Protein 2NBA (pdb70)

Nearest PDB structures (foldseek):
  2nba-assembly1_A  TM=9.999E-01  e=3.276E-23  Neisseria subflava NJ9703
  5hz7-assembly1_A  TM=8.209E-01  e=5.988E-12  Neisseria meningitidis
  2m3k-assembly1_A  TM=6.336E-01  e=4.568E-08  Neisseria meningitidis
  2ope-assembly4_D  TM=6.532E-01  e=7.671E-01  Neisseria meningitidis
  8tv3-assembly1_A  TM=3.280E-01  e=7.720E+00  Borreliella burgdorferi B31

Radius of gyration: 12.91 Å; Cα contacts (8 Å, |Δi|>4): 322; chains: 1; bounding box: 42×25×22 Å

Secondary structure (DSSP, 8-state):
----SHHHHHHHHHHHHHHHHHHHHHSS-S--STT--PPPS----SSEEEEEES-GGG--SS--EEEEEETTTTT---EEEEETT--EEEEEEE-SS--TTT---EE-S-EEEEEEE--

Foldseek 3Di:
DQPFVVVQVLVQQVVQLVVVVVVCVVPNWAQDDAQQFGFTDFQAGPFWGKEAADGSNDHDTSKGKIKIGGQVCVSRQKIKMAINVSKMKIFRHDDDAAGPVGGHYHHDDDTHRMDTDHD

B-factor: mean 0.61, std 0.65, range [0.08, 5.11]

Sequence (119 aa):
HRSANLRAAHAALLENARFMEQFYAKKGSFKLTSTKWPELPVKEAGGFCIRMSGQAKGILEGKFTLKAVALDREAEPRVLRLNESLTAVVCGKMKGKGSCTDGEEIFRGNDAECRPFTGHRSANLRAAHAALLENARFMEQFYAKKGSFKLTSTKWPELPVKEAGGFCIRMSGQAKGILEGKFTLKAVALDREAEPRVLRLNESLTAVVCGKMKGKGSCTDGEEIFRGNDAECRPFTGHRSANLRAAHAALLENARFMEQFYAKKGSFKLTSTKWPELPVKEAGGFCIRMSGQAKGILEGKFTLKAVALDREAEPRVLRLNESLTAVVCGKMKGKGSCTDGEEIFRGNDAECRPFTGHRSANLRAAHAALLENARFMEQFYAKKGSFKLTSTKWPELPVKEAGGFCIRMSGQAKGILEGKFTLKAVALDREAEPRVLRLNESLTAVVCGKMKGKGSCTDGEEIFRGNDAECRPFTGHRSANLRAAHAALLENARFMEQFYAKKGSFKLTSTKWPELPVKEAGGFCIRMSGQAKGILEGKFTLKAVALDREAEPRVLRLNESLTAVVCGKMKGKGSCTDGEEIFRGNDAECRPFTGHRSANLRAAHAALLENARFMEQFYAKKGSFKLTSTKWPELPVKEAGGFCIRMSGQAKGILEGKFTLKAVALDREAEPRVLRLNESLTAVVCGKMKGKGSCTDGEEIFRGNDAECRPFTGHRSANLRAAHAALLENARFMEQFYAKKGSFKLTSTKWPELPVKEAGGFCIRMSGQAKGILEGKFTLKAVALDREAEPRVLRLNESLTAVVCGKMKGKGSCTDGEEIFRGNDAECRPFTGHRSANLRAAHAALLENARFMEQFYAKKGSFKLTSTKWPELPVKEAGGFCIRMSGQAKGILEGKFTLKAVALDREAEPRVLRLNESLTAVVCGKMKGKGSCTDGEEIFRGNDAECRPFTGHRSANLRAAHAALLENARFMEQFYAKKGSFKLTSTKWPELPVKEAGGFCIRMSGQAKGILEGKFTLKAVALDREAEPRVLRLNESLTAVVCGKMKGKGSCTDGEEIFRGNDAECRPFTGHRSANLRAAHAALLENARFMEQFYAKKGSFKLTSTKWPELPVKEAGGFCIRMSGQAKGILEGKFTLKAVALDREAEPRVLRLNESLTAVVCGKMKGKGSCTDGEEIFRGNDAECRPFTGHRSANLRAAHAALLENARFMEQFYAKKGSFKLTSTKWPELPVKEAGGFCIRMSGQAKGILEGKFTLKAVALDREAEPRVLRLNESLTAVVCGKMKGKGSCTDGEEIFRGNDAECRPFTGHRSANLRAAHAALLENARFMEQFYAKKGSFKLTSTKWPELPVKEAGGFCIRMSGQAKGILEGKFTLKAVALDREAEPRVLRLNESLTAVVCGKMKGKGSCTDGEEIFRGNDAECRPFTGHRSANLRAAHAALLENARFMEQFYAKKGSFKLTSTKWPELPVKEAGGFCIRMSGQAKGILEGKFTLKAVALDREAEPRVLRLNESLTAVVCGKMKGKGSCTDGEEIFRGNDAECRPFTGHRSANLRAAHAALLENARFMEQFYAKKGSFKLTSTKWPELPVKEAGGFCIRMSGQAKGILEGKFTLKAVALDREAEPRVLRLNESLTAVVCGKMKGKGSCTDGEEIFRGNDAECRPFTGHRSANLRAAHAALLENARFMEQFYAKKGSFKLTSTKWPELPVKEAGGFCIRMSGQAKGILEGKFTLKAVALDREAEPRVLRLNESLTAVVCGKMKGKGSCTDGEEIFRGNDAECRPFTGHRSANLRAAHAALLENARFMEQFYAKKGSFKLTSTKWPELPVKEAGGFCIRMSGQAKGILEGKFTLKAVALDREAEPRVLRLNESLTAVVCGKMKGKGSCTDGEEIFRGNDAECRPFTGHRSANLRAAHAALLENARFMEQFYAKKGSFKLTSTKWPELPVKEAGGFCIRMSGQAKGILEGKFTLKAVALDREAEPRVLRLNESLTAVVCGKMKGKGSCTDGEEIFRGNDAECRPFTGHRSANLRAAHAALLENARFMEQFYAKKGSFKLTSTKWPELPVKEAGGFCIRMSGQAKGILEGKFTLKAVALDREAEPRVLRLNESLTAVVCGKMKGKGSCTDGEEIFRGNDAECRPFTGHRSANLRAAHAALLENARFMEQFYAKKGSFKLTSTKWPELPVKEAGGFCIRMSGQAKGILEGKFTLKAVALDREAEPRVLRLNESLTAVVCGKMKGKGSCTDGEEIFRGNDAECRPFTGHRSANLRAAHAALLENARFMEQFYAKKGSFKLTSTKWPELPVKEAGGFCIRMSGQAKGILEGKFTLKAVALDREAEPRVLRLNESLTAVVCGKMKGKGSCTDGEEIFRGNDAECRPFTG

Structure (mmCIF, N/CA/C/O backbone):
data_2NBA
#
_entry.id   2NBA
#
loop_
_atom_site.group_PDB
_atom_site.id
_atom_site.type_symbol
_atom_site.label_atom_id
_atom_site.label_alt_id
_atom_site.label_comp_id
_atom_site.label_asym_id
_atom_site.label_entity_id
_atom_site.label_seq_id
_atom_site.pdbx_PDB_ins_code
_atom_site.Cartn_x
_atom_site.Cartn_y
_atom_site.Cartn_z
_atom_site.occupancy
_atom_site.B_iso_or_equiv
_atom_site.auth_seq_id
_atom_site.auth_comp_id
_atom_site.auth_asym_id
_atom_site.auth_atom_id
_atom_site.pdbx_PDB_model_num
ATOM 1 N N . HIS A 1 1 ? -22.790 4.135 -3.856 1.00 2.36 6 HIS A N 1
ATOM 2 C CA . HIS A 1 1 ? -21.907 4.670 -2.787 1.00 1.81 6 HIS A CA 1
ATOM 3 C C . HIS A 1 1 ? -21.086 3.554 -2.148 1.00 1.54 6 HIS A C 1
ATOM 4 O O . HIS A 1 1 ? -21.636 2.618 -1.569 1.00 2.00 6 HIS A O 1
ATOM 21 N N . ARG A 1 2 ? -19.768 3.665 -2.257 1.00 1.10 7 ARG A N 1
ATOM 22 C CA . ARG A 1 2 ? -18.866 2.671 -1.687 1.00 0.83 7 ARG A CA 1
ATOM 23 C C . ARG A 1 2 ? -17.470 3.253 -1.511 1.00 0.78 7 ARG A C 1
ATOM 24 O O . ARG A 1 2 ? -16.571 2.582 -1.011 1.00 1.40 7 ARG A O 1
ATOM 45 N N . SER A 1 3 ? -17.296 4.512 -1.918 1.00 0.65 8 SER A N 1
ATOM 46 C CA . SER A 1 3 ? -16.002 5.182 -1.794 1.00 0.51 8 SER A CA 1
ATOM 47 C C . SER A 1 3 ? -15.433 4.976 -0.399 1.00 0.42 8 SER A C 1
ATOM 48 O O . SER A 1 3 ? -15.770 5.701 0.538 1.00 0.51 8 SER A O 1
ATOM 56 N N . ALA A 1 4 ? -14.570 3.980 -0.274 1.00 0.33 9 ALA A N 1
ATOM 57 C CA . ALA A 1 4 ? -13.953 3.656 1.000 1.00 0.33 9 ALA A CA 1
ATOM 58 C C . ALA A 1 4 ? -13.155 4.835 1.543 1.00 0.43 9 ALA A C 1
ATOM 59 O O . ALA A 1 4 ? -13.072 5.888 0.911 1.00 1.08 9 ALA A O 1
ATOM 66 N N . ASN A 1 5 ? -12.570 4.649 2.720 1.00 0.33 10 ASN A N 1
ATOM 67 C CA . ASN A 1 5 ? -11.781 5.697 3.358 1.00 0.33 10 ASN A CA 1
ATOM 68 C C . ASN A 1 5 ? -10.392 5.806 2.736 1.00 0.24 10 ASN A C 1
ATOM 69 O O . ASN A 1 5 ? -9.404 5.998 3.445 1.00 0.27 10 ASN A O 1
ATOM 80 N N . LEU A 1 6 ? -10.317 5.681 1.410 1.00 0.16 11 LEU A N 1
ATOM 81 C CA . LEU A 1 6 ? -9.040 5.777 0.711 1.00 0.12 11 LEU A CA 1
ATOM 82 C C . LEU A 1 6 ? -8.388 7.113 0.987 1.00 0.12 11 LEU A C 1
ATOM 83 O O . LEU A 1 6 ? -7.188 7.277 0.824 1.00 0.22 11 LEU A O 1
ATOM 99 N N . ARG A 1 7 ? -9.215 8.064 1.366 1.00 0.12 12 ARG A N 1
ATOM 100 C CA . ARG A 1 7 ? -8.766 9.419 1.643 1.00 0.13 12 ARG A CA 1
ATOM 101 C C . ARG A 1 7 ? -7.816 9.435 2.826 1.00 0.13 12 ARG A C 1
ATOM 102 O O . ARG A 1 7 ? -6.794 10.122 2.805 1.00 0.24 12 ARG A O 1
ATOM 123 N N . ALA A 1 8 ? -8.158 8.679 3.855 1.00 0.13 13 ALA A N 1
ATOM 124 C CA . ALA A 1 8 ? -7.312 8.582 5.031 1.00 0.17 13 ALA A CA 1
ATOM 125 C C . ALA A 1 8 ? -6.022 7.890 4.659 1.00 0.16 13 ALA A C 1
ATOM 126 O O . ALA A 1 8 ? -4.939 8.260 5.112 1.00 0.22 13 ALA A O 1
ATOM 133 N N . ALA A 1 9 ? -6.160 6.895 3.803 1.00 0.13 14 ALA A N 1
ATOM 134 C CA . ALA A 1 9 ? -5.037 6.109 3.346 1.00 0.12 14 ALA A CA 1
ATOM 135 C C . ALA A 1 9 ? -4.162 6.912 2.417 1.00 0.10 14 ALA A C 1
ATOM 136 O O . ALA A 1 9 ? -2.940 6.801 2.439 1.00 0.10 14 ALA A O 1
ATOM 143 N N . HIS A 1 10 ? -4.803 7.712 1.588 1.00 0.10 15 HIS A N 1
ATOM 144 C CA . HIS A 1 10 ? -4.105 8.554 0.657 1.00 0.09 15 HIS A CA 1
ATOM 145 C C . HIS A 1 10 ? -3.005 9.301 1.389 1.00 0.09 15 HIS A C 1
ATOM 146 O O . HIS A 1 10 ? -1.953 9.589 0.827 1.00 0.10 15 HIS A O 1
ATOM 161 N N . ALA A 1 11 ? -3.276 9.618 2.654 1.00 0.10 16 ALA A N 1
ATOM 162 C CA . ALA A 1 11 ? -2.319 10.315 3.497 1.00 0.12 16 ALA A CA 1
ATOM 163 C C . ALA A 1 11 ? -1.357 9.338 4.155 1.00 0.12 16 ALA A C 1
ATOM 164 O O . ALA A 1 11 ? -0.254 9.716 4.525 1.00 0.13 16 ALA A O 1
ATOM 171 N N . ALA A 1 12 ? -1.800 8.092 4.335 1.00 0.12 17 ALA A N 1
ATOM 172 C CA . ALA A 1 12 ? -0.958 7.060 4.937 1.00 0.12 17 ALA A CA 1
ATOM 173 C C . ALA A 1 12 ? 0.085 6.579 3.940 1.00 0.11 17 ALA A C 1
ATOM 174 O O . ALA A 1 12 ? 1.281 6.674 4.196 1.00 0.11 17 ALA A O 1
ATOM 181 N N . LEU A 1 13 ? -0.371 6.044 2.807 1.00 0.10 18 LEU A N 1
ATOM 182 C CA . LEU A 1 13 ? 0.546 5.591 1.767 1.00 0.09 18 LEU A CA 1
ATOM 183 C C . LEU A 1 13 ? 1.432 6.756 1.369 1.00 0.09 18 LEU A C 1
ATOM 184 O O . LEU A 1 13 ? 2.534 6.572 0.860 1.00 0.10 18 LEU A O 1
ATOM 200 N N . LEU A 1 14 ? 0.910 7.959 1.586 1.00 0.09 19 LEU A N 1
ATOM 201 C CA . LEU A 1 14 ? 1.653 9.182 1.333 1.00 0.09 19 LEU A CA 1
ATOM 202 C C . LEU A 1 14 ? 2.631 9.342 2.484 1.00 0.10 19 LEU A C 1
ATOM 203 O O . LEU A 1 14 ? 3.824 9.583 2.296 1.00 0.10 19 LEU A O 1
ATOM 219 N N . GLU A 1 15 ? 2.087 9.173 3.682 1.00 0.11 20 GLU A N 1
ATOM 220 C CA . GLU A 1 15 ? 2.855 9.242 4.912 1.00 0.13 20 GLU A CA 1
ATOM 221 C C . GLU A 1 15 ? 4.018 8.273 4.817 1.00 0.14 20 GLU A C 1
ATOM 222 O O . GLU A 1 15 ? 5.055 8.444 5.458 1.00 0.16 20 GLU A O 1
ATOM 234 N N . ASN A 1 16 ? 3.815 7.242 4.008 1.00 0.13 21 ASN A N 1
ATOM 235 C CA . ASN A 1 16 ? 4.834 6.246 3.759 1.00 0.14 21 ASN A CA 1
ATOM 236 C C . ASN A 1 16 ? 5.714 6.734 2.630 1.00 0.13 21 ASN A C 1
ATOM 237 O O . ASN A 1 16 ? 6.933 6.725 2.731 1.00 0.21 21 ASN A O 1
ATOM 248 N N . ALA A 1 17 ? 5.058 7.175 1.559 1.00 0.11 22 ALA A N 1
ATOM 249 C CA . ALA A 1 17 ? 5.734 7.684 0.371 1.00 0.12 22 ALA A CA 1
ATOM 250 C C . ALA A 1 17 ? 6.872 8.630 0.724 1.00 0.12 22 ALA A C 1
ATOM 251 O O . ALA A 1 17 ? 7.882 8.677 0.028 1.00 0.13 22 ALA A O 1
ATOM 258 N N . ARG A 1 18 ? 6.697 9.401 1.790 1.00 0.13 23 ARG A N 1
ATOM 259 C CA . ARG A 1 18 ? 7.738 10.322 2.230 1.00 0.15 23 ARG A CA 1
ATOM 260 C C . ARG A 1 18 ? 8.832 9.528 2.918 1.00 0.16 23 ARG A C 1
ATOM 261 O O . ARG A 1 18 ? 10.020 9.767 2.707 1.00 0.18 23 ARG A O 1
ATOM 282 N N . PHE A 1 19 ? 8.412 8.584 3.752 1.00 0.16 24 PHE A N 1
ATOM 283 C CA . PHE A 1 19 ? 9.334 7.699 4.438 1.00 0.19 24 PHE A CA 1
ATOM 284 C C . PHE A 1 19 ? 10.042 6.840 3.399 1.00 0.19 24 PHE A C 1
ATOM 285 O O . PHE A 1 19 ? 11.111 6.287 3.648 1.00 0.26 24 PHE A O 1
ATOM 302 N N . MET A 1 20 ? 9.402 6.725 2.235 1.00 0.15 25 MET A N 1
ATOM 303 C CA . MET A 1 20 ? 9.947 5.982 1.110 1.00 0.20 25 MET A CA 1
ATOM 304 C C . MET A 1 20 ? 10.974 6.868 0.433 1.00 0.13 25 MET A C 1
ATOM 305 O O . MET A 1 20 ? 12.102 6.460 0.157 1.00 0.14 25 MET A O 1
ATOM 319 N N . GLU A 1 21 ? 10.541 8.095 0.169 1.00 0.12 26 GLU A N 1
ATOM 320 C CA . GLU A 1 21 ? 11.382 9.111 -0.424 1.00 0.13 26 GLU A CA 1
ATOM 321 C C . GLU A 1 21 ? 12.595 9.345 0.468 1.00 0.15 26 GLU A C 1
ATOM 322 O O . GLU A 1 21 ? 13.660 9.752 0.004 1.00 0.19 26 GLU A O 1
ATOM 334 N N . GLN A 1 22 ? 12.409 9.078 1.759 1.00 0.15 27 GLN A N 1
ATOM 335 C CA . GLN A 1 22 ? 13.465 9.243 2.747 1.00 0.19 27 GLN A CA 1
ATOM 336 C C . GLN A 1 22 ? 14.330 7.998 2.843 1.00 0.18 27 GLN A C 1
ATOM 337 O O . GLN A 1 22 ? 15.554 8.091 2.839 1.00 0.20 27 GLN A O 1
ATOM 351 N N . PHE A 1 23 ? 13.692 6.832 2.944 1.00 0.20 28 PHE A N 1
ATOM 352 C CA . PHE A 1 23 ? 14.427 5.577 3.029 1.00 0.23 28 PHE A CA 1
ATOM 353 C C . PHE A 1 23 ? 15.435 5.516 1.896 1.00 0.19 28 PHE A C 1
ATOM 354 O O . PHE A 1 23 ? 16.543 5.017 2.060 1.00 0.25 28 PHE A O 1
ATOM 371 N N . TYR A 1 24 ? 15.027 6.038 0.744 1.00 0.14 29 TYR A N 1
ATOM 372 C CA . TYR A 1 24 ? 15.890 6.097 -0.425 1.00 0.15 29 TYR A CA 1
ATOM 373 C C . TYR A 1 24 ? 16.909 7.207 -0.223 1.00 0.19 29 TYR A C 1
ATOM 374 O O . TYR A 1 24 ? 18.078 7.074 -0.584 1.00 0.26 29 TYR A O 1
ATOM 392 N N . ALA A 1 25 ? 16.442 8.309 0.364 1.00 0.18 30 ALA A N 1
ATOM 393 C CA . ALA A 1 25 ? 17.299 9.451 0.646 1.00 0.23 30 ALA A CA 1
ATOM 394 C C . ALA A 1 25 ? 18.356 9.079 1.680 1.00 0.26 30 ALA A C 1
ATOM 395 O O . ALA A 1 25 ? 19.362 9.770 1.838 1.00 0.32 30 ALA A O 1
ATOM 402 N N . LYS A 1 26 ? 18.108 7.977 2.381 1.00 0.25 31 LYS A N 1
ATOM 403 C CA . LYS A 1 26 ? 19.018 7.491 3.408 1.00 0.30 31 LYS A CA 1
ATOM 404 C C . LYS A 1 26 ? 19.789 6.271 2.915 1.00 0.31 31 LYS A C 1
ATOM 405 O O . LYS A 1 26 ? 20.911 6.012 3.349 1.00 0.35 31 LYS A O 1
ATOM 424 N N . LYS A 1 27 ? 19.173 5.527 2.001 1.00 0.30 32 LYS A N 1
ATOM 425 C CA . LYS A 1 27 ? 19.774 4.320 1.452 1.00 0.32 32 LYS A CA 1
ATOM 426 C C . LYS A 1 27 ? 20.054 4.457 -0.042 1.00 0.32 32 LYS A C 1
ATOM 427 O O . LYS A 1 27 ? 21.175 4.761 -0.451 1.00 0.38 32 LYS A O 1
ATOM 446 N N . GLY A 1 28 ? 19.022 4.228 -0.847 1.00 0.30 33 GLY A N 1
ATOM 447 C CA . GLY A 1 28 ? 19.160 4.308 -2.289 1.00 0.32 33 GLY A CA 1
ATOM 448 C C . GLY A 1 28 ? 18.430 3.176 -2.984 1.00 0.30 33 GLY A C 1
ATOM 449 O O . GLY A 1 28 ? 18.313 3.156 -4.209 1.00 0.34 33 GLY A O 1
ATOM 453 N N . SER A 1 29 ? 17.946 2.228 -2.190 1.00 0.28 34 SER A N 1
ATOM 454 C CA . SER A 1 29 ? 17.217 1.074 -2.711 1.00 0.28 34 SER A CA 1
ATOM 455 C C . SER A 1 29 ? 16.398 0.424 -1.600 1.00 0.30 34 SER A C 1
ATOM 456 O O . SER A 1 29 ? 16.694 0.603 -0.418 1.00 0.45 34 SER A O 1
ATOM 464 N N . PHE A 1 30 ? 15.370 -0.331 -1.978 1.00 0.27 35 PHE A N 1
ATOM 465 C CA . PHE A 1 30 ? 14.524 -1.001 -0.995 1.00 0.30 35 PHE A CA 1
ATOM 466 C C . PHE A 1 30 ? 14.881 -2.481 -0.879 1.00 0.30 35 PHE A C 1
ATOM 467 O O . PHE A 1 30 ? 15.741 -2.839 -0.075 1.00 0.44 35 PHE A O 1
ATOM 484 N N . LYS A 1 31 ? 14.239 -3.347 -1.659 1.00 0.31 36 LYS A N 1
ATOM 485 C CA . LYS A 1 31 ? 14.575 -4.766 -1.593 1.00 0.31 36 LYS A CA 1
ATOM 486 C C . LYS A 1 31 ? 16.024 -4.942 -1.988 1.00 0.26 36 LYS A C 1
ATOM 487 O O . LYS A 1 31 ? 16.534 -4.257 -2.875 1.00 0.34 36 LYS A O 1
ATOM 506 N N . LEU A 1 32 ? 16.672 -5.862 -1.321 1.00 0.29 37 LEU A N 1
ATOM 507 C CA . LEU A 1 32 ? 18.074 -6.136 -1.552 1.00 0.30 37 LEU A CA 1
ATOM 508 C C . LEU A 1 32 ? 18.259 -7.444 -2.319 1.00 0.30 37 LEU A C 1
ATOM 509 O O . LEU A 1 32 ? 19.238 -7.624 -3.041 1.00 0.35 37 LEU A O 1
ATOM 525 N N . THR A 1 33 ? 17.303 -8.349 -2.145 1.00 0.28 38 THR A N 1
ATOM 526 C CA . THR A 1 33 ? 17.345 -9.655 -2.785 1.00 0.32 38 THR A CA 1
ATOM 527 C C . THR A 1 33 ? 15.942 -10.167 -3.065 1.00 0.31 38 THR A C 1
ATOM 528 O O . THR A 1 33 ? 14.985 -9.767 -2.404 1.00 0.33 38 THR A O 1
ATOM 539 N N . SER A 1 34 ? 15.827 -11.070 -4.026 1.00 0.46 39 SER A N 1
ATOM 540 C CA . SER A 1 34 ? 14.542 -11.659 -4.352 1.00 0.47 39 SER A CA 1
ATOM 541 C C . SER A 1 34 ? 14.059 -12.496 -3.181 1.00 0.43 39 SER A C 1
ATOM 542 O O . SER A 1 34 ? 14.770 -13.379 -2.710 1.00 0.50 39 SER A O 1
ATOM 550 N N . THR A 1 35 ? 12.852 -12.175 -2.725 1.00 0.38 40 THR A N 1
ATOM 551 C CA . THR A 1 35 ? 12.195 -12.834 -1.594 1.00 0.36 40 THR A CA 1
ATOM 552 C C . THR A 1 35 ? 12.586 -12.194 -0.260 1.00 0.33 40 THR A C 1
ATOM 553 O O . THR A 1 35 ? 12.870 -12.887 0.716 1.00 0.35 40 THR A O 1
ATOM 564 N N . LYS A 1 36 ? 12.595 -10.856 -0.232 1.00 0.30 41 LYS A N 1
ATOM 565 C CA . LYS A 1 36 ? 12.900 -10.105 0.988 1.00 0.27 41 LYS A CA 1
ATOM 566 C C . LYS A 1 36 ? 11.784 -9.106 1.283 1.00 0.24 41 LYS A C 1
ATOM 567 O O . LYS A 1 36 ? 11.079 -8.671 0.372 1.00 0.24 41 LYS A O 1
ATOM 586 N N . TRP A 1 37 ? 11.622 -8.745 2.555 1.00 0.21 42 TRP A N 1
ATOM 587 C CA . TRP A 1 37 ? 10.558 -7.823 2.948 1.00 0.18 42 TRP A CA 1
ATOM 588 C C . TRP A 1 37 ? 11.057 -6.611 3.740 1.00 0.17 42 TRP A C 1
ATOM 589 O O . TRP A 1 37 ? 11.245 -6.694 4.953 1.00 0.20 42 TRP A O 1
ATOM 610 N N . PRO A 1 38 ? 11.280 -5.468 3.064 1.00 0.16 43 PRO A N 1
ATOM 611 C CA . PRO A 1 38 ? 11.692 -4.226 3.733 1.00 0.16 43 PRO A CA 1
ATOM 612 C C . PRO A 1 38 ? 10.554 -3.669 4.594 1.00 0.16 43 PRO A C 1
ATOM 613 O O . PRO A 1 38 ? 9.442 -3.479 4.107 1.00 0.22 43 PRO A O 1
ATOM 624 N N . GLU A 1 39 ? 10.837 -3.407 5.869 1.00 0.22 44 GLU A N 1
ATOM 625 C CA . GLU A 1 39 ? 9.827 -2.899 6.795 1.00 0.24 44 GLU A CA 1
ATOM 626 C C . GLU A 1 39 ? 9.157 -1.616 6.303 1.00 0.23 44 GLU A C 1
ATOM 627 O O . GLU A 1 39 ? 9.823 -0.671 5.878 1.00 0.25 44 GLU A O 1
ATOM 639 N N . LEU A 1 40 ? 7.824 -1.604 6.371 1.00 0.22 45 LEU A N 1
ATOM 640 C CA . LEU A 1 40 ? 7.032 -0.445 5.954 1.00 0.23 45 LEU A CA 1
ATOM 641 C C . LEU A 1 40 ? 6.761 0.505 7.126 1.00 0.19 45 LEU A C 1
ATOM 642 O O . LEU A 1 40 ? 6.636 0.070 8.271 1.00 0.20 45 LEU A O 1
ATOM 658 N N . PRO A 1 41 ? 6.669 1.823 6.846 1.00 0.20 46 PRO A N 1
ATOM 659 C CA . PRO A 1 41 ? 6.421 2.843 7.874 1.00 0.19 46 PRO A CA 1
ATOM 660 C C . PRO A 1 41 ? 4.980 2.864 8.395 1.00 0.16 46 PRO A C 1
ATOM 661 O O . PRO A 1 41 ? 4.706 2.360 9.485 1.00 0.19 46 PRO A O 1
ATOM 672 N N . VAL A 1 42 ? 4.060 3.444 7.620 1.00 0.14 47 VAL A N 1
ATOM 673 C CA . VAL A 1 42 ? 2.662 3.542 8.045 1.00 0.14 47 VAL A CA 1
ATOM 674 C C . VAL A 1 42 ? 1.958 2.194 7.978 1.00 0.15 47 VAL A C 1
ATOM 675 O O . VAL A 1 42 ? 2.109 1.446 7.015 1.00 0.14 47 VAL A O 1
ATOM 688 N N . LYS A 1 43 ? 1.178 1.901 9.007 1.00 0.19 48 LYS A N 1
ATOM 689 C CA . LYS A 1 43 ? 0.434 0.654 9.074 1.00 0.22 48 LYS A CA 1
ATOM 690 C C . LYS A 1 43 ? -1.047 0.943 9.250 1.00 0.27 48 LYS A C 1
ATOM 691 O O . LYS A 1 43 ? -1.864 0.027 9.350 1.00 0.32 48 LYS A O 1
ATOM 710 N N . GLU A 1 44 ? -1.384 2.228 9.295 1.00 0.27 49 GLU A N 1
ATOM 711 C CA . GLU A 1 44 ? -2.768 2.645 9.471 1.00 0.34 49 GLU A CA 1
ATOM 712 C C . GLU A 1 44 ? -2.956 4.130 9.178 1.00 0.34 49 GLU A C 1
ATOM 713 O O . GLU A 1 44 ? -2.140 4.968 9.566 1.00 0.39 49 GLU A O 1
ATOM 725 N N . ALA A 1 45 ? -4.043 4.432 8.488 1.00 0.36 50 ALA A N 1
ATOM 726 C CA . ALA A 1 45 ? -4.406 5.800 8.142 1.00 0.36 50 ALA A CA 1
ATOM 727 C C . ALA A 1 45 ? -5.439 6.339 9.134 1.00 0.50 50 ALA A C 1
ATOM 728 O O . ALA A 1 45 ? -5.130 6.569 10.304 1.00 1.30 50 ALA A O 1
ATOM 735 N N . GLY A 1 46 ? -6.664 6.533 8.656 1.00 0.37 51 GLY A N 1
ATOM 736 C CA . GLY A 1 46 ? -7.742 7.013 9.502 1.00 0.35 51 GLY A CA 1
ATOM 737 C C . GLY A 1 46 ? -9.000 6.190 9.298 1.00 0.33 51 GLY A C 1
ATOM 738 O O . GLY A 1 46 ? -10.009 6.387 9.974 1.00 0.50 51 GLY A O 1
ATOM 742 N N . GLY A 1 47 ? -8.913 5.258 8.353 1.00 0.19 52 GLY A N 1
ATOM 743 C CA . GLY A 1 47 ? -10.018 4.379 8.029 1.00 0.18 52 GLY A CA 1
ATOM 744 C C . GLY A 1 47 ? -9.526 3.187 7.244 1.00 0.14 52 GLY A C 1
ATOM 745 O O . GLY A 1 47 ? -10.283 2.270 6.938 1.00 0.16 52 GLY A O 1
ATOM 749 N N . PHE A 1 48 ? -8.244 3.235 6.898 1.00 0.11 53 PHE A N 1
ATOM 750 C CA . PHE A 1 48 ? -7.581 2.162 6.172 1.00 0.09 53 PHE A CA 1
ATOM 751 C C . PHE A 1 48 ? -6.382 1.671 6.974 1.00 0.11 53 PHE A C 1
ATOM 752 O O . PHE A 1 48 ? -5.923 2.351 7.891 1.00 0.13 53 PHE A O 1
ATOM 769 N N . CYS A 1 49 ? -5.885 0.491 6.638 1.00 0.13 54 CYS A N 1
ATOM 770 C CA . CYS A 1 49 ? -4.708 -0.048 7.304 1.00 0.16 54 CYS A CA 1
ATOM 771 C C . CYS A 1 49 ? -3.657 -0.355 6.255 1.00 0.14 54 CYS A C 1
ATOM 772 O O . CYS A 1 49 ? -3.964 -0.880 5.187 1.00 0.14 54 CYS A O 1
ATOM 779 N N . ILE A 1 50 ? -2.417 -0.038 6.573 1.00 0.14 55 ILE A N 1
ATOM 780 C CA . ILE A 1 50 ? -1.335 -0.193 5.623 1.00 0.13 55 ILE A CA 1
ATOM 781 C C . ILE A 1 50 ? -0.339 -1.280 6.002 1.00 0.13 55 ILE A C 1
ATOM 782 O O . ILE A 1 50 ? -0.161 -1.617 7.172 1.00 0.15 55 ILE A O 1
ATOM 798 N N . ARG A 1 51 ? 0.291 -1.824 4.971 1.00 0.13 56 ARG A N 1
ATOM 799 C CA . ARG A 1 51 ? 1.292 -2.868 5.115 1.00 0.14 56 ARG A CA 1
ATOM 800 C C . ARG A 1 51 ? 2.290 -2.777 3.967 1.00 0.15 56 ARG A C 1
ATOM 801 O O . ARG A 1 51 ? 2.121 -1.968 3.055 1.00 0.29 56 ARG A O 1
ATOM 822 N N . MET A 1 52 ? 3.325 -3.605 4.008 1.00 0.14 57 MET A N 1
ATOM 823 C CA . MET A 1 52 ? 4.345 -3.588 2.976 1.00 0.14 57 MET A CA 1
ATOM 824 C C . MET A 1 52 ? 3.839 -4.247 1.702 1.00 0.13 57 MET A C 1
ATOM 825 O O . MET A 1 52 ? 2.911 -5.051 1.751 1.00 0.15 57 MET A O 1
ATOM 839 N N . SER A 1 53 ? 4.416 -3.865 0.560 1.00 0.13 58 SER A N 1
ATOM 840 C CA . SER A 1 53 ? 4.029 -4.437 -0.733 1.00 0.15 58 SER A CA 1
ATOM 841 C C . SER A 1 53 ? 3.858 -5.970 -0.647 1.00 0.16 58 SER A C 1
ATOM 842 O O . SER A 1 53 ? 4.098 -6.570 0.391 1.00 0.18 58 SER A O 1
ATOM 850 N N . GLY A 1 54 ? 3.458 -6.584 -1.759 1.00 0.18 59 GLY A N 1
ATOM 851 C CA . GLY A 1 54 ? 3.181 -8.026 -1.817 1.00 0.21 59 GLY A CA 1
ATOM 852 C C . GLY A 1 54 ? 4.225 -8.973 -1.254 1.00 0.22 59 GLY A C 1
ATOM 853 O O . GLY A 1 54 ? 4.857 -8.710 -0.236 1.00 0.21 59 GLY A O 1
ATOM 857 N N . GLN A 1 55 ? 4.334 -10.128 -1.913 1.00 0.27 60 GLN A N 1
ATOM 858 C CA . GLN A 1 55 ? 5.267 -11.176 -1.526 1.00 0.30 60 GLN A CA 1
ATOM 859 C C . GLN A 1 55 ? 6.710 -10.738 -1.688 1.00 0.26 60 GLN A C 1
ATOM 860 O O . GLN A 1 55 ? 7.065 -10.082 -2.659 1.00 0.25 60 GLN A O 1
ATOM 874 N N . ALA A 1 56 ? 7.533 -11.138 -0.730 1.00 0.27 61 ALA A N 1
ATOM 875 C CA . ALA A 1 56 ? 8.955 -10.806 -0.727 1.00 0.25 61 ALA A CA 1
ATOM 876 C C . ALA A 1 56 ? 9.602 -11.052 -2.088 1.00 0.25 61 ALA A C 1
ATOM 877 O O . ALA A 1 56 ? 10.573 -10.389 -2.452 1.00 0.25 61 ALA A O 1
ATOM 884 N N . LYS A 1 57 ? 9.059 -12.009 -2.833 1.00 0.29 62 LYS A N 1
ATOM 885 C CA . LYS A 1 57 ? 9.576 -12.358 -4.152 1.00 0.32 62 LYS A CA 1
ATOM 886 C C . LYS A 1 57 ? 9.236 -11.269 -5.171 1.00 0.31 62 LYS A C 1
ATOM 887 O O . LYS A 1 57 ? 9.972 -11.045 -6.133 1.00 0.40 62 LYS A O 1
ATOM 906 N N . GLY A 1 58 ? 8.114 -10.598 -4.939 1.00 0.26 63 GLY A N 1
ATOM 907 C CA . GLY A 1 58 ? 7.664 -9.527 -5.809 1.00 0.28 63 GLY A CA 1
ATOM 908 C C . GLY A 1 58 ? 7.575 -8.219 -5.071 1.00 0.24 63 GLY A C 1
ATOM 909 O O . GLY A 1 58 ? 6.504 -7.618 -4.980 1.00 0.24 63 GLY A O 1
ATOM 913 N N . ILE A 1 59 ? 8.706 -7.770 -4.551 1.00 0.21 64 ILE A N 1
ATOM 914 C CA . ILE A 1 59 ? 8.743 -6.544 -3.778 1.00 0.17 64 ILE A CA 1
ATOM 915 C C . ILE A 1 59 ? 9.455 -5.407 -4.475 1.00 0.17 64 ILE A C 1
ATOM 916 O O . ILE A 1 59 ? 10.444 -5.591 -5.182 1.00 0.19 64 ILE A O 1
ATOM 932 N N . LEU A 1 60 ? 8.889 -4.232 -4.251 1.00 0.17 65 LEU A N 1
ATOM 933 C CA . LEU A 1 60 ? 9.354 -2.980 -4.808 1.00 0.18 65 LEU A CA 1
ATOM 934 C C . LEU A 1 60 ? 10.854 -2.955 -5.080 1.00 0.18 65 LEU A C 1
ATOM 935 O O . LEU A 1 60 ? 11.662 -3.387 -4.258 1.00 0.21 65 LEU A O 1
ATOM 951 N N . GLU A 1 61 ? 11.204 -2.432 -6.248 1.00 0.23 66 GLU A N 1
ATOM 952 C CA . GLU A 1 61 ? 12.596 -2.306 -6.665 1.00 0.29 66 GLU A CA 1
ATOM 953 C C . GLU A 1 61 ? 12.719 -1.105 -7.587 1.00 0.40 66 GLU A C 1
ATOM 954 O O . GLU A 1 61 ? 12.195 -1.113 -8.702 1.00 0.46 66 GLU A O 1
ATOM 966 N N . GLY A 1 62 ? 13.411 -0.072 -7.123 1.00 0.46 67 GLY A N 1
ATOM 967 C CA . GLY A 1 62 ? 13.515 1.143 -7.903 1.00 0.57 67 GLY A CA 1
ATOM 968 C C . GLY A 1 62 ? 12.207 1.899 -7.812 1.00 0.52 67 GLY A C 1
ATOM 969 O O . GLY A 1 62 ? 12.028 2.959 -8.410 1.00 0.60 67 GLY A O 1
ATOM 973 N N . LYS A 1 63 ? 11.296 1.311 -7.038 1.00 0.38 68 LYS A N 1
ATOM 974 C CA . LYS A 1 63 ? 9.968 1.855 -6.803 1.00 0.32 68 LYS A CA 1
ATOM 975 C C . LYS A 1 63 ? 9.585 1.602 -5.352 1.00 0.20 68 LYS A C 1
ATOM 976 O O . LYS A 1 63 ? 9.872 0.539 -4.826 1.00 0.18 68 LYS A O 1
ATOM 995 N N . PHE A 1 64 ? 9.013 2.585 -4.681 1.00 0.16 69 PHE A N 1
ATOM 996 C CA . PHE A 1 64 ? 8.580 2.383 -3.303 1.00 0.18 69 PHE A CA 1
ATOM 997 C C . PHE A 1 64 ? 7.073 2.609 -3.200 1.00 0.23 69 PHE A C 1
ATOM 998 O O . PHE A 1 64 ? 6.597 3.707 -3.476 1.00 0.34 69 PHE A O 1
ATOM 1015 N N . THR A 1 65 ? 6.320 1.584 -2.794 1.00 0.20 70 THR A N 1
ATOM 1016 C CA . THR A 1 65 ? 4.862 1.715 -2.701 1.00 0.24 70 THR A CA 1
ATOM 1017 C C . THR A 1 65 ? 4.251 0.860 -1.596 1.00 0.24 70 THR A C 1
ATOM 1018 O O . THR A 1 65 ? 4.718 -0.243 -1.314 1.00 0.34 70 THR A O 1
ATOM 1029 N N . LEU A 1 66 ? 3.193 1.389 -0.984 1.00 0.16 71 LEU A N 1
ATOM 1030 C CA . LEU A 1 66 ? 2.461 0.680 0.055 1.00 0.15 71 LEU A CA 1
ATOM 1031 C C . LEU A 1 66 ? 0.983 0.628 -0.297 1.00 0.14 71 LEU A C 1
ATOM 1032 O O . LEU A 1 66 ? 0.486 1.482 -1.031 1.00 0.15 71 LEU A O 1
ATOM 1048 N N . LYS A 1 67 ? 0.284 -0.370 0.219 1.00 0.18 72 LYS A N 1
ATOM 1049 C CA . LYS A 1 67 ? -1.143 -0.485 -0.027 1.00 0.18 72 LYS A CA 1
ATOM 1050 C C . LYS A 1 67 ? -1.914 -0.458 1.270 1.00 0.20 72 LYS A C 1
ATOM 1051 O O . LYS A 1 67 ? -1.523 -1.066 2.266 1.00 0.36 72 LYS A O 1
ATOM 1070 N N . ALA A 1 68 ? -3.012 0.261 1.234 1.00 0.12 73 ALA A N 1
ATOM 1071 C CA . ALA A 1 68 ? -3.878 0.402 2.375 1.00 0.11 73 ALA A CA 1
ATOM 1072 C C . ALA A 1 68 ? -5.208 -0.266 2.099 1.00 0.10 73 ALA A C 1
ATOM 1073 O O . ALA A 1 68 ? -5.675 -0.290 0.963 1.00 0.12 73 ALA A O 1
ATOM 1080 N N . VAL A 1 69 ? -5.817 -0.793 3.142 1.00 0.09 74 VAL A N 1
ATOM 1081 C CA . VAL A 1 69 ? -7.094 -1.472 3.013 1.00 0.09 74 VAL A CA 1
ATOM 1082 C C . VAL A 1 69 ? -8.105 -0.898 3.989 1.00 0.10 74 VAL A C 1
ATOM 1083 O O . VAL A 1 69 ? -7.755 -0.494 5.086 1.00 0.19 74 VAL A O 1
ATOM 1096 N N . ALA A 1 70 ? -9.358 -0.848 3.580 1.00 0.10 75 ALA A N 1
ATOM 1097 C CA . ALA A 1 70 ? -10.398 -0.316 4.437 1.00 0.11 75 ALA A CA 1
ATOM 1098 C C . ALA A 1 70 ? -10.541 -1.145 5.702 1.00 0.11 75 ALA A C 1
ATOM 1099 O O . ALA A 1 70 ? -10.452 -2.370 5.678 1.00 0.19 75 ALA A O 1
ATOM 1106 N N . LEU A 1 71 ? -10.722 -0.461 6.818 1.00 0.11 76 LEU A N 1
ATOM 1107 C CA . LEU A 1 71 ? -10.917 -1.133 8.085 1.00 0.11 76 LEU A CA 1
ATOM 1108 C C . LEU A 1 71 ? -12.303 -1.743 8.062 1.00 0.12 76 LEU A C 1
ATOM 1109 O O . LEU A 1 71 ? -12.551 -2.810 8.621 1.00 0.15 76 LEU A O 1
ATOM 1125 N N . ASP A 1 72 ? -13.200 -1.021 7.406 1.00 0.13 77 ASP A N 1
ATOM 1126 C CA . ASP A 1 72 ? -14.572 -1.474 7.202 1.00 0.17 77 ASP A CA 1
ATOM 1127 C C . ASP A 1 72 ? -14.687 -2.078 5.806 1.00 0.17 77 ASP A C 1
ATOM 1128 O O . ASP A 1 72 ? -15.758 -2.071 5.208 1.00 0.21 77 ASP A O 1
ATOM 1137 N N . ARG A 1 73 ? -13.558 -2.559 5.286 1.00 0.15 78 ARG A N 1
ATOM 1138 C CA . ARG A 1 73 ? -13.493 -3.135 3.946 1.00 0.17 78 ARG A CA 1
ATOM 1139 C C . ARG A 1 73 ? -14.587 -4.163 3.686 1.00 0.23 78 ARG A C 1
ATOM 1140 O O . ARG A 1 73 ? -14.995 -4.350 2.539 1.00 0.25 78 ARG A O 1
ATOM 1161 N N . GLU A 1 74 ? -15.056 -4.843 4.731 1.00 0.27 79 GLU A N 1
ATOM 1162 C CA . GLU A 1 74 ? -16.131 -5.816 4.562 1.00 0.34 79 GLU A CA 1
ATOM 1163 C C . GLU A 1 74 ? -17.273 -5.133 3.830 1.00 0.35 79 GLU A C 1
ATOM 1164 O O . GLU A 1 74 ? -18.073 -5.759 3.134 1.00 0.40 79 GLU A O 1
ATOM 1176 N N . ALA A 1 75 ? -17.312 -3.824 4.020 1.00 0.31 80 ALA A N 1
ATOM 1177 C CA . ALA A 1 75 ? -18.290 -2.954 3.405 1.00 0.33 80 ALA A CA 1
ATOM 1178 C C . ALA A 1 75 ? -17.648 -2.132 2.285 1.00 0.29 80 ALA A C 1
ATOM 1179 O O . ALA A 1 75 ? -18.332 -1.655 1.380 1.00 0.31 80 ALA A O 1
ATOM 1186 N N . GLU A 1 76 ? -16.323 -1.978 2.358 1.00 0.24 81 GLU A N 1
ATOM 1187 C CA . GLU A 1 76 ? -15.574 -1.196 1.373 1.00 0.20 81 GLU A CA 1
ATOM 1188 C C . GLU A 1 76 ? -14.391 -1.983 0.796 1.00 0.17 81 GLU A C 1
ATOM 1189 O O . GLU A 1 76 ? -13.246 -1.757 1.188 1.00 0.16 81 GLU A O 1
ATOM 1201 N N . PRO A 1 77 ? -14.644 -2.916 -0.144 1.00 0.23 82 PRO A N 1
ATOM 1202 C CA . PRO A 1 77 ? -13.583 -3.706 -0.779 1.00 0.23 82 PRO A CA 1
ATOM 1203 C C . PRO A 1 77 ? -12.507 -2.818 -1.389 1.00 0.18 82 PRO A C 1
ATOM 1204 O O . PRO A 1 77 ? -11.423 -3.288 -1.738 1.00 0.19 82 PRO A O 1
ATOM 1215 N N . ARG A 1 78 ? -12.819 -1.532 -1.516 1.00 0.15 83 ARG A N 1
ATOM 1216 C CA . ARG A 1 78 ? -11.890 -0.575 -2.095 1.00 0.13 83 ARG A CA 1
ATOM 1217 C C . ARG A 1 78 ? -10.553 -0.575 -1.373 1.00 0.12 83 ARG A C 1
ATOM 1218 O O . ARG A 1 78 ? -10.482 -0.587 -0.144 1.00 0.18 83 ARG A O 1
ATOM 1239 N N . VAL A 1 79 ? -9.502 -0.560 -2.172 1.00 0.09 84 VAL A N 1
ATOM 1240 C CA . VAL A 1 79 ? -8.130 -0.555 -1.675 1.00 0.09 84 VAL A CA 1
ATOM 1241 C C . VAL A 1 79 ? -7.353 0.606 -2.302 1.00 0.08 84 VAL A C 1
ATOM 1242 O O . VAL A 1 79 ? -7.763 1.131 -3.332 1.00 0.09 84 VAL A O 1
ATOM 1255 N N . LEU A 1 80 ? -6.250 1.027 -1.684 1.00 0.10 85 LEU A N 1
ATOM 1256 C CA . LEU A 1 80 ? -5.461 2.131 -2.239 1.00 0.09 85 LEU A CA 1
ATOM 1257 C C . LEU A 1 80 ? -3.963 1.874 -2.129 1.00 0.10 85 LEU A C 1
ATOM 1258 O O . LEU A 1 80 ? -3.517 1.024 -1.365 1.00 0.11 85 LEU A O 1
ATOM 1274 N N . ARG A 1 81 ? -3.200 2.620 -2.914 1.00 0.10 86 ARG A N 1
ATOM 1275 C CA . ARG A 1 81 ? -1.742 2.527 -2.917 1.00 0.11 86 ARG A CA 1
ATOM 1276 C C . ARG A 1 81 ? -1.150 3.881 -3.271 1.00 0.11 86 ARG A C 1
ATOM 1277 O O . ARG A 1 81 ? -1.761 4.642 -4.005 1.00 0.10 86 ARG A O 1
ATOM 1298 N N . LEU A 1 82 ? 0.021 4.184 -2.734 1.00 0.12 87 LEU A N 1
ATOM 1299 C CA . LEU A 1 82 ? 0.685 5.444 -3.033 1.00 0.11 87 LEU A CA 1
ATOM 1300 C C . LEU A 1 82 ? 2.195 5.266 -2.959 1.00 0.13 87 LEU A C 1
ATOM 1301 O O . LEU A 1 82 ? 2.728 4.819 -1.944 1.00 0.16 87 LEU A O 1
ATOM 1317 N N . ASN A 1 83 ? 2.879 5.618 -4.040 1.00 0.11 88 ASN A N 1
ATOM 1318 C CA . ASN A 1 83 ? 4.330 5.460 -4.105 1.00 0.13 88 ASN A CA 1
ATOM 1319 C C . ASN A 1 83 ? 5.070 6.770 -3.838 1.00 0.12 88 ASN A C 1
ATOM 1320 O O . ASN A 1 83 ? 4.456 7.793 -3.535 1.00 0.11 88 ASN A O 1
ATOM 1331 N N . GLU A 1 84 ? 6.399 6.722 -3.954 1.00 0.16 89 GLU A N 1
ATOM 1332 C CA . GLU A 1 84 ? 7.244 7.894 -3.730 1.00 0.19 89 GLU A CA 1
ATOM 1333 C C . GLU A 1 84 ? 6.944 8.985 -4.750 1.00 0.18 89 GLU A C 1
ATOM 1334 O O . GLU A 1 84 ? 7.185 10.167 -4.503 1.00 0.24 89 GLU A O 1
ATOM 1346 N N . SER A 1 85 ? 6.421 8.574 -5.899 1.00 0.16 90 SER A N 1
ATOM 1347 C CA . SER A 1 85 ? 6.082 9.508 -6.963 1.00 0.17 90 SER A CA 1
ATOM 1348 C C . SER A 1 85 ? 4.734 10.130 -6.669 1.00 0.13 90 SER A C 1
ATOM 1349 O O . SER A 1 85 ? 4.170 10.857 -7.486 1.00 0.15 90 SER A O 1
ATOM 1357 N N . LEU A 1 86 ? 4.233 9.824 -5.481 1.00 0.10 91 LEU A N 1
ATOM 1358 C CA . LEU A 1 86 ? 2.963 10.336 -5.024 1.00 0.09 91 LEU A CA 1
ATOM 1359 C C . LEU A 1 86 ? 1.848 9.984 -5.996 1.00 0.11 91 LEU A C 1
ATOM 1360 O O . LEU A 1 86 ? 0.843 10.688 -6.104 1.00 0.16 91 LEU A O 1
ATOM 1376 N N . THR A 1 87 ? 2.049 8.877 -6.702 1.00 0.12 92 THR A N 1
ATOM 1377 C CA . THR A 1 87 ? 1.069 8.364 -7.644 1.00 0.14 92 THR A CA 1
ATOM 1378 C C . THR A 1 87 ? 0.285 7.247 -6.978 1.00 0.11 92 THR A C 1
ATOM 1379 O O . THR A 1 87 ? 0.840 6.195 -6.660 1.00 0.11 92 THR A O 1
ATOM 1390 N N . ALA A 1 88 ? -0.999 7.474 -6.766 1.00 0.11 93 ALA A N 1
ATOM 1391 C CA . ALA A 1 88 ? -1.832 6.486 -6.105 1.00 0.09 93 ALA A CA 1
ATOM 1392 C C . ALA A 1 88 ? -2.728 5.742 -7.065 1.00 0.09 93 ALA A C 1
ATOM 1393 O O . ALA A 1 88 ? -3.036 6.216 -8.158 1.00 0.10 93 ALA A O 1
ATOM 1400 N N . VAL A 1 89 ? -3.119 4.556 -6.637 1.00 0.09 94 VAL A N 1
ATOM 1401 C CA . VAL A 1 89 ? -4.033 3.727 -7.398 1.00 0.10 94 VAL A CA 1
ATOM 1402 C C . VAL A 1 89 ? -4.975 2.999 -6.467 1.00 0.09 94 VAL A C 1
ATOM 1403 O O . VAL A 1 89 ? -4.565 2.344 -5.509 1.00 0.10 94 VAL A O 1
ATOM 1416 N N . VAL A 1 90 ? -6.243 3.143 -6.767 1.00 0.09 95 VAL A N 1
ATOM 1417 C CA . VAL A 1 90 ? -7.295 2.547 -5.982 1.00 0.09 95 VAL A CA 1
ATOM 1418 C C . VAL A 1 90 ? -7.898 1.336 -6.672 1.00 0.11 95 VAL A C 1
ATOM 1419 O O . VAL A 1 90 ? -7.939 1.263 -7.895 1.00 0.12 95 VAL A O 1
ATOM 1432 N N . CYS A 1 91 ? -8.360 0.395 -5.867 1.00 0.11 96 CYS A N 1
ATOM 1433 C CA . CYS A 1 91 ? -9.000 -0.805 -6.365 1.00 0.13 96 CYS A CA 1
ATOM 1434 C C . CYS A 1 91 ? -10.416 -0.880 -5.837 1.00 0.13 96 CYS A C 1
ATOM 1435 O O . CYS A 1 91 ? -10.751 -0.251 -4.836 1.00 0.14 96 CYS A O 1
ATOM 1442 N N . GLY A 1 92 ? -11.246 -1.638 -6.525 1.00 0.15 97 GLY A N 1
ATOM 1443 C CA . GLY A 1 92 ? -12.619 -1.783 -6.121 1.00 0.16 97 GLY A CA 1
ATOM 1444 C C . GLY A 1 92 ? -12.877 -3.163 -5.591 1.00 0.16 97 GLY A C 1
ATOM 1445 O O . GLY A 1 92 ? -13.989 -3.494 -5.178 1.00 0.17 97 GLY A O 1
ATOM 1449 N N . LYS A 1 93 ? -11.829 -3.966 -5.609 1.00 0.16 98 LYS A N 1
ATOM 1450 C CA . LYS A 1 93 ? -11.906 -5.326 -5.141 1.00 0.16 98 LYS A CA 1
ATOM 1451 C C . LYS A 1 93 ? -10.580 -5.765 -4.549 1.00 0.16 98 LYS A C 1
ATOM 1452 O O . LYS A 1 93 ? -9.546 -5.720 -5.214 1.00 0.19 98 LYS A O 1
ATOM 1471 N N . MET A 1 94 ? -10.619 -6.186 -3.297 1.00 0.17 99 MET A N 1
ATOM 1472 C CA . MET A 1 94 ? -9.428 -6.664 -2.632 1.00 0.20 99 MET A CA 1
ATOM 1473 C C . MET A 1 94 ? -9.586 -8.149 -2.367 1.00 0.22 99 MET A C 1
ATOM 1474 O O . MET A 1 94 ? -10.364 -8.561 -1.505 1.00 0.23 99 MET A O 1
ATOM 1488 N N . LYS A 1 95 ? -8.853 -8.950 -3.124 1.00 0.25 100 LYS A N 1
ATOM 1489 C CA . LYS A 1 95 ? -8.930 -10.398 -2.992 1.00 0.28 100 LYS A CA 1
ATOM 1490 C C . LYS A 1 95 ? -7.768 -10.952 -2.180 1.00 0.25 100 LYS A C 1
ATOM 1491 O O . LYS A 1 95 ? -7.951 -11.471 -1.078 1.00 0.28 100 LYS A O 1
ATOM 1510 N N . GLY A 1 96 ? -6.571 -10.833 -2.741 1.00 0.25 101 GLY A N 1
ATOM 1511 C CA . GLY A 1 96 ? -5.384 -11.346 -2.088 1.00 0.28 101 GLY A CA 1
ATOM 1512 C C . GLY A 1 96 ? -4.726 -10.336 -1.181 1.00 0.24 101 GLY A C 1
ATOM 1513 O O . GLY A 1 96 ? -5.369 -9.784 -0.290 1.00 0.33 101 GLY A O 1
ATOM 1517 N N . LYS A 1 97 ? -3.439 -10.093 -1.417 1.00 0.31 102 LYS A N 1
ATOM 1518 C CA . LYS A 1 97 ? -2.680 -9.148 -0.625 1.00 0.31 102 LYS A CA 1
ATOM 1519 C C . LYS A 1 97 ? -2.912 -9.351 0.872 1.00 0.30 102 LYS A C 1
ATOM 1520 O O . LYS A 1 97 ? -2.271 -10.186 1.509 1.00 0.61 102 LYS A O 1
ATOM 1539 N N . GLY A 1 98 ? -3.843 -8.576 1.414 1.00 0.37 103 GLY A N 1
ATOM 1540 C CA . GLY A 1 98 ? -4.178 -8.652 2.820 1.00 0.38 103 GLY A CA 1
ATOM 1541 C C . GLY A 1 98 ? -5.208 -7.608 3.176 1.00 0.44 103 GLY A C 1
ATOM 1542 O O . GLY A 1 98 ? -5.214 -6.526 2.594 1.00 0.49 103 GLY A O 1
ATOM 1546 N N . SER A 1 99 ? -6.075 -7.910 4.132 1.00 0.48 104 SER A N 1
ATOM 1547 C CA . SER A 1 99 ? -7.115 -6.966 4.515 1.00 0.56 104 SER A CA 1
ATOM 1548 C C . SER A 1 99 ? -7.145 -6.720 6.010 1.00 0.49 104 SER A C 1
ATOM 1549 O O . SER A 1 99 ? -6.697 -7.544 6.807 1.00 0.39 104 SER A O 1
ATOM 1557 N N . CYS A 1 100 ? -7.687 -5.568 6.374 1.00 0.62 105 CYS A N 1
ATOM 1558 C CA . CYS A 1 100 ? -7.817 -5.185 7.771 1.00 0.62 105 CYS A CA 1
ATOM 1559 C C . CYS A 1 100 ? -8.903 -6.017 8.432 1.00 0.51 105 CYS A C 1
ATOM 1560 O O . CYS A 1 100 ? -9.495 -6.886 7.792 1.00 0.50 105 CYS A O 1
ATOM 1567 N N . THR A 1 101 ? -9.160 -5.741 9.711 1.00 0.50 106 THR A N 1
ATOM 1568 C CA . THR A 1 101 ? -10.191 -6.444 10.476 1.00 0.46 106 THR A CA 1
ATOM 1569 C C . THR A 1 101 ? -10.243 -7.936 10.137 1.00 0.60 106 THR A C 1
ATOM 1570 O O . THR A 1 101 ? -11.292 -8.572 10.245 1.00 0.95 106 THR A O 1
ATOM 1581 N N . ASP A 1 102 ? -9.101 -8.491 9.737 1.00 0.51 107 ASP A N 1
ATOM 1582 C CA . ASP A 1 102 ? -9.017 -9.903 9.383 1.00 0.75 107 ASP A CA 1
ATOM 1583 C C . ASP A 1 102 ? -7.590 -10.419 9.534 1.00 0.84 107 ASP A C 1
ATOM 1584 O O . ASP A 1 102 ? -7.311 -11.260 10.389 1.00 1.21 107 ASP A O 1
ATOM 1593 N N . GLY A 1 103 ? -6.691 -9.909 8.697 1.00 0.62 108 GLY A N 1
ATOM 1594 C CA . GLY A 1 103 ? -5.302 -10.328 8.753 1.00 0.72 108 GLY A CA 1
ATOM 1595 C C . GLY A 1 103 ? -4.449 -9.679 7.678 1.00 0.58 108 GLY A C 1
ATOM 1596 O O . GLY A 1 103 ? -3.974 -10.352 6.764 1.00 0.67 108 GLY A O 1
ATOM 1600 N N . GLU A 1 104 ? -4.254 -8.369 7.790 1.00 0.45 109 GLU A N 1
ATOM 1601 C CA . GLU A 1 104 ? -3.448 -7.627 6.826 1.00 0.35 109 GLU A CA 1
ATOM 1602 C C . GLU A 1 104 ? -1.992 -8.083 6.883 1.00 0.36 109 GLU A C 1
ATOM 1603 O O . GLU A 1 104 ? -1.485 -8.415 7.954 1.00 0.52 109 GLU A O 1
ATOM 1615 N N . GLU A 1 105 ? -1.319 -8.098 5.733 1.00 0.33 110 GLU A N 1
ATOM 1616 C CA . GLU A 1 105 ? 0.075 -8.516 5.692 1.00 0.36 110 GLU A CA 1
ATOM 1617 C C . GLU A 1 105 ? 0.855 -7.820 4.578 1.00 0.30 110 GLU A C 1
ATOM 1618 O O . GLU A 1 105 ? 1.836 -7.126 4.847 1.00 0.29 110 GLU A O 1
ATOM 1630 N N . ILE A 1 106 ? 0.419 -7.993 3.330 1.00 0.27 111 ILE A N 1
ATOM 1631 C CA . ILE A 1 106 ? 1.116 -7.393 2.196 1.00 0.23 111 ILE A CA 1
ATOM 1632 C C . ILE A 1 106 ? 0.186 -7.073 1.029 1.00 0.24 111 ILE A C 1
ATOM 1633 O O . ILE A 1 106 ? -1.010 -7.342 1.080 1.00 0.28 111 ILE A O 1
ATOM 1649 N N . PHE A 1 107 ? 0.765 -6.471 -0.011 1.00 0.24 112 PHE A N 1
ATOM 1650 C CA . PHE A 1 107 ? 0.029 -6.099 -1.219 1.00 0.29 112 PHE A CA 1
ATOM 1651 C C . PHE A 1 107 ? 0.533 -6.906 -2.423 1.00 0.36 112 PHE A C 1
ATOM 1652 O O . PHE A 1 107 ? 1.328 -6.420 -3.230 1.00 0.41 112 PHE A O 1
ATOM 1669 N N . ARG A 1 108 ? 0.083 -8.156 -2.538 1.00 0.42 113 ARG A N 1
ATOM 1670 C CA . ARG A 1 108 ? 0.507 -9.000 -3.646 1.00 0.50 113 ARG A CA 1
ATOM 1671 C C . ARG A 1 108 ? -0.567 -9.041 -4.735 1.00 0.93 113 ARG A C 1
ATOM 1672 O O . ARG A 1 108 ? -1.713 -9.409 -4.485 1.00 1.16 113 ARG A O 1
ATOM 1693 N N . GLY A 1 109 ? -0.155 -8.646 -5.942 1.00 1.20 114 GLY A N 1
ATOM 1694 C CA . GLY A 1 109 ? -1.038 -8.581 -7.103 1.00 1.68 114 GLY A CA 1
ATOM 1695 C C . GLY A 1 109 ? -2.224 -9.533 -7.081 1.00 0.77 114 GLY A C 1
ATOM 1696 O O . GLY A 1 109 ? -2.125 -10.666 -7.551 1.00 0.38 114 GLY A O 1
ATOM 1700 N N . ASN A 1 110 ? -3.347 -9.058 -6.542 1.00 0.78 115 ASN A N 1
ATOM 1701 C CA . ASN A 1 110 ? -4.582 -9.836 -6.485 1.00 0.50 115 ASN A CA 1
ATOM 1702 C C . ASN A 1 110 ? -5.782 -8.921 -6.258 1.00 0.37 115 ASN A C 1
ATOM 1703 O O . ASN A 1 110 ? -6.599 -9.164 -5.369 1.00 0.44 115 ASN A O 1
ATOM 1714 N N . ASP A 1 111 ? -5.884 -7.868 -7.064 1.00 0.38 116 ASP A N 1
ATOM 1715 C CA . ASP A 1 111 ? -6.984 -6.918 -6.934 1.00 0.28 116 ASP A CA 1
ATOM 1716 C C . ASP A 1 111 ? -7.751 -6.749 -8.238 1.00 0.29 116 ASP A C 1
ATOM 1717 O O . ASP A 1 111 ? -7.257 -7.075 -9.318 1.00 0.40 116 ASP A O 1
ATOM 1726 N N . ALA A 1 112 ? -8.966 -6.233 -8.114 1.00 0.25 117 ALA A N 1
ATOM 1727 C CA . ALA A 1 112 ? -9.826 -5.986 -9.265 1.00 0.27 117 ALA A CA 1
ATOM 1728 C C . ALA A 1 112 ? -10.483 -4.625 -9.154 1.00 0.24 117 ALA A C 1
ATOM 1729 O O . ALA A 1 112 ? -10.473 -4.006 -8.090 1.00 0.21 117 ALA A O 1
ATOM 1736 N N . GLU A 1 113 ? -11.053 -4.161 -10.261 1.00 0.28 118 GLU A N 1
ATOM 1737 C CA . GLU A 1 113 ? -11.733 -2.880 -10.276 1.00 0.28 118 GLU A CA 1
ATOM 1738 C C . GLU A 1 113 ? -10.815 -1.758 -9.792 1.00 0.23 118 GLU A C 1
ATOM 1739 O O . GLU A 1 113 ? -11.150 -1.053 -8.845 1.00 0.21 118 GLU A O 1
ATOM 1751 N N . CYS A 1 114 ? -9.687 -1.544 -10.468 1.00 0.22 119 CYS A N 1
ATOM 1752 C CA . CYS A 1 114 ? -8.758 -0.502 -10.024 1.00 0.18 119 CYS A CA 1
ATOM 1753 C C . CYS A 1 114 ? -8.508 0.569 -11.076 1.00 0.18 119 CYS A C 1
ATOM 1754 O O . CYS A 1 114 ? -8.481 0.305 -12.278 1.00 0.21 119 CYS A O 1
ATOM 1761 N N . ARG A 1 115 ? -8.328 1.788 -10.577 1.00 0.16 120 ARG A N 1
ATOM 1762 C CA . ARG A 1 115 ? -8.061 2.953 -11.393 1.00 0.17 120 ARG A CA 1
ATOM 1763 C C . ARG A 1 115 ? -7.056 3.861 -10.681 1.00 0.15 120 ARG A C 1
ATOM 1764 O O . ARG A 1 115 ? -6.853 3.732 -9.474 1.00 0.15 120 ARG A O 1
ATOM 1785 N N . PRO A 1 116 ? -6.411 4.790 -11.407 1.00 0.14 121 PRO A N 1
ATOM 1786 C CA . PRO A 1 116 ? -5.434 5.708 -10.817 1.00 0.13 121 PRO A CA 1
ATOM 1787 C C . PRO A 1 116 ? -6.090 6.757 -9.929 1.00 0.12 121 PRO A C 1
ATOM 1788 O O . PRO A 1 116 ? -6.981 7.486 -10.366 1.00 0.14 121 PRO A O 1
ATOM 1799 N N . PHE A 1 117 ? -5.638 6.831 -8.685 1.00 0.10 122 PHE A N 1
ATOM 1800 C CA . PHE A 1 117 ? -6.185 7.776 -7.724 1.00 0.10 122 PHE A CA 1
ATOM 1801 C C . PHE A 1 117 ? -5.187 8.875 -7.389 1.00 0.11 122 PHE A C 1
ATOM 1802 O O . PHE A 1 117 ? -3.983 8.634 -7.318 1.00 0.12 122 PHE A O 1
ATOM 1819 N N . THR A 1 118 ? -5.697 10.085 -7.196 1.00 0.13 123 THR A N 1
ATOM 1820 C CA . THR A 1 118 ? -4.852 11.217 -6.851 1.00 0.16 123 THR A CA 1
ATOM 1821 C C . THR A 1 118 ? -5.378 11.934 -5.615 1.00 0.17 123 THR A C 1
ATOM 1822 O O . THR A 1 118 ? -6.390 12.632 -5.667 1.00 0.19 123 THR A O 1
ATOM 1833 N N . GLY A 1 119 ? -4.678 11.749 -4.502 1.00 0.16 124 GLY A N 1
ATOM 1834 C CA . GLY A 1 119 ? -5.069 12.377 -3.255 1.00 0.17 124 GLY A CA 1
ATOM 1835 C C . GLY A 1 119 ? -4.898 13.883 -3.280 1.00 0.24 124 GLY A C 1
ATOM 1836 O O . GLY A 1 119 ? -5.857 14.583 -3.666 1.00 1.05 124 GLY A O 1
ATOM 1841 N N . HIS A 1 1 ? -19.260 3.520 -7.569 1.00 2.36 6 HIS A N 2
ATOM 1842 C CA . HIS A 1 1 ? -19.729 4.125 -6.295 1.00 1.81 6 HIS A CA 2
ATOM 1843 C C . HIS A 1 1 ? -19.355 3.246 -5.106 1.00 1.54 6 HIS A C 2
ATOM 1844 O O . HIS A 1 1 ? -20.149 2.416 -4.661 1.00 2.00 6 HIS A O 2
ATOM 1861 N N . ARG A 1 2 ? -18.143 3.434 -4.597 1.00 1.10 7 ARG A N 2
ATOM 1862 C CA . ARG A 1 2 ? -17.661 2.656 -3.459 1.00 0.83 7 ARG A CA 2
ATOM 1863 C C . ARG A 1 2 ? -16.499 3.363 -2.774 1.00 0.78 7 ARG A C 2
ATOM 1864 O O . ARG A 1 2 ? -15.840 2.785 -1.913 1.00 1.40 7 ARG A O 2
ATOM 1885 N N . SER A 1 3 ? -16.254 4.612 -3.165 1.00 0.65 8 SER A N 2
ATOM 1886 C CA . SER A 1 3 ? -15.160 5.393 -2.593 1.00 0.51 8 SER A CA 2
ATOM 1887 C C . SER A 1 3 ? -15.093 5.219 -1.082 1.00 0.42 8 SER A C 2
ATOM 1888 O O . SER A 1 3 ? -15.798 5.894 -0.331 1.00 0.51 8 SER A O 2
ATOM 1896 N N . ALA A 1 4 ? -14.237 4.304 -0.652 1.00 0.33 9 ALA A N 2
ATOM 1897 C CA . ALA A 1 4 ? -14.064 4.016 0.761 1.00 0.33 9 ALA A CA 2
ATOM 1898 C C . ALA A 1 4 ? -13.265 5.116 1.450 1.00 0.43 9 ALA A C 2
ATOM 1899 O O . ALA A 1 4 ? -13.165 6.234 0.942 1.00 1.08 9 ALA A O 2
ATOM 1906 N N . ASN A 1 5 ? -12.702 4.794 2.608 1.00 0.33 10 ASN A N 2
ATOM 1907 C CA . ASN A 1 5 ? -11.907 5.753 3.364 1.00 0.33 10 ASN A CA 2
ATOM 1908 C C . ASN A 1 5 ? -10.502 5.869 2.780 1.00 0.24 10 ASN A C 2
ATOM 1909 O O . ASN A 1 5 ? -9.532 6.063 3.514 1.00 0.27 10 ASN A O 2
ATOM 1920 N N . LEU A 1 6 ? -10.397 5.745 1.459 1.00 0.16 11 LEU A N 2
ATOM 1921 C CA . LEU A 1 6 ? -9.107 5.834 0.784 1.00 0.12 11 LEU A CA 2
ATOM 1922 C C . LEU A 1 6 ? -8.414 7.140 1.109 1.00 0.12 11 LEU A C 2
ATOM 1923 O O . LEU A 1 6 ? -7.196 7.218 1.111 1.00 0.22 11 LEU A O 2
ATOM 1939 N N . ARG A 1 7 ? -9.214 8.161 1.358 1.00 0.12 12 ARG A N 2
ATOM 1940 C CA . ARG A 1 7 ? -8.702 9.495 1.652 1.00 0.13 12 ARG A CA 2
ATOM 1941 C C . ARG A 1 7 ? -7.750 9.468 2.831 1.00 0.13 12 ARG A C 2
ATOM 1942 O O . ARG A 1 7 ? -6.698 10.107 2.806 1.00 0.24 12 ARG A O 2
ATOM 1963 N N . ALA A 1 8 ? -8.120 8.730 3.863 1.00 0.13 13 ALA A N 2
ATOM 1964 C CA . ALA A 1 8 ? -7.272 8.607 5.034 1.00 0.17 13 ALA A CA 2
ATOM 1965 C C . ALA A 1 8 ? -5.988 7.910 4.649 1.00 0.16 13 ALA A C 2
ATOM 1966 O O . ALA A 1 8 ? -4.900 8.268 5.102 1.00 0.22 13 ALA A O 2
ATOM 1973 N N . ALA A 1 9 ? -6.135 6.925 3.782 1.00 0.13 14 ALA A N 2
ATOM 1974 C CA . ALA A 1 9 ? -5.017 6.136 3.310 1.00 0.12 14 ALA A CA 2
ATOM 1975 C C . ALA A 1 9 ? -4.144 6.948 2.384 1.00 0.10 14 ALA A C 2
ATOM 1976 O O . ALA A 1 9 ? -2.924 6.821 2.392 1.00 0.10 14 ALA A O 2
ATOM 1983 N N . HIS A 1 10 ? -4.783 7.779 1.583 1.00 0.10 15 HIS A N 2
ATOM 1984 C CA . HIS A 1 10 ? -4.081 8.626 0.658 1.00 0.09 15 HIS A CA 2
ATOM 1985 C C . HIS A 1 10 ? -2.975 9.352 1.398 1.00 0.09 15 HIS A C 2
ATOM 1986 O O . HIS A 1 10 ? -1.924 9.639 0.836 1.00 0.10 15 HIS A O 2
ATOM 2001 N N . ALA A 1 11 ? -3.243 9.655 2.667 1.00 0.10 16 ALA A N 2
ATOM 2002 C CA . ALA A 1 11 ? -2.276 10.327 3.519 1.00 0.12 16 ALA A CA 2
ATOM 2003 C C . ALA A 1 11 ? -1.338 9.320 4.164 1.00 0.12 16 ALA A C 2
ATOM 2004 O O . ALA A 1 11 ? -0.225 9.665 4.544 1.00 0.13 16 ALA A O 2
ATOM 2011 N N . ALA A 1 12 ? -1.810 8.081 4.325 1.00 0.12 17 ALA A N 2
ATOM 2012 C CA . ALA A 1 12 ? -0.988 7.030 4.912 1.00 0.12 17 ALA A CA 2
ATOM 2013 C C . ALA A 1 12 ? 0.070 6.573 3.919 1.00 0.11 17 ALA A C 2
ATOM 2014 O O . ALA A 1 12 ? 1.265 6.673 4.187 1.00 0.11 17 ALA A O 2
ATOM 2021 N N . LEU A 1 13 ? -0.379 6.066 2.770 1.00 0.10 18 LEU A N 2
ATOM 2022 C CA . LEU A 1 13 ? 0.536 5.628 1.724 1.00 0.09 18 LEU A CA 2
ATOM 2023 C C . LEU A 1 13 ? 1.413 6.802 1.325 1.00 0.09 18 LEU A C 2
ATOM 2024 O O . LEU A 1 13 ? 2.504 6.627 0.787 1.00 0.10 18 LEU A O 2
ATOM 2040 N N . LEU A 1 14 ? 0.901 8.004 1.576 1.00 0.09 19 LEU A N 2
ATOM 2041 C CA . LEU A 1 14 ? 1.642 9.228 1.319 1.00 0.09 19 LEU A CA 2
ATOM 2042 C C . LEU A 1 14 ? 2.662 9.374 2.434 1.00 0.10 19 LEU A C 2
ATOM 2043 O O . LEU A 1 14 ? 3.846 9.609 2.201 1.00 0.10 19 LEU A O 2
ATOM 2059 N N . GLU A 1 15 ? 2.168 9.208 3.655 1.00 0.11 20 GLU A N 2
ATOM 2060 C CA . GLU A 1 15 ? 2.998 9.269 4.845 1.00 0.13 20 GLU A CA 2
ATOM 2061 C C . GLU A 1 15 ? 4.119 8.257 4.702 1.00 0.14 20 GLU A C 2
ATOM 2062 O O . GLU A 1 15 ? 5.191 8.393 5.290 1.00 0.16 20 GLU A O 2
ATOM 2074 N N . ASN A 1 16 ? 3.839 7.225 3.914 1.00 0.13 21 ASN A N 2
ATOM 2075 C CA . ASN A 1 16 ? 4.810 6.192 3.629 1.00 0.14 21 ASN A CA 2
ATOM 2076 C C . ASN A 1 16 ? 5.703 6.676 2.505 1.00 0.13 21 ASN A C 2
ATOM 2077 O O . ASN A 1 16 ? 6.922 6.607 2.587 1.00 0.21 21 ASN A O 2
ATOM 2088 N N . ALA A 1 17 ? 5.062 7.176 1.456 1.00 0.11 22 ALA A N 2
ATOM 2089 C CA . ALA A 1 17 ? 5.763 7.696 0.288 1.00 0.12 22 ALA A CA 2
ATOM 2090 C C . ALA A 1 17 ? 6.878 8.655 0.675 1.00 0.12 22 ALA A C 2
ATOM 2091 O O . ALA A 1 17 ? 7.918 8.697 0.022 1.00 0.13 22 ALA A O 2
ATOM 2098 N N . ARG A 1 18 ? 6.655 9.438 1.723 1.00 0.13 23 ARG A N 2
ATOM 2099 C CA . ARG A 1 18 ? 7.665 10.380 2.187 1.00 0.15 23 ARG A CA 2
ATOM 2100 C C . ARG A 1 18 ? 8.749 9.630 2.942 1.00 0.16 23 ARG A C 2
ATOM 2101 O O . ARG A 1 18 ? 9.939 9.861 2.735 1.00 0.18 23 ARG A O 2
ATOM 2122 N N . PHE A 1 19 ? 8.323 8.731 3.821 1.00 0.16 24 PHE A N 2
ATOM 2123 C CA . PHE A 1 19 ? 9.248 7.915 4.589 1.00 0.19 24 PHE A CA 2
ATOM 2124 C C . PHE A 1 19 ? 10.050 7.033 3.646 1.00 0.19 24 PHE A C 2
ATOM 2125 O O . PHE A 1 19 ? 11.138 6.570 3.983 1.00 0.26 24 PHE A O 2
ATOM 2142 N N . MET A 1 20 ? 9.483 6.790 2.466 1.00 0.15 25 MET A N 2
ATOM 2143 C CA . MET A 1 20 ? 10.132 5.987 1.448 1.00 0.20 25 MET A CA 2
ATOM 2144 C C . MET A 1 20 ? 11.038 6.886 0.636 1.00 0.13 25 MET A C 2
ATOM 2145 O O . MET A 1 20 ? 12.158 6.515 0.284 1.00 0.14 25 MET A O 2
ATOM 2159 N N . GLU A 1 21 ? 10.532 8.076 0.336 1.00 0.12 26 GLU A N 2
ATOM 2160 C CA . GLU A 1 21 ? 11.308 9.076 -0.362 1.00 0.13 26 GLU A CA 2
ATOM 2161 C C . GLU A 1 21 ? 12.532 9.379 0.490 1.00 0.15 26 GLU A C 2
ATOM 2162 O O . GLU A 1 21 ? 13.573 9.817 -0.001 1.00 0.19 26 GLU A O 2
ATOM 2174 N N . GLN A 1 22 ? 12.369 9.127 1.790 1.00 0.15 27 GLN A N 2
ATOM 2175 C CA . GLN A 1 22 ? 13.419 9.331 2.774 1.00 0.19 27 GLN A CA 2
ATOM 2176 C C . GLN A 1 22 ? 14.308 8.102 2.883 1.00 0.18 27 GLN A C 2
ATOM 2177 O O . GLN A 1 22 ? 15.529 8.213 2.831 1.00 0.20 27 GLN A O 2
ATOM 2191 N N . PHE A 1 23 ? 13.689 6.930 3.046 1.00 0.20 28 PHE A N 2
ATOM 2192 C CA . PHE A 1 23 ? 14.439 5.683 3.153 1.00 0.23 28 PHE A CA 2
ATOM 2193 C C . PHE A 1 23 ? 15.446 5.607 2.021 1.00 0.19 28 PHE A C 2
ATOM 2194 O O . PHE A 1 23 ? 16.566 5.137 2.199 1.00 0.25 28 PHE A O 2
ATOM 2211 N N . TYR A 1 24 ? 15.024 6.076 0.851 1.00 0.14 29 TYR A N 2
ATOM 2212 C CA . TYR A 1 24 ? 15.883 6.114 -0.321 1.00 0.15 29 TYR A CA 2
ATOM 2213 C C . TYR A 1 24 ? 16.905 7.225 -0.136 1.00 0.19 29 TYR A C 2
ATOM 2214 O O . TYR A 1 24 ? 18.083 7.068 -0.459 1.00 0.26 29 TYR A O 2
ATOM 2232 N N . ALA A 1 25 ? 16.432 8.354 0.391 1.00 0.18 30 ALA A N 2
ATOM 2233 C CA . ALA A 1 25 ? 17.291 9.497 0.652 1.00 0.23 30 ALA A CA 2
ATOM 2234 C C . ALA A 1 25 ? 18.331 9.140 1.707 1.00 0.26 30 ALA A C 2
ATOM 2235 O O . ALA A 1 25 ? 19.331 9.837 1.878 1.00 0.32 30 ALA A O 2
ATOM 2242 N N . LYS A 1 26 ? 18.074 8.042 2.412 1.00 0.25 31 LYS A N 2
ATOM 2243 C CA . LYS A 1 26 ? 18.965 7.561 3.457 1.00 0.30 31 LYS A CA 2
ATOM 2244 C C . LYS A 1 26 ? 19.747 6.342 2.978 1.00 0.31 31 LYS A C 2
ATOM 2245 O O . LYS A 1 26 ? 20.855 6.076 3.444 1.00 0.35 31 LYS A O 2
ATOM 2264 N N . LYS A 1 27 ? 19.155 5.607 2.040 1.00 0.30 32 LYS A N 2
ATOM 2265 C CA . LYS A 1 27 ? 19.764 4.399 1.502 1.00 0.32 32 LYS A CA 2
ATOM 2266 C C . LYS A 1 27 ? 20.028 4.513 0.003 1.00 0.32 32 LYS A C 2
ATOM 2267 O O . LYS A 1 27 ? 21.124 4.877 -0.423 1.00 0.38 32 LYS A O 2
ATOM 2286 N N . GLY A 1 28 ? 19.008 4.193 -0.791 1.00 0.30 33 GLY A N 2
ATOM 2287 C CA . GLY A 1 28 ? 19.136 4.246 -2.235 1.00 0.32 33 GLY A CA 2
ATOM 2288 C C . GLY A 1 28 ? 18.348 3.140 -2.910 1.00 0.30 33 GLY A C 2
ATOM 2289 O O . GLY A 1 28 ? 18.213 3.115 -4.133 1.00 0.34 33 GLY A O 2
ATOM 2293 N N . SER A 1 29 ? 17.843 2.212 -2.105 1.00 0.28 34 SER A N 2
ATOM 2294 C CA . SER A 1 29 ? 17.056 1.091 -2.612 1.00 0.28 34 SER A CA 2
ATOM 2295 C C . SER A 1 29 ? 16.245 0.460 -1.486 1.00 0.30 34 SER A C 2
ATOM 2296 O O . SER A 1 29 ? 16.546 0.664 -0.311 1.00 0.45 34 SER A O 2
ATOM 2304 N N . PHE A 1 30 ? 15.218 -0.307 -1.843 1.00 0.27 35 PHE A N 2
ATOM 2305 C CA . PHE A 1 30 ? 14.388 -0.962 -0.836 1.00 0.30 35 PHE A CA 2
ATOM 2306 C C . PHE A 1 30 ? 14.749 -2.432 -0.686 1.00 0.30 35 PHE A C 2
ATOM 2307 O O . PHE A 1 30 ? 15.272 -2.839 0.349 1.00 0.44 35 PHE A O 2
ATOM 2324 N N . LYS A 1 31 ? 14.472 -3.231 -1.709 1.00 0.31 36 LYS A N 2
ATOM 2325 C CA . LYS A 1 31 ? 14.795 -4.649 -1.641 1.00 0.31 36 LYS A CA 2
ATOM 2326 C C . LYS A 1 31 ? 16.246 -4.880 -2.026 1.00 0.26 36 LYS A C 2
ATOM 2327 O O . LYS A 1 31 ? 16.830 -4.109 -2.788 1.00 0.34 36 LYS A O 2
ATOM 2346 N N . LEU A 1 32 ? 16.820 -5.945 -1.491 1.00 0.29 37 LEU A N 2
ATOM 2347 C CA . LEU A 1 32 ? 18.216 -6.264 -1.740 1.00 0.30 37 LEU A CA 2
ATOM 2348 C C . LEU A 1 32 ? 18.382 -7.640 -2.377 1.00 0.30 37 LEU A C 2
ATOM 2349 O O . LEU A 1 32 ? 19.342 -7.879 -3.108 1.00 0.35 37 LEU A O 2
ATOM 2365 N N . THR A 1 33 ? 17.448 -8.541 -2.098 1.00 0.28 38 THR A N 2
ATOM 2366 C CA . THR A 1 33 ? 17.512 -9.888 -2.646 1.00 0.32 38 THR A CA 2
ATOM 2367 C C . THR A 1 33 ? 16.119 -10.447 -2.878 1.00 0.31 38 THR A C 2
ATOM 2368 O O . THR A 1 33 ? 15.129 -9.876 -2.424 1.00 0.33 38 THR A O 2
ATOM 2379 N N . SER A 1 34 ? 16.047 -11.570 -3.575 1.00 0.46 39 SER A N 2
ATOM 2380 C CA . SER A 1 34 ? 14.775 -12.211 -3.835 1.00 0.47 39 SER A CA 2
ATOM 2381 C C . SER A 1 34 ? 14.275 -12.856 -2.557 1.00 0.43 39 SER A C 2
ATOM 2382 O O . SER A 1 34 ? 15.036 -13.494 -1.835 1.00 0.50 39 SER A O 2
ATOM 2390 N N . THR A 1 35 ? 12.996 -12.649 -2.285 1.00 0.38 40 THR A N 2
ATOM 2391 C CA . THR A 1 35 ? 12.343 -13.168 -1.087 1.00 0.36 40 THR A CA 2
ATOM 2392 C C . THR A 1 35 ? 12.837 -12.418 0.147 1.00 0.33 40 THR A C 2
ATOM 2393 O O . THR A 1 35 ? 13.153 -13.012 1.179 1.00 0.35 40 THR A O 2
ATOM 2404 N N . LYS A 1 36 ? 12.892 -11.093 0.011 1.00 0.30 41 LYS A N 2
ATOM 2405 C CA . LYS A 1 36 ? 13.321 -10.199 1.082 1.00 0.27 41 LYS A CA 2
ATOM 2406 C C . LYS A 1 36 ? 12.200 -9.202 1.376 1.00 0.24 41 LYS A C 2
ATOM 2407 O O . LYS A 1 36 ? 11.460 -8.823 0.466 1.00 0.24 41 LYS A O 2
ATOM 2426 N N . TRP A 1 37 ? 12.066 -8.767 2.626 1.00 0.21 42 TRP A N 2
ATOM 2427 C CA . TRP A 1 37 ? 10.980 -7.851 2.976 1.00 0.18 42 TRP A CA 2
ATOM 2428 C C . TRP A 1 37 ? 11.429 -6.587 3.714 1.00 0.17 42 TRP A C 2
ATOM 2429 O O . TRP A 1 37 ? 11.678 -6.621 4.919 1.00 0.20 42 TRP A O 2
ATOM 2450 N N . PRO A 1 38 ? 11.535 -5.452 2.996 1.00 0.16 43 PRO A N 2
ATOM 2451 C CA . PRO A 1 38 ? 11.872 -4.162 3.607 1.00 0.16 43 PRO A CA 2
ATOM 2452 C C . PRO A 1 38 ? 10.697 -3.662 4.451 1.00 0.16 43 PRO A C 2
ATOM 2453 O O . PRO A 1 38 ? 9.577 -3.564 3.957 1.00 0.22 43 PRO A O 2
ATOM 2464 N N . GLU A 1 39 ? 10.945 -3.336 5.717 1.00 0.22 44 GLU A N 2
ATOM 2465 C CA . GLU A 1 39 ? 9.874 -2.894 6.603 1.00 0.24 44 GLU A CA 2
ATOM 2466 C C . GLU A 1 39 ? 9.183 -1.621 6.118 1.00 0.23 44 GLU A C 2
ATOM 2467 O O . GLU A 1 39 ? 9.817 -0.699 5.608 1.00 0.25 44 GLU A O 2
ATOM 2479 N N . LEU A 1 40 ? 7.864 -1.603 6.296 1.00 0.22 45 LEU A N 2
ATOM 2480 C CA . LEU A 1 40 ? 7.017 -0.480 5.898 1.00 0.23 45 LEU A CA 2
ATOM 2481 C C . LEU A 1 40 ? 6.827 0.519 7.046 1.00 0.19 45 LEU A C 2
ATOM 2482 O O . LEU A 1 40 ? 6.854 0.141 8.217 1.00 0.20 45 LEU A O 2
ATOM 2498 N N . PRO A 1 41 ? 6.622 1.811 6.717 1.00 0.20 46 PRO A N 2
ATOM 2499 C CA . PRO A 1 41 ? 6.415 2.862 7.717 1.00 0.19 46 PRO A CA 2
ATOM 2500 C C . PRO A 1 41 ? 4.986 2.912 8.272 1.00 0.16 46 PRO A C 2
ATOM 2501 O O . PRO A 1 41 ? 4.759 2.559 9.429 1.00 0.19 46 PRO A O 2
ATOM 2512 N N . VAL A 1 42 ? 4.029 3.349 7.452 1.00 0.14 47 VAL A N 2
ATOM 2513 C CA . VAL A 1 42 ? 2.637 3.452 7.892 1.00 0.14 47 VAL A CA 2
ATOM 2514 C C . VAL A 1 42 ? 1.927 2.112 7.784 1.00 0.15 47 VAL A C 2
ATOM 2515 O O . VAL A 1 42 ? 2.090 1.386 6.808 1.00 0.14 47 VAL A O 2
ATOM 2528 N N . LYS A 1 43 ? 1.126 1.805 8.789 1.00 0.19 48 LYS A N 2
ATOM 2529 C CA . LYS A 1 43 ? 0.376 0.561 8.825 1.00 0.22 48 LYS A CA 2
ATOM 2530 C C . LYS A 1 43 ? -1.095 0.856 9.055 1.00 0.27 48 LYS A C 2
ATOM 2531 O O . LYS A 1 43 ? -1.917 -0.055 9.164 1.00 0.32 48 LYS A O 2
ATOM 2550 N N . GLU A 1 44 ? -1.416 2.142 9.140 1.00 0.27 49 GLU A N 2
ATOM 2551 C CA . GLU A 1 44 ? -2.788 2.566 9.368 1.00 0.34 49 GLU A CA 2
ATOM 2552 C C . GLU A 1 44 ? -2.971 4.057 9.108 1.00 0.34 49 GLU A C 2
ATOM 2553 O O . GLU A 1 44 ? -2.150 4.884 9.507 1.00 0.39 49 GLU A O 2
ATOM 2565 N N . ALA A 1 45 ? -4.061 4.374 8.432 1.00 0.36 50 ALA A N 2
ATOM 2566 C CA . ALA A 1 45 ? -4.421 5.749 8.113 1.00 0.36 50 ALA A CA 2
ATOM 2567 C C . ALA A 1 45 ? -5.463 6.264 9.106 1.00 0.50 50 ALA A C 2
ATOM 2568 O O . ALA A 1 45 ? -5.172 6.454 10.286 1.00 1.30 50 ALA A O 2
ATOM 2575 N N . GLY A 1 46 ? -6.678 6.486 8.612 1.00 0.37 51 GLY A N 2
ATOM 2576 C CA . GLY A 1 46 ? -7.765 6.949 9.453 1.00 0.35 51 GLY A CA 2
ATOM 2577 C C . GLY A 1 46 ? -8.999 6.090 9.263 1.00 0.33 51 GLY A C 2
ATOM 2578 O O . GLY A 1 46 ? -9.991 6.228 9.978 1.00 0.50 51 GLY A O 2
ATOM 2582 N N . GLY A 1 47 ? -8.915 5.196 8.281 1.00 0.19 52 GLY A N 2
ATOM 2583 C CA . GLY A 1 47 ? -10.000 4.289 7.971 1.00 0.18 52 GLY A CA 2
ATOM 2584 C C . GLY A 1 47 ? -9.498 3.101 7.182 1.00 0.14 52 GLY A C 2
ATOM 2585 O O . GLY A 1 47 ? -10.243 2.169 6.908 1.00 0.16 52 GLY A O 2
ATOM 2589 N N . PHE A 1 48 ? -8.227 3.167 6.795 1.00 0.11 53 PHE A N 2
ATOM 2590 C CA . PHE A 1 48 ? -7.573 2.092 6.055 1.00 0.09 53 PHE A CA 2
ATOM 2591 C C . PHE A 1 48 ? -6.365 1.582 6.839 1.00 0.11 53 PHE A C 2
ATOM 2592 O O . PHE A 1 48 ? -5.893 2.245 7.761 1.00 0.13 53 PHE A O 2
ATOM 2609 N N . CYS A 1 49 ? -5.874 0.403 6.475 1.00 0.13 54 CYS A N 2
ATOM 2610 C CA . CYS A 1 49 ? -4.699 -0.165 7.123 1.00 0.16 54 CYS A CA 2
ATOM 2611 C C . CYS A 1 49 ? -3.653 -0.447 6.058 1.00 0.14 54 CYS A C 2
ATOM 2612 O O . CYS A 1 49 ? -3.966 -0.951 4.983 1.00 0.14 54 CYS A O 2
ATOM 2619 N N . ILE A 1 50 ? -2.407 -0.141 6.375 1.00 0.14 55 ILE A N 2
ATOM 2620 C CA . ILE A 1 50 ? -1.330 -0.262 5.409 1.00 0.13 55 ILE A CA 2
ATOM 2621 C C . ILE A 1 50 ? -0.321 -1.359 5.733 1.00 0.13 55 ILE A C 2
ATOM 2622 O O . ILE A 1 50 ? -0.115 -1.727 6.890 1.00 0.15 55 ILE A O 2
ATOM 2638 N N . ARG A 1 51 ? 0.297 -1.872 4.670 1.00 0.13 56 ARG A N 2
ATOM 2639 C CA . ARG A 1 51 ? 1.307 -2.919 4.767 1.00 0.14 56 ARG A CA 2
ATOM 2640 C C . ARG A 1 51 ? 2.261 -2.842 3.576 1.00 0.15 56 ARG A C 2
ATOM 2641 O O . ARG A 1 51 ? 1.895 -2.348 2.511 1.00 0.29 56 ARG A O 2
ATOM 2662 N N . MET A 1 52 ? 3.486 -3.327 3.763 1.00 0.14 57 MET A N 2
ATOM 2663 C CA . MET A 1 52 ? 4.486 -3.316 2.700 1.00 0.14 57 MET A CA 2
ATOM 2664 C C . MET A 1 52 ? 4.003 -4.108 1.491 1.00 0.13 57 MET A C 2
ATOM 2665 O O . MET A 1 52 ? 3.140 -4.973 1.623 1.00 0.15 57 MET A O 2
ATOM 2679 N N . SER A 1 53 ? 4.533 -3.776 0.310 1.00 0.13 58 SER A N 2
ATOM 2680 C CA . SER A 1 53 ? 4.163 -4.451 -0.934 1.00 0.15 58 SER A CA 2
ATOM 2681 C C . SER A 1 53 ? 4.060 -5.980 -0.755 1.00 0.16 58 SER A C 2
ATOM 2682 O O . SER A 1 53 ? 4.373 -6.509 0.300 1.00 0.18 58 SER A O 2
ATOM 2690 N N . GLY A 1 54 ? 3.629 -6.662 -1.816 1.00 0.18 59 GLY A N 2
ATOM 2691 C CA . GLY A 1 54 ? 3.406 -8.116 -1.812 1.00 0.21 59 GLY A CA 2
ATOM 2692 C C . GLY A 1 54 ? 4.441 -9.002 -1.126 1.00 0.22 59 GLY A C 2
ATOM 2693 O O . GLY A 1 54 ? 4.989 -8.666 -0.081 1.00 0.21 59 GLY A O 2
ATOM 2697 N N . GLN A 1 55 ? 4.649 -10.186 -1.715 1.00 0.27 60 GLN A N 2
ATOM 2698 C CA . GLN A 1 55 ? 5.585 -11.181 -1.185 1.00 0.30 60 GLN A CA 2
ATOM 2699 C C . GLN A 1 55 ? 7.031 -10.763 -1.360 1.00 0.26 60 GLN A C 2
ATOM 2700 O O . GLN A 1 55 ? 7.396 -10.180 -2.371 1.00 0.25 60 GLN A O 2
ATOM 2714 N N . ALA A 1 56 ? 7.851 -11.104 -0.374 1.00 0.27 61 ALA A N 2
ATOM 2715 C CA . ALA A 1 56 ? 9.273 -10.785 -0.399 1.00 0.25 61 ALA A CA 2
ATOM 2716 C C . ALA A 1 56 ? 9.898 -11.160 -1.740 1.00 0.25 61 ALA A C 2
ATOM 2717 O O . ALA A 1 56 ? 10.889 -10.566 -2.164 1.00 0.25 61 ALA A O 2
ATOM 2724 N N . LYS A 1 57 ? 9.308 -12.154 -2.395 1.00 0.29 62 LYS A N 2
ATOM 2725 C CA . LYS A 1 57 ? 9.786 -12.624 -3.689 1.00 0.32 62 LYS A CA 2
ATOM 2726 C C . LYS A 1 57 ? 9.454 -11.610 -4.786 1.00 0.31 62 LYS A C 2
ATOM 2727 O O . LYS A 1 57 ? 10.190 -11.463 -5.762 1.00 0.40 62 LYS A O 2
ATOM 2746 N N . GLY A 1 58 ? 8.333 -10.916 -4.604 1.00 0.26 63 GLY A N 2
ATOM 2747 C CA . GLY A 1 58 ? 7.888 -9.912 -5.553 1.00 0.28 63 GLY A CA 2
ATOM 2748 C C . GLY A 1 58 ? 7.778 -8.552 -4.919 1.00 0.24 63 GLY A C 2
ATOM 2749 O O . GLY A 1 58 ? 6.694 -7.968 -4.865 1.00 0.24 63 GLY A O 2
ATOM 2753 N N . ILE A 1 59 ? 8.900 -8.040 -4.443 1.00 0.21 64 ILE A N 2
ATOM 2754 C CA . ILE A 1 59 ? 8.915 -6.753 -3.777 1.00 0.17 64 ILE A CA 2
ATOM 2755 C C . ILE A 1 59 ? 9.567 -5.655 -4.586 1.00 0.17 64 ILE A C 2
ATOM 2756 O O . ILE A 1 59 ? 10.545 -5.860 -5.306 1.00 0.19 64 ILE A O 2
ATOM 2772 N N . LEU A 1 60 ? 8.960 -4.489 -4.440 1.00 0.17 65 LEU A N 2
ATOM 2773 C CA . LEU A 1 60 ? 9.354 -3.268 -5.105 1.00 0.18 65 LEU A CA 2
ATOM 2774 C C . LEU A 1 60 ? 10.853 -3.159 -5.359 1.00 0.18 65 LEU A C 2
ATOM 2775 O O . LEU A 1 60 ? 11.672 -3.676 -4.597 1.00 0.21 65 LEU A O 2
ATOM 2791 N N . GLU A 1 61 ? 11.193 -2.460 -6.437 1.00 0.23 66 GLU A N 2
ATOM 2792 C CA . GLU A 1 61 ? 12.585 -2.236 -6.816 1.00 0.29 66 GLU A CA 2
ATOM 2793 C C . GLU A 1 61 ? 12.674 -0.979 -7.665 1.00 0.40 66 GLU A C 2
ATOM 2794 O O . GLU A 1 61 ? 12.131 -0.925 -8.769 1.00 0.46 66 GLU A O 2
ATOM 2806 N N . GLY A 1 62 ? 13.360 0.033 -7.146 1.00 0.46 67 GLY A N 2
ATOM 2807 C CA . GLY A 1 62 ? 13.446 1.294 -7.853 1.00 0.57 67 GLY A CA 2
ATOM 2808 C C . GLY A 1 62 ? 12.130 2.031 -7.734 1.00 0.52 67 GLY A C 2
ATOM 2809 O O . GLY A 1 62 ? 11.955 3.129 -8.260 1.00 0.60 67 GLY A O 2
ATOM 2813 N N . LYS A 1 63 ? 11.207 1.391 -7.020 1.00 0.38 68 LYS A N 2
ATOM 2814 C CA . LYS A 1 63 ? 9.875 1.918 -6.782 1.00 0.32 68 LYS A CA 2
ATOM 2815 C C . LYS A 1 63 ? 9.453 1.577 -5.359 1.00 0.20 68 LYS A C 2
ATOM 2816 O O . LYS A 1 63 ? 9.724 0.484 -4.892 1.00 0.18 68 LYS A O 2
ATOM 2835 N N . PHE A 1 64 ? 8.863 2.516 -4.643 1.00 0.16 69 PHE A N 2
ATOM 2836 C CA . PHE A 1 64 ? 8.396 2.227 -3.291 1.00 0.18 69 PHE A CA 2
ATOM 2837 C C . PHE A 1 64 ? 6.892 2.448 -3.212 1.00 0.23 69 PHE A C 2
ATOM 2838 O O . PHE A 1 64 ? 6.427 3.562 -3.426 1.00 0.34 69 PHE A O 2
ATOM 2855 N N . THR A 1 65 ? 6.129 1.402 -2.892 1.00 0.20 70 THR A N 2
ATOM 2856 C CA . THR A 1 65 ? 4.673 1.545 -2.832 1.00 0.24 70 THR A CA 2
ATOM 2857 C C . THR A 1 65 ? 4.023 0.663 -1.775 1.00 0.24 70 THR A C 2
ATOM 2858 O O . THR A 1 65 ? 4.407 -0.491 -1.585 1.00 0.34 70 THR A O 2
ATOM 2869 N N . LEU A 1 66 ? 3.021 1.224 -1.099 1.00 0.16 71 LEU A N 2
ATOM 2870 C CA . LEU A 1 66 ? 2.268 0.499 -0.089 1.00 0.15 71 LEU A CA 2
ATOM 2871 C C . LEU A 1 66 ? 0.791 0.498 -0.446 1.00 0.14 71 LEU A C 2
ATOM 2872 O O . LEU A 1 66 ? 0.304 1.430 -1.084 1.00 0.15 71 LEU A O 2
ATOM 2888 N N . LYS A 1 67 ? 0.079 -0.542 -0.040 1.00 0.18 72 LYS A N 2
ATOM 2889 C CA . LYS A 1 67 ? -1.348 -0.616 -0.312 1.00 0.18 72 LYS A CA 2
ATOM 2890 C C . LYS A 1 67 ? -2.147 -0.671 0.973 1.00 0.20 72 LYS A C 2
ATOM 2891 O O . LYS A 1 67 ? -1.951 -1.543 1.819 1.00 0.36 72 LYS A O 2
ATOM 2910 N N . ALA A 1 68 ? -3.051 0.281 1.096 1.00 0.12 73 ALA A N 2
ATOM 2911 C CA . ALA A 1 68 ? -3.913 0.386 2.247 1.00 0.11 73 ALA A CA 2
ATOM 2912 C C . ALA A 1 68 ? -5.239 -0.304 1.985 1.00 0.10 73 ALA A C 2
ATOM 2913 O O . ALA A 1 68 ? -5.698 -0.371 0.848 1.00 0.12 73 ALA A O 2
ATOM 2920 N N . VAL A 1 69 ? -5.852 -0.801 3.043 1.00 0.09 74 VAL A N 2
ATOM 2921 C CA . VAL A 1 69 ? -7.124 -1.496 2.938 1.00 0.09 74 VAL A CA 2
ATOM 2922 C C . VAL A 1 69 ? -8.119 -0.951 3.946 1.00 0.10 74 VAL A C 2
ATOM 2923 O O . VAL A 1 69 ? -7.762 -0.648 5.074 1.00 0.19 74 VAL A O 2
ATOM 2936 N N . ALA A 1 70 ? -9.366 -0.816 3.536 1.00 0.10 75 ALA A N 2
ATOM 2937 C CA . ALA A 1 70 ? -10.387 -0.301 4.429 1.00 0.11 75 ALA A CA 2
ATOM 2938 C C . ALA A 1 70 ? -10.496 -1.147 5.688 1.00 0.11 75 ALA A C 2
ATOM 2939 O O . ALA A 1 70 ? -10.380 -2.369 5.649 1.00 0.19 75 ALA A O 2
ATOM 2946 N N . LEU A 1 71 ? -10.680 -0.477 6.812 1.00 0.11 76 LEU A N 2
ATOM 2947 C CA . LEU A 1 71 ? -10.844 -1.154 8.081 1.00 0.11 76 LEU A CA 2
ATOM 2948 C C . LEU A 1 71 ? -12.245 -1.721 8.106 1.00 0.12 76 LEU A C 2
ATOM 2949 O O . LEU A 1 71 ? -12.513 -2.771 8.685 1.00 0.15 76 LEU A O 2
ATOM 2965 N N . ASP A 1 72 ? -13.134 -0.978 7.470 1.00 0.13 77 ASP A N 2
ATOM 2966 C CA . ASP A 1 72 ? -14.523 -1.385 7.309 1.00 0.17 77 ASP A CA 2
ATOM 2967 C C . ASP A 1 72 ? -14.689 -1.998 5.927 1.00 0.17 77 ASP A C 2
ATOM 2968 O O . ASP A 1 72 ? -15.772 -1.962 5.351 1.00 0.21 77 ASP A O 2
ATOM 2977 N N . ARG A 1 73 ? -13.586 -2.520 5.387 1.00 0.15 78 ARG A N 2
ATOM 2978 C CA . ARG A 1 73 ? -13.574 -3.110 4.054 1.00 0.17 78 ARG A CA 2
ATOM 2979 C C . ARG A 1 73 ? -14.693 -4.126 3.856 1.00 0.23 78 ARG A C 2
ATOM 2980 O O . ARG A 1 73 ? -15.124 -4.356 2.725 1.00 0.25 78 ARG A O 2
ATOM 3001 N N . GLU A 1 74 ? -15.155 -4.744 4.941 1.00 0.27 79 GLU A N 2
ATOM 3002 C CA . GLU A 1 74 ? -16.256 -5.695 4.844 1.00 0.34 79 GLU A CA 2
ATOM 3003 C C . GLU A 1 74 ? -17.396 -5.017 4.107 1.00 0.35 79 GLU A C 2
ATOM 3004 O O . GLU A 1 74 ? -18.231 -5.651 3.463 1.00 0.40 79 GLU A O 2
ATOM 3016 N N . ALA A 1 75 ? -17.392 -3.700 4.233 1.00 0.31 80 ALA A N 2
ATOM 3017 C CA . ALA A 1 75 ? -18.360 -2.830 3.604 1.00 0.33 80 ALA A CA 2
ATOM 3018 C C . ALA A 1 75 ? -17.727 -2.088 2.427 1.00 0.29 80 ALA A C 2
ATOM 3019 O O . ALA A 1 75 ? -18.412 -1.707 1.480 1.00 0.31 80 ALA A O 2
ATOM 3026 N N . GLU A 1 76 ? -16.408 -1.894 2.497 1.00 0.24 81 GLU A N 2
ATOM 3027 C CA . GLU A 1 76 ? -15.664 -1.179 1.457 1.00 0.20 81 GLU A CA 2
ATOM 3028 C C . GLU A 1 76 ? -14.515 -2.030 0.900 1.00 0.17 81 GLU A C 2
ATOM 3029 O O . GLU A 1 76 ? -13.370 -1.885 1.331 1.00 0.16 81 GLU A O 2
ATOM 3041 N N . PRO A 1 77 ? -14.789 -2.919 -0.077 1.00 0.23 82 PRO A N 2
ATOM 3042 C CA . PRO A 1 77 ? -13.753 -3.770 -0.669 1.00 0.23 82 PRO A CA 2
ATOM 3043 C C . PRO A 1 77 ? -12.648 -2.947 -1.313 1.00 0.18 82 PRO A C 2
ATOM 3044 O O . PRO A 1 77 ? -11.594 -3.474 -1.672 1.00 0.19 82 PRO A O 2
ATOM 3055 N N . ARG A 1 78 ? -12.901 -1.651 -1.458 1.00 0.15 83 ARG A N 2
ATOM 3056 C CA . ARG A 1 78 ? -11.938 -0.745 -2.067 1.00 0.13 83 ARG A CA 2
ATOM 3057 C C . ARG A 1 78 ? -10.586 -0.806 -1.373 1.00 0.12 83 ARG A C 2
ATOM 3058 O O . ARG A 1 78 ? -10.480 -1.140 -0.193 1.00 0.18 83 ARG A O 2
ATOM 3079 N N . VAL A 1 79 ? -9.561 -0.473 -2.139 1.00 0.09 84 VAL A N 2
ATOM 3080 C CA . VAL A 1 79 ? -8.183 -0.475 -1.664 1.00 0.09 84 VAL A CA 2
ATOM 3081 C C . VAL A 1 79 ? -7.425 0.701 -2.278 1.00 0.08 84 VAL A C 2
ATOM 3082 O O . VAL A 1 79 ? -7.839 1.231 -3.303 1.00 0.09 84 VAL A O 2
ATOM 3095 N N . LEU A 1 80 ? -6.332 1.133 -1.652 1.00 0.10 85 LEU A N 2
ATOM 3096 C CA . LEU A 1 80 ? -5.554 2.246 -2.201 1.00 0.09 85 LEU A CA 2
ATOM 3097 C C . LEU A 1 80 ? -4.059 1.985 -2.098 1.00 0.10 85 LEU A C 2
ATOM 3098 O O . LEU A 1 80 ? -3.615 1.130 -1.340 1.00 0.11 85 LEU A O 2
ATOM 3114 N N . ARG A 1 81 ? -3.300 2.726 -2.888 1.00 0.10 86 ARG A N 2
ATOM 3115 C CA . ARG A 1 81 ? -1.845 2.620 -2.899 1.00 0.11 86 ARG A CA 2
ATOM 3116 C C . ARG A 1 81 ? -1.237 3.962 -3.259 1.00 0.11 86 ARG A C 2
ATOM 3117 O O . ARG A 1 81 ? -1.828 4.722 -4.009 1.00 0.10 86 ARG A O 2
ATOM 3138 N N . LEU A 1 82 ? -0.070 4.255 -2.711 1.00 0.12 87 LEU A N 2
ATOM 3139 C CA . LEU A 1 82 ? 0.618 5.502 -3.015 1.00 0.11 87 LEU A CA 2
ATOM 3140 C C . LEU A 1 82 ? 2.120 5.294 -2.915 1.00 0.13 87 LEU A C 2
ATOM 3141 O O . LEU A 1 82 ? 2.630 4.865 -1.880 1.00 0.16 87 LEU A O 2
ATOM 3157 N N . ASN A 1 83 ? 2.822 5.598 -3.996 1.00 0.11 88 ASN A N 2
ATOM 3158 C CA . ASN A 1 83 ? 4.268 5.405 -4.034 1.00 0.13 88 ASN A CA 2
ATOM 3159 C C . ASN A 1 83 ? 5.029 6.696 -3.737 1.00 0.12 88 ASN A C 2
ATOM 3160 O O . ASN A 1 83 ? 4.427 7.752 -3.550 1.00 0.11 88 ASN A O 2
ATOM 3171 N N . GLU A 1 84 ? 6.359 6.595 -3.697 1.00 0.16 89 GLU A N 2
ATOM 3172 C CA . GLU A 1 84 ? 7.215 7.749 -3.426 1.00 0.19 89 GLU A CA 2
ATOM 3173 C C . GLU A 1 84 ? 7.016 8.832 -4.486 1.00 0.18 89 GLU A C 2
ATOM 3174 O O . GLU A 1 84 ? 7.323 10.002 -4.261 1.00 0.24 89 GLU A O 2
ATOM 3186 N N . SER A 1 85 ? 6.498 8.424 -5.642 1.00 0.16 90 SER A N 2
ATOM 3187 C CA . SER A 1 85 ? 6.252 9.345 -6.746 1.00 0.17 90 SER A CA 2
ATOM 3188 C C . SER A 1 85 ? 4.900 10.003 -6.564 1.00 0.13 90 SER A C 2
ATOM 3189 O O . SER A 1 85 ? 4.401 10.704 -7.445 1.00 0.15 90 SER A O 2
ATOM 3197 N N . LEU A 1 86 ? 4.322 9.762 -5.399 1.00 0.10 91 LEU A N 2
ATOM 3198 C CA . LEU A 1 86 ? 3.039 10.316 -5.037 1.00 0.09 91 LEU A CA 2
ATOM 3199 C C . LEU A 1 86 ? 1.958 9.967 -6.052 1.00 0.11 91 LEU A C 2
ATOM 3200 O O . LEU A 1 86 ? 1.015 10.727 -6.269 1.00 0.16 91 LEU A O 2
ATOM 3216 N N . THR A 1 87 ? 2.115 8.799 -6.665 1.00 0.12 92 THR A N 2
ATOM 3217 C CA . THR A 1 87 ? 1.149 8.291 -7.626 1.00 0.14 92 THR A CA 2
ATOM 3218 C C . THR A 1 87 ? 0.305 7.223 -6.951 1.00 0.11 92 THR A C 2
ATOM 3219 O O . THR A 1 87 ? 0.815 6.165 -6.581 1.00 0.11 92 THR A O 2
ATOM 3230 N N . ALA A 1 88 ? -0.981 7.493 -6.787 1.00 0.11 93 ALA A N 2
ATOM 3231 C CA . ALA A 1 88 ? -1.861 6.550 -6.116 1.00 0.09 93 ALA A CA 2
ATOM 3232 C C . ALA A 1 88 ? -2.799 5.838 -7.057 1.00 0.09 93 ALA A C 2
ATOM 3233 O O . ALA A 1 88 ? -3.125 6.327 -8.139 1.00 0.10 93 ALA A O 2
ATOM 3240 N N . VAL A 1 89 ? -3.215 4.664 -6.619 1.00 0.09 94 VAL A N 2
ATOM 3241 C CA . VAL A 1 89 ? -4.168 3.861 -7.363 1.00 0.10 94 VAL A CA 2
ATOM 3242 C C . VAL A 1 89 ? -5.103 3.143 -6.417 1.00 0.09 94 VAL A C 2
ATOM 3243 O O . VAL A 1 89 ? -4.687 2.526 -5.437 1.00 0.10 94 VAL A O 2
ATOM 3256 N N . VAL A 1 90 ? -6.372 3.253 -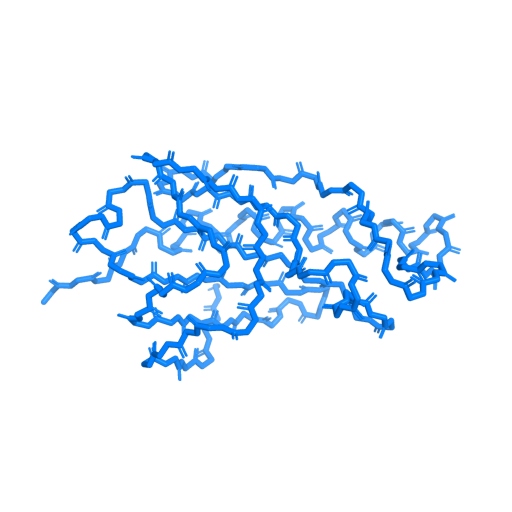6.728 1.00 0.09 95 VAL A N 2
ATOM 3257 C CA . VAL A 1 90 ? -7.417 2.654 -5.937 1.00 0.09 95 VAL A CA 2
ATOM 3258 C C . VAL A 1 90 ? -8.028 1.450 -6.629 1.00 0.11 95 VAL A C 2
ATOM 3259 O O . VAL A 1 90 ? -8.099 1.393 -7.851 1.00 0.12 95 VAL A O 2
ATOM 3272 N N . CYS A 1 91 ? -8.466 0.498 -5.825 1.00 0.11 96 CYS A N 2
ATOM 3273 C CA . CYS A 1 91 ? -9.110 -0.701 -6.319 1.00 0.13 96 CYS A CA 2
ATOM 3274 C C . CYS A 1 91 ? -10.503 -0.795 -5.740 1.00 0.13 96 CYS A C 2
ATOM 3275 O O . CYS A 1 91 ? -10.790 -0.219 -4.694 1.00 0.14 96 CYS A O 2
ATOM 3282 N N . GLY A 1 92 ? -11.372 -1.496 -6.437 1.00 0.15 97 GLY A N 2
ATOM 3283 C CA . GLY A 1 92 ? -12.728 -1.654 -5.981 1.00 0.16 97 GLY A CA 2
ATOM 3284 C C . GLY A 1 92 ? -12.963 -3.060 -5.503 1.00 0.16 97 GLY A C 2
ATOM 3285 O O . GLY A 1 92 ? -14.065 -3.424 -5.089 1.00 0.17 97 GLY A O 2
ATOM 3289 N N . LYS A 1 93 ? -11.901 -3.851 -5.571 1.00 0.16 98 LYS A N 2
ATOM 3290 C CA . LYS A 1 93 ? -11.940 -5.235 -5.157 1.00 0.16 98 LYS A CA 2
ATOM 3291 C C . LYS A 1 93 ? -10.557 -5.687 -4.712 1.00 0.16 98 LYS A C 2
ATOM 3292 O O . LYS A 1 93 ? -9.571 -5.498 -5.422 1.00 0.19 98 LYS A O 2
ATOM 3311 N N . MET A 1 94 ? -10.491 -6.274 -3.527 1.00 0.17 99 MET A N 2
ATOM 3312 C CA . MET A 1 94 ? -9.239 -6.774 -2.998 1.00 0.20 99 MET A CA 2
ATOM 3313 C C . MET A 1 94 ? -9.387 -8.256 -2.695 1.00 0.22 99 MET A C 2
ATOM 3314 O O . MET A 1 94 ? -10.067 -8.644 -1.743 1.00 0.23 99 MET A O 2
ATOM 3328 N N . LYS A 1 95 ? -8.749 -9.080 -3.514 1.00 0.25 100 LYS A N 2
ATOM 3329 C CA . LYS A 1 95 ? -8.844 -10.530 -3.368 1.00 0.28 100 LYS A CA 2
ATOM 3330 C C . LYS A 1 95 ? -7.797 -11.111 -2.419 1.00 0.25 100 LYS A C 2
ATOM 3331 O O . LYS A 1 95 ? -8.134 -11.583 -1.333 1.00 0.28 100 LYS A O 2
ATOM 3350 N N . GLY A 1 96 ? -6.532 -11.076 -2.823 1.00 0.25 101 GLY A N 2
ATOM 3351 C CA . GLY A 1 96 ? -5.479 -11.645 -1.997 1.00 0.28 101 GLY A CA 2
ATOM 3352 C C . GLY A 1 96 ? -4.842 -10.651 -1.046 1.00 0.24 101 GLY A C 2
ATOM 3353 O O . GLY A 1 96 ? -5.409 -10.336 -0.002 1.00 0.33 101 GLY A O 2
ATOM 3357 N N . LYS A 1 97 ? -3.657 -10.170 -1.424 1.00 0.31 102 LYS A N 2
ATOM 3358 C CA . LYS A 1 97 ? -2.884 -9.213 -0.623 1.00 0.31 102 LYS A CA 2
ATOM 3359 C C . LYS A 1 97 ? -3.108 -9.400 0.876 1.00 0.30 102 LYS A C 2
ATOM 3360 O O . LYS A 1 97 ? -2.443 -10.211 1.522 1.00 0.61 102 LYS A O 2
ATOM 3379 N N . GLY A 1 98 ? -4.051 -8.639 1.412 1.00 0.37 103 GLY A N 2
ATOM 3380 C CA . GLY A 1 98 ? -4.370 -8.701 2.821 1.00 0.38 103 GLY A CA 2
ATOM 3381 C C . GLY A 1 98 ? -5.406 -7.666 3.177 1.00 0.44 103 GLY A C 2
ATOM 3382 O O . GLY A 1 98 ? -5.439 -6.593 2.578 1.00 0.49 103 GLY A O 2
ATOM 3386 N N . SER A 1 99 ? -6.251 -7.970 4.148 1.00 0.48 104 SER A N 2
ATOM 3387 C CA . SER A 1 99 ? -7.294 -7.040 4.539 1.00 0.56 104 SER A CA 2
ATOM 3388 C C . SER A 1 99 ? -7.356 -6.856 6.045 1.00 0.49 104 SER A C 2
ATOM 3389 O O . SER A 1 99 ? -7.114 -7.790 6.811 1.00 0.39 104 SER A O 2
ATOM 3397 N N . CYS A 1 100 ? -7.676 -5.635 6.459 1.00 0.62 105 CYS A N 2
ATOM 3398 C CA . CYS A 1 100 ? -7.808 -5.318 7.876 1.00 0.62 105 CYS A CA 2
ATOM 3399 C C . CYS A 1 100 ? -8.876 -6.214 8.498 1.00 0.51 105 CYS A C 2
ATOM 3400 O O . CYS A 1 100 ? -9.436 -7.076 7.821 1.00 0.50 105 CYS A O 2
ATOM 3407 N N . THR A 1 101 ? -9.152 -6.012 9.784 1.00 0.50 106 THR A N 2
ATOM 3408 C CA . THR A 1 101 ? -10.158 -6.804 10.502 1.00 0.46 106 THR A CA 2
ATOM 3409 C C . THR A 1 101 ? -9.699 -8.248 10.704 1.00 0.60 106 THR A C 2
ATOM 3410 O O . THR A 1 101 ? -10.202 -8.948 11.583 1.00 0.95 106 THR A O 2
ATOM 3421 N N . ASP A 1 102 ? -8.745 -8.691 9.888 1.00 0.51 107 ASP A N 2
ATOM 3422 C CA . ASP A 1 102 ? -8.235 -10.054 9.979 1.00 0.75 107 ASP A CA 2
ATOM 3423 C C . ASP A 1 102 ? -6.755 -10.068 10.348 1.00 0.84 107 ASP A C 2
ATOM 3424 O O . ASP A 1 102 ? -6.370 -10.618 11.381 1.00 1.21 107 ASP A O 2
ATOM 3433 N N . GLY A 1 103 ? -5.931 -9.460 9.502 1.00 0.62 108 GLY A N 2
ATOM 3434 C CA . GLY A 1 103 ? -4.502 -9.419 9.762 1.00 0.72 108 GLY A CA 2
ATOM 3435 C C . GLY A 1 103 ? -3.687 -9.095 8.525 1.00 0.58 108 GLY A C 2
ATOM 3436 O O . GLY A 1 103 ? -3.016 -9.966 7.971 1.00 0.67 108 GLY A O 2
ATOM 3440 N N . GLU A 1 104 ? -3.746 -7.840 8.091 1.00 0.45 109 GLU A N 2
ATOM 3441 C CA . GLU A 1 104 ? -3.005 -7.395 6.920 1.00 0.35 109 GLU A CA 2
ATOM 3442 C C . GLU A 1 104 ? -1.508 -7.632 7.094 1.00 0.36 109 GLU A C 2
ATOM 3443 O O . GLU A 1 104 ? -0.983 -7.549 8.205 1.00 0.52 109 GLU A O 2
ATOM 3455 N N . GLU A 1 105 ? -0.826 -7.928 5.992 1.00 0.33 110 GLU A N 2
ATOM 3456 C CA . GLU A 1 105 ? 0.611 -8.173 6.031 1.00 0.36 110 GLU A CA 2
ATOM 3457 C C . GLU A 1 105 ? 1.314 -7.531 4.844 1.00 0.30 110 GLU A C 2
ATOM 3458 O O . GLU A 1 105 ? 2.300 -6.815 5.015 1.00 0.29 110 GLU A O 2
ATOM 3470 N N . ILE A 1 106 ? 0.804 -7.796 3.644 1.00 0.27 111 ILE A N 2
ATOM 3471 C CA . ILE A 1 106 ? 1.389 -7.245 2.423 1.00 0.23 111 ILE A CA 2
ATOM 3472 C C . ILE A 1 106 ? 0.373 -7.150 1.289 1.00 0.24 111 ILE A C 2
ATOM 3473 O O . ILE A 1 106 ? -0.784 -7.543 1.433 1.00 0.28 111 ILE A O 2
ATOM 3489 N N . PHE A 1 107 ? 0.833 -6.618 0.158 1.00 0.24 112 PHE A N 2
ATOM 3490 C CA . PHE A 1 107 ? -0.006 -6.448 -1.024 1.00 0.29 112 PHE A CA 2
ATOM 3491 C C . PHE A 1 107 ? 0.392 -7.411 -2.165 1.00 0.36 112 PHE A C 2
ATOM 3492 O O . PHE A 1 107 ? 1.040 -7.007 -3.131 1.00 0.41 112 PHE A O 2
ATOM 3509 N N . ARG A 1 108 ? 0.025 -8.696 -2.041 1.00 0.42 113 ARG A N 2
ATOM 3510 C CA . ARG A 1 108 ? 0.329 -9.681 -3.087 1.00 0.50 113 ARG A CA 2
ATOM 3511 C C . ARG A 1 108 ? -0.929 -10.447 -3.503 1.00 0.93 113 ARG A C 2
ATOM 3512 O O . ARG A 1 108 ? -1.616 -11.024 -2.665 1.00 1.16 113 ARG A O 2
ATOM 3533 N N . GLY A 1 109 ? -1.225 -10.458 -4.798 1.00 1.20 114 GLY A N 2
ATOM 3534 C CA . GLY A 1 109 ? -2.398 -11.171 -5.272 1.00 1.68 114 GLY A CA 2
ATOM 3535 C C . GLY A 1 109 ? -3.001 -10.566 -6.525 1.00 0.77 114 GLY A C 2
ATOM 3536 O O . GLY A 1 109 ? -2.283 -10.221 -7.464 1.00 0.38 114 GLY A O 2
ATOM 3540 N N . ASN A 1 110 ? -4.327 -10.440 -6.538 1.00 0.78 115 ASN A N 2
ATOM 3541 C CA . ASN A 1 110 ? -5.030 -9.883 -7.687 1.00 0.50 115 ASN A CA 2
ATOM 3542 C C . ASN A 1 110 ? -6.214 -9.015 -7.269 1.00 0.37 115 ASN A C 2
ATOM 3543 O O . ASN A 1 110 ? -7.217 -9.517 -6.766 1.00 0.44 115 ASN A O 2
ATOM 3554 N N . ASP A 1 111 ? -6.087 -7.708 -7.483 1.00 0.38 116 ASP A N 2
ATOM 3555 C CA . ASP A 1 111 ? -7.157 -6.770 -7.156 1.00 0.28 116 ASP A CA 2
ATOM 3556 C C . ASP A 1 111 ? -7.983 -6.472 -8.403 1.00 0.29 116 ASP A C 2
ATOM 3557 O O . ASP A 1 111 ? -7.493 -6.599 -9.526 1.00 0.40 116 ASP A O 2
ATOM 3566 N N . ALA A 1 112 ? -9.233 -6.077 -8.204 1.00 0.25 117 ALA A N 2
ATOM 3567 C CA . ALA A 1 112 ? -10.121 -5.768 -9.318 1.00 0.27 117 ALA A CA 2
ATOM 3568 C C . ALA A 1 112 ? -10.756 -4.403 -9.157 1.00 0.24 117 ALA A C 2
ATOM 3569 O O . ALA A 1 112 ? -10.703 -3.804 -8.082 1.00 0.21 117 ALA A O 2
ATOM 3576 N N . GLU A 1 113 ? -11.358 -3.917 -10.236 1.00 0.28 118 GLU A N 2
ATOM 3577 C CA . GLU A 1 113 ? -12.024 -2.630 -10.214 1.00 0.28 118 GLU A CA 2
ATOM 3578 C C . GLU A 1 113 ? -11.082 -1.528 -9.732 1.00 0.23 118 GLU A C 2
ATOM 3579 O O . GLU A 1 113 ? -11.384 -0.837 -8.764 1.00 0.21 118 GLU A O 2
ATOM 3591 N N . CYS A 1 114 ? -9.969 -1.322 -10.433 1.00 0.22 119 CYS A N 2
ATOM 3592 C CA . CYS A 1 114 ? -9.012 -0.303 -10.001 1.00 0.18 119 CYS A CA 2
ATOM 3593 C C . CYS A 1 114 ? -8.769 0.772 -11.050 1.00 0.18 119 CYS A C 2
ATOM 3594 O O . CYS A 1 114 ? -8.768 0.517 -12.254 1.00 0.21 119 CYS A O 2
ATOM 3601 N N . ARG A 1 115 ? -8.563 1.983 -10.546 1.00 0.16 120 ARG A N 2
ATOM 3602 C CA . ARG A 1 115 ? -8.291 3.147 -11.359 1.00 0.17 120 ARG A CA 2
ATOM 3603 C C . ARG A 1 115 ? -7.242 4.016 -10.664 1.00 0.15 120 ARG A C 2
ATOM 3604 O O . ARG A 1 115 ? -7.023 3.878 -9.462 1.00 0.15 120 ARG A O 2
ATOM 3625 N N . PRO A 1 116 ? -6.578 4.922 -11.398 1.00 0.14 121 PRO A N 2
ATOM 3626 C CA . PRO A 1 116 ? -5.563 5.800 -10.815 1.00 0.13 121 PRO A CA 2
ATOM 3627 C C . PRO A 1 116 ? -6.184 6.871 -9.930 1.00 0.12 121 PRO A C 2
ATOM 3628 O O . PRO A 1 116 ? -7.030 7.647 -10.373 1.00 0.14 121 PRO A O 2
ATOM 3639 N N . PHE A 1 117 ? -5.749 6.911 -8.680 1.00 0.10 122 PHE A N 2
ATOM 3640 C CA . PHE A 1 117 ? -6.275 7.865 -7.714 1.00 0.10 122 PHE A CA 2
ATOM 3641 C C . PHE A 1 117 ? -5.274 8.968 -7.402 1.00 0.11 122 PHE A C 2
ATOM 3642 O O . PHE A 1 117 ? -4.068 8.729 -7.343 1.00 0.12 122 PHE A O 2
ATOM 3659 N N . THR A 1 118 ? -5.786 10.179 -7.206 1.00 0.13 123 THR A N 2
ATOM 3660 C CA . THR A 1 118 ? -4.942 11.318 -6.884 1.00 0.16 123 THR A CA 2
ATOM 3661 C C . THR A 1 118 ? -5.448 12.039 -5.640 1.00 0.17 123 THR A C 2
ATOM 3662 O O . THR A 1 118 ? -6.467 12.728 -5.676 1.00 0.19 123 THR A O 2
ATOM 3673 N N . GLY A 1 119 ? -4.723 11.868 -4.540 1.00 0.16 124 GLY A N 2
ATOM 3674 C CA . GLY A 1 119 ? -5.093 12.501 -3.289 1.00 0.17 124 GLY A CA 2
ATOM 3675 C C . GLY A 1 119 ? -5.008 14.013 -3.353 1.00 0.24 124 GLY A C 2
ATOM 3676 O O . GLY A 1 119 ? -3.943 14.564 -3.006 1.00 1.05 124 GLY A O 2
ATOM 3681 N N . HIS A 1 1 ? -21.183 4.309 -6.307 1.00 2.36 6 HIS A N 3
ATOM 3682 C CA . HIS A 1 1 ? -19.793 4.667 -5.924 1.00 1.81 6 HIS A CA 3
ATOM 3683 C C . HIS A 1 1 ? -19.387 3.975 -4.626 1.00 1.54 6 HIS A C 3
ATOM 3684 O O . HIS A 1 1 ? -20.146 3.956 -3.658 1.00 2.00 6 HIS A O 3
ATOM 3701 N N . ARG A 1 2 ? -18.187 3.401 -4.619 1.00 1.10 7 ARG A N 3
ATOM 3702 C CA . ARG A 1 2 ? -17.676 2.706 -3.445 1.00 0.83 7 ARG A CA 3
ATOM 3703 C C . ARG A 1 2 ? -16.525 3.483 -2.816 1.00 0.78 7 ARG A C 3
ATOM 3704 O O . ARG A 1 2 ? -15.742 2.922 -2.056 1.00 1.40 7 ARG A O 3
ATOM 3725 N N . SER A 1 3 ? -16.423 4.772 -3.140 1.00 0.65 8 SER A N 3
ATOM 3726 C CA . SER A 1 3 ? -15.352 5.609 -2.600 1.00 0.51 8 SER A CA 3
ATOM 3727 C C . SER A 1 3 ? -15.224 5.422 -1.095 1.00 0.42 8 SER A C 3
ATOM 3728 O O . SER A 1 3 ? -15.861 6.127 -0.311 1.00 0.51 8 SER A O 3
ATOM 3736 N N . ALA A 1 4 ? -14.395 4.465 -0.703 1.00 0.33 9 ALA A N 3
ATOM 3737 C CA . ALA A 1 4 ? -14.171 4.170 0.701 1.00 0.33 9 ALA A CA 3
ATOM 3738 C C . ALA A 1 4 ? -13.418 5.303 1.371 1.00 0.43 9 ALA A C 3
ATOM 3739 O O . ALA A 1 4 ? -13.305 6.399 0.820 1.00 1.08 9 ALA A O 3
ATOM 3746 N N . ASN A 1 5 ? -12.900 5.039 2.562 1.00 0.33 10 ASN A N 3
ATOM 3747 C CA . ASN A 1 5 ? -12.143 6.043 3.287 1.00 0.33 10 ASN A CA 3
ATOM 3748 C C . ASN A 1 5 ? -10.712 6.091 2.767 1.00 0.24 10 ASN A C 3
ATOM 3749 O O . ASN A 1 5 ? -9.766 6.240 3.540 1.00 0.27 10 ASN A O 3
ATOM 3760 N N . LEU A 1 6 ? -10.560 5.948 1.447 1.00 0.16 11 LEU A N 3
ATOM 3761 C CA . LEU A 1 6 ? -9.246 5.983 0.821 1.00 0.12 11 LEU A CA 3
ATOM 3762 C C . LEU A 1 6 ? -8.533 7.265 1.179 1.00 0.12 11 LEU A C 3
ATOM 3763 O O . LEU A 1 6 ? -7.317 7.319 1.214 1.00 0.22 11 LEU A O 3
ATOM 3779 N N . ARG A 1 7 ? -9.319 8.294 1.428 1.00 0.12 12 ARG A N 3
ATOM 3780 C CA . ARG A 1 7 ? -8.794 9.610 1.759 1.00 0.13 12 ARG A CA 3
ATOM 3781 C C . ARG A 1 7 ? -7.884 9.531 2.975 1.00 0.13 12 ARG A C 3
ATOM 3782 O O . ARG A 1 7 ? -6.988 10.357 3.153 1.00 0.24 12 ARG A O 3
ATOM 3803 N N . ALA A 1 8 ? -8.126 8.531 3.806 1.00 0.13 13 ALA A N 3
ATOM 3804 C CA . ALA A 1 8 ? -7.312 8.302 4.989 1.00 0.17 13 ALA A CA 3
ATOM 3805 C C . ALA A 1 8 ? -6.039 7.589 4.590 1.00 0.16 13 ALA A C 3
ATOM 3806 O O . ALA A 1 8 ? -4.963 7.841 5.135 1.00 0.22 13 ALA A O 3
ATOM 3813 N N . ALA A 1 9 ? -6.179 6.713 3.610 1.00 0.13 14 ALA A N 3
ATOM 3814 C CA . ALA A 1 9 ? -5.067 5.934 3.104 1.00 0.12 14 ALA A CA 3
ATOM 3815 C C . ALA A 1 9 ? -4.178 6.780 2.221 1.00 0.10 14 ALA A C 3
ATOM 3816 O O . ALA A 1 9 ? -2.957 6.673 2.265 1.00 0.10 14 ALA A O 3
ATOM 3823 N N . HIS A 1 10 ? -4.807 7.616 1.416 1.00 0.10 15 HIS A N 3
ATOM 3824 C CA . HIS A 1 10 ? -4.097 8.489 0.525 1.00 0.09 15 HIS A CA 3
ATOM 3825 C C . HIS A 1 10 ? -3.005 9.209 1.292 1.00 0.09 15 HIS A C 3
ATOM 3826 O O . HIS A 1 10 ? -1.944 9.499 0.752 1.00 0.10 15 HIS A O 3
ATOM 3841 N N . ALA A 1 11 ? -3.294 9.501 2.559 1.00 0.10 16 ALA A N 3
ATOM 3842 C CA . ALA A 1 11 ? -2.342 10.168 3.431 1.00 0.12 16 ALA A CA 3
ATOM 3843 C C . ALA A 1 11 ? -1.405 9.160 4.077 1.00 0.12 16 ALA A C 3
ATOM 3844 O O . ALA A 1 11 ? -0.295 9.506 4.462 1.00 0.13 16 ALA A O 3
ATOM 3851 N N . ALA A 1 12 ? -1.875 7.921 4.233 1.00 0.12 17 ALA A N 3
ATOM 3852 C CA . ALA A 1 12 ? -1.054 6.870 4.820 1.00 0.12 17 ALA A CA 3
ATOM 3853 C C . ALA A 1 12 ? 0.016 6.421 3.836 1.00 0.11 17 ALA A C 3
ATOM 3854 O O . ALA A 1 12 ? 1.208 6.518 4.120 1.00 0.11 17 ALA A O 3
ATOM 3861 N N . LEU A 1 13 ? -0.417 5.921 2.679 1.00 0.10 18 LEU A N 3
ATOM 3862 C CA . LEU A 1 13 ? 0.511 5.493 1.641 1.00 0.09 18 LEU A CA 3
ATOM 3863 C C . LEU A 1 13 ? 1.394 6.671 1.267 1.00 0.09 18 LEU A C 3
ATOM 3864 O O . LEU A 1 13 ? 2.503 6.502 0.764 1.00 0.10 18 LEU A O 3
ATOM 3880 N N . LEU A 1 14 ? 0.868 7.869 1.504 1.00 0.09 19 LEU A N 3
ATOM 3881 C CA . LEU A 1 14 ? 1.610 9.098 1.271 1.00 0.09 19 LEU A CA 3
ATOM 3882 C C . LEU A 1 14 ? 2.608 9.239 2.408 1.00 0.10 19 LEU A C 3
ATOM 3883 O O . LEU A 1 14 ? 3.795 9.488 2.199 1.00 0.10 19 LEU A O 3
ATOM 3899 N N . GLU A 1 15 ? 2.095 9.053 3.617 1.00 0.11 20 GLU A N 3
ATOM 3900 C CA . GLU A 1 15 ? 2.900 9.110 4.825 1.00 0.13 20 GLU A CA 3
ATOM 3901 C C . GLU A 1 15 ? 4.045 8.122 4.691 1.00 0.14 20 GLU A C 3
ATOM 3902 O O . GLU A 1 15 ? 5.104 8.278 5.297 1.00 0.16 20 GLU A O 3
ATOM 3914 N N . ASN A 1 16 ? 3.801 7.089 3.893 1.00 0.13 21 ASN A N 3
ATOM 3915 C CA . ASN A 1 16 ? 4.804 6.084 3.613 1.00 0.14 21 ASN A CA 3
ATOM 3916 C C . ASN A 1 16 ? 5.696 6.597 2.502 1.00 0.13 21 ASN A C 3
ATOM 3917 O O . ASN A 1 16 ? 6.915 6.541 2.591 1.00 0.21 21 ASN A O 3
ATOM 3928 N N . ALA A 1 17 ? 5.053 7.098 1.455 1.00 0.11 22 ALA A N 3
ATOM 3929 C CA . ALA A 1 17 ? 5.753 7.645 0.298 1.00 0.12 22 ALA A CA 3
ATOM 3930 C C . ALA A 1 17 ? 6.850 8.617 0.704 1.00 0.12 22 ALA A C 3
ATOM 3931 O O . ALA A 1 17 ? 7.892 8.684 0.058 1.00 0.13 22 ALA A O 3
ATOM 3938 N N . ARG A 1 18 ? 6.609 9.382 1.762 1.00 0.13 23 ARG A N 3
ATOM 3939 C CA . ARG A 1 18 ? 7.602 10.333 2.244 1.00 0.15 23 ARG A CA 3
ATOM 3940 C C . ARG A 1 18 ? 8.700 9.591 2.984 1.00 0.16 23 ARG A C 3
ATOM 3941 O O . ARG A 1 18 ? 9.885 9.837 2.773 1.00 0.18 23 ARG A O 3
ATOM 3962 N N . PHE A 1 19 ? 8.289 8.681 3.857 1.00 0.16 24 PHE A N 3
ATOM 3963 C CA . PHE A 1 19 ? 9.225 7.875 4.618 1.00 0.19 24 PHE A CA 3
ATOM 3964 C C . PHE A 1 19 ? 10.030 6.990 3.676 1.00 0.19 24 PHE A C 3
ATOM 3965 O O . PHE A 1 19 ? 11.129 6.548 4.008 1.00 0.26 24 PHE A O 3
ATOM 3982 N N . MET A 1 20 ? 9.461 6.724 2.501 1.00 0.15 25 MET A N 3
ATOM 3983 C CA . MET A 1 20 ? 10.120 5.921 1.489 1.00 0.20 25 MET A CA 3
ATOM 3984 C C . MET A 1 20 ? 11.016 6.825 0.675 1.00 0.13 25 MET A C 3
ATOM 3985 O O . MET A 1 20 ? 12.142 6.468 0.329 1.00 0.14 25 MET A O 3
ATOM 3999 N N . GLU A 1 21 ? 10.494 8.006 0.366 1.00 0.12 26 GLU A N 3
ATOM 4000 C CA . GLU A 1 21 ? 11.257 9.016 -0.333 1.00 0.13 26 GLU A CA 3
ATOM 4001 C C . GLU A 1 21 ? 12.472 9.336 0.523 1.00 0.15 26 GLU A C 3
ATOM 4002 O O . GLU A 1 21 ? 13.506 9.793 0.035 1.00 0.19 26 GLU A O 3
ATOM 4014 N N . GLN A 1 22 ? 12.312 9.078 1.821 1.00 0.15 27 GLN A N 3
ATOM 4015 C CA . GLN A 1 22 ? 13.361 9.295 2.803 1.00 0.19 27 GLN A CA 3
ATOM 4016 C C . GLN A 1 22 ? 14.266 8.080 2.906 1.00 0.18 27 GLN A C 3
ATOM 4017 O O . GLN A 1 22 ? 15.484 8.214 2.913 1.00 0.20 27 GLN A O 3
ATOM 4031 N N . PHE A 1 23 ? 13.666 6.893 3.006 1.00 0.20 28 PHE A N 3
ATOM 4032 C CA . PHE A 1 23 ? 14.446 5.665 3.100 1.00 0.23 28 PHE A CA 3
ATOM 4033 C C . PHE A 1 23 ? 15.473 5.649 1.984 1.00 0.19 28 PHE A C 3
ATOM 4034 O O . PHE A 1 23 ? 16.601 5.202 2.165 1.00 0.25 28 PHE A O 3
ATOM 4051 N N . TYR A 1 24 ? 15.057 6.146 0.824 1.00 0.14 29 TYR A N 3
ATOM 4052 C CA . TYR A 1 24 ? 15.935 6.245 -0.330 1.00 0.15 29 TYR A CA 3
ATOM 4053 C C . TYR A 1 24 ? 16.913 7.381 -0.094 1.00 0.19 29 TYR A C 3
ATOM 4054 O O . TYR A 1 24 ? 18.086 7.302 -0.462 1.00 0.26 29 TYR A O 3
ATOM 4072 N N . ALA A 1 25 ? 16.409 8.446 0.528 1.00 0.18 30 ALA A N 3
ATOM 4073 C CA . ALA A 1 25 ? 17.229 9.603 0.846 1.00 0.23 30 ALA A CA 3
ATOM 4074 C C . ALA A 1 25 ? 18.268 9.235 1.901 1.00 0.26 30 ALA A C 3
ATOM 4075 O O . ALA A 1 25 ? 19.243 9.954 2.114 1.00 0.32 30 ALA A O 3
ATOM 4082 N N . LYS A 1 26 ? 18.038 8.098 2.556 1.00 0.25 31 LYS A N 3
ATOM 4083 C CA . LYS A 1 26 ? 18.927 7.600 3.596 1.00 0.30 31 LYS A CA 3
ATOM 4084 C C . LYS A 1 26 ? 19.752 6.421 3.087 1.00 0.31 31 LYS A C 3
ATOM 4085 O O . LYS A 1 26 ? 20.855 6.166 3.569 1.00 0.35 31 LYS A O 3
ATOM 4104 N N . LYS A 1 27 ? 19.202 5.708 2.111 1.00 0.30 32 LYS A N 3
ATOM 4105 C CA . LYS A 1 27 ? 19.855 4.535 1.549 1.00 0.32 32 LYS A CA 3
ATOM 4106 C C . LYS A 1 27 ? 20.176 4.703 0.065 1.00 0.32 32 LYS A C 3
ATOM 4107 O O . LYS A 1 27 ? 21.287 5.085 -0.306 1.00 0.38 32 LYS A O 3
ATOM 4126 N N . GLY A 1 28 ? 19.188 4.413 -0.774 1.00 0.30 33 GLY A N 3
ATOM 4127 C CA . GLY A 1 28 ? 19.363 4.505 -2.211 1.00 0.32 33 GLY A CA 3
ATOM 4128 C C . GLY A 1 28 ? 18.606 3.407 -2.935 1.00 0.30 33 GLY A C 3
ATOM 4129 O O . GLY A 1 28 ? 18.534 3.390 -4.163 1.00 0.34 33 GLY A O 3
ATOM 4133 N N . SER A 1 29 ? 18.050 2.484 -2.157 1.00 0.28 34 SER A N 3
ATOM 4134 C CA . SER A 1 29 ? 17.278 1.370 -2.695 1.00 0.28 34 SER A CA 3
ATOM 4135 C C . SER A 1 29 ? 16.390 0.784 -1.605 1.00 0.30 34 SER A C 3
ATOM 4136 O O . SER A 1 29 ? 16.471 1.193 -0.448 1.00 0.45 34 SER A O 3
ATOM 4144 N N . PHE A 1 30 ? 15.544 -0.171 -1.973 1.00 0.27 35 PHE A N 3
ATOM 4145 C CA . PHE A 1 30 ? 14.652 -0.798 -1.003 1.00 0.30 35 PHE A CA 3
ATOM 4146 C C . PHE A 1 30 ? 14.995 -2.267 -0.789 1.00 0.30 35 PHE A C 3
ATOM 4147 O O . PHE A 1 30 ? 15.669 -2.607 0.184 1.00 0.44 35 PHE A O 3
ATOM 4164 N N . LYS A 1 31 ? 14.545 -3.141 -1.683 1.00 0.31 36 LYS A N 3
ATOM 4165 C CA . LYS A 1 31 ? 14.845 -4.561 -1.537 1.00 0.31 36 LYS A CA 3
ATOM 4166 C C . LYS A 1 31 ? 16.294 -4.829 -1.903 1.00 0.26 36 LYS A C 3
ATOM 4167 O O . LYS A 1 31 ? 16.904 -4.075 -2.663 1.00 0.34 36 LYS A O 3
ATOM 4186 N N . LEU A 1 32 ? 16.840 -5.906 -1.359 1.00 0.29 37 LEU A N 3
ATOM 4187 C CA . LEU A 1 32 ? 18.234 -6.247 -1.590 1.00 0.30 37 LEU A CA 3
ATOM 4188 C C . LEU A 1 32 ? 18.397 -7.612 -2.248 1.00 0.30 37 LEU A C 3
ATOM 4189 O O . LEU A 1 32 ? 19.371 -7.848 -2.962 1.00 0.35 37 LEU A O 3
ATOM 4205 N N . THR A 1 33 ? 17.451 -8.513 -2.009 1.00 0.28 38 THR A N 3
ATOM 4206 C CA . THR A 1 33 ? 17.525 -9.849 -2.583 1.00 0.32 38 THR A CA 3
ATOM 4207 C C . THR A 1 33 ? 16.139 -10.407 -2.860 1.00 0.31 38 THR A C 3
ATOM 4208 O O . THR A 1 33 ? 15.131 -9.812 -2.480 1.00 0.33 38 THR A O 3
ATOM 4219 N N . SER A 1 34 ? 16.092 -11.557 -3.519 1.00 0.46 39 SER A N 3
ATOM 4220 C CA . SER A 1 34 ? 14.829 -12.202 -3.811 1.00 0.47 39 SER A CA 3
ATOM 4221 C C . SER A 1 34 ? 14.284 -12.824 -2.541 1.00 0.43 39 SER A C 3
ATOM 4222 O O . SER A 1 34 ? 15.022 -13.454 -1.786 1.00 0.50 39 SER A O 3
ATOM 4230 N N . THR A 1 35 ? 13.001 -12.607 -2.306 1.00 0.38 40 THR A N 3
ATOM 4231 C CA . THR A 1 35 ? 12.318 -13.117 -1.122 1.00 0.36 40 THR A CA 3
ATOM 4232 C C . THR A 1 35 ? 12.820 -12.403 0.128 1.00 0.33 40 THR A C 3
ATOM 4233 O O . THR A 1 35 ? 13.148 -13.023 1.140 1.00 0.35 40 THR A O 3
ATOM 4244 N N . LYS A 1 36 ? 12.867 -11.077 0.026 1.00 0.30 41 LYS A N 3
ATOM 4245 C CA . LYS A 1 36 ? 13.299 -10.213 1.117 1.00 0.27 41 LYS A CA 3
ATOM 4246 C C . LYS A 1 36 ? 12.180 -9.225 1.440 1.00 0.24 41 LYS A C 3
ATOM 4247 O O . LYS A 1 36 ? 11.438 -8.822 0.544 1.00 0.24 41 LYS A O 3
ATOM 4266 N N . TRP A 1 37 ? 12.048 -8.828 2.704 1.00 0.21 42 TRP A N 3
ATOM 4267 C CA . TRP A 1 37 ? 10.966 -7.921 3.082 1.00 0.18 42 TRP A CA 3
ATOM 4268 C C . TRP A 1 37 ? 11.422 -6.688 3.867 1.00 0.17 42 TRP A C 3
ATOM 4269 O O . TRP A 1 37 ? 11.660 -6.767 5.073 1.00 0.20 42 TRP A O 3
ATOM 4290 N N . PRO A 1 38 ? 11.549 -5.530 3.191 1.00 0.16 43 PRO A N 3
ATOM 4291 C CA . PRO A 1 38 ? 11.895 -4.265 3.850 1.00 0.16 43 PRO A CA 3
ATOM 4292 C C . PRO A 1 38 ? 10.697 -3.753 4.653 1.00 0.16 43 PRO A C 3
ATOM 4293 O O . PRO A 1 38 ? 9.601 -3.618 4.111 1.00 0.22 43 PRO A O 3
ATOM 4304 N N . GLU A 1 39 ? 10.897 -3.463 5.936 1.00 0.22 44 GLU A N 3
ATOM 4305 C CA . GLU A 1 39 ? 9.799 -3.010 6.783 1.00 0.24 44 GLU A CA 3
ATOM 4306 C C . GLU A 1 39 ? 9.137 -1.736 6.266 1.00 0.23 44 GLU A C 3
ATOM 4307 O O . GLU A 1 39 ? 9.797 -0.819 5.775 1.00 0.25 44 GLU A O 3
ATOM 4319 N N . LEU A 1 40 ? 7.814 -1.709 6.393 1.00 0.22 45 LEU A N 3
ATOM 4320 C CA . LEU A 1 40 ? 6.989 -0.586 5.960 1.00 0.23 45 LEU A CA 3
ATOM 4321 C C . LEU A 1 40 ? 6.776 0.427 7.090 1.00 0.19 45 LEU A C 3
ATOM 4322 O O . LEU A 1 40 ? 6.781 0.063 8.266 1.00 0.20 45 LEU A O 3
ATOM 4338 N N . PRO A 1 41 ? 6.589 1.715 6.741 1.00 0.20 46 PRO A N 3
ATOM 4339 C CA . PRO A 1 41 ? 6.354 2.777 7.725 1.00 0.19 46 PRO A CA 3
ATOM 4340 C C . PRO A 1 41 ? 4.921 2.791 8.274 1.00 0.16 46 PRO A C 3
ATOM 4341 O O . PRO A 1 41 ? 4.692 2.412 9.422 1.00 0.19 46 PRO A O 3
ATOM 4352 N N . VAL A 1 42 ? 3.960 3.226 7.456 1.00 0.14 47 VAL A N 3
ATOM 4353 C CA . VAL A 1 42 ? 2.564 3.287 7.887 1.00 0.14 47 VAL A CA 3
ATOM 4354 C C . VAL A 1 42 ? 1.902 1.923 7.750 1.00 0.15 47 VAL A C 3
ATOM 4355 O O . VAL A 1 42 ? 2.051 1.252 6.733 1.00 0.14 47 VAL A O 3
ATOM 4368 N N . LYS A 1 43 ? 1.160 1.530 8.772 1.00 0.19 48 LYS A N 3
ATOM 4369 C CA . LYS A 1 43 ? 0.482 0.244 8.768 1.00 0.22 48 LYS A CA 3
ATOM 4370 C C . LYS A 1 43 ? -1.017 0.434 8.922 1.00 0.27 48 LYS A C 3
ATOM 4371 O O . LYS A 1 43 ? -1.776 -0.536 8.957 1.00 0.32 48 LYS A O 3
ATOM 4390 N N . GLU A 1 44 ? -1.438 1.689 9.031 1.00 0.27 49 GLU A N 3
ATOM 4391 C CA . GLU A 1 44 ? -2.851 2.002 9.194 1.00 0.34 49 GLU A CA 3
ATOM 4392 C C . GLU A 1 44 ? -3.127 3.492 8.995 1.00 0.34 49 GLU A C 3
ATOM 4393 O O . GLU A 1 44 ? -2.457 4.346 9.575 1.00 0.39 49 GLU A O 3
ATOM 4405 N N . ALA A 1 45 ? -4.114 3.779 8.172 1.00 0.36 50 ALA A N 3
ATOM 4406 C CA . ALA A 1 45 ? -4.547 5.142 7.910 1.00 0.36 50 ALA A CA 3
ATOM 4407 C C . ALA A 1 45 ? -5.663 5.512 8.877 1.00 0.50 50 ALA A C 3
ATOM 4408 O O . ALA A 1 45 ? -5.907 4.805 9.855 1.00 1.30 50 ALA A O 3
ATOM 4415 N N . GLY A 1 46 ? -6.338 6.616 8.605 1.00 0.37 51 GLY A N 3
ATOM 4416 C CA . GLY A 1 46 ? -7.427 7.044 9.460 1.00 0.35 51 GLY A CA 3
ATOM 4417 C C . GLY A 1 46 ? -8.668 6.179 9.303 1.00 0.33 51 GLY A C 3
ATOM 4418 O O . GLY A 1 46 ? -9.641 6.338 10.041 1.00 0.50 51 GLY A O 3
ATOM 4422 N N . GLY A 1 47 ? -8.632 5.260 8.339 1.00 0.19 52 GLY A N 3
ATOM 4423 C CA . GLY A 1 47 ? -9.760 4.374 8.098 1.00 0.18 52 GLY A CA 3
ATOM 4424 C C . GLY A 1 47 ? -9.363 3.180 7.259 1.00 0.14 52 GLY A C 3
ATOM 4425 O O . GLY A 1 47 ? -10.173 2.297 6.992 1.00 0.16 52 GLY A O 3
ATOM 4429 N N . PHE A 1 48 ? -8.113 3.184 6.827 1.00 0.11 53 PHE A N 3
ATOM 4430 C CA . PHE A 1 48 ? -7.542 2.104 6.034 1.00 0.09 53 PHE A CA 3
ATOM 4431 C C . PHE A 1 48 ? -6.359 1.520 6.784 1.00 0.11 53 PHE A C 3
ATOM 4432 O O . PHE A 1 48 ? -5.918 2.087 7.775 1.00 0.13 53 PHE A O 3
ATOM 4449 N N . CYS A 1 49 ? -5.894 0.359 6.363 1.00 0.13 54 CYS A N 3
ATOM 4450 C CA . CYS A 1 49 ? -4.741 -0.257 6.995 1.00 0.16 54 CYS A CA 3
ATOM 4451 C C . CYS A 1 49 ? -3.685 -0.542 5.946 1.00 0.14 54 CYS A C 3
ATOM 4452 O O . CYS A 1 49 ? -3.988 -1.019 4.859 1.00 0.14 54 CYS A O 3
ATOM 4459 N N . ILE A 1 50 ? -2.440 -0.287 6.291 1.00 0.14 55 ILE A N 3
ATOM 4460 C CA . ILE A 1 50 ? -1.356 -0.428 5.341 1.00 0.13 55 ILE A CA 3
ATOM 4461 C C . ILE A 1 50 ? -0.347 -1.510 5.705 1.00 0.13 55 ILE A C 3
ATOM 4462 O O . ILE A 1 50 ? -0.165 -1.863 6.868 1.00 0.15 55 ILE A O 3
ATOM 4478 N N . ARG A 1 51 ? 0.279 -2.044 4.665 1.00 0.13 56 ARG A N 3
ATOM 4479 C CA . ARG A 1 51 ? 1.308 -3.070 4.801 1.00 0.14 56 ARG A CA 3
ATOM 4480 C C . ARG A 1 51 ? 2.260 -3.002 3.612 1.00 0.15 56 ARG A C 3
ATOM 4481 O O . ARG A 1 51 ? 1.883 -2.534 2.536 1.00 0.29 56 ARG A O 3
ATOM 4502 N N . MET A 1 52 ? 3.490 -3.467 3.804 1.00 0.14 57 MET A N 3
ATOM 4503 C CA . MET A 1 52 ? 4.489 -3.441 2.740 1.00 0.14 57 MET A CA 3
ATOM 4504 C C . MET A 1 52 ? 4.016 -4.235 1.529 1.00 0.13 57 MET A C 3
ATOM 4505 O O . MET A 1 52 ? 3.169 -5.115 1.656 1.00 0.15 57 MET A O 3
ATOM 4519 N N . SER A 1 53 ? 4.539 -3.883 0.351 1.00 0.13 58 SER A N 3
ATOM 4520 C CA . SER A 1 53 ? 4.173 -4.550 -0.903 1.00 0.15 58 SER A CA 3
ATOM 4521 C C . SER A 1 53 ? 4.060 -6.077 -0.732 1.00 0.16 58 SER A C 3
ATOM 4522 O O . SER A 1 53 ? 4.414 -6.620 0.304 1.00 0.18 58 SER A O 3
ATOM 4530 N N . GLY A 1 54 ? 3.578 -6.743 -1.781 1.00 0.18 59 GLY A N 3
ATOM 4531 C CA . GLY A 1 54 ? 3.334 -8.190 -1.772 1.00 0.21 59 GLY A CA 3
ATOM 4532 C C . GLY A 1 54 ? 4.404 -9.093 -1.172 1.00 0.22 59 GLY A C 3
ATOM 4533 O O . GLY A 1 54 ? 5.008 -8.792 -0.147 1.00 0.21 59 GLY A O 3
ATOM 4537 N N . GLN A 1 55 ? 4.575 -10.256 -1.805 1.00 0.27 60 GLN A N 3
ATOM 4538 C CA . GLN A 1 55 ? 5.535 -11.264 -1.360 1.00 0.30 60 GLN A CA 3
ATOM 4539 C C . GLN A 1 55 ? 6.968 -10.787 -1.500 1.00 0.26 60 GLN A C 3
ATOM 4540 O O . GLN A 1 55 ? 7.319 -10.127 -2.468 1.00 0.25 60 GLN A O 3
ATOM 4554 N N . ALA A 1 56 ? 7.797 -11.169 -0.532 1.00 0.27 61 ALA A N 3
ATOM 4555 C CA . ALA A 1 56 ? 9.204 -10.785 -0.512 1.00 0.25 61 ALA A CA 3
ATOM 4556 C C . ALA A 1 56 ? 9.882 -11.025 -1.855 1.00 0.25 61 ALA A C 3
ATOM 4557 O O . ALA A 1 56 ? 10.907 -10.413 -2.154 1.00 0.25 61 ALA A O 3
ATOM 4564 N N . LYS A 1 57 ? 9.317 -11.920 -2.659 1.00 0.29 62 LYS A N 3
ATOM 4565 C CA . LYS A 1 57 ? 9.882 -12.220 -3.969 1.00 0.32 62 LYS A CA 3
ATOM 4566 C C . LYS A 1 57 ? 9.468 -11.154 -4.985 1.00 0.31 62 LYS A C 3
ATOM 4567 O O . LYS A 1 57 ? 10.207 -10.843 -5.918 1.00 0.40 62 LYS A O 3
ATOM 4586 N N . GLY A 1 58 ? 8.276 -10.601 -4.782 1.00 0.26 63 GLY A N 3
ATOM 4587 C CA . GLY A 1 58 ? 7.757 -9.561 -5.653 1.00 0.28 63 GLY A CA 3
ATOM 4588 C C . GLY A 1 58 ? 7.666 -8.240 -4.937 1.00 0.24 63 GLY A C 3
ATOM 4589 O O . GLY A 1 58 ? 6.594 -7.643 -4.841 1.00 0.24 63 GLY A O 3
ATOM 4593 N N . ILE A 1 59 ? 8.801 -7.783 -4.436 1.00 0.21 64 ILE A N 3
ATOM 4594 C CA . ILE A 1 59 ? 8.853 -6.543 -3.685 1.00 0.17 64 ILE A CA 3
ATOM 4595 C C . ILE A 1 59 ? 9.526 -5.411 -4.425 1.00 0.17 64 ILE A C 3
ATOM 4596 O O . ILE A 1 59 ? 10.484 -5.597 -5.175 1.00 0.19 64 ILE A O 3
ATOM 4612 N N . LEU A 1 60 ? 8.962 -4.236 -4.191 1.00 0.17 65 LEU A N 3
ATOM 4613 C CA . LEU A 1 60 ? 9.397 -2.986 -4.780 1.00 0.18 65 LEU A CA 3
ATOM 4614 C C . LEU A 1 60 ? 10.889 -2.948 -5.088 1.00 0.18 65 LEU A C 3
ATOM 4615 O O . LEU A 1 60 ? 11.710 -3.470 -4.333 1.00 0.21 65 LEU A O 3
ATOM 4631 N N . GLU A 1 61 ? 11.223 -2.299 -6.200 1.00 0.23 66 GLU A N 3
ATOM 4632 C CA . GLU A 1 61 ? 12.613 -2.160 -6.634 1.00 0.29 66 GLU A CA 3
ATOM 4633 C C . GLU A 1 61 ? 12.735 -0.922 -7.503 1.00 0.40 66 GLU A C 3
ATOM 4634 O O . GLU A 1 61 ? 12.205 -0.879 -8.614 1.00 0.46 66 GLU A O 3
ATOM 4646 N N . GLY A 1 62 ? 13.435 0.087 -6.997 1.00 0.46 67 GLY A N 3
ATOM 4647 C CA . GLY A 1 62 ? 13.543 1.331 -7.727 1.00 0.57 67 GLY A CA 3
ATOM 4648 C C . GLY A 1 62 ? 12.212 2.048 -7.681 1.00 0.52 67 GLY A C 3
ATOM 4649 O O . GLY A 1 62 ? 12.034 3.123 -8.255 1.00 0.60 67 GLY A O 3
ATOM 4653 N N . LYS A 1 63 ? 11.278 1.411 -6.977 1.00 0.38 68 LYS A N 3
ATOM 4654 C CA . LYS A 1 63 ? 9.928 1.909 -6.798 1.00 0.32 68 LYS A CA 3
ATOM 4655 C C . LYS A 1 63 ? 9.477 1.611 -5.374 1.00 0.20 68 LYS A C 3
ATOM 4656 O O . LYS A 1 63 ? 9.736 0.534 -4.869 1.00 0.18 68 LYS A O 3
ATOM 4675 N N . PHE A 1 64 ? 8.888 2.575 -4.690 1.00 0.16 69 PHE A N 3
ATOM 4676 C CA . PHE A 1 64 ? 8.408 2.319 -3.336 1.00 0.18 69 PHE A CA 3
ATOM 4677 C C . PHE A 1 64 ? 6.902 2.539 -3.270 1.00 0.23 69 PHE A C 3
ATOM 4678 O O . PHE A 1 64 ? 6.432 3.643 -3.515 1.00 0.34 69 PHE A O 3
ATOM 4695 N N . THR A 1 65 ? 6.148 1.495 -2.926 1.00 0.20 70 THR A N 3
ATOM 4696 C CA . THR A 1 65 ? 4.688 1.607 -2.865 1.00 0.24 70 THR A CA 3
ATOM 4697 C C . THR A 1 65 ? 4.077 0.740 -1.775 1.00 0.24 70 THR A C 3
ATOM 4698 O O . THR A 1 65 ? 4.510 -0.388 -1.546 1.00 0.34 70 THR A O 3
ATOM 4709 N N . LEU A 1 66 ? 3.051 1.278 -1.123 1.00 0.16 71 LEU A N 3
ATOM 4710 C CA . LEU A 1 66 ? 2.333 0.557 -0.084 1.00 0.15 71 LEU A CA 3
ATOM 4711 C C . LEU A 1 66 ? 0.844 0.565 -0.381 1.00 0.14 71 LEU A C 3
ATOM 4712 O O . LEU A 1 66 ? 0.325 1.536 -0.928 1.00 0.15 71 LEU A O 3
ATOM 4728 N N . LYS A 1 67 ? 0.158 -0.512 -0.029 1.00 0.18 72 LYS A N 3
ATOM 4729 C CA . LYS A 1 67 ? -1.277 -0.571 -0.241 1.00 0.18 72 LYS A CA 3
ATOM 4730 C C . LYS A 1 67 ? -2.015 -0.502 1.076 1.00 0.20 72 LYS A C 3
ATOM 4731 O O . LYS A 1 67 ? -1.568 -1.033 2.092 1.00 0.36 72 LYS A O 3
ATOM 4750 N N . ALA A 1 68 ? -3.148 0.163 1.035 1.00 0.12 73 ALA A N 3
ATOM 4751 C CA . ALA A 1 68 ? -3.983 0.325 2.195 1.00 0.11 73 ALA A CA 3
ATOM 4752 C C . ALA A 1 68 ? -5.322 -0.362 1.983 1.00 0.10 73 ALA A C 3
ATOM 4753 O O . ALA A 1 68 ? -5.838 -0.398 0.868 1.00 0.12 73 ALA A O 3
ATOM 4760 N N . VAL A 1 69 ? -5.884 -0.889 3.054 1.00 0.09 74 VAL A N 3
ATOM 4761 C CA . VAL A 1 69 ? -7.155 -1.581 2.988 1.00 0.09 74 VAL A CA 3
ATOM 4762 C C . VAL A 1 69 ? -8.098 -1.076 4.068 1.00 0.10 74 VAL A C 3
ATOM 4763 O O . VAL A 1 69 ? -7.748 -1.036 5.244 1.00 0.19 74 VAL A O 3
ATOM 4776 N N . ALA A 1 70 ? -9.307 -0.724 3.661 1.00 0.10 75 ALA A N 3
ATOM 4777 C CA . ALA A 1 70 ? -10.296 -0.200 4.585 1.00 0.11 75 ALA A CA 3
ATOM 4778 C C . ALA A 1 70 ? -10.429 -1.075 5.819 1.00 0.11 75 ALA A C 3
ATOM 4779 O O . ALA A 1 70 ? -10.408 -2.300 5.743 1.00 0.19 75 ALA A O 3
ATOM 4786 N N . LEU A 1 71 ? -10.526 -0.425 6.963 1.00 0.11 76 LEU A N 3
ATOM 4787 C CA . LEU A 1 71 ? -10.692 -1.119 8.220 1.00 0.11 76 LEU A CA 3
ATOM 4788 C C . LEU A 1 71 ? -12.094 -1.698 8.250 1.00 0.12 76 LEU A C 3
ATOM 4789 O O . LEU A 1 71 ? -12.339 -2.771 8.798 1.00 0.15 76 LEU A O 3
ATOM 4805 N N . ASP A 1 72 ? -13.009 -0.948 7.650 1.00 0.13 77 ASP A N 3
ATOM 4806 C CA . ASP A 1 72 ? -14.395 -1.371 7.506 1.00 0.17 77 ASP A CA 3
ATOM 4807 C C . ASP A 1 72 ? -14.586 -1.954 6.113 1.00 0.17 77 ASP A C 3
ATOM 4808 O O . ASP A 1 72 ? -15.681 -1.918 5.562 1.00 0.21 77 ASP A O 3
ATOM 4817 N N . ARG A 1 73 ? -13.489 -2.448 5.538 1.00 0.15 78 ARG A N 3
ATOM 4818 C CA . ARG A 1 73 ? -13.488 -3.013 4.195 1.00 0.17 78 ARG A CA 3
ATOM 4819 C C . ARG A 1 73 ? -14.628 -3.995 3.961 1.00 0.23 78 ARG A C 3
ATOM 4820 O O . ARG A 1 73 ? -15.081 -4.151 2.826 1.00 0.25 78 ARG A O 3
ATOM 4841 N N . GLU A 1 74 ? -15.086 -4.670 5.013 1.00 0.27 79 GLU A N 3
ATOM 4842 C CA . GLU A 1 74 ? -16.205 -5.597 4.870 1.00 0.34 79 GLU A CA 3
ATOM 4843 C C . GLU A 1 74 ? -17.337 -4.867 4.169 1.00 0.35 79 GLU A C 3
ATOM 4844 O O . GLU A 1 74 ? -18.179 -5.460 3.492 1.00 0.40 79 GLU A O 3
ATOM 4856 N N . ALA A 1 75 ? -17.318 -3.559 4.358 1.00 0.31 80 ALA A N 3
ATOM 4857 C CA . ALA A 1 75 ? -18.276 -2.647 3.771 1.00 0.33 80 ALA A CA 3
ATOM 4858 C C . ALA A 1 75 ? -17.632 -1.843 2.641 1.00 0.29 80 ALA A C 3
ATOM 4859 O O . ALA A 1 75 ? -18.317 -1.353 1.744 1.00 0.31 80 ALA A O 3
ATOM 4866 N N . GLU A 1 76 ? -16.303 -1.716 2.694 1.00 0.24 81 GLU A N 3
ATOM 4867 C CA . GLU A 1 76 ? -15.558 -0.955 1.692 1.00 0.20 81 GLU A CA 3
ATOM 4868 C C . GLU A 1 76 ? -14.444 -1.787 1.049 1.00 0.17 81 GLU A C 3
ATOM 4869 O O . GLU A 1 76 ? -13.279 -1.670 1.429 1.00 0.16 81 GLU A O 3
ATOM 4881 N N . PRO A 1 77 ? -14.781 -2.637 0.061 1.00 0.23 82 PRO A N 3
ATOM 4882 C CA . PRO A 1 77 ? -13.793 -3.467 -0.639 1.00 0.23 82 PRO A CA 3
ATOM 4883 C C . PRO A 1 77 ? -12.715 -2.627 -1.320 1.00 0.18 82 PRO A C 3
ATOM 4884 O O . PRO A 1 77 ? -11.679 -3.147 -1.734 1.00 0.19 82 PRO A O 3
ATOM 4895 N N . ARG A 1 78 ? -12.969 -1.324 -1.432 1.00 0.15 83 ARG A N 3
ATOM 4896 C CA . ARG A 1 78 ? -12.026 -0.408 -2.069 1.00 0.13 83 ARG A CA 3
ATOM 4897 C C . ARG A 1 78 ? -10.666 -0.419 -1.388 1.00 0.12 83 ARG A C 3
ATOM 4898 O O . ARG A 1 78 ? -10.559 -0.378 -0.162 1.00 0.18 83 ARG A O 3
ATOM 4919 N N . VAL A 1 79 ? -9.633 -0.479 -2.215 1.00 0.09 84 VAL A N 3
ATOM 4920 C CA . VAL A 1 79 ? -8.251 -0.477 -1.750 1.00 0.09 84 VAL A CA 3
ATOM 4921 C C . VAL A 1 79 ? -7.500 0.697 -2.372 1.00 0.08 84 VAL A C 3
ATOM 4922 O O . VAL A 1 79 ? -7.996 1.321 -3.306 1.00 0.09 84 VAL A O 3
ATOM 4935 N N . LEU A 1 80 ? -6.319 1.019 -1.853 1.00 0.10 85 LEU A N 3
ATOM 4936 C CA . LEU A 1 80 ? -5.540 2.127 -2.411 1.00 0.09 85 LEU A CA 3
ATOM 4937 C C . LEU A 1 80 ? -4.044 1.861 -2.322 1.00 0.10 85 LEU A C 3
ATOM 4938 O O . LEU A 1 80 ? -3.594 0.993 -1.580 1.00 0.11 85 LEU A O 3
ATOM 4954 N N . ARG A 1 81 ? -3.285 2.617 -3.100 1.00 0.10 86 ARG A N 3
ATOM 4955 C CA . ARG A 1 81 ? -1.830 2.511 -3.117 1.00 0.11 86 ARG A CA 3
ATOM 4956 C C . ARG A 1 81 ? -1.231 3.865 -3.443 1.00 0.11 86 ARG A C 3
ATOM 4957 O O . ARG A 1 81 ? -1.830 4.643 -4.170 1.00 0.10 86 ARG A O 3
ATOM 4978 N N . LEU A 1 82 ? -0.067 4.150 -2.887 1.00 0.12 87 LEU A N 3
ATOM 4979 C CA . LEU A 1 82 ? 0.614 5.405 -3.158 1.00 0.11 87 LEU A CA 3
ATOM 4980 C C . LEU A 1 82 ? 2.115 5.202 -3.060 1.00 0.13 87 LEU A C 3
ATOM 4981 O O . LEU A 1 82 ? 2.625 4.752 -2.034 1.00 0.16 87 LEU A O 3
ATOM 4997 N N . ASN A 1 83 ? 2.818 5.533 -4.130 1.00 0.11 88 ASN A N 3
ATOM 4998 C CA . ASN A 1 83 ? 4.263 5.352 -4.163 1.00 0.13 88 ASN A CA 3
ATOM 4999 C C . ASN A 1 83 ? 5.012 6.640 -3.820 1.00 0.12 88 ASN A C 3
ATOM 5000 O O . ASN A 1 83 ? 4.401 7.689 -3.622 1.00 0.11 88 ASN A O 3
ATOM 5011 N N . GLU A 1 84 ? 6.341 6.545 -3.743 1.00 0.16 89 GLU A N 3
ATOM 5012 C CA . GLU A 1 84 ? 7.185 7.696 -3.415 1.00 0.19 89 GLU A CA 3
ATOM 5013 C C . GLU A 1 84 ? 6.992 8.824 -4.428 1.00 0.18 89 GLU A C 3
ATOM 5014 O O . GLU A 1 84 ? 7.245 9.991 -4.130 1.00 0.24 89 GLU A O 3
ATOM 5026 N N . SER A 1 85 ? 6.543 8.461 -5.627 1.00 0.16 90 SER A N 3
ATOM 5027 C CA . SER A 1 85 ? 6.317 9.435 -6.690 1.00 0.17 90 SER A CA 3
ATOM 5028 C C . SER A 1 85 ? 4.928 10.025 -6.553 1.00 0.13 90 SER A C 3
ATOM 5029 O O . SER A 1 85 ? 4.429 10.713 -7.442 1.00 0.15 90 SER A O 3
ATOM 5037 N N . LEU A 1 86 ? 4.320 9.737 -5.413 1.00 0.10 91 LEU A N 3
ATOM 5038 C CA . LEU A 1 86 ? 3.003 10.230 -5.084 1.00 0.09 91 LEU A CA 3
ATOM 5039 C C . LEU A 1 86 ? 1.959 9.846 -6.126 1.00 0.11 91 LEU A C 3
ATOM 5040 O O . LEU A 1 86 ? 0.989 10.570 -6.353 1.00 0.16 91 LEU A O 3
ATOM 5056 N N . THR A 1 87 ? 2.172 8.695 -6.754 1.00 0.12 92 THR A N 3
ATOM 5057 C CA . THR A 1 87 ? 1.234 8.166 -7.734 1.00 0.14 92 THR A CA 3
ATOM 5058 C C . THR A 1 87 ? 0.354 7.126 -7.058 1.00 0.11 92 THR A C 3
ATOM 5059 O O . THR A 1 87 ? 0.840 6.079 -6.632 1.00 0.11 92 THR A O 3
ATOM 5070 N N . ALA A 1 88 ? -0.933 7.408 -6.952 1.00 0.11 93 ALA A N 3
ATOM 5071 C CA . ALA A 1 88 ? -1.838 6.485 -6.285 1.00 0.09 93 ALA A CA 3
ATOM 5072 C C . ALA A 1 88 ? -2.783 5.786 -7.232 1.00 0.09 93 ALA A C 3
ATOM 5073 O O . ALA A 1 88 ? -3.094 6.274 -8.317 1.00 0.10 93 ALA A O 3
ATOM 5080 N N . VAL A 1 89 ? -3.219 4.621 -6.791 1.00 0.09 94 VAL A N 3
ATOM 5081 C CA . VAL A 1 89 ? -4.184 3.829 -7.535 1.00 0.10 94 VAL A CA 3
ATOM 5082 C C . VAL A 1 89 ? -5.128 3.133 -6.583 1.00 0.09 94 VAL A C 3
ATOM 5083 O O . VAL A 1 89 ? -4.717 2.490 -5.616 1.00 0.10 94 VAL A O 3
ATOM 5096 N N . VAL A 1 90 ? -6.401 3.285 -6.870 1.00 0.09 95 VAL A N 3
ATOM 5097 C CA . VAL A 1 90 ? -7.448 2.714 -6.056 1.00 0.09 95 VAL A CA 3
ATOM 5098 C C . VAL A 1 90 ? -8.098 1.517 -6.722 1.00 0.11 95 VAL A C 3
ATOM 5099 O O . VAL A 1 90 ? -8.199 1.448 -7.942 1.00 0.12 95 VAL A O 3
ATOM 5112 N N . CYS A 1 91 ? -8.530 0.582 -5.898 1.00 0.11 96 CYS A N 3
ATOM 5113 C CA . CYS A 1 91 ? -9.211 -0.604 -6.364 1.00 0.13 96 CYS A CA 3
ATOM 5114 C C . CYS A 1 91 ? -10.591 -0.669 -5.748 1.00 0.13 96 CYS A C 3
ATOM 5115 O O . CYS A 1 91 ? -10.874 0.006 -4.761 1.00 0.14 96 CYS A O 3
ATOM 5122 N N . GLY A 1 92 ? -11.449 -1.464 -6.351 1.00 0.15 97 GLY A N 3
ATOM 5123 C CA . GLY A 1 92 ? -12.792 -1.609 -5.855 1.00 0.16 97 GLY A CA 3
ATOM 5124 C C . GLY A 1 92 ? -13.033 -3.015 -5.378 1.00 0.16 97 GLY A C 3
ATOM 5125 O O . GLY A 1 92 ? -14.133 -3.369 -4.954 1.00 0.17 97 GLY A O 3
ATOM 5129 N N . LYS A 1 93 ? -11.979 -3.816 -5.452 1.00 0.16 98 LYS A N 3
ATOM 5130 C CA . LYS A 1 93 ? -12.032 -5.201 -5.046 1.00 0.16 98 LYS A CA 3
ATOM 5131 C C . LYS A 1 93 ? -10.652 -5.685 -4.628 1.00 0.16 98 LYS A C 3
ATOM 5132 O O . LYS A 1 93 ? -9.691 -5.577 -5.389 1.00 0.19 98 LYS A O 3
ATOM 5151 N N . MET A 1 94 ? -10.559 -6.211 -3.417 1.00 0.17 99 MET A N 3
ATOM 5152 C CA . MET A 1 94 ? -9.300 -6.726 -2.918 1.00 0.20 99 MET A CA 3
ATOM 5153 C C . MET A 1 94 ? -9.433 -8.216 -2.650 1.00 0.22 99 MET A C 3
ATOM 5154 O O . MET A 1 94 ? -10.089 -8.637 -1.696 1.00 0.23 99 MET A O 3
ATOM 5168 N N . LYS A 1 95 ? -8.803 -9.004 -3.511 1.00 0.25 100 LYS A N 3
ATOM 5169 C CA . LYS A 1 95 ? -8.867 -10.458 -3.417 1.00 0.28 100 LYS A CA 3
ATOM 5170 C C . LYS A 1 95 ? -7.905 -11.026 -2.374 1.00 0.25 100 LYS A C 3
ATOM 5171 O O . LYS A 1 95 ? -8.320 -11.404 -1.279 1.00 0.28 100 LYS A O 3
ATOM 5190 N N . GLY A 1 96 ? -6.623 -11.084 -2.716 1.00 0.25 101 GLY A N 3
ATOM 5191 C CA . GLY A 1 96 ? -5.634 -11.635 -1.801 1.00 0.28 101 GLY A CA 3
ATOM 5192 C C . GLY A 1 96 ? -4.995 -10.585 -0.916 1.00 0.24 101 GLY A C 3
ATOM 5193 O O . GLY A 1 96 ? -5.680 -9.893 -0.162 1.00 0.33 101 GLY A O 3
ATOM 5197 N N . LYS A 1 97 ? -3.671 -10.473 -1.018 1.00 0.31 102 LYS A N 3
ATOM 5198 C CA . LYS A 1 97 ? -2.903 -9.497 -0.244 1.00 0.31 102 LYS A CA 3
ATOM 5199 C C . LYS A 1 97 ? -3.221 -9.621 1.245 1.00 0.30 102 LYS A C 3
ATOM 5200 O O . LYS A 1 97 ? -3.392 -10.727 1.759 1.00 0.61 102 LYS A O 3
ATOM 5219 N N . GL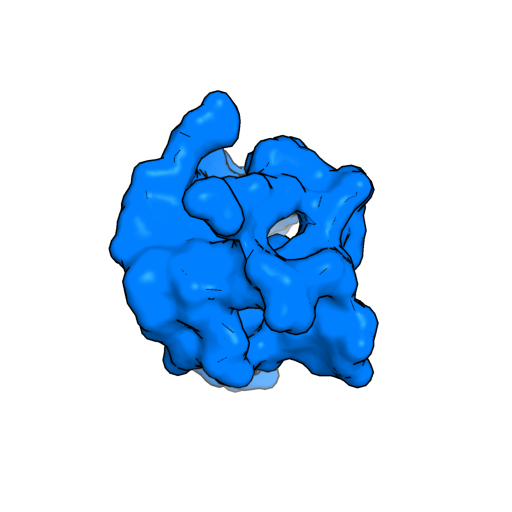Y A 1 98 ? -3.301 -8.486 1.932 1.00 0.37 103 GLY A N 3
ATOM 5220 C CA . GLY A 1 98 ? -3.609 -8.496 3.348 1.00 0.38 103 GLY A CA 3
ATOM 5221 C C . GLY A 1 98 ? -4.558 -7.377 3.720 1.00 0.44 103 GLY A C 3
ATOM 5222 O O . GLY A 1 98 ? -4.535 -6.307 3.113 1.00 0.49 103 GLY A O 3
ATOM 5226 N N . SER A 1 99 ? -5.396 -7.624 4.720 1.0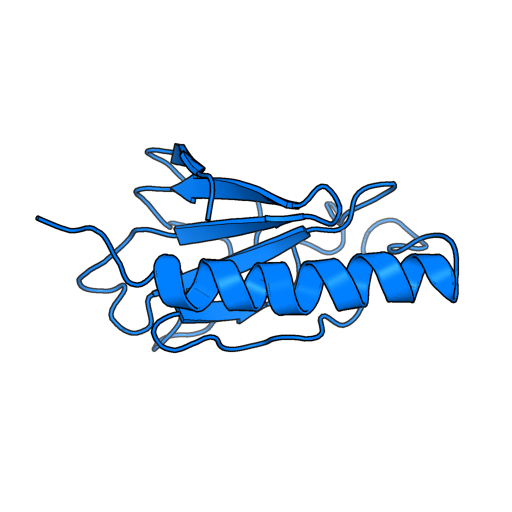0 0.48 104 SER A N 3
ATOM 5227 C CA . SER A 1 99 ? -6.367 -6.633 5.161 1.00 0.56 104 SER A CA 3
ATOM 5228 C C . SER A 1 99 ? -6.480 -6.603 6.672 1.00 0.49 104 SER A C 3
ATOM 5229 O O . SER A 1 99 ? -6.419 -7.643 7.323 1.00 0.39 104 SER A O 3
ATOM 5237 N N . CYS A 1 100 ? -6.645 -5.408 7.231 1.00 0.62 105 CYS A N 3
ATOM 5238 C CA . CYS A 1 100 ? -6.811 -5.287 8.671 1.00 0.62 105 CYS A CA 3
ATOM 5239 C C . CYS A 1 100 ? -8.102 -5.983 9.050 1.00 0.51 105 CYS A C 3
ATOM 5240 O O . CYS A 1 100 ? -8.809 -6.472 8.168 1.00 0.50 105 CYS A O 3
ATOM 5247 N N . THR A 1 101 ? -8.417 -6.036 10.343 1.00 0.50 106 THR A N 3
ATOM 5248 C CA . THR A 1 101 ? -9.630 -6.713 10.807 1.00 0.46 106 THR A CA 3
ATOM 5249 C C . THR A 1 101 ? -9.803 -8.049 10.081 1.00 0.60 106 THR A C 3
ATOM 5250 O O . THR A 1 101 ? -10.905 -8.589 9.991 1.00 0.95 106 THR A O 3
ATOM 5261 N N . ASP A 1 102 ? -8.684 -8.569 9.573 1.00 0.51 107 ASP A N 3
ATOM 5262 C CA . ASP A 1 102 ? -8.663 -9.831 8.842 1.00 0.75 107 ASP A CA 3
ATOM 5263 C C . ASP A 1 102 ? -7.277 -10.472 8.918 1.00 0.84 107 ASP A C 3
ATOM 5264 O O . ASP A 1 102 ? -7.149 -11.697 8.914 1.00 1.21 107 ASP A O 3
ATOM 5273 N N . GLY A 1 103 ? -6.242 -9.633 8.986 1.00 0.62 108 GLY A N 3
ATOM 5274 C CA . GLY A 1 103 ? -4.880 -10.133 9.068 1.00 0.72 108 GLY A CA 3
ATOM 5275 C C . GLY A 1 103 ? -3.969 -9.558 7.995 1.00 0.58 108 GLY A C 3
ATOM 5276 O O . GLY A 1 103 ? -3.468 -10.295 7.145 1.00 0.67 108 GLY A O 3
ATOM 5280 N N . GLU A 1 104 ? -3.752 -8.243 8.030 1.00 0.45 109 GLU A N 3
ATOM 5281 C CA . GLU A 1 104 ? -2.887 -7.583 7.055 1.00 0.35 109 GLU A CA 3
ATOM 5282 C C . GLU A 1 104 ? -1.461 -8.108 7.133 1.00 0.36 109 GLU A C 3
ATOM 5283 O O . GLU A 1 104 ? -1.022 -8.595 8.175 1.00 0.52 109 GLU A O 3
ATOM 5295 N N . GLU A 1 105 ? -0.742 -8.004 6.022 1.00 0.33 110 GLU A N 3
ATOM 5296 C CA . GLU A 1 105 ? 0.643 -8.436 5.968 1.00 0.36 110 GLU A CA 3
ATOM 5297 C C . GLU A 1 105 ? 1.365 -7.778 4.803 1.00 0.30 110 GLU A C 3
ATOM 5298 O O . GLU A 1 105 ? 2.384 -7.116 4.998 1.00 0.29 110 GLU A O 3
ATOM 5310 N N . ILE A 1 106 ? 0.820 -7.936 3.596 1.00 0.27 111 ILE A N 3
ATOM 5311 C CA . ILE A 1 106 ? 1.430 -7.361 2.401 1.00 0.23 111 ILE A CA 3
ATOM 5312 C C . ILE A 1 106 ? 0.430 -7.175 1.260 1.00 0.24 111 ILE A C 3
ATOM 5313 O O . ILE A 1 106 ? -0.746 -7.519 1.375 1.00 0.28 111 ILE A O 3
ATOM 5329 N N . PHE A 1 107 ? 0.931 -6.623 0.156 1.00 0.24 112 PHE A N 3
ATOM 5330 C CA . PHE A 1 107 ? 0.125 -6.340 -1.031 1.00 0.29 112 PHE A CA 3
ATOM 5331 C C . PHE A 1 107 ? 0.448 -7.307 -2.193 1.00 0.36 112 PHE A C 3
ATOM 5332 O O . PHE A 1 107 ? 1.056 -6.916 -3.190 1.00 0.41 112 PHE A O 3
ATOM 5349 N N . ARG A 1 108 ? 0.064 -8.587 -2.049 1.00 0.42 113 ARG A N 3
ATOM 5350 C CA . ARG A 1 108 ? 0.298 -9.577 -3.106 1.00 0.50 113 ARG A CA 3
ATOM 5351 C C . ARG A 1 108 ? -1.011 -10.215 -3.552 1.00 0.93 113 ARG A C 3
ATOM 5352 O O . ARG A 1 108 ? -1.967 -10.263 -2.793 1.00 1.16 113 ARG A O 3
ATOM 5373 N N . GLY A 1 109 ? -1.051 -10.714 -4.781 1.00 1.20 114 GLY A N 3
ATOM 5374 C CA . GLY A 1 109 ? -2.259 -11.357 -5.266 1.00 1.68 114 GLY A CA 3
ATOM 5375 C C . GLY A 1 109 ? -2.870 -10.664 -6.466 1.00 0.77 114 GLY A C 3
ATOM 5376 O O . GLY A 1 109 ? -2.200 -10.447 -7.476 1.00 0.38 114 GLY A O 3
ATOM 5380 N N . ASN A 1 110 ? -4.150 -10.316 -6.352 1.00 0.78 115 ASN A N 3
ATOM 5381 C CA . ASN A 1 110 ? -4.858 -9.659 -7.442 1.00 0.50 115 ASN A CA 3
ATOM 5382 C C . ASN A 1 110 ? -5.943 -8.713 -6.939 1.00 0.37 115 ASN A C 3
ATOM 5383 O O . ASN A 1 110 ? -6.632 -8.998 -5.960 1.00 0.44 115 ASN A O 3
ATOM 5394 N N . ASP A 1 111 ? -6.079 -7.582 -7.623 1.00 0.38 116 ASP A N 3
ATOM 5395 C CA . ASP A 1 111 ? -7.089 -6.587 -7.285 1.00 0.28 116 ASP A CA 3
ATOM 5396 C C . ASP A 1 111 ? -7.986 -6.323 -8.486 1.00 0.29 116 ASP A C 3
ATOM 5397 O O . ASP A 1 111 ? -7.532 -6.350 -9.629 1.00 0.40 116 ASP A O 3
ATOM 5406 N N . ALA A 1 112 ? -9.257 -6.068 -8.218 1.00 0.25 117 ALA A N 3
ATOM 5407 C CA . ALA A 1 112 ? -10.217 -5.799 -9.279 1.00 0.27 117 ALA A CA 3
ATOM 5408 C C . ALA A 1 112 ? -10.834 -4.426 -9.131 1.00 0.24 117 ALA A C 3
ATOM 5409 O O . ALA A 1 112 ? -10.757 -3.807 -8.070 1.00 0.21 117 ALA A O 3
ATOM 5416 N N . GLU A 1 113 ? -11.450 -3.961 -10.208 1.00 0.28 118 GLU A N 3
ATOM 5417 C CA . GLU A 1 113 ? -12.103 -2.669 -10.208 1.00 0.28 118 GLU A CA 3
ATOM 5418 C C . GLU A 1 113 ? -11.155 -1.572 -9.730 1.00 0.23 118 GLU A C 3
ATOM 5419 O O . GLU A 1 113 ? -11.428 -0.906 -8.735 1.00 0.21 118 GLU A O 3
ATOM 5431 N N . CYS A 1 114 ? -10.060 -1.351 -10.456 1.00 0.22 119 CYS A N 3
ATOM 5432 C CA . CYS A 1 114 ? -9.100 -0.325 -10.047 1.00 0.18 119 CYS A CA 3
ATOM 5433 C C . CYS A 1 114 ? -8.891 0.748 -11.105 1.00 0.18 119 CYS A C 3
ATOM 5434 O O . CYS A 1 114 ? -8.946 0.491 -12.308 1.00 0.21 119 CYS A O 3
ATOM 5441 N N . ARG A 1 115 ? -8.651 1.958 -10.614 1.00 0.16 120 ARG A N 3
ATOM 5442 C CA . ARG A 1 115 ? -8.400 3.116 -11.441 1.00 0.17 120 ARG A CA 3
ATOM 5443 C C . ARG A 1 115 ? -7.337 3.992 -10.780 1.00 0.15 120 ARG A C 3
ATOM 5444 O O . ARG A 1 115 ? -7.101 3.876 -9.579 1.00 0.15 120 ARG A O 3
ATOM 5465 N N . PRO A 1 116 ? -6.680 4.879 -11.543 1.00 0.14 121 PRO A N 3
ATOM 5466 C CA . PRO A 1 116 ? -5.647 5.763 -11.001 1.00 0.13 121 PRO A CA 3
ATOM 5467 C C . PRO A 1 116 ? -6.235 6.845 -10.106 1.00 0.12 121 PRO A C 3
ATOM 5468 O O . PRO A 1 116 ? -7.114 7.600 -10.521 1.00 0.14 121 PRO A O 3
ATOM 5479 N N . PHE A 1 117 ? -5.738 6.916 -8.880 1.00 0.10 122 PHE A N 3
ATOM 5480 C CA . PHE A 1 117 ? -6.221 7.886 -7.907 1.00 0.10 122 PHE A CA 3
ATOM 5481 C C . PHE A 1 117 ? -5.174 8.943 -7.587 1.00 0.11 122 PHE A C 3
ATOM 5482 O O . PHE A 1 117 ? -3.979 8.656 -7.537 1.00 0.12 122 PHE A O 3
ATOM 5499 N N . THR A 1 118 ? -5.633 10.173 -7.379 1.00 0.13 123 THR A N 3
ATOM 5500 C CA . THR A 1 118 ? -4.740 11.269 -7.038 1.00 0.16 123 THR A CA 3
ATOM 5501 C C . THR A 1 118 ? -5.231 11.995 -5.791 1.00 0.17 123 THR A C 3
ATOM 5502 O O . THR A 1 118 ? -6.213 12.737 -5.835 1.00 0.19 123 THR A O 3
ATOM 5513 N N . GLY A 1 119 ? -4.535 11.773 -4.683 1.00 0.16 124 GLY A N 3
ATOM 5514 C CA . GLY A 1 119 ? -4.897 12.409 -3.430 1.00 0.17 124 GLY A CA 3
ATOM 5515 C C . GLY A 1 119 ? -4.761 13.918 -3.480 1.00 0.24 124 GLY A C 3
ATOM 5516 O O . GLY A 1 119 ? -3.894 14.413 -4.229 1.00 1.05 124 GLY A O 3
ATOM 5521 N N . HIS A 1 1 ? -23.432 4.418 -2.473 1.00 2.36 6 HIS A N 4
ATOM 5522 C CA . HIS A 1 1 ? -21.990 4.774 -2.517 1.00 1.81 6 HIS A CA 4
ATOM 5523 C C . HIS A 1 1 ? -21.144 3.706 -1.832 1.00 1.54 6 HIS A C 4
ATOM 5524 O O . HIS A 1 1 ? -21.625 2.989 -0.954 1.00 2.00 6 HIS A O 4
ATOM 5541 N N . ARG A 1 2 ? -19.882 3.608 -2.238 1.00 1.10 7 ARG A N 4
ATOM 5542 C CA . ARG A 1 2 ? -18.967 2.627 -1.665 1.00 0.83 7 ARG A CA 4
ATOM 5543 C C . ARG A 1 2 ? -17.596 3.242 -1.418 1.00 0.78 7 ARG A C 4
ATOM 5544 O O . ARG A 1 2 ? -16.786 2.672 -0.693 1.00 1.40 7 ARG A O 4
ATOM 5565 N N . SER A 1 3 ? -17.351 4.413 -2.013 1.00 0.65 8 SER A N 4
ATOM 5566 C CA . SER A 1 3 ? -16.068 5.103 -1.858 1.00 0.51 8 SER A CA 4
ATOM 5567 C C . SER A 1 3 ? -15.535 4.942 -0.444 1.00 0.42 8 SER A C 4
ATOM 5568 O O . SER A 1 3 ? -15.891 5.698 0.460 1.00 0.51 8 SER A O 4
ATOM 5576 N N . ALA A 1 4 ? -14.682 3.942 -0.266 1.00 0.33 9 ALA A N 4
ATOM 5577 C CA . ALA A 1 4 ? -14.096 3.653 1.030 1.00 0.33 9 ALA A CA 4
ATOM 5578 C C . ALA A 1 4 ? -13.282 4.834 1.540 1.00 0.43 9 ALA A C 4
ATOM 5579 O O . ALA A 1 4 ? -13.184 5.869 0.879 1.00 1.08 9 ALA A O 4
ATOM 5586 N N . ASN A 1 5 ? -12.697 4.675 2.721 1.00 0.33 10 ASN A N 4
ATOM 5587 C CA . ASN A 1 5 ? -11.902 5.732 3.331 1.00 0.33 10 ASN A CA 4
ATOM 5588 C C . ASN A 1 5 ? -10.504 5.809 2.722 1.00 0.24 10 ASN A C 4
ATOM 5589 O O . ASN A 1 5 ? -9.516 5.964 3.443 1.00 0.27 10 ASN A O 4
ATOM 5600 N N . LEU A 1 6 ? -10.418 5.698 1.396 1.00 0.16 11 LEU A N 4
ATOM 5601 C CA . LEU A 1 6 ? -9.131 5.774 0.711 1.00 0.12 11 LEU A CA 4
ATOM 5602 C C . LEU A 1 6 ? -8.475 7.109 0.979 1.00 0.12 11 LEU A C 4
ATOM 5603 O O . LEU A 1 6 ? -7.269 7.263 0.847 1.00 0.22 11 LEU A O 4
ATOM 5619 N N . ARG A 1 7 ? -9.305 8.072 1.321 1.00 0.12 12 ARG A N 4
ATOM 5620 C CA . ARG A 1 7 ? -8.860 9.430 1.581 1.00 0.13 12 ARG A CA 4
ATOM 5621 C C . ARG A 1 7 ? -7.918 9.468 2.771 1.00 0.13 12 ARG A C 4
ATOM 5622 O O . ARG A 1 7 ? -6.918 10.186 2.757 1.00 0.24 12 ARG A O 4
ATOM 5643 N N . ALA A 1 8 ? -8.238 8.697 3.798 1.00 0.13 13 ALA A N 4
ATOM 5644 C CA . ALA A 1 8 ? -7.387 8.626 4.972 1.00 0.17 13 ALA A CA 4
ATOM 5645 C C . ALA A 1 8 ? -6.086 7.957 4.594 1.00 0.16 13 ALA A C 4
ATOM 5646 O O . ALA A 1 8 ? -5.005 8.364 5.018 1.00 0.22 13 ALA A O 4
ATOM 5653 N N . ALA A 1 9 ? -6.216 6.937 3.766 1.00 0.13 14 ALA A N 4
ATOM 5654 C CA . ALA A 1 9 ? -5.084 6.161 3.306 1.00 0.12 14 ALA A CA 4
ATOM 5655 C C . ALA A 1 9 ? -4.219 6.975 2.378 1.00 0.10 14 ALA A C 4
ATOM 5656 O O . ALA A 1 9 ? -2.997 6.870 2.392 1.00 0.10 14 ALA A O 4
ATOM 5663 N N . HIS A 1 10 ? -4.869 7.781 1.561 1.00 0.10 15 HIS A N 4
ATOM 5664 C CA . HIS A 1 10 ? -4.178 8.630 0.631 1.00 0.09 15 HIS A CA 4
ATOM 5665 C C . HIS A 1 10 ? -3.076 9.378 1.360 1.00 0.09 15 HIS A C 4
ATOM 5666 O O . HIS A 1 10 ? -2.022 9.660 0.796 1.00 0.10 15 HIS A O 4
ATOM 5681 N N . ALA A 1 11 ? -3.347 9.700 2.623 1.00 0.10 16 ALA A N 4
ATOM 5682 C CA . ALA A 1 11 ? -2.389 10.399 3.464 1.00 0.12 16 ALA A CA 4
ATOM 5683 C C . ALA A 1 11 ? -1.431 9.418 4.123 1.00 0.12 16 ALA A C 4
ATOM 5684 O O . ALA A 1 11 ? -0.324 9.789 4.494 1.00 0.13 16 ALA A O 4
ATOM 5691 N N . ALA A 1 12 ? -1.878 8.174 4.299 1.00 0.12 17 ALA A N 4
ATOM 5692 C CA . ALA A 1 12 ? -1.039 7.145 4.904 1.00 0.12 17 ALA A CA 4
ATOM 5693 C C . ALA A 1 12 ? 0.028 6.686 3.923 1.00 0.11 17 ALA A C 4
ATOM 5694 O O . ALA A 1 12 ? 1.220 6.802 4.197 1.00 0.11 17 ALA A O 4
ATOM 5701 N N . LEU A 1 13 ? -0.408 6.151 2.781 1.00 0.10 18 LEU A N 4
ATOM 5702 C CA . LEU A 1 13 ? 0.521 5.709 1.749 1.00 0.09 18 LEU A CA 4
ATOM 5703 C C . LEU A 1 13 ? 1.402 6.880 1.359 1.00 0.09 18 LEU A C 4
ATOM 5704 O O . LEU A 1 13 ? 2.510 6.706 0.858 1.00 0.10 18 LEU A O 4
ATOM 5720 N N . LEU A 1 14 ? 0.871 8.078 1.578 1.00 0.09 19 LEU A N 4
ATOM 5721 C CA . LEU A 1 14 ? 1.605 9.306 1.327 1.00 0.09 19 LEU A CA 4
ATOM 5722 C C . LEU A 1 14 ? 2.603 9.470 2.462 1.00 0.10 19 LEU A C 4
ATOM 5723 O O . LEU A 1 14 ? 3.793 9.707 2.249 1.00 0.10 19 LEU A O 4
ATOM 5739 N N . GLU A 1 15 ? 2.086 9.313 3.675 1.00 0.11 20 GLU A N 4
ATOM 5740 C CA . GLU A 1 15 ? 2.887 9.399 4.884 1.00 0.13 20 GLU A CA 4
ATOM 5741 C C . GLU A 1 15 ? 4.042 8.421 4.786 1.00 0.14 20 GLU A C 4
ATOM 5742 O O . GLU A 1 15 ? 5.095 8.603 5.395 1.00 0.16 20 GLU A O 4
ATOM 5754 N N . ASN A 1 16 ? 3.813 7.365 4.018 1.00 0.13 21 ASN A N 4
ATOM 5755 C CA . ASN A 1 16 ? 4.819 6.353 3.782 1.00 0.14 21 ASN A CA 4
ATOM 5756 C C . ASN A 1 16 ? 5.700 6.802 2.634 1.00 0.13 21 ASN A C 4
ATOM 5757 O O . ASN A 1 16 ? 6.919 6.747 2.716 1.00 0.21 21 ASN A O 4
ATOM 5768 N N . ALA A 1 17 ? 5.046 7.254 1.567 1.00 0.11 22 ALA A N 4
ATOM 5769 C CA . ALA A 1 17 ? 5.729 7.731 0.367 1.00 0.12 22 ALA A CA 4
ATOM 5770 C C . ALA A 1 17 ? 6.892 8.654 0.704 1.00 0.12 22 ALA A C 4
ATOM 5771 O O . ALA A 1 17 ? 7.909 8.650 0.016 1.00 0.13 22 ALA A O 4
ATOM 5778 N N . ARG A 1 18 ? 6.730 9.462 1.745 1.00 0.13 23 ARG A N 4
ATOM 5779 C CA . ARG A 1 18 ? 7.791 10.367 2.166 1.00 0.15 23 ARG A CA 4
ATOM 5780 C C . ARG A 1 18 ? 8.875 9.561 2.856 1.00 0.16 23 ARG A C 4
ATOM 5781 O O . ARG A 1 18 ? 10.064 9.756 2.611 1.00 0.18 23 ARG A O 4
ATOM 5802 N N . PHE A 1 19 ? 8.446 8.656 3.727 1.00 0.16 24 PHE A N 4
ATOM 5803 C CA . PHE A 1 19 ? 9.360 7.774 4.425 1.00 0.19 24 PHE A CA 4
ATOM 5804 C C . PHE A 1 19 ? 10.052 6.880 3.406 1.00 0.19 24 PHE A C 4
ATOM 5805 O O . PHE A 1 19 ? 11.116 6.319 3.665 1.00 0.26 24 PHE A O 4
ATOM 5822 N N . MET A 1 20 ? 9.409 6.742 2.245 1.00 0.15 25 MET A N 4
ATOM 5823 C CA . MET A 1 20 ? 9.952 5.966 1.142 1.00 0.20 25 MET A CA 4
ATOM 5824 C C . MET A 1 20 ? 10.997 6.822 0.457 1.00 0.13 25 MET A C 4
ATOM 5825 O O . MET A 1 20 ? 12.129 6.400 0.219 1.00 0.14 25 MET A O 4
ATOM 5839 N N . GLU A 1 21 ? 10.574 8.039 0.144 1.00 0.12 26 GLU A N 4
ATOM 5840 C CA . GLU A 1 21 ? 11.426 9.036 -0.470 1.00 0.13 26 GLU A CA 4
ATOM 5841 C C . GLU A 1 21 ? 12.642 9.281 0.415 1.00 0.15 26 GLU A C 4
ATOM 5842 O O . GLU A 1 21 ? 13.704 9.687 -0.056 1.00 0.19 26 GLU A O 4
ATOM 5854 N N . GLN A 1 22 ? 12.463 9.026 1.710 1.00 0.15 27 GLN A N 4
ATOM 5855 C CA . GLN A 1 22 ? 13.525 9.202 2.691 1.00 0.19 27 GLN A CA 4
ATOM 5856 C C . GLN A 1 22 ? 14.391 7.960 2.790 1.00 0.18 27 GLN A C 4
ATOM 5857 O O . GLN A 1 22 ? 15.615 8.050 2.740 1.00 0.20 27 GLN A O 4
ATOM 5871 N N . PHE A 1 23 ? 13.755 6.801 2.950 1.00 0.20 28 PHE A N 4
ATOM 5872 C CA . PHE A 1 23 ? 14.489 5.546 3.042 1.00 0.23 28 PHE A CA 4
ATOM 5873 C C . PHE A 1 23 ? 15.484 5.470 1.898 1.00 0.19 28 PHE A C 4
ATOM 5874 O O . PHE A 1 23 ? 16.612 5.020 2.069 1.00 0.25 28 PHE A O 4
ATOM 5891 N N . TYR A 1 24 ? 15.041 5.919 0.730 1.00 0.14 29 TYR A N 4
ATOM 5892 C CA . TYR A 1 24 ? 15.881 5.953 -0.455 1.00 0.15 29 TYR A CA 4
ATOM 5893 C C . TYR A 1 24 ? 16.916 7.055 -0.291 1.00 0.19 29 TYR A C 4
ATOM 5894 O O . TYR A 1 24 ? 18.081 6.896 -0.658 1.00 0.26 29 TYR A O 4
ATOM 5912 N N . ALA A 1 25 ? 16.470 8.180 0.268 1.00 0.18 30 ALA A N 4
ATOM 5913 C CA . ALA A 1 25 ? 17.346 9.317 0.510 1.00 0.23 30 ALA A CA 4
ATOM 5914 C C . ALA A 1 25 ? 18.417 8.955 1.535 1.00 0.26 30 ALA A C 4
ATOM 5915 O O . ALA A 1 25 ? 19.439 9.631 1.651 1.00 0.32 30 ALA A O 4
ATOM 5922 N N . LYS A 1 26 ? 18.166 7.878 2.275 1.00 0.25 31 LYS A N 4
ATOM 5923 C CA . LYS A 1 26 ? 19.088 7.402 3.298 1.00 0.30 31 LYS A CA 4
ATOM 5924 C C . LYS A 1 26 ? 19.824 6.152 2.825 1.00 0.31 31 LYS A C 4
ATOM 5925 O O . LYS A 1 26 ? 20.934 5.863 3.275 1.00 0.35 31 LYS A O 4
ATOM 5944 N N . LYS A 1 27 ? 19.194 5.418 1.915 1.00 0.30 32 LYS A N 4
ATOM 5945 C CA . LYS A 1 27 ? 19.760 4.186 1.387 1.00 0.32 32 LYS A CA 4
ATOM 5946 C C . LYS A 1 27 ? 19.988 4.267 -0.119 1.00 0.32 32 LYS A C 4
ATOM 5947 O O . LYS A 1 27 ? 21.105 4.507 -0.580 1.00 0.38 32 LYS A O 4
ATOM 5966 N N . GLY A 1 28 ? 18.916 4.062 -0.877 1.00 0.30 33 GLY A N 4
ATOM 5967 C CA . GLY A 1 28 ? 19.002 4.097 -2.324 1.00 0.32 33 GLY A CA 4
ATOM 5968 C C . GLY A 1 28 ? 18.249 2.945 -2.961 1.00 0.30 33 GLY A C 4
ATOM 5969 O O . GLY A 1 28 ? 18.050 2.913 -4.175 1.00 0.34 33 GLY A O 4
ATOM 5973 N N . SER A 1 29 ? 17.842 1.989 -2.132 1.00 0.28 34 SER A N 4
ATOM 5974 C CA . SER A 1 29 ? 17.104 0.817 -2.600 1.00 0.28 34 SER A CA 4
ATOM 5975 C C . SER A 1 29 ? 16.390 0.138 -1.437 1.00 0.30 34 SER A C 4
ATOM 5976 O O . SER A 1 29 ? 16.866 0.179 -0.302 1.00 0.45 34 SER A O 4
ATOM 5984 N N . PHE A 1 30 ? 15.251 -0.492 -1.717 1.00 0.27 35 PHE A N 4
ATOM 5985 C CA . PHE A 1 30 ? 14.502 -1.187 -0.672 1.00 0.30 35 PHE A CA 4
ATOM 5986 C C . PHE A 1 30 ? 14.869 -2.666 -0.626 1.00 0.30 35 PHE A C 4
ATOM 5987 O O . PHE A 1 30 ? 15.665 -3.075 0.219 1.00 0.44 35 PHE A O 4
ATOM 6004 N N . LYS A 1 31 ? 14.300 -3.478 -1.519 1.00 0.31 36 LYS A N 4
ATOM 6005 C CA . LYS A 1 31 ? 14.636 -4.899 -1.522 1.00 0.31 36 LYS A CA 4
ATOM 6006 C C . LYS A 1 31 ? 16.075 -5.063 -1.951 1.00 0.26 36 LYS A C 4
ATOM 6007 O O . LYS A 1 31 ? 16.628 -4.228 -2.667 1.00 0.34 36 LYS A O 4
ATOM 6026 N N . LEU A 1 32 ? 16.666 -6.143 -1.506 1.00 0.29 37 LEU A N 4
ATOM 6027 C CA . LEU A 1 32 ? 18.054 -6.430 -1.800 1.00 0.30 37 LEU A CA 4
ATOM 6028 C C . LEU A 1 32 ? 18.201 -7.765 -2.526 1.00 0.30 37 LEU A C 4
ATOM 6029 O O . LEU A 1 32 ? 19.148 -7.975 -3.284 1.00 0.35 37 LEU A O 4
ATOM 6045 N N . THR A 1 33 ? 17.254 -8.662 -2.277 1.00 0.28 38 THR A N 4
ATOM 6046 C CA . THR A 1 33 ? 17.268 -9.989 -2.873 1.00 0.32 38 THR A CA 4
ATOM 6047 C C . THR A 1 33 ? 15.855 -10.504 -3.082 1.00 0.31 38 THR A C 4
ATOM 6048 O O . THR A 1 33 ? 14.922 -10.060 -2.414 1.00 0.33 38 THR A O 4
ATOM 6059 N N . SER A 1 34 ? 15.703 -11.460 -3.985 1.00 0.46 39 SER A N 4
ATOM 6060 C CA . SER A 1 34 ? 14.401 -12.043 -4.237 1.00 0.47 39 SER A CA 4
ATOM 6061 C C . SER A 1 34 ? 13.931 -12.783 -2.995 1.00 0.43 39 SER A C 4
ATOM 6062 O O . SER A 1 34 ? 14.651 -13.623 -2.461 1.00 0.50 39 SER A O 4
ATOM 6070 N N . THR A 1 35 ? 12.730 -12.429 -2.545 1.00 0.38 40 THR A N 4
ATOM 6071 C CA . THR A 1 35 ? 12.095 -13.017 -1.360 1.00 0.36 40 THR A CA 4
ATOM 6072 C C . THR A 1 35 ? 12.558 -12.348 -0.064 1.00 0.33 40 THR A C 4
ATOM 6073 O O . THR A 1 35 ? 12.851 -13.021 0.925 1.00 0.35 40 THR A O 4
ATOM 6084 N N . LYS A 1 36 ? 12.616 -11.015 -0.079 1.00 0.30 41 LYS A N 4
ATOM 6085 C CA . LYS A 1 36 ? 12.985 -10.244 1.108 1.00 0.27 41 LYS A CA 4
ATOM 6086 C C . LYS A 1 36 ? 11.876 -9.251 1.422 1.00 0.24 41 LYS A C 4
ATOM 6087 O O . LYS A 1 36 ? 11.138 -8.844 0.525 1.00 0.24 41 LYS A O 4
ATOM 6106 N N . TRP A 1 37 ? 11.751 -8.852 2.684 1.00 0.21 42 TRP A N 4
ATOM 6107 C CA . TRP A 1 37 ? 10.671 -7.945 3.061 1.00 0.18 42 TRP A CA 4
ATOM 6108 C C . TRP A 1 37 ? 11.110 -6.730 3.877 1.00 0.17 42 TRP A C 4
ATOM 6109 O O . TRP A 1 37 ? 11.242 -6.809 5.098 1.00 0.20 42 TRP A O 4
ATOM 6130 N N . PRO A 1 38 ? 11.347 -5.590 3.208 1.00 0.16 43 PRO A N 4
ATOM 6131 C CA . PRO A 1 38 ? 11.668 -4.334 3.891 1.00 0.16 43 PRO A CA 4
ATOM 6132 C C . PRO A 1 38 ? 10.427 -3.847 4.645 1.00 0.16 43 PRO A C 4
ATOM 6133 O O . PRO A 1 38 ? 9.362 -3.712 4.052 1.00 0.22 43 PRO A O 4
ATOM 6144 N N . GLU A 1 39 ? 10.552 -3.576 5.941 1.00 0.22 44 GLU A N 4
ATOM 6145 C CA . GLU A 1 39 ? 9.404 -3.166 6.736 1.00 0.24 44 GLU A CA 4
ATOM 6146 C C . GLU A 1 39 ? 8.771 -1.862 6.255 1.00 0.23 44 GLU A C 4
ATOM 6147 O O . GLU A 1 39 ? 9.442 -0.978 5.722 1.00 0.25 44 GLU A O 4
ATOM 6159 N N . LEU A 1 40 ? 7.458 -1.772 6.461 1.00 0.22 45 LEU A N 4
ATOM 6160 C CA . LEU A 1 40 ? 6.661 -0.608 6.074 1.00 0.23 45 LEU A CA 4
ATOM 6161 C C . LEU A 1 40 ? 6.571 0.410 7.218 1.00 0.19 45 LEU A C 4
ATOM 6162 O O . LEU A 1 40 ? 6.631 0.036 8.389 1.00 0.20 45 LEU A O 4
ATOM 6178 N N . PRO A 1 41 ? 6.424 1.716 6.896 1.00 0.20 46 PRO A N 4
ATOM 6179 C CA . PRO A 1 41 ? 6.308 2.770 7.899 1.00 0.19 46 PRO A CA 4
ATOM 6180 C C . PRO A 1 41 ? 4.881 2.925 8.424 1.00 0.16 46 PRO A C 4
ATOM 6181 O O . PRO A 1 41 ? 4.599 2.582 9.572 1.00 0.19 46 PRO A O 4
ATOM 6192 N N . VAL A 1 42 ? 3.981 3.443 7.584 1.00 0.14 47 VAL A N 4
ATOM 6193 C CA . VAL A 1 42 ? 2.589 3.631 7.990 1.00 0.14 47 VAL A CA 4
ATOM 6194 C C . VAL A 1 42 ? 1.843 2.306 7.947 1.00 0.15 47 VAL A C 4
ATOM 6195 O O . VAL A 1 42 ? 1.922 1.573 6.967 1.00 0.14 47 VAL A O 4
ATOM 6208 N N . LYS A 1 43 ? 1.119 2.012 9.012 1.00 0.19 48 LYS A N 4
ATOM 6209 C CA . LYS A 1 43 ? 0.355 0.779 9.100 1.00 0.22 48 LYS A CA 4
ATOM 6210 C C . LYS A 1 43 ? -1.118 1.098 9.279 1.00 0.27 48 LYS A C 4
ATOM 6211 O O . LYS A 1 43 ? -1.950 0.201 9.417 1.00 0.32 48 LYS A O 4
ATOM 6230 N N . GLU A 1 44 ? -1.429 2.388 9.279 1.00 0.27 49 GLU A N 4
ATOM 6231 C CA . GLU A 1 44 ? -2.801 2.838 9.459 1.00 0.34 49 GLU A CA 4
ATOM 6232 C C . GLU A 1 44 ? -2.963 4.311 9.108 1.00 0.34 49 GLU A C 4
ATOM 6233 O O . GLU A 1 44 ? -2.106 5.142 9.411 1.00 0.39 49 GLU A O 4
ATOM 6245 N N . ALA A 1 45 ? -4.077 4.611 8.464 1.00 0.36 50 ALA A N 4
ATOM 6246 C CA . ALA A 1 45 ? -4.419 5.968 8.063 1.00 0.36 50 ALA A CA 4
ATOM 6247 C C . ALA A 1 45 ? -5.439 6.573 9.020 1.00 0.50 50 ALA A C 4
ATOM 6248 O O . ALA A 1 45 ? -5.166 7.546 9.723 1.00 1.30 50 ALA A O 4
ATOM 6255 N N . GLY A 1 46 ? -6.618 5.971 9.022 1.00 0.37 51 GLY A N 4
ATOM 6256 C CA . GLY A 1 46 ? -7.716 6.414 9.858 1.00 0.35 51 GLY A CA 4
ATOM 6257 C C . GLY A 1 46 ? -8.952 5.590 9.573 1.00 0.33 51 GLY A C 4
ATOM 6258 O O . GLY A 1 46 ? -9.804 5.389 10.437 1.00 0.50 51 GLY A O 4
ATOM 6262 N N . GLY A 1 47 ? -9.028 5.118 8.333 1.00 0.19 52 GLY A N 4
ATOM 6263 C CA . GLY A 1 47 ? -10.117 4.281 7.893 1.00 0.18 52 GLY A CA 4
ATOM 6264 C C . GLY A 1 47 ? -9.579 3.094 7.133 1.00 0.14 52 GLY A C 4
ATOM 6265 O O . GLY A 1 47 ? -10.308 2.161 6.816 1.00 0.16 52 GLY A O 4
ATOM 6269 N N . PHE A 1 48 ? -8.288 3.166 6.817 1.00 0.11 53 PHE A N 4
ATOM 6270 C CA . PHE A 1 48 ? -7.584 2.096 6.121 1.00 0.09 53 PHE A CA 4
ATOM 6271 C C . PHE A 1 48 ? -6.363 1.668 6.935 1.00 0.11 53 PHE A C 4
ATOM 6272 O O . PHE A 1 48 ? -5.914 2.399 7.818 1.00 0.13 53 PHE A O 4
ATOM 6289 N N . CYS A 1 49 ? -5.832 0.487 6.641 1.00 0.13 54 CYS A N 4
ATOM 6290 C CA . CYS A 1 49 ? -4.631 0.004 7.314 1.00 0.16 54 CYS A CA 4
ATOM 6291 C C . CYS A 1 49 ? -3.590 -0.328 6.258 1.00 0.14 54 CYS A C 4
ATOM 6292 O O . CYS A 1 49 ? -3.911 -0.886 5.210 1.00 0.14 54 CYS A O 4
ATOM 6299 N N . ILE A 1 50 ? -2.343 0.009 6.541 1.00 0.14 55 ILE A N 4
ATOM 6300 C CA . ILE A 1 50 ? -1.279 -0.152 5.566 1.00 0.13 55 ILE A CA 4
ATOM 6301 C C . ILE A 1 50 ? -0.247 -1.221 5.922 1.00 0.13 55 ILE A C 4
ATOM 6302 O O . ILE A 1 50 ? -0.012 -1.534 7.088 1.00 0.15 55 ILE A O 4
ATOM 6318 N N . ARG A 1 51 ? 0.353 -1.774 4.868 1.00 0.13 56 ARG A N 4
ATOM 6319 C CA . ARG A 1 51 ? 1.387 -2.802 4.973 1.00 0.14 56 ARG A CA 4
ATOM 6320 C C . ARG A 1 51 ? 2.307 -2.726 3.754 1.00 0.15 56 ARG A C 4
ATOM 6321 O O . ARG A 1 51 ? 1.938 -2.154 2.727 1.00 0.29 56 ARG A O 4
ATOM 6342 N N . MET A 1 52 ? 3.502 -3.297 3.869 1.00 0.14 57 MET A N 4
ATOM 6343 C CA . MET A 1 52 ? 4.469 -3.286 2.782 1.00 0.14 57 MET A CA 4
ATOM 6344 C C . MET A 1 52 ? 3.947 -4.050 1.568 1.00 0.13 57 MET A C 4
ATOM 6345 O O . MET A 1 52 ? 3.071 -4.904 1.702 1.00 0.15 57 MET A O 4
ATOM 6359 N N . SER A 1 53 ? 4.458 -3.696 0.384 1.00 0.13 58 SER A N 4
ATOM 6360 C CA . SER A 1 53 ? 4.059 -4.335 -0.877 1.00 0.15 58 SER A CA 4
ATOM 6361 C C . SER A 1 53 ? 3.898 -5.863 -0.737 1.00 0.16 58 SER A C 4
ATOM 6362 O O . SER A 1 53 ? 4.177 -6.431 0.307 1.00 0.18 58 SER A O 4
ATOM 6370 N N . GLY A 1 54 ? 3.465 -6.504 -1.822 1.00 0.18 59 GLY A N 4
ATOM 6371 C CA . GLY A 1 54 ? 3.189 -7.946 -1.852 1.00 0.21 59 GLY A CA 4
ATOM 6372 C C . GLY A 1 54 ? 4.210 -8.883 -1.229 1.00 0.22 59 GLY A C 4
ATOM 6373 O O . GLY A 1 54 ? 4.798 -8.603 -0.191 1.00 0.21 59 GLY A O 4
ATOM 6377 N N . GLN A 1 55 ? 4.343 -10.052 -1.858 1.00 0.27 60 GLN A N 4
ATOM 6378 C CA . GLN A 1 55 ? 5.257 -11.095 -1.410 1.00 0.30 60 GLN A CA 4
ATOM 6379 C C . GLN A 1 55 ? 6.710 -10.684 -1.552 1.00 0.26 60 GLN A C 4
ATOM 6380 O O . GLN A 1 55 ? 7.096 -10.057 -2.530 1.00 0.25 60 GLN A O 4
ATOM 6394 N N . ALA A 1 56 ? 7.509 -11.078 -0.567 1.00 0.27 61 ALA A N 4
ATOM 6395 C CA . ALA A 1 56 ? 8.937 -10.768 -0.541 1.00 0.25 61 ALA A CA 4
ATOM 6396 C C . ALA A 1 56 ? 9.599 -11.013 -1.893 1.00 0.25 61 ALA A C 4
ATOM 6397 O O . ALA A 1 56 ? 10.600 -10.377 -2.223 1.00 0.25 61 ALA A O 4
ATOM 6404 N N . LYS A 1 57 ? 9.044 -11.938 -2.668 1.00 0.29 62 LYS A N 4
ATOM 6405 C CA . LYS A 1 57 ? 9.590 -12.257 -3.981 1.00 0.32 62 LYS A CA 4
ATOM 6406 C C . LYS A 1 57 ? 9.242 -11.160 -4.988 1.00 0.31 62 LYS A C 4
ATOM 6407 O O . LYS A 1 57 ? 10.026 -10.848 -5.885 1.00 0.40 62 LYS A O 4
ATOM 6426 N N . GLY A 1 58 ? 8.057 -10.584 -4.824 1.00 0.26 63 GLY A N 4
ATOM 6427 C CA . GLY A 1 58 ? 7.599 -9.521 -5.695 1.00 0.28 63 GLY A CA 4
ATOM 6428 C C . GLY A 1 58 ? 7.543 -8.203 -4.974 1.00 0.24 63 GLY A C 4
ATOM 6429 O O . GLY A 1 58 ? 6.489 -7.569 -4.900 1.00 0.24 63 GLY A O 4
ATOM 6433 N N . ILE A 1 59 ? 8.680 -7.785 -4.443 1.00 0.21 64 ILE A N 4
ATOM 6434 C CA . ILE A 1 59 ? 8.748 -6.550 -3.691 1.00 0.17 64 ILE A CA 4
ATOM 6435 C C . ILE A 1 59 ? 9.453 -5.437 -4.426 1.00 0.17 64 ILE A C 4
ATOM 6436 O O . ILE A 1 59 ? 10.424 -5.642 -5.153 1.00 0.19 64 ILE A O 4
ATOM 6452 N N . LEU A 1 60 ? 8.901 -4.255 -4.209 1.00 0.17 65 LEU A N 4
ATOM 6453 C CA . LEU A 1 60 ? 9.362 -3.021 -4.798 1.00 0.18 65 LEU A CA 4
ATOM 6454 C C . LEU A 1 60 ? 10.865 -2.996 -5.051 1.00 0.18 65 LEU A C 4
ATOM 6455 O O . LEU A 1 60 ? 11.656 -3.504 -4.256 1.00 0.21 65 LEU A O 4
ATOM 6471 N N . GLU A 1 61 ? 11.242 -2.383 -6.167 1.00 0.23 66 GLU A N 4
ATOM 6472 C CA . GLU A 1 61 ? 12.645 -2.258 -6.555 1.00 0.29 66 GLU A CA 4
ATOM 6473 C C . GLU A 1 61 ? 12.798 -1.033 -7.435 1.00 0.40 66 GLU A C 4
ATOM 6474 O O . GLU A 1 61 ? 12.280 -0.994 -8.550 1.00 0.46 66 GLU A O 4
ATOM 6486 N N . GLY A 1 62 ? 13.508 -0.032 -6.933 1.00 0.46 67 GLY A N 4
ATOM 6487 C CA . GLY A 1 62 ? 13.639 1.202 -7.677 1.00 0.57 67 GLY A CA 4
ATOM 6488 C C . GLY A 1 62 ? 12.313 1.929 -7.659 1.00 0.52 67 GLY A C 4
ATOM 6489 O O . GLY A 1 62 ? 12.145 2.983 -8.273 1.00 0.60 67 GLY A O 4
ATOM 6493 N N . LYS A 1 63 ? 11.371 1.329 -6.931 1.00 0.38 68 LYS A N 4
ATOM 6494 C CA . LYS A 1 63 ? 10.023 1.849 -6.779 1.00 0.32 68 LYS A CA 4
ATOM 6495 C C . LYS A 1 63 ? 9.560 1.605 -5.349 1.00 0.20 68 LYS A C 4
ATOM 6496 O O . LYS A 1 63 ? 9.805 0.543 -4.808 1.00 0.18 68 LYS A O 4
ATOM 6515 N N . PHE A 1 64 ? 8.982 2.598 -4.698 1.00 0.16 69 PHE A N 4
ATOM 6516 C CA . PHE A 1 64 ? 8.496 2.394 -3.337 1.00 0.18 69 PHE A CA 4
ATOM 6517 C C . PHE A 1 64 ? 6.995 2.653 -3.265 1.00 0.23 69 PHE A C 4
ATOM 6518 O O . PHE A 1 64 ? 6.546 3.763 -3.539 1.00 0.34 69 PHE A O 4
ATOM 6535 N N . THR A 1 65 ? 6.218 1.637 -2.886 1.00 0.20 70 THR A N 4
ATOM 6536 C CA . THR A 1 65 ? 4.765 1.794 -2.810 1.00 0.24 70 THR A CA 4
ATOM 6537 C C . THR A 1 65 ? 4.139 0.944 -1.714 1.00 0.24 70 THR A C 4
ATOM 6538 O O . THR A 1 65 ? 4.536 -0.200 -1.497 1.00 0.34 70 THR A O 4
ATOM 6549 N N . LEU A 1 66 ? 3.147 1.514 -1.038 1.00 0.16 71 LEU A N 4
ATOM 6550 C CA . LEU A 1 66 ? 2.420 0.805 0.003 1.00 0.15 71 LEU A CA 4
ATOM 6551 C C . LEU A 1 66 ? 0.940 0.788 -0.314 1.00 0.14 71 LEU A C 4
ATOM 6552 O O . LEU A 1 66 ? 0.422 1.718 -0.933 1.00 0.15 71 LEU A O 4
ATOM 6568 N N . LYS A 1 67 ? 0.258 -0.262 0.106 1.00 0.18 72 LYS A N 4
ATOM 6569 C CA . LYS A 1 67 ? -1.170 -0.354 -0.118 1.00 0.18 72 LYS A CA 4
ATOM 6570 C C . LYS A 1 67 ? -1.916 -0.348 1.193 1.00 0.20 72 LYS A C 4
ATOM 6571 O O . LYS A 1 67 ? -1.482 -0.930 2.187 1.00 0.36 72 LYS A O 4
ATOM 6590 N N . ALA A 1 68 ? -3.044 0.321 1.170 1.00 0.12 73 ALA A N 4
ATOM 6591 C CA . ALA A 1 68 ? -3.893 0.440 2.323 1.00 0.11 73 ALA A CA 4
ATOM 6592 C C . ALA A 1 68 ? -5.207 -0.265 2.073 1.00 0.10 73 ALA A C 4
ATOM 6593 O O . ALA A 1 68 ? -5.689 -0.313 0.946 1.00 0.12 73 ALA A O 4
ATOM 6600 N N . VAL A 1 69 ? -5.788 -0.796 3.130 1.00 0.09 74 VAL A N 4
ATOM 6601 C CA . VAL A 1 69 ? -7.050 -1.504 3.025 1.00 0.09 74 VAL A CA 4
ATOM 6602 C C . VAL A 1 69 ? -8.044 -0.965 4.035 1.00 0.10 74 VAL A C 4
ATOM 6603 O O . VAL A 1 69 ? -7.686 -0.639 5.156 1.00 0.19 74 VAL A O 4
ATOM 6616 N N . ALA A 1 70 ? -9.293 -0.848 3.628 1.00 0.10 75 ALA A N 4
ATOM 6617 C CA . ALA A 1 70 ? -10.316 -0.342 4.518 1.00 0.11 75 ALA A CA 4
ATOM 6618 C C . ALA A 1 70 ? -10.395 -1.168 5.791 1.00 0.11 75 ALA A C 4
ATOM 6619 O O . ALA A 1 70 ? -10.208 -2.382 5.780 1.00 0.19 75 ALA A O 4
ATOM 6626 N N . LEU A 1 71 ? -10.627 -0.489 6.898 1.00 0.11 76 LEU A N 4
ATOM 6627 C CA . LEU A 1 71 ? -10.768 -1.153 8.175 1.00 0.11 76 LEU A CA 4
ATOM 6628 C C . LEU A 1 71 ? -12.129 -1.814 8.182 1.00 0.12 76 LEU A C 4
ATOM 6629 O O . LEU A 1 71 ? -12.331 -2.884 8.755 1.00 0.15 76 LEU A O 4
ATOM 6645 N N . ASP A 1 72 ? -13.063 -1.132 7.532 1.00 0.13 77 ASP A N 4
ATOM 6646 C CA . ASP A 1 72 ? -14.418 -1.637 7.345 1.00 0.17 77 ASP A CA 4
ATOM 6647 C C . ASP A 1 72 ? -14.513 -2.251 5.955 1.00 0.17 77 ASP A C 4
ATOM 6648 O O . ASP A 1 72 ? -15.585 -2.293 5.360 1.00 0.21 77 ASP A O 4
ATOM 6657 N N . ARG A 1 73 ? -13.365 -2.686 5.433 1.00 0.15 78 ARG A N 4
ATOM 6658 C CA . ARG A 1 73 ? -13.279 -3.263 4.097 1.00 0.17 78 ARG A CA 4
ATOM 6659 C C . ARG A 1 73 ? -14.320 -4.349 3.859 1.00 0.23 78 ARG A C 4
ATOM 6660 O O . ARG A 1 73 ? -14.730 -4.571 2.719 1.00 0.25 78 ARG A O 4
ATOM 6681 N N . GLU A 1 74 ? -14.739 -5.037 4.918 1.00 0.27 79 GLU A N 4
ATOM 6682 C CA . GLU A 1 74 ? -15.765 -6.064 4.779 1.00 0.34 79 GLU A CA 4
ATOM 6683 C C . GLU A 1 74 ? -16.948 -5.454 4.050 1.00 0.35 79 GLU A C 4
ATOM 6684 O O . GLU A 1 74 ? -17.725 -6.133 3.378 1.00 0.40 79 GLU A O 4
ATOM 6696 N N . ALA A 1 75 ? -17.049 -4.145 4.210 1.00 0.31 80 ALA A N 4
ATOM 6697 C CA . ALA A 1 75 ? -18.078 -3.337 3.592 1.00 0.33 80 ALA A CA 4
ATOM 6698 C C . ALA A 1 75 ? -17.493 -2.495 2.456 1.00 0.29 80 ALA A C 4
ATOM 6699 O O . ALA A 1 75 ? -18.209 -2.082 1.543 1.00 0.31 80 ALA A O 4
ATOM 6706 N N . GLU A 1 76 ? -16.181 -2.249 2.521 1.00 0.24 81 GLU A N 4
ATOM 6707 C CA . GLU A 1 76 ? -15.491 -1.436 1.518 1.00 0.20 81 GLU A CA 4
ATOM 6708 C C . GLU A 1 76 ? -14.287 -2.170 0.916 1.00 0.17 81 GLU A C 4
ATOM 6709 O O . GLU A 1 76 ? -13.150 -1.940 1.326 1.00 0.16 81 GLU A O 4
ATOM 6721 N N . PRO A 1 77 ? -14.513 -3.059 -0.074 1.00 0.23 82 PRO A N 4
ATOM 6722 C CA . PRO A 1 77 ? -13.428 -3.801 -0.727 1.00 0.23 82 PRO A CA 4
ATOM 6723 C C . PRO A 1 77 ? -12.395 -2.868 -1.347 1.00 0.18 82 PRO A C 4
ATOM 6724 O O . PRO A 1 77 ? -11.306 -3.299 -1.727 1.00 0.19 82 PRO A O 4
ATOM 6735 N N . ARG A 1 78 ? -12.746 -1.589 -1.450 1.00 0.15 83 ARG A N 4
ATOM 6736 C CA . ARG A 1 78 ? -11.851 -0.597 -2.032 1.00 0.13 83 ARG A CA 4
ATOM 6737 C C . ARG A 1 78 ? -10.504 -0.575 -1.331 1.00 0.12 83 ARG A C 4
ATOM 6738 O O . ARG A 1 78 ? -10.415 -0.600 -0.103 1.00 0.18 83 ARG A O 4
ATOM 6759 N N . VAL A 1 79 ? -9.463 -0.529 -2.142 1.00 0.09 84 VAL A N 4
ATOM 6760 C CA . VAL A 1 79 ? -8.089 -0.500 -1.659 1.00 0.09 84 VAL A CA 4
ATOM 6761 C C . VAL A 1 79 ? -7.344 0.676 -2.287 1.00 0.08 84 VAL A C 4
ATOM 6762 O O . VAL A 1 79 ? -7.784 1.213 -3.299 1.00 0.09 84 VAL A O 4
ATOM 6775 N N . LEU A 1 80 ? -6.233 1.098 -1.688 1.00 0.10 85 LEU A N 4
ATOM 6776 C CA . LEU A 1 80 ? -5.472 2.217 -2.245 1.00 0.09 85 LEU A CA 4
ATOM 6777 C C . LEU A 1 80 ? -3.971 1.979 -2.157 1.00 0.10 85 LEU A C 4
ATOM 6778 O O . LEU A 1 80 ? -3.506 1.132 -1.405 1.00 0.11 85 LEU A O 4
ATOM 6794 N N . ARG A 1 81 ? -3.228 2.737 -2.946 1.00 0.10 86 ARG A N 4
ATOM 6795 C CA . ARG A 1 81 ? -1.770 2.649 -2.964 1.00 0.11 86 ARG A CA 4
ATOM 6796 C C . ARG A 1 81 ? -1.177 4.002 -3.315 1.00 0.11 86 ARG A C 4
ATOM 6797 O O . ARG A 1 81 ? -1.786 4.766 -4.048 1.00 0.10 86 ARG A O 4
ATOM 6818 N N . LEU A 1 82 ? -0.004 4.301 -2.778 1.00 0.12 87 LEU A N 4
ATOM 6819 C CA . LEU A 1 82 ? 0.665 5.562 -3.070 1.00 0.11 87 LEU A CA 4
ATOM 6820 C C . LEU A 1 82 ? 2.175 5.378 -2.996 1.00 0.13 87 LEU A C 4
ATOM 6821 O O . LEU A 1 82 ? 2.706 4.930 -1.981 1.00 0.16 87 LEU A O 4
ATOM 6837 N N . ASN A 1 83 ? 2.860 5.727 -4.077 1.00 0.11 88 ASN A N 4
ATOM 6838 C CA . ASN A 1 83 ? 4.312 5.567 -4.138 1.00 0.13 88 ASN A CA 4
ATOM 6839 C C . ASN A 1 83 ? 5.057 6.872 -3.860 1.00 0.12 88 ASN A C 4
ATOM 6840 O O . ASN A 1 83 ? 4.447 7.898 -3.559 1.00 0.11 88 ASN A O 4
ATOM 6851 N N . GLU A 1 84 ? 6.387 6.816 -3.965 1.00 0.16 89 GLU A N 4
ATOM 6852 C CA . GLU A 1 84 ? 7.239 7.980 -3.726 1.00 0.19 89 GLU A CA 4
ATOM 6853 C C . GLU A 1 84 ? 6.953 9.082 -4.738 1.00 0.18 89 GLU A C 4
ATOM 6854 O O . GLU A 1 84 ? 7.187 10.262 -4.473 1.00 0.24 89 GLU A O 4
ATOM 6866 N N . SER A 1 85 ? 6.450 8.685 -5.902 1.00 0.16 90 SER A N 4
ATOM 6867 C CA . SER A 1 85 ? 6.125 9.635 -6.956 1.00 0.17 90 SER A CA 4
ATOM 6868 C C . SER A 1 85 ? 4.783 10.266 -6.658 1.00 0.13 90 SER A C 4
ATOM 6869 O O . SER A 1 85 ? 4.242 11.036 -7.452 1.00 0.15 90 SER A O 4
ATOM 6877 N N . LEU A 1 86 ? 4.258 9.919 -5.492 1.00 0.10 91 LEU A N 4
ATOM 6878 C CA . LEU A 1 86 ? 2.992 10.435 -5.029 1.00 0.09 91 LEU A CA 4
ATOM 6879 C C . LEU A 1 86 ? 1.872 10.115 -6.006 1.00 0.11 91 LEU A C 4
ATOM 6880 O O . LEU A 1 86 ? 0.895 10.855 -6.127 1.00 0.16 91 LEU A O 4
ATOM 6896 N N . THR A 1 87 ? 2.032 8.992 -6.700 1.00 0.12 92 THR A N 4
ATOM 6897 C CA . THR A 1 87 ? 1.036 8.513 -7.644 1.00 0.14 92 THR A CA 4
ATOM 6898 C C . THR A 1 87 ? 0.233 7.401 -6.988 1.00 0.11 92 THR A C 4
ATOM 6899 O O . THR A 1 87 ? 0.770 6.337 -6.687 1.00 0.11 92 THR A O 4
ATOM 6910 N N . ALA A 1 88 ? -1.047 7.645 -6.764 1.00 0.11 93 ALA A N 4
ATOM 6911 C CA . ALA A 1 88 ? -1.886 6.657 -6.109 1.00 0.09 93 ALA A CA 4
ATOM 6912 C C . ALA A 1 88 ? -2.793 5.924 -7.064 1.00 0.09 93 ALA A C 4
ATOM 6913 O O . ALA A 1 88 ? -3.125 6.411 -8.143 1.00 0.10 93 ALA A O 4
ATOM 6920 N N . VAL A 1 89 ? -3.173 4.731 -6.644 1.00 0.09 94 VAL A N 4
ATOM 6921 C CA . VAL A 1 89 ? -4.093 3.910 -7.404 1.00 0.10 94 VAL A CA 4
ATOM 6922 C C . VAL A 1 89 ? -5.024 3.171 -6.471 1.00 0.09 94 VAL A C 4
ATOM 6923 O O . VAL A 1 89 ? -4.605 2.536 -5.503 1.00 0.10 94 VAL A O 4
ATOM 6936 N N . VAL A 1 90 ? -6.295 3.280 -6.779 1.00 0.09 95 VAL A N 4
ATOM 6937 C CA . VAL A 1 90 ? -7.335 2.667 -5.993 1.00 0.09 95 VAL A CA 4
ATOM 6938 C C . VAL A 1 90 ? -7.900 1.432 -6.669 1.00 0.11 95 VAL A C 4
ATOM 6939 O O . VAL A 1 90 ? -7.940 1.341 -7.892 1.00 0.12 95 VAL A O 4
ATOM 6952 N N . CYS A 1 91 ? -8.336 0.491 -5.852 1.00 0.11 96 CYS A N 4
ATOM 6953 C CA . CYS A 1 91 ? -8.934 -0.734 -6.335 1.00 0.13 96 CYS A CA 4
ATOM 6954 C C . CYS A 1 91 ? -10.345 -0.848 -5.802 1.00 0.13 96 CYS A C 4
ATOM 6955 O O . CYS A 1 91 ? -10.669 -0.297 -4.754 1.00 0.14 96 CYS A O 4
ATOM 6962 N N . GLY A 1 92 ? -11.182 -1.546 -6.540 1.00 0.15 97 GLY A N 4
ATOM 6963 C CA . GLY A 1 92 ? -12.551 -1.720 -6.131 1.00 0.16 97 GLY A CA 4
ATOM 6964 C C . GLY A 1 92 ? -12.790 -3.115 -5.636 1.00 0.16 97 GLY A C 4
ATOM 6965 O O . GLY A 1 92 ? -13.899 -3.475 -5.240 1.00 0.17 97 GLY A O 4
ATOM 6969 N N . LYS A 1 93 ? -11.729 -3.904 -5.667 1.00 0.16 98 LYS A N 4
ATOM 6970 C CA . LYS A 1 93 ? -11.785 -5.276 -5.229 1.00 0.16 98 LYS A CA 4
ATOM 6971 C C . LYS A 1 93 ? -10.439 -5.721 -4.681 1.00 0.16 98 LYS A C 4
ATOM 6972 O O . LYS A 1 93 ? -9.414 -5.610 -5.352 1.00 0.19 98 LYS A O 4
ATOM 6991 N N . MET A 1 94 ? -10.450 -6.217 -3.456 1.00 0.17 99 MET A N 4
ATOM 6992 C CA . MET A 1 94 ? -9.239 -6.710 -2.831 1.00 0.20 99 MET A CA 4
ATOM 6993 C C . MET A 1 94 ? -9.413 -8.186 -2.522 1.00 0.22 99 MET A C 4
ATOM 6994 O O . MET A 1 94 ? -10.161 -8.561 -1.620 1.00 0.23 99 MET A O 4
ATOM 7008 N N . LYS A 1 95 ? -8.719 -9.016 -3.283 1.00 0.25 100 LYS A N 4
ATOM 7009 C CA . LYS A 1 95 ? -8.823 -10.460 -3.119 1.00 0.28 100 LYS A CA 4
ATOM 7010 C C . LYS A 1 95 ? -7.680 -11.032 -2.284 1.00 0.25 100 LYS A C 4
ATOM 7011 O O . LYS A 1 95 ? -7.890 -11.519 -1.173 1.00 0.28 100 LYS A O 4
ATOM 7030 N N . GLY A 1 96 ? -6.472 -10.967 -2.832 1.00 0.25 101 GLY A N 4
ATOM 7031 C CA . GLY A 1 96 ? -5.309 -11.506 -2.149 1.00 0.28 101 GLY A CA 4
ATOM 7032 C C . GLY A 1 96 ? -4.699 -10.540 -1.160 1.00 0.24 101 GLY A C 4
ATOM 7033 O O . GLY A 1 96 ? -5.316 -10.208 -0.148 1.00 0.33 101 GLY A O 4
ATOM 7037 N N . LYS A 1 97 ? -3.483 -10.083 -1.473 1.00 0.31 102 LYS A N 4
ATOM 7038 C CA . LYS A 1 97 ? -2.746 -9.145 -0.624 1.00 0.31 102 LYS A CA 4
ATOM 7039 C C . LYS A 1 97 ? -3.002 -9.404 0.861 1.00 0.30 102 LYS A C 4
ATOM 7040 O O . LYS A 1 97 ? -2.388 -10.285 1.466 1.00 0.61 102 LYS A O 4
ATOM 7059 N N . GLY A 1 98 ? -3.914 -8.628 1.433 1.00 0.37 103 GLY A N 4
ATOM 7060 C CA . GLY A 1 98 ? -4.260 -8.767 2.832 1.00 0.38 103 GLY A CA 4
ATOM 7061 C C . GLY A 1 98 ? -5.367 -7.811 3.212 1.00 0.44 103 GLY A C 4
ATOM 7062 O O . GLY A 1 98 ? -5.446 -6.710 2.672 1.00 0.49 103 GLY A O 4
ATOM 7066 N N . SER A 1 99 ? -6.214 -8.211 4.147 1.00 0.48 104 SER A N 4
ATOM 7067 C CA . SER A 1 99 ? -7.328 -7.367 4.559 1.00 0.56 104 SER A CA 4
ATOM 7068 C C . SER A 1 99 ? -7.243 -6.978 6.022 1.00 0.49 104 SER A C 4
ATOM 7069 O O . SER A 1 99 ? -6.859 -7.783 6.871 1.00 0.39 104 SER A O 4
ATOM 7077 N N . CYS A 1 100 ? -7.603 -5.733 6.307 1.00 0.62 105 CYS A N 4
ATOM 7078 C CA . CYS A 1 100 ? -7.620 -5.247 7.668 1.00 0.62 105 CYS A CA 4
ATOM 7079 C C . CYS A 1 100 ? -8.680 -6.018 8.427 1.00 0.51 105 CYS A C 4
ATOM 7080 O O . CYS A 1 100 ? -9.394 -6.821 7.826 1.00 0.50 105 CYS A O 4
ATOM 7087 N N . THR A 1 101 ? -8.796 -5.778 9.731 1.00 0.50 106 THR A N 4
ATOM 7088 C CA . THR A 1 101 ? -9.788 -6.473 10.551 1.00 0.46 106 THR A CA 4
ATOM 7089 C C . THR A 1 101 ? -9.885 -7.951 10.163 1.00 0.60 106 THR A C 4
ATOM 7090 O O . THR A 1 101 ? -10.919 -8.592 10.354 1.00 0.95 106 THR A O 4
ATOM 7101 N N . ASP A 1 102 ? -8.789 -8.479 9.618 1.00 0.51 107 ASP A N 4
ATOM 7102 C CA . ASP A 1 102 ? -8.727 -9.871 9.188 1.00 0.75 107 ASP A CA 4
ATOM 7103 C C . ASP A 1 102 ? -7.296 -10.396 9.271 1.00 0.84 107 ASP A C 4
ATOM 7104 O O . ASP A 1 102 ? -7.072 -11.568 9.574 1.00 1.21 107 ASP A O 4
ATOM 7113 N N . GLY A 1 103 ? -6.331 -9.519 8.998 1.00 0.62 108 GLY A N 4
ATOM 7114 C CA . GLY A 1 103 ? -4.934 -9.914 9.060 1.00 0.72 108 GLY A CA 4
ATOM 7115 C C . GLY A 1 103 ? -4.109 -9.383 7.899 1.00 0.58 108 GLY A C 4
ATOM 7116 O O . GLY A 1 103 ? -3.453 -10.155 7.197 1.00 0.67 108 GLY A O 4
ATOM 7120 N N . GLU A 1 104 ? -4.139 -8.067 7.694 1.00 0.45 109 GLU A N 4
ATOM 7121 C CA . GLU A 1 104 ? -3.375 -7.446 6.618 1.00 0.35 109 GLU A CA 4
ATOM 7122 C C . GLU A 1 104 ? -1.889 -7.738 6.770 1.00 0.36 109 GLU A C 4
ATOM 7123 O O . GLU A 1 104 ? -1.326 -7.580 7.854 1.00 0.52 109 GLU A O 4
ATOM 7135 N N . GLU A 1 105 ? -1.257 -8.163 5.683 1.00 0.33 110 GLU A N 4
ATOM 7136 C CA . GLU A 1 105 ? 0.164 -8.471 5.710 1.00 0.36 110 GLU A CA 4
ATOM 7137 C C . GLU A 1 105 ? 0.915 -7.731 4.612 1.00 0.30 110 GLU A C 4
ATOM 7138 O O . GLU A 1 105 ? 1.886 -7.026 4.890 1.00 0.29 110 GLU A O 4
ATOM 7150 N N . ILE A 1 106 ? 0.463 -7.884 3.368 1.00 0.27 111 ILE A N 4
ATOM 7151 C CA . ILE A 1 106 ? 1.117 -7.230 2.237 1.00 0.23 111 ILE A CA 4
ATOM 7152 C C . ILE A 1 106 ? 0.169 -6.989 1.066 1.00 0.24 111 ILE A C 4
ATOM 7153 O O . ILE A 1 106 ? -0.996 -7.377 1.099 1.00 0.28 111 ILE A O 4
ATOM 7169 N N . PHE A 1 107 ? 0.699 -6.331 0.037 1.00 0.24 112 PHE A N 4
ATOM 7170 C CA . PHE A 1 107 ? -0.052 -6.014 -1.176 1.00 0.29 112 PHE A CA 4
ATOM 7171 C C . PHE A 1 107 ? 0.470 -6.833 -2.362 1.00 0.36 112 PHE A C 4
ATOM 7172 O O . PHE A 1 107 ? 1.267 -6.348 -3.166 1.00 0.41 112 PHE A O 4
ATOM 7189 N N . ARG A 1 108 ? 0.032 -8.089 -2.470 1.00 0.42 113 ARG A N 4
ATOM 7190 C CA . ARG A 1 108 ? 0.488 -8.940 -3.560 1.00 0.50 113 ARG A CA 4
ATOM 7191 C C . ARG A 1 108 ? -0.558 -9.008 -4.676 1.00 0.93 113 ARG A C 4
ATOM 7192 O O . ARG A 1 108 ? -1.693 -9.428 -4.460 1.00 1.16 113 ARG A O 4
ATOM 7213 N N . GLY A 1 109 ? -0.124 -8.603 -5.873 1.00 1.20 114 GLY A N 4
ATOM 7214 C CA . GLY A 1 109 ? -0.976 -8.552 -7.060 1.00 1.68 114 GLY A CA 4
ATOM 7215 C C . GLY A 1 109 ? -2.152 -9.515 -7.072 1.00 0.77 114 GLY A C 4
ATOM 7216 O O . GLY A 1 109 ? -2.017 -10.662 -7.498 1.00 0.38 114 GLY A O 4
ATOM 7220 N N . ASN A 1 110 ? -3.313 -9.032 -6.624 1.00 0.78 115 ASN A N 4
ATOM 7221 C CA . ASN A 1 110 ? -4.537 -9.828 -6.609 1.00 0.50 115 ASN A CA 4
ATOM 7222 C C . ASN A 1 110 ? -5.778 -8.940 -6.504 1.00 0.37 115 ASN A C 4
ATOM 7223 O O . ASN A 1 110 ? -6.834 -9.396 -6.069 1.00 0.44 115 ASN A O 4
ATOM 7234 N N . ASP A 1 111 ? -5.655 -7.674 -6.903 1.00 0.38 116 ASP A N 4
ATOM 7235 C CA . ASP A 1 111 ? -6.782 -6.747 -6.838 1.00 0.28 116 ASP A CA 4
ATOM 7236 C C . ASP A 1 111 ? -7.520 -6.664 -8.164 1.00 0.29 116 ASP A C 4
ATOM 7237 O O . ASP A 1 111 ? -7.002 -7.047 -9.213 1.00 0.40 116 ASP A O 4
ATOM 7246 N N . ALA A 1 112 ? -8.740 -6.154 -8.093 1.00 0.25 117 ALA A N 4
ATOM 7247 C CA . ALA A 1 112 ? -9.581 -5.985 -9.269 1.00 0.27 117 ALA A CA 4
ATOM 7248 C C . ALA A 1 112 ? -10.297 -4.653 -9.227 1.00 0.24 117 ALA A C 4
ATOM 7249 O O . ALA A 1 112 ? -10.353 -4.001 -8.184 1.00 0.21 117 ALA A O 4
ATOM 7256 N N . GLU A 1 113 ? -10.849 -4.254 -10.364 1.00 0.28 118 GLU A N 4
ATOM 7257 C CA . GLU A 1 113 ? -11.581 -3.008 -10.446 1.00 0.28 118 GLU A CA 4
ATOM 7258 C C . GLU A 1 113 ? -10.751 -1.842 -9.909 1.00 0.23 118 GLU A C 4
ATOM 7259 O O . GLU A 1 113 ? -11.163 -1.170 -8.969 1.00 0.21 118 GLU A O 4
ATOM 7271 N N . CYS A 1 114 ? -9.607 -1.565 -10.534 1.00 0.22 119 CYS A N 4
ATOM 7272 C CA . CYS A 1 114 ? -8.747 -0.480 -10.053 1.00 0.18 119 CYS A CA 4
ATOM 7273 C C . CYS A 1 114 ? -8.510 0.604 -11.098 1.00 0.18 119 CYS A C 4
ATOM 7274 O O . CYS A 1 114 ? -8.455 0.343 -12.300 1.00 0.21 119 CYS A O 4
ATOM 7281 N N . ARG A 1 115 ? -8.371 1.830 -10.598 1.00 0.16 120 ARG A N 4
ATOM 7282 C CA . ARG A 1 115 ? -8.121 2.996 -11.416 1.00 0.17 120 ARG A CA 4
ATOM 7283 C C . ARG A 1 115 ? -7.133 3.928 -10.705 1.00 0.15 120 ARG A C 4
ATOM 7284 O O . ARG A 1 115 ? -6.939 3.815 -9.496 1.00 0.15 120 ARG A O 4
ATOM 7305 N N . PRO A 1 116 ? -6.498 4.863 -11.436 1.00 0.14 121 PRO A N 4
ATOM 7306 C CA . PRO A 1 116 ? -5.534 5.800 -10.849 1.00 0.13 121 PRO A CA 4
ATOM 7307 C C . PRO A 1 116 ? -6.200 6.848 -9.962 1.00 0.12 121 PRO A C 4
ATOM 7308 O O . PRO A 1 116 ? -7.085 7.580 -10.402 1.00 0.14 121 PRO A O 4
ATOM 7319 N N . PHE A 1 117 ? -5.749 6.922 -8.717 1.00 0.10 122 PHE A N 4
ATOM 7320 C CA . PHE A 1 117 ? -6.304 7.861 -7.748 1.00 0.10 122 PHE A CA 4
ATOM 7321 C C . PHE A 1 117 ? -5.324 8.980 -7.417 1.00 0.11 122 PHE A C 4
ATOM 7322 O O . PHE A 1 117 ? -4.115 8.762 -7.353 1.00 0.12 122 PHE A O 4
ATOM 7339 N N . THR A 1 118 ? -5.858 10.180 -7.212 1.00 0.13 123 THR A N 4
ATOM 7340 C CA . THR A 1 118 ? -5.034 11.329 -6.868 1.00 0.16 123 THR A CA 4
ATOM 7341 C C . THR A 1 118 ? -5.562 12.020 -5.616 1.00 0.17 123 THR A C 4
ATOM 7342 O O . THR A 1 118 ? -6.595 12.690 -5.649 1.00 0.19 123 THR A O 4
ATOM 7353 N N . GLY A 1 119 ? -4.843 11.844 -4.514 1.00 0.16 124 GLY A N 4
ATOM 7354 C CA . GLY A 1 119 ? -5.233 12.451 -3.255 1.00 0.17 124 GLY A CA 4
ATOM 7355 C C . GLY A 1 119 ? -5.064 13.959 -3.251 1.00 0.24 124 GLY A C 4
ATOM 7356 O O . GLY A 1 119 ? -5.183 14.574 -4.332 1.00 1.05 124 GLY A O 4
ATOM 7361 N N . HIS A 1 1 ? -20.647 6.056 -3.717 1.00 2.36 6 HIS A N 5
ATOM 7362 C CA . HIS A 1 1 ? -21.401 5.425 -2.603 1.00 1.81 6 HIS A CA 5
ATOM 7363 C C . HIS A 1 1 ? -20.521 4.440 -1.841 1.00 1.54 6 HIS A C 5
ATOM 7364 O O . HIS A 1 1 ? -20.642 4.301 -0.623 1.00 2.00 6 HIS A O 5
ATOM 7381 N N . ARG A 1 2 ? -19.639 3.760 -2.565 1.00 1.10 7 ARG A N 5
ATOM 7382 C CA . ARG A 1 2 ? -18.741 2.787 -1.954 1.00 0.83 7 ARG A CA 5
ATOM 7383 C C . ARG A 1 2 ? -17.364 3.389 -1.706 1.00 0.78 7 ARG A C 5
ATOM 7384 O O . ARG A 1 2 ? -16.514 2.749 -1.093 1.00 1.40 7 ARG A O 5
ATOM 7405 N N . SER A 1 3 ? -17.148 4.617 -2.183 1.00 0.65 8 SER A N 5
ATOM 7406 C CA . SER A 1 3 ? -15.862 5.287 -1.996 1.00 0.51 8 SER A CA 5
ATOM 7407 C C . SER A 1 3 ? -15.389 5.123 -0.559 1.00 0.42 8 SER A C 5
ATOM 7408 O O . SER A 1 3 ? -15.748 5.902 0.323 1.00 0.51 8 SER A O 5
ATOM 7416 N N . ALA A 1 4 ? -14.583 4.095 -0.340 1.00 0.33 9 ALA A N 5
ATOM 7417 C CA . ALA A 1 4 ? -14.061 3.791 0.978 1.00 0.33 9 ALA A CA 5
ATOM 7418 C C . ALA A 1 4 ? -13.220 4.939 1.523 1.00 0.43 9 ALA A C 5
ATOM 7419 O O . ALA A 1 4 ? -13.107 5.994 0.897 1.00 1.08 9 ALA A O 5
ATOM 7426 N N . ASN A 1 5 ? -12.634 4.724 2.693 1.00 0.33 10 ASN A N 5
ATOM 7427 C CA . ASN A 1 5 ? -11.813 5.740 3.336 1.00 0.33 10 ASN A CA 5
ATOM 7428 C C . ASN A 1 5 ? -10.421 5.814 2.715 1.00 0.24 10 ASN A C 5
ATOM 7429 O O . ASN A 1 5 ? -9.426 5.969 3.425 1.00 0.27 10 ASN A O 5
ATOM 7440 N N . LEU A 1 6 ? -10.348 5.703 1.388 1.00 0.16 11 LEU A N 5
ATOM 7441 C CA . LEU A 1 6 ? -9.069 5.776 0.691 1.00 0.12 11 LEU A CA 5
ATOM 7442 C C . LEU A 1 6 ? -8.390 7.094 0.984 1.00 0.12 11 LEU A C 5
ATOM 7443 O O . LEU A 1 6 ? -7.185 7.234 0.835 1.00 0.22 11 LEU A O 5
ATOM 7459 N N . ARG A 1 7 ? -9.201 8.059 1.365 1.00 0.12 12 ARG A N 5
ATOM 7460 C CA . ARG A 1 7 ? -8.731 9.403 1.659 1.00 0.13 12 ARG A CA 5
ATOM 7461 C C . ARG A 1 7 ? -7.776 9.389 2.837 1.00 0.13 12 ARG A C 5
ATOM 7462 O O . ARG A 1 7 ? -6.724 10.030 2.804 1.00 0.24 12 ARG A O 5
ATOM 7483 N N . ALA A 1 8 ? -8.143 8.660 3.880 1.00 0.13 13 ALA A N 5
ATOM 7484 C CA . ALA A 1 8 ? -7.290 8.543 5.051 1.00 0.17 13 ALA A CA 5
ATOM 7485 C C . ALA A 1 8 ? -5.998 7.868 4.655 1.00 0.16 13 ALA A C 5
ATOM 7486 O O . ALA A 1 8 ? -4.912 8.246 5.095 1.00 0.22 13 ALA A O 5
ATOM 7493 N N . ALA A 1 9 ? -6.142 6.875 3.796 1.00 0.13 14 ALA A N 5
ATOM 7494 C CA . ALA A 1 9 ? -5.023 6.096 3.312 1.00 0.12 14 ALA A CA 5
ATOM 7495 C C . ALA A 1 9 ? -4.155 6.914 2.387 1.00 0.10 14 ALA A C 5
ATOM 7496 O O . ALA A 1 9 ? -2.933 6.803 2.403 1.00 0.10 14 ALA A O 5
ATOM 7503 N N . HIS A 1 10 ? -4.799 7.728 1.573 1.00 0.10 15 HIS A N 5
ATOM 7504 C CA . HIS A 1 10 ? -4.098 8.577 0.648 1.00 0.09 15 HIS A CA 5
ATOM 7505 C C . HIS A 1 10 ? -2.993 9.312 1.384 1.00 0.09 15 HIS A C 5
ATOM 7506 O O . HIS A 1 10 ? -1.933 9.580 0.828 1.00 0.10 15 HIS A O 5
ATOM 7521 N N . ALA A 1 11 ? -3.266 9.640 2.646 1.00 0.10 16 ALA A N 5
ATOM 7522 C CA . ALA A 1 11 ? -2.301 10.326 3.490 1.00 0.12 16 ALA A CA 5
ATOM 7523 C C . ALA A 1 11 ? -1.361 9.334 4.156 1.00 0.12 16 ALA A C 5
ATOM 7524 O O . ALA A 1 11 ? -0.257 9.695 4.546 1.00 0.13 16 ALA A O 5
ATOM 7531 N N . ALA A 1 12 ? -1.820 8.091 4.317 1.00 0.12 17 ALA A N 5
ATOM 7532 C CA . ALA A 1 12 ? -0.996 7.052 4.925 1.00 0.12 17 ALA A CA 5
ATOM 7533 C C . ALA A 1 12 ? 0.066 6.580 3.945 1.00 0.11 17 ALA A C 5
ATOM 7534 O O . ALA A 1 12 ? 1.260 6.683 4.218 1.00 0.11 17 ALA A O 5
ATOM 7541 N N . LEU A 1 13 ? -0.375 6.052 2.802 1.00 0.10 18 LEU A N 5
ATOM 7542 C CA . LEU A 1 13 ? 0.548 5.602 1.768 1.00 0.09 18 LEU A CA 5
ATOM 7543 C C . LEU A 1 13 ? 1.441 6.764 1.380 1.00 0.09 18 LEU A C 5
ATOM 7544 O O . LEU A 1 13 ? 2.544 6.580 0.870 1.00 0.10 18 LEU A O 5
ATOM 7560 N N . LEU A 1 14 ? 0.926 7.968 1.608 1.00 0.09 19 LEU A N 5
ATOM 7561 C CA . LEU A 1 14 ? 1.673 9.189 1.359 1.00 0.09 19 LEU A CA 5
ATOM 7562 C C . LEU A 1 14 ? 2.669 9.346 2.497 1.00 0.10 19 LEU A C 5
ATOM 7563 O O . LEU A 1 14 ? 3.862 9.568 2.286 1.00 0.10 19 LEU A O 5
ATOM 7579 N N . GLU A 1 15 ? 2.147 9.205 3.709 1.00 0.11 20 GLU A N 5
ATOM 7580 C CA . GLU A 1 15 ? 2.947 9.287 4.920 1.00 0.13 20 GLU A CA 5
ATOM 7581 C C . GLU A 1 15 ? 4.094 8.301 4.820 1.00 0.14 20 GLU A C 5
ATOM 7582 O O . GLU A 1 15 ? 5.148 8.472 5.432 1.00 0.16 20 GLU A O 5
ATOM 7594 N N . ASN A 1 16 ? 3.856 7.249 4.048 1.00 0.13 21 ASN A N 5
ATOM 7595 C CA . ASN A 1 16 ? 4.858 6.235 3.804 1.00 0.14 21 ASN A CA 5
ATOM 7596 C C . ASN A 1 16 ? 5.743 6.695 2.664 1.00 0.13 21 ASN A C 5
ATOM 7597 O O . ASN A 1 16 ? 6.962 6.674 2.765 1.00 0.21 21 ASN A O 5
ATOM 7608 N N . ALA A 1 17 ? 5.090 7.124 1.586 1.00 0.11 22 ALA A N 5
ATOM 7609 C CA . ALA A 1 17 ? 5.772 7.604 0.388 1.00 0.12 22 ALA A CA 5
ATOM 7610 C C . ALA A 1 17 ? 6.917 8.545 0.727 1.00 0.12 22 ALA A C 5
ATOM 7611 O O . ALA A 1 17 ? 7.937 8.555 0.043 1.00 0.13 22 ALA A O 5
ATOM 7618 N N . ARG A 1 18 ? 6.737 9.352 1.765 1.00 0.13 23 ARG A N 5
ATOM 7619 C CA . ARG A 1 18 ? 7.782 10.273 2.190 1.00 0.15 23 ARG A CA 5
ATOM 7620 C C . ARG A 1 18 ? 8.882 9.485 2.876 1.00 0.16 23 ARG A C 5
ATOM 7621 O O . ARG A 1 18 ? 10.067 9.711 2.637 1.00 0.18 23 ARG A O 5
ATOM 7642 N N . PHE A 1 19 ? 8.472 8.563 3.738 1.00 0.16 24 PHE A N 5
ATOM 7643 C CA . PHE A 1 19 ? 9.408 7.696 4.430 1.00 0.19 24 PHE A CA 5
ATOM 7644 C C . PHE A 1 19 ? 10.105 6.809 3.407 1.00 0.19 24 PHE A C 5
ATOM 7645 O O . PHE A 1 19 ? 11.183 6.270 3.657 1.00 0.26 24 PHE A O 5
ATOM 7662 N N . MET A 1 20 ? 9.456 6.655 2.254 1.00 0.15 25 MET A N 5
ATOM 7663 C CA . MET A 1 20 ? 9.999 5.880 1.149 1.00 0.20 25 MET A CA 5
ATOM 7664 C C . MET A 1 20 ? 11.003 6.757 0.425 1.00 0.13 25 MET A C 5
ATOM 7665 O O . MET A 1 20 ? 12.117 6.343 0.105 1.00 0.14 25 MET A O 5
ATOM 7679 N N . GLU A 1 21 ? 10.565 7.983 0.176 1.00 0.12 26 GLU A N 5
ATOM 7680 C CA . GLU A 1 21 ? 11.374 8.996 -0.468 1.00 0.13 26 GLU A CA 5
ATOM 7681 C C . GLU A 1 21 ? 12.589 9.300 0.397 1.00 0.15 26 GLU A C 5
ATOM 7682 O O . GLU A 1 21 ? 13.623 9.757 -0.090 1.00 0.19 26 GLU A O 5
ATOM 7694 N N . GLN A 1 22 ? 12.438 9.037 1.692 1.00 0.15 27 GLN A N 5
ATOM 7695 C CA . GLN A 1 22 ? 13.502 9.261 2.657 1.00 0.19 27 GLN A CA 5
ATOM 7696 C C . GLN A 1 22 ? 14.423 8.059 2.729 1.00 0.18 27 GLN A C 5
ATOM 7697 O O . GLN A 1 22 ? 15.638 8.200 2.626 1.00 0.20 27 GLN A O 5
ATOM 7711 N N . PHE A 1 23 ? 13.841 6.876 2.918 1.00 0.20 28 PHE A N 5
ATOM 7712 C CA . PHE A 1 23 ? 14.623 5.649 2.990 1.00 0.23 28 PHE A CA 5
ATOM 7713 C C . PHE A 1 23 ? 15.602 5.611 1.831 1.00 0.19 28 PHE A C 5
ATOM 7714 O O . PHE A 1 23 ? 16.749 5.201 1.984 1.00 0.25 28 PHE A O 5
ATOM 7731 N N . TYR A 1 24 ? 15.129 6.046 0.667 1.00 0.14 29 TYR A N 5
ATOM 7732 C CA . TYR A 1 24 ? 15.959 6.107 -0.525 1.00 0.15 29 TYR A CA 5
ATOM 7733 C C . TYR A 1 24 ? 16.966 7.233 -0.363 1.00 0.19 29 TYR A C 5
ATOM 7734 O O . TYR A 1 24 ? 18.138 7.096 -0.715 1.00 0.26 29 TYR A O 5
ATOM 7752 N N . ALA A 1 25 ? 16.491 8.353 0.180 1.00 0.18 30 ALA A N 5
ATOM 7753 C CA . ALA A 1 25 ? 17.342 9.509 0.420 1.00 0.23 30 ALA A CA 5
ATOM 7754 C C . ALA A 1 25 ? 18.395 9.178 1.474 1.00 0.26 30 ALA A C 5
ATOM 7755 O O . ALA A 1 25 ? 19.376 9.903 1.643 1.00 0.32 30 ALA A O 5
ATOM 7762 N N . LYS A 1 26 ? 18.172 8.071 2.178 1.00 0.25 31 LYS A N 5
ATOM 7763 C CA . LYS A 1 26 ? 19.077 7.614 3.224 1.00 0.30 31 LYS A CA 5
ATOM 7764 C C . LYS A 1 26 ? 19.893 6.414 2.750 1.00 0.31 31 LYS A C 5
ATOM 7765 O O . LYS A 1 26 ? 21.000 6.172 3.231 1.00 0.35 31 LYS A O 5
ATOM 7784 N N . LYS A 1 27 ? 19.331 5.669 1.802 1.00 0.30 32 LYS A N 5
ATOM 7785 C CA . LYS A 1 27 ? 19.976 4.476 1.275 1.00 0.32 32 LYS A CA 5
ATOM 7786 C C . LYS A 1 27 ? 20.292 4.599 -0.215 1.00 0.32 32 LYS A C 5
ATOM 7787 O O . LYS A 1 27 ? 21.409 4.947 -0.600 1.00 0.38 32 LYS A O 5
ATOM 7806 N N . GLY A 1 28 ? 19.293 4.312 -1.042 1.00 0.30 33 GLY A N 5
ATOM 7807 C CA . GLY A 1 28 ? 19.462 4.365 -2.482 1.00 0.32 33 GLY A CA 5
ATOM 7808 C C . GLY A 1 28 ? 18.670 3.272 -3.171 1.00 0.30 33 GLY A C 5
ATOM 7809 O O . GLY A 1 28 ? 18.571 3.235 -4.397 1.00 0.34 33 GLY A O 5
ATOM 7813 N N . SER A 1 29 ? 18.122 2.370 -2.365 1.00 0.28 34 SER A N 5
ATOM 7814 C CA . SER A 1 29 ? 17.315 1.262 -2.860 1.00 0.28 34 SER A CA 5
ATOM 7815 C C . SER A 1 29 ? 16.461 0.705 -1.727 1.00 0.30 34 SER A C 5
ATOM 7816 O O . SER A 1 29 ? 16.641 1.088 -0.572 1.00 0.45 34 SER A O 5
ATOM 7824 N N . PHE A 1 30 ? 15.537 -0.194 -2.048 1.00 0.27 35 PHE A N 5
ATOM 7825 C CA . PHE A 1 30 ? 14.679 -0.779 -1.021 1.00 0.30 35 PHE A CA 5
ATOM 7826 C C . PHE A 1 30 ? 14.989 -2.254 -0.799 1.00 0.30 35 PHE A C 5
ATOM 7827 O O . PHE A 1 30 ? 15.718 -2.596 0.132 1.00 0.44 35 PHE A O 5
ATOM 7844 N N . LYS A 1 31 ? 14.450 -3.133 -1.638 1.00 0.31 36 LYS A N 5
ATOM 7845 C CA . LYS A 1 31 ? 14.718 -4.557 -1.479 1.00 0.31 36 LYS A CA 5
ATOM 7846 C C . LYS A 1 31 ? 16.143 -4.872 -1.902 1.00 0.26 36 LYS A C 5
ATOM 7847 O O . LYS A 1 31 ? 16.742 -4.146 -2.697 1.00 0.34 36 LYS A O 5
ATOM 7866 N N . LEU A 1 32 ? 16.681 -5.957 -1.365 1.00 0.29 37 LEU A N 5
ATOM 7867 C CA . LEU A 1 32 ? 18.056 -6.339 -1.646 1.00 0.30 37 LEU A CA 5
ATOM 7868 C C . LEU A 1 32 ? 18.163 -7.694 -2.341 1.00 0.30 37 LEU A C 5
ATOM 7869 O O . LEU A 1 32 ? 19.106 -7.931 -3.098 1.00 0.35 37 LEU A O 5
ATOM 7885 N N . THR A 1 33 ? 17.208 -8.584 -2.091 1.00 0.28 38 THR A N 5
ATOM 7886 C CA . THR A 1 33 ? 17.243 -9.909 -2.697 1.00 0.32 38 THR A CA 5
ATOM 7887 C C . THR A 1 33 ? 15.841 -10.443 -2.952 1.00 0.31 38 THR A C 5
ATOM 7888 O O . THR A 1 33 ? 14.850 -9.810 -2.598 1.00 0.33 38 THR A O 5
ATOM 7899 N N . SER A 1 34 ? 15.767 -11.617 -3.569 1.00 0.46 39 SER A N 5
ATOM 7900 C CA . SER A 1 34 ? 14.491 -12.247 -3.843 1.00 0.47 39 SER A CA 5
ATOM 7901 C C . SER A 1 34 ? 13.963 -12.877 -2.569 1.00 0.43 39 SER A C 5
ATOM 7902 O O . SER A 1 34 ? 14.698 -13.551 -1.851 1.00 0.50 39 SER A O 5
ATOM 7910 N N . THR A 1 35 ? 12.693 -12.621 -2.292 1.00 0.38 40 THR A N 5
ATOM 7911 C CA . THR A 1 35 ? 12.026 -13.132 -1.098 1.00 0.36 40 THR A CA 5
ATOM 7912 C C . THR A 1 35 ? 12.555 -12.425 0.145 1.00 0.33 40 THR A C 5
ATOM 7913 O O . THR A 1 35 ? 12.865 -13.048 1.161 1.00 0.35 40 THR A O 5
ATOM 7924 N N . LYS A 1 36 ? 12.644 -11.102 0.034 1.00 0.30 41 LYS A N 5
ATOM 7925 C CA . LYS A 1 36 ? 13.106 -10.241 1.117 1.00 0.27 41 LYS A CA 5
ATOM 7926 C C . LYS A 1 36 ? 11.995 -9.249 1.465 1.00 0.24 41 LYS A C 5
ATOM 7927 O O . LYS A 1 36 ? 11.249 -8.828 0.581 1.00 0.24 41 LYS A O 5
ATOM 7946 N N . TRP A 1 37 ? 11.875 -8.868 2.736 1.00 0.21 42 TRP A N 5
ATOM 7947 C CA . TRP A 1 37 ? 10.797 -7.961 3.133 1.00 0.18 42 TRP A CA 5
ATOM 7948 C C . TRP A 1 37 ? 11.255 -6.744 3.940 1.00 0.17 42 TRP A C 5
ATOM 7949 O O . TRP A 1 37 ? 11.488 -6.843 5.145 1.00 0.20 42 TRP A O 5
ATOM 7970 N N . PRO A 1 38 ? 11.391 -5.578 3.283 1.00 0.16 43 PRO A N 5
ATOM 7971 C CA . PRO A 1 38 ? 11.729 -4.323 3.963 1.00 0.16 43 PRO A CA 5
ATOM 7972 C C . PRO A 1 38 ? 10.519 -3.824 4.758 1.00 0.16 43 PRO A C 5
ATOM 7973 O O . PRO A 1 38 ? 9.434 -3.678 4.202 1.00 0.22 43 PRO A O 5
ATOM 7984 N N . GLU A 1 39 ? 10.694 -3.553 6.048 1.00 0.22 44 GLU A N 5
ATOM 7985 C CA . GLU A 1 39 ? 9.583 -3.120 6.882 1.00 0.24 44 GLU A CA 5
ATOM 7986 C C . GLU A 1 39 ? 8.946 -1.821 6.392 1.00 0.23 44 GLU A C 5
ATOM 7987 O O . GLU A 1 39 ? 9.623 -0.922 5.892 1.00 0.25 44 GLU A O 5
ATOM 7999 N N . LEU A 1 40 ? 7.626 -1.750 6.552 1.00 0.22 45 LEU A N 5
ATOM 8000 C CA . LEU A 1 40 ? 6.832 -0.594 6.141 1.00 0.23 45 LEU A CA 5
ATOM 8001 C C . LEU A 1 40 ? 6.682 0.421 7.280 1.00 0.19 45 LEU A C 5
ATOM 8002 O O . LEU A 1 40 ? 6.691 0.050 8.453 1.00 0.20 45 LEU A O 5
ATOM 8018 N N . PRO A 1 41 ? 6.541 1.721 6.943 1.00 0.20 46 PRO A N 5
ATOM 8019 C CA . PRO A 1 41 ? 6.371 2.779 7.938 1.00 0.19 46 PRO A CA 5
ATOM 8020 C C . PRO A 1 41 ? 4.931 2.898 8.448 1.00 0.16 46 PRO A C 5
ATOM 8021 O O . PRO A 1 41 ? 4.651 2.559 9.599 1.00 0.19 46 PRO A O 5
ATOM 8032 N N . VAL A 1 42 ? 4.017 3.377 7.601 1.00 0.14 47 VAL A N 5
ATOM 8033 C CA . VAL A 1 42 ? 2.619 3.525 8.006 1.00 0.14 47 VAL A CA 5
ATOM 8034 C C . VAL A 1 42 ? 1.894 2.188 7.927 1.00 0.15 47 VAL A C 5
ATOM 8035 O O . VAL A 1 42 ? 2.008 1.466 6.940 1.00 0.14 47 VAL A O 5
ATOM 8048 N N . LYS A 1 43 ? 1.143 1.872 8.968 1.00 0.19 48 LYS A N 5
ATOM 8049 C CA . LYS A 1 43 ? 0.395 0.625 9.025 1.00 0.22 48 LYS A CA 5
ATOM 8050 C C . LYS A 1 43 ? -1.085 0.918 9.193 1.00 0.27 48 LYS A C 5
ATOM 8051 O O . LYS A 1 43 ? -1.905 0.004 9.284 1.00 0.32 48 LYS A O 5
ATOM 8070 N N . GLU A 1 44 ? -1.417 2.202 9.243 1.00 0.27 49 GLU A N 5
ATOM 8071 C CA . GLU A 1 44 ? -2.799 2.623 9.413 1.00 0.34 49 GLU A CA 5
ATOM 8072 C C . GLU A 1 44 ? -2.970 4.108 9.118 1.00 0.34 49 GLU A C 5
ATOM 8073 O O . GLU A 1 44 ? -2.141 4.938 9.494 1.00 0.39 49 GLU A O 5
ATOM 8085 N N . ALA A 1 45 ? -4.060 4.420 8.439 1.00 0.36 50 ALA A N 5
ATOM 8086 C CA . ALA A 1 45 ? -4.401 5.788 8.080 1.00 0.36 50 ALA A CA 5
ATOM 8087 C C . ALA A 1 45 ? -5.432 6.359 9.047 1.00 0.50 50 ALA A C 5
ATOM 8088 O O . ALA A 1 45 ? -5.112 7.144 9.940 1.00 1.30 50 ALA A O 5
ATOM 8095 N N . GLY A 1 46 ? -6.674 5.943 8.846 1.00 0.37 51 GLY A N 5
ATOM 8096 C CA . GLY A 1 46 ? -7.780 6.383 9.675 1.00 0.35 51 GLY A CA 5
ATOM 8097 C C . GLY A 1 46 ? -8.991 5.507 9.443 1.00 0.33 51 GLY A C 5
ATOM 8098 O O . GLY A 1 46 ? -9.773 5.239 10.356 1.00 0.50 51 GLY A O 5
ATOM 8102 N N . GLY A 1 47 ? -9.128 5.065 8.200 1.00 0.19 52 GLY A N 5
ATOM 8103 C CA . GLY A 1 47 ? -10.205 4.188 7.812 1.00 0.18 52 GLY A CA 5
ATOM 8104 C C . GLY A 1 47 ? -9.663 3.015 7.032 1.00 0.14 52 GLY A C 5
ATOM 8105 O O . GLY A 1 47 ? -10.394 2.098 6.675 1.00 0.16 52 GLY A O 5
ATOM 8109 N N . PHE A 1 48 ? -8.365 3.083 6.743 1.00 0.11 53 PHE A N 5
ATOM 8110 C CA . PHE A 1 48 ? -7.658 2.027 6.030 1.00 0.09 53 PHE A CA 5
ATOM 8111 C C . PHE A 1 48 ? -6.456 1.566 6.853 1.00 0.11 53 PHE A C 5
ATOM 8112 O O . PHE A 1 48 ? -6.021 2.260 7.771 1.00 0.13 53 PHE A O 5
ATOM 8129 N N . CYS A 1 49 ? -5.926 0.395 6.523 1.00 0.13 54 CYS A N 5
ATOM 8130 C CA . CYS A 1 49 ? -4.749 -0.127 7.202 1.00 0.16 54 CYS A CA 5
ATOM 8131 C C . CYS A 1 49 ? -3.685 -0.414 6.162 1.00 0.14 54 CYS A C 5
ATOM 8132 O O . CYS A 1 49 ? -3.976 -0.939 5.089 1.00 0.14 54 CYS A O 5
ATOM 8139 N N . ILE A 1 50 ? -2.450 -0.082 6.488 1.00 0.14 55 ILE A N 5
ATOM 8140 C CA . ILE A 1 50 ? -1.365 -0.214 5.538 1.00 0.13 55 ILE A CA 5
ATOM 8141 C C . ILE A 1 50 ? -0.353 -1.297 5.895 1.00 0.13 55 ILE A C 5
ATOM 8142 O O . ILE A 1 50 ? -0.153 -1.642 7.058 1.00 0.15 55 ILE A O 5
ATOM 8158 N N . ARG A 1 51 ? 0.268 -1.823 4.846 1.00 0.13 56 ARG A N 5
ATOM 8159 C CA . ARG A 1 51 ? 1.287 -2.858 4.956 1.00 0.14 56 ARG A CA 5
ATOM 8160 C C . ARG A 1 51 ? 2.230 -2.769 3.762 1.00 0.15 56 ARG A C 5
ATOM 8161 O O . ARG A 1 51 ? 1.861 -2.249 2.709 1.00 0.29 56 ARG A O 5
ATOM 8182 N N . MET A 1 52 ? 3.442 -3.278 3.928 1.00 0.14 57 MET A N 5
ATOM 8183 C CA . MET A 1 52 ? 4.435 -3.249 2.866 1.00 0.14 57 MET A CA 5
ATOM 8184 C C . MET A 1 52 ? 3.937 -4.002 1.639 1.00 0.13 57 MET A C 5
ATOM 8185 O O . MET A 1 52 ? 3.057 -4.856 1.752 1.00 0.15 57 MET A O 5
ATOM 8199 N N . SER A 1 53 ? 4.467 -3.640 0.467 1.00 0.13 58 SER A N 5
ATOM 8200 C CA . SER A 1 53 ? 4.089 -4.279 -0.798 1.00 0.15 58 SER A CA 5
ATOM 8201 C C . SER A 1 53 ? 3.941 -5.802 -0.643 1.00 0.16 58 SER A C 5
ATOM 8202 O O . SER A 1 53 ? 4.236 -6.353 0.405 1.00 0.18 58 SER A O 5
ATOM 8210 N N . GLY A 1 54 ? 3.505 -6.457 -1.715 1.00 0.18 59 GLY A N 5
ATOM 8211 C CA . GLY A 1 54 ? 3.246 -7.901 -1.726 1.00 0.21 59 GLY A CA 5
ATOM 8212 C C . GLY A 1 54 ? 4.249 -8.813 -1.030 1.00 0.22 59 GLY A C 5
ATOM 8213 O O . GLY A 1 54 ? 4.842 -8.471 -0.013 1.00 0.21 59 GLY A O 5
ATOM 8217 N N . GLN A 1 55 ? 4.366 -10.030 -1.564 1.00 0.27 60 GLN A N 5
ATOM 8218 C CA . GLN A 1 55 ? 5.275 -11.038 -1.036 1.00 0.30 60 GLN A CA 5
ATOM 8219 C C . GLN A 1 55 ? 6.726 -10.659 -1.265 1.00 0.26 60 GLN A C 5
ATOM 8220 O O . GLN A 1 55 ? 7.075 -10.086 -2.289 1.00 0.25 60 GLN A O 5
ATOM 8234 N N . ALA A 1 56 ? 7.566 -11.020 -0.302 1.00 0.27 61 ALA A N 5
ATOM 8235 C CA . ALA A 1 56 ? 8.995 -10.725 -0.346 1.00 0.25 61 ALA A CA 5
ATOM 8236 C C . ALA A 1 56 ? 9.620 -11.015 -1.709 1.00 0.25 61 ALA A C 5
ATOM 8237 O O . ALA A 1 56 ? 10.642 -10.426 -2.061 1.00 0.25 61 ALA A O 5
ATOM 8244 N N . LYS A 1 57 ? 9.018 -11.921 -2.472 1.00 0.29 62 LYS A N 5
ATOM 8245 C CA . LYS A 1 57 ? 9.540 -12.269 -3.789 1.00 0.32 62 LYS A CA 5
ATOM 8246 C C . LYS A 1 57 ? 9.169 -11.202 -4.821 1.00 0.31 62 LYS A C 5
ATOM 8247 O O . LYS A 1 57 ? 9.917 -10.947 -5.766 1.00 0.40 62 LYS A O 5
ATOM 8266 N N . GLY A 1 58 ? 8.009 -10.586 -4.624 1.00 0.26 63 GLY A N 5
ATOM 8267 C CA . GLY A 1 58 ? 7.538 -9.540 -5.515 1.00 0.28 63 GLY A CA 5
ATOM 8268 C C . GLY A 1 58 ? 7.494 -8.206 -4.818 1.00 0.24 63 GLY A C 5
ATOM 8269 O O . GLY A 1 58 ? 6.441 -7.573 -4.728 1.00 0.24 63 GLY A O 5
ATOM 8273 N N . ILE A 1 59 ? 8.645 -7.775 -4.329 1.00 0.21 64 ILE A N 5
ATOM 8274 C CA . ILE A 1 59 ? 8.737 -6.526 -3.594 1.00 0.17 64 ILE A CA 5
ATOM 8275 C C . ILE A 1 59 ? 9.438 -5.420 -4.345 1.00 0.17 64 ILE A C 5
ATOM 8276 O O . ILE A 1 59 ? 10.388 -5.635 -5.096 1.00 0.19 64 ILE A O 5
ATOM 8292 N N . LEU A 1 60 ? 8.906 -4.230 -4.113 1.00 0.17 65 LEU A N 5
ATOM 8293 C CA . LEU A 1 60 ? 9.367 -2.998 -4.712 1.00 0.18 65 LEU A CA 5
ATOM 8294 C C . LEU A 1 60 ? 10.859 -2.995 -5.023 1.00 0.18 65 LEU A C 5
ATOM 8295 O O . LEU A 1 60 ? 11.683 -3.429 -4.217 1.00 0.21 65 LEU A O 5
ATOM 8311 N N . GLU A 1 61 ? 11.185 -2.491 -6.207 1.00 0.23 66 GLU A N 5
ATOM 8312 C CA . GLU A 1 61 ? 12.568 -2.382 -6.663 1.00 0.29 66 GLU A CA 5
ATOM 8313 C C . GLU A 1 61 ? 12.667 -1.216 -7.630 1.00 0.40 66 GLU A C 5
ATOM 8314 O O . GLU A 1 61 ? 12.151 -1.279 -8.747 1.00 0.46 66 GLU A O 5
ATOM 8326 N N . GLY A 1 62 ? 13.330 -0.149 -7.200 1.00 0.46 67 GLY A N 5
ATOM 8327 C CA . GLY A 1 62 ? 13.410 1.038 -8.024 1.00 0.57 67 GLY A CA 5
ATOM 8328 C C . GLY A 1 62 ? 12.100 1.790 -7.936 1.00 0.52 67 GLY A C 5
ATOM 8329 O O . GLY A 1 62 ? 11.910 2.838 -8.555 1.00 0.60 67 GLY A O 5
ATOM 8333 N N . LYS A 1 63 ? 11.198 1.215 -7.141 1.00 0.38 68 LYS A N 5
ATOM 8334 C CA . LYS A 1 63 ? 9.871 1.759 -6.903 1.00 0.32 68 LYS A CA 5
ATOM 8335 C C . LYS A 1 63 ? 9.509 1.557 -5.440 1.00 0.20 68 LYS A C 5
ATOM 8336 O O . LYS A 1 63 ? 9.797 0.509 -4.886 1.00 0.18 68 LYS A O 5
ATOM 8355 N N . PHE A 1 64 ? 8.955 2.561 -4.786 1.00 0.16 69 PHE A N 5
ATOM 8356 C CA . PHE A 1 64 ? 8.536 2.387 -3.400 1.00 0.18 69 PHE A CA 5
ATOM 8357 C C . PHE A 1 64 ? 7.034 2.635 -3.291 1.00 0.23 69 PHE A C 5
ATOM 8358 O O . PHE A 1 64 ? 6.568 3.732 -3.582 1.00 0.34 69 PHE A O 5
ATOM 8375 N N . THR A 1 65 ? 6.277 1.624 -2.863 1.00 0.20 70 THR A N 5
ATOM 8376 C CA . THR A 1 65 ? 4.821 1.767 -2.766 1.00 0.24 70 THR A CA 5
ATOM 8377 C C . THR A 1 65 ? 4.203 0.895 -1.681 1.00 0.24 70 THR A C 5
ATOM 8378 O O . THR A 1 65 ? 4.635 -0.234 -1.451 1.00 0.34 70 THR A O 5
ATOM 8389 N N . LEU A 1 66 ? 3.175 1.435 -1.028 1.00 0.16 71 LEU A N 5
ATOM 8390 C CA . LEU A 1 66 ? 2.443 0.709 -0.003 1.00 0.15 71 LEU A CA 5
ATOM 8391 C C . LEU A 1 66 ? 0.962 0.694 -0.339 1.00 0.14 71 LEU A C 5
ATOM 8392 O O . LEU A 1 66 ? 0.460 1.611 -0.989 1.00 0.15 71 LEU A O 5
ATOM 8408 N N . LYS A 1 67 ? 0.264 -0.341 0.101 1.00 0.18 72 LYS A N 5
ATOM 8409 C CA . LYS A 1 67 ? -1.164 -0.432 -0.145 1.00 0.18 72 LYS A CA 5
ATOM 8410 C C . LYS A 1 67 ? -1.935 -0.434 1.157 1.00 0.20 72 LYS A C 5
ATOM 8411 O O . LYS A 1 67 ? -1.520 -1.031 2.151 1.00 0.36 72 LYS A O 5
ATOM 8430 N N . ALA A 1 68 ? -3.059 0.247 1.127 1.00 0.12 73 ALA A N 5
ATOM 8431 C CA . ALA A 1 68 ? -3.926 0.359 2.272 1.00 0.11 73 ALA A CA 5
ATOM 8432 C C . ALA A 1 68 ? -5.242 -0.344 2.005 1.00 0.10 73 ALA A C 5
ATOM 8433 O O . ALA A 1 68 ? -5.700 -0.412 0.866 1.00 0.12 73 ALA A O 5
ATOM 8440 N N . VAL A 1 69 ? -5.847 -0.853 3.059 1.00 0.09 74 VAL A N 5
ATOM 8441 C CA . VAL A 1 69 ? -7.111 -1.556 2.947 1.00 0.09 74 VAL A CA 5
ATOM 8442 C C . VAL A 1 69 ? -8.109 -1.026 3.957 1.00 0.10 74 VAL A C 5
ATOM 8443 O O . VAL A 1 69 ? -7.759 -0.743 5.092 1.00 0.19 74 VAL A O 5
ATOM 8456 N N . ALA A 1 70 ? -9.351 -0.882 3.540 1.00 0.10 75 ALA A N 5
ATOM 8457 C CA . ALA A 1 70 ? -10.382 -0.378 4.428 1.00 0.11 75 ALA A CA 5
ATOM 8458 C C . ALA A 1 70 ? -10.477 -1.218 5.694 1.00 0.11 75 ALA A C 5
ATOM 8459 O O . ALA A 1 70 ? -10.324 -2.436 5.668 1.00 0.19 75 ALA A O 5
ATOM 8466 N N . LEU A 1 71 ? -10.691 -0.543 6.810 1.00 0.11 76 LEU A N 5
ATOM 8467 C CA . LEU A 1 71 ? -10.838 -1.208 8.088 1.00 0.11 76 LEU A CA 5
ATOM 8468 C C . LEU A 1 71 ? -12.215 -1.838 8.116 1.00 0.12 76 LEU A C 5
ATOM 8469 O O . LEU A 1 71 ? -12.429 -2.911 8.680 1.00 0.15 76 LEU A O 5
ATOM 8485 N N . ASP A 1 72 ? -13.141 -1.127 7.493 1.00 0.13 77 ASP A N 5
ATOM 8486 C CA . ASP A 1 72 ? -14.513 -1.590 7.337 1.00 0.17 77 ASP A CA 5
ATOM 8487 C C . ASP A 1 72 ? -14.654 -2.206 5.954 1.00 0.17 77 ASP A C 5
ATOM 8488 O O . ASP A 1 72 ? -15.737 -2.211 5.377 1.00 0.21 77 ASP A O 5
ATOM 8497 N N . ARG A 1 73 ? -13.529 -2.679 5.417 1.00 0.15 78 ARG A N 5
ATOM 8498 C CA . ARG A 1 73 ? -13.480 -3.269 4.086 1.00 0.17 78 ARG A CA 5
ATOM 8499 C C . ARG A 1 73 ? -14.574 -4.303 3.853 1.00 0.23 78 ARG A C 5
ATOM 8500 O O . ARG A 1 73 ? -14.970 -4.534 2.711 1.00 0.25 78 ARG A O 5
ATOM 8521 N N . GLU A 1 74 ? -15.057 -4.937 4.920 1.00 0.27 79 GLU A N 5
ATOM 8522 C CA . GLU A 1 74 ? -16.138 -5.907 4.776 1.00 0.34 79 GLU A CA 5
ATOM 8523 C C . GLU A 1 74 ? -17.276 -5.233 4.030 1.00 0.35 79 GLU A C 5
ATOM 8524 O O . GLU A 1 74 ? -18.086 -5.869 3.354 1.00 0.40 79 GLU A O 5
ATOM 8536 N N . ALA A 1 75 ? -17.301 -3.919 4.183 1.00 0.31 80 ALA A N 5
ATOM 8537 C CA . ALA A 1 75 ? -18.274 -3.052 3.555 1.00 0.33 80 ALA A CA 5
ATOM 8538 C C . ALA A 1 75 ? -17.628 -2.242 2.428 1.00 0.29 80 ALA A C 5
ATOM 8539 O O . ALA A 1 75 ? -18.311 -1.769 1.520 1.00 0.31 80 ALA A O 5
ATOM 8546 N N . GLU A 1 76 ? -16.303 -2.090 2.499 1.00 0.24 81 GLU A N 5
ATOM 8547 C CA . GLU A 1 76 ? -15.558 -1.315 1.506 1.00 0.20 81 GLU A CA 5
ATOM 8548 C C . GLU A 1 76 ? -14.373 -2.099 0.930 1.00 0.17 81 GLU A C 5
ATOM 8549 O O . GLU A 1 76 ? -13.235 -1.902 1.356 1.00 0.16 81 GLU A O 5
ATOM 8561 N N . PRO A 1 77 ? -14.611 -2.993 -0.050 1.00 0.23 82 PRO A N 5
ATOM 8562 C CA . PRO A 1 77 ? -13.539 -3.773 -0.677 1.00 0.23 82 PRO A CA 5
ATOM 8563 C C . PRO A 1 77 ? -12.484 -2.872 -1.311 1.00 0.18 82 PRO A C 5
ATOM 8564 O O . PRO A 1 77 ? -11.401 -3.330 -1.678 1.00 0.19 82 PRO A O 5
ATOM 8575 N N . ARG A 1 78 ? -12.813 -1.588 -1.436 1.00 0.15 83 ARG A N 5
ATOM 8576 C CA . ARG A 1 78 ? -11.903 -0.617 -2.031 1.00 0.13 83 ARG A CA 5
ATOM 8577 C C . ARG A 1 78 ? -10.541 -0.629 -1.352 1.00 0.12 83 ARG A C 5
ATOM 8578 O O . ARG A 1 78 ? -10.431 -0.724 -0.130 1.00 0.18 83 ARG A O 5
ATOM 8599 N N . VAL A 1 79 ? -9.510 -0.533 -2.176 1.00 0.09 84 VAL A N 5
ATOM 8600 C CA . VAL A 1 79 ? -8.127 -0.528 -1.712 1.00 0.09 84 VAL A CA 5
ATOM 8601 C C . VAL A 1 79 ? -7.378 0.655 -2.327 1.00 0.08 84 VAL A C 5
ATOM 8602 O O . VAL A 1 79 ? -7.828 1.220 -3.318 1.00 0.09 84 VAL A O 5
ATOM 8615 N N . LEU A 1 80 ? -6.253 1.051 -1.735 1.00 0.10 85 LEU A N 5
ATOM 8616 C CA . LEU A 1 80 ? -5.480 2.170 -2.278 1.00 0.09 85 LEU A CA 5
ATOM 8617 C C . LEU A 1 80 ? -3.983 1.921 -2.172 1.00 0.10 85 LEU A C 5
ATOM 8618 O O . LEU A 1 80 ? -3.533 1.065 -1.421 1.00 0.11 85 LEU A O 5
ATOM 8634 N N . ARG A 1 81 ? -3.225 2.675 -2.951 1.00 0.10 86 ARG A N 5
ATOM 8635 C CA . ARG A 1 81 ? -1.767 2.581 -2.948 1.00 0.11 86 ARG A CA 5
ATOM 8636 C C . ARG A 1 81 ? -1.173 3.935 -3.293 1.00 0.11 86 ARG A C 5
ATOM 8637 O O . ARG A 1 81 ? -1.787 4.707 -4.013 1.00 0.10 86 ARG A O 5
ATOM 8658 N N . LEU A 1 82 ? 0.004 4.224 -2.766 1.00 0.12 87 LEU A N 5
ATOM 8659 C CA . LEU A 1 82 ? 0.674 5.483 -3.056 1.00 0.11 87 LEU A CA 5
ATOM 8660 C C . LEU A 1 82 ? 2.181 5.290 -2.998 1.00 0.13 87 LEU A C 5
ATOM 8661 O O . LEU A 1 82 ? 2.718 4.830 -1.989 1.00 0.16 87 LEU A O 5
ATOM 8677 N N . ASN A 1 83 ? 2.859 5.643 -4.081 1.00 0.11 88 ASN A N 5
ATOM 8678 C CA . ASN A 1 83 ? 4.307 5.468 -4.157 1.00 0.13 88 ASN A CA 5
ATOM 8679 C C . ASN A 1 83 ? 5.073 6.751 -3.843 1.00 0.12 88 ASN A C 5
ATOM 8680 O O . ASN A 1 83 ? 4.481 7.782 -3.528 1.00 0.11 88 ASN A O 5
ATOM 8691 N N . GLU A 1 84 ? 6.401 6.665 -3.934 1.00 0.16 89 GLU A N 5
ATOM 8692 C CA . GLU A 1 84 ? 7.281 7.801 -3.664 1.00 0.19 89 GLU A CA 5
ATOM 8693 C C . GLU A 1 84 ? 7.022 8.939 -4.644 1.00 0.18 89 GLU A C 5
ATOM 8694 O O . GLU A 1 84 ? 7.271 10.107 -4.339 1.00 0.24 89 GLU A O 5
ATOM 8706 N N . SER A 1 85 ? 6.522 8.590 -5.825 1.00 0.16 90 SER A N 5
ATOM 8707 C CA . SER A 1 85 ? 6.222 9.580 -6.851 1.00 0.17 90 SER A CA 5
ATOM 8708 C C . SER A 1 85 ? 4.864 10.189 -6.578 1.00 0.13 90 SER A C 5
ATOM 8709 O O . SER A 1 85 ? 4.330 10.956 -7.381 1.00 0.15 90 SER A O 5
ATOM 8717 N N . LEU A 1 86 ? 4.315 9.826 -5.428 1.00 0.10 91 LEU A N 5
ATOM 8718 C CA . LEU A 1 86 ? 3.033 10.325 -4.991 1.00 0.09 91 LEU A CA 5
ATOM 8719 C C . LEU A 1 86 ? 1.932 9.991 -5.987 1.00 0.11 91 LEU A C 5
ATOM 8720 O O . LEU A 1 86 ? 0.958 10.730 -6.136 1.00 0.16 91 LEU A O 5
ATOM 8736 N N . THR A 1 87 ? 2.107 8.862 -6.666 1.00 0.12 92 THR A N 5
ATOM 8737 C CA . THR A 1 87 ? 1.125 8.370 -7.621 1.00 0.14 92 THR A CA 5
ATOM 8738 C C . THR A 1 87 ? 0.302 7.276 -6.960 1.00 0.11 92 THR A C 5
ATOM 8739 O O . THR A 1 87 ? 0.825 6.214 -6.626 1.00 0.11 92 THR A O 5
ATOM 8750 N N . ALA A 1 88 ? -0.982 7.531 -6.767 1.00 0.11 93 ALA A N 5
ATOM 8751 C CA . ALA A 1 88 ? -1.840 6.561 -6.107 1.00 0.09 93 ALA A CA 5
ATOM 8752 C C . ALA A 1 88 ? -2.747 5.825 -7.063 1.00 0.09 93 ALA A C 5
ATOM 8753 O O . ALA A 1 88 ? -3.066 6.305 -8.150 1.00 0.10 93 ALA A O 5
ATOM 8760 N N . VAL A 1 89 ? -3.141 4.638 -6.634 1.00 0.09 94 VAL A N 5
ATOM 8761 C CA . VAL A 1 89 ? -4.064 3.819 -7.395 1.00 0.10 94 VAL A CA 5
ATOM 8762 C C . VAL A 1 89 ? -5.015 3.105 -6.465 1.00 0.09 94 VAL A C 5
ATOM 8763 O O . VAL A 1 89 ? -4.613 2.460 -5.495 1.00 0.10 94 VAL A O 5
ATOM 8776 N N . VAL A 1 90 ? -6.281 3.243 -6.778 1.00 0.09 95 VAL A N 5
ATOM 8777 C CA . VAL A 1 90 ? -7.335 2.653 -5.989 1.00 0.09 95 VAL A CA 5
ATOM 8778 C C . VAL A 1 90 ? -7.966 1.459 -6.681 1.00 0.11 95 VAL A C 5
ATOM 8779 O O . VAL A 1 90 ? -8.063 1.415 -7.902 1.00 0.12 95 VAL A O 5
ATOM 8792 N N . CYS A 1 91 ? -8.396 0.501 -5.876 1.00 0.11 96 CYS A N 5
ATOM 8793 C CA . CYS A 1 91 ? -9.060 -0.686 -6.371 1.00 0.13 96 CYS A CA 5
ATOM 8794 C C . CYS A 1 91 ? -10.451 -0.764 -5.779 1.00 0.13 96 CYS A C 5
ATOM 8795 O O . CYS A 1 91 ? -10.728 -0.169 -4.741 1.00 0.14 96 CYS A O 5
ATOM 8802 N N . GLY A 1 92 ? -11.323 -1.479 -6.458 1.00 0.15 97 GLY A N 5
ATOM 8803 C CA . GLY A 1 92 ? -12.676 -1.630 -5.991 1.00 0.16 97 GLY A CA 5
ATOM 8804 C C . GLY A 1 92 ? -12.917 -3.040 -5.526 1.00 0.16 97 GLY A C 5
ATOM 8805 O O . GLY A 1 92 ? -14.014 -3.398 -5.098 1.00 0.17 97 GLY A O 5
ATOM 8809 N N . LYS A 1 93 ? -11.864 -3.839 -5.620 1.00 0.16 98 LYS A N 5
ATOM 8810 C CA . LYS A 1 93 ? -11.909 -5.226 -5.221 1.00 0.16 98 LYS A CA 5
ATOM 8811 C C . LYS A 1 93 ? -10.522 -5.696 -4.810 1.00 0.16 98 LYS A C 5
ATOM 8812 O O . LYS A 1 93 ? -9.551 -5.505 -5.540 1.00 0.19 98 LYS A O 5
ATOM 8831 N N . MET A 1 94 ? -10.433 -6.296 -3.635 1.00 0.17 99 MET A N 5
ATOM 8832 C CA . MET A 1 94 ? -9.169 -6.811 -3.147 1.00 0.20 99 MET A CA 5
ATOM 8833 C C . MET A 1 94 ? -9.309 -8.299 -2.869 1.00 0.22 99 MET A C 5
ATOM 8834 O O . MET A 1 94 ? -9.963 -8.710 -1.909 1.00 0.23 99 MET A O 5
ATOM 8848 N N . LYS A 1 95 ? -8.689 -9.097 -3.726 1.00 0.25 100 LYS A N 5
ATOM 8849 C CA . LYS A 1 95 ? -8.766 -10.550 -3.623 1.00 0.28 100 LYS A CA 5
ATOM 8850 C C . LYS A 1 95 ? -7.750 -11.125 -2.635 1.00 0.25 100 LYS A C 5
ATOM 8851 O O . LYS A 1 95 ? -8.102 -11.480 -1.510 1.00 0.28 100 LYS A O 5
ATOM 8870 N N . GLY A 1 96 ? -6.493 -11.211 -3.060 1.00 0.25 101 GLY A N 5
ATOM 8871 C CA . GLY A 1 96 ? -5.456 -11.764 -2.204 1.00 0.28 101 GLY A CA 5
ATOM 8872 C C . GLY A 1 96 ? -4.929 -10.753 -1.211 1.00 0.24 101 GLY A C 5
ATOM 8873 O O . GLY A 1 96 ? -5.671 -10.262 -0.363 1.00 0.33 101 GLY A O 5
ATOM 8877 N N . LYS A 1 97 ? -3.636 -10.455 -1.315 1.00 0.31 102 LYS A N 5
ATOM 8878 C CA . LYS A 1 97 ? -2.988 -9.473 -0.447 1.00 0.31 102 LYS A CA 5
ATOM 8879 C C . LYS A 1 97 ? -3.406 -9.678 1.009 1.00 0.30 102 LYS A C 5
ATOM 8880 O O . LYS A 1 97 ? -3.589 -10.810 1.459 1.00 0.61 102 LYS A O 5
ATOM 8899 N N . GLY A 1 98 ? -3.552 -8.579 1.739 1.00 0.37 103 GLY A N 5
ATOM 8900 C CA . GLY A 1 98 ? -3.969 -8.648 3.125 1.00 0.38 103 GLY A CA 5
ATOM 8901 C C . GLY A 1 98 ? -4.949 -7.544 3.453 1.00 0.44 103 GLY A C 5
ATOM 8902 O O . GLY A 1 98 ? -4.863 -6.451 2.895 1.00 0.49 103 GLY A O 5
ATOM 8906 N N . SER A 1 99 ? -5.879 -7.820 4.359 1.00 0.48 104 SER A N 5
ATOM 8907 C CA . SER A 1 99 ? -6.882 -6.835 4.725 1.00 0.56 104 SER A CA 5
ATOM 8908 C C . SER A 1 99 ? -7.027 -6.698 6.231 1.00 0.49 104 SER A C 5
ATOM 8909 O O . SER A 1 99 ? -6.704 -7.611 6.989 1.00 0.39 104 SER A O 5
ATOM 8917 N N . CYS A 1 100 ? -7.521 -5.541 6.651 1.00 0.62 105 CYS A N 5
ATOM 8918 C CA . CYS A 1 100 ? -7.746 -5.263 8.062 1.00 0.62 105 CYS A CA 5
ATOM 8919 C C . CYS A 1 100 ? -8.816 -6.197 8.605 1.00 0.51 105 CYS A C 5
ATOM 8920 O O . CYS A 1 100 ? -9.369 -7.007 7.860 1.00 0.50 105 CYS A O 5
ATOM 8927 N N . THR A 1 101 ? -9.110 -6.068 9.899 1.00 0.50 106 THR A N 5
ATOM 8928 C CA . THR A 1 101 ? -10.130 -6.888 10.556 1.00 0.46 106 THR A CA 5
ATOM 8929 C C . THR A 1 101 ? -10.142 -8.324 10.023 1.00 0.60 106 THR A C 5
ATOM 8930 O O . THR A 1 101 ? -11.186 -8.974 9.974 1.00 0.95 106 THR A O 5
ATOM 8941 N N . ASP A 1 102 ? -8.971 -8.814 9.623 1.00 0.51 107 ASP A N 5
ATOM 8942 C CA . ASP A 1 102 ? -8.850 -10.168 9.094 1.00 0.75 107 ASP A CA 5
ATOM 8943 C C . ASP A 1 102 ? -7.441 -10.716 9.298 1.00 0.84 107 ASP A C 5
ATOM 8944 O O . ASP A 1 102 ? -7.260 -11.799 9.853 1.00 1.21 107 ASP A O 5
ATOM 8953 N N . GLY A 1 103 ? -6.447 -9.959 8.844 1.00 0.62 108 GLY A N 5
ATOM 8954 C CA . GLY A 1 103 ? -5.066 -10.384 8.987 1.00 0.72 108 GLY A CA 5
ATOM 8955 C C . GLY A 1 103 ? -4.176 -9.861 7.874 1.00 0.58 108 GLY A C 5
ATOM 8956 O O . GLY A 1 103 ? -3.476 -10.632 7.218 1.00 0.67 108 GLY A O 5
ATOM 8960 N N . GLU A 1 104 ? -4.204 -8.549 7.663 1.00 0.45 109 GLU A N 5
ATOM 8961 C CA . GLU A 1 104 ? -3.392 -7.924 6.624 1.00 0.35 109 GLU A CA 5
ATOM 8962 C C . GLU A 1 104 ? -1.907 -8.179 6.854 1.00 0.36 109 GLU A C 5
ATOM 8963 O O . GLU A 1 104 ? -1.465 -8.361 7.989 1.00 0.52 109 GLU A O 5
ATOM 8975 N N . GLU A 1 105 ? -1.141 -8.200 5.768 1.00 0.33 110 GLU A N 5
ATOM 8976 C CA . GLU A 1 105 ? 0.294 -8.424 5.855 1.00 0.36 110 GLU A CA 5
ATOM 8977 C C . GLU A 1 105 ? 1.028 -7.689 4.743 1.00 0.30 110 GLU A C 5
ATOM 8978 O O . GLU A 1 105 ? 1.982 -6.956 5.002 1.00 0.29 110 GLU A O 5
ATOM 8990 N N . ILE A 1 106 ? 0.577 -7.888 3.506 1.00 0.27 111 ILE A N 5
ATOM 8991 C CA . ILE A 1 106 ? 1.195 -7.246 2.351 1.00 0.23 111 ILE A CA 5
ATOM 8992 C C . ILE A 1 106 ? 0.215 -7.073 1.189 1.00 0.24 111 ILE A C 5
ATOM 8993 O O . ILE A 1 106 ? -0.941 -7.488 1.263 1.00 0.28 111 ILE A O 5
ATOM 9009 N N . PHE A 1 107 ? 0.704 -6.452 0.117 1.00 0.24 112 PHE A N 5
ATOM 9010 C CA . PHE A 1 107 ? -0.092 -6.190 -1.083 1.00 0.29 112 PHE A CA 5
ATOM 9011 C C . PHE A 1 107 ? 0.348 -7.104 -2.236 1.00 0.36 112 PHE A C 5
ATOM 9012 O O . PHE A 1 107 ? 1.089 -6.694 -3.132 1.00 0.41 112 PHE A O 5
ATOM 9029 N N . ARG A 1 108 ? -0.095 -8.364 -2.198 1.00 0.42 113 ARG A N 5
ATOM 9030 C CA . ARG A 1 108 ? 0.263 -9.324 -3.239 1.00 0.50 113 ARG A CA 5
ATOM 9031 C C . ARG A 1 108 ? -0.965 -10.060 -3.760 1.00 0.93 113 ARG A C 5
ATOM 9032 O O . ARG A 1 108 ? -2.017 -10.034 -3.135 1.00 1.16 113 ARG A O 5
ATOM 9053 N N . GLY A 1 109 ? -0.842 -10.695 -4.916 1.00 1.20 114 GLY A N 5
ATOM 9054 C CA . GLY A 1 109 ? -1.968 -11.425 -5.468 1.00 1.68 114 GLY A CA 5
ATOM 9055 C C . GLY A 1 109 ? -2.635 -10.704 -6.619 1.00 0.77 114 GLY A C 5
ATOM 9056 O O . GLY A 1 109 ? -2.013 -10.465 -7.654 1.00 0.38 114 GLY A O 5
ATOM 9060 N N . ASN A 1 110 ? -3.907 -10.351 -6.435 1.00 0.78 115 ASN A N 5
ATOM 9061 C CA . ASN A 1 110 ? -4.659 -9.668 -7.478 1.00 0.50 115 ASN A CA 5
ATOM 9062 C C . ASN A 1 110 ? -5.811 -8.839 -6.921 1.00 0.37 115 ASN A C 5
ATOM 9063 O O . ASN A 1 110 ? -6.458 -9.215 -5.944 1.00 0.44 115 ASN A O 5
ATOM 9074 N N . ASP A 1 111 ? -6.044 -7.698 -7.560 1.00 0.38 116 ASP A N 5
ATOM 9075 C CA . ASP A 1 111 ? -7.131 -6.798 -7.191 1.00 0.28 116 ASP A CA 5
ATOM 9076 C C . ASP A 1 111 ? -7.953 -6.457 -8.430 1.00 0.29 116 ASP A C 5
ATOM 9077 O O . ASP A 1 111 ? -7.439 -6.490 -9.549 1.00 0.40 116 ASP A O 5
ATOM 9086 N N . ALA A 1 112 ? -9.224 -6.134 -8.233 1.00 0.25 117 ALA A N 5
ATOM 9087 C CA . ALA A 1 112 ? -10.106 -5.801 -9.346 1.00 0.27 117 ALA A CA 5
ATOM 9088 C C . ALA A 1 112 ? -10.721 -4.427 -9.181 1.00 0.24 117 ALA A C 5
ATOM 9089 O O . ALA A 1 112 ? -10.653 -3.825 -8.109 1.00 0.21 117 ALA A O 5
ATOM 9096 N N . GLU A 1 113 ? -11.323 -3.936 -10.258 1.00 0.28 118 GLU A N 5
ATOM 9097 C CA . GLU A 1 113 ? -11.975 -2.643 -10.242 1.00 0.28 118 GLU A CA 5
ATOM 9098 C C . GLU A 1 113 ? -11.029 -1.545 -9.760 1.00 0.23 118 GLU A C 5
ATOM 9099 O O . GLU A 1 113 ? -11.325 -0.860 -8.785 1.00 0.21 118 GLU A O 5
ATOM 9111 N N . CYS A 1 114 ? -9.918 -1.331 -10.465 1.00 0.22 119 CYS A N 5
ATOM 9112 C CA . CYS A 1 114 ? -8.966 -0.308 -10.033 1.00 0.18 119 CYS A CA 5
ATOM 9113 C C . CYS A 1 114 ? -8.739 0.774 -11.079 1.00 0.18 119 CYS A C 5
ATOM 9114 O O . CYS A 1 114 ? -8.727 0.521 -12.284 1.00 0.21 119 CYS A O 5
ATOM 9121 N N . ARG A 1 115 ? -8.560 1.988 -10.571 1.00 0.16 120 ARG A N 5
ATOM 9122 C CA . ARG A 1 115 ? -8.311 3.160 -11.377 1.00 0.17 120 ARG A CA 5
ATOM 9123 C C . ARG A 1 115 ? -7.296 4.057 -10.671 1.00 0.15 120 ARG A C 5
ATOM 9124 O O . ARG A 1 115 ? -7.172 4.023 -9.450 1.00 0.15 120 ARG A O 5
ATOM 9145 N N . PRO A 1 116 ? -6.544 4.851 -11.432 1.00 0.14 121 PRO A N 5
ATOM 9146 C CA . PRO A 1 116 ? -5.558 5.777 -10.880 1.00 0.13 121 PRO A CA 5
ATOM 9147 C C . PRO A 1 116 ? -6.196 6.812 -9.964 1.00 0.12 121 PRO A C 5
ATOM 9148 O O . PRO A 1 116 ? -7.140 7.501 -10.352 1.00 0.14 121 PRO A O 5
ATOM 9159 N N . PHE A 1 117 ? -5.672 6.924 -8.754 1.00 0.10 122 PHE A N 5
ATOM 9160 C CA . PHE A 1 117 ? -6.197 7.870 -7.776 1.00 0.10 122 PHE A CA 5
ATOM 9161 C C . PHE A 1 117 ? -5.183 8.954 -7.439 1.00 0.11 122 PHE A C 5
ATOM 9162 O O . PHE A 1 117 ? -3.981 8.699 -7.372 1.00 0.12 122 PHE A O 5
ATOM 9179 N N . THR A 1 118 ? -5.678 10.172 -7.234 1.00 0.13 123 THR A N 5
ATOM 9180 C CA . THR A 1 118 ? -4.817 11.291 -6.881 1.00 0.16 123 THR A CA 5
ATOM 9181 C C . THR A 1 118 ? -5.336 12.010 -5.641 1.00 0.17 123 THR A C 5
ATOM 9182 O O . THR A 1 118 ? -6.337 12.726 -5.695 1.00 0.19 123 THR A O 5
ATOM 9193 N N . GLY A 1 119 ? -4.645 11.811 -4.526 1.00 0.16 124 GLY A N 5
ATOM 9194 C CA . GLY A 1 119 ? -5.030 12.442 -3.278 1.00 0.17 124 GLY A CA 5
ATOM 9195 C C . GLY A 1 119 ? -4.873 13.951 -3.314 1.00 0.24 124 GLY A C 5
ATOM 9196 O O . GLY A 1 119 ? -3.789 14.443 -2.937 1.00 1.05 124 GLY A O 5
ATOM 9201 N N . HIS A 1 1 ? -23.439 4.274 -3.477 1.00 2.36 6 HIS A N 6
ATOM 9202 C CA . HIS A 1 1 ? -22.104 4.880 -3.235 1.00 1.81 6 HIS A CA 6
ATOM 9203 C C . HIS A 1 1 ? -21.217 3.938 -2.429 1.00 1.54 6 HIS A C 6
ATOM 9204 O O . HIS A 1 1 ? -21.649 3.366 -1.429 1.00 2.00 6 HIS A O 6
ATOM 9221 N N . ARG A 1 2 ? -19.974 3.783 -2.872 1.00 1.10 7 ARG A N 6
ATOM 9222 C CA . ARG A 1 2 ? -19.024 2.910 -2.194 1.00 0.83 7 ARG A CA 6
ATOM 9223 C C . ARG A 1 2 ? -17.616 3.496 -2.256 1.00 0.78 7 ARG A C 6
ATOM 9224 O O . ARG A 1 2 ? -16.716 2.925 -2.872 1.00 1.40 7 ARG A O 6
ATOM 9245 N N . SER A 1 3 ? -17.441 4.656 -1.631 1.00 0.65 8 SER A N 6
ATOM 9246 C CA . SER A 1 3 ? -16.140 5.311 -1.588 1.00 0.51 8 SER A CA 6
ATOM 9247 C C . SER A 1 3 ? -15.512 5.101 -0.223 1.00 0.42 8 SER A C 6
ATOM 9248 O O . SER A 1 3 ? -15.774 5.849 0.718 1.00 0.51 8 SER A O 6
ATOM 9256 N N . ALA A 1 4 ? -14.686 4.071 -0.127 1.00 0.33 9 ALA A N 6
ATOM 9257 C CA . ALA A 1 4 ? -14.024 3.740 1.121 1.00 0.33 9 ALA A CA 6
ATOM 9258 C C . ALA A 1 4 ? -13.197 4.911 1.635 1.00 0.43 9 ALA A C 6
ATOM 9259 O O . ALA A 1 4 ? -13.095 5.948 0.980 1.00 1.08 9 ALA A O 6
ATOM 9266 N N . ASN A 1 5 ? -12.614 4.738 2.813 1.00 0.33 10 ASN A N 6
ATOM 9267 C CA . ASN A 1 5 ? -11.803 5.783 3.426 1.00 0.33 10 ASN A CA 6
ATOM 9268 C C . ASN A 1 5 ? -10.419 5.865 2.787 1.00 0.24 10 ASN A C 6
ATOM 9269 O O . ASN A 1 5 ? -9.416 6.012 3.487 1.00 0.27 10 ASN A O 6
ATOM 9280 N N . LEU A 1 6 ? -10.364 5.768 1.459 1.00 0.16 11 LEU A N 6
ATOM 9281 C CA . LEU A 1 6 ? -9.094 5.849 0.748 1.00 0.12 11 LEU A CA 6
ATOM 9282 C C . LEU A 1 6 ? -8.414 7.165 1.043 1.00 0.12 11 LEU A C 6
ATOM 9283 O O . LEU A 1 6 ? -7.207 7.302 0.903 1.00 0.22 11 LEU A O 6
ATOM 9299 N N . ARG A 1 7 ? -9.224 8.133 1.418 1.00 0.12 12 ARG A N 6
ATOM 9300 C CA . ARG A 1 7 ? -8.755 9.476 1.712 1.00 0.13 12 ARG A CA 6
ATOM 9301 C C . ARG A 1 7 ? -7.800 9.465 2.893 1.00 0.13 12 ARG A C 6
ATOM 9302 O O . ARG A 1 7 ? -6.788 10.164 2.891 1.00 0.24 12 ARG A O 6
ATOM 9323 N N . ALA A 1 8 ? -8.128 8.673 3.900 1.00 0.13 13 ALA A N 6
ATOM 9324 C CA . ALA A 1 8 ? -7.268 8.552 5.065 1.00 0.17 13 ALA A CA 6
ATOM 9325 C C . ALA A 1 8 ? -5.980 7.876 4.659 1.00 0.16 13 ALA A C 6
ATOM 9326 O O . ALA A 1 8 ? -4.888 8.263 5.078 1.00 0.22 13 ALA A O 6
ATOM 9333 N N . ALA A 1 9 ? -6.132 6.877 3.806 1.00 0.13 14 ALA A N 6
ATOM 9334 C CA . ALA A 1 9 ? -5.016 6.095 3.315 1.00 0.12 14 ALA A CA 6
ATOM 9335 C C . ALA A 1 9 ? -4.148 6.910 2.388 1.00 0.10 14 ALA A C 6
ATOM 9336 O O . ALA A 1 9 ? -2.927 6.788 2.392 1.00 0.10 14 ALA A O 6
ATOM 9343 N N . HIS A 1 10 ? -4.790 7.733 1.584 1.00 0.10 15 HIS A N 6
ATOM 9344 C CA . HIS A 1 10 ? -4.092 8.582 0.658 1.00 0.09 15 HIS A CA 6
ATOM 9345 C C . HIS A 1 10 ? -2.979 9.309 1.390 1.00 0.09 15 HIS A C 6
ATOM 9346 O O . HIS A 1 10 ? -1.929 9.590 0.823 1.00 0.10 15 HIS A O 6
ATOM 9361 N N . ALA A 1 11 ? -3.239 9.619 2.660 1.00 0.10 16 ALA A N 6
ATOM 9362 C CA . ALA A 1 11 ? -2.264 10.295 3.503 1.00 0.12 16 ALA A CA 6
ATOM 9363 C C . ALA A 1 11 ? -1.319 9.291 4.143 1.00 0.12 16 ALA A C 6
ATOM 9364 O O . ALA A 1 11 ? -0.206 9.639 4.518 1.00 0.13 16 ALA A O 6
ATOM 9371 N N . ALA A 1 12 ? -1.785 8.051 4.301 1.00 0.12 17 ALA A N 6
ATOM 9372 C CA . ALA A 1 12 ? -0.962 7.001 4.888 1.00 0.12 17 ALA A CA 6
ATOM 9373 C C . ALA A 1 12 ? 0.092 6.541 3.895 1.00 0.11 17 ALA A C 6
ATOM 9374 O O . ALA A 1 12 ? 1.288 6.635 4.160 1.00 0.11 17 ALA A O 6
ATOM 9381 N N . LEU A 1 13 ? -0.363 6.034 2.749 1.00 0.10 18 LEU A N 6
ATOM 9382 C CA . LEU A 1 13 ? 0.547 5.594 1.700 1.00 0.09 18 LEU A CA 6
ATOM 9383 C C . LEU A 1 13 ? 1.424 6.766 1.299 1.00 0.09 18 LEU A C 6
ATOM 9384 O O . LEU A 1 13 ? 2.514 6.592 0.758 1.00 0.10 18 LEU A O 6
ATOM 9400 N N . LEU A 1 14 ? 0.912 7.967 1.553 1.00 0.09 19 LEU A N 6
ATOM 9401 C CA . LEU A 1 14 ? 1.647 9.194 1.294 1.00 0.09 19 LEU A CA 6
ATOM 9402 C C . LEU A 1 14 ? 2.675 9.345 2.403 1.00 0.10 19 LEU A C 6
ATOM 9403 O O . LEU A 1 14 ? 3.856 9.586 2.159 1.00 0.10 19 LEU A O 6
ATOM 9419 N N . GLU A 1 15 ? 2.192 9.180 3.627 1.00 0.11 20 GLU A N 6
ATOM 9420 C CA . GLU A 1 15 ? 3.029 9.250 4.811 1.00 0.13 20 GLU A CA 6
ATOM 9421 C C . GLU A 1 15 ? 4.167 8.255 4.663 1.00 0.14 20 GLU A C 6
ATOM 9422 O O . GLU A 1 15 ? 5.244 8.420 5.235 1.00 0.16 20 GLU A O 6
ATOM 9434 N N . ASN A 1 16 ? 3.896 7.207 3.894 1.00 0.13 21 ASN A N 6
ATOM 9435 C CA . ASN A 1 16 ? 4.884 6.188 3.608 1.00 0.14 21 ASN A CA 6
ATOM 9436 C C . ASN A 1 16 ? 5.745 6.661 2.454 1.00 0.13 21 ASN A C 6
ATOM 9437 O O . ASN A 1 16 ? 6.965 6.609 2.512 1.00 0.21 21 ASN A O 6
ATOM 9448 N N . ALA A 1 17 ? 5.076 7.126 1.405 1.00 0.11 22 ALA A N 6
ATOM 9449 C CA . ALA A 1 17 ? 5.750 7.624 0.212 1.00 0.12 22 ALA A CA 6
ATOM 9450 C C . ALA A 1 17 ? 6.855 8.609 0.556 1.00 0.12 22 ALA A C 6
ATOM 9451 O O . ALA A 1 17 ? 7.890 8.642 -0.107 1.00 0.13 22 ALA A O 6
ATOM 9458 N N . ARG A 1 18 ? 6.629 9.419 1.580 1.00 0.13 23 ARG A N 6
ATOM 9459 C CA . ARG A 1 18 ? 7.627 10.388 2.002 1.00 0.15 23 ARG A CA 6
ATOM 9460 C C . ARG A 1 18 ? 8.748 9.676 2.735 1.00 0.16 23 ARG A C 6
ATOM 9461 O O . ARG A 1 18 ? 9.923 9.899 2.460 1.00 0.18 23 ARG A O 6
ATOM 9482 N N . PHE A 1 19 ? 8.366 8.813 3.668 1.00 0.16 24 PHE A N 6
ATOM 9483 C CA . PHE A 1 19 ? 9.328 8.044 4.436 1.00 0.19 24 PHE A CA 6
ATOM 9484 C C . PHE A 1 19 ? 10.087 7.096 3.518 1.00 0.19 24 PHE A C 6
ATOM 9485 O O . PHE A 1 19 ? 11.172 6.632 3.854 1.00 0.26 24 PHE A O 6
ATOM 9502 N N . MET A 1 20 ? 9.486 6.788 2.370 1.00 0.15 25 MET A N 6
ATOM 9503 C CA . MET A 1 20 ? 10.116 5.935 1.383 1.00 0.20 25 MET A CA 6
ATOM 9504 C C . MET A 1 20 ? 11.016 6.810 0.538 1.00 0.13 25 MET A C 6
ATOM 9505 O O . MET A 1 20 ? 12.115 6.415 0.150 1.00 0.14 25 MET A O 6
ATOM 9519 N N . GLU A 1 21 ? 10.521 8.011 0.260 1.00 0.12 26 GLU A N 6
ATOM 9520 C CA . GLU A 1 21 ? 11.294 9.008 -0.445 1.00 0.13 26 GLU A CA 6
ATOM 9521 C C . GLU A 1 21 ? 12.488 9.331 0.440 1.00 0.15 26 GLU A C 6
ATOM 9522 O O . GLU A 1 21 ? 13.525 9.813 -0.014 1.00 0.19 26 GLU A O 6
ATOM 9534 N N . GLN A 1 22 ? 12.295 9.040 1.730 1.00 0.15 27 GLN A N 6
ATOM 9535 C CA . GLN A 1 22 ? 13.304 9.245 2.754 1.00 0.19 27 GLN A CA 6
ATOM 9536 C C . GLN A 1 22 ? 14.247 8.053 2.816 1.00 0.18 27 GLN A C 6
ATOM 9537 O O . GLN A 1 22 ? 15.462 8.213 2.767 1.00 0.20 27 GLN A O 6
ATOM 9551 N N . PHE A 1 23 ? 13.673 6.852 2.924 1.00 0.20 28 PHE A N 6
ATOM 9552 C CA . PHE A 1 23 ? 14.462 5.626 2.993 1.00 0.23 28 PHE A CA 6
ATOM 9553 C C . PHE A 1 23 ? 15.493 5.616 1.876 1.00 0.19 28 PHE A C 6
ATOM 9554 O O . PHE A 1 23 ? 16.634 5.205 2.072 1.00 0.25 28 PHE A O 6
ATOM 9571 N N . TYR A 1 24 ? 15.069 6.065 0.700 1.00 0.14 29 TYR A N 6
ATOM 9572 C CA . TYR A 1 24 ? 15.951 6.150 -0.455 1.00 0.15 29 TYR A CA 6
ATOM 9573 C C . TYR A 1 24 ? 16.954 7.268 -0.220 1.00 0.19 29 TYR A C 6
ATOM 9574 O O . TYR A 1 24 ? 18.137 7.142 -0.534 1.00 0.26 29 TYR A O 6
ATOM 9592 N N . ALA A 1 25 ? 16.455 8.368 0.339 1.00 0.18 30 ALA A N 6
ATOM 9593 C CA . ALA A 1 25 ? 17.288 9.516 0.658 1.00 0.23 30 ALA A CA 6
ATOM 9594 C C . ALA A 1 25 ? 18.305 9.142 1.730 1.00 0.26 30 ALA A C 6
ATOM 9595 O O . ALA A 1 25 ? 19.290 9.847 1.950 1.00 0.32 30 ALA A O 6
ATOM 9602 N N . LYS A 1 26 ? 18.047 8.016 2.391 1.00 0.25 31 LYS A N 6
ATOM 9603 C CA . LYS A 1 26 ? 18.917 7.514 3.445 1.00 0.30 31 LYS A CA 6
ATOM 9604 C C . LYS A 1 26 ? 19.733 6.323 2.950 1.00 0.31 31 LYS A C 6
ATOM 9605 O O . LYS A 1 26 ? 20.808 6.032 3.472 1.00 0.35 31 LYS A O 6
ATOM 9624 N N . LYS A 1 27 ? 19.206 5.638 1.939 1.00 0.30 32 LYS A N 6
ATOM 9625 C CA . LYS A 1 27 ? 19.854 4.459 1.385 1.00 0.32 32 LYS A CA 6
ATOM 9626 C C . LYS A 1 27 ? 20.165 4.617 -0.103 1.00 0.32 32 LYS A C 6
ATOM 9627 O O . LYS A 1 27 ? 21.273 4.997 -0.481 1.00 0.38 32 LYS A O 6
ATOM 9646 N N . GLY A 1 28 ? 19.173 4.322 -0.937 1.00 0.30 33 GLY A N 6
ATOM 9647 C CA . GLY A 1 28 ? 19.344 4.410 -2.376 1.00 0.32 33 GLY A CA 6
ATOM 9648 C C . GLY A 1 28 ? 18.558 3.333 -3.098 1.00 0.30 33 GLY A C 6
ATOM 9649 O O . GLY A 1 28 ? 18.449 3.342 -4.324 1.00 0.34 33 GLY A O 6
ATOM 9653 N N . SER A 1 29 ? 18.020 2.397 -2.323 1.00 0.28 34 SER A N 6
ATOM 9654 C CA . SER A 1 29 ? 17.223 1.298 -2.859 1.00 0.28 34 SER A CA 6
ATOM 9655 C C . SER A 1 29 ? 16.371 0.691 -1.751 1.00 0.30 34 SER A C 6
ATOM 9656 O O . SER A 1 29 ? 16.567 1.002 -0.577 1.00 0.45 34 SER A O 6
ATOM 9664 N N . PHE A 1 30 ? 15.427 -0.172 -2.116 1.00 0.27 35 PHE A N 6
ATOM 9665 C CA . PHE A 1 30 ? 14.565 -0.805 -1.122 1.00 0.30 35 PHE A CA 6
ATOM 9666 C C . PHE A 1 30 ? 14.953 -2.261 -0.894 1.00 0.30 35 PHE A C 6
ATOM 9667 O O . PHE A 1 30 ? 15.726 -2.551 0.018 1.00 0.44 35 PHE A O 6
ATOM 9684 N N . LYS A 1 31 ? 14.429 -3.184 -1.697 1.00 0.31 36 LYS A N 6
ATOM 9685 C CA . LYS A 1 31 ? 14.790 -4.590 -1.528 1.00 0.31 36 LYS A CA 6
ATOM 9686 C C . LYS A 1 31 ? 16.225 -4.796 -1.988 1.00 0.26 36 LYS A C 6
ATOM 9687 O O . LYS A 1 31 ? 16.743 -4.039 -2.809 1.00 0.34 36 LYS A O 6
ATOM 9706 N N . LEU A 1 32 ? 16.856 -5.823 -1.453 1.00 0.29 37 LEU A N 6
ATOM 9707 C CA . LEU A 1 32 ? 18.243 -6.130 -1.775 1.00 0.30 37 LEU A CA 6
ATOM 9708 C C . LEU A 1 32 ? 18.376 -7.522 -2.374 1.00 0.30 37 LEU A C 6
ATOM 9709 O O . LEU A 1 32 ? 19.313 -7.801 -3.122 1.00 0.35 37 LEU A O 6
ATOM 9725 N N . THR A 1 33 ? 17.435 -8.394 -2.040 1.00 0.28 38 THR A N 6
ATOM 9726 C CA . THR A 1 33 ? 17.457 -9.762 -2.535 1.00 0.32 38 THR A CA 6
ATOM 9727 C C . THR A 1 33 ? 16.047 -10.298 -2.711 1.00 0.31 38 THR A C 6
ATOM 9728 O O . THR A 1 33 ? 15.109 -9.821 -2.074 1.00 0.33 38 THR A O 6
ATOM 9739 N N . SER A 1 34 ? 15.904 -11.308 -3.558 1.00 0.46 39 SER A N 6
ATOM 9740 C CA . SER A 1 34 ? 14.606 -11.906 -3.794 1.00 0.47 39 SER A CA 6
ATOM 9741 C C . SER A 1 34 ? 14.159 -12.678 -2.567 1.00 0.43 39 SER A C 6
ATOM 9742 O O . SER A 1 34 ? 14.935 -13.429 -1.980 1.00 0.50 39 SER A O 6
ATOM 9750 N N . THR A 1 35 ? 12.906 -12.456 -2.190 1.00 0.38 40 THR A N 6
ATOM 9751 C CA . THR A 1 35 ? 12.283 -13.100 -1.033 1.00 0.36 40 THR A CA 6
ATOM 9752 C C . THR A 1 35 ? 12.723 -12.438 0.267 1.00 0.33 40 THR A C 6
ATOM 9753 O O . THR A 1 35 ? 12.999 -13.106 1.264 1.00 0.35 40 THR A O 6
ATOM 9764 N N . LYS A 1 36 ? 12.780 -11.107 0.240 1.00 0.30 41 LYS A N 6
ATOM 9765 C CA . LYS A 1 36 ? 13.147 -10.321 1.410 1.00 0.27 41 LYS A CA 6
ATOM 9766 C C . LYS A 1 36 ? 12.090 -9.247 1.638 1.00 0.24 41 LYS A C 6
ATOM 9767 O O . LYS A 1 36 ? 11.412 -8.838 0.695 1.00 0.24 41 LYS A O 6
ATOM 9786 N N . TRP A 1 37 ? 11.943 -8.786 2.874 1.00 0.21 42 TRP A N 6
ATOM 9787 C CA . TRP A 1 37 ? 10.898 -7.811 3.176 1.00 0.18 42 TRP A CA 6
ATOM 9788 C C . TRP A 1 37 ? 11.377 -6.562 3.915 1.00 0.17 42 TRP A C 6
ATOM 9789 O O . TRP A 1 37 ? 11.571 -6.592 5.130 1.00 0.20 42 TRP A O 6
ATOM 9810 N N . PRO A 1 38 ? 11.575 -5.442 3.192 1.00 0.16 43 PRO A N 6
ATOM 9811 C CA . PRO A 1 38 ? 11.936 -4.166 3.815 1.00 0.16 43 PRO A CA 6
ATOM 9812 C C . PRO A 1 38 ? 10.750 -3.648 4.629 1.00 0.16 43 PRO A C 6
ATOM 9813 O O . PRO A 1 38 ? 9.644 -3.528 4.103 1.00 0.22 43 PRO A O 6
ATOM 9824 N N . GLU A 1 39 ? 10.967 -3.336 5.903 1.00 0.22 44 GLU A N 6
ATOM 9825 C CA . GLU A 1 39 ? 9.884 -2.885 6.763 1.00 0.24 44 GLU A CA 6
ATOM 9826 C C . GLU A 1 39 ? 9.197 -1.624 6.248 1.00 0.23 44 GLU A C 6
ATOM 9827 O O . GLU A 1 39 ? 9.837 -0.705 5.736 1.00 0.25 44 GLU A O 6
ATOM 9839 N N . LEU A 1 40 ? 7.875 -1.609 6.401 1.00 0.22 45 LEU A N 6
ATOM 9840 C CA . LEU A 1 40 ? 7.036 -0.493 5.975 1.00 0.23 45 LEU A CA 6
ATOM 9841 C C . LEU A 1 40 ? 6.841 0.520 7.109 1.00 0.19 45 LEU A C 6
ATOM 9842 O O . LEU A 1 40 ? 6.863 0.154 8.284 1.00 0.20 45 LEU A O 6
ATOM 9858 N N . PRO A 1 41 ? 6.646 1.809 6.767 1.00 0.20 46 PRO A N 6
ATOM 9859 C CA . PRO A 1 41 ? 6.440 2.869 7.756 1.00 0.19 46 PRO A CA 6
ATOM 9860 C C . PRO A 1 41 ? 5.014 2.928 8.315 1.00 0.16 46 PRO A C 6
ATOM 9861 O O . PRO A 1 41 ? 4.793 2.617 9.486 1.00 0.19 46 PRO A O 6
ATOM 9872 N N . VAL A 1 42 ? 4.050 3.329 7.484 1.00 0.14 47 VAL A N 6
ATOM 9873 C CA . VAL A 1 42 ? 2.660 3.439 7.927 1.00 0.14 47 VAL A CA 6
ATOM 9874 C C . VAL A 1 42 ? 1.942 2.100 7.853 1.00 0.15 47 VAL A C 6
ATOM 9875 O O . VAL A 1 42 ? 2.094 1.351 6.893 1.00 0.14 47 VAL A O 6
ATOM 9888 N N . LYS A 1 43 ? 1.144 1.823 8.871 1.00 0.19 48 LYS A N 6
ATOM 9889 C CA . LYS A 1 43 ? 0.384 0.586 8.943 1.00 0.22 48 LYS A CA 6
ATOM 9890 C C . LYS A 1 43 ? -1.085 0.905 9.161 1.00 0.27 48 LYS A C 6
ATOM 9891 O O . LYS A 1 43 ? -1.917 0.008 9.297 1.00 0.32 48 LYS A O 6
ATOM 9910 N N . GLU A 1 44 ? -1.390 2.197 9.197 1.00 0.27 49 GLU A N 6
ATOM 9911 C CA . GLU A 1 44 ? -2.754 2.655 9.410 1.00 0.34 49 GLU A CA 6
ATOM 9912 C C . GLU A 1 44 ? -2.900 4.138 9.088 1.00 0.34 49 GLU A C 6
ATOM 9913 O O . GLU A 1 44 ? -2.037 4.951 9.414 1.00 0.39 49 GLU A O 6
ATOM 9925 N N . ALA A 1 45 ? -4.010 4.467 8.451 1.00 0.36 50 ALA A N 6
ATOM 9926 C CA . ALA A 1 45 ? -4.321 5.838 8.069 1.00 0.36 50 ALA A CA 6
ATOM 9927 C C . ALA A 1 45 ? -5.351 6.449 9.014 1.00 0.50 50 ALA A C 6
ATOM 9928 O O . ALA A 1 45 ? -5.061 7.383 9.760 1.00 1.30 50 ALA A O 6
ATOM 9935 N N . GLY A 1 46 ? -6.554 5.901 8.959 1.00 0.37 51 GLY A N 6
ATOM 9936 C CA . GLY A 1 46 ? -7.654 6.366 9.784 1.00 0.35 51 GLY A CA 6
ATOM 9937 C C . GLY A 1 46 ? -8.891 5.537 9.524 1.00 0.33 51 GLY A C 6
ATOM 9938 O O . GLY A 1 46 ? -9.727 5.336 10.405 1.00 0.50 51 GLY A O 6
ATOM 9942 N N . GLY A 1 47 ? -8.989 5.059 8.289 1.00 0.19 52 GLY A N 6
ATOM 9943 C CA . GLY A 1 47 ? -10.085 4.217 7.875 1.00 0.18 52 GLY A CA 6
ATOM 9944 C C . GLY A 1 47 ? -9.562 3.036 7.095 1.00 0.14 52 GLY A C 6
ATOM 9945 O O . GLY A 1 47 ? -10.302 2.117 6.763 1.00 0.16 52 GLY A O 6
ATOM 9949 N N . PHE A 1 48 ? -8.270 3.096 6.783 1.00 0.11 53 PHE A N 6
ATOM 9950 C CA . PHE A 1 48 ? -7.582 2.031 6.064 1.00 0.09 53 PHE A CA 6
ATOM 9951 C C . PHE A 1 48 ? -6.373 1.562 6.868 1.00 0.11 53 PHE A C 6
ATOM 9952 O O . PHE A 1 48 ? -5.913 2.258 7.774 1.00 0.13 53 PHE A O 6
ATOM 9969 N N . CYS A 1 49 ? -5.862 0.385 6.535 1.00 0.13 54 CYS A N 6
ATOM 9970 C CA . CYS A 1 49 ? -4.678 -0.143 7.196 1.00 0.16 54 CYS A CA 6
ATOM 9971 C C . CYS A 1 49 ? -3.633 -0.447 6.138 1.00 0.14 54 CYS A C 6
ATOM 9972 O O . CYS A 1 49 ? -3.945 -0.976 5.074 1.00 0.14 54 CYS A O 6
ATOM 9979 N N . ILE A 1 50 ? -2.389 -0.124 6.444 1.00 0.14 55 ILE A N 6
ATOM 9980 C CA . ILE A 1 50 ? -1.315 -0.269 5.481 1.00 0.13 55 ILE A CA 6
ATOM 9981 C C . ILE A 1 50 ? -0.312 -1.364 5.833 1.00 0.13 55 ILE A C 6
ATOM 9982 O O . ILE A 1 50 ? -0.105 -1.702 6.998 1.00 0.15 55 ILE A O 6
ATOM 9998 N N . ARG A 1 51 ? 0.296 -1.910 4.784 1.00 0.13 56 ARG A N 6
ATOM 9999 C CA . ARG A 1 51 ? 1.302 -2.959 4.904 1.00 0.14 56 ARG A CA 6
ATOM 10000 C C . ARG A 1 51 ? 2.249 -2.905 3.707 1.00 0.15 56 ARG A C 6
ATOM 10001 O O . ARG A 1 51 ? 1.868 -2.439 2.632 1.00 0.29 56 ARG A O 6
ATOM 10022 N N . MET A 1 52 ? 3.479 -3.377 3.892 1.00 0.14 57 MET A N 6
ATOM 10023 C CA . MET A 1 52 ? 4.464 -3.370 2.816 1.00 0.14 57 MET A CA 6
ATOM 10024 C C . MET A 1 52 ? 3.972 -4.182 1.624 1.00 0.13 57 MET A C 6
ATOM 10025 O O . MET A 1 52 ? 3.120 -5.054 1.777 1.00 0.15 57 MET A O 6
ATOM 10039 N N . SER A 1 53 ? 4.482 -3.854 0.434 1.00 0.13 58 SER A N 6
ATOM 10040 C CA . SER A 1 53 ? 4.100 -4.544 -0.801 1.00 0.15 58 SER A CA 6
ATOM 10041 C C . SER A 1 53 ? 3.985 -6.065 -0.598 1.00 0.16 58 SER A C 6
ATOM 10042 O O . SER A 1 53 ? 4.335 -6.586 0.451 1.00 0.18 58 SER A O 6
ATOM 10050 N N . GLY A 1 54 ? 3.504 -6.756 -1.630 1.00 0.18 59 GLY A N 6
ATOM 10051 C CA . GLY A 1 54 ? 3.266 -8.202 -1.587 1.00 0.21 59 GLY A CA 6
ATOM 10052 C C . GLY A 1 54 ? 4.343 -9.087 -0.971 1.00 0.22 59 GLY A C 6
ATOM 10053 O O . GLY A 1 54 ? 4.967 -8.748 0.027 1.00 0.21 59 GLY A O 6
ATOM 10057 N N . GLN A 1 55 ? 4.497 -10.272 -1.565 1.00 0.27 60 GLN A N 6
ATOM 10058 C CA . GLN A 1 55 ? 5.457 -11.275 -1.100 1.00 0.30 60 GLN A CA 6
ATOM 10059 C C . GLN A 1 55 ? 6.894 -10.820 -1.266 1.00 0.26 60 GLN A C 6
ATOM 10060 O O . GLN A 1 55 ? 7.246 -10.201 -2.261 1.00 0.25 60 GLN A O 6
ATOM 10074 N N . ALA A 1 56 ? 7.722 -11.178 -0.291 1.00 0.27 61 ALA A N 6
ATOM 10075 C CA . ALA A 1 56 ? 9.135 -10.825 -0.297 1.00 0.25 61 ALA A CA 6
ATOM 10076 C C . ALA A 1 56 ? 9.792 -11.149 -1.636 1.00 0.25 61 ALA A C 6
ATOM 10077 O O . ALA A 1 56 ? 10.778 -10.520 -2.019 1.00 0.25 61 ALA A O 6
ATOM 10084 N N . LYS A 1 57 ? 9.245 -12.135 -2.341 1.00 0.29 62 LYS A N 6
ATOM 10085 C CA . LYS A 1 57 ? 9.784 -12.540 -3.635 1.00 0.32 62 LYS A CA 6
ATOM 10086 C C . LYS A 1 57 ? 9.444 -11.508 -4.714 1.00 0.31 62 LYS A C 6
ATOM 10087 O O . LYS A 1 57 ? 10.183 -11.335 -5.683 1.00 0.40 62 LYS A O 6
ATOM 10106 N N . GLY A 1 58 ? 8.320 -10.826 -4.526 1.00 0.26 63 GLY A N 6
ATOM 10107 C CA . GLY A 1 58 ? 7.877 -9.809 -5.463 1.00 0.28 63 GLY A CA 6
ATOM 10108 C C . GLY A 1 58 ? 7.762 -8.463 -4.800 1.00 0.24 63 GLY A C 6
ATOM 10109 O O . GLY A 1 58 ? 6.680 -7.878 -4.746 1.00 0.24 63 GLY A O 6
ATOM 10113 N N . ILE A 1 59 ? 8.883 -7.965 -4.306 1.00 0.21 64 ILE A N 6
ATOM 10114 C CA . ILE A 1 59 ? 8.897 -6.696 -3.606 1.00 0.17 64 ILE A CA 6
ATOM 10115 C C . ILE A 1 59 ? 9.577 -5.583 -4.369 1.00 0.17 64 ILE A C 6
ATOM 10116 O O . ILE A 1 59 ? 10.565 -5.779 -5.074 1.00 0.19 64 ILE A O 6
ATOM 10132 N N . LEU A 1 60 ? 8.983 -4.411 -4.198 1.00 0.17 65 LEU A N 6
ATOM 10133 C CA . LEU A 1 60 ? 9.409 -3.178 -4.822 1.00 0.18 65 LEU A CA 6
ATOM 10134 C C . LEU A 1 60 ? 10.904 -3.116 -5.103 1.00 0.18 65 LEU A C 6
ATOM 10135 O O . LEU A 1 60 ? 11.727 -3.568 -4.306 1.00 0.21 65 LEU A O 6
ATOM 10151 N N . GLU A 1 61 ? 11.233 -2.532 -6.249 1.00 0.23 66 GLU A N 6
ATOM 10152 C CA . GLU A 1 61 ? 12.617 -2.364 -6.678 1.00 0.29 66 GLU A CA 6
ATOM 10153 C C . GLU A 1 61 ? 12.704 -1.152 -7.592 1.00 0.40 66 GLU A C 6
ATOM 10154 O O . GLU A 1 61 ? 12.209 -1.177 -8.719 1.00 0.46 66 GLU A O 6
ATOM 10166 N N . GLY A 1 62 ? 13.335 -0.092 -7.102 1.00 0.46 67 GLY A N 6
ATOM 10167 C CA . GLY A 1 62 ? 13.410 1.133 -7.871 1.00 0.57 67 GLY A CA 6
ATOM 10168 C C . GLY A 1 62 ? 12.090 1.868 -7.774 1.00 0.52 67 GLY A C 6
ATOM 10169 O O . GLY A 1 62 ? 11.908 2.949 -8.334 1.00 0.60 67 GLY A O 6
ATOM 10173 N N . LYS A 1 63 ? 11.174 1.243 -7.039 1.00 0.38 68 LYS A N 6
ATOM 10174 C CA . LYS A 1 63 ? 9.837 1.768 -6.807 1.00 0.32 68 LYS A CA 6
ATOM 10175 C C . LYS A 1 63 ? 9.446 1.506 -5.360 1.00 0.20 68 LYS A C 6
ATOM 10176 O O . LYS A 1 63 ? 9.731 0.440 -4.839 1.00 0.18 68 LYS A O 6
ATOM 10195 N N . PHE A 1 64 ? 8.870 2.480 -4.683 1.00 0.16 69 PHE A N 6
ATOM 10196 C CA . PHE A 1 64 ? 8.424 2.257 -3.312 1.00 0.18 69 PHE A CA 6
ATOM 10197 C C . PHE A 1 64 ? 6.918 2.476 -3.233 1.00 0.23 69 PHE A C 6
ATOM 10198 O O . PHE A 1 64 ? 6.444 3.575 -3.498 1.00 0.34 69 PHE A O 6
ATOM 10215 N N . THR A 1 65 ? 6.165 1.442 -2.857 1.00 0.20 70 THR A N 6
ATOM 10216 C CA . THR A 1 65 ? 4.704 1.566 -2.796 1.00 0.24 70 THR A CA 6
ATOM 10217 C C . THR A 1 65 ? 4.074 0.708 -1.707 1.00 0.24 70 THR A C 6
ATOM 10218 O O . THR A 1 65 ? 4.489 -0.426 -1.471 1.00 0.34 70 THR A O 6
ATOM 10229 N N . LEU A 1 66 ? 3.053 1.267 -1.060 1.00 0.16 71 LEU A N 6
ATOM 10230 C CA . LEU A 1 66 ? 2.312 0.562 -0.026 1.00 0.15 71 LEU A CA 6
ATOM 10231 C C . LEU A 1 66 ? 0.830 0.565 -0.364 1.00 0.14 71 LEU A C 6
ATOM 10232 O O . LEU A 1 66 ? 0.317 1.542 -0.909 1.00 0.15 71 LEU A O 6
ATOM 10248 N N . LYS A 1 67 ? 0.138 -0.521 -0.043 1.00 0.18 72 LYS A N 6
ATOM 10249 C CA . LYS A 1 67 ? -1.289 -0.595 -0.310 1.00 0.18 72 LYS A CA 6
ATOM 10250 C C . LYS A 1 67 ? -2.082 -0.660 0.977 1.00 0.20 72 LYS A C 6
ATOM 10251 O O . LYS A 1 67 ? -1.848 -1.509 1.837 1.00 0.36 72 LYS A O 6
ATOM 10270 N N . ALA A 1 68 ? -3.023 0.255 1.084 1.00 0.12 73 ALA A N 6
ATOM 10271 C CA . ALA A 1 68 ? -3.887 0.347 2.235 1.00 0.11 73 ALA A CA 6
ATOM 10272 C C . ALA A 1 68 ? -5.209 -0.345 1.964 1.00 0.10 73 ALA A C 6
ATOM 10273 O O . ALA A 1 68 ? -5.665 -0.408 0.824 1.00 0.12 73 ALA A O 6
ATOM 10280 N N . VAL A 1 69 ? -5.820 -0.850 3.019 1.00 0.09 74 VAL A N 6
ATOM 10281 C CA . VAL A 1 69 ? -7.092 -1.539 2.910 1.00 0.09 74 VAL A CA 6
ATOM 10282 C C . VAL A 1 69 ? -8.078 -1.000 3.932 1.00 0.10 74 VAL A C 6
ATOM 10283 O O . VAL A 1 69 ? -7.708 -0.692 5.053 1.00 0.19 74 VAL A O 6
ATOM 10296 N N . ALA A 1 70 ? -9.331 -0.868 3.537 1.00 0.10 75 ALA A N 6
ATOM 10297 C CA . ALA A 1 70 ? -10.345 -0.358 4.442 1.00 0.11 75 ALA A CA 6
ATOM 10298 C C . ALA A 1 70 ? -10.434 -1.202 5.704 1.00 0.11 75 ALA A C 6
ATOM 10299 O O . ALA A 1 70 ? -10.272 -2.418 5.675 1.00 0.19 75 ALA A O 6
ATOM 10306 N N . LEU A 1 71 ? -10.655 -0.530 6.822 1.00 0.11 76 LEU A N 6
ATOM 10307 C CA . LEU A 1 71 ? -10.802 -1.201 8.097 1.00 0.11 76 LEU A CA 6
ATOM 10308 C C . LEU A 1 71 ? -12.181 -1.824 8.122 1.00 0.12 76 LEU A C 6
ATOM 10309 O O . LEU A 1 71 ? -12.397 -2.901 8.678 1.00 0.15 76 LEU A O 6
ATOM 10325 N N . ASP A 1 72 ? -13.109 -1.107 7.508 1.00 0.13 77 ASP A N 6
ATOM 10326 C CA . ASP A 1 72 ? -14.481 -1.571 7.352 1.00 0.17 77 ASP A CA 6
ATOM 10327 C C . ASP A 1 72 ? -14.632 -2.168 5.961 1.00 0.17 77 ASP A C 6
ATOM 10328 O O . ASP A 1 72 ? -15.718 -2.166 5.392 1.00 0.21 77 ASP A O 6
ATOM 10337 N N . ARG A 1 73 ? -13.512 -2.635 5.409 1.00 0.15 78 ARG A N 6
ATOM 10338 C CA . ARG A 1 73 ? -13.474 -3.204 4.067 1.00 0.17 78 ARG A CA 6
ATOM 10339 C C . ARG A 1 73 ? -14.575 -4.231 3.827 1.00 0.23 78 ARG A C 6
ATOM 10340 O O . ARG A 1 73 ? -14.998 -4.424 2.687 1.00 0.25 78 ARG A O 6
ATOM 10361 N N . GLU A 1 74 ? -15.032 -4.900 4.884 1.00 0.27 79 GLU A N 6
ATOM 10362 C CA . GLU A 1 74 ? -16.113 -5.870 4.738 1.00 0.34 79 GLU A CA 6
ATOM 10363 C C . GLU A 1 74 ? -17.266 -5.186 4.021 1.00 0.35 79 GLU A C 6
ATOM 10364 O O . GLU A 1 74 ? -18.076 -5.813 3.339 1.00 0.40 79 GLU A O 6
ATOM 10376 N N . ALA A 1 75 ? -17.300 -3.877 4.208 1.00 0.31 80 ALA A N 6
ATOM 10377 C CA . ALA A 1 75 ? -18.285 -3.007 3.604 1.00 0.33 80 ALA A CA 6
ATOM 10378 C C . ALA A 1 75 ? -17.655 -2.186 2.478 1.00 0.29 80 ALA A C 6
ATOM 10379 O O . ALA A 1 75 ? -18.341 -1.754 1.551 1.00 0.31 80 ALA A O 6
ATOM 10386 N N . GLU A 1 76 ? -16.338 -1.985 2.567 1.00 0.24 81 GLU A N 6
ATOM 10387 C CA . GLU A 1 76 ? -15.599 -1.201 1.577 1.00 0.20 81 GLU A CA 6
ATOM 10388 C C . GLU A 1 76 ? -14.456 -2.008 0.952 1.00 0.17 81 GLU A C 6
ATOM 10389 O O . GLU A 1 76 ? -13.301 -1.861 1.348 1.00 0.16 81 GLU A O 6
ATOM 10401 N N . PRO A 1 77 ? -14.754 -2.865 -0.045 1.00 0.23 82 PRO A N 6
ATOM 10402 C CA . PRO A 1 77 ? -13.731 -3.674 -0.717 1.00 0.23 82 PRO A CA 6
ATOM 10403 C C . PRO A 1 77 ? -12.651 -2.804 -1.349 1.00 0.18 82 PRO A C 6
ATOM 10404 O O . PRO A 1 77 ? -11.597 -3.297 -1.752 1.00 0.19 82 PRO A O 6
ATOM 10415 N N . ARG A 1 78 ? -12.927 -1.505 -1.432 1.00 0.15 83 ARG A N 6
ATOM 10416 C CA . ARG A 1 78 ? -11.992 -0.557 -2.021 1.00 0.13 83 ARG A CA 6
ATOM 10417 C C . ARG A 1 78 ? -10.627 -0.611 -1.347 1.00 0.12 83 ARG A C 6
ATOM 10418 O O . ARG A 1 78 ? -10.515 -0.788 -0.135 1.00 0.18 83 ARG A O 6
ATOM 10439 N N . VAL A 1 79 ? -9.600 -0.455 -2.167 1.00 0.09 84 VAL A N 6
ATOM 10440 C CA . VAL A 1 79 ? -8.216 -0.471 -1.708 1.00 0.09 84 VAL A CA 6
ATOM 10441 C C . VAL A 1 79 ? -7.454 0.704 -2.318 1.00 0.08 84 VAL A C 6
ATOM 10442 O O . VAL A 1 79 ? -7.885 1.262 -3.323 1.00 0.09 84 VAL A O 6
ATOM 10455 N N . LEU A 1 80 ? -6.338 1.100 -1.712 1.00 0.10 85 LEU A N 6
ATOM 10456 C CA . LEU A 1 80 ? -5.555 2.210 -2.254 1.00 0.09 85 LEU A CA 6
ATOM 10457 C C . LEU A 1 80 ? -4.060 1.939 -2.163 1.00 0.10 85 LEU A C 6
ATOM 10458 O O . LEU A 1 80 ? -3.615 1.073 -1.416 1.00 0.11 85 LEU A O 6
ATOM 10474 N N . ARG A 1 81 ? -3.301 2.686 -2.949 1.00 0.10 86 ARG A N 6
ATOM 10475 C CA . ARG A 1 81 ? -1.844 2.577 -2.968 1.00 0.11 86 ARG A CA 6
ATOM 10476 C C . ARG A 1 81 ? -1.241 3.924 -3.316 1.00 0.11 86 ARG A C 6
ATOM 10477 O O . ARG A 1 81 ? -1.841 4.691 -4.051 1.00 0.10 86 ARG A O 6
ATOM 10498 N N . LEU A 1 82 ? -0.070 4.214 -2.775 1.00 0.12 87 LEU A N 6
ATOM 10499 C CA . LEU A 1 82 ? 0.615 5.463 -3.071 1.00 0.11 87 LEU A CA 6
ATOM 10500 C C . LEU A 1 82 ? 2.116 5.253 -2.985 1.00 0.13 87 LEU A C 6
ATOM 10501 O O . LEU A 1 82 ? 2.635 4.824 -1.953 1.00 0.16 87 LEU A O 6
ATOM 10517 N N . ASN A 1 83 ? 2.813 5.557 -4.069 1.00 0.11 88 ASN A N 6
ATOM 10518 C CA . ASN A 1 83 ? 4.257 5.365 -4.110 1.00 0.13 88 ASN A CA 6
ATOM 10519 C C . ASN A 1 83 ? 5.019 6.654 -3.818 1.00 0.12 88 ASN A C 6
ATOM 10520 O O . ASN A 1 83 ? 4.421 7.713 -3.637 1.00 0.11 88 ASN A O 6
ATOM 10531 N N . GLU A 1 84 ? 6.346 6.543 -3.770 1.00 0.16 89 GLU A N 6
ATOM 10532 C CA . GLU A 1 84 ? 7.215 7.685 -3.494 1.00 0.19 89 GLU A CA 6
ATOM 10533 C C . GLU A 1 84 ? 7.014 8.794 -4.524 1.00 0.18 89 GLU A C 6
ATOM 10534 O O . GLU A 1 84 ? 7.300 9.963 -4.258 1.00 0.24 89 GLU A O 6
ATOM 10546 N N . SER A 1 85 ? 6.523 8.418 -5.701 1.00 0.16 90 SER A N 6
ATOM 10547 C CA . SER A 1 85 ? 6.285 9.376 -6.775 1.00 0.17 90 SER A CA 6
ATOM 10548 C C . SER A 1 85 ? 4.927 10.016 -6.584 1.00 0.13 90 SER A C 6
ATOM 10549 O O . SER A 1 85 ? 4.424 10.733 -7.449 1.00 0.15 90 SER A O 6
ATOM 10557 N N . LEU A 1 86 ? 4.348 9.736 -5.428 1.00 0.10 91 LEU A N 6
ATOM 10558 C CA . LEU A 1 86 ? 3.060 10.270 -5.051 1.00 0.09 91 LEU A CA 6
ATOM 10559 C C . LEU A 1 86 ? 1.976 9.922 -6.061 1.00 0.11 91 LEU A C 6
ATOM 10560 O O . LEU A 1 86 ? 1.025 10.677 -6.262 1.00 0.16 91 LEU A O 6
ATOM 10576 N N . THR A 1 87 ? 2.136 8.765 -6.696 1.00 0.12 92 THR A N 6
ATOM 10577 C CA . THR A 1 87 ? 1.156 8.269 -7.650 1.00 0.14 92 THR A CA 6
ATOM 10578 C C . THR A 1 87 ? 0.311 7.201 -6.975 1.00 0.11 92 THR A C 6
ATOM 10579 O O . THR A 1 87 ? 0.815 6.138 -6.617 1.00 0.11 92 THR A O 6
ATOM 10590 N N . ALA A 1 88 ? -0.970 7.480 -6.795 1.00 0.11 93 ALA A N 6
ATOM 10591 C CA . ALA A 1 88 ? -1.849 6.536 -6.126 1.00 0.09 93 ALA A CA 6
ATOM 10592 C C . ALA A 1 88 ? -2.788 5.833 -7.074 1.00 0.09 93 ALA A C 6
ATOM 10593 O O . ALA A 1 88 ? -3.108 6.329 -8.153 1.00 0.10 93 ALA A O 6
ATOM 10600 N N . VAL A 1 89 ? -3.212 4.658 -6.647 1.00 0.09 94 VAL A N 6
ATOM 10601 C CA . VAL A 1 89 ? -4.166 3.869 -7.402 1.00 0.10 94 VAL A CA 6
ATOM 10602 C C . VAL A 1 89 ? -5.111 3.154 -6.467 1.00 0.09 94 VAL A C 6
ATOM 10603 O O . VAL A 1 89 ? -4.704 2.504 -5.504 1.00 0.10 94 VAL A O 6
ATOM 10616 N N . VAL A 1 90 ? -6.378 3.302 -6.767 1.00 0.09 95 VAL A N 6
ATOM 10617 C CA . VAL A 1 90 ? -7.431 2.716 -5.978 1.00 0.09 95 VAL A CA 6
ATOM 10618 C C . VAL A 1 90 ? -8.059 1.523 -6.672 1.00 0.11 95 VAL A C 6
ATOM 10619 O O . VAL A 1 90 ? -8.138 1.472 -7.895 1.00 0.12 95 VAL A O 6
ATOM 10632 N N . CYS A 1 91 ? -8.504 0.571 -5.872 1.00 0.11 96 CYS A N 6
ATOM 10633 C CA . CYS A 1 91 ? -9.163 -0.616 -6.373 1.00 0.13 96 CYS A CA 6
ATOM 10634 C C . CYS A 1 91 ? -10.557 -0.705 -5.794 1.00 0.13 96 CYS A C 6
ATOM 10635 O O . CYS A 1 91 ? -10.841 -0.138 -4.743 1.00 0.14 96 CYS A O 6
ATOM 10642 N N . GLY A 1 92 ? -11.425 -1.400 -6.498 1.00 0.15 97 GLY A N 6
ATOM 10643 C CA . GLY A 1 92 ? -12.782 -1.556 -6.044 1.00 0.16 97 GLY A CA 6
ATOM 10644 C C . GLY A 1 92 ? -13.024 -2.963 -5.575 1.00 0.16 97 GLY A C 6
ATOM 10645 O O . GLY A 1 92 ? -14.125 -3.320 -5.156 1.00 0.17 97 GLY A O 6
ATOM 10649 N N . LYS A 1 93 ? -11.968 -3.759 -5.651 1.00 0.16 98 LYS A N 6
ATOM 10650 C CA . LYS A 1 93 ? -12.019 -5.146 -5.246 1.00 0.16 98 LYS A CA 6
ATOM 10651 C C . LYS A 1 93 ? -10.640 -5.617 -4.809 1.00 0.16 98 LYS A C 6
ATOM 10652 O O . LYS A 1 93 ? -9.660 -5.456 -5.534 1.00 0.19 98 LYS A O 6
ATOM 10671 N N . MET A 1 94 ? -10.571 -6.190 -3.618 1.00 0.17 99 MET A N 6
ATOM 10672 C CA . MET A 1 94 ? -9.321 -6.702 -3.098 1.00 0.20 99 MET A CA 6
ATOM 10673 C C . MET A 1 94 ? -9.464 -8.190 -2.826 1.00 0.22 99 MET A C 6
ATOM 10674 O O . MET A 1 94 ? -10.145 -8.602 -1.886 1.00 0.23 99 MET A O 6
ATOM 10688 N N . LYS A 1 95 ? -8.819 -8.993 -3.662 1.00 0.25 100 LYS A N 6
ATOM 10689 C CA . LYS A 1 95 ? -8.899 -10.446 -3.540 1.00 0.28 100 LYS A CA 6
ATOM 10690 C C . LYS A 1 95 ? -7.763 -11.022 -2.701 1.00 0.25 100 LYS A C 6
ATOM 10691 O O . LYS A 1 95 ? -7.984 -11.511 -1.593 1.00 0.28 100 LYS A O 6
ATOM 10710 N N . GLY A 1 96 ? -6.549 -10.964 -3.236 1.00 0.25 101 GLY A N 6
ATOM 10711 C CA . GLY A 1 96 ? -5.400 -11.509 -2.533 1.00 0.28 101 GLY A CA 6
ATOM 10712 C C . GLY A 1 96 ? -4.907 -10.615 -1.415 1.00 0.24 101 GLY A C 6
ATOM 10713 O O . GLY A 1 96 ? -5.618 -10.392 -0.436 1.00 0.33 101 GLY A O 6
ATOM 10717 N N . LYS A 1 97 ? -3.684 -10.102 -1.578 1.00 0.31 102 LYS A N 6
ATOM 10718 C CA . LYS A 1 97 ? -3.045 -9.221 -0.596 1.00 0.31 102 LYS A CA 6
ATOM 10719 C C . LYS A 1 97 ? -3.515 -9.522 0.830 1.00 0.30 102 LYS A C 6
ATOM 10720 O O . LYS A 1 97 ? -3.701 -10.681 1.201 1.00 0.61 102 LYS A O 6
ATOM 10739 N N . GLY A 1 98 ? -3.687 -8.474 1.629 1.00 0.37 103 GLY A N 6
ATOM 10740 C CA . GLY A 1 98 ? -4.150 -8.639 2.990 1.00 0.38 103 GLY A CA 6
ATOM 10741 C C . GLY A 1 98 ? -5.142 -7.561 3.351 1.00 0.44 103 GLY A C 6
ATOM 10742 O O . GLY A 1 98 ? -5.039 -6.434 2.868 1.00 0.49 103 GLY A O 6
ATOM 10746 N N . SER A 1 99 ? -6.102 -7.891 4.202 1.00 0.48 104 SER A N 6
ATOM 10747 C CA . SER A 1 99 ? -7.120 -6.927 4.586 1.00 0.56 104 SER A CA 6
ATOM 10748 C C . SER A 1 99 ? -7.208 -6.758 6.093 1.00 0.49 104 SER A C 6
ATOM 10749 O O . SER A 1 99 ? -6.907 -7.674 6.857 1.00 0.39 104 SER A O 6
ATOM 10757 N N . CYS A 1 100 ? -7.626 -5.569 6.504 1.00 0.62 105 CYS A N 6
ATOM 10758 C CA . CYS A 1 100 ? -7.789 -5.254 7.916 1.00 0.62 105 CYS A CA 6
ATOM 10759 C C . CYS A 1 100 ? -8.869 -6.135 8.518 1.00 0.51 105 CYS A C 6
ATOM 10760 O O . CYS A 1 100 ? -9.434 -6.986 7.828 1.00 0.50 105 CYS A O 6
ATOM 10767 N N . THR A 1 101 ? -9.156 -5.922 9.801 1.00 0.50 106 THR A N 6
ATOM 10768 C CA . THR A 1 101 ? -10.186 -6.681 10.512 1.00 0.46 106 THR A CA 6
ATOM 10769 C C . THR A 1 101 ? -10.175 -8.162 10.120 1.00 0.60 106 THR A C 6
ATOM 10770 O O . THR A 1 101 ? -11.200 -8.840 10.179 1.00 0.95 106 THR A O 6
ATOM 10781 N N . ASP A 1 102 ? -9.003 -8.656 9.728 1.00 0.51 107 ASP A N 6
ATOM 10782 C CA . ASP A 1 102 ? -8.849 -10.051 9.328 1.00 0.75 107 ASP A CA 6
ATOM 10783 C C . ASP A 1 102 ? -7.412 -10.521 9.529 1.00 0.84 107 ASP A C 6
ATOM 10784 O O . ASP A 1 102 ? -7.150 -11.424 10.324 1.00 1.21 107 ASP A O 6
ATOM 10793 N N . GLY A 1 103 ? -6.486 -9.903 8.801 1.00 0.62 108 GLY A N 6
ATOM 10794 C CA . GLY A 1 103 ? -5.086 -10.270 8.914 1.00 0.72 108 GLY A CA 6
ATOM 10795 C C . GLY A 1 103 ? -4.224 -9.617 7.850 1.00 0.58 108 GLY A C 6
ATOM 10796 O O . GLY A 1 103 ? -3.816 -10.268 6.887 1.00 0.67 108 GLY A O 6
ATOM 10800 N N . GLU A 1 104 ? -3.944 -8.330 8.025 1.00 0.45 109 GLU A N 6
ATOM 10801 C CA . GLU A 1 104 ? -3.121 -7.588 7.076 1.00 0.35 109 GLU A CA 6
ATOM 10802 C C . GLU A 1 104 ? -1.651 -7.963 7.221 1.00 0.36 109 GLU A C 6
ATOM 10803 O O . GLU A 1 104 ? -1.191 -8.292 8.315 1.00 0.52 109 GLU A O 6
ATOM 10815 N N . GLU A 1 105 ? -0.915 -7.915 6.113 1.00 0.33 110 GLU A N 6
ATOM 10816 C CA . GLU A 1 105 ? 0.503 -8.240 6.129 1.00 0.36 110 GLU A CA 6
ATOM 10817 C C . GLU A 1 105 ? 1.222 -7.618 4.939 1.00 0.30 110 GLU A C 6
ATOM 10818 O O . GLU A 1 105 ? 2.217 -6.918 5.111 1.00 0.29 110 GLU A O 6
ATOM 10830 N N . ILE A 1 106 ? 0.708 -7.872 3.735 1.00 0.27 111 ILE A N 6
ATOM 10831 C CA . ILE A 1 106 ? 1.310 -7.337 2.515 1.00 0.23 111 ILE A CA 6
ATOM 10832 C C . ILE A 1 106 ? 0.308 -7.247 1.367 1.00 0.24 111 ILE A C 6
ATOM 10833 O O . ILE A 1 106 ? -0.853 -7.637 1.499 1.00 0.28 111 ILE A O 6
ATOM 10849 N N . PHE A 1 107 ? 0.781 -6.723 0.236 1.00 0.24 112 PHE A N 6
ATOM 10850 C CA . PHE A 1 107 ? -0.044 -6.548 -0.957 1.00 0.29 112 PHE A CA 6
ATOM 10851 C C . PHE A 1 107 ? 0.343 -7.528 -2.085 1.00 0.36 112 PHE A C 6
ATOM 10852 O O . PHE A 1 107 ? 0.975 -7.137 -3.067 1.00 0.41 112 PHE A O 6
ATOM 10869 N N . ARG A 1 108 ? -0.016 -8.811 -1.939 1.00 0.42 113 ARG A N 6
ATOM 10870 C CA . ARG A 1 108 ? 0.285 -9.805 -2.972 1.00 0.50 113 ARG A CA 6
ATOM 10871 C C . ARG A 1 108 ? -0.984 -10.536 -3.414 1.00 0.93 113 ARG A C 6
ATOM 10872 O O . ARG A 1 108 ? -1.665 -11.160 -2.602 1.00 1.16 113 ARG A O 6
ATOM 10893 N N . GLY A 1 109 ? -1.293 -10.473 -4.705 1.00 1.20 114 GLY A N 6
ATOM 10894 C CA . GLY A 1 109 ? -2.480 -11.146 -5.201 1.00 1.68 114 GLY A CA 6
ATOM 10895 C C . GLY A 1 109 ? -3.045 -10.513 -6.456 1.00 0.77 114 GLY A C 6
ATOM 10896 O O . GLY A 1 109 ? -2.302 -10.167 -7.374 1.00 0.38 114 GLY A O 6
ATOM 10900 N N . ASN A 1 110 ? -4.367 -10.360 -6.494 1.00 0.78 115 ASN A N 6
ATOM 10901 C CA . ASN A 1 110 ? -5.033 -9.776 -7.653 1.00 0.50 115 ASN A CA 6
ATOM 10902 C C . ASN A 1 110 ? -6.227 -8.914 -7.256 1.00 0.37 115 ASN A C 6
ATOM 10903 O O . ASN A 1 110 ? -7.210 -9.409 -6.709 1.00 0.44 115 ASN A O 6
ATOM 10914 N N . ASP A 1 111 ? -6.134 -7.619 -7.544 1.00 0.38 116 ASP A N 6
ATOM 10915 C CA . ASP A 1 111 ? -7.214 -6.687 -7.239 1.00 0.28 116 ASP A CA 6
ATOM 10916 C C . ASP A 1 111 ? -8.031 -6.400 -8.495 1.00 0.29 116 ASP A C 6
ATOM 10917 O O . ASP A 1 111 ? -7.532 -6.527 -9.613 1.00 0.40 116 ASP A O 6
ATOM 10926 N N . ALA A 1 112 ? -9.285 -6.011 -8.303 1.00 0.25 117 ALA A N 6
ATOM 10927 C CA . ALA A 1 112 ? -10.173 -5.712 -9.419 1.00 0.27 117 ALA A CA 6
ATOM 10928 C C . ALA A 1 112 ? -10.801 -4.342 -9.272 1.00 0.24 117 ALA A C 6
ATOM 10929 O O . ALA A 1 112 ? -10.747 -3.732 -8.204 1.00 0.21 117 ALA A O 6
ATOM 10936 N N . GLU A 1 113 ? -11.398 -3.867 -10.359 1.00 0.28 118 GLU A N 6
ATOM 10937 C CA . GLU A 1 113 ? -12.065 -2.581 -10.352 1.00 0.28 118 GLU A CA 6
ATOM 10938 C C . GLU A 1 113 ? -11.140 -1.481 -9.837 1.00 0.23 118 GLU A C 6
ATOM 10939 O O . GLU A 1 113 ? -11.459 -0.809 -8.860 1.00 0.21 118 GLU A O 6
ATOM 10951 N N . CYS A 1 114 ? -10.017 -1.255 -10.519 1.00 0.22 119 CYS A N 6
ATOM 10952 C CA . CYS A 1 114 ? -9.074 -0.234 -10.063 1.00 0.18 119 CYS A CA 6
ATOM 10953 C C . CYS A 1 114 ? -8.831 0.855 -11.095 1.00 0.18 119 CYS A C 6
ATOM 10954 O O . CYS A 1 114 ? -8.835 0.618 -12.302 1.00 0.21 119 CYS A O 6
ATOM 10961 N N . ARG A 1 115 ? -8.620 2.059 -10.575 1.00 0.16 120 ARG A N 6
ATOM 10962 C CA . ARG A 1 115 ? -8.349 3.233 -11.374 1.00 0.17 120 ARG A CA 6
ATOM 10963 C C . ARG A 1 115 ? -7.291 4.091 -10.681 1.00 0.15 120 ARG A C 6
ATOM 10964 O O . ARG A 1 115 ? -7.065 3.946 -9.481 1.00 0.15 120 ARG A O 6
ATOM 10985 N N . PRO A 1 116 ? -6.627 4.997 -11.416 1.00 0.14 121 PRO A N 6
ATOM 10986 C CA . PRO A 1 116 ? -5.602 5.871 -10.843 1.00 0.13 121 PRO A CA 6
ATOM 10987 C C . PRO A 1 116 ? -6.205 6.935 -9.936 1.00 0.12 121 PRO A C 6
ATOM 10988 O O . PRO A 1 116 ? -7.079 7.698 -10.350 1.00 0.14 121 PRO A O 6
ATOM 10999 N N . PHE A 1 117 ? -5.729 6.983 -8.700 1.00 0.10 122 PHE A N 6
ATOM 11000 C CA . PHE A 1 117 ? -6.233 7.935 -7.722 1.00 0.10 122 PHE A CA 6
ATOM 11001 C C . PHE A 1 117 ? -5.203 9.008 -7.397 1.00 0.11 122 PHE A C 6
ATOM 11002 O O . PHE A 1 117 ? -4.004 8.738 -7.341 1.00 0.12 122 PHE A O 6
ATOM 11019 N N . THR A 1 118 ? -5.682 10.229 -7.191 1.00 0.13 123 THR A N 6
ATOM 11020 C CA . THR A 1 118 ? -4.807 11.341 -6.852 1.00 0.16 123 THR A CA 6
ATOM 11021 C C . THR A 1 118 ? -5.307 12.065 -5.609 1.00 0.17 123 THR A C 6
ATOM 11022 O O . THR A 1 118 ? -6.303 12.788 -5.652 1.00 0.19 123 THR A O 6
ATOM 11033 N N . GLY A 1 119 ? -4.605 11.859 -4.501 1.00 0.16 124 GLY A N 6
ATOM 11034 C CA . GLY A 1 119 ? -4.973 12.496 -3.251 1.00 0.17 124 GLY A CA 6
ATOM 11035 C C . GLY A 1 119 ? -4.823 14.004 -3.298 1.00 0.24 124 GLY A C 6
ATOM 11036 O O . GLY A 1 119 ? -5.589 14.699 -2.598 1.00 1.05 124 GLY A O 6
ATOM 11041 N N . HIS A 1 1 ? -20.352 5.455 -5.443 1.00 2.36 6 HIS A N 7
ATOM 11042 C CA . HIS A 1 1 ? -21.126 4.299 -4.923 1.00 1.81 6 HIS A CA 7
ATOM 11043 C C . HIS A 1 1 ? -20.397 3.634 -3.760 1.00 1.54 6 HIS A C 7
ATOM 11044 O O . HIS A 1 1 ? -21.019 3.210 -2.785 1.00 2.00 6 HIS A O 7
ATOM 11061 N N . ARG A 1 2 ? -19.074 3.544 -3.868 1.00 1.10 7 ARG A N 7
ATOM 11062 C CA . ARG A 1 2 ? -18.261 2.934 -2.824 1.00 0.83 7 ARG A CA 7
ATOM 11063 C C . ARG A 1 2 ? -17.375 3.971 -2.152 1.00 0.78 7 ARG A C 7
ATOM 11064 O O . ARG A 1 2 ? -17.653 4.414 -1.037 1.00 1.40 7 ARG A O 7
ATOM 11085 N N . SER A 1 3 ? -16.316 4.356 -2.853 1.00 0.65 8 SER A N 7
ATOM 11086 C CA . SER A 1 3 ? -15.352 5.335 -2.351 1.00 0.51 8 SER A CA 7
ATOM 11087 C C . SER A 1 3 ? -15.099 5.138 -0.864 1.00 0.42 8 SER A C 7
ATOM 11088 O O . SER A 1 3 ? -15.598 5.896 -0.031 1.00 0.51 8 SER A O 7
ATOM 11096 N N . ALA A 1 4 ? -14.326 4.112 -0.540 1.00 0.33 9 ALA A N 7
ATOM 11097 C CA . ALA A 1 4 ? -14.001 3.809 0.844 1.00 0.33 9 ALA A CA 7
ATOM 11098 C C . ALA A 1 4 ? -13.231 4.957 1.485 1.00 0.43 9 ALA A C 7
ATOM 11099 O O . ALA A 1 4 ? -13.152 6.053 0.932 1.00 1.08 9 ALA A O 7
ATOM 11106 N N . ASN A 1 5 ? -12.663 4.698 2.655 1.00 0.33 10 ASN A N 7
ATOM 11107 C CA . ASN A 1 5 ? -11.899 5.710 3.370 1.00 0.33 10 ASN A CA 7
ATOM 11108 C C . ASN A 1 5 ? -10.500 5.859 2.776 1.00 0.24 10 ASN A C 7
ATOM 11109 O O . ASN A 1 5 ? -9.527 6.053 3.505 1.00 0.27 10 ASN A O 7
ATOM 11120 N N . LEU A 1 6 ? -10.402 5.766 1.450 1.00 0.16 11 LEU A N 7
ATOM 11121 C CA . LEU A 1 6 ? -9.117 5.891 0.772 1.00 0.12 11 LEU A CA 7
ATOM 11122 C C . LEU A 1 6 ? -8.470 7.221 1.084 1.00 0.12 11 LEU A C 7
ATOM 11123 O O . LEU A 1 6 ? -7.258 7.359 1.024 1.00 0.22 11 LEU A O 7
ATOM 11139 N N . ARG A 1 7 ? -9.300 8.200 1.383 1.00 0.12 12 ARG A N 7
ATOM 11140 C CA . ARG A 1 7 ? -8.833 9.548 1.674 1.00 0.13 12 ARG A CA 7
ATOM 11141 C C . ARG A 1 7 ? -7.909 9.550 2.878 1.00 0.13 12 ARG A C 7
ATOM 11142 O O . ARG A 1 7 ? -6.993 10.368 2.969 1.00 0.24 12 ARG A O 7
ATOM 11163 N N . ALA A 1 8 ? -8.153 8.634 3.799 1.00 0.13 13 ALA A N 7
ATOM 11164 C CA . ALA A 1 8 ? -7.311 8.510 4.977 1.00 0.17 13 ALA A CA 7
ATOM 11165 C C . ALA A 1 8 ? -6.013 7.841 4.591 1.00 0.16 13 ALA A C 7
ATOM 11166 O O . ALA A 1 8 ? -4.933 8.225 5.039 1.00 0.22 13 ALA A O 7
ATOM 11173 N N . ALA A 1 9 ? -6.141 6.850 3.727 1.00 0.13 14 ALA A N 7
ATOM 11174 C CA . ALA A 1 9 ? -5.008 6.077 3.263 1.00 0.12 14 ALA A CA 7
ATOM 11175 C C . ALA A 1 9 ? -4.146 6.891 2.331 1.00 0.10 14 ALA A C 7
ATOM 11176 O O . ALA A 1 9 ? -2.925 6.773 2.328 1.00 0.10 14 ALA A O 7
ATOM 11183 N N . HIS A 1 10 ? -4.795 7.716 1.535 1.00 0.10 15 HIS A N 7
ATOM 11184 C CA . HIS A 1 10 ? -4.107 8.562 0.601 1.00 0.09 15 HIS A CA 7
ATOM 11185 C C . HIS A 1 10 ? -3.002 9.305 1.324 1.00 0.09 15 HIS A C 7
ATOM 11186 O O . HIS A 1 10 ? -1.957 9.597 0.753 1.00 0.10 15 HIS A O 7
ATOM 11201 N N . ALA A 1 11 ? -3.261 9.614 2.592 1.00 0.10 16 ALA A N 7
ATOM 11202 C CA . ALA A 1 11 ? -2.294 10.301 3.429 1.00 0.12 16 ALA A CA 7
ATOM 11203 C C . ALA A 1 11 ? -1.334 9.311 4.068 1.00 0.12 16 ALA A C 7
ATOM 11204 O O . ALA A 1 11 ? -0.217 9.671 4.418 1.00 0.13 16 ALA A O 7
ATOM 11211 N N . ALA A 1 12 ? -1.791 8.070 4.252 1.00 0.12 17 ALA A N 7
ATOM 11212 C CA . ALA A 1 12 ? -0.954 7.030 4.841 1.00 0.12 17 ALA A CA 7
ATOM 11213 C C . ALA A 1 12 ? 0.090 6.552 3.841 1.00 0.11 17 ALA A C 7
ATOM 11214 O O . ALA A 1 12 ? 1.285 6.641 4.097 1.00 0.11 17 ALA A O 7
ATOM 11221 N N . LEU A 1 13 ? -0.368 6.027 2.704 1.00 0.10 18 LEU A N 7
ATOM 11222 C CA . LEU A 1 13 ? 0.545 5.575 1.660 1.00 0.09 18 LEU A CA 7
ATOM 11223 C C . LEU A 1 13 ? 1.428 6.742 1.259 1.00 0.09 18 LEU A C 7
ATOM 11224 O O . LEU A 1 13 ? 2.534 6.560 0.751 1.00 0.10 18 LEU A O 7
ATOM 11240 N N . LEU A 1 14 ? 0.907 7.945 1.475 1.00 0.09 19 LEU A N 7
ATOM 11241 C CA . LEU A 1 14 ? 1.651 9.166 1.220 1.00 0.09 19 LEU A CA 7
ATOM 11242 C C . LEU A 1 14 ? 2.657 9.311 2.351 1.00 0.10 19 LEU A C 7
ATOM 11243 O O . LEU A 1 14 ? 3.843 9.561 2.136 1.00 0.10 19 LEU A O 7
ATOM 11259 N N . GLU A 1 15 ? 2.147 9.124 3.561 1.00 0.11 20 GLU A N 7
ATOM 11260 C CA . GLU A 1 15 ? 2.949 9.181 4.771 1.00 0.13 20 GLU A CA 7
ATOM 11261 C C . GLU A 1 15 ? 4.134 8.246 4.618 1.00 0.14 20 GLU A C 7
ATOM 11262 O O . GLU A 1 15 ? 5.222 8.496 5.134 1.00 0.16 20 GLU A O 7
ATOM 11274 N N . ASN A 1 16 ? 3.896 7.164 3.890 1.00 0.13 21 ASN A N 7
ATOM 11275 C CA . ASN A 1 16 ? 4.924 6.187 3.605 1.00 0.14 21 ASN A CA 7
ATOM 11276 C C . ASN A 1 16 ? 5.784 6.709 2.474 1.00 0.13 21 ASN A C 7
ATOM 11277 O O . ASN A 1 16 ? 7.004 6.714 2.556 1.00 0.21 21 ASN A O 7
ATOM 11288 N N . ALA A 1 17 ? 5.114 7.161 1.423 1.00 0.11 22 ALA A N 7
ATOM 11289 C CA . ALA A 1 17 ? 5.783 7.700 0.243 1.00 0.12 22 ALA A CA 7
ATOM 11290 C C . ALA A 1 17 ? 6.877 8.699 0.595 1.00 0.12 22 ALA A C 7
ATOM 11291 O O . ALA A 1 17 ? 7.913 8.740 -0.064 1.00 0.13 22 ALA A O 7
ATOM 11298 N N . ARG A 1 18 ? 6.647 9.513 1.619 1.00 0.13 23 ARG A N 7
ATOM 11299 C CA . ARG A 1 18 ? 7.642 10.495 2.030 1.00 0.15 23 ARG A CA 7
ATOM 11300 C C . ARG A 1 18 ? 8.743 9.809 2.816 1.00 0.16 23 ARG A C 7
ATOM 11301 O O . ARG A 1 18 ? 9.927 10.065 2.605 1.00 0.18 23 ARG A O 7
ATOM 11322 N N . PHE A 1 19 ? 8.339 8.936 3.727 1.00 0.16 24 PHE A N 7
ATOM 11323 C CA . PHE A 1 19 ? 9.281 8.185 4.532 1.00 0.19 24 PHE A CA 7
ATOM 11324 C C . PHE A 1 19 ? 10.088 7.256 3.636 1.00 0.19 24 PHE A C 7
ATOM 11325 O O . PHE A 1 19 ? 11.171 6.806 4.005 1.00 0.26 24 PHE A O 7
ATOM 11342 N N . MET A 1 20 ? 9.531 6.955 2.462 1.00 0.15 25 MET A N 7
ATOM 11343 C CA . MET A 1 20 ? 10.194 6.110 1.485 1.00 0.20 25 MET A CA 7
ATOM 11344 C C . MET A 1 20 ? 11.084 6.986 0.631 1.00 0.13 25 MET A C 7
ATOM 11345 O O . MET A 1 20 ? 12.214 6.623 0.305 1.00 0.14 25 MET A O 7
ATOM 11359 N N . GLU A 1 21 ? 10.550 8.145 0.268 1.00 0.12 26 GLU A N 7
ATOM 11360 C CA . GLU A 1 21 ? 11.303 9.129 -0.474 1.00 0.13 26 GLU A CA 7
ATOM 11361 C C . GLU A 1 21 ? 12.528 9.482 0.357 1.00 0.15 26 GLU A C 7
ATOM 11362 O O . GLU A 1 21 ? 13.566 9.895 -0.161 1.00 0.19 26 GLU A O 7
ATOM 11374 N N . GLN A 1 22 ? 12.368 9.306 1.669 1.00 0.15 27 GLN A N 7
ATOM 11375 C CA . GLN A 1 22 ? 13.422 9.563 2.637 1.00 0.19 27 GLN A CA 7
ATOM 11376 C C . GLN A 1 22 ? 14.307 8.340 2.821 1.00 0.18 27 GLN A C 7
ATOM 11377 O O . GLN A 1 22 ? 15.528 8.445 2.773 1.00 0.20 27 GLN A O 7
ATOM 11391 N N . PHE A 1 23 ? 13.684 7.180 3.046 1.00 0.20 28 PHE A N 7
ATOM 11392 C CA . PHE A 1 23 ? 14.434 5.940 3.226 1.00 0.23 28 PHE A CA 7
ATOM 11393 C C . PHE A 1 23 ? 15.433 5.790 2.094 1.00 0.19 28 PHE A C 7
ATOM 11394 O O . PHE A 1 23 ? 16.542 5.305 2.289 1.00 0.25 28 PHE A O 7
ATOM 11411 N N . TYR A 1 24 ? 15.013 6.208 0.904 1.00 0.14 29 TYR A N 7
ATOM 11412 C CA . TYR A 1 24 ? 15.870 6.175 -0.270 1.00 0.15 29 TYR A CA 7
ATOM 11413 C C . TYR A 1 24 ? 16.906 7.278 -0.135 1.00 0.19 29 TYR A C 7
ATOM 11414 O O . TYR A 1 24 ? 18.075 7.101 -0.476 1.00 0.26 29 TYR A O 7
ATOM 11432 N N . ALA A 1 25 ? 16.450 8.424 0.370 1.00 0.18 30 ALA A N 7
ATOM 11433 C CA . ALA A 1 25 ? 17.321 9.568 0.589 1.00 0.23 30 ALA A CA 7
ATOM 11434 C C . ALA A 1 25 ? 18.351 9.239 1.667 1.00 0.26 30 ALA A C 7
ATOM 11435 O O . ALA A 1 25 ? 19.357 9.931 1.821 1.00 0.32 30 ALA A O 7
ATOM 11442 N N . LYS A 1 26 ? 18.077 8.167 2.407 1.00 0.25 31 LYS A N 7
ATOM 11443 C CA . LYS A 1 26 ? 18.953 7.709 3.478 1.00 0.30 31 LYS A CA 7
ATOM 11444 C C . LYS A 1 26 ? 19.723 6.464 3.047 1.00 0.31 31 LYS A C 7
ATOM 11445 O O . LYS A 1 26 ? 20.835 6.215 3.510 1.00 0.35 31 LYS A O 7
ATOM 11464 N N . LYS A 1 27 ? 19.111 5.689 2.156 1.00 0.30 32 LYS A N 7
ATOM 11465 C CA . LYS A 1 27 ? 19.704 4.455 1.664 1.00 0.32 32 LYS A CA 7
ATOM 11466 C C . LYS A 1 27 ? 19.968 4.518 0.162 1.00 0.32 32 LYS A C 7
ATOM 11467 O O . LYS A 1 27 ? 21.079 4.821 -0.273 1.00 0.38 32 LYS A O 7
ATOM 11486 N N . GLY A 1 28 ? 18.933 4.227 -0.622 1.00 0.30 33 GLY A N 7
ATOM 11487 C CA . GLY A 1 28 ? 19.061 4.246 -2.067 1.00 0.32 33 GLY A CA 7
ATOM 11488 C C . GLY A 1 28 ? 18.313 3.101 -2.724 1.00 0.30 33 GLY A C 7
ATOM 11489 O O . GLY A 1 28 ? 18.172 3.060 -3.946 1.00 0.34 33 GLY A O 7
ATOM 11493 N N . SER A 1 29 ? 17.840 2.165 -1.907 1.00 0.28 34 SER A N 7
ATOM 11494 C CA . SER A 1 29 ? 17.102 1.005 -2.407 1.00 0.28 34 SER A CA 7
ATOM 11495 C C . SER A 1 29 ? 16.304 0.347 -1.286 1.00 0.30 34 SER A C 7
ATOM 11496 O O . SER A 1 29 ? 16.674 0.447 -0.116 1.00 0.45 34 SER A O 7
ATOM 11504 N N . PHE A 1 30 ? 15.213 -0.328 -1.643 1.00 0.27 35 PHE A N 7
ATOM 11505 C CA . PHE A 1 30 ? 14.390 -1.010 -0.645 1.00 0.30 35 PHE A CA 7
ATOM 11506 C C . PHE A 1 30 ? 14.787 -2.474 -0.513 1.00 0.30 35 PHE A C 7
ATOM 11507 O O . PHE A 1 30 ? 15.511 -2.838 0.413 1.00 0.44 35 PHE A O 7
ATOM 11524 N N . LYS A 1 31 ? 14.323 -3.321 -1.430 1.00 0.31 36 LYS A N 7
ATOM 11525 C CA . LYS A 1 31 ? 14.679 -4.733 -1.367 1.00 0.31 36 LYS A CA 7
ATOM 11526 C C . LYS A 1 31 ? 16.065 -4.939 -1.936 1.00 0.26 36 LYS A C 7
ATOM 11527 O O . LYS A 1 31 ? 16.481 -4.276 -2.887 1.00 0.34 36 LYS A O 7
ATOM 11546 N N . LEU A 1 32 ? 16.763 -5.869 -1.331 1.00 0.29 37 LEU A N 7
ATOM 11547 C CA . LEU A 1 32 ? 18.139 -6.168 -1.673 1.00 0.30 37 LEU A CA 7
ATOM 11548 C C . LEU A 1 32 ? 18.295 -7.454 -2.490 1.00 0.30 37 LEU A C 7
ATOM 11549 O O . LEU A 1 32 ? 19.237 -7.589 -3.270 1.00 0.35 37 LEU A O 7
ATOM 11565 N N . THR A 1 33 ? 17.373 -8.392 -2.308 1.00 0.28 38 THR A N 7
ATOM 11566 C CA . THR A 1 33 ? 17.447 -9.679 -2.994 1.00 0.32 38 THR A CA 7
ATOM 11567 C C . THR A 1 33 ? 16.067 -10.240 -3.298 1.00 0.31 38 THR A C 7
ATOM 11568 O O . THR A 1 33 ? 15.059 -9.582 -3.084 1.00 0.33 38 THR A O 7
ATOM 11579 N N . SER A 1 34 ? 16.033 -11.468 -3.798 1.00 0.46 39 SER A N 7
ATOM 11580 C CA . SER A 1 34 ? 14.778 -12.130 -4.097 1.00 0.47 39 SER A CA 7
ATOM 11581 C C . SER A 1 34 ? 14.221 -12.766 -2.833 1.00 0.43 39 SER A C 7
ATOM 11582 O O . SER A 1 34 ? 14.932 -13.473 -2.122 1.00 0.50 39 SER A O 7
ATOM 11590 N N . THR A 1 35 ? 12.956 -12.474 -2.561 1.00 0.38 40 THR A N 7
ATOM 11591 C CA . THR A 1 35 ? 12.241 -12.993 -1.394 1.00 0.36 40 THR A CA 7
ATOM 11592 C C . THR A 1 35 ? 12.665 -12.305 -0.091 1.00 0.33 40 THR A C 7
ATOM 11593 O O . THR A 1 35 ? 12.908 -12.967 0.919 1.00 0.35 40 THR A O 7
ATOM 11604 N N . LYS A 1 36 ? 12.746 -10.969 -0.115 1.00 0.30 41 LYS A N 7
ATOM 11605 C CA . LYS A 1 36 ? 13.094 -10.199 1.083 1.00 0.27 41 LYS A CA 7
ATOM 11606 C C . LYS A 1 36 ? 11.998 -9.179 1.378 1.00 0.24 41 LYS A C 7
ATOM 11607 O O . LYS A 1 36 ? 11.308 -8.726 0.464 1.00 0.24 41 LYS A O 7
ATOM 11626 N N . TRP A 1 37 ? 11.838 -8.814 2.649 1.00 0.21 42 TRP A N 7
ATOM 11627 C CA . TRP A 1 37 ? 10.778 -7.882 3.033 1.00 0.18 42 TRP A CA 7
ATOM 11628 C C . TRP A 1 37 ? 11.273 -6.641 3.780 1.00 0.17 42 TRP A C 7
ATOM 11629 O O . TRP A 1 37 ? 11.497 -6.687 4.990 1.00 0.20 42 TRP A O 7
ATOM 11650 N N . PRO A 1 38 ? 11.450 -5.513 3.068 1.00 0.16 43 PRO A N 7
ATOM 11651 C CA . PRO A 1 38 ? 11.840 -4.241 3.687 1.00 0.16 43 PRO A CA 7
ATOM 11652 C C . PRO A 1 38 ? 10.702 -3.701 4.559 1.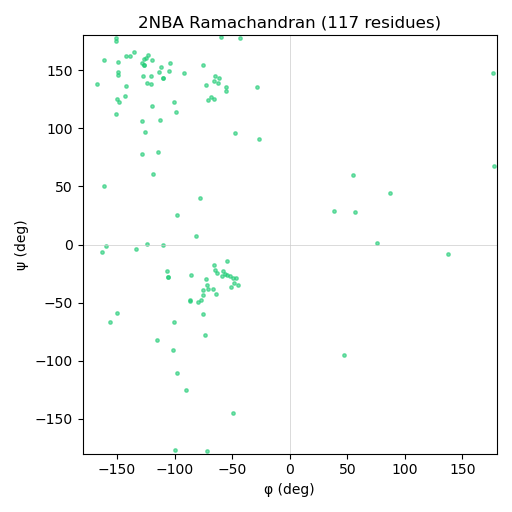00 0.16 43 PRO A C 7
ATOM 11653 O O . PRO A 1 38 ? 9.556 -3.641 4.117 1.00 0.22 43 PRO A O 7
ATOM 11664 N N . GLU A 1 39 ? 11.014 -3.310 5.793 1.00 0.22 44 GLU A N 7
ATOM 11665 C CA . GLU A 1 39 ? 9.999 -2.815 6.717 1.00 0.24 44 GLU A CA 7
ATOM 11666 C C . GLU A 1 39 ? 9.338 -1.524 6.232 1.00 0.23 44 GLU A C 7
ATOM 11667 O O . GLU A 1 39 ? 10.013 -0.562 5.866 1.00 0.25 44 GLU A O 7
ATOM 11679 N N . LEU A 1 40 ? 8.003 -1.523 6.237 1.00 0.22 45 LEU A N 7
ATOM 11680 C CA . LEU A 1 40 ? 7.223 -0.357 5.819 1.00 0.23 45 LEU A CA 7
ATOM 11681 C C . LEU A 1 40 ? 6.889 0.555 7.005 1.00 0.19 45 LEU A C 7
ATOM 11682 O O . LEU A 1 40 ? 6.761 0.092 8.138 1.00 0.20 45 LEU A O 7
ATOM 11698 N N . PRO A 1 41 ? 6.747 1.870 6.744 1.00 0.20 46 PRO A N 7
ATOM 11699 C CA . PRO A 1 41 ? 6.446 2.868 7.781 1.00 0.19 46 PRO A CA 7
ATOM 11700 C C . PRO A 1 41 ? 4.994 2.859 8.272 1.00 0.16 46 PRO A C 7
ATOM 11701 O O . PRO A 1 41 ? 4.704 2.331 9.346 1.00 0.19 46 PRO A O 7
ATOM 11712 N N . VAL A 1 42 ? 4.084 3.438 7.486 1.00 0.14 47 VAL A N 7
ATOM 11713 C CA . VAL A 1 42 ? 2.678 3.521 7.881 1.00 0.14 47 VAL A CA 7
ATOM 11714 C C . VAL A 1 42 ? 1.990 2.166 7.814 1.00 0.15 47 VAL A C 7
ATOM 11715 O O . VAL A 1 42 ? 2.136 1.425 6.847 1.00 0.14 47 VAL A O 7
ATOM 11728 N N . LYS A 1 43 ? 1.227 1.864 8.850 1.00 0.19 48 LYS A N 7
ATOM 11729 C CA . LYS A 1 43 ? 0.494 0.612 8.931 1.00 0.22 48 LYS A CA 7
ATOM 11730 C C . LYS A 1 43 ? -0.984 0.904 9.128 1.00 0.27 48 LYS A C 7
ATOM 11731 O O . LYS A 1 43 ? -1.801 -0.009 9.256 1.00 0.32 48 LYS A O 7
ATOM 11750 N N . GLU A 1 44 ? -1.312 2.191 9.159 1.00 0.27 49 GLU A N 7
ATOM 11751 C CA . GLU A 1 44 ? -2.688 2.626 9.348 1.00 0.34 49 GLU A CA 7
ATOM 11752 C C . GLU A 1 44 ? -2.856 4.109 9.029 1.00 0.34 49 GLU A C 7
ATOM 11753 O O . GLU A 1 44 ? -2.007 4.936 9.357 1.00 0.39 49 GLU A O 7
ATOM 11765 N N . ALA A 1 45 ? -3.972 4.421 8.389 1.00 0.36 50 ALA A N 7
ATOM 11766 C CA . ALA A 1 45 ? -4.311 5.788 8.014 1.00 0.36 50 ALA A CA 7
ATOM 11767 C C . ALA A 1 45 ? -5.306 6.388 9.000 1.00 0.50 50 ALA A C 7
ATOM 11768 O O . ALA A 1 45 ? -4.964 7.224 9.836 1.00 1.30 50 ALA A O 7
ATOM 11775 N N . GLY A 1 46 ? -6.545 5.937 8.875 1.00 0.37 51 GLY A N 7
ATOM 11776 C CA . GLY A 1 46 ? -7.629 6.394 9.722 1.00 0.35 51 GLY A CA 7
ATOM 11777 C C . GLY A 1 46 ? -8.856 5.539 9.498 1.00 0.33 51 GLY A C 7
ATOM 11778 O O . GLY A 1 46 ? -9.647 5.298 10.410 1.00 0.50 51 GLY A O 7
ATOM 11782 N N . GLY A 1 47 ? -8.996 5.085 8.256 1.00 0.19 52 GLY A N 7
ATOM 11783 C CA . GLY A 1 47 ? -10.084 4.219 7.871 1.00 0.18 52 GLY A CA 7
ATOM 11784 C C . GLY A 1 47 ? -9.554 3.045 7.086 1.00 0.14 52 GLY A C 7
ATOM 11785 O O . GLY A 1 47 ? -10.291 2.130 6.738 1.00 0.16 52 GLY A O 7
ATOM 11789 N N . PHE A 1 48 ? -8.258 3.107 6.782 1.00 0.11 53 PHE A N 7
ATOM 11790 C CA . PHE A 1 48 ? -7.563 2.048 6.062 1.00 0.09 53 PHE A CA 7
ATOM 11791 C C . PHE A 1 48 ? -6.357 1.577 6.869 1.00 0.11 53 PHE A C 7
ATOM 11792 O O . PHE A 1 48 ? -5.909 2.263 7.788 1.00 0.13 53 PHE A O 7
ATOM 11809 N N . CYS A 1 49 ? -5.841 0.404 6.530 1.00 0.13 54 CYS A N 7
ATOM 11810 C CA . CYS A 1 49 ? -4.665 -0.132 7.195 1.00 0.16 54 CYS A CA 7
ATOM 11811 C C . CYS A 1 49 ? -3.612 -0.427 6.147 1.00 0.14 54 CYS A C 7
ATOM 11812 O O . CYS A 1 49 ? -3.917 -0.944 5.075 1.00 0.14 54 CYS A O 7
ATOM 11819 N N . ILE A 1 50 ? -2.374 -0.110 6.466 1.00 0.14 55 ILE A N 7
ATOM 11820 C CA . ILE A 1 50 ? -1.297 -0.259 5.513 1.00 0.13 55 ILE A CA 7
ATOM 11821 C C . ILE A 1 50 ? -0.292 -1.341 5.883 1.00 0.13 55 ILE A C 7
ATOM 11822 O O . ILE A 1 50 ? -0.101 -1.678 7.051 1.00 0.15 55 ILE A O 7
ATOM 11838 N N . ARG A 1 51 ? 0.329 -1.882 4.845 1.00 0.13 56 ARG A N 7
ATOM 11839 C CA . ARG A 1 51 ? 1.338 -2.917 4.976 1.00 0.14 56 ARG A CA 7
ATOM 11840 C C . ARG A 1 51 ? 2.339 -2.793 3.838 1.00 0.15 56 ARG A C 7
ATOM 11841 O O . ARG A 1 51 ? 2.164 -1.969 2.940 1.00 0.29 56 ARG A O 7
ATOM 11862 N N . MET A 1 52 ? 3.383 -3.606 3.872 1.00 0.14 57 MET A N 7
ATOM 11863 C CA . MET A 1 52 ? 4.397 -3.567 2.839 1.00 0.14 57 MET A CA 7
ATOM 11864 C C . MET A 1 52 ? 3.902 -4.282 1.588 1.00 0.13 57 MET A C 7
ATOM 11865 O O . MET A 1 52 ? 3.001 -5.116 1.674 1.00 0.15 57 MET A O 7
ATOM 11879 N N . SER A 1 53 ? 4.447 -3.909 0.427 1.00 0.13 58 SER A N 7
ATOM 11880 C CA . SER A 1 53 ? 4.062 -4.523 -0.849 1.00 0.15 58 SER A CA 7
ATOM 11881 C C . SER A 1 53 ? 3.896 -6.056 -0.729 1.00 0.16 58 SER A C 7
ATOM 11882 O O . SER A 1 53 ? 4.124 -6.631 0.327 1.00 0.18 58 SER A O 7
ATOM 11890 N N . GLY A 1 54 ? 3.515 -6.702 -1.832 1.00 0.18 59 GLY A N 7
ATOM 11891 C CA . GLY A 1 54 ? 3.253 -8.149 -1.855 1.00 0.21 59 GLY A CA 7
ATOM 11892 C C . GLY A 1 54 ? 4.306 -9.063 -1.236 1.00 0.22 59 GLY A C 7
ATOM 11893 O O . GLY A 1 54 ? 4.869 -8.778 -0.184 1.00 0.21 59 GLY A O 7
ATOM 11897 N N . GLN A 1 55 ? 4.514 -10.213 -1.888 1.00 0.27 60 GLN A N 7
ATOM 11898 C CA . GLN A 1 55 ? 5.469 -11.224 -1.425 1.00 0.30 60 GLN A CA 7
ATOM 11899 C C . GLN A 1 55 ? 6.906 -10.755 -1.517 1.00 0.26 60 GLN A C 7
ATOM 11900 O O . GLN A 1 55 ? 7.303 -10.137 -2.494 1.00 0.25 60 GLN A O 7
ATOM 11914 N N . ALA A 1 56 ? 7.684 -11.109 -0.496 1.00 0.27 61 ALA A N 7
ATOM 11915 C CA . ALA A 1 56 ? 9.095 -10.746 -0.413 1.00 0.25 61 ALA A CA 7
ATOM 11916 C C . ALA A 1 56 ? 9.810 -10.913 -1.748 1.00 0.25 61 ALA A C 7
ATOM 11917 O O . ALA A 1 56 ? 10.790 -10.221 -2.021 1.00 0.25 61 ALA A O 7
ATOM 11924 N N . LYS A 1 57 ? 9.325 -11.833 -2.573 1.00 0.29 62 LYS A N 7
ATOM 11925 C CA . LYS A 1 57 ? 9.930 -12.075 -3.874 1.00 0.32 62 LYS A CA 7
ATOM 11926 C C . LYS A 1 57 ? 9.430 -11.056 -4.896 1.00 0.31 62 LYS A C 7
ATOM 11927 O O . LYS A 1 57 ? 10.169 -10.637 -5.787 1.00 0.40 62 LYS A O 7
ATOM 11946 N N . GLY A 1 58 ? 8.169 -10.668 -4.754 1.00 0.26 63 GLY A N 7
ATOM 11947 C CA . GLY A 1 58 ? 7.578 -9.677 -5.631 1.00 0.28 63 GLY A CA 7
ATOM 11948 C C . GLY A 1 58 ? 7.515 -8.331 -4.958 1.00 0.24 63 GLY A C 7
ATOM 11949 O O . GLY A 1 58 ? 6.461 -7.696 -4.909 1.00 0.24 63 GLY A O 7
ATOM 11953 N N . ILE A 1 59 ? 8.654 -7.896 -4.438 1.00 0.21 64 ILE A N 7
ATOM 11954 C CA . ILE A 1 59 ? 8.726 -6.636 -3.723 1.00 0.17 64 ILE A CA 7
ATOM 11955 C C . ILE A 1 59 ? 9.410 -5.538 -4.494 1.00 0.17 64 ILE A C 7
ATOM 11956 O O . ILE A 1 59 ? 10.368 -5.752 -5.237 1.00 0.19 64 ILE A O 7
ATOM 11972 N N . LEU A 1 60 ? 8.854 -4.358 -4.291 1.00 0.17 65 LEU A N 7
ATOM 11973 C CA . LEU A 1 60 ? 9.301 -3.133 -4.908 1.00 0.18 65 LEU A CA 7
ATOM 11974 C C . LEU A 1 60 ? 10.808 -3.093 -5.132 1.00 0.18 65 LEU A C 7
ATOM 11975 O O . LEU A 1 60 ? 11.590 -3.584 -4.318 1.00 0.21 65 LEU A O 7
ATOM 11991 N N . GLU A 1 61 ? 11.198 -2.495 -6.249 1.00 0.23 66 GLU A N 7
ATOM 11992 C CA . GLU A 1 61 ? 12.604 -2.346 -6.608 1.00 0.29 66 GLU A CA 7
ATOM 11993 C C . GLU A 1 61 ? 12.752 -1.134 -7.510 1.00 0.40 66 GLU A C 7
ATOM 11994 O O . GLU A 1 61 ? 12.244 -1.118 -8.631 1.00 0.46 66 GLU A O 7
ATOM 12006 N N . GLY A 1 62 ? 13.450 -0.117 -7.018 1.00 0.46 67 GLY A N 7
ATOM 12007 C CA . GLY A 1 62 ? 13.581 1.107 -7.777 1.00 0.57 67 GLY A CA 7
ATOM 12008 C C . GLY A 1 62 ? 12.280 1.877 -7.703 1.00 0.52 67 GLY A C 7
ATOM 12009 O O . GLY A 1 62 ? 12.124 2.945 -8.295 1.00 0.60 67 GLY A O 7
ATOM 12013 N N . LYS A 1 63 ? 11.346 1.296 -6.952 1.00 0.38 68 LYS A N 7
ATOM 12014 C CA . LYS A 1 63 ? 10.021 1.858 -6.740 1.00 0.32 68 LYS A CA 7
ATOM 12015 C C . LYS A 1 63 ? 9.600 1.599 -5.299 1.00 0.20 68 LYS A C 7
ATOM 12016 O O . LYS A 1 63 ? 9.871 0.533 -4.771 1.00 0.18 68 LYS A O 7
ATOM 12035 N N . PHE A 1 64 ? 9.012 2.579 -4.634 1.00 0.16 69 PHE A N 7
ATOM 12036 C CA . PHE A 1 64 ? 8.546 2.364 -3.266 1.00 0.18 69 PHE A CA 7
ATOM 12037 C C . PHE A 1 64 ? 7.039 2.585 -3.198 1.00 0.23 69 PHE A C 7
ATOM 12038 O O . PHE A 1 64 ? 6.560 3.678 -3.489 1.00 0.34 69 PHE A O 7
ATOM 12055 N N . THR A 1 65 ? 6.290 1.553 -2.811 1.00 0.20 70 THR A N 7
ATOM 12056 C CA . THR A 1 65 ? 4.831 1.666 -2.755 1.00 0.24 70 THR A CA 7
ATOM 12057 C C . THR A 1 65 ? 4.206 0.810 -1.656 1.00 0.24 70 THR A C 7
ATOM 12058 O O . THR A 1 65 ? 4.687 -0.280 -1.350 1.00 0.34 70 THR A O 7
ATOM 12069 N N . LEU A 1 66 ? 3.117 1.322 -1.078 1.00 0.16 71 LEU A N 7
ATOM 12070 C CA . LEU A 1 66 ? 2.378 0.611 -0.043 1.00 0.15 71 LEU A CA 7
ATOM 12071 C C . LEU A 1 66 ? 0.895 0.579 -0.383 1.00 0.14 71 LEU A C 7
ATOM 12072 O O . LEU A 1 66 ? 0.374 1.517 -0.985 1.00 0.15 71 LEU A O 7
ATOM 12088 N N . LYS A 1 67 ? 0.215 -0.492 0.005 1.00 0.18 72 LYS A N 7
ATOM 12089 C CA . LYS A 1 67 ? -1.215 -0.594 -0.247 1.00 0.18 72 LYS A CA 7
ATOM 12090 C C . LYS A 1 67 ? -1.993 -0.627 1.051 1.00 0.20 72 LYS A C 7
ATOM 12091 O O . LYS A 1 67 ? -1.683 -1.384 1.971 1.00 0.36 72 LYS A O 7
ATOM 12110 N N . ALA A 1 68 ? -3.006 0.213 1.101 1.00 0.12 73 ALA A N 7
ATOM 12111 C CA . ALA A 1 68 ? -3.865 0.318 2.255 1.00 0.11 73 ALA A CA 7
ATOM 12112 C C . ALA A 1 68 ? -5.186 -0.382 1.999 1.00 0.10 73 ALA A C 7
ATOM 12113 O O . ALA A 1 68 ? -5.638 -0.479 0.860 1.00 0.12 73 ALA A O 7
ATOM 12120 N N . VAL A 1 69 ? -5.798 -0.859 3.065 1.00 0.09 74 VAL A N 7
ATOM 12121 C CA . VAL A 1 69 ? -7.069 -1.555 2.971 1.00 0.09 74 VAL A CA 7
ATOM 12122 C C . VAL A 1 69 ? -8.045 -1.020 4.004 1.00 0.10 74 VAL A C 7
ATOM 12123 O O . VAL A 1 69 ? -7.674 -0.757 5.136 1.00 0.19 74 VAL A O 7
ATOM 12136 N N . ALA A 1 70 ? -9.292 -0.853 3.609 1.00 0.10 75 ALA A N 7
ATOM 12137 C CA . ALA A 1 70 ? -10.299 -0.340 4.519 1.00 0.11 75 ALA A CA 7
ATOM 12138 C C . ALA A 1 70 ? -10.392 -1.186 5.781 1.00 0.11 75 ALA A C 7
ATOM 12139 O O . ALA A 1 70 ? -10.292 -2.409 5.742 1.00 0.19 75 ALA A O 7
ATOM 12146 N N . LEU A 1 71 ? -10.551 -0.512 6.907 1.00 0.11 76 LEU A N 7
ATOM 12147 C CA . LEU A 1 71 ? -10.694 -1.178 8.183 1.00 0.11 76 LEU A CA 7
ATOM 12148 C C . LEU A 1 71 ? -12.069 -1.810 8.216 1.00 0.12 76 LEU A C 7
ATOM 12149 O O . LEU A 1 71 ? -12.271 -2.899 8.752 1.00 0.15 76 LEU A O 7
ATOM 12165 N N . ASP A 1 72 ? -13.012 -1.085 7.633 1.00 0.13 77 ASP A N 7
ATOM 12166 C CA . ASP A 1 72 ? -14.385 -1.555 7.490 1.00 0.17 77 ASP A CA 7
ATOM 12167 C C . ASP A 1 72 ? -14.559 -2.124 6.089 1.00 0.17 77 ASP A C 7
ATOM 12168 O O . ASP A 1 72 ? -15.656 -2.121 5.542 1.00 0.21 77 ASP A O 7
ATOM 12177 N N . ARG A 1 73 ? -13.446 -2.572 5.504 1.00 0.15 78 ARG A N 7
ATOM 12178 C CA . ARG A 1 73 ? -13.430 -3.114 4.151 1.00 0.17 78 ARG A CA 7
ATOM 12179 C C . ARG A 1 73 ? -14.527 -4.143 3.909 1.00 0.23 78 ARG A C 7
ATOM 12180 O O . ARG A 1 73 ? -14.965 -4.317 2.771 1.00 0.25 78 ARG A O 7
ATOM 12201 N N . GLU A 1 74 ? -14.965 -4.834 4.958 1.00 0.27 79 GLU A N 7
ATOM 12202 C CA . GLU A 1 74 ? -16.043 -5.804 4.809 1.00 0.34 79 GLU A CA 7
ATOM 12203 C C . GLU A 1 74 ? -17.206 -5.110 4.120 1.00 0.35 79 GLU A C 7
ATOM 12204 O O . GLU A 1 74 ? -18.027 -5.725 3.439 1.00 0.40 79 GLU A O 7
ATOM 12216 N N . ALA A 1 75 ? -17.235 -3.803 4.328 1.00 0.31 80 ALA A N 7
ATOM 12217 C CA . ALA A 1 75 ? -18.229 -2.919 3.756 1.00 0.33 80 ALA A CA 7
ATOM 12218 C C . ALA A 1 75 ? -17.615 -2.071 2.640 1.00 0.29 80 ALA A C 7
ATOM 12219 O O . ALA A 1 75 ? -18.323 -1.570 1.766 1.00 0.31 80 ALA A O 7
ATOM 12226 N N . GLU A 1 76 ? -16.289 -1.917 2.681 1.00 0.24 81 GLU A N 7
ATOM 12227 C CA . GLU A 1 76 ? -15.569 -1.114 1.691 1.00 0.20 81 GLU A CA 7
ATOM 12228 C C . GLU A 1 76 ? -14.443 -1.915 1.023 1.00 0.17 81 GLU A C 7
ATOM 12229 O O . GLU A 1 76 ? -13.278 -1.789 1.402 1.00 0.16 81 GLU A O 7
ATOM 12241 N N . PRO A 1 77 ? -14.770 -2.745 0.013 1.00 0.23 82 PRO A N 7
ATOM 12242 C CA . PRO A 1 77 ? -13.774 -3.551 -0.703 1.00 0.23 82 PRO A CA 7
ATOM 12243 C C . PRO A 1 77 ? -12.698 -2.694 -1.360 1.00 0.18 82 PRO A C 7
ATOM 12244 O O . PRO A 1 77 ? -11.661 -3.204 -1.786 1.00 0.19 82 PRO A O 7
ATOM 12255 N N . ARG A 1 78 ? -12.951 -1.391 -1.445 1.00 0.15 83 ARG A N 7
ATOM 12256 C CA . ARG A 1 78 ? -12.004 -0.472 -2.063 1.00 0.13 83 ARG A CA 7
ATOM 12257 C C . ARG A 1 78 ? -10.654 -0.489 -1.357 1.00 0.12 83 ARG A C 7
ATOM 12258 O O . ARG A 1 78 ? -10.570 -0.488 -0.130 1.00 0.18 83 ARG A O 7
ATOM 12279 N N . VAL A 1 79 ? -9.607 -0.509 -2.167 1.00 0.09 84 VAL A N 7
ATOM 12280 C CA . VAL A 1 79 ? -8.230 -0.525 -1.685 1.00 0.09 84 VAL A CA 7
ATOM 12281 C C . VAL A 1 79 ? -7.453 0.641 -2.295 1.00 0.08 84 VAL A C 7
ATOM 12282 O O . VAL A 1 79 ? -7.845 1.161 -3.333 1.00 0.09 84 VAL A O 7
ATOM 12295 N N . LEU A 1 80 ? -6.370 1.076 -1.654 1.00 0.10 85 LEU A N 7
ATOM 12296 C CA . LEU A 1 80 ? -5.580 2.177 -2.207 1.00 0.09 85 LEU A CA 7
ATOM 12297 C C . LEU A 1 80 ? -4.089 1.891 -2.146 1.00 0.10 85 LEU A C 7
ATOM 12298 O O . LEU A 1 80 ? -3.631 1.029 -1.402 1.00 0.11 85 LEU A O 7
ATOM 12314 N N . ARG A 1 81 ? -3.350 2.630 -2.953 1.00 0.10 86 ARG A N 7
ATOM 12315 C CA . ARG A 1 81 ? -1.910 2.515 -3.031 1.00 0.11 86 ARG A CA 7
ATOM 12316 C C . ARG A 1 81 ? -1.321 3.864 -3.380 1.00 0.11 86 ARG A C 7
ATOM 12317 O O . ARG A 1 81 ? -1.971 4.658 -4.033 1.00 0.10 86 ARG A O 7
ATOM 12338 N N . LEU A 1 82 ? -0.122 4.126 -2.909 1.00 0.12 87 LEU A N 7
ATOM 12339 C CA . LEU A 1 82 ? 0.567 5.382 -3.201 1.00 0.11 87 LEU A CA 7
ATOM 12340 C C . LEU A 1 82 ? 2.075 5.168 -3.132 1.00 0.13 87 LEU A C 7
ATOM 12341 O O . LEU A 1 82 ? 2.583 4.633 -2.145 1.00 0.16 87 LEU A O 7
ATOM 12357 N N . ASN A 1 83 ? 2.796 5.578 -4.170 1.00 0.11 88 ASN A N 7
ATOM 12358 C CA . ASN A 1 83 ? 4.249 5.395 -4.192 1.00 0.13 88 ASN A CA 7
ATOM 12359 C C . ASN A 1 83 ? 4.999 6.684 -3.850 1.00 0.12 88 ASN A C 7
ATOM 12360 O O . ASN A 1 83 ? 4.386 7.723 -3.605 1.00 0.11 88 ASN A O 7
ATOM 12371 N N . GLU A 1 84 ? 6.332 6.600 -3.830 1.00 0.16 89 GLU A N 7
ATOM 12372 C CA . GLU A 1 84 ? 7.184 7.750 -3.511 1.00 0.19 89 GLU A CA 7
ATOM 12373 C C . GLU A 1 84 ? 6.955 8.896 -4.493 1.00 0.18 89 GLU A C 7
ATOM 12374 O O . GLU A 1 84 ? 7.162 10.065 -4.164 1.00 0.24 89 GLU A O 7
ATOM 12386 N N . SER A 1 85 ? 6.531 8.548 -5.705 1.00 0.16 90 SER A N 7
ATOM 12387 C CA . SER A 1 85 ? 6.269 9.536 -6.744 1.00 0.17 90 SER A CA 7
ATOM 12388 C C . SER A 1 85 ? 4.895 10.131 -6.537 1.00 0.13 90 SER A C 7
ATOM 12389 O O . SER A 1 85 ? 4.375 10.864 -7.379 1.00 0.15 90 SER A O 7
ATOM 12397 N N . LEU A 1 86 ? 4.319 9.793 -5.395 1.00 0.10 91 LEU A N 7
ATOM 12398 C CA . LEU A 1 86 ? 3.017 10.278 -5.010 1.00 0.09 91 LEU A CA 7
ATOM 12399 C C . LEU A 1 86 ? 1.949 9.891 -6.018 1.00 0.11 91 LEU A C 7
ATOM 12400 O O . LEU A 1 86 ? 0.971 10.612 -6.216 1.00 0.16 91 LEU A O 7
ATOM 12416 N N . THR A 1 87 ? 2.149 8.741 -6.654 1.00 0.12 92 THR A N 7
ATOM 12417 C CA . THR A 1 87 ? 1.179 8.222 -7.603 1.00 0.14 92 THR A CA 7
ATOM 12418 C C . THR A 1 87 ? 0.378 7.108 -6.944 1.00 0.11 92 THR A C 7
ATOM 12419 O O . THR A 1 87 ? 0.906 6.039 -6.644 1.00 0.11 92 THR A O 7
ATOM 12430 N N . ALA A 1 88 ? -0.899 7.367 -6.720 1.00 0.11 93 ALA A N 7
ATOM 12431 C CA . ALA A 1 88 ? -1.774 6.405 -6.089 1.00 0.09 93 ALA A CA 7
ATOM 12432 C C . ALA A 1 88 ? -2.670 5.686 -7.072 1.00 0.09 93 ALA A C 7
ATOM 12433 O O . ALA A 1 88 ? -2.936 6.162 -8.174 1.00 0.10 93 ALA A O 7
ATOM 12440 N N . VAL A 1 89 ? -3.115 4.517 -6.643 1.00 0.09 94 VAL A N 7
ATOM 12441 C CA . VAL A 1 89 ? -4.035 3.705 -7.417 1.00 0.10 94 VAL A CA 7
ATOM 12442 C C . VAL A 1 89 ? -4.990 2.983 -6.491 1.00 0.09 94 VAL A C 7
ATOM 12443 O O . VAL A 1 89 ? -4.588 2.295 -5.552 1.00 0.10 94 VAL A O 7
ATOM 12456 N N . VAL A 1 90 ? -6.259 3.167 -6.773 1.00 0.09 95 VAL A N 7
ATOM 12457 C CA . VAL A 1 90 ? -7.322 2.589 -5.985 1.00 0.09 95 VAL A CA 7
ATOM 12458 C C . VAL A 1 90 ? -7.967 1.402 -6.677 1.00 0.11 95 VAL A C 7
ATOM 12459 O O . VAL A 1 90 ? -8.045 1.350 -7.898 1.00 0.12 95 VAL A O 7
ATOM 12472 N N . CYS A 1 91 ? -8.421 0.458 -5.871 1.00 0.11 96 CYS A N 7
ATOM 12473 C CA . CYS A 1 91 ? -9.102 -0.721 -6.362 1.00 0.13 96 CYS A CA 7
ATOM 12474 C C . CYS A 1 91 ? -10.497 -0.768 -5.780 1.00 0.13 96 CYS A C 7
ATOM 12475 O O . CYS A 1 91 ? -10.770 -0.166 -4.745 1.00 0.14 96 CYS A O 7
ATOM 12482 N N . GLY A 1 92 ? -11.379 -1.468 -6.461 1.00 0.15 97 GLY A N 7
ATOM 12483 C CA . GLY A 1 92 ? -12.736 -1.588 -6.001 1.00 0.16 97 GLY A CA 7
ATOM 12484 C C . GLY A 1 92 ? -13.005 -2.982 -5.514 1.00 0.16 97 GLY A C 7
ATOM 12485 O O . GLY A 1 92 ? -14.114 -3.313 -5.093 1.00 0.17 97 GLY A O 7
ATOM 12489 N N . LYS A 1 93 ? -11.966 -3.796 -5.579 1.00 0.16 98 LYS A N 7
ATOM 12490 C CA . LYS A 1 93 ? -12.044 -5.174 -5.163 1.00 0.16 98 LYS A CA 7
ATOM 12491 C C . LYS A 1 93 ? -10.674 -5.674 -4.734 1.00 0.16 98 LYS A C 7
ATOM 12492 O O . LYS A 1 93 ? -9.692 -5.531 -5.463 1.00 0.19 98 LYS A O 7
ATOM 12511 N N . MET A 1 94 ? -10.612 -6.253 -3.545 1.00 0.17 99 MET A N 7
ATOM 12512 C CA . MET A 1 94 ? -9.369 -6.789 -3.031 1.00 0.20 99 MET A CA 7
ATOM 12513 C C . MET A 1 94 ? -9.552 -8.262 -2.712 1.00 0.22 99 MET A C 7
ATOM 12514 O O . MET A 1 94 ? -10.228 -8.625 -1.749 1.00 0.23 99 MET A O 7
ATOM 12528 N N . LYS A 1 95 ? -8.948 -9.106 -3.536 1.00 0.25 100 LYS A N 7
ATOM 12529 C CA . LYS A 1 95 ? -9.063 -10.550 -3.367 1.00 0.28 100 LYS A CA 7
ATOM 12530 C C . LYS A 1 95 ? -7.993 -11.102 -2.428 1.00 0.25 100 LYS A C 7
ATOM 12531 O O . LYS A 1 95 ? -8.284 -11.470 -1.289 1.00 0.28 100 LYS A O 7
ATOM 12550 N N . GLY A 1 96 ? -6.755 -11.155 -2.911 1.00 0.25 101 GLY A N 7
ATOM 12551 C CA . GLY A 1 96 ? -5.665 -11.678 -2.107 1.00 0.28 101 GLY A CA 7
ATOM 12552 C C . GLY A 1 96 ? -5.098 -10.653 -1.146 1.00 0.24 101 GLY A C 7
ATOM 12553 O O . GLY A 1 96 ? -5.768 -10.251 -0.195 1.00 0.33 101 GLY A O 7
ATOM 12557 N N . LYS A 1 97 ? -3.859 -10.233 -1.401 1.00 0.31 102 LYS A N 7
ATOM 12558 C CA . LYS A 1 97 ? -3.177 -9.246 -0.563 1.00 0.31 102 LYS A CA 7
ATOM 12559 C C . LYS A 1 97 ? -3.458 -9.504 0.918 1.00 0.30 102 LYS A C 7
ATOM 12560 O O . LYS A 1 97 ? -3.512 -10.651 1.364 1.00 0.61 102 LYS A O 7
ATOM 12579 N N . GLY A 1 98 ? -3.632 -8.421 1.669 1.00 0.37 103 GLY A N 7
ATOM 12580 C CA . GLY A 1 98 ? -3.941 -8.514 3.079 1.00 0.38 103 GLY A CA 7
ATOM 12581 C C . GLY A 1 98 ? -4.972 -7.475 3.452 1.00 0.44 103 GLY A C 7
ATOM 12582 O O . GLY A 1 98 ? -4.992 -6.391 2.871 1.00 0.49 103 GLY A O 7
ATOM 12586 N N . SER A 1 99 ? -5.828 -7.786 4.414 1.00 0.48 104 SER A N 7
ATOM 12587 C CA . SER A 1 99 ? -6.871 -6.851 4.809 1.00 0.56 104 SER A CA 7
ATOM 12588 C C . SER A 1 99 ? -6.968 -6.697 6.316 1.00 0.49 104 SER A C 7
ATOM 12589 O O . SER A 1 99 ? -6.584 -7.585 7.076 1.00 0.39 104 SER A O 7
ATOM 12597 N N . CYS A 1 100 ? -7.491 -5.550 6.731 1.00 0.62 105 CYS A N 7
ATOM 12598 C CA . CYS A 1 100 ? -7.676 -5.257 8.144 1.00 0.62 105 CYS A CA 7
ATOM 12599 C C . CYS A 1 100 ? -8.757 -6.156 8.713 1.00 0.51 105 CYS A C 7
ATOM 12600 O O . CYS A 1 100 ? -9.311 -6.989 7.997 1.00 0.50 105 CYS A O 7
ATOM 12607 N N . THR A 1 101 ? -9.061 -5.970 9.997 1.00 0.50 106 THR A N 7
ATOM 12608 C CA . THR A 1 101 ? -10.096 -6.749 10.676 1.00 0.46 106 THR A CA 7
ATOM 12609 C C . THR A 1 101 ? -10.108 -8.208 10.212 1.00 0.60 106 THR A C 7
ATOM 12610 O O . THR A 1 101 ? -11.152 -8.859 10.189 1.00 0.95 106 THR A O 7
ATOM 12621 N N . ASP A 1 102 ? -8.933 -8.717 9.843 1.00 0.51 107 ASP A N 7
ATOM 12622 C CA . ASP A 1 102 ? -8.811 -10.097 9.383 1.00 0.75 107 ASP A CA 7
ATOM 12623 C C . ASP A 1 102 ? -7.384 -10.610 9.553 1.00 0.84 107 ASP A C 7
ATOM 12624 O O . ASP A 1 102 ? -7.131 -11.513 10.351 1.00 1.21 107 ASP A O 7
ATOM 12633 N N . GLY A 1 103 ? -6.455 -10.028 8.799 1.00 0.62 108 GLY A N 7
ATOM 12634 C CA . GLY A 1 103 ? -5.066 -10.445 8.881 1.00 0.72 108 GLY A CA 7
ATOM 12635 C C . GLY A 1 103 ? -4.211 -9.842 7.783 1.00 0.58 108 GLY A C 7
ATOM 12636 O O . GLY A 1 103 ? -3.648 -10.563 6.960 1.00 0.67 108 GLY A O 7
ATOM 12640 N N . GLU A 1 104 ? -4.115 -8.517 7.774 1.00 0.45 109 GLU A N 7
ATOM 12641 C CA . GLU A 1 104 ? -3.322 -7.809 6.773 1.00 0.35 109 GLU A CA 7
ATOM 12642 C C . GLU A 1 104 ? -1.850 -8.203 6.868 1.00 0.36 109 GLU A C 7
ATOM 12643 O O . GLU A 1 104 ? -1.324 -8.402 7.963 1.00 0.52 109 GLU A O 7
ATOM 12655 N N . GLU A 1 105 ? -1.188 -8.318 5.719 1.00 0.33 110 GLU A N 7
ATOM 12656 C CA . GLU A 1 105 ? 0.221 -8.676 5.698 1.00 0.36 110 GLU A CA 7
ATOM 12657 C C . GLU A 1 105 ? 0.956 -7.992 4.548 1.00 0.30 110 GLU A C 7
ATOM 12658 O O . GLU A 1 105 ? 1.920 -7.261 4.774 1.00 0.29 110 GLU A O 7
ATOM 12670 N N . ILE A 1 106 ? 0.488 -8.216 3.322 1.00 0.27 111 ILE A N 7
ATOM 12671 C CA . ILE A 1 106 ? 1.122 -7.633 2.143 1.00 0.23 111 ILE A CA 7
ATOM 12672 C C . ILE A 1 106 ? 0.146 -7.473 0.978 1.00 0.24 111 ILE A C 7
ATOM 12673 O O . ILE A 1 106 ? -1.024 -7.842 1.072 1.00 0.28 111 ILE A O 7
ATOM 12689 N N . PHE A 1 107 ? 0.656 -6.913 -0.116 1.00 0.24 112 PHE A N 7
ATOM 12690 C CA . PHE A 1 107 ? -0.134 -6.658 -1.319 1.00 0.29 112 PHE A CA 7
ATOM 12691 C C . PHE A 1 107 ? 0.245 -7.611 -2.474 1.00 0.36 112 PHE A C 7
ATOM 12692 O O . PHE A 1 107 ? 0.876 -7.207 -3.450 1.00 0.41 112 PHE A O 7
ATOM 12709 N N . ARG A 1 108 ? -0.122 -8.895 -2.341 1.00 0.42 113 ARG A N 7
ATOM 12710 C CA . ARG A 1 108 ? 0.157 -9.884 -3.382 1.00 0.50 113 ARG A CA 7
ATOM 12711 C C . ARG A 1 108 ? -1.085 -10.718 -3.688 1.00 0.93 113 ARG A C 7
ATOM 12712 O O . ARG A 1 108 ? -1.781 -11.163 -2.777 1.00 1.16 113 ARG A O 7
ATOM 12733 N N . GLY A 1 109 ? -1.361 -10.928 -4.971 1.00 1.20 114 GLY A N 7
ATOM 12734 C CA . GLY A 1 109 ? -2.524 -11.710 -5.358 1.00 1.68 114 GLY A CA 7
ATOM 12735 C C . GLY A 1 109 ? -3.224 -11.146 -6.579 1.00 0.77 114 GLY A C 7
ATOM 12736 O O . GLY A 1 109 ? -2.721 -11.264 -7.696 1.00 0.38 114 GLY A O 7
ATOM 12740 N N . ASN A 1 110 ? -4.386 -10.528 -6.370 1.00 0.78 115 ASN A N 7
ATOM 12741 C CA . ASN A 1 110 ? -5.145 -9.952 -7.474 1.00 0.50 115 ASN A CA 7
ATOM 12742 C C . ASN A 1 110 ? -6.253 -9.028 -6.980 1.00 0.37 115 ASN A C 7
ATOM 12743 O O . ASN A 1 110 ? -7.047 -9.396 -6.116 1.00 0.44 115 ASN A O 7
ATOM 12754 N N . ASP A 1 111 ? -6.292 -7.821 -7.537 1.00 0.38 116 ASP A N 7
ATOM 12755 C CA . ASP A 1 111 ? -7.314 -6.841 -7.188 1.00 0.28 116 ASP A CA 7
ATOM 12756 C C . ASP A 1 111 ? -8.133 -6.492 -8.423 1.00 0.29 116 ASP A C 7
ATOM 12757 O O . ASP A 1 111 ? -7.627 -6.539 -9.545 1.00 0.40 116 ASP A O 7
ATOM 12766 N N . ALA A 1 112 ? -9.393 -6.141 -8.216 1.00 0.25 117 ALA A N 7
ATOM 12767 C CA . ALA A 1 112 ? -10.274 -5.795 -9.322 1.00 0.27 117 ALA A CA 7
ATOM 12768 C C . ALA A 1 112 ? -10.852 -4.407 -9.159 1.00 0.24 117 ALA A C 7
ATOM 12769 O O . ALA A 1 112 ? -10.769 -3.808 -8.086 1.00 0.21 117 ALA A O 7
ATOM 12776 N N . GLU A 1 113 ? -11.436 -3.899 -10.236 1.00 0.28 118 GLU A N 7
ATOM 12777 C CA . GLU A 1 113 ? -12.056 -2.590 -10.216 1.00 0.28 118 GLU A CA 7
ATOM 12778 C C . GLU A 1 113 ? -11.078 -1.516 -9.742 1.00 0.23 118 GLU A C 7
ATOM 12779 O O . GLU A 1 113 ? -11.354 -0.812 -8.777 1.00 0.21 118 GLU A O 7
ATOM 12791 N N . CYS A 1 114 ? -9.958 -1.345 -10.447 1.00 0.22 119 CYS A N 7
ATOM 12792 C CA . CYS A 1 114 ? -8.971 -0.352 -10.022 1.00 0.18 119 CYS A CA 7
ATOM 12793 C C . CYS A 1 114 ? -8.697 0.713 -11.072 1.00 0.18 119 CYS A C 7
ATOM 12794 O O . CYS A 1 114 ? -8.723 0.460 -12.277 1.00 0.21 119 CYS A O 7
ATOM 12801 N N . ARG A 1 115 ? -8.436 1.916 -10.570 1.00 0.16 120 ARG A N 7
ATOM 12802 C CA . ARG A 1 115 ? -8.126 3.069 -11.385 1.00 0.17 120 ARG A CA 7
ATOM 12803 C C . ARG A 1 115 ? -7.066 3.918 -10.685 1.00 0.15 120 ARG A C 7
ATOM 12804 O O . ARG A 1 115 ? -6.867 3.788 -9.478 1.00 0.15 120 ARG A O 7
ATOM 12825 N N . PRO A 1 116 ? -6.368 4.795 -11.422 1.00 0.14 121 PRO A N 7
ATOM 12826 C CA . PRO A 1 116 ? -5.342 5.662 -10.842 1.00 0.13 121 PRO A CA 7
ATOM 12827 C C . PRO A 1 116 ? -5.953 6.755 -9.975 1.00 0.12 121 PRO A C 7
ATOM 12828 O O . PRO A 1 116 ? -6.789 7.532 -10.435 1.00 0.14 121 PRO A O 7
ATOM 12839 N N . PHE A 1 117 ? -5.524 6.811 -8.723 1.00 0.10 122 PHE A N 7
ATOM 12840 C CA . PHE A 1 117 ? -6.043 7.789 -7.777 1.00 0.10 122 PHE A CA 7
ATOM 12841 C C . PHE A 1 117 ? -5.000 8.843 -7.432 1.00 0.11 122 PHE A C 7
ATOM 12842 O O . PHE A 1 117 ? -3.809 8.547 -7.346 1.00 0.12 122 PHE A O 7
ATOM 12859 N N . THR A 1 118 ? -5.454 10.078 -7.254 1.00 0.13 123 THR A N 7
ATOM 12860 C CA . THR A 1 118 ? -4.562 11.170 -6.898 1.00 0.16 123 THR A CA 7
ATOM 12861 C C . THR A 1 118 ? -5.076 11.918 -5.674 1.00 0.17 123 THR A C 7
ATOM 12862 O O . THR A 1 118 ? -6.052 12.664 -5.750 1.00 0.19 123 THR A O 7
ATOM 12873 N N . GLY A 1 119 ? -4.409 11.705 -4.546 1.00 0.16 124 GLY A N 7
ATOM 12874 C CA . GLY A 1 119 ? -4.794 12.360 -3.310 1.00 0.17 124 GLY A CA 7
ATOM 12875 C C . GLY A 1 119 ? -4.495 13.847 -3.316 1.00 0.24 124 GLY A C 7
ATOM 12876 O O . GLY A 1 119 ? -4.513 14.454 -4.407 1.00 1.05 124 GLY A O 7
ATOM 12881 N N . HIS A 1 1 ? -21.891 4.225 -4.619 1.00 2.36 6 HIS A N 8
ATOM 12882 C CA . HIS A 1 1 ? -21.573 4.989 -3.387 1.00 1.81 6 HIS A CA 8
ATOM 12883 C C . HIS A 1 1 ? -20.657 4.185 -2.470 1.00 1.54 6 HIS A C 8
ATOM 12884 O O . HIS A 1 1 ? -20.763 4.262 -1.246 1.00 2.00 6 HIS A O 8
ATOM 12901 N N . ARG A 1 2 ? -19.757 3.415 -3.073 1.00 1.10 7 ARG A N 8
ATOM 12902 C CA . ARG A 1 2 ? -18.822 2.596 -2.314 1.00 0.83 7 ARG A CA 8
ATOM 12903 C C . ARG A 1 2 ? -17.430 3.220 -2.310 1.00 0.78 7 ARG A C 8
ATOM 12904 O O . ARG A 1 2 ? -16.446 2.577 -2.670 1.00 1.40 7 ARG A O 8
ATOM 12925 N N . SER A 1 3 ? -17.355 4.488 -1.915 1.00 0.65 8 SER A N 8
ATOM 12926 C CA . SER A 1 3 ? -16.076 5.183 -1.840 1.00 0.51 8 SER A CA 8
ATOM 12927 C C . SER A 1 3 ? -15.474 5.000 -0.460 1.00 0.42 8 SER A C 8
ATOM 12928 O O . SER A 1 3 ? -15.736 5.784 0.454 1.00 0.51 8 SER A O 8
ATOM 12936 N N . ALA A 1 4 ? -14.675 3.955 -0.315 1.00 0.33 9 ALA A N 8
ATOM 12937 C CA . ALA A 1 4 ? -14.036 3.654 0.954 1.00 0.33 9 ALA A CA 8
ATOM 12938 C C . ALA A 1 4 ? -13.231 4.846 1.454 1.00 0.43 9 ALA A C 8
ATOM 12939 O O . ALA A 1 4 ? -13.107 5.858 0.764 1.00 1.08 9 ALA A O 8
ATOM 12946 N N . ASN A 1 5 ? -12.687 4.722 2.657 1.00 0.33 10 ASN A N 8
ATOM 12947 C CA . ASN A 1 5 ? -11.903 5.796 3.251 1.00 0.33 10 ASN A CA 8
ATOM 12948 C C . ASN A 1 5 ? -10.502 5.869 2.651 1.00 0.24 10 ASN A C 8
ATOM 12949 O O . ASN A 1 5 ? -9.518 6.017 3.376 1.00 0.27 10 ASN A O 8
ATOM 12960 N N . LEU A 1 6 ? -10.412 5.759 1.325 1.00 0.16 11 LEU A N 8
ATOM 12961 C CA . LEU A 1 6 ? -9.124 5.837 0.646 1.00 0.12 11 LEU A CA 8
ATOM 12962 C C . LEU A 1 6 ? -8.473 7.168 0.931 1.00 0.12 11 LEU A C 8
ATOM 12963 O O . LEU A 1 6 ? -7.271 7.333 0.780 1.00 0.22 11 LEU A O 8
ATOM 12979 N N . ARG A 1 7 ? -9.302 8.120 1.305 1.00 0.12 12 ARG A N 8
ATOM 12980 C CA . ARG A 1 7 ? -8.853 9.467 1.605 1.00 0.13 12 ARG A CA 8
ATOM 12981 C C . ARG A 1 7 ? -7.957 9.459 2.834 1.00 0.13 12 ARG A C 8
ATOM 12982 O O . ARG A 1 7 ? -7.038 10.269 2.955 1.00 0.24 12 ARG A O 8
ATOM 13003 N N . ALA A 1 8 ? -8.236 8.535 3.745 1.00 0.13 13 ALA A N 8
ATOM 13004 C CA . ALA A 1 8 ? -7.433 8.380 4.950 1.00 0.17 13 ALA A CA 8
ATOM 13005 C C . ALA A 1 8 ? -6.139 7.687 4.599 1.00 0.16 13 ALA A C 8
ATOM 13006 O O . ALA A 1 8 ? -5.081 7.971 5.163 1.00 0.22 13 ALA A O 8
ATOM 13013 N N . ALA A 1 9 ? -6.240 6.783 3.640 1.00 0.13 14 ALA A N 8
ATOM 13014 C CA . ALA A 1 9 ? -5.104 6.016 3.176 1.00 0.12 14 ALA A CA 8
ATOM 13015 C C . ALA A 1 9 ? -4.213 6.866 2.306 1.00 0.10 14 ALA A C 8
ATOM 13016 O O . ALA A 1 9 ? -2.991 6.775 2.364 1.00 0.10 14 ALA A O 8
ATOM 13023 N N . HIS A 1 10 ? -4.846 7.687 1.493 1.00 0.10 15 HIS A N 8
ATOM 13024 C CA . HIS A 1 10 ? -4.141 8.568 0.607 1.00 0.09 15 HIS A CA 8
ATOM 13025 C C . HIS A 1 10 ? -3.066 9.304 1.381 1.00 0.09 15 HIS A C 8
ATOM 13026 O O . HIS A 1 10 ? -2.012 9.624 0.844 1.00 0.10 15 HIS A O 8
ATOM 13041 N N . ALA A 1 11 ? -3.357 9.574 2.651 1.00 0.10 16 ALA A N 8
ATOM 13042 C CA . ALA A 1 11 ? -2.419 10.254 3.526 1.00 0.12 16 ALA A CA 8
ATOM 13043 C C . ALA A 1 11 ? -1.462 9.263 4.165 1.00 0.12 16 ALA A C 8
ATOM 13044 O O . ALA A 1 11 ? -0.352 9.626 4.534 1.00 0.13 16 ALA A O 8
ATOM 13051 N N . ALA A 1 12 ? -1.914 8.019 4.333 1.00 0.12 17 ALA A N 8
ATOM 13052 C CA . ALA A 1 12 ? -1.073 6.984 4.918 1.00 0.12 17 ALA A CA 8
ATOM 13053 C C . ALA A 1 12 ? 0.000 6.545 3.933 1.00 0.11 17 ALA A C 8
ATOM 13054 O O . ALA A 1 12 ? 1.190 6.669 4.209 1.00 0.11 17 ALA A O 8
ATOM 13061 N N . LEU A 1 13 ? -0.429 6.025 2.781 1.00 0.10 18 LEU A N 8
ATOM 13062 C CA . LEU A 1 13 ? 0.507 5.604 1.745 1.00 0.09 18 LEU A CA 8
ATOM 13063 C C . LEU A 1 13 ? 1.379 6.788 1.369 1.00 0.09 18 LEU A C 8
ATOM 13064 O O . LEU A 1 13 ? 2.484 6.629 0.856 1.00 0.10 18 LEU A O 8
ATOM 13080 N N . LEU A 1 14 ? 0.843 7.981 1.610 1.00 0.09 19 LEU A N 8
ATOM 13081 C CA . LEU A 1 14 ? 1.566 9.219 1.370 1.00 0.09 19 LEU A CA 8
ATOM 13082 C C . LEU A 1 14 ? 2.566 9.385 2.503 1.00 0.10 19 LEU A C 8
ATOM 13083 O O . LEU A 1 14 ? 3.751 9.639 2.288 1.00 0.10 19 LEU A O 8
ATOM 13099 N N . GLU A 1 15 ? 2.053 9.212 3.713 1.00 0.11 20 GLU A N 8
ATOM 13100 C CA . GLU A 1 15 ? 2.856 9.297 4.919 1.00 0.13 20 GLU A CA 8
ATOM 13101 C C . GLU A 1 15 ? 4.020 8.332 4.798 1.00 0.14 20 GLU A C 8
ATOM 13102 O O . GLU A 1 15 ? 5.078 8.521 5.396 1.00 0.16 20 GLU A O 8
ATOM 13114 N N . ASN A 1 16 ? 3.791 7.283 4.019 1.00 0.13 21 ASN A N 8
ATOM 13115 C CA . ASN A 1 16 ? 4.806 6.287 3.757 1.00 0.14 21 ASN A CA 8
ATOM 13116 C C . ASN A 1 16 ? 5.674 6.772 2.614 1.00 0.13 21 ASN A C 8
ATOM 13117 O O . ASN A 1 16 ? 6.895 6.759 2.702 1.00 0.21 21 ASN A O 8
ATOM 13128 N N . ALA A 1 17 ? 5.009 7.208 1.546 1.00 0.11 22 ALA A N 8
ATOM 13129 C CA . ALA A 1 17 ? 5.677 7.712 0.352 1.00 0.12 22 ALA A CA 8
ATOM 13130 C C . ALA A 1 17 ? 6.810 8.666 0.699 1.00 0.12 22 ALA A C 8
ATOM 13131 O O . ALA A 1 17 ? 7.841 8.682 0.029 1.00 0.13 22 ALA A O 8
ATOM 13138 N N . ARG A 1 18 ? 6.612 9.474 1.733 1.00 0.13 23 ARG A N 8
ATOM 13139 C CA . ARG A 1 18 ? 7.643 10.406 2.162 1.00 0.15 23 ARG A CA 8
ATOM 13140 C C . ARG A 1 18 ? 8.757 9.628 2.835 1.00 0.16 23 ARG A C 8
ATOM 13141 O O . ARG A 1 18 ? 9.933 9.833 2.545 1.00 0.18 23 ARG A O 8
ATOM 13162 N N . PHE A 1 19 ? 8.371 8.725 3.730 1.00 0.16 24 PHE A N 8
ATOM 13163 C CA . PHE A 1 19 ? 9.327 7.878 4.417 1.00 0.19 24 PHE A CA 8
ATOM 13164 C C . PHE A 1 19 ? 10.033 7.003 3.393 1.00 0.19 24 PHE A C 8
ATOM 13165 O O . PHE A 1 19 ? 11.118 6.483 3.643 1.00 0.26 24 PHE A O 8
ATOM 13182 N N . MET A 1 20 ? 9.383 6.828 2.244 1.00 0.15 25 MET A N 8
ATOM 13183 C CA . MET A 1 20 ? 9.947 6.064 1.146 1.00 0.20 25 MET A CA 8
ATOM 13184 C C . MET A 1 20 ? 10.994 6.938 0.491 1.00 0.13 25 MET A C 8
ATOM 13185 O O . MET A 1 20 ? 12.123 6.522 0.234 1.00 0.14 25 MET A O 8
ATOM 13199 N N . GLU A 1 21 ? 10.575 8.167 0.224 1.00 0.12 26 GLU A N 8
ATOM 13200 C CA . GLU A 1 21 ? 11.434 9.181 -0.341 1.00 0.13 26 GLU A CA 8
ATOM 13201 C C . GLU A 1 21 ? 12.597 9.437 0.613 1.00 0.15 26 GLU A C 8
ATOM 13202 O O . GLU A 1 21 ? 13.652 9.930 0.215 1.00 0.19 26 GLU A O 8
ATOM 13214 N N . GLN A 1 22 ? 12.378 9.091 1.883 1.00 0.15 27 GLN A N 8
ATOM 13215 C CA . GLN A 1 22 ? 13.383 9.257 2.925 1.00 0.19 27 GLN A CA 8
ATOM 13216 C C . GLN A 1 22 ? 14.333 8.072 2.958 1.00 0.18 27 GLN A C 8
ATOM 13217 O O . GLN A 1 22 ? 15.547 8.239 2.882 1.00 0.20 27 GLN A O 8
ATOM 13231 N N . PHE A 1 23 ? 13.767 6.872 3.082 1.00 0.20 28 PHE A N 8
ATOM 13232 C CA . PHE A 1 23 ? 14.560 5.651 3.125 1.00 0.23 28 PHE A CA 8
ATOM 13233 C C . PHE A 1 23 ? 15.574 5.652 1.997 1.00 0.19 28 PHE A C 8
ATOM 13234 O O . PHE A 1 23 ? 16.739 5.328 2.200 1.00 0.25 28 PHE A O 8
ATOM 13251 N N . TYR A 1 24 ? 15.116 6.012 0.803 1.00 0.14 29 TYR A N 8
ATOM 13252 C CA . TYR A 1 24 ? 15.988 6.087 -0.359 1.00 0.15 29 TYR A CA 8
ATOM 13253 C C . TYR A 1 24 ? 16.996 7.207 -0.145 1.00 0.19 29 TYR A C 8
ATOM 13254 O O . TYR A 1 24 ? 18.182 7.067 -0.446 1.00 0.26 29 TYR A O 8
ATOM 13272 N N . ALA A 1 25 ? 16.498 8.323 0.381 1.00 0.18 30 ALA A N 8
ATOM 13273 C CA . ALA A 1 25 ? 17.331 9.482 0.666 1.00 0.23 30 ALA A CA 8
ATOM 13274 C C . ALA A 1 25 ? 18.391 9.130 1.704 1.00 0.26 30 ALA A C 8
ATOM 13275 O O . ALA A 1 25 ? 19.403 9.817 1.839 1.00 0.32 30 ALA A O 8
ATOM 13282 N N . LYS A 1 26 ? 18.140 8.047 2.433 1.00 0.25 31 LYS A N 8
ATOM 13283 C CA . LYS A 1 26 ? 19.051 7.577 3.467 1.00 0.30 31 LYS A CA 8
ATOM 13284 C C . LYS A 1 26 ? 19.808 6.339 2.997 1.00 0.31 31 LYS A C 8
ATOM 13285 O O . LYS A 1 26 ? 20.869 6.004 3.524 1.00 0.35 31 LYS A O 8
ATOM 13304 N N . LYS A 1 27 ? 19.247 5.663 1.998 1.00 0.30 32 LYS A N 8
ATOM 13305 C CA . LYS A 1 27 ? 19.837 4.450 1.457 1.00 0.32 32 LYS A CA 8
ATOM 13306 C C . LYS A 1 27 ? 20.009 4.531 -0.058 1.00 0.32 32 LYS A C 8
ATOM 13307 O O . LYS A 1 27 ? 21.058 4.943 -0.553 1.00 0.38 32 LYS A O 8
ATOM 13326 N N . GLY A 1 28 ? 18.968 4.131 -0.786 1.00 0.30 33 GLY A N 8
ATOM 13327 C CA . GLY A 1 28 ? 19.016 4.151 -2.236 1.00 0.32 33 GLY A CA 8
ATOM 13328 C C . GLY A 1 28 ? 18.242 2.999 -2.851 1.00 0.30 33 GLY A C 8
ATOM 13329 O O . GLY A 1 28 ? 18.045 2.947 -4.064 1.00 0.34 33 GLY A O 8
ATOM 13333 N N . SER A 1 29 ? 17.820 2.062 -2.008 1.00 0.28 34 SER A N 8
ATOM 13334 C CA . SER A 1 29 ? 17.060 0.902 -2.466 1.00 0.28 34 SER A CA 8
ATOM 13335 C C . SER A 1 29 ? 16.335 0.238 -1.303 1.00 0.30 34 SER A C 8
ATOM 13336 O O . SER A 1 29 ? 16.778 0.325 -0.158 1.00 0.45 34 SER A O 8
ATOM 13344 N N . PHE A 1 30 ? 15.222 -0.428 -1.598 1.00 0.27 35 PHE A N 8
ATOM 13345 C CA . PHE A 1 30 ? 14.459 -1.114 -0.556 1.00 0.30 35 PHE A CA 8
ATOM 13346 C C . PHE A 1 30 ? 14.808 -2.596 -0.494 1.00 0.30 35 PHE A C 8
ATOM 13347 O O . PHE A 1 30 ? 15.554 -3.014 0.391 1.00 0.44 35 PHE A O 8
ATOM 13364 N N . LYS A 1 31 ? 14.281 -3.403 -1.416 1.00 0.31 36 LYS A N 8
ATOM 13365 C CA . LYS A 1 31 ? 14.602 -4.827 -1.397 1.00 0.31 36 LYS A CA 8
ATOM 13366 C C . LYS A 1 31 ? 15.978 -5.052 -1.981 1.00 0.26 36 LYS A C 8
ATOM 13367 O O . LYS A 1 31 ? 16.381 -4.422 -2.959 1.00 0.34 36 LYS A O 8
ATOM 13386 N N . LEU A 1 32 ? 16.679 -5.964 -1.355 1.00 0.29 37 LEU A N 8
ATOM 13387 C CA . LEU A 1 32 ? 18.045 -6.290 -1.708 1.00 0.30 37 LEU A CA 8
ATOM 13388 C C . LEU A 1 32 ? 18.143 -7.570 -2.537 1.00 0.30 37 LEU A C 8
ATOM 13389 O O . LEU A 1 32 ? 19.043 -7.717 -3.365 1.00 0.35 37 LEU A O 8
ATOM 13405 N N . THR A 1 33 ? 17.214 -8.488 -2.310 1.00 0.28 38 THR A N 8
ATOM 13406 C CA . THR A 1 33 ? 17.212 -9.770 -3.000 1.00 0.32 38 THR A CA 8
ATOM 13407 C C . THR A 1 33 ? 15.798 -10.286 -3.198 1.00 0.31 38 THR A C 8
ATOM 13408 O O . THR A 1 33 ? 14.884 -9.892 -2.482 1.00 0.33 38 THR A O 8
ATOM 13419 N N . SER A 1 34 ? 15.627 -11.194 -4.147 1.00 0.46 39 SER A N 8
ATOM 13420 C CA . SER A 1 34 ? 14.323 -11.774 -4.387 1.00 0.47 39 SER A CA 8
ATOM 13421 C C . SER A 1 34 ? 13.893 -12.566 -3.163 1.00 0.43 39 SER A C 8
ATOM 13422 O O . SER A 1 34 ? 14.656 -13.378 -2.646 1.00 0.50 39 SER A O 8
ATOM 13430 N N . THR A 1 35 ? 12.675 -12.288 -2.708 1.00 0.38 40 THR A N 8
ATOM 13431 C CA . THR A 1 35 ? 12.072 -12.939 -1.538 1.00 0.36 40 THR A CA 8
ATOM 13432 C C . THR A 1 35 ? 12.507 -12.290 -0.222 1.00 0.33 40 THR A C 8
ATOM 13433 O O . THR A 1 35 ? 12.778 -12.980 0.762 1.00 0.35 40 THR A O 8
ATOM 13444 N N . LYS A 1 36 ? 12.566 -10.957 -0.211 1.00 0.30 41 LYS A N 8
ATOM 13445 C CA . LYS A 1 36 ? 12.911 -10.208 0.998 1.00 0.27 41 LYS A CA 8
ATOM 13446 C C . LYS A 1 36 ? 11.821 -9.182 1.296 1.00 0.24 41 LYS A C 8
ATOM 13447 O O . LYS A 1 36 ? 11.124 -8.734 0.386 1.00 0.24 41 LYS A O 8
ATOM 13466 N N . TRP A 1 37 ? 11.671 -8.805 2.566 1.00 0.21 42 TRP A N 8
ATOM 13467 C CA . TRP A 1 37 ? 10.617 -7.866 2.948 1.00 0.18 42 TRP A CA 8
ATOM 13468 C C . TRP A 1 37 ? 11.113 -6.657 3.745 1.00 0.17 42 TRP A C 8
ATOM 13469 O O . TRP A 1 37 ? 11.295 -6.740 4.960 1.00 0.20 42 TRP A O 8
ATOM 13490 N N . PRO A 1 38 ? 11.340 -5.515 3.067 1.00 0.16 43 PRO A N 8
ATOM 13491 C CA . PRO A 1 38 ? 11.742 -4.268 3.731 1.00 0.16 43 PRO A CA 8
ATOM 13492 C C . PRO A 1 38 ? 10.592 -3.711 4.576 1.00 0.16 43 PRO A C 8
ATOM 13493 O O . PRO A 1 38 ? 9.483 -3.532 4.077 1.00 0.22 43 PRO A O 8
ATOM 13504 N N . GLU A 1 39 ? 10.859 -3.438 5.851 1.00 0.22 44 GLU A N 8
ATOM 13505 C CA . GLU A 1 39 ? 9.838 -2.932 6.765 1.00 0.24 44 GLU A CA 8
ATOM 13506 C C . GLU A 1 39 ? 9.174 -1.646 6.269 1.00 0.23 44 GLU A C 8
ATOM 13507 O O . GLU A 1 39 ? 9.845 -0.700 5.858 1.00 0.25 44 GLU A O 8
ATOM 13519 N N . LEU A 1 40 ? 7.841 -1.635 6.318 1.00 0.22 45 LEU A N 8
ATOM 13520 C CA . LEU A 1 40 ? 7.052 -0.476 5.897 1.00 0.23 45 LEU A CA 8
ATOM 13521 C C . LEU A 1 40 ? 6.755 0.467 7.069 1.00 0.19 45 LEU A C 8
ATOM 13522 O O . LEU A 1 40 ? 6.599 0.024 8.207 1.00 0.20 45 LEU A O 8
ATOM 13538 N N . PRO A 1 41 ? 6.676 1.789 6.797 1.00 0.20 46 PRO A N 8
ATOM 13539 C CA . PRO A 1 41 ? 6.404 2.800 7.828 1.00 0.19 46 PRO A CA 8
ATOM 13540 C C . PRO A 1 41 ? 4.951 2.810 8.315 1.00 0.16 46 PRO A C 8
ATOM 13541 O O . PRO A 1 41 ? 4.657 2.307 9.400 1.00 0.19 46 PRO A O 8
ATOM 13552 N N . VAL A 1 42 ? 4.042 3.382 7.519 1.00 0.14 47 VAL A N 8
ATOM 13553 C CA . VAL A 1 42 ? 2.631 3.455 7.910 1.00 0.14 47 VAL A CA 8
ATOM 13554 C C . VAL A 1 42 ? 1.969 2.087 7.805 1.00 0.15 47 VAL A C 8
ATOM 13555 O O . VAL A 1 42 ? 2.154 1.373 6.822 1.00 0.14 47 VAL A O 8
ATOM 13568 N N . LYS A 1 43 ? 1.187 1.735 8.815 1.00 0.19 48 LYS A N 8
ATOM 13569 C CA . LYS A 1 43 ? 0.505 0.450 8.835 1.00 0.22 48 LYS A CA 8
ATOM 13570 C C . LYS A 1 43 ? -0.995 0.635 9.002 1.00 0.27 48 LYS A C 8
ATOM 13571 O O . LYS A 1 43 ? -1.745 -0.339 9.066 1.00 0.32 48 LYS A O 8
ATOM 13590 N N . GLU A 1 44 ? -1.428 1.889 9.090 1.00 0.27 49 GLU A N 8
ATOM 13591 C CA . GLU A 1 44 ? -2.847 2.189 9.264 1.00 0.34 49 GLU A CA 8
ATOM 13592 C C . GLU A 1 44 ? -3.149 3.670 9.044 1.00 0.34 49 GLU A C 8
ATOM 13593 O O . GLU A 1 44 ? -2.479 4.546 9.591 1.00 0.39 49 GLU A O 8
ATOM 13605 N N . ALA A 1 45 ? -4.161 3.925 8.240 1.00 0.36 50 ALA A N 8
ATOM 13606 C CA . ALA A 1 45 ? -4.632 5.276 7.963 1.00 0.36 50 ALA A CA 8
ATOM 13607 C C . ALA A 1 45 ? -5.767 5.623 8.917 1.00 0.50 50 ALA A C 8
ATOM 13608 O O . ALA A 1 45 ? -5.996 4.923 9.903 1.00 1.30 50 ALA A O 8
ATOM 13615 N N . GLY A 1 46 ? -6.474 6.700 8.620 1.00 0.37 51 GLY A N 8
ATOM 13616 C CA . GLY A 1 46 ? -7.585 7.112 9.459 1.00 0.35 51 GLY A CA 8
ATOM 13617 C C . GLY A 1 46 ? -8.821 6.246 9.264 1.00 0.33 51 GLY A C 8
ATOM 13618 O O . GLY A 1 46 ? -9.799 6.374 10.001 1.00 0.50 51 GLY A O 8
ATOM 13622 N N . GLY A 1 47 ? -8.773 5.363 8.270 1.00 0.19 52 GLY A N 8
ATOM 13623 C CA . GLY A 1 47 ? -9.895 4.480 7.988 1.00 0.18 52 GLY A CA 8
ATOM 13624 C C . GLY A 1 47 ? -9.464 3.280 7.174 1.00 0.14 52 GLY A C 8
ATOM 13625 O O . GLY A 1 47 ? -10.263 2.400 6.867 1.00 0.16 52 GLY A O 8
ATOM 13629 N N . PHE A 1 48 ? -8.190 3.275 6.817 1.00 0.11 53 PHE A N 8
ATOM 13630 C CA . PHE A 1 48 ? -7.582 2.195 6.055 1.00 0.09 53 PHE A CA 8
ATOM 13631 C C . PHE A 1 48 ? -6.406 1.643 6.840 1.00 0.11 53 PHE A C 8
ATOM 13632 O O . PHE A 1 48 ? -5.989 2.238 7.825 1.00 0.13 53 PHE A O 8
ATOM 13649 N N . CYS A 1 49 ? -5.919 0.480 6.449 1.00 0.13 54 CYS A N 8
ATOM 13650 C CA . CYS A 1 49 ? -4.769 -0.112 7.112 1.00 0.16 54 CYS A CA 8
ATOM 13651 C C . CYS A 1 49 ? -3.699 -0.407 6.080 1.00 0.14 54 CYS A C 8
ATOM 13652 O O . CYS A 1 49 ? -3.986 -0.911 5.001 1.00 0.14 54 CYS A O 8
ATOM 13659 N N . ILE A 1 50 ? -2.461 -0.133 6.431 1.00 0.14 55 ILE A N 8
ATOM 13660 C CA . ILE A 1 50 ? -1.369 -0.288 5.493 1.00 0.13 55 ILE A CA 8
ATOM 13661 C C . ILE A 1 50 ? -0.377 -1.379 5.872 1.00 0.13 55 ILE A C 8
ATOM 13662 O O . ILE A 1 50 ? -0.218 -1.737 7.038 1.00 0.15 55 ILE A O 8
ATOM 13678 N N . ARG A 1 51 ? 0.263 -1.911 4.841 1.00 0.13 56 ARG A N 8
ATOM 13679 C CA . ARG A 1 51 ? 1.269 -2.950 4.980 1.00 0.14 56 ARG A CA 8
ATOM 13680 C C . ARG A 1 51 ? 2.280 -2.828 3.849 1.00 0.15 56 ARG A C 8
ATOM 13681 O O . ARG A 1 51 ? 2.097 -2.028 2.931 1.00 0.29 56 ARG A O 8
ATOM 13702 N N . MET A 1 52 ? 3.342 -3.617 3.910 1.00 0.14 57 MET A N 8
ATOM 13703 C CA . MET A 1 52 ? 4.367 -3.574 2.886 1.00 0.14 57 MET A CA 8
ATOM 13704 C C . MET A 1 52 ? 3.866 -4.240 1.614 1.00 0.13 57 MET A C 8
ATOM 13705 O O . MET A 1 52 ? 2.945 -5.054 1.671 1.00 0.15 57 MET A O 8
ATOM 13719 N N . SER A 1 53 ? 4.430 -3.847 0.469 1.00 0.13 58 SER A N 8
ATOM 13720 C CA . SER A 1 53 ? 4.042 -4.424 -0.821 1.00 0.15 58 SER A CA 8
ATOM 13721 C C . SER A 1 53 ? 3.847 -5.955 -0.728 1.00 0.16 58 SER A C 8
ATOM 13722 O O . SER A 1 53 ? 4.073 -6.554 0.314 1.00 0.18 58 SER A O 8
ATOM 13730 N N . GLY A 1 54 ? 3.449 -6.572 -1.838 1.00 0.18 59 GLY A N 8
ATOM 13731 C CA . GLY A 1 54 ? 3.151 -8.009 -1.879 1.00 0.21 59 GLY A CA 8
ATOM 13732 C C . GLY A 1 54 ? 4.199 -8.960 -1.327 1.00 0.22 59 GLY A C 8
ATOM 13733 O O . GLY A 1 54 ? 4.869 -8.682 -0.338 1.00 0.21 59 GLY A O 8
ATOM 13737 N N . GLN A 1 55 ? 4.266 -10.135 -1.955 1.00 0.27 60 GLN A N 8
ATOM 13738 C CA . GLN A 1 55 ? 5.195 -11.188 -1.570 1.00 0.30 60 GLN A CA 8
ATOM 13739 C C . GLN A 1 55 ? 6.640 -10.756 -1.727 1.00 0.26 60 GLN A C 8
ATOM 13740 O O . GLN A 1 55 ? 7.007 -10.125 -2.708 1.00 0.25 60 GLN A O 8
ATOM 13754 N N . ALA A 1 56 ? 7.454 -11.141 -0.750 1.00 0.27 61 ALA A N 8
ATOM 13755 C CA . ALA A 1 56 ? 8.876 -10.807 -0.735 1.00 0.25 61 ALA A CA 8
ATOM 13756 C C . ALA A 1 56 ? 9.538 -11.043 -2.088 1.00 0.25 61 ALA A C 8
ATOM 13757 O O . ALA A 1 56 ? 10.538 -10.404 -2.413 1.00 0.25 61 ALA A O 8
ATOM 13764 N N . LYS A 1 57 ? 8.983 -11.962 -2.871 1.00 0.29 62 LYS A N 8
ATOM 13765 C CA . LYS A 1 57 ? 9.534 -12.273 -4.185 1.00 0.32 62 LYS A CA 8
ATOM 13766 C C . LYS A 1 57 ? 9.178 -11.179 -5.195 1.00 0.31 62 LYS A C 8
ATOM 13767 O O . LYS A 1 57 ? 9.950 -10.879 -6.105 1.00 0.40 62 LYS A O 8
ATOM 13786 N N . GLY A 1 58 ? 8.001 -10.589 -5.017 1.00 0.26 63 GLY A N 8
ATOM 13787 C CA . GLY A 1 58 ? 7.540 -9.524 -5.889 1.00 0.28 63 GLY A CA 8
ATOM 13788 C C . GLY A 1 58 ? 7.497 -8.205 -5.166 1.00 0.24 63 GLY A C 8
ATOM 13789 O O . GLY A 1 58 ? 6.449 -7.563 -5.083 1.00 0.24 63 GLY A O 8
ATOM 13793 N N . ILE A 1 59 ? 8.643 -7.798 -4.648 1.00 0.21 64 ILE A N 8
ATOM 13794 C CA . ILE A 1 59 ? 8.733 -6.565 -3.888 1.00 0.17 64 ILE A CA 8
ATOM 13795 C C . ILE A 1 59 ? 9.445 -5.447 -4.607 1.00 0.17 64 ILE A C 8
ATOM 13796 O O . ILE A 1 59 ? 10.405 -5.645 -5.351 1.00 0.19 64 ILE A O 8
ATOM 13812 N N . LEU A 1 60 ? 8.908 -4.266 -4.354 1.00 0.17 65 LEU A N 8
ATOM 13813 C CA . LEU A 1 60 ? 9.380 -3.021 -4.912 1.00 0.18 65 LEU A CA 8
ATOM 13814 C C . LEU A 1 60 ? 10.890 -2.996 -5.121 1.00 0.18 65 LEU A C 8
ATOM 13815 O O . LEU A 1 60 ? 11.652 -3.550 -4.329 1.00 0.21 65 LEU A O 8
ATOM 13831 N N . GLU A 1 61 ? 11.305 -2.336 -6.195 1.00 0.23 66 GLU A N 8
ATOM 13832 C CA . GLU A 1 61 ? 12.721 -2.204 -6.534 1.00 0.29 66 GLU A CA 8
ATOM 13833 C C . GLU A 1 61 ? 12.899 -0.971 -7.399 1.00 0.40 66 GLU A C 8
ATOM 13834 O O . GLU A 1 61 ? 12.414 -0.921 -8.529 1.00 0.46 66 GLU A O 8
ATOM 13846 N N . GLY A 1 62 ? 13.596 0.027 -6.868 1.00 0.46 67 GLY A N 8
ATOM 13847 C CA . GLY A 1 62 ? 13.747 1.266 -7.598 1.00 0.57 67 GLY A CA 8
ATOM 13848 C C . GLY A 1 62 ? 12.427 2.004 -7.586 1.00 0.52 67 GLY A C 8
ATOM 13849 O O . GLY A 1 62 ? 12.272 3.068 -8.187 1.00 0.60 67 GLY A O 8
ATOM 13853 N N . LYS A 1 63 ? 11.474 1.396 -6.877 1.00 0.38 68 LYS A N 8
ATOM 13854 C CA . LYS A 1 63 ? 10.127 1.918 -6.727 1.00 0.32 68 LYS A CA 8
ATOM 13855 C C . LYS A 1 63 ? 9.659 1.652 -5.302 1.00 0.20 68 LYS A C 8
ATOM 13856 O O . LYS A 1 63 ? 9.898 0.580 -4.776 1.00 0.18 68 LYS A O 8
ATOM 13875 N N . PHE A 1 64 ? 9.077 2.637 -4.639 1.00 0.16 69 PHE A N 8
ATOM 13876 C CA . PHE A 1 64 ? 8.592 2.415 -3.280 1.00 0.18 69 PHE A CA 8
ATOM 13877 C C . PHE A 1 64 ? 7.087 2.657 -3.203 1.00 0.23 69 PHE A C 8
ATOM 13878 O O . PHE A 1 64 ? 6.624 3.763 -3.477 1.00 0.34 69 PHE A O 8
ATOM 13895 N N . THR A 1 65 ? 6.322 1.631 -2.825 1.00 0.20 70 THR A N 8
ATOM 13896 C CA . THR A 1 65 ? 4.866 1.769 -2.746 1.00 0.24 70 THR A CA 8
ATOM 13897 C C . THR A 1 65 ? 4.250 0.926 -1.636 1.00 0.24 70 THR A C 8
ATOM 13898 O O . THR A 1 65 ? 4.691 -0.191 -1.367 1.00 0.34 70 THR A O 8
ATOM 13909 N N . LEU A 1 66 ? 3.223 1.481 -0.997 1.00 0.16 71 LEU A N 8
ATOM 13910 C CA . LEU A 1 66 ? 2.489 0.780 0.044 1.00 0.15 71 LEU A CA 8
ATOM 13911 C C . LEU A 1 66 ? 1.017 0.732 -0.310 1.00 0.14 71 LEU A C 8
ATOM 13912 O O . LEU A 1 66 ? 0.521 1.582 -1.050 1.00 0.15 71 LEU A O 8
ATOM 13928 N N . LYS A 1 67 ? 0.321 -0.258 0.216 1.00 0.18 72 LYS A N 8
ATOM 13929 C CA . LYS A 1 67 ? -1.102 -0.385 -0.031 1.00 0.18 72 LYS A CA 8
ATOM 13930 C C . LYS A 1 67 ? -1.872 -0.329 1.266 1.00 0.20 72 LYS A C 8
ATOM 13931 O O . LYS A 1 67 ? -1.428 -0.825 2.301 1.00 0.36 72 LYS A O 8
ATOM 13950 N N . ALA A 1 68 ? -3.032 0.281 1.187 1.00 0.12 73 ALA A N 8
ATOM 13951 C CA . ALA A 1 68 ? -3.899 0.427 2.325 1.00 0.11 73 ALA A CA 8
ATOM 13952 C C . ALA A 1 68 ? -5.214 -0.289 2.078 1.00 0.10 73 ALA A C 8
ATOM 13953 O O . ALA A 1 68 ? -5.691 -0.349 0.948 1.00 0.12 73 ALA A O 8
ATOM 13960 N N . VAL A 1 69 ? -5.802 -0.811 3.138 1.00 0.09 74 VAL A N 8
ATOM 13961 C CA . VAL A 1 69 ? -7.059 -1.525 3.041 1.00 0.09 74 VAL A CA 8
ATOM 13962 C C . VAL A 1 69 ? -8.035 -1.029 4.090 1.00 0.10 74 VAL A C 8
ATOM 13963 O O . VAL A 1 69 ? -7.709 -0.949 5.272 1.00 0.19 74 VAL A O 8
ATOM 13976 N N . ALA A 1 70 ? -9.248 -0.735 3.656 1.00 0.10 75 ALA A N 8
ATOM 13977 C CA . ALA A 1 70 ? -10.269 -0.219 4.547 1.00 0.11 75 ALA A CA 8
ATOM 13978 C C . ALA A 1 70 ? -10.391 -1.052 5.810 1.00 0.11 75 ALA A C 8
ATOM 13979 O O . ALA A 1 70 ? -10.248 -2.272 5.793 1.00 0.19 75 ALA A O 8
ATOM 13986 N N . LEU A 1 71 ? -10.612 -0.366 6.915 1.00 0.11 76 LEU A N 8
ATOM 13987 C CA . LEU A 1 71 ? -10.791 -1.024 8.189 1.00 0.11 76 LEU A CA 8
ATOM 13988 C C . LEU A 1 71 ? -12.182 -1.626 8.195 1.00 0.12 76 LEU A C 8
ATOM 13989 O O . LEU A 1 71 ? -12.435 -2.666 8.797 1.00 0.15 76 LEU A O 8
ATOM 14005 N N . ASP A 1 72 ? -13.081 -0.929 7.514 1.00 0.13 77 ASP A N 8
ATOM 14006 C CA . ASP A 1 72 ? -14.451 -1.390 7.327 1.00 0.17 77 ASP A CA 8
ATOM 14007 C C . ASP A 1 72 ? -14.551 -2.041 5.954 1.00 0.17 77 ASP A C 8
ATOM 14008 O O . ASP A 1 72 ? -15.618 -2.075 5.347 1.00 0.21 77 ASP A O 8
ATOM 14017 N N . ARG A 1 73 ? -13.407 -2.518 5.461 1.00 0.15 78 ARG A N 8
ATOM 14018 C CA . ARG A 1 73 ? -13.311 -3.137 4.147 1.00 0.17 78 ARG A CA 8
ATOM 14019 C C . ARG A 1 73 ? -14.365 -4.210 3.915 1.00 0.23 78 ARG A C 8
ATOM 14020 O O . ARG A 1 73 ? -14.766 -4.442 2.774 1.00 0.25 78 ARG A O 8
ATOM 14041 N N . GLU A 1 74 ? -14.805 -4.878 4.978 1.00 0.27 79 GLU A N 8
ATOM 14042 C CA . GLU A 1 74 ? -15.846 -5.891 4.836 1.00 0.34 79 GLU A CA 8
ATOM 14043 C C . GLU A 1 74 ? -17.009 -5.264 4.087 1.00 0.35 79 GLU A C 8
ATOM 14044 O O . GLU A 1 74 ? -17.787 -5.934 3.407 1.00 0.40 79 GLU A O 8
ATOM 14056 N N . ALA A 1 75 ? -17.090 -3.952 4.240 1.00 0.31 80 ALA A N 8
ATOM 14057 C CA . ALA A 1 75 ? -18.098 -3.134 3.605 1.00 0.33 80 ALA A CA 8
ATOM 14058 C C . ALA A 1 75 ? -17.494 -2.329 2.452 1.00 0.29 80 ALA A C 8
ATOM 14059 O O . ALA A 1 75 ? -18.197 -1.941 1.520 1.00 0.31 80 ALA A O 8
ATOM 14066 N N . GLU A 1 76 ? -16.182 -2.086 2.524 1.00 0.24 81 GLU A N 8
ATOM 14067 C CA . GLU A 1 76 ? -15.483 -1.306 1.503 1.00 0.20 81 GLU A CA 8
ATOM 14068 C C . GLU A 1 76 ? -14.284 -2.062 0.918 1.00 0.17 81 GLU A C 8
ATOM 14069 O O . GLU A 1 76 ? -13.144 -1.819 1.315 1.00 0.16 81 GLU A O 8
ATOM 14081 N N . PRO A 1 77 ? -14.518 -2.988 -0.036 1.00 0.23 82 PRO A N 8
ATOM 14082 C CA . PRO A 1 77 ? -13.439 -3.746 -0.679 1.00 0.23 82 PRO A CA 8
ATOM 14083 C C . PRO A 1 77 ? -12.411 -2.827 -1.327 1.00 0.18 82 PRO A C 8
ATOM 14084 O O . PRO A 1 77 ? -11.319 -3.263 -1.692 1.00 0.19 82 PRO A O 8
ATOM 14095 N N . ARG A 1 78 ? -12.772 -1.553 -1.472 1.00 0.15 83 ARG A N 8
ATOM 14096 C CA . ARG A 1 78 ? -11.882 -0.572 -2.080 1.00 0.13 83 ARG A CA 8
ATOM 14097 C C . ARG A 1 78 ? -10.532 -0.547 -1.384 1.00 0.12 83 ARG A C 8
ATOM 14098 O O . ARG A 1 78 ? -10.439 -0.558 -0.157 1.00 0.18 83 ARG A O 8
ATOM 14119 N N . VAL A 1 79 ? -9.495 -0.515 -2.198 1.00 0.09 84 VAL A N 8
ATOM 14120 C CA . VAL A 1 79 ? -8.120 -0.496 -1.719 1.00 0.09 84 VAL A CA 8
ATOM 14121 C C . VAL A 1 79 ? -7.361 0.670 -2.347 1.00 0.08 84 VAL A C 8
ATOM 14122 O O . VAL A 1 79 ? -7.808 1.234 -3.339 1.00 0.09 84 VAL A O 8
ATOM 14135 N N . LEU A 1 80 ? -6.226 1.052 -1.766 1.00 0.10 85 LEU A N 8
ATOM 14136 C CA . LEU A 1 80 ? -5.446 2.158 -2.319 1.00 0.09 85 LEU A CA 8
ATOM 14137 C C . LEU A 1 80 ? -3.946 1.904 -2.204 1.00 0.10 85 LEU A C 8
ATOM 14138 O O . LEU A 1 80 ? -3.501 1.045 -1.448 1.00 0.11 85 LEU A O 8
ATOM 14154 N N . ARG A 1 81 ? -3.183 2.661 -2.979 1.00 0.10 86 ARG A N 8
ATOM 14155 C CA . ARG A 1 81 ? -1.725 2.574 -2.971 1.00 0.11 86 ARG A CA 8
ATOM 14156 C C . ARG A 1 81 ? -1.140 3.932 -3.309 1.00 0.11 86 ARG A C 8
ATOM 14157 O O . ARG A 1 81 ? -1.749 4.696 -4.042 1.00 0.10 86 ARG A O 8
ATOM 14178 N N . LEU A 1 82 ? 0.026 4.235 -2.766 1.00 0.12 87 LEU A N 8
ATOM 14179 C CA . LEU A 1 82 ? 0.685 5.501 -3.052 1.00 0.11 87 LEU A CA 8
ATOM 14180 C C . LEU A 1 82 ? 2.193 5.327 -2.977 1.00 0.13 87 LEU A C 8
ATOM 14181 O O . LEU A 1 82 ? 2.727 4.879 -1.962 1.00 0.16 87 LEU A O 8
ATOM 14197 N N . ASN A 1 83 ? 2.874 5.682 -4.055 1.00 0.11 88 ASN A N 8
ATOM 14198 C CA . ASN A 1 83 ? 4.324 5.531 -4.124 1.00 0.13 88 ASN A CA 8
ATOM 14199 C C . ASN A 1 83 ? 5.059 6.840 -3.842 1.00 0.12 88 ASN A C 8
ATOM 14200 O O . ASN A 1 83 ? 4.441 7.865 -3.556 1.00 0.11 88 ASN A O 8
ATOM 14211 N N . GLU A 1 84 ? 6.389 6.787 -3.927 1.00 0.16 89 GLU A N 8
ATOM 14212 C CA . GLU A 1 84 ? 7.237 7.954 -3.685 1.00 0.19 89 GLU A CA 8
ATOM 14213 C C . GLU A 1 84 ? 6.948 9.057 -4.697 1.00 0.18 89 GLU A C 8
ATOM 14214 O O . GLU A 1 84 ? 7.185 10.236 -4.433 1.00 0.24 89 GLU A O 8
ATOM 14226 N N . SER A 1 85 ? 6.440 8.662 -5.859 1.00 0.16 90 SER A N 8
ATOM 14227 C CA . SER A 1 85 ? 6.113 9.611 -6.914 1.00 0.17 90 SER A CA 8
ATOM 14228 C C . SER A 1 85 ? 4.756 10.222 -6.634 1.00 0.13 90 SER A C 8
ATOM 14229 O O . SER A 1 85 ? 4.194 10.946 -7.455 1.00 0.15 90 SER A O 8
ATOM 14237 N N . LEU A 1 86 ? 4.245 9.910 -5.451 1.00 0.10 91 LEU A N 8
ATOM 14238 C CA . LEU A 1 86 ? 2.968 10.415 -5.006 1.00 0.09 91 LEU A CA 8
ATOM 14239 C C . LEU A 1 86 ? 1.860 10.076 -5.993 1.00 0.11 91 LEU A C 8
ATOM 14240 O O . LEU A 1 86 ? 0.871 10.798 -6.118 1.00 0.16 91 LEU A O 8
ATOM 14256 N N . THR A 1 87 ? 2.046 8.958 -6.689 1.00 0.12 92 THR A N 8
ATOM 14257 C CA . THR A 1 87 ? 1.064 8.462 -7.641 1.00 0.14 92 THR A CA 8
ATOM 14258 C C . THR A 1 87 ? 0.282 7.335 -6.992 1.00 0.11 92 THR A C 8
ATOM 14259 O O . THR A 1 87 ? 0.838 6.278 -6.692 1.00 0.11 92 THR A O 8
ATOM 14270 N N . ALA A 1 88 ? -1.002 7.555 -6.778 1.00 0.11 93 ALA A N 8
ATOM 14271 C CA . ALA A 1 88 ? -1.832 6.556 -6.127 1.00 0.09 93 ALA A CA 8
ATOM 14272 C C . ALA A 1 88 ? -2.732 5.820 -7.090 1.00 0.09 93 ALA A C 8
ATOM 14273 O O . ALA A 1 88 ? -3.042 6.297 -8.179 1.00 0.10 93 ALA A O 8
ATOM 14280 N N . VAL A 1 89 ? -3.131 4.636 -6.662 1.00 0.09 94 VAL A N 8
ATOM 14281 C CA . VAL A 1 89 ? -4.049 3.814 -7.427 1.00 0.10 94 VAL A CA 8
ATOM 14282 C C . VAL A 1 89 ? -4.994 3.086 -6.498 1.00 0.09 94 VAL A C 8
ATOM 14283 O O . VAL A 1 89 ? -4.586 2.454 -5.524 1.00 0.10 94 VAL A O 8
ATOM 14296 N N . VAL A 1 90 ? -6.262 3.199 -6.815 1.00 0.09 95 VAL A N 8
ATOM 14297 C CA . VAL A 1 90 ? -7.311 2.595 -6.029 1.00 0.09 95 VAL A CA 8
ATOM 14298 C C . VAL A 1 90 ? -7.891 1.366 -6.702 1.00 0.11 95 VAL A C 8
ATOM 14299 O O . VAL A 1 90 ? -7.937 1.276 -7.924 1.00 0.12 95 VAL A O 8
ATOM 14312 N N . CYS A 1 91 ? -8.337 0.430 -5.883 1.00 0.11 96 CYS A N 8
ATOM 14313 C CA . CYS A 1 91 ? -8.954 -0.788 -6.361 1.00 0.13 96 CYS A CA 8
ATOM 14314 C C . CYS A 1 91 ? -10.369 -0.875 -5.830 1.00 0.13 96 CYS A C 8
ATOM 14315 O O . CYS A 1 91 ? -10.700 -0.258 -4.820 1.00 0.14 96 CYS A O 8
ATOM 14322 N N . GLY A 1 92 ? -11.202 -1.621 -6.525 1.00 0.15 97 GLY A N 8
ATOM 14323 C CA . GLY A 1 92 ? -12.573 -1.770 -6.114 1.00 0.16 97 GLY A CA 8
ATOM 14324 C C . GLY A 1 92 ? -12.833 -3.155 -5.598 1.00 0.16 97 GLY A C 8
ATOM 14325 O O . GLY A 1 92 ? -13.948 -3.490 -5.195 1.00 0.17 97 GLY A O 8
ATOM 14329 N N . LYS A 1 93 ? -11.785 -3.957 -5.615 1.00 0.16 98 LYS A N 8
ATOM 14330 C CA . LYS A 1 93 ? -11.858 -5.323 -5.156 1.00 0.16 98 LYS A CA 8
ATOM 14331 C C . LYS A 1 93 ? -10.526 -5.764 -4.581 1.00 0.16 98 LYS A C 8
ATOM 14332 O O . LYS A 1 93 ? -9.495 -5.687 -5.247 1.00 0.19 98 LYS A O 8
ATOM 14351 N N . MET A 1 94 ? -10.550 -6.219 -3.342 1.00 0.17 99 MET A N 8
ATOM 14352 C CA . MET A 1 94 ? -9.346 -6.699 -2.702 1.00 0.20 99 MET A CA 8
ATOM 14353 C C . MET A 1 94 ? -9.529 -8.165 -2.356 1.00 0.22 99 MET A C 8
ATOM 14354 O O . MET A 1 94 ? -10.270 -8.515 -1.437 1.00 0.23 99 MET A O 8
ATOM 14368 N N . LYS A 1 95 ? -8.851 -9.018 -3.109 1.00 0.25 100 LYS A N 8
ATOM 14369 C CA . LYS A 1 95 ? -8.953 -10.457 -2.911 1.00 0.28 100 LYS A CA 8
ATOM 14370 C C . LYS A 1 95 ? -7.789 -10.982 -2.079 1.00 0.25 100 LYS A C 8
ATOM 14371 O O . LYS A 1 95 ? -7.972 -11.457 -0.959 1.00 0.28 100 LYS A O 8
ATOM 14390 N N . GLY A 1 96 ? -6.590 -10.889 -2.644 1.00 0.25 101 GLY A N 8
ATOM 14391 C CA . GLY A 1 96 ? -5.401 -11.355 -1.957 1.00 0.28 101 GLY A CA 8
ATOM 14392 C C . GLY A 1 96 ? -4.891 -10.348 -0.950 1.00 0.24 101 GLY A C 8
ATOM 14393 O O . GLY A 1 96 ? -5.578 -10.036 0.023 1.00 0.33 101 GLY A O 8
ATOM 14397 N N . LYS A 1 97 ? -3.687 -9.833 -1.197 1.00 0.31 102 LYS A N 8
ATOM 14398 C CA . LYS A 1 97 ? -3.064 -8.842 -0.317 1.00 0.31 102 LYS A CA 8
ATOM 14399 C C . LYS A 1 97 ? -3.345 -9.145 1.157 1.00 0.30 102 LYS A C 8
ATOM 14400 O O . LYS A 1 97 ? -3.466 -10.304 1.558 1.00 0.61 102 LYS A O 8
ATOM 14419 N N . GLY A 1 98 ? -3.436 -8.084 1.954 1.00 0.37 103 GLY A N 8
ATOM 14420 C CA . GLY A 1 98 ? -3.719 -8.216 3.370 1.00 0.38 103 GLY A CA 8
ATOM 14421 C C . GLY A 1 98 ? -4.669 -7.132 3.837 1.00 0.44 103 GLY A C 8
ATOM 14422 O O . GLY A 1 98 ? -4.651 -6.021 3.309 1.00 0.49 103 GLY A O 8
ATOM 14426 N N . SER A 1 99 ? -5.498 -7.442 4.824 1.00 0.48 104 SER A N 8
ATOM 14427 C CA . SER A 1 99 ? -6.467 -6.473 5.325 1.00 0.56 104 SER A CA 8
ATOM 14428 C C . SER A 1 99 ? -6.524 -6.455 6.839 1.00 0.49 104 SER A C 8
ATOM 14429 O O . SER A 1 99 ? -6.421 -7.496 7.482 1.00 0.39 104 SER A O 8
ATOM 14437 N N . CYS A 1 100 ? -6.694 -5.266 7.408 1.00 0.62 105 CYS A N 8
ATOM 14438 C CA . CYS A 1 100 ? -6.829 -5.152 8.852 1.00 0.62 105 CYS A CA 8
ATOM 14439 C C . CYS A 1 100 ? -8.121 -5.841 9.244 1.00 0.51 105 CYS A C 8
ATOM 14440 O O . CYS A 1 100 ? -8.836 -6.328 8.368 1.00 0.50 105 CYS A O 8
ATOM 14447 N N . THR A 1 101 ? -8.424 -5.890 10.537 1.00 0.50 106 THR A N 8
ATOM 14448 C CA . THR A 1 101 ? -9.648 -6.537 11.013 1.00 0.46 106 THR A CA 8
ATOM 14449 C C . THR A 1 101 ? -9.897 -7.864 10.287 1.00 0.60 106 THR A C 8
ATOM 14450 O O . THR A 1 101 ? -11.022 -8.361 10.246 1.00 0.95 106 THR A O 8
ATOM 14461 N N . ASP A 1 102 ? -8.828 -8.435 9.725 1.00 0.51 107 ASP A N 8
ATOM 14462 C CA . ASP A 1 102 ? -8.914 -9.695 8.990 1.00 0.75 107 ASP A CA 8
ATOM 14463 C C . ASP A 1 102 ? -7.561 -10.407 8.958 1.00 0.84 107 ASP A C 8
ATOM 14464 O O . ASP A 1 102 ? -7.498 -11.636 8.920 1.00 1.21 107 ASP A O 8
ATOM 14473 N N . GLY A 1 103 ? -6.484 -9.625 8.976 1.00 0.62 108 GLY A N 8
ATOM 14474 C CA . GLY A 1 103 ? -5.146 -10.191 8.939 1.00 0.72 108 GLY A CA 8
ATOM 14475 C C . GLY A 1 103 ? -4.300 -9.593 7.830 1.00 0.58 108 GLY A C 8
ATOM 14476 O O . GLY A 1 103 ? -3.966 -10.273 6.859 1.00 0.67 108 GLY A O 8
ATOM 14480 N N . GLU A 1 104 ? -3.949 -8.317 7.976 1.00 0.45 109 GLU A N 8
ATOM 14481 C CA . GLU A 1 104 ? -3.143 -7.622 6.976 1.00 0.35 109 GLU A CA 8
ATOM 14482 C C . GLU A 1 104 ? -1.710 -8.143 6.954 1.00 0.36 109 GLU A C 8
ATOM 14483 O O . GLU A 1 104 ? -1.054 -8.228 7.992 1.00 0.52 109 GLU A O 8
ATOM 14495 N N . GLU A 1 105 ? -1.232 -8.493 5.763 1.00 0.33 110 GLU A N 8
ATOM 14496 C CA . GLU A 1 105 ? 0.118 -8.994 5.602 1.00 0.36 110 GLU A CA 8
ATOM 14497 C C . GLU A 1 105 ? 0.886 -8.178 4.570 1.00 0.30 110 GLU A C 8
ATOM 14498 O O . GLU A 1 105 ? 1.850 -7.489 4.905 1.00 0.29 110 GLU A O 8
ATOM 14510 N N . ILE A 1 106 ? 0.446 -8.253 3.313 1.00 0.27 111 ILE A N 8
ATOM 14511 C CA . ILE A 1 106 ? 1.115 -7.542 2.227 1.00 0.23 111 ILE A CA 8
ATOM 14512 C C . ILE A 1 106 ? 0.170 -7.202 1.080 1.00 0.24 111 ILE A C 8
ATOM 14513 O O . ILE A 1 106 ? -1.004 -7.547 1.101 1.00 0.28 111 ILE A O 8
ATOM 14529 N N . PHE A 1 107 ? 0.711 -6.499 0.087 1.00 0.24 112 PHE A N 8
ATOM 14530 C CA . PHE A 1 107 ? -0.041 -6.090 -1.097 1.00 0.29 112 PHE A CA 8
ATOM 14531 C C . PHE A 1 107 ? 0.437 -6.869 -2.328 1.00 0.36 112 PHE A C 8
ATOM 14532 O O . PHE A 1 107 ? 1.202 -6.359 -3.147 1.00 0.41 112 PHE A O 8
ATOM 14549 N N . ARG A 1 108 ? -0.012 -8.119 -2.457 1.00 0.42 113 ARG A N 8
ATOM 14550 C CA . ARG A 1 108 ? 0.402 -8.948 -3.584 1.00 0.50 113 ARG A CA 8
ATOM 14551 C C . ARG A 1 108 ? -0.672 -8.979 -4.670 1.00 0.93 113 ARG A C 8
ATOM 14552 O O . ARG A 1 108 ? -1.817 -9.353 -4.421 1.00 1.16 113 ARG A O 8
ATOM 14573 N N . GLY A 1 109 ? -0.266 -8.578 -5.878 1.00 1.20 114 GLY A N 8
ATOM 14574 C CA . GLY A 1 109 ? -1.158 -8.511 -7.031 1.00 1.68 114 GLY A CA 8
ATOM 14575 C C . GLY A 1 109 ? -2.295 -9.518 -7.025 1.00 0.77 114 GLY A C 8
ATOM 14576 O O . GLY A 1 109 ? -2.117 -10.668 -7.424 1.00 0.38 114 GLY A O 8
ATOM 14580 N N . ASN A 1 110 ? -3.468 -9.067 -6.581 1.00 0.78 115 ASN A N 8
ATOM 14581 C CA . ASN A 1 110 ? -4.666 -9.900 -6.535 1.00 0.50 115 ASN A CA 8
ATOM 14582 C C . ASN A 1 110 ? -5.920 -9.039 -6.379 1.00 0.37 115 ASN A C 8
ATOM 14583 O O . ASN A 1 110 ? -6.935 -9.500 -5.858 1.00 0.44 115 ASN A O 8
ATOM 14594 N N . ASP A 1 111 ? -5.846 -7.788 -6.829 1.00 0.38 116 ASP A N 8
ATOM 14595 C CA . ASP A 1 111 ? -6.980 -6.874 -6.728 1.00 0.28 116 ASP A CA 8
ATOM 14596 C C . ASP A 1 111 ? -7.689 -6.712 -8.066 1.00 0.29 116 ASP A C 8
ATOM 14597 O O . ASP A 1 111 ? -7.136 -7.017 -9.123 1.00 0.40 116 ASP A O 8
ATOM 14606 N N . ALA A 1 112 ? -8.922 -6.223 -8.001 1.00 0.25 117 ALA A N 8
ATOM 14607 C CA . ALA A 1 112 ? -9.732 -6.000 -9.191 1.00 0.27 117 ALA A CA 8
ATOM 14608 C C . ALA A 1 112 ? -10.417 -4.650 -9.133 1.00 0.24 117 ALA A C 8
ATOM 14609 O O . ALA A 1 112 ? -10.446 -4.002 -8.086 1.00 0.21 117 ALA A O 8
ATOM 14616 N N . GLU A 1 113 ? -10.967 -4.228 -10.266 1.00 0.28 118 GLU A N 8
ATOM 14617 C CA . GLU A 1 113 ? -11.671 -2.962 -10.335 1.00 0.28 118 GLU A CA 8
ATOM 14618 C C . GLU A 1 113 ? -10.796 -1.816 -9.832 1.00 0.23 118 GLU A C 8
ATOM 14619 O O . GLU A 1 113 ? -11.167 -1.120 -8.892 1.00 0.21 118 GLU A O 8
ATOM 14631 N N . CYS A 1 114 ? -9.657 -1.579 -10.485 1.00 0.22 119 CYS A N 8
ATOM 14632 C CA . CYS A 1 114 ? -8.760 -0.515 -10.033 1.00 0.18 119 CYS A CA 8
ATOM 14633 C C . CYS A 1 114 ? -8.509 0.550 -11.093 1.00 0.18 119 CYS A C 8
ATOM 14634 O O . CYS A 1 114 ? -8.452 0.272 -12.290 1.00 0.21 119 CYS A O 8
ATOM 14641 N N . ARG A 1 115 ? -8.360 1.781 -10.608 1.00 0.16 120 ARG A N 8
ATOM 14642 C CA . ARG A 1 115 ? -8.092 2.934 -11.439 1.00 0.17 120 ARG A CA 8
ATOM 14643 C C . ARG A 1 115 ? -7.087 3.853 -10.738 1.00 0.15 120 ARG A C 8
ATOM 14644 O O . ARG A 1 115 ? -6.894 3.747 -9.528 1.00 0.15 120 ARG A O 8
ATOM 14665 N N . PRO A 1 116 ? -6.435 4.768 -11.476 1.00 0.14 121 PRO A N 8
ATOM 14666 C CA . PRO A 1 116 ? -5.452 5.690 -10.896 1.00 0.13 121 PRO A CA 8
ATOM 14667 C C . PRO A 1 116 ? -6.097 6.753 -10.014 1.00 0.12 121 PRO A C 8
ATOM 14668 O O . PRO A 1 116 ? -6.964 7.505 -10.458 1.00 0.14 121 PRO A O 8
ATOM 14679 N N . PHE A 1 117 ? -5.650 6.819 -8.767 1.00 0.10 122 PHE A N 8
ATOM 14680 C CA . PHE A 1 117 ? -6.188 7.773 -7.806 1.00 0.10 122 PHE A CA 8
ATOM 14681 C C . PHE A 1 117 ? -5.181 8.867 -7.474 1.00 0.11 122 PHE A C 8
ATOM 14682 O O . PHE A 1 117 ? -3.979 8.618 -7.403 1.00 0.12 122 PHE A O 8
ATOM 14699 N N . THR A 1 118 ? -5.681 10.082 -7.281 1.00 0.13 123 THR A N 8
ATOM 14700 C CA . THR A 1 118 ? -4.827 11.210 -6.939 1.00 0.16 123 THR A CA 8
ATOM 14701 C C . THR A 1 118 ? -5.345 11.934 -5.701 1.00 0.17 123 THR A C 8
ATOM 14702 O O . THR A 1 118 ? -6.354 12.638 -5.754 1.00 0.19 123 THR A O 8
ATOM 14713 N N . GLY A 1 119 ? -4.641 11.751 -4.588 1.00 0.16 124 GLY A N 8
ATOM 14714 C CA . GLY A 1 119 ? -5.023 12.389 -3.341 1.00 0.17 124 GLY A CA 8
ATOM 14715 C C . GLY A 1 119 ? -4.810 13.891 -3.361 1.00 0.24 124 GLY A C 8
ATOM 14716 O O . GLY A 1 119 ? -4.557 14.468 -2.282 1.00 1.05 124 GLY A O 8
ATOM 14721 N N . HIS A 1 1 ? -19.286 2.689 -7.793 1.00 2.36 6 HIS A N 9
ATOM 14722 C CA . HIS A 1 1 ? -19.478 4.146 -7.573 1.00 1.81 6 HIS A CA 9
ATOM 14723 C C . HIS A 1 1 ? -19.210 4.515 -6.119 1.00 1.54 6 HIS A C 9
ATOM 14724 O O . HIS A 1 1 ? -19.359 5.672 -5.725 1.00 2.00 6 HIS A O 9
ATOM 14741 N N . ARG A 1 2 ? -18.812 3.525 -5.325 1.00 1.10 7 ARG A N 9
ATOM 14742 C CA . ARG A 1 2 ? -18.527 3.747 -3.913 1.00 0.83 7 ARG A CA 9
ATOM 14743 C C . ARG A 1 2 ? -17.196 4.467 -3.735 1.00 0.78 7 ARG A C 9
ATOM 14744 O O . ARG A 1 2 ? -16.512 4.780 -4.711 1.00 1.40 7 ARG A O 9
ATOM 14765 N N . SER A 1 3 ? -16.839 4.735 -2.484 1.00 0.65 8 SER A N 9
ATOM 14766 C CA . SER A 1 3 ? -15.581 5.403 -2.175 1.00 0.51 8 SER A CA 9
ATOM 14767 C C . SER A 1 3 ? -15.212 5.200 -0.716 1.00 0.42 8 SER A C 9
ATOM 14768 O O . SER A 1 3 ? -15.644 5.950 0.160 1.00 0.51 8 SER A O 9
ATOM 14776 N N . ALA A 1 4 ? -14.410 4.175 -0.467 1.00 0.33 9 ALA A N 9
ATOM 14777 C CA . ALA A 1 4 ? -13.968 3.851 0.878 1.00 0.33 9 ALA A CA 9
ATOM 14778 C C . ALA A 1 4 ? -13.170 4.999 1.484 1.00 0.43 9 ALA A C 9
ATOM 14779 O O . ALA A 1 4 ? -13.077 6.079 0.902 1.00 1.08 9 ALA A O 9
ATOM 14786 N N . ASN A 1 5 ? -12.595 4.758 2.656 1.00 0.33 10 ASN A N 9
ATOM 14787 C CA . ASN A 1 5 ? -11.799 5.769 3.337 1.00 0.33 10 ASN A CA 9
ATOM 14788 C C . ASN A 1 5 ? -10.412 5.881 2.712 1.00 0.24 10 ASN A C 9
ATOM 14789 O O . ASN A 1 5 ? -9.420 6.064 3.418 1.00 0.27 10 ASN A O 9
ATOM 14800 N N . LEU A 1 6 ? -10.345 5.762 1.386 1.00 0.16 11 LEU A N 9
ATOM 14801 C CA . LEU A 1 6 ? -9.076 5.860 0.676 1.00 0.12 11 LEU A CA 9
ATOM 14802 C C . LEU A 1 6 ? -8.420 7.190 0.952 1.00 0.12 11 LEU A C 9
ATOM 14803 O O . LEU A 1 6 ? -7.218 7.346 0.802 1.00 0.22 11 LEU A O 9
ATOM 14819 N N . ARG A 1 7 ? -9.241 8.153 1.314 1.00 0.12 12 ARG A N 9
ATOM 14820 C CA . ARG A 1 7 ? -8.776 9.496 1.595 1.00 0.13 12 ARG A CA 9
ATOM 14821 C C . ARG A 1 7 ? -7.889 9.498 2.833 1.00 0.13 12 ARG A C 9
ATOM 14822 O O . ARG A 1 7 ? -7.003 10.340 2.976 1.00 0.24 12 ARG A O 9
ATOM 14843 N N . ALA A 1 8 ? -8.138 8.546 3.725 1.00 0.13 13 ALA A N 9
ATOM 14844 C CA . ALA A 1 8 ? -7.337 8.396 4.929 1.00 0.17 13 ALA A CA 9
ATOM 14845 C C . ALA A 1 8 ? -6.057 7.668 4.584 1.00 0.16 13 ALA A C 9
ATOM 14846 O O . ALA A 1 8 ? -4.991 7.942 5.134 1.00 0.22 13 ALA A O 9
ATOM 14853 N N . ALA A 1 9 ? -6.187 6.745 3.645 1.00 0.13 14 ALA A N 9
ATOM 14854 C CA . ALA A 1 9 ? -5.071 5.947 3.184 1.00 0.12 14 ALA A CA 9
ATOM 14855 C C . ALA A 1 9 ? -4.168 6.774 2.307 1.00 0.10 14 ALA A C 9
ATOM 14856 O O . ALA A 1 9 ? -2.948 6.647 2.349 1.00 0.10 14 ALA A O 9
ATOM 14863 N N . HIS A 1 10 ? -4.786 7.618 1.507 1.00 0.10 15 HIS A N 9
ATOM 14864 C CA . HIS A 1 10 ? -4.068 8.484 0.617 1.00 0.09 15 HIS A CA 9
ATOM 14865 C C . HIS A 1 10 ? -2.973 9.193 1.385 1.00 0.09 15 HIS A C 9
ATOM 14866 O O . HIS A 1 10 ? -1.905 9.470 0.852 1.00 0.10 15 HIS A O 9
ATOM 14881 N N . ALA A 1 11 ? -3.265 9.488 2.649 1.00 0.10 16 ALA A N 9
ATOM 14882 C CA . ALA A 1 11 ? -2.311 10.148 3.522 1.00 0.12 16 ALA A CA 9
ATOM 14883 C C . ALA A 1 11 ? -1.390 9.132 4.174 1.00 0.12 16 ALA A C 9
ATOM 14884 O O . ALA A 1 11 ? -0.283 9.470 4.576 1.00 0.13 16 ALA A O 9
ATOM 14891 N N . ALA A 1 12 ? -1.866 7.893 4.312 1.00 0.12 17 ALA A N 9
ATOM 14892 C CA . ALA A 1 12 ? -1.058 6.834 4.901 1.00 0.12 17 ALA A CA 9
ATOM 14893 C C . ALA A 1 12 ? 0.016 6.378 3.922 1.00 0.11 17 ALA A C 9
ATOM 14894 O O . ALA A 1 12 ? 1.207 6.471 4.211 1.00 0.11 17 ALA A O 9
ATOM 14901 N N . LEU A 1 13 ? -0.413 5.879 2.760 1.00 0.10 18 LEU A N 9
ATOM 14902 C CA . LEU A 1 13 ? 0.521 5.443 1.728 1.00 0.09 18 LEU A CA 9
ATOM 14903 C C . LEU A 1 13 ? 1.415 6.612 1.355 1.00 0.09 18 LEU A C 9
ATOM 14904 O O . LEU A 1 13 ? 2.514 6.434 0.836 1.00 0.10 18 LEU A O 9
ATOM 14920 N N . LEU A 1 14 ? 0.907 7.814 1.609 1.00 0.09 19 LEU A N 9
ATOM 14921 C CA . LEU A 1 14 ? 1.661 9.036 1.378 1.00 0.09 19 LEU A CA 9
ATOM 14922 C C . LEU A 1 14 ? 2.651 9.173 2.523 1.00 0.10 19 LEU A C 9
ATOM 14923 O O . LEU A 1 14 ? 3.846 9.388 2.321 1.00 0.10 19 LEU A O 9
ATOM 14939 N N . GLU A 1 15 ? 2.121 9.023 3.730 1.00 0.11 20 GLU A N 9
ATOM 14940 C CA . GLU A 1 15 ? 2.911 9.084 4.949 1.00 0.13 20 GLU A CA 9
ATOM 14941 C C . GLU A 1 15 ? 4.059 8.099 4.837 1.00 0.14 20 GLU A C 9
ATOM 14942 O O . GLU A 1 15 ? 5.111 8.262 5.455 1.00 0.16 20 GLU A O 9
ATOM 14954 N N . ASN A 1 16 ? 3.823 7.062 4.048 1.00 0.13 21 ASN A N 9
ATOM 14955 C CA . ASN A 1 16 ? 4.824 6.049 3.795 1.00 0.14 21 ASN A CA 9
ATOM 14956 C C . ASN A 1 16 ? 5.727 6.529 2.676 1.00 0.13 21 ASN A C 9
ATOM 14957 O O . ASN A 1 16 ? 6.946 6.522 2.801 1.00 0.21 21 ASN A O 9
ATOM 14968 N N . ALA A 1 17 ? 5.092 6.954 1.586 1.00 0.11 22 ALA A N 9
ATOM 14969 C CA . ALA A 1 17 ? 5.794 7.449 0.407 1.00 0.12 22 ALA A CA 9
ATOM 14970 C C . ALA A 1 17 ? 6.915 8.410 0.775 1.00 0.12 22 ALA A C 9
ATOM 14971 O O . ALA A 1 17 ? 7.946 8.445 0.109 1.00 0.13 22 ALA A O 9
ATOM 14978 N N . ARG A 1 18 ? 6.702 9.205 1.814 1.00 0.13 23 ARG A N 9
ATOM 14979 C CA . ARG A 1 18 ? 7.723 10.142 2.261 1.00 0.15 23 ARG A CA 9
ATOM 14980 C C . ARG A 1 18 ? 8.827 9.371 2.960 1.00 0.16 23 ARG A C 9
ATOM 14981 O O . ARG A 1 18 ? 10.011 9.603 2.719 1.00 0.18 23 ARG A O 9
ATOM 15002 N N . PHE A 1 19 ? 8.426 8.453 3.830 1.00 0.16 24 PHE A N 9
ATOM 15003 C CA . PHE A 1 19 ? 9.369 7.605 4.537 1.00 0.19 24 PHE A CA 9
ATOM 15004 C C . PHE A 1 19 ? 10.117 6.754 3.521 1.00 0.19 24 PHE A C 9
ATOM 15005 O O . PHE A 1 19 ? 11.227 6.285 3.772 1.00 0.26 24 PHE A O 9
ATOM 15022 N N . MET A 1 20 ? 9.478 6.559 2.368 1.00 0.15 25 MET A N 9
ATOM 15023 C CA . MET A 1 20 ? 10.066 5.809 1.273 1.00 0.20 25 MET A CA 9
ATOM 15024 C C . MET A 1 20 ? 11.067 6.714 0.585 1.00 0.13 25 MET A C 9
ATOM 15025 O O . MET A 1 20 ? 12.214 6.343 0.335 1.00 0.14 25 MET A O 9
ATOM 15039 N N . GLU A 1 21 ? 10.592 7.916 0.286 1.00 0.12 26 GLU A N 9
ATOM 15040 C CA . GLU A 1 21 ? 11.395 8.950 -0.334 1.00 0.13 26 GLU A CA 9
ATOM 15041 C C . GLU A 1 21 ? 12.588 9.284 0.554 1.00 0.15 26 GLU A C 9
ATOM 15042 O O . GLU A 1 21 ? 13.607 9.789 0.085 1.00 0.19 26 GLU A O 9
ATOM 15054 N N . GLN A 1 22 ? 12.441 8.995 1.845 1.00 0.15 27 GLN A N 9
ATOM 15055 C CA . GLN A 1 22 ? 13.489 9.252 2.823 1.00 0.19 27 GLN A CA 9
ATOM 15056 C C . GLN A 1 22 ? 14.487 8.109 2.866 1.00 0.18 27 GLN A C 9
ATOM 15057 O O . GLN A 1 22 ? 15.677 8.314 2.656 1.00 0.20 27 GLN A O 9
ATOM 15071 N N . PHE A 1 23 ? 13.994 6.906 3.151 1.00 0.20 28 PHE A N 9
ATOM 15072 C CA . PHE A 1 23 ? 14.849 5.727 3.206 1.00 0.23 28 PHE A CA 9
ATOM 15073 C C . PHE A 1 23 ? 15.747 5.691 1.982 1.00 0.19 28 PHE A C 9
ATOM 15074 O O . PHE A 1 23 ? 16.923 5.348 2.067 1.00 0.25 28 PHE A O 9
ATOM 15091 N N . TYR A 1 24 ? 15.168 6.047 0.841 1.00 0.14 29 TYR A N 9
ATOM 15092 C CA . TYR A 1 24 ? 15.903 6.101 -0.411 1.00 0.15 29 TYR A CA 9
ATOM 15093 C C . TYR A 1 24 ? 16.864 7.276 -0.367 1.00 0.19 29 TYR A C 9
ATOM 15094 O O . TYR A 1 24 ? 18.007 7.183 -0.811 1.00 0.26 29 TYR A O 9
ATOM 15112 N N . ALA A 1 25 ? 16.376 8.385 0.179 1.00 0.18 30 ALA A N 9
ATOM 15113 C CA . ALA A 1 25 ? 17.183 9.587 0.319 1.00 0.23 30 ALA A CA 9
ATOM 15114 C C . ALA A 1 25 ? 18.326 9.327 1.293 1.00 0.26 30 ALA A C 9
ATOM 15115 O O . ALA A 1 25 ? 19.282 10.098 1.380 1.00 0.32 30 ALA A O 9
ATOM 15122 N N . LYS A 1 26 ? 18.205 8.222 2.024 1.00 0.25 31 LYS A N 9
ATOM 15123 C CA . LYS A 1 26 ? 19.203 7.817 3.004 1.00 0.30 31 LYS A CA 9
ATOM 15124 C C . LYS A 1 26 ? 20.032 6.649 2.479 1.00 0.31 31 LYS A C 9
ATOM 15125 O O . LYS A 1 26 ? 21.178 6.452 2.886 1.00 0.35 31 LYS A O 9
ATOM 15144 N N . LYS A 1 27 ? 19.439 5.877 1.572 1.00 0.30 32 LYS A N 9
ATOM 15145 C CA . LYS A 1 27 ? 20.096 4.709 1.004 1.00 0.32 32 LYS A CA 9
ATOM 15146 C C . LYS A 1 27 ? 20.260 4.822 -0.510 1.00 0.32 32 LYS A C 9
ATOM 15147 O O . LYS A 1 27 ? 21.309 5.234 -1.004 1.00 0.38 32 LYS A O 9
ATOM 15166 N N . GLY A 1 28 ? 19.210 4.448 -1.238 1.00 0.30 33 GLY A N 9
ATOM 15167 C CA . GLY A 1 28 ? 19.248 4.492 -2.688 1.00 0.32 33 GLY A CA 9
ATOM 15168 C C . GLY A 1 28 ? 18.426 3.377 -3.308 1.00 0.30 33 GLY A C 9
ATOM 15169 O O . GLY A 1 28 ? 18.196 3.360 -4.517 1.00 0.34 33 GLY A O 9
ATOM 15173 N N . SER A 1 29 ? 17.987 2.446 -2.468 1.00 0.28 34 SER A N 9
ATOM 15174 C CA . SER A 1 29 ? 17.178 1.313 -2.908 1.00 0.28 34 SER A CA 9
ATOM 15175 C C . SER A 1 29 ? 16.436 0.713 -1.719 1.00 0.30 34 SER A C 9
ATOM 15176 O O . SER A 1 29 ? 16.886 0.831 -0.580 1.00 0.45 34 SER A O 9
ATOM 15184 N N . PHE A 1 30 ? 15.301 0.070 -1.980 1.00 0.27 35 PHE A N 9
ATOM 15185 C CA . PHE A 1 30 ? 14.517 -0.529 -0.906 1.00 0.30 35 PHE A CA 9
ATOM 15186 C C . PHE A 1 30 ? 14.751 -2.032 -0.796 1.00 0.30 35 PHE A C 9
ATOM 15187 O O . PHE A 1 30 ? 15.119 -2.524 0.270 1.00 0.44 35 PHE A O 9
ATOM 15204 N N . LYS A 1 31 ? 14.538 -2.764 -1.883 1.00 0.31 36 LYS A N 9
ATOM 15205 C CA . LYS A 1 31 ? 14.763 -4.205 -1.864 1.00 0.31 36 LYS A CA 9
ATOM 15206 C C . LYS A 1 31 ? 16.207 -4.511 -2.224 1.00 0.26 36 LYS A C 9
ATOM 15207 O O . LYS A 1 31 ? 16.779 -3.905 -3.131 1.00 0.34 36 LYS A O 9
ATOM 15226 N N . LEU A 1 32 ? 16.785 -5.456 -1.504 1.00 0.29 37 LEU A N 9
ATOM 15227 C CA . LEU A 1 32 ? 18.175 -5.825 -1.698 1.00 0.30 37 LEU A CA 9
ATOM 15228 C C . LEU A 1 32 ? 18.337 -7.219 -2.292 1.00 0.30 37 LEU A C 9
ATOM 15229 O O . LEU A 1 32 ? 19.288 -7.473 -3.031 1.00 0.35 37 LEU A O 9
ATOM 15245 N N . THR A 1 33 ? 17.417 -8.123 -1.976 1.00 0.28 38 THR A N 9
ATOM 15246 C CA . THR A 1 33 ? 17.517 -9.488 -2.468 1.00 0.32 38 THR A CA 9
ATOM 15247 C C . THR A 1 33 ? 16.152 -10.080 -2.778 1.00 0.31 38 THR A C 9
ATOM 15248 O O . THR A 1 33 ? 15.123 -9.437 -2.588 1.00 0.33 38 THR A O 9
ATOM 15259 N N . SER A 1 34 ? 16.152 -11.304 -3.288 1.00 0.46 39 SER A N 9
ATOM 15260 C CA . SER A 1 34 ? 14.917 -11.996 -3.593 1.00 0.47 39 SER A CA 9
ATOM 15261 C C . SER A 1 34 ? 14.386 -12.697 -2.351 1.00 0.43 39 SER A C 9
ATOM 15262 O O . SER A 1 34 ? 15.131 -13.379 -1.650 1.00 0.50 39 SER A O 9
ATOM 15270 N N . THR A 1 35 ? 13.102 -12.494 -2.083 1.00 0.38 40 THR A N 9
ATOM 15271 C CA . THR A 1 35 ? 12.418 -13.099 -0.938 1.00 0.36 40 THR A CA 9
ATOM 15272 C C . THR A 1 35 ? 12.844 -12.446 0.375 1.00 0.33 40 THR A C 9
ATOM 15273 O O . THR A 1 35 ? 13.153 -13.119 1.359 1.00 0.35 40 THR A O 9
ATOM 15284 N N . LYS A 1 36 ? 12.847 -11.117 0.365 1.00 0.30 41 LYS A N 9
ATOM 15285 C CA . LYS A 1 36 ? 13.193 -10.312 1.524 1.00 0.27 41 LYS A CA 9
ATOM 15286 C C . LYS A 1 36 ? 12.109 -9.258 1.732 1.00 0.24 41 LYS A C 9
ATOM 15287 O O . LYS A 1 36 ? 11.422 -8.886 0.781 1.00 0.24 41 LYS A O 9
ATOM 15306 N N . TRP A 1 37 ? 11.948 -8.770 2.954 1.00 0.21 42 TRP A N 9
ATOM 15307 C CA . TRP A 1 37 ? 10.882 -7.807 3.228 1.00 0.18 42 TRP A CA 9
ATOM 15308 C C . TRP A 1 37 ? 11.327 -6.558 3.988 1.00 0.17 42 TRP A C 9
ATOM 15309 O O . TRP A 1 37 ? 11.574 -6.619 5.193 1.00 0.20 42 TRP A O 9
ATOM 15330 N N . PRO A 1 38 ? 11.441 -5.401 3.300 1.00 0.16 43 PRO A N 9
ATOM 15331 C CA . PRO A 1 38 ? 11.761 -4.136 3.967 1.00 0.16 43 PRO A CA 9
ATOM 15332 C C . PRO A 1 38 ? 10.550 -3.680 4.781 1.00 0.16 43 PRO A C 9
ATOM 15333 O O . PRO A 1 38 ? 9.451 -3.569 4.240 1.00 0.22 43 PRO A O 9
ATOM 15344 N N . GLU A 1 39 ? 10.735 -3.412 6.069 1.00 0.22 44 GLU A N 9
ATOM 15345 C CA . GLU A 1 39 ? 9.617 -3.014 6.916 1.00 0.24 44 GLU A CA 9
ATOM 15346 C C . GLU A 1 39 ? 8.930 -1.746 6.426 1.00 0.23 44 GLU A C 9
ATOM 15347 O O . GLU A 1 39 ? 9.567 -0.820 5.925 1.00 0.25 44 GLU A O 9
ATOM 15359 N N . LEU A 1 40 ? 7.609 -1.731 6.588 1.00 0.22 45 LEU A N 9
ATOM 15360 C CA . LEU A 1 40 ? 6.774 -0.607 6.181 1.00 0.23 45 LEU A CA 9
ATOM 15361 C C . LEU A 1 40 ? 6.596 0.392 7.327 1.00 0.19 45 LEU A C 9
ATOM 15362 O O . LEU A 1 40 ? 6.606 0.010 8.497 1.00 0.20 45 LEU A O 9
ATOM 15378 N N . PRO A 1 41 ? 6.429 1.690 7.004 1.00 0.20 46 PRO A N 9
ATOM 15379 C CA . PRO A 1 41 ? 6.237 2.733 8.008 1.00 0.19 46 PRO A CA 9
ATOM 15380 C C . PRO A 1 41 ? 4.793 2.821 8.507 1.00 0.16 46 PRO A C 9
ATOM 15381 O O . PRO A 1 41 ? 4.521 2.540 9.674 1.00 0.19 46 PRO A O 9
ATOM 15392 N N . VAL A 1 42 ? 3.870 3.212 7.629 1.00 0.14 47 VAL A N 9
ATOM 15393 C CA . VAL A 1 42 ? 2.462 3.316 8.012 1.00 0.14 47 VAL A CA 9
ATOM 15394 C C . VAL A 1 42 ? 1.784 1.959 7.885 1.00 0.15 47 VAL A C 9
ATOM 15395 O O . VAL A 1 42 ? 1.945 1.269 6.881 1.00 0.14 47 VAL A O 9
ATOM 15408 N N . LYS A 1 43 ? 1.020 1.585 8.899 1.00 0.19 48 LYS A N 9
ATOM 15409 C CA . LYS A 1 43 ? 0.331 0.302 8.898 1.00 0.22 48 LYS A CA 9
ATOM 15410 C C . LYS A 1 43 ? -1.170 0.496 9.033 1.00 0.27 48 LYS A C 9
ATOM 15411 O O . LYS A 1 43 ? -1.930 -0.471 9.063 1.00 0.32 48 LYS A O 9
ATOM 15430 N N . GLU A 1 44 ? -1.590 1.751 9.134 1.00 0.27 49 GLU A N 9
ATOM 15431 C CA . GLU A 1 44 ? -3.006 2.064 9.276 1.00 0.34 49 GLU A CA 9
ATOM 15432 C C . GLU A 1 44 ? -3.281 3.552 9.076 1.00 0.34 49 GLU A C 9
ATOM 15433 O O . GLU A 1 44 ? -2.630 4.407 9.676 1.00 0.39 49 GLU A O 9
ATOM 15445 N N . ALA A 1 45 ? -4.248 3.841 8.230 1.00 0.36 50 ALA A N 9
ATOM 15446 C CA . ALA A 1 45 ? -4.681 5.206 7.968 1.00 0.36 50 ALA A CA 9
ATOM 15447 C C . ALA A 1 45 ? -5.828 5.558 8.905 1.00 0.50 50 ALA A C 9
ATOM 15448 O O . ALA A 1 45 ? -6.075 4.854 9.885 1.00 1.30 50 ALA A O 9
ATOM 15455 N N . GLY A 1 46 ? -6.525 6.638 8.605 1.00 0.37 51 GLY A N 9
ATOM 15456 C CA . GLY A 1 46 ? -7.643 7.045 9.435 1.00 0.35 51 GLY A CA 9
ATOM 15457 C C . GLY A 1 46 ? -8.850 6.133 9.275 1.00 0.33 51 GLY A C 9
ATOM 15458 O O . GLY A 1 46 ? -9.793 6.198 10.064 1.00 0.50 51 GLY A O 9
ATOM 15462 N N . GLY A 1 47 ? -8.817 5.281 8.254 1.00 0.19 52 GLY A N 9
ATOM 15463 C CA . GLY A 1 47 ? -9.915 4.361 8.001 1.00 0.18 52 GLY A CA 9
ATOM 15464 C C . GLY A 1 47 ? -9.474 3.170 7.179 1.00 0.14 52 GLY A C 9
ATOM 15465 O O . GLY A 1 47 ? -10.266 2.280 6.883 1.00 0.16 52 GLY A O 9
ATOM 15469 N N . PHE A 1 48 ? -8.206 3.183 6.795 1.00 0.11 53 PHE A N 9
ATOM 15470 C CA . PHE A 1 48 ? -7.600 2.105 6.022 1.00 0.09 53 PHE A CA 9
ATOM 15471 C C . PHE A 1 48 ? -6.432 1.528 6.801 1.00 0.11 53 PHE A C 9
ATOM 15472 O O . PHE A 1 48 ? -6.011 2.101 7.799 1.00 0.13 53 PHE A O 9
ATOM 15489 N N . CYS A 1 49 ? -5.957 0.365 6.393 1.00 0.13 54 CYS A N 9
ATOM 15490 C CA . CYS A 1 49 ? -4.814 -0.246 7.046 1.00 0.16 54 CYS A CA 9
ATOM 15491 C C . CYS A 1 49 ? -3.747 -0.535 6.010 1.00 0.14 54 CYS A C 9
ATOM 15492 O O . CYS A 1 49 ? -4.041 -1.016 4.922 1.00 0.14 54 CYS A O 9
ATOM 15499 N N . ILE A 1 50 ? -2.507 -0.279 6.370 1.00 0.14 55 ILE A N 9
ATOM 15500 C CA . ILE A 1 50 ? -1.412 -0.420 5.433 1.00 0.13 55 ILE A CA 9
ATOM 15501 C C . ILE A 1 50 ? -0.412 -1.509 5.800 1.00 0.13 55 ILE A C 9
ATOM 15502 O O . ILE A 1 50 ? -0.236 -1.863 6.964 1.00 0.15 55 ILE A O 9
ATOM 15518 N N . ARG A 1 51 ? 0.222 -2.036 4.760 1.00 0.13 56 ARG A N 9
ATOM 15519 C CA . ARG A 1 51 ? 1.241 -3.071 4.890 1.00 0.14 56 ARG A CA 9
ATOM 15520 C C . ARG A 1 51 ? 2.191 -3.003 3.701 1.00 0.15 56 ARG A C 9
ATOM 15521 O O . ARG A 1 51 ? 1.819 -2.531 2.627 1.00 0.29 56 ARG A O 9
ATOM 15542 N N . MET A 1 52 ? 3.417 -3.473 3.894 1.00 0.14 57 MET A N 9
ATOM 15543 C CA . MET A 1 52 ? 4.413 -3.455 2.831 1.00 0.14 57 MET A CA 9
ATOM 15544 C C . MET A 1 52 ? 3.940 -4.252 1.622 1.00 0.13 57 MET A C 9
ATOM 15545 O O . MET A 1 52 ? 3.094 -5.135 1.749 1.00 0.15 57 MET A O 9
ATOM 15559 N N . SER A 1 53 ? 4.466 -3.901 0.445 1.00 0.13 58 SER A N 9
ATOM 15560 C CA . SER A 1 53 ? 4.108 -4.572 -0.809 1.00 0.15 58 SER A CA 9
ATOM 15561 C C . SER A 1 53 ? 4.020 -6.099 -0.641 1.00 0.16 58 SER A C 9
ATOM 15562 O O . SER A 1 53 ? 4.382 -6.638 0.395 1.00 0.18 58 SER A O 9
ATOM 15570 N N . GLY A 1 54 ? 3.546 -6.773 -1.689 1.00 0.18 59 GLY A N 9
ATOM 15571 C CA . GLY A 1 54 ? 3.337 -8.224 -1.687 1.00 0.21 59 GLY A CA 9
ATOM 15572 C C . GLY A 1 54 ? 4.436 -9.105 -1.101 1.00 0.22 59 GLY A C 9
ATOM 15573 O O . GLY A 1 54 ? 5.071 -8.772 -0.107 1.00 0.21 59 GLY A O 9
ATOM 15577 N N . GLN A 1 55 ? 4.601 -10.279 -1.718 1.00 0.27 60 GLN A N 9
ATOM 15578 C CA . GLN A 1 55 ? 5.581 -11.277 -1.280 1.00 0.30 60 GLN A CA 9
ATOM 15579 C C . GLN A 1 55 ? 7.011 -10.784 -1.391 1.00 0.26 60 GLN A C 9
ATOM 15580 O O . GLN A 1 55 ? 7.377 -10.130 -2.357 1.00 0.25 60 GLN A O 9
ATOM 15594 N N . ALA A 1 56 ? 7.817 -11.151 -0.400 1.00 0.27 61 ALA A N 9
ATOM 15595 C CA . ALA A 1 56 ? 9.225 -10.771 -0.349 1.00 0.25 61 ALA A CA 9
ATOM 15596 C C . ALA A 1 56 ? 9.926 -11.037 -1.675 1.00 0.25 61 ALA A C 9
ATOM 15597 O O . ALA A 1 56 ? 10.915 -10.382 -2.006 1.00 0.25 61 ALA A O 9
ATOM 15604 N N . LYS A 1 57 ? 9.414 -12.005 -2.424 1.00 0.29 62 LYS A N 9
ATOM 15605 C CA . LYS A 1 57 ? 9.986 -12.361 -3.715 1.00 0.32 62 LYS A CA 9
ATOM 15606 C C . LYS A 1 57 ? 9.605 -11.332 -4.782 1.00 0.31 62 LYS A C 9
ATOM 15607 O O . LYS A 1 57 ? 10.350 -11.100 -5.735 1.00 0.40 62 LYS A O 9
ATOM 15626 N N . GLY A 1 58 ? 8.439 -10.721 -4.603 1.00 0.26 63 GLY A N 9
ATOM 15627 C CA . GLY A 1 58 ? 7.954 -9.709 -5.525 1.00 0.28 63 GLY A CA 9
ATOM 15628 C C . GLY A 1 58 ? 7.842 -8.365 -4.854 1.00 0.24 63 GLY A C 9
ATOM 15629 O O . GLY A 1 58 ? 6.760 -7.781 -4.789 1.00 0.24 63 GLY A O 9
ATOM 15633 N N . ILE A 1 59 ? 8.966 -7.874 -4.361 1.00 0.21 64 ILE A N 9
ATOM 15634 C CA . ILE A 1 59 ? 8.988 -6.612 -3.645 1.00 0.17 64 ILE A CA 9
ATOM 15635 C C . ILE A 1 59 ? 9.634 -5.478 -4.412 1.00 0.17 64 ILE A C 9
ATOM 15636 O O . ILE A 1 59 ? 10.597 -5.655 -5.158 1.00 0.19 64 ILE A O 9
ATOM 15652 N N . LEU A 1 60 ? 9.036 -4.314 -4.204 1.00 0.17 65 LEU A N 9
ATOM 15653 C CA . LEU A 1 60 ? 9.429 -3.065 -4.824 1.00 0.18 65 LEU A CA 9
ATOM 15654 C C . LEU A 1 60 ? 10.912 -2.981 -5.146 1.00 0.18 65 LEU A C 9
ATOM 15655 O O . LEU A 1 60 ? 11.758 -3.477 -4.405 1.00 0.21 65 LEU A O 9
ATOM 15671 N N . GLU A 1 61 ? 11.206 -2.324 -6.260 1.00 0.23 66 GLU A N 9
ATOM 15672 C CA . GLU A 1 61 ? 12.579 -2.126 -6.712 1.00 0.29 66 GLU A CA 9
ATOM 15673 C C . GLU A 1 61 ? 12.615 -0.953 -7.673 1.00 0.40 66 GLU A C 9
ATOM 15674 O O . GLU A 1 61 ? 12.057 -1.017 -8.768 1.00 0.46 66 GLU A O 9
ATOM 15686 N N . GLY A 1 62 ? 13.276 0.121 -7.259 1.00 0.46 67 GLY A N 9
ATOM 15687 C CA . GLY A 1 62 ? 13.303 1.318 -8.071 1.00 0.57 67 GLY A CA 9
ATOM 15688 C C . GLY A 1 62 ? 11.985 2.044 -7.921 1.00 0.52 67 GLY A C 9
ATOM 15689 O O . GLY A 1 62 ? 11.771 3.122 -8.475 1.00 0.60 67 GLY A O 9
ATOM 15693 N N . LYS A 1 63 ? 11.103 1.413 -7.146 1.00 0.38 68 LYS A N 9
ATOM 15694 C CA . LYS A 1 63 ? 9.775 1.924 -6.859 1.00 0.32 68 LYS A CA 9
ATOM 15695 C C . LYS A 1 63 ? 9.424 1.618 -5.410 1.00 0.20 68 LYS A C 9
ATOM 15696 O O . LYS A 1 63 ? 9.726 0.537 -4.926 1.00 0.18 68 LYS A O 9
ATOM 15715 N N . PHE A 1 64 ? 8.856 2.570 -4.699 1.00 0.16 69 PHE A N 9
ATOM 15716 C CA . PHE A 1 64 ? 8.436 2.315 -3.328 1.00 0.18 69 PHE A CA 9
ATOM 15717 C C . PHE A 1 64 ? 6.936 2.536 -3.216 1.00 0.23 69 PHE A C 9
ATOM 15718 O O . PHE A 1 64 ? 6.462 3.643 -3.438 1.00 0.34 69 PHE A O 9
ATOM 15735 N N . THR A 1 65 ? 6.192 1.494 -2.857 1.00 0.20 70 THR A N 9
ATOM 15736 C CA . THR A 1 65 ? 4.734 1.609 -2.767 1.00 0.24 70 THR A CA 9
ATOM 15737 C C . THR A 1 65 ? 4.134 0.745 -1.672 1.00 0.24 70 THR A C 9
ATOM 15738 O O . THR A 1 65 ? 4.589 -0.372 -1.421 1.00 0.34 70 THR A O 9
ATOM 15749 N N . LEU A 1 66 ? 3.094 1.273 -1.034 1.00 0.16 71 LEU A N 9
ATOM 15750 C CA . LEU A 1 66 ? 2.376 0.552 0.002 1.00 0.15 71 LEU A CA 9
ATOM 15751 C C . LEU A 1 66 ? 0.896 0.509 -0.331 1.00 0.14 71 LEU A C 9
ATOM 15752 O O . LEU A 1 66 ? 0.380 1.395 -1.011 1.00 0.15 71 LEU A O 9
ATOM 15768 N N . LYS A 1 67 ? 0.217 -0.517 0.151 1.00 0.18 72 LYS A N 9
ATOM 15769 C CA . LYS A 1 67 ? -1.208 -0.650 -0.090 1.00 0.18 72 LYS A CA 9
ATOM 15770 C C . LYS A 1 67 ? -1.982 -0.557 1.208 1.00 0.20 72 LYS A C 9
ATOM 15771 O O . LYS A 1 67 ? -1.556 -1.062 2.247 1.00 0.36 72 LYS A O 9
ATOM 15790 N N . ALA A 1 68 ? -3.119 0.103 1.130 1.00 0.12 73 ALA A N 9
ATOM 15791 C CA . ALA A 1 68 ? -3.984 0.278 2.271 1.00 0.11 73 ALA A CA 9
ATOM 15792 C C . ALA A 1 68 ? -5.328 -0.386 2.022 1.00 0.10 73 ALA A C 9
ATOM 15793 O O . ALA A 1 68 ? -5.790 -0.457 0.884 1.00 0.12 73 ALA A O 9
ATOM 15800 N N . VAL A 1 69 ? -5.958 -0.861 3.086 1.00 0.09 74 VAL A N 9
ATOM 15801 C CA . VAL A 1 69 ? -7.249 -1.518 2.974 1.00 0.09 74 VAL A CA 9
ATOM 15802 C C . VAL A 1 69 ? -8.211 -1.024 4.043 1.00 0.10 74 VAL A C 9
ATOM 15803 O O . VAL A 1 69 ? -7.866 -0.947 5.220 1.00 0.19 74 VAL A O 9
ATOM 15816 N N . ALA A 1 70 ? -9.427 -0.719 3.623 1.00 0.10 75 ALA A N 9
ATOM 15817 C CA . ALA A 1 70 ? -10.445 -0.221 4.531 1.00 0.11 75 ALA A CA 9
ATOM 15818 C C . ALA A 1 70 ? -10.583 -1.097 5.764 1.00 0.11 75 ALA A C 9
ATOM 15819 O O . ALA A 1 70 ? -10.698 -2.317 5.676 1.00 0.19 75 ALA A O 9
ATOM 15826 N N . LEU A 1 71 ? -10.540 -0.457 6.921 1.00 0.11 76 LEU A N 9
ATOM 15827 C CA . LEU A 1 71 ? -10.697 -1.149 8.183 1.00 0.11 76 LEU A CA 9
ATOM 15828 C C . LEU A 1 71 ? -12.094 -1.743 8.226 1.00 0.12 76 LEU A C 9
ATOM 15829 O O . LEU A 1 71 ? -12.314 -2.838 8.741 1.00 0.15 76 LEU A O 9
ATOM 15845 N N . ASP A 1 72 ? -13.031 -0.983 7.676 1.00 0.13 77 ASP A N 9
ATOM 15846 C CA . ASP A 1 72 ? -14.423 -1.404 7.567 1.00 0.17 77 ASP A CA 9
ATOM 15847 C C . ASP A 1 72 ? -14.677 -1.960 6.172 1.00 0.17 77 ASP A C 9
ATOM 15848 O O . ASP A 1 72 ? -15.795 -1.893 5.674 1.00 0.21 77 ASP A O 9
ATOM 15857 N N . ARG A 1 73 ? -13.621 -2.464 5.534 1.00 0.15 78 ARG A N 9
ATOM 15858 C CA . ARG A 1 73 ? -13.709 -2.998 4.182 1.00 0.17 78 ARG A CA 9
ATOM 15859 C C . ARG A 1 73 ? -14.882 -3.949 3.991 1.00 0.23 78 ARG A C 9
ATOM 15860 O O . ARG A 1 73 ? -15.341 -4.141 2.864 1.00 0.25 78 ARG A O 9
ATOM 15881 N N . GLU A 1 74 ? -15.364 -4.555 5.073 1.00 0.27 79 GLU A N 9
ATOM 15882 C CA . GLU A 1 74 ? -16.520 -5.441 4.975 1.00 0.34 79 GLU A CA 9
ATOM 15883 C C . GLU A 1 74 ? -17.633 -4.679 4.274 1.00 0.35 79 GLU A C 9
ATOM 15884 O O . GLU A 1 74 ? -18.528 -5.249 3.651 1.00 0.40 79 GLU A O 9
ATOM 15896 N N . ALA A 1 75 ? -17.532 -3.367 4.408 1.00 0.31 80 ALA A N 9
ATOM 15897 C CA . ALA A 1 75 ? -18.457 -2.422 3.821 1.00 0.33 80 ALA A CA 9
ATOM 15898 C C . ALA A 1 75 ? -17.807 -1.677 2.650 1.00 0.29 80 ALA A C 9
ATOM 15899 O O . ALA A 1 75 ? -18.497 -1.168 1.768 1.00 0.31 80 ALA A O 9
ATOM 15906 N N . GLU A 1 76 ? -16.472 -1.621 2.655 1.00 0.24 81 GLU A N 9
ATOM 15907 C CA . GLU A 1 76 ? -15.719 -0.922 1.610 1.00 0.20 81 GLU A CA 9
ATOM 15908 C C . GLU A 1 76 ? -14.658 -1.829 0.973 1.00 0.17 81 GLU A C 9
ATOM 15909 O O . GLU A 1 76 ? -13.556 -1.966 1.499 1.00 0.16 81 GLU A O 9
ATOM 15921 N N . PRO A 1 77 ? -14.963 -2.436 -0.188 1.00 0.23 82 PRO A N 9
ATOM 15922 C CA . PRO A 1 77 ? -14.025 -3.335 -0.879 1.00 0.23 82 PRO A CA 9
ATOM 15923 C C . PRO A 1 77 ? -12.853 -2.587 -1.504 1.00 0.18 82 PRO A C 9
ATOM 15924 O O . PRO A 1 77 ? -11.825 -3.180 -1.834 1.00 0.19 82 PRO A O 9
ATOM 15935 N N . ARG A 1 78 ? -13.021 -1.281 -1.664 1.00 0.15 83 ARG A N 9
ATOM 15936 C CA . ARG A 1 78 ? -11.998 -0.436 -2.268 1.00 0.13 83 ARG A CA 9
ATOM 15937 C C . ARG A 1 78 ? -10.661 -0.503 -1.534 1.00 0.12 83 ARG A C 9
ATOM 15938 O O . ARG A 1 78 ? -10.604 -0.590 -0.308 1.00 0.18 83 ARG A O 9
ATOM 15959 N N . VAL A 1 79 ? -9.590 -0.462 -2.322 1.00 0.09 84 VAL A N 9
ATOM 15960 C CA . VAL A 1 79 ? -8.224 -0.506 -1.814 1.00 0.09 84 VAL A CA 9
ATOM 15961 C C . VAL A 1 79 ? -7.435 0.667 -2.395 1.00 0.08 84 VAL A C 9
ATOM 15962 O O . VAL A 1 79 ? -7.862 1.262 -3.380 1.00 0.09 84 VAL A O 9
ATOM 15975 N N . LEU A 1 80 ? -6.306 1.027 -1.792 1.00 0.10 85 LEU A N 9
ATOM 15976 C CA . LEU A 1 80 ? -5.509 2.133 -2.320 1.00 0.09 85 LEU A CA 9
ATOM 15977 C C . LEU A 1 80 ? -4.017 1.846 -2.230 1.00 0.10 85 LEU A C 9
ATOM 15978 O O . LEU A 1 80 ? -3.577 0.964 -1.497 1.00 0.11 85 LEU A O 9
ATOM 15994 N N . ARG A 1 81 ? -3.252 2.599 -3.005 1.00 0.10 86 ARG A N 9
ATOM 15995 C CA . ARG A 1 81 ? -1.798 2.482 -3.029 1.00 0.11 86 ARG A CA 9
ATOM 15996 C C . ARG A 1 81 ? -1.191 3.834 -3.347 1.00 0.11 86 ARG A C 9
ATOM 15997 O O . ARG A 1 81 ? -1.790 4.623 -4.061 1.00 0.10 86 ARG A O 9
ATOM 16018 N N . LEU A 1 82 ? -0.018 4.103 -2.803 1.00 0.12 87 LEU A N 9
ATOM 16019 C CA . LEU A 1 82 ? 0.669 5.357 -3.075 1.00 0.11 87 LEU A CA 9
ATOM 16020 C C . LEU A 1 82 ? 2.171 5.143 -3.003 1.00 0.13 87 LEU A C 9
ATOM 16021 O O . LEU A 1 82 ? 2.693 4.683 -1.987 1.00 0.16 87 LEU A O 9
ATOM 16037 N N . ASN A 1 83 ? 2.859 5.480 -4.082 1.00 0.11 88 ASN A N 9
ATOM 16038 C CA . ASN A 1 83 ? 4.304 5.282 -4.145 1.00 0.13 88 ASN A CA 9
ATOM 16039 C C . ASN A 1 83 ? 5.082 6.563 -3.838 1.00 0.12 88 ASN A C 9
ATOM 16040 O O . ASN A 1 83 ? 4.492 7.610 -3.574 1.00 0.11 88 ASN A O 9
ATOM 16051 N N . GLU A 1 84 ? 6.413 6.463 -3.866 1.00 0.16 89 GLU A N 9
ATOM 16052 C CA . GLU A 1 84 ? 7.287 7.606 -3.594 1.00 0.19 89 GLU A CA 9
ATOM 16053 C C . GLU A 1 84 ? 7.057 8.715 -4.614 1.00 0.18 89 GLU A C 9
ATOM 16054 O O . GLU A 1 84 ? 7.336 9.886 -4.354 1.00 0.24 89 GLU A O 9
ATOM 16066 N N . SER A 1 85 ? 6.547 8.330 -5.780 1.00 0.16 90 SER A N 9
ATOM 16067 C CA . SER A 1 85 ? 6.267 9.282 -6.847 1.00 0.17 90 SER A CA 9
ATOM 16068 C C . SER A 1 85 ? 4.920 9.929 -6.604 1.00 0.13 90 SER A C 9
ATOM 16069 O O . SER A 1 85 ? 4.396 10.662 -7.444 1.00 0.15 90 SER A O 9
ATOM 16077 N N . LEU A 1 86 ? 4.372 9.639 -5.435 1.00 0.10 91 LEU A N 9
ATOM 16078 C CA . LEU A 1 86 ? 3.096 10.176 -5.020 1.00 0.09 91 LEU A CA 9
ATOM 16079 C C . LEU A 1 86 ? 2.001 9.862 -6.027 1.00 0.11 91 LEU A C 9
ATOM 16080 O O . LEU A 1 86 ? 1.048 10.622 -6.199 1.00 0.16 91 LEU A O 9
ATOM 16096 N N . THR A 1 87 ? 2.160 8.723 -6.691 1.00 0.12 92 THR A N 9
ATOM 16097 C CA . THR A 1 87 ? 1.184 8.238 -7.653 1.00 0.14 92 THR A CA 9
ATOM 16098 C C . THR A 1 87 ? 0.338 7.167 -6.989 1.00 0.11 92 THR A C 9
ATOM 16099 O O . THR A 1 87 ? 0.842 6.100 -6.637 1.00 0.11 92 THR A O 9
ATOM 16110 N N . ALA A 1 88 ? -0.943 7.445 -6.814 1.00 0.11 93 ALA A N 9
ATOM 16111 C CA . ALA A 1 88 ? -1.825 6.496 -6.156 1.00 0.09 93 ALA A CA 9
ATOM 16112 C C . ALA A 1 88 ? -2.769 5.810 -7.110 1.00 0.09 93 ALA A C 9
ATOM 16113 O O . ALA A 1 88 ? -3.093 6.322 -8.181 1.00 0.10 93 ALA A O 9
ATOM 16120 N N . VAL A 1 89 ? -3.194 4.630 -6.699 1.00 0.09 94 VAL A N 9
ATOM 16121 C CA . VAL A 1 89 ? -4.155 3.854 -7.459 1.00 0.10 94 VAL A CA 9
ATOM 16122 C C . VAL A 1 89 ? -5.102 3.138 -6.527 1.00 0.09 94 VAL A C 9
ATOM 16123 O O . VAL A 1 89 ? -4.696 2.470 -5.576 1.00 0.10 94 VAL A O 9
ATOM 16136 N N . VAL A 1 90 ? -6.370 3.303 -6.814 1.00 0.09 95 VAL A N 9
ATOM 16137 C CA . VAL A 1 90 ? -7.419 2.712 -6.024 1.00 0.09 95 VAL A CA 9
ATOM 16138 C C . VAL A 1 90 ? -8.045 1.524 -6.722 1.00 0.11 95 VAL A C 9
ATOM 16139 O O . VAL A 1 90 ? -8.123 1.477 -7.944 1.00 0.12 95 VAL A O 9
ATOM 16152 N N . CYS A 1 91 ? -8.490 0.576 -5.924 1.00 0.11 96 CYS A N 9
ATOM 16153 C CA . CYS A 1 91 ? -9.155 -0.602 -6.423 1.00 0.13 96 CYS A CA 9
ATOM 16154 C C . CYS A 1 91 ? -10.543 -0.666 -5.832 1.00 0.13 96 CYS A C 9
ATOM 16155 O O . CYS A 1 91 ? -10.841 0.019 -4.858 1.00 0.14 96 CYS A O 9
ATOM 16162 N N . GLY A 1 92 ? -11.393 -1.455 -6.448 1.00 0.15 97 GLY A N 9
ATOM 16163 C CA . GLY A 1 92 ? -12.741 -1.600 -5.969 1.00 0.16 97 GLY A CA 9
ATOM 16164 C C . GLY A 1 92 ? -12.980 -3.011 -5.513 1.00 0.16 97 GLY A C 9
ATOM 16165 O O . GLY A 1 92 ? -14.077 -3.372 -5.085 1.00 0.17 97 GLY A O 9
ATOM 16169 N N . LYS A 1 93 ? -11.926 -3.808 -5.615 1.00 0.16 98 LYS A N 9
ATOM 16170 C CA . LYS A 1 93 ? -11.970 -5.199 -5.234 1.00 0.16 98 LYS A CA 9
ATOM 16171 C C . LYS A 1 93 ? -10.581 -5.687 -4.843 1.00 0.16 98 LYS A C 9
ATOM 16172 O O . LYS A 1 93 ? -9.627 -5.559 -5.609 1.00 0.19 98 LYS A O 9
ATOM 16191 N N . MET A 1 94 ? -10.475 -6.235 -3.642 1.00 0.17 99 MET A N 9
ATOM 16192 C CA . MET A 1 94 ? -9.209 -6.753 -3.148 1.00 0.20 99 MET A CA 9
ATOM 16193 C C . MET A 1 94 ? -9.326 -8.253 -2.909 1.00 0.22 99 MET A C 9
ATOM 16194 O O . MET A 1 94 ? -9.987 -8.697 -1.971 1.00 0.23 99 MET A O 9
ATOM 16208 N N . LYS A 1 95 ? -8.676 -9.026 -3.774 1.00 0.25 100 LYS A N 9
ATOM 16209 C CA . LYS A 1 95 ? -8.724 -10.485 -3.689 1.00 0.28 100 LYS A CA 9
ATOM 16210 C C . LYS A 1 95 ? -7.775 -11.038 -2.626 1.00 0.25 100 LYS A C 9
ATOM 16211 O O . LYS A 1 95 ? -8.205 -11.407 -1.533 1.00 0.28 100 LYS A O 9
ATOM 16230 N N . GLY A 1 96 ? -6.486 -11.093 -2.948 1.00 0.25 101 GLY A N 9
ATOM 16231 C CA . GLY A 1 96 ? -5.508 -11.624 -2.011 1.00 0.28 101 GLY A CA 9
ATOM 16232 C C . GLY A 1 96 ? -4.901 -10.550 -1.134 1.00 0.24 101 GLY A C 9
ATOM 16233 O O . GLY A 1 96 ? -5.621 -9.800 -0.484 1.00 0.33 101 GLY A O 9
ATOM 16237 N N . LYS A 1 97 ? -3.573 -10.491 -1.098 1.00 0.31 102 LYS A N 9
ATOM 16238 C CA . LYS A 1 97 ? -2.874 -9.481 -0.308 1.00 0.31 102 LYS A CA 9
ATOM 16239 C C . LYS A 1 97 ? -3.182 -9.636 1.181 1.00 0.30 102 LYS A C 9
ATOM 16240 O O . LYS A 1 97 ? -3.413 -10.743 1.666 1.00 0.61 102 LYS A O 9
ATOM 16259 N N . GLY A 1 98 ? -3.179 -8.515 1.897 1.00 0.37 103 GLY A N 9
ATOM 16260 C CA . GLY A 1 98 ? -3.466 -8.529 3.318 1.00 0.38 103 GLY A CA 9
ATOM 16261 C C . GLY A 1 98 ? -4.329 -7.354 3.721 1.00 0.44 103 GLY A C 9
ATOM 16262 O O . GLY A 1 98 ? -4.234 -6.277 3.131 1.00 0.49 103 GLY A O 9
ATOM 16266 N N . SER A 1 99 ? -5.171 -7.552 4.728 1.00 0.48 104 SER A N 9
ATOM 16267 C CA . SER A 1 99 ? -6.062 -6.502 5.183 1.00 0.56 104 SER A CA 9
ATOM 16268 C C . SER A 1 99 ? -6.312 -6.579 6.682 1.00 0.49 104 SER A C 9
ATOM 16269 O O . SER A 1 99 ? -6.372 -7.667 7.256 1.00 0.39 104 SER A O 9
ATOM 16277 N N . CYS A 1 100 ? -6.455 -5.415 7.311 1.00 0.62 105 CYS A N 9
ATOM 16278 C CA . CYS A 1 100 ? -6.728 -5.347 8.742 1.00 0.62 105 CYS A CA 9
ATOM 16279 C C . CYS A 1 100 ? -8.045 -6.041 9.053 1.00 0.51 105 CYS A C 9
ATOM 16280 O O . CYS A 1 100 ? -8.674 -6.605 8.158 1.00 0.50 105 CYS A O 9
ATOM 16287 N N . THR A 1 101 ? -8.450 -6.008 10.323 1.00 0.50 106 THR A N 9
ATOM 16288 C CA . THR A 1 101 ? -9.695 -6.641 10.764 1.00 0.46 106 THR A CA 9
ATOM 16289 C C . THR A 1 101 ? -9.847 -8.042 10.169 1.00 0.60 106 THR A C 9
ATOM 16290 O O . THR A 1 101 ? -10.953 -8.574 10.078 1.00 0.95 106 THR A O 9
ATOM 16301 N N . ASP A 1 102 ? -8.717 -8.632 9.778 1.00 0.51 107 ASP A N 9
ATOM 16302 C CA . ASP A 1 102 ? -8.694 -9.967 9.187 1.00 0.75 107 ASP A CA 9
ATOM 16303 C C . ASP A 1 102 ? -7.287 -10.555 9.244 1.00 0.84 107 ASP A C 9
ATOM 16304 O O . ASP A 1 102 ? -7.112 -11.759 9.434 1.00 1.21 107 ASP A O 9
ATOM 16313 N N . GLY A 1 103 ? -6.287 -9.692 9.078 1.00 0.62 108 GLY A N 9
ATOM 16314 C CA . GLY A 1 103 ? -4.904 -10.134 9.107 1.00 0.72 108 GLY A CA 9
ATOM 16315 C C . GLY A 1 103 ? -4.074 -9.510 7.999 1.00 0.58 108 GLY A C 9
ATOM 16316 O O . GLY A 1 103 ? -3.718 -10.178 7.028 1.00 0.67 108 GLY A O 9
ATOM 16320 N N . GLU A 1 104 ? -3.766 -8.224 8.146 1.00 0.45 109 GLU A N 9
ATOM 16321 C CA . GLU A 1 104 ? -2.976 -7.502 7.150 1.00 0.35 109 GLU A CA 9
ATOM 16322 C C . GLU A 1 104 ? -1.504 -7.903 7.201 1.00 0.36 109 GLU A C 9
ATOM 16323 O O . GLU A 1 104 ? -0.891 -7.911 8.269 1.00 0.52 109 GLU A O 9
ATOM 16335 N N . GLU A 1 105 ? -0.945 -8.238 6.042 1.00 0.33 110 GLU A N 9
ATOM 16336 C CA . GLU A 1 105 ? 0.448 -8.623 5.952 1.00 0.36 110 GLU A CA 9
ATOM 16337 C C . GLU A 1 105 ? 1.163 -7.879 4.833 1.00 0.30 110 GLU A C 9
ATOM 16338 O O . GLU A 1 105 ? 2.102 -7.123 5.087 1.00 0.29 110 GLU A O 9
ATOM 16350 N N . ILE A 1 106 ? 0.713 -8.090 3.598 1.00 0.27 111 ILE A N 9
ATOM 16351 C CA . ILE A 1 106 ? 1.330 -7.455 2.438 1.00 0.23 111 ILE A CA 9
ATOM 16352 C C . ILE A 1 106 ? 0.354 -7.309 1.271 1.00 0.24 111 ILE A C 9
ATOM 16353 O O . ILE A 1 106 ? -0.799 -7.726 1.353 1.00 0.28 111 ILE A O 9
ATOM 16369 N N . PHE A 1 107 ? 0.839 -6.712 0.183 1.00 0.24 112 PHE A N 9
ATOM 16370 C CA . PHE A 1 107 ? 0.026 -6.476 -1.007 1.00 0.29 112 PHE A CA 9
ATOM 16371 C C . PHE A 1 107 ? 0.425 -7.400 -2.171 1.00 0.36 112 PHE A C 9
ATOM 16372 O O . PHE A 1 107 ? 1.046 -6.964 -3.141 1.00 0.41 112 PHE A O 9
ATOM 16389 N N . ARG A 1 108 ? 0.085 -8.688 -2.055 1.00 0.42 113 ARG A N 9
ATOM 16390 C CA . ARG A 1 108 ? 0.390 -9.658 -3.112 1.00 0.50 113 ARG A CA 9
ATOM 16391 C C . ARG A 1 108 ? -0.881 -10.323 -3.629 1.00 0.93 113 ARG A C 9
ATOM 16392 O O . ARG A 1 108 ? -1.791 -10.612 -2.862 1.00 1.16 113 ARG A O 9
ATOM 16413 N N . GLY A 1 109 ? -0.938 -10.584 -4.931 1.00 1.20 114 GLY A N 9
ATOM 16414 C CA . GLY A 1 109 ? -2.108 -11.233 -5.490 1.00 1.68 114 GLY A CA 9
ATOM 16415 C C . GLY A 1 109 ? -2.709 -10.487 -6.660 1.00 0.77 114 GLY A C 9
ATOM 16416 O O . GLY A 1 109 ? -2.010 -10.135 -7.611 1.00 0.38 114 GLY A O 9
ATOM 16420 N N . ASN A 1 110 ? -4.015 -10.243 -6.588 1.00 0.78 115 ASN A N 9
ATOM 16421 C CA . ASN A 1 110 ? -4.719 -9.551 -7.656 1.00 0.50 115 ASN A CA 9
ATOM 16422 C C . ASN A 1 110 ? -5.871 -8.709 -7.126 1.00 0.37 115 ASN A C 9
ATOM 16423 O O . ASN A 1 110 ? -6.582 -9.114 -6.211 1.00 0.44 115 ASN A O 9
ATOM 16434 N N . ASP A 1 111 ? -6.043 -7.533 -7.717 1.00 0.38 116 ASP A N 9
ATOM 16435 C CA . ASP A 1 111 ? -7.119 -6.630 -7.333 1.00 0.28 116 ASP A CA 9
ATOM 16436 C C . ASP A 1 111 ? -7.965 -6.277 -8.550 1.00 0.29 116 ASP A C 9
ATOM 16437 O O . ASP A 1 111 ? -7.456 -6.188 -9.668 1.00 0.40 116 ASP A O 9
ATOM 16446 N N . ALA A 1 112 ? -9.256 -6.076 -8.327 1.00 0.25 117 ALA A N 9
ATOM 16447 C CA . ALA A 1 112 ? -10.174 -5.740 -9.410 1.00 0.27 117 ALA A CA 9
ATOM 16448 C C . ALA A 1 112 ? -10.790 -4.370 -9.211 1.00 0.24 117 ALA A C 9
ATOM 16449 O O . ALA A 1 112 ? -10.711 -3.791 -8.128 1.00 0.21 117 ALA A O 9
ATOM 16456 N N . GLU A 1 113 ? -11.403 -3.859 -10.273 1.00 0.28 118 GLU A N 9
ATOM 16457 C CA . GLU A 1 113 ? -12.055 -2.566 -10.222 1.00 0.28 118 GLU A CA 9
ATOM 16458 C C . GLU A 1 113 ? -11.093 -1.474 -9.756 1.00 0.23 118 GLU A C 9
ATOM 16459 O O . GLU A 1 113 ? -11.357 -0.801 -8.763 1.00 0.21 118 GLU A O 9
ATOM 16471 N N . CYS A 1 114 ? -10.002 -1.256 -10.491 1.00 0.22 119 CYS A N 9
ATOM 16472 C CA . CYS A 1 114 ? -9.034 -0.238 -10.077 1.00 0.18 119 CYS A CA 9
ATOM 16473 C C . CYS A 1 114 ? -8.818 0.846 -11.121 1.00 0.18 119 CYS A C 9
ATOM 16474 O O . CYS A 1 114 ? -8.859 0.605 -12.328 1.00 0.21 119 CYS A O 9
ATOM 16481 N N . ARG A 1 115 ? -8.590 2.052 -10.612 1.00 0.16 120 ARG A N 9
ATOM 16482 C CA . ARG A 1 115 ? -8.329 3.224 -11.417 1.00 0.17 120 ARG A CA 9
ATOM 16483 C C . ARG A 1 115 ? -7.270 4.085 -10.727 1.00 0.15 120 ARG A C 9
ATOM 16484 O O . ARG A 1 115 ? -7.037 3.932 -9.529 1.00 0.15 120 ARG A O 9
ATOM 16505 N N . PRO A 1 116 ? -6.613 4.999 -11.457 1.00 0.14 121 PRO A N 9
ATOM 16506 C CA . PRO A 1 116 ? -5.587 5.870 -10.880 1.00 0.13 121 PRO A CA 9
ATOM 16507 C C . PRO A 1 116 ? -6.188 6.931 -9.966 1.00 0.12 121 PRO A C 9
ATOM 16508 O O . PRO A 1 116 ? -7.048 7.709 -10.381 1.00 0.14 121 PRO A O 9
ATOM 16519 N N . PHE A 1 117 ? -5.720 6.963 -8.726 1.00 0.10 122 PHE A N 9
ATOM 16520 C CA . PHE A 1 117 ? -6.221 7.912 -7.740 1.00 0.10 122 PHE A CA 9
ATOM 16521 C C . PHE A 1 117 ? -5.193 8.985 -7.411 1.00 0.11 122 PHE A C 9
ATOM 16522 O O . PHE A 1 117 ? -3.992 8.718 -7.368 1.00 0.12 122 PHE A O 9
ATOM 16539 N N . THR A 1 118 ? -5.675 10.204 -7.190 1.00 0.13 123 THR A N 9
ATOM 16540 C CA . THR A 1 118 ? -4.800 11.313 -6.842 1.00 0.16 123 THR A CA 9
ATOM 16541 C C . THR A 1 118 ? -5.297 12.021 -5.588 1.00 0.17 123 THR A C 9
ATOM 16542 O O . THR A 1 118 ? -6.293 12.744 -5.619 1.00 0.19 123 THR A O 9
ATOM 16553 N N . GLY A 1 119 ? -4.591 11.802 -4.487 1.00 0.16 124 GLY A N 9
ATOM 16554 C CA . GLY A 1 119 ? -4.954 12.422 -3.228 1.00 0.17 124 GLY A CA 9
ATOM 16555 C C . GLY A 1 119 ? -4.775 13.927 -3.245 1.00 0.24 124 GLY A C 9
ATOM 16556 O O . GLY A 1 119 ? -3.886 14.412 -3.978 1.00 1.05 124 GLY A O 9
ATOM 16561 N N . HIS A 1 1 ? -19.461 6.789 -5.240 1.00 2.36 6 HIS A N 10
ATOM 16562 C CA . HIS A 1 1 ? -20.128 5.547 -4.772 1.00 1.81 6 HIS A CA 10
ATOM 16563 C C . HIS A 1 1 ? -19.100 4.527 -4.294 1.00 1.54 6 HIS A C 10
ATOM 16564 O O . HIS A 1 1 ? -18.078 4.312 -4.949 1.00 2.00 6 HIS A O 10
ATOM 16581 N N . ARG A 1 2 ? -19.372 3.913 -3.139 1.00 1.10 7 ARG A N 10
ATOM 16582 C CA . ARG A 1 2 ? -18.477 2.909 -2.556 1.00 0.83 7 ARG A CA 10
ATOM 16583 C C . ARG A 1 2 ? -17.158 3.532 -2.095 1.00 0.78 7 ARG A C 10
ATOM 16584 O O . ARG A 1 2 ? -16.400 2.908 -1.354 1.00 1.40 7 ARG A O 10
ATOM 16605 N N . SER A 1 3 ? -16.903 4.772 -2.513 1.00 0.65 8 SER A N 10
ATOM 16606 C CA . SER A 1 3 ? -15.672 5.466 -2.142 1.00 0.51 8 SER A CA 10
ATOM 16607 C C . SER A 1 3 ? -15.379 5.303 -0.658 1.00 0.42 8 SER A C 10
ATOM 16608 O O . SER A 1 3 ? -15.897 6.043 0.179 1.00 0.51 8 SER A O 10
ATOM 16616 N N . ALA A 1 4 ? -14.541 4.324 -0.345 1.00 0.33 9 ALA A N 10
ATOM 16617 C CA . ALA A 1 4 ? -14.169 4.040 1.030 1.00 0.33 9 ALA A CA 10
ATOM 16618 C C . ALA A 1 4 ? -13.312 5.160 1.608 1.00 0.43 9 ALA A C 10
ATOM 16619 O O . ALA A 1 4 ? -13.192 6.232 1.016 1.00 1.08 9 ALA A O 10
ATOM 16626 N N . ASN A 1 5 ? -12.717 4.905 2.768 1.00 0.33 10 ASN A N 10
ATOM 16627 C CA . ASN A 1 5 ? -11.878 5.896 3.430 1.00 0.33 10 ASN A CA 10
ATOM 16628 C C . ASN A 1 5 ? -10.483 5.955 2.811 1.00 0.24 10 ASN A C 10
ATOM 16629 O O . ASN A 1 5 ? -9.489 6.095 3.524 1.00 0.27 10 ASN A O 10
ATOM 16640 N N . LEU A 1 6 ? -10.407 5.846 1.484 1.00 0.16 11 LEU A N 10
ATOM 16641 C CA . LEU A 1 6 ? -9.122 5.903 0.795 1.00 0.12 11 LEU A CA 10
ATOM 16642 C C . LEU A 1 6 ? -8.427 7.211 1.088 1.00 0.12 11 LEU A C 10
ATOM 16643 O O . LEU A 1 6 ? -7.215 7.320 0.981 1.00 0.22 11 LEU A O 10
ATOM 16659 N N . ARG A 1 7 ? -9.224 8.204 1.427 1.00 0.12 12 ARG A N 10
ATOM 16660 C CA . ARG A 1 7 ? -8.728 9.542 1.708 1.00 0.13 12 ARG A CA 10
ATOM 16661 C C . ARG A 1 7 ? -7.764 9.523 2.880 1.00 0.13 12 ARG A C 10
ATOM 16662 O O . ARG A 1 7 ? -6.725 10.185 2.851 1.00 0.24 12 ARG A O 10
ATOM 16683 N N . ALA A 1 8 ? -8.108 8.767 3.907 1.00 0.13 13 ALA A N 10
ATOM 16684 C CA . ALA A 1 8 ? -7.246 8.645 5.069 1.00 0.17 13 ALA A CA 10
ATOM 16685 C C . ALA A 1 8 ? -5.973 7.936 4.669 1.00 0.16 13 ALA A C 10
ATOM 16686 O O . ALA A 1 8 ? -4.876 8.289 5.101 1.00 0.22 13 ALA A O 10
ATOM 16693 N N . ALA A 1 9 ? -6.143 6.941 3.815 1.00 0.13 14 ALA A N 10
ATOM 16694 C CA . ALA A 1 9 ? -5.040 6.136 3.333 1.00 0.12 14 ALA A CA 10
ATOM 16695 C C . ALA A 1 9 ? -4.159 6.935 2.404 1.00 0.10 14 ALA A C 10
ATOM 16696 O O . ALA A 1 9 ? -2.939 6.804 2.418 1.00 0.10 14 ALA A O 10
ATOM 16703 N N . HIS A 1 10 ? -4.792 7.757 1.591 1.00 0.10 15 HIS A N 10
ATOM 16704 C CA . HIS A 1 10 ? -4.086 8.597 0.663 1.00 0.09 15 HIS A CA 10
ATOM 16705 C C . HIS A 1 10 ? -2.973 9.323 1.396 1.00 0.09 15 HIS A C 10
ATOM 16706 O O . HIS A 1 10 ? -1.916 9.591 0.833 1.00 0.10 15 HIS A O 10
ATOM 16721 N N . ALA A 1 11 ? -3.237 9.646 2.663 1.00 0.10 16 ALA A N 10
ATOM 16722 C CA . ALA A 1 11 ? -2.263 10.322 3.506 1.00 0.12 16 ALA A CA 10
ATOM 16723 C C . ALA A 1 11 ? -1.328 9.315 4.159 1.00 0.12 16 ALA A C 10
ATOM 16724 O O . ALA A 1 11 ? -0.214 9.659 4.539 1.00 0.13 16 ALA A O 10
ATOM 16731 N N . ALA A 1 12 ? -1.804 8.080 4.324 1.00 0.12 17 ALA A N 10
ATOM 16732 C CA . ALA A 1 12 ? -0.990 7.028 4.918 1.00 0.12 17 ALA A CA 10
ATOM 16733 C C . ALA A 1 12 ? 0.070 6.563 3.934 1.00 0.11 17 ALA A C 10
ATOM 16734 O O . ALA A 1 12 ? 1.265 6.657 4.206 1.00 0.11 17 ALA A O 10
ATOM 16741 N N . LEU A 1 13 ? -0.375 6.053 2.786 1.00 0.10 18 LEU A N 10
ATOM 16742 C CA . LEU A 1 13 ? 0.542 5.608 1.747 1.00 0.09 18 LEU A CA 10
ATOM 16743 C C . LEU A 1 13 ? 1.430 6.776 1.353 1.00 0.09 18 LEU A C 10
ATOM 16744 O O . LEU A 1 13 ? 2.529 6.593 0.837 1.00 0.10 18 LEU A O 10
ATOM 16760 N N . LEU A 1 14 ? 0.913 7.979 1.581 1.00 0.09 19 LEU A N 10
ATOM 16761 C CA . LEU A 1 14 ? 1.660 9.201 1.326 1.00 0.09 19 LEU A CA 10
ATOM 16762 C C . LEU A 1 14 ? 2.676 9.342 2.446 1.00 0.10 19 LEU A C 10
ATOM 16763 O O . LEU A 1 14 ? 3.863 9.570 2.217 1.00 0.10 19 LEU A O 10
ATOM 16779 N N . GLU A 1 15 ? 2.176 9.182 3.665 1.00 0.11 20 GLU A N 10
ATOM 16780 C CA . GLU A 1 15 ? 2.997 9.241 4.862 1.00 0.13 20 GLU A CA 10
ATOM 16781 C C . GLU A 1 15 ? 4.135 8.247 4.719 1.00 0.14 20 GLU A C 10
ATOM 16782 O O . GLU A 1 15 ? 5.208 8.406 5.300 1.00 0.16 20 GLU A O 10
ATOM 16794 N N . ASN A 1 16 ? 3.867 7.204 3.943 1.00 0.13 21 ASN A N 10
ATOM 16795 C CA . ASN A 1 16 ? 4.853 6.182 3.659 1.00 0.14 21 ASN A CA 10
ATOM 16796 C C . ASN A 1 16 ? 5.729 6.653 2.516 1.00 0.13 21 ASN A C 10
ATOM 16797 O O . ASN A 1 16 ? 6.949 6.589 2.586 1.00 0.21 21 ASN A O 10
ATOM 16808 N N . ALA A 1 17 ? 5.073 7.130 1.465 1.00 0.11 22 ALA A N 10
ATOM 16809 C CA . ALA A 1 17 ? 5.758 7.627 0.276 1.00 0.12 22 ALA A CA 10
ATOM 16810 C C . ALA A 1 17 ? 6.885 8.583 0.628 1.00 0.12 22 ALA A C 10
ATOM 16811 O O . ALA A 1 17 ? 7.912 8.611 -0.045 1.00 0.13 22 ALA A O 10
ATOM 16818 N N . ARG A 1 18 ? 6.684 9.380 1.669 1.00 0.13 23 ARG A N 10
ATOM 16819 C CA . ARG A 1 18 ? 7.706 10.320 2.102 1.00 0.15 23 ARG A CA 10
ATOM 16820 C C . ARG A 1 18 ? 8.803 9.575 2.842 1.00 0.16 23 ARG A C 10
ATOM 16821 O O . ARG A 1 18 ? 9.989 9.793 2.604 1.00 0.18 23 ARG A O 10
ATOM 16842 N N . PHE A 1 19 ? 8.389 8.697 3.746 1.00 0.16 24 PHE A N 10
ATOM 16843 C CA . PHE A 1 19 ? 9.323 7.889 4.509 1.00 0.19 24 PHE A CA 10
ATOM 16844 C C . PHE A 1 19 ? 10.086 6.964 3.571 1.00 0.19 24 PHE A C 10
ATOM 16845 O O . PHE A 1 19 ? 11.174 6.493 3.896 1.00 0.26 24 PHE A O 10
ATOM 16862 N N . MET A 1 20 ? 9.490 6.699 2.409 1.00 0.15 25 MET A N 10
ATOM 16863 C CA . MET A 1 20 ? 10.107 5.857 1.400 1.00 0.20 25 MET A CA 10
ATOM 16864 C C . MET A 1 20 ? 10.998 6.720 0.532 1.00 0.13 25 MET A C 10
ATOM 16865 O O . MET A 1 20 ? 12.091 6.313 0.139 1.00 0.14 25 MET A O 10
ATOM 16879 N N . GLU A 1 21 ? 10.510 7.918 0.233 1.00 0.12 26 GLU A N 10
ATOM 16880 C CA . GLU A 1 21 ? 11.280 8.885 -0.520 1.00 0.13 26 GLU A CA 10
ATOM 16881 C C . GLU A 1 21 ? 12.524 9.201 0.293 1.00 0.15 26 GLU A C 10
ATOM 16882 O O . GLU A 1 21 ? 13.559 9.610 -0.236 1.00 0.19 26 GLU A O 10
ATOM 16894 N N . GLN A 1 22 ? 12.385 8.996 1.603 1.00 0.15 27 GLN A N 10
ATOM 16895 C CA . GLN A 1 22 ? 13.461 9.217 2.552 1.00 0.19 27 GLN A CA 10
ATOM 16896 C C . GLN A 1 22 ? 14.332 7.980 2.669 1.00 0.18 27 GLN A C 10
ATOM 16897 O O . GLN A 1 22 ? 15.553 8.073 2.619 1.00 0.20 27 GLN A O 10
ATOM 16911 N N . PHE A 1 23 ? 13.694 6.818 2.832 1.00 0.20 28 PHE A N 10
ATOM 16912 C CA . PHE A 1 23 ? 14.427 5.562 2.942 1.00 0.23 28 PHE A CA 10
ATOM 16913 C C . PHE A 1 23 ? 15.432 5.474 1.809 1.00 0.19 28 PHE A C 10
ATOM 16914 O O . PHE A 1 23 ? 16.535 4.960 1.974 1.00 0.25 28 PHE A O 10
ATOM 16931 N N . TYR A 1 24 ? 15.024 5.986 0.654 1.00 0.14 29 TYR A N 10
ATOM 16932 C CA . TYR A 1 24 ? 15.876 6.024 -0.523 1.00 0.15 29 TYR A CA 10
ATOM 16933 C C . TYR A 1 24 ? 16.891 7.144 -0.356 1.00 0.19 29 TYR A C 10
ATOM 16934 O O . TYR A 1 24 ? 18.058 7.008 -0.724 1.00 0.26 29 TYR A O 10
ATOM 16952 N N . ALA A 1 25 ? 16.423 8.256 0.208 1.00 0.18 30 ALA A N 10
ATOM 16953 C CA . ALA A 1 25 ? 17.275 9.408 0.460 1.00 0.23 30 ALA A CA 10
ATOM 16954 C C . ALA A 1 25 ? 18.314 9.069 1.527 1.00 0.26 30 ALA A C 10
ATOM 16955 O O . ALA A 1 25 ? 19.291 9.793 1.715 1.00 0.32 30 ALA A O 10
ATOM 16962 N N . LYS A 1 26 ? 18.085 7.955 2.221 1.00 0.25 31 LYS A N 10
ATOM 16963 C CA . LYS A 1 26 ? 18.983 7.492 3.270 1.00 0.30 31 LYS A CA 10
ATOM 16964 C C . LYS A 1 26 ? 19.806 6.306 2.780 1.00 0.31 31 LYS A C 10
ATOM 16965 O O . LYS A 1 26 ? 20.961 6.131 3.164 1.00 0.35 31 LYS A O 10
ATOM 16984 N N . LYS A 1 27 ? 19.188 5.495 1.927 1.00 0.30 32 LYS A N 10
ATOM 16985 C CA . LYS A 1 27 ? 19.824 4.303 1.387 1.00 0.32 32 LYS A CA 10
ATOM 16986 C C . LYS A 1 27 ? 20.128 4.441 -0.102 1.00 0.32 32 LYS A C 10
ATOM 16987 O O . LYS A 1 27 ? 21.251 4.760 -0.495 1.00 0.38 32 LYS A O 10
ATOM 17006 N N . GLY A 1 28 ? 19.112 4.196 -0.922 1.00 0.30 33 GLY A N 10
ATOM 17007 C CA . GLY A 1 28 ? 19.267 4.271 -2.361 1.00 0.32 33 GLY A CA 10
ATOM 17008 C C . GLY A 1 28 ? 18.503 3.163 -3.057 1.00 0.30 33 GLY A C 10
ATOM 17009 O O . GLY A 1 28 ? 18.378 3.150 -4.281 1.00 0.34 33 GLY A O 10
ATOM 17013 N N . SER A 1 29 ? 18.003 2.225 -2.260 1.00 0.28 34 SER A N 10
ATOM 17014 C CA . SER A 1 29 ? 17.235 1.095 -2.771 1.00 0.28 34 SER A CA 10
ATOM 17015 C C . SER A 1 29 ? 16.414 0.468 -1.650 1.00 0.30 34 SER A C 10
ATOM 17016 O O . SER A 1 29 ? 16.716 0.659 -0.473 1.00 0.45 34 SER A O 10
ATOM 17024 N N . PHE A 1 30 ? 15.379 -0.278 -2.017 1.00 0.27 35 PHE A N 10
ATOM 17025 C CA . PHE A 1 30 ? 14.527 -0.927 -1.025 1.00 0.30 35 PHE A CA 10
ATOM 17026 C C . PHE A 1 30 ? 14.913 -2.390 -0.836 1.00 0.30 35 PHE A C 10
ATOM 17027 O O . PHE A 1 30 ? 15.738 -2.698 0.024 1.00 0.44 35 PHE A O 10
ATOM 17044 N N . LYS A 1 31 ? 14.335 -3.300 -1.618 1.00 0.31 36 LYS A N 10
ATOM 17045 C CA . LYS A 1 31 ? 14.701 -4.707 -1.482 1.00 0.31 36 LYS A CA 10
ATOM 17046 C C . LYS A 1 31 ? 16.074 -4.931 -2.074 1.00 0.26 36 LYS A C 10
ATOM 17047 O O . LYS A 1 31 ? 16.396 -4.463 -3.166 1.00 0.34 36 LYS A O 10
ATOM 17066 N N . LEU A 1 32 ? 16.866 -5.654 -1.322 1.00 0.29 37 LEU A N 10
ATOM 17067 C CA . LEU A 1 32 ? 18.244 -5.939 -1.673 1.00 0.30 37 LEU A CA 10
ATOM 17068 C C . LEU A 1 32 ? 18.393 -7.241 -2.461 1.00 0.30 37 LEU A C 10
ATOM 17069 O O . LEU A 1 32 ? 19.301 -7.382 -3.280 1.00 0.35 37 LEU A O 10
ATOM 17085 N N . THR A 1 33 ? 17.498 -8.185 -2.205 1.00 0.28 38 THR A N 10
ATOM 17086 C CA . THR A 1 33 ? 17.549 -9.488 -2.853 1.00 0.32 38 THR A CA 10
ATOM 17087 C C . THR A 1 33 ? 16.159 -10.068 -3.036 1.00 0.31 38 THR A C 10
ATOM 17088 O O . THR A 1 33 ? 15.241 -9.738 -2.290 1.00 0.33 38 THR A O 10
ATOM 17099 N N . SER A 1 34 ? 16.011 -10.959 -4.003 1.00 0.46 39 SER A N 10
ATOM 17100 C CA . SER A 1 34 ? 14.733 -11.600 -4.232 1.00 0.47 39 SER A CA 10
ATOM 17101 C C . SER A 1 34 ? 14.354 -12.409 -3.004 1.00 0.43 39 SER A C 10
ATOM 17102 O O . SER A 1 34 ? 15.139 -13.226 -2.530 1.00 0.50 39 SER A O 10
ATOM 17110 N N . THR A 1 35 ? 13.154 -12.141 -2.497 1.00 0.38 40 THR A N 10
ATOM 17111 C CA . THR A 1 35 ? 12.598 -12.805 -1.314 1.00 0.36 40 THR A CA 10
ATOM 17112 C C . THR A 1 35 ? 13.045 -12.134 -0.012 1.00 0.33 40 THR A C 10
ATOM 17113 O O . THR A 1 35 ? 13.404 -12.806 0.955 1.00 0.35 40 THR A O 10
ATOM 17124 N N . LYS A 1 36 ? 13.015 -10.797 0.002 1.00 0.30 41 LYS A N 10
ATOM 17125 C CA . LYS A 1 36 ? 13.357 -10.026 1.198 1.00 0.27 41 LYS A CA 10
ATOM 17126 C C . LYS A 1 36 ? 12.224 -9.056 1.516 1.00 0.24 41 LYS A C 10
ATOM 17127 O O . LYS A 1 36 ? 11.489 -8.646 0.618 1.00 0.24 41 LYS A O 10
ATOM 17146 N N . TRP A 1 37 ? 12.079 -8.685 2.784 1.00 0.21 42 TRP A N 10
ATOM 17147 C CA . TRP A 1 37 ? 10.984 -7.803 3.177 1.00 0.18 42 TRP A CA 10
ATOM 17148 C C . TRP A 1 37 ? 11.423 -6.553 3.940 1.00 0.17 42 TRP A C 10
ATOM 17149 O O . TRP A 1 37 ? 11.627 -6.599 5.154 1.00 0.20 42 TRP A O 10
ATOM 17170 N N . PRO A 1 38 ? 11.577 -5.420 3.236 1.00 0.16 43 PRO A N 10
ATOM 17171 C CA . PRO A 1 38 ? 11.904 -4.142 3.871 1.00 0.16 43 PRO A CA 10
ATOM 17172 C C . PRO A 1 38 ? 10.700 -3.651 4.678 1.00 0.16 43 PRO A C 10
ATOM 17173 O O . PRO A 1 38 ? 9.598 -3.545 4.142 1.00 0.22 43 PRO A O 10
ATOM 17184 N N . GLU A 1 39 ? 10.902 -3.345 5.955 1.00 0.22 44 GLU A N 10
ATOM 17185 C CA . GLU A 1 39 ? 9.804 -2.912 6.808 1.00 0.24 44 GLU A CA 10
ATOM 17186 C C . GLU A 1 39 ? 9.111 -1.654 6.287 1.00 0.23 44 GLU A C 10
ATOM 17187 O O . GLU A 1 39 ? 9.751 -0.735 5.775 1.00 0.25 44 GLU A O 10
ATOM 17199 N N . LEU A 1 40 ? 7.789 -1.638 6.435 1.00 0.22 45 LEU A N 10
ATOM 17200 C CA . LEU A 1 40 ? 6.954 -0.519 6.004 1.00 0.23 45 LEU A CA 10
ATOM 17201 C C . LEU A 1 40 ? 6.755 0.496 7.133 1.00 0.19 45 LEU A C 10
ATOM 17202 O O . LEU A 1 40 ? 6.760 0.131 8.309 1.00 0.20 45 LEU A O 10
ATOM 17218 N N . PRO A 1 41 ? 6.571 1.785 6.788 1.00 0.20 46 PRO A N 10
ATOM 17219 C CA . PRO A 1 41 ? 6.360 2.847 7.774 1.00 0.19 46 PRO A CA 10
ATOM 17220 C C . PRO A 1 41 ? 4.928 2.913 8.316 1.00 0.16 46 PRO A C 10
ATOM 17221 O O . PRO A 1 41 ? 4.688 2.576 9.475 1.00 0.19 46 PRO A O 10
ATOM 17232 N N . VAL A 1 42 ? 3.980 3.348 7.484 1.00 0.14 47 VAL A N 10
ATOM 17233 C CA . VAL A 1 42 ? 2.587 3.466 7.915 1.00 0.14 47 VAL A CA 10
ATOM 17234 C C . VAL A 1 42 ? 1.868 2.128 7.832 1.00 0.15 47 VAL A C 10
ATOM 17235 O O . VAL A 1 42 ? 2.015 1.390 6.861 1.00 0.14 47 VAL A O 10
ATOM 17248 N N . LYS A 1 43 ? 1.082 1.834 8.852 1.00 0.19 48 LYS A N 10
ATOM 17249 C CA . LYS A 1 43 ? 0.326 0.594 8.912 1.00 0.22 48 LYS A CA 10
ATOM 17250 C C . LYS A 1 43 ? -1.144 0.904 9.130 1.00 0.27 48 LYS A C 10
ATOM 17251 O O . LYS A 1 43 ? -1.973 0.001 9.254 1.00 0.32 48 LYS A O 10
ATOM 17270 N N . GLU A 1 44 ? -1.454 2.194 9.187 1.00 0.27 49 GLU A N 10
ATOM 17271 C CA . GLU A 1 44 ? -2.821 2.641 9.403 1.00 0.34 49 GLU A CA 10
ATOM 17272 C C . GLU A 1 44 ? -2.970 4.128 9.102 1.00 0.34 49 GLU A C 10
ATOM 17273 O O . GLU A 1 44 ? -2.113 4.940 9.449 1.00 0.39 49 GLU A O 10
ATOM 17285 N N . ALA A 1 45 ? -4.073 4.461 8.455 1.00 0.36 50 ALA A N 10
ATOM 17286 C CA . ALA A 1 45 ? -4.390 5.836 8.094 1.00 0.36 50 ALA A CA 10
ATOM 17287 C C . ALA A 1 45 ? -5.395 6.437 9.071 1.00 0.50 50 ALA A C 10
ATOM 17288 O O . ALA A 1 45 ? -5.081 7.338 9.848 1.00 1.30 50 ALA A O 10
ATOM 17295 N N . GLY A 1 46 ? -6.609 5.914 9.002 1.00 0.37 51 GLY A N 10
ATOM 17296 C CA . GLY A 1 46 ? -7.699 6.363 9.846 1.00 0.35 51 GLY A CA 10
ATOM 17297 C C . GLY A 1 46 ? -8.941 5.552 9.561 1.00 0.33 51 GLY A C 10
ATOM 17298 O O . GLY A 1 46 ? -9.775 5.322 10.438 1.00 0.50 51 GLY A O 10
ATOM 17302 N N . GLY A 1 47 ? -9.047 5.123 8.309 1.00 0.19 52 GLY A N 10
ATOM 17303 C CA . GLY A 1 47 ? -10.148 4.303 7.867 1.00 0.18 52 GLY A CA 10
ATOM 17304 C C . GLY A 1 47 ? -9.632 3.122 7.081 1.00 0.14 52 GLY A C 10
ATOM 17305 O O . GLY A 1 47 ? -10.380 2.213 6.739 1.00 0.16 52 GLY A O 10
ATOM 17309 N N . PHE A 1 48 ? -8.338 3.172 6.770 1.00 0.11 53 PHE A N 10
ATOM 17310 C CA . PHE A 1 48 ? -7.660 2.101 6.050 1.00 0.09 53 PHE A CA 10
ATOM 17311 C C . PHE A 1 48 ? -6.454 1.623 6.855 1.00 0.11 53 PHE A C 10
ATOM 17312 O O . PHE A 1 48 ? -5.994 2.314 7.764 1.00 0.13 53 PHE A O 10
ATOM 17329 N N . CYS A 1 49 ? -5.949 0.444 6.523 1.00 0.13 54 CYS A N 10
ATOM 17330 C CA . CYS A 1 49 ? -4.773 -0.098 7.189 1.00 0.16 54 CYS A CA 10
ATOM 17331 C C . CYS A 1 49 ? -3.724 -0.406 6.136 1.00 0.14 54 CYS A C 10
ATOM 17332 O O . CYS A 1 49 ? -4.038 -0.928 5.068 1.00 0.14 54 CYS A O 10
ATOM 17339 N N . ILE A 1 50 ? -2.480 -0.097 6.448 1.00 0.14 55 ILE A N 10
ATOM 17340 C CA . ILE A 1 50 ? -1.406 -0.252 5.487 1.00 0.13 55 ILE A CA 10
ATOM 17341 C C . ILE A 1 50 ? -0.415 -1.356 5.839 1.00 0.13 55 ILE A C 10
ATOM 17342 O O . ILE A 1 50 ? -0.215 -1.700 7.004 1.00 0.15 55 ILE A O 10
ATOM 17358 N N . ARG A 1 51 ? 0.191 -1.904 4.791 1.00 0.13 56 ARG A N 10
ATOM 17359 C CA . ARG A 1 51 ? 1.184 -2.966 4.912 1.00 0.14 56 ARG A CA 10
ATOM 17360 C C . ARG A 1 51 ? 2.140 -2.915 3.720 1.00 0.15 56 ARG A C 10
ATOM 17361 O O . ARG A 1 51 ? 1.770 -2.450 2.642 1.00 0.29 56 ARG A O 10
ATOM 17382 N N . MET A 1 52 ? 3.368 -3.390 3.915 1.00 0.14 57 MET A N 10
ATOM 17383 C CA . MET A 1 52 ? 4.367 -3.385 2.851 1.00 0.14 57 MET A CA 10
ATOM 17384 C C . MET A 1 52 ? 3.894 -4.200 1.655 1.00 0.13 57 MET A C 10
ATOM 17385 O O . MET A 1 52 ? 3.048 -5.077 1.800 1.00 0.15 57 MET A O 10
ATOM 17399 N N . SER A 1 53 ? 4.415 -3.872 0.473 1.00 0.13 58 SER A N 10
ATOM 17400 C CA . SER A 1 53 ? 4.054 -4.575 -0.760 1.00 0.15 58 SER A CA 10
ATOM 17401 C C . SER A 1 53 ? 4.000 -6.104 -0.550 1.00 0.16 58 SER A C 10
ATOM 17402 O O . SER A 1 53 ? 4.355 -6.605 0.507 1.00 0.18 58 SER A O 10
ATOM 17410 N N . GLY A 1 54 ? 3.560 -6.818 -1.585 1.00 0.18 59 GLY A N 10
ATOM 17411 C CA . GLY A 1 54 ? 3.380 -8.275 -1.548 1.00 0.21 59 GLY A CA 10
ATOM 17412 C C . GLY A 1 54 ? 4.468 -9.123 -0.898 1.00 0.22 59 GLY A C 10
ATOM 17413 O O . GLY A 1 54 ? 5.017 -8.782 0.145 1.00 0.21 59 GLY A O 10
ATOM 17417 N N . GLN A 1 55 ? 4.713 -10.285 -1.511 1.00 0.27 60 GLN A N 10
ATOM 17418 C CA . GLN A 1 55 ? 5.697 -11.249 -1.020 1.00 0.30 60 GLN A CA 10
ATOM 17419 C C . GLN A 1 55 ? 7.123 -10.774 -1.213 1.00 0.26 60 GLN A C 10
ATOM 17420 O O . GLN A 1 55 ? 7.447 -10.153 -2.216 1.00 0.25 60 GLN A 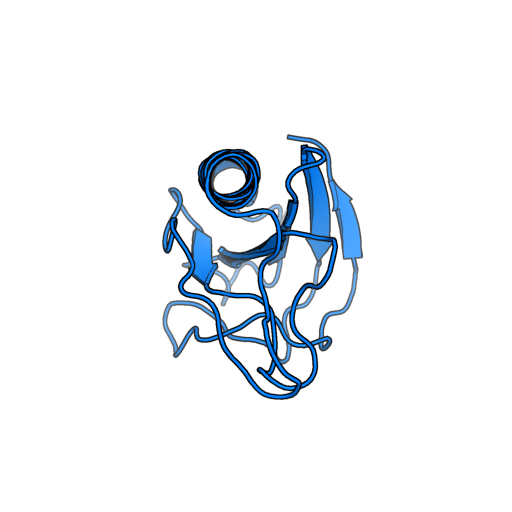O 10
ATOM 17434 N N . ALA A 1 56 ? 7.975 -11.120 -0.252 1.00 0.27 61 ALA A N 10
ATOM 17435 C CA . ALA A 1 56 ? 9.384 -10.753 -0.288 1.00 0.25 61 ALA A CA 10
ATOM 17436 C C . ALA A 1 56 ? 9.986 -10.985 -1.670 1.00 0.25 61 ALA A C 10
ATOM 17437 O O . ALA A 1 56 ? 10.916 -10.289 -2.076 1.00 0.25 61 ALA A O 10
ATOM 17444 N N . LYS A 1 57 ? 9.451 -11.971 -2.386 1.00 0.29 62 LYS A N 10
ATOM 17445 C CA . LYS A 1 57 ? 9.933 -12.296 -3.723 1.00 0.32 62 LYS A CA 10
ATOM 17446 C C . LYS A 1 57 ? 9.459 -11.253 -4.734 1.00 0.31 62 LYS A C 10
ATOM 17447 O O . LYS A 1 57 ? 10.178 -10.904 -5.671 1.00 0.40 62 LYS A O 10
ATOM 17466 N N . GLY A 1 58 ? 8.243 -10.760 -4.526 1.00 0.26 63 GLY A N 10
ATOM 17467 C CA . GLY A 1 58 ? 7.674 -9.750 -5.397 1.00 0.28 63 GLY A CA 10
ATOM 17468 C C . GLY A 1 58 ? 7.614 -8.408 -4.720 1.00 0.24 63 GLY A C 10
ATOM 17469 O O . GLY A 1 58 ? 6.551 -7.791 -4.631 1.00 0.24 63 GLY A O 10
ATOM 17473 N N . ILE A 1 59 ? 8.761 -7.952 -4.242 1.00 0.21 64 ILE A N 10
ATOM 17474 C CA . ILE A 1 59 ? 8.831 -6.688 -3.536 1.00 0.17 64 ILE A CA 10
ATOM 17475 C C . ILE A 1 59 ? 9.508 -5.588 -4.318 1.00 0.17 64 ILE A C 10
ATOM 17476 O O . ILE A 1 59 ? 10.467 -5.803 -5.059 1.00 0.19 64 ILE A O 10
ATOM 17492 N N . LEU A 1 60 ? 8.948 -4.407 -4.120 1.00 0.17 65 LEU A N 10
ATOM 17493 C CA . LEU A 1 60 ? 9.384 -3.183 -4.751 1.00 0.18 65 LEU A CA 10
ATOM 17494 C C . LEU A 1 60 ? 10.880 -3.147 -5.038 1.00 0.18 65 LEU A C 10
ATOM 17495 O O . LEU A 1 60 ? 11.702 -3.558 -4.219 1.00 0.21 65 LEU A O 10
ATOM 17511 N N . GLU A 1 61 ? 11.208 -2.640 -6.220 1.00 0.23 66 GLU A N 10
ATOM 17512 C CA . GLU A 1 61 ? 12.592 -2.501 -6.660 1.00 0.29 66 GLU A CA 10
ATOM 17513 C C . GLU A 1 61 ? 12.677 -1.326 -7.619 1.00 0.40 66 GLU A C 10
ATOM 17514 O O . GLU A 1 61 ? 12.186 -1.397 -8.745 1.00 0.46 66 GLU A O 10
ATOM 17526 N N . GLY A 1 62 ? 13.302 -0.245 -7.169 1.00 0.46 67 GLY A N 10
ATOM 17527 C CA . GLY A 1 62 ? 13.370 0.949 -7.984 1.00 0.57 67 GLY A CA 10
ATOM 17528 C C . GLY A 1 62 ? 12.055 1.690 -7.895 1.00 0.52 67 GLY A C 10
ATOM 17529 O O . GLY A 1 62 ? 11.865 2.748 -8.498 1.00 0.60 67 GLY A O 10
ATOM 17533 N N . LYS A 1 63 ? 11.146 1.101 -7.119 1.00 0.38 68 LYS A N 10
ATOM 17534 C CA . LYS A 1 63 ? 9.814 1.641 -6.891 1.00 0.32 68 LYS A CA 10
ATOM 17535 C C . LYS A 1 63 ? 9.441 1.437 -5.432 1.00 0.20 68 LYS A C 10
ATOM 17536 O O . LYS A 1 63 ? 9.723 0.388 -4.877 1.00 0.18 68 LYS A O 10
ATOM 17555 N N . PHE A 1 64 ? 8.883 2.441 -4.783 1.00 0.16 69 PHE A N 10
ATOM 17556 C CA . PHE A 1 64 ? 8.452 2.269 -3.402 1.00 0.18 69 PHE A CA 10
ATOM 17557 C C . PHE A 1 64 ? 6.951 2.513 -3.308 1.00 0.23 69 PHE A C 10
ATOM 17558 O O . PHE A 1 64 ? 6.485 3.610 -3.601 1.00 0.34 69 PHE A O 10
ATOM 17575 N N . THR A 1 65 ? 6.193 1.500 -2.892 1.00 0.20 70 THR A N 10
ATOM 17576 C CA . THR A 1 65 ? 4.737 1.635 -2.806 1.00 0.24 70 THR A CA 10
ATOM 17577 C C . THR A 1 65 ? 4.126 0.779 -1.707 1.00 0.24 70 THR A C 10
ATOM 17578 O O . THR A 1 65 ? 4.569 -0.342 -1.456 1.00 0.34 70 THR A O 10
ATOM 17589 N N . LEU A 1 66 ? 3.095 1.322 -1.067 1.00 0.16 71 LEU A N 10
ATOM 17590 C CA . LEU A 1 66 ? 2.371 0.609 -0.031 1.00 0.15 71 LEU A CA 10
ATOM 17591 C C . LEU A 1 66 ? 0.898 0.551 -0.384 1.00 0.14 71 LEU A C 10
ATOM 17592 O O . LEU A 1 66 ? 0.396 1.399 -1.121 1.00 0.15 71 LEU A O 10
ATOM 17608 N N . LYS A 1 67 ? 0.207 -0.447 0.138 1.00 0.18 72 LYS A N 10
ATOM 17609 C CA . LYS A 1 67 ? -1.214 -0.584 -0.127 1.00 0.18 72 LYS A CA 10
ATOM 17610 C C . LYS A 1 67 ? -2.011 -0.551 1.159 1.00 0.20 72 LYS A C 10
ATOM 17611 O O . LYS A 1 67 ? -1.662 -1.194 2.149 1.00 0.36 72 LYS A O 10
ATOM 17630 N N . ALA A 1 68 ? -3.089 0.208 1.122 1.00 0.12 73 ALA A N 10
ATOM 17631 C CA . ALA A 1 68 ? -3.965 0.357 2.259 1.00 0.11 73 ALA A CA 10
ATOM 17632 C C . ALA A 1 68 ? -5.295 -0.318 1.996 1.00 0.10 73 ALA A C 10
ATOM 17633 O O . ALA A 1 68 ? -5.747 -0.400 0.856 1.00 0.12 73 ALA A O 10
ATOM 17640 N N . VAL A 1 69 ? -5.918 -0.790 3.058 1.00 0.09 74 VAL A N 10
ATOM 17641 C CA . VAL A 1 69 ? -7.197 -1.466 2.954 1.00 0.09 74 VAL A CA 10
ATOM 17642 C C . VAL A 1 69 ? -8.175 -0.921 3.976 1.00 0.10 74 VAL A C 10
ATOM 17643 O O . VAL A 1 69 ? -7.803 -0.626 5.098 1.00 0.19 74 VAL A O 10
ATOM 17656 N N . ALA A 1 70 ? -9.423 -0.779 3.581 1.00 0.10 75 ALA A N 10
ATOM 17657 C CA . ALA A 1 70 ? -10.431 -0.267 4.487 1.00 0.11 75 ALA A CA 10
ATOM 17658 C C . ALA A 1 70 ? -10.508 -1.110 5.750 1.00 0.11 75 ALA A C 10
ATOM 17659 O O . ALA A 1 70 ? -10.360 -2.329 5.714 1.00 0.19 75 ALA A O 10
ATOM 17666 N N . LEU A 1 71 ? -10.700 -0.444 6.874 1.00 0.11 76 LEU A N 10
ATOM 17667 C CA . LEU A 1 71 ? -10.826 -1.124 8.143 1.00 0.11 76 LEU A CA 10
ATOM 17668 C C . LEU A 1 71 ? -12.180 -1.803 8.164 1.00 0.12 76 LEU A C 10
ATOM 17669 O O . LEU A 1 71 ? -12.351 -2.893 8.709 1.00 0.15 76 LEU A O 10
ATOM 17685 N N . ASP A 1 72 ? -13.137 -1.117 7.557 1.00 0.13 77 ASP A N 10
ATOM 17686 C CA . ASP A 1 72 ? -14.491 -1.634 7.400 1.00 0.17 77 ASP A CA 10
ATOM 17687 C C . ASP A 1 72 ? -14.625 -2.226 6.004 1.00 0.17 77 ASP A C 10
ATOM 17688 O O . ASP A 1 72 ? -15.714 -2.258 5.441 1.00 0.21 77 ASP A O 10
ATOM 17697 N N . ARG A 1 73 ? -13.493 -2.649 5.440 1.00 0.15 78 ARG A N 10
ATOM 17698 C CA . ARG A 1 73 ? -13.447 -3.204 4.090 1.00 0.17 78 ARG A CA 10
ATOM 17699 C C . ARG A 1 73 ? -14.519 -4.260 3.846 1.00 0.23 78 ARG A C 10
ATOM 17700 O O . ARG A 1 73 ? -14.941 -4.455 2.706 1.00 0.25 78 ARG A O 10
ATOM 17721 N N . GLU A 1 74 ? -14.950 -4.953 4.898 1.00 0.27 79 GLU A N 10
ATOM 17722 C CA . GLU A 1 74 ? -16.004 -5.952 4.747 1.00 0.34 79 GLU A CA 10
ATOM 17723 C C . GLU A 1 74 ? -17.172 -5.298 4.030 1.00 0.35 79 GLU A C 10
ATOM 17724 O O . GLU A 1 74 ? -17.973 -5.944 3.355 1.00 0.40 79 GLU A O 10
ATOM 17736 N N . ALA A 1 75 ? -17.230 -3.988 4.208 1.00 0.31 80 ALA A N 10
ATOM 17737 C CA . ALA A 1 75 ? -18.232 -3.138 3.603 1.00 0.33 80 ALA A CA 10
ATOM 17738 C C . ALA A 1 75 ? -17.617 -2.293 2.485 1.00 0.29 80 ALA A C 10
ATOM 17739 O O . ALA A 1 75 ? -18.316 -1.837 1.580 1.00 0.31 80 ALA A O 10
ATOM 17746 N N . GLU A 1 76 ? -16.299 -2.098 2.558 1.00 0.24 81 GLU A N 10
ATOM 17747 C CA . GLU A 1 76 ? -15.573 -1.291 1.576 1.00 0.20 81 GLU A CA 10
ATOM 17748 C C . GLU A 1 76 ? -14.415 -2.067 0.936 1.00 0.17 81 GLU A C 10
ATOM 17749 O O . GLU A 1 76 ? -13.267 -1.924 1.356 1.00 0.16 81 GLU A O 10
ATOM 17761 N N . PRO A 1 77 ? -14.686 -2.892 -0.095 1.00 0.23 82 PRO A N 10
ATOM 17762 C CA . PRO A 1 77 ? -13.638 -3.663 -0.772 1.00 0.23 82 PRO A CA 10
ATOM 17763 C C . PRO A 1 77 ? -12.581 -2.760 -1.400 1.00 0.18 82 PRO A C 10
ATOM 17764 O O . PRO A 1 77 ? -11.520 -3.226 -1.815 1.00 0.19 82 PRO A O 10
ATOM 17775 N N . ARG A 1 78 ? -12.882 -1.465 -1.471 1.00 0.15 83 ARG A N 10
ATOM 17776 C CA . ARG A 1 78 ? -11.964 -0.494 -2.056 1.00 0.13 83 ARG A CA 10
ATOM 17777 C C . ARG A 1 78 ? -10.602 -0.518 -1.372 1.00 0.12 83 ARG A C 10
ATOM 17778 O O . ARG A 1 78 ? -10.498 -0.561 -0.146 1.00 0.18 83 ARG A O 10
ATOM 17799 N N . VAL A 1 79 ? -9.563 -0.492 -2.197 1.00 0.09 84 VAL A N 10
ATOM 17800 C CA . VAL A 1 79 ? -8.181 -0.504 -1.729 1.00 0.09 84 VAL A CA 10
ATOM 17801 C C . VAL A 1 79 ? -7.420 0.674 -2.337 1.00 0.08 84 VAL A C 10
ATOM 17802 O O . VAL A 1 79 ? -7.835 1.211 -3.359 1.00 0.09 84 VAL A O 10
ATOM 17815 N N . LEU A 1 80 ? -6.326 1.098 -1.710 1.00 0.10 85 LEU A N 10
ATOM 17816 C CA . LEU A 1 80 ? -5.546 2.210 -2.254 1.00 0.09 85 LEU A CA 10
ATOM 17817 C C . LEU A 1 80 ? -4.051 1.931 -2.175 1.00 0.10 85 LEU A C 10
ATOM 17818 O O . LEU A 1 80 ? -3.603 1.056 -1.440 1.00 0.11 85 LEU A O 10
ATOM 17834 N N . ARG A 1 81 ? -3.297 2.680 -2.960 1.00 0.10 86 ARG A N 10
ATOM 17835 C CA . ARG A 1 81 ? -1.843 2.566 -2.990 1.00 0.11 86 ARG A CA 10
ATOM 17836 C C . ARG A 1 81 ? -1.242 3.916 -3.331 1.00 0.11 86 ARG A C 10
ATOM 17837 O O . ARG A 1 81 ? -1.848 4.694 -4.051 1.00 0.10 86 ARG A O 10
ATOM 17858 N N . LEU A 1 82 ? -0.067 4.196 -2.797 1.00 0.12 87 LEU A N 10
ATOM 17859 C CA . LEU A 1 82 ? 0.617 5.450 -3.082 1.00 0.11 87 LEU A CA 10
ATOM 17860 C C . LEU A 1 82 ? 2.119 5.234 -3.018 1.00 0.13 87 LEU A C 10
ATOM 17861 O O . LEU A 1 82 ? 2.645 4.764 -2.010 1.00 0.16 87 LEU A O 10
ATOM 17877 N N . ASN A 1 83 ? 2.807 5.578 -4.096 1.00 0.11 88 ASN A N 10
ATOM 17878 C CA . ASN A 1 83 ? 4.250 5.384 -4.157 1.00 0.13 88 ASN A CA 10
ATOM 17879 C C . ASN A 1 83 ? 5.015 6.655 -3.809 1.00 0.12 88 ASN A C 10
ATOM 17880 O O . ASN A 1 83 ? 4.417 7.704 -3.570 1.00 0.11 88 ASN A O 10
ATOM 17891 N N . GLU A 1 84 ? 6.340 6.547 -3.782 1.00 0.16 89 GLU A N 10
ATOM 17892 C CA . GLU A 1 84 ? 7.204 7.678 -3.459 1.00 0.19 89 GLU A CA 10
ATOM 17893 C C . GLU A 1 84 ? 7.013 8.816 -4.461 1.00 0.18 89 GLU A C 10
ATOM 17894 O O . GLU A 1 84 ? 7.331 9.971 -4.176 1.00 0.24 89 GLU A O 10
ATOM 17906 N N . SER A 1 85 ? 6.487 8.478 -5.634 1.00 0.16 90 SER A N 10
ATOM 17907 C CA . SER A 1 85 ? 6.253 9.460 -6.687 1.00 0.17 90 SER A CA 10
ATOM 17908 C C . SER A 1 85 ? 4.892 10.095 -6.495 1.00 0.13 90 SER A C 10
ATOM 17909 O O . SER A 1 85 ? 4.392 10.820 -7.356 1.00 0.15 90 SER A O 10
ATOM 17917 N N . LEU A 1 86 ? 4.306 9.805 -5.345 1.00 0.10 91 LEU A N 10
ATOM 17918 C CA . LEU A 1 86 ? 3.012 10.333 -4.974 1.00 0.09 91 LEU A CA 10
ATOM 17919 C C . LEU A 1 86 ? 1.937 9.988 -5.996 1.00 0.11 91 LEU A C 10
ATOM 17920 O O . LEU A 1 86 ? 0.978 10.735 -6.189 1.00 0.16 91 LEU A O 10
ATOM 17936 N N . THR A 1 87 ? 2.115 8.842 -6.641 1.00 0.12 92 THR A N 10
ATOM 17937 C CA . THR A 1 87 ? 1.153 8.341 -7.609 1.00 0.14 92 THR A CA 10
ATOM 17938 C C . THR A 1 87 ? 0.316 7.260 -6.947 1.00 0.11 92 THR A C 10
ATOM 17939 O O . THR A 1 87 ? 0.831 6.198 -6.596 1.00 0.11 92 THR A O 10
ATOM 17950 N N . ALA A 1 88 ? -0.968 7.525 -6.777 1.00 0.11 93 ALA A N 10
ATOM 17951 C CA . ALA A 1 88 ? -1.844 6.571 -6.119 1.00 0.09 93 ALA A CA 10
ATOM 17952 C C . ALA A 1 88 ? -2.777 5.876 -7.077 1.00 0.09 93 ALA A C 10
ATOM 17953 O O . ALA A 1 88 ? -3.084 6.376 -8.158 1.00 0.10 93 ALA A O 10
ATOM 17960 N N . VAL A 1 89 ? -3.206 4.699 -6.660 1.00 0.09 94 VAL A N 10
ATOM 17961 C CA . VAL A 1 89 ? -4.156 3.918 -7.423 1.00 0.10 94 VAL A CA 10
ATOM 17962 C C . VAL A 1 89 ? -5.087 3.179 -6.495 1.00 0.09 94 VAL A C 10
ATOM 17963 O O . VAL A 1 89 ? -4.667 2.509 -5.550 1.00 0.10 94 VAL A O 10
ATOM 17976 N N . VAL A 1 90 ? -6.359 3.323 -6.778 1.00 0.09 95 VAL A N 10
ATOM 17977 C CA . VAL A 1 90 ? -7.398 2.709 -5.991 1.00 0.09 95 VAL A CA 10
ATOM 17978 C C . VAL A 1 90 ? -8.003 1.509 -6.696 1.00 0.11 95 VAL A C 10
ATOM 17979 O O . VAL A 1 90 ? -8.089 1.471 -7.919 1.00 0.12 95 VAL A O 10
ATOM 17992 N N . CYS A 1 91 ? -8.421 0.537 -5.903 1.00 0.11 96 CYS A N 10
ATOM 17993 C CA . CYS A 1 91 ? -9.053 -0.661 -6.414 1.00 0.13 96 CYS A CA 10
ATOM 17994 C C . CYS A 1 91 ? -10.450 -0.773 -5.843 1.00 0.13 96 CYS A C 10
ATOM 17995 O O . CYS A 1 91 ? -10.723 -0.286 -4.750 1.00 0.14 96 CYS A O 10
ATOM 18002 N N . GLY A 1 92 ? -11.334 -1.392 -6.597 1.00 0.15 97 GLY A N 10
ATOM 18003 C CA . GLY A 1 92 ? -12.696 -1.549 -6.153 1.00 0.16 97 GLY A CA 10
ATOM 18004 C C . GLY A 1 92 ? -12.947 -2.951 -5.678 1.00 0.16 97 GLY A C 10
ATOM 18005 O O . GLY A 1 92 ? -14.062 -3.307 -5.297 1.00 0.17 97 GLY A O 10
ATOM 18009 N N . LYS A 1 93 ? -11.891 -3.746 -5.707 1.00 0.16 98 LYS A N 10
ATOM 18010 C CA . LYS A 1 93 ? -11.966 -5.126 -5.291 1.00 0.16 98 LYS A CA 10
ATOM 18011 C C . LYS A 1 93 ? -10.609 -5.619 -4.812 1.00 0.16 98 LYS A C 10
ATOM 18012 O O . LYS A 1 93 ? -9.606 -5.497 -5.514 1.00 0.19 98 LYS A O 10
ATOM 18031 N N . MET A 1 94 ? -10.585 -6.169 -3.609 1.00 0.17 99 MET A N 10
ATOM 18032 C CA . MET A 1 94 ? -9.359 -6.710 -3.044 1.00 0.20 99 MET A CA 10
ATOM 18033 C C . MET A 1 94 ? -9.542 -8.194 -2.779 1.00 0.22 99 MET A C 10
ATOM 18034 O O . MET A 1 94 ? -10.263 -8.591 -1.862 1.00 0.23 99 MET A O 10
ATOM 18048 N N . LYS A 1 95 ? -8.886 -9.009 -3.592 1.00 0.25 100 LYS A N 10
ATOM 18049 C CA . LYS A 1 95 ? -9.003 -10.459 -3.475 1.00 0.28 100 LYS A CA 10
ATOM 18050 C C . LYS A 1 95 ? -7.919 -11.067 -2.585 1.00 0.25 100 LYS A C 10
ATOM 18051 O O . LYS A 1 95 ? -8.201 -11.528 -1.479 1.00 0.28 100 LYS A O 10
ATOM 18070 N N . GLY A 1 96 ? -6.682 -11.067 -3.071 1.00 0.25 101 GLY A N 10
ATOM 18071 C CA . GLY A 1 96 ? -5.585 -11.651 -2.315 1.00 0.28 101 GLY A CA 10
ATOM 18072 C C . GLY A 1 96 ? -4.949 -10.691 -1.327 1.00 0.24 101 GLY A C 10
ATOM 18073 O O . GLY A 1 96 ? -5.611 -10.202 -0.411 1.00 0.33 101 GLY A O 10
ATOM 18077 N N . LYS A 1 97 ? -3.655 -10.426 -1.531 1.00 0.31 102 LYS A N 10
ATOM 18078 C CA . LYS A 1 97 ? -2.872 -9.532 -0.670 1.00 0.31 102 LYS A CA 10
ATOM 18079 C C . LYS A 1 97 ? -3.309 -9.627 0.791 1.00 0.30 102 LYS A C 10
ATOM 18080 O O . LYS A 1 97 ? -3.454 -10.724 1.329 1.00 0.61 102 LYS A O 10
ATOM 18099 N N . GLY A 1 98 ? -3.518 -8.480 1.427 1.00 0.37 103 GLY A N 10
ATOM 18100 C CA . GLY A 1 98 ? -3.934 -8.473 2.814 1.00 0.38 103 GLY A CA 10
ATOM 18101 C C . GLY A 1 98 ? -4.982 -7.419 3.076 1.00 0.44 103 GLY A C 10
ATOM 18102 O O . GLY A 1 98 ? -4.984 -6.367 2.440 1.00 0.49 103 GLY A O 10
ATOM 18106 N N . SER A 1 99 ? -5.876 -7.699 4.015 1.00 0.48 104 SER A N 10
ATOM 18107 C CA . SER A 1 99 ? -6.945 -6.771 4.342 1.00 0.56 104 SER A CA 10
ATOM 18108 C C . SER A 1 99 ? -7.183 -6.700 5.842 1.00 0.49 104 SER A C 10
ATOM 18109 O O . SER A 1 99 ? -7.059 -7.699 6.548 1.00 0.39 104 SER A O 10
ATOM 18117 N N . CYS A 1 100 ? -7.518 -5.505 6.322 1.00 0.62 105 CYS A N 10
ATOM 18118 C CA . CYS A 1 100 ? -7.806 -5.310 7.733 1.00 0.62 105 CYS A CA 10
ATOM 18119 C C . CYS A 1 100 ? -8.911 -6.259 8.160 1.00 0.51 105 CYS A C 10
ATOM 18120 O O . CYS A 1 100 ? -9.598 -6.827 7.312 1.00 0.50 105 CYS A O 10
ATOM 18127 N N . THR A 1 101 ? -9.087 -6.422 9.471 1.00 0.50 106 THR A N 10
ATOM 18128 C CA . THR A 1 101 ? -10.120 -7.306 10.012 1.00 0.46 106 THR A CA 10
ATOM 18129 C C . THR A 1 101 ? -10.258 -8.580 9.176 1.00 0.60 106 THR A C 10
ATOM 18130 O O . THR A 1 101 ? -11.345 -9.147 9.056 1.00 0.95 106 THR A O 10
ATOM 18141 N N . ASP A 1 102 ? -9.142 -9.024 8.601 1.00 0.51 107 ASP A N 10
ATOM 18142 C CA . ASP A 1 102 ? -9.127 -10.226 7.775 1.00 0.75 107 ASP A CA 10
ATOM 18143 C C . ASP A 1 102 ? -7.765 -10.912 7.833 1.00 0.84 107 ASP A C 10
ATOM 18144 O O . ASP A 1 102 ? -7.676 -12.140 7.781 1.00 1.21 107 ASP A O 10
ATOM 18153 N N . GLY A 1 103 ? -6.705 -10.115 7.940 1.00 0.62 108 GLY A N 10
ATOM 18154 C CA . GLY A 1 103 ? -5.365 -10.671 8.006 1.00 0.72 108 GLY A CA 10
ATOM 18155 C C . GLY A 1 103 ? -4.367 -9.904 7.159 1.00 0.58 108 GLY A C 10
ATOM 18156 O O . GLY A 1 103 ? -3.655 -10.493 6.345 1.00 0.67 108 GLY A O 10
ATOM 18160 N N . GLU A 1 104 ? -4.314 -8.589 7.349 1.00 0.45 109 GLU A N 10
ATOM 18161 C CA . GLU A 1 104 ? -3.391 -7.743 6.597 1.00 0.35 109 GLU A CA 10
ATOM 18162 C C . GLU A 1 104 ? -1.942 -8.123 6.883 1.00 0.36 109 GLU A C 10
ATOM 18163 O O . GLU A 1 104 ? -1.617 -8.601 7.970 1.00 0.52 109 GLU A O 10
ATOM 18175 N N . GLU A 1 105 ? -1.077 -7.905 5.898 1.00 0.33 110 GLU A N 10
ATOM 18176 C CA . GLU A 1 105 ? 0.340 -8.206 6.041 1.00 0.36 110 GLU A CA 10
ATOM 18177 C C . GLU A 1 105 ? 1.133 -7.611 4.890 1.00 0.30 110 GLU A C 10
ATOM 18178 O O . GLU A 1 105 ? 2.130 -6.922 5.107 1.00 0.29 110 GLU A O 10
ATOM 18190 N N . ILE A 1 106 ? 0.678 -7.875 3.667 1.00 0.27 111 ILE A N 10
ATOM 18191 C CA . ILE A 1 106 ? 1.340 -7.367 2.471 1.00 0.23 111 ILE A CA 10
ATOM 18192 C C . ILE A 1 106 ? 0.386 -7.287 1.283 1.00 0.24 111 ILE A C 10
ATOM 18193 O O . ILE A 1 106 ? -0.785 -7.659 1.381 1.00 0.28 111 ILE A O 10
ATOM 18209 N N . PHE A 1 107 ? 0.902 -6.792 0.158 1.00 0.24 112 PHE A N 10
ATOM 18210 C CA . PHE A 1 107 ? 0.115 -6.639 -1.061 1.00 0.29 112 PHE A CA 10
ATOM 18211 C C . PHE A 1 107 ? 0.515 -7.653 -2.153 1.00 0.36 112 PHE A C 10
ATOM 18212 O O . PHE A 1 107 ? 1.170 -7.295 -3.133 1.00 0.41 112 PHE A O 10
ATOM 18229 N N . ARG A 1 108 ? 0.143 -8.928 -1.979 1.00 0.42 113 ARG A N 10
ATOM 18230 C CA . ARG A 1 108 ? 0.444 -9.947 -2.986 1.00 0.50 113 ARG A CA 10
ATOM 18231 C C . ARG A 1 108 ? -0.826 -10.704 -3.372 1.00 0.93 113 ARG A C 10
ATOM 18232 O O . ARG A 1 108 ? -1.478 -11.310 -2.526 1.00 1.16 113 ARG A O 10
ATOM 18253 N N . GLY A 1 109 ? -1.172 -10.680 -4.654 1.00 1.20 114 GLY A N 10
ATOM 18254 C CA . GLY A 1 109 ? -2.368 -11.371 -5.097 1.00 1.68 114 GLY A CA 10
ATOM 18255 C C . GLY A 1 109 ? -2.981 -10.759 -6.341 1.00 0.77 114 GLY A C 10
ATOM 18256 O O . GLY A 1 109 ? -2.308 -10.616 -7.362 1.00 0.38 114 GLY A O 10
ATOM 18260 N N . ASN A 1 110 ? -4.261 -10.395 -6.257 1.00 0.78 115 ASN A N 10
ATOM 18261 C CA . ASN A 1 110 ? -4.959 -9.814 -7.398 1.00 0.50 115 ASN A CA 10
ATOM 18262 C C . ASN A 1 110 ? -6.115 -8.912 -6.976 1.00 0.37 115 ASN A C 10
ATOM 18263 O O . ASN A 1 110 ? -6.985 -9.316 -6.207 1.00 0.44 115 ASN A O 10
ATOM 18274 N N . ASP A 1 111 ? -6.114 -7.688 -7.494 1.00 0.38 116 ASP A N 10
ATOM 18275 C CA . ASP A 1 111 ? -7.175 -6.729 -7.208 1.00 0.28 116 ASP A CA 10
ATOM 18276 C C . ASP A 1 111 ? -7.989 -6.471 -8.468 1.00 0.29 116 ASP A C 10
ATOM 18277 O O . ASP A 1 111 ? -7.517 -6.707 -9.581 1.00 0.40 116 ASP A O 10
ATOM 18286 N N . ALA A 1 112 ? -9.207 -5.982 -8.292 1.00 0.25 117 ALA A N 10
ATOM 18287 C CA . ALA A 1 112 ? -10.082 -5.699 -9.422 1.00 0.27 117 ALA A CA 10
ATOM 18288 C C . ALA A 1 112 ? -10.727 -4.335 -9.299 1.00 0.24 117 ALA A C 10
ATOM 18289 O O . ALA A 1 112 ? -10.701 -3.715 -8.236 1.00 0.21 117 ALA A O 10
ATOM 18296 N N . GLU A 1 113 ? -11.312 -3.878 -10.401 1.00 0.28 118 GLU A N 10
ATOM 18297 C CA . GLU A 1 113 ? -11.989 -2.598 -10.422 1.00 0.28 118 GLU A CA 10
ATOM 18298 C C . GLU A 1 113 ? -11.081 -1.482 -9.909 1.00 0.23 118 GLU A C 10
ATOM 18299 O O . GLU A 1 113 ? -11.424 -0.798 -8.949 1.00 0.21 118 GLU A O 10
ATOM 18311 N N . CYS A 1 114 ? -9.952 -1.250 -10.579 1.00 0.22 119 CYS A N 10
ATOM 18312 C CA . CYS A 1 114 ? -9.022 -0.217 -10.115 1.00 0.18 119 CYS A CA 10
ATOM 18313 C C . CYS A 1 114 ? -8.777 0.878 -11.143 1.00 0.18 119 CYS A C 10
ATOM 18314 O O . CYS A 1 114 ? -8.751 0.642 -12.352 1.00 0.21 119 CYS A O 10
ATOM 18321 N N . ARG A 1 115 ? -8.602 2.086 -10.616 1.00 0.16 120 ARG A N 10
ATOM 18322 C CA . ARG A 1 115 ? -8.335 3.268 -11.402 1.00 0.17 120 ARG A CA 10
ATOM 18323 C C . ARG A 1 115 ? -7.318 4.143 -10.674 1.00 0.15 120 ARG A C 10
ATOM 18324 O O . ARG A 1 115 ? -7.208 4.091 -9.451 1.00 0.15 120 ARG A O 10
ATOM 18345 N N . PRO A 1 116 ? -6.554 4.943 -11.417 1.00 0.14 121 PRO A N 10
ATOM 18346 C CA . PRO A 1 116 ? -5.564 5.849 -10.842 1.00 0.13 121 PRO A CA 10
ATOM 18347 C C . PRO A 1 116 ? -6.204 6.882 -9.926 1.00 0.12 121 PRO A C 10
ATOM 18348 O O . PRO A 1 116 ? -7.119 7.600 -10.328 1.00 0.14 121 PRO A O 10
ATOM 18359 N N . PHE A 1 117 ? -5.710 6.960 -8.700 1.00 0.10 122 PHE A N 10
ATOM 18360 C CA . PHE A 1 117 ? -6.243 7.898 -7.721 1.00 0.10 122 PHE A CA 10
ATOM 18361 C C . PHE A 1 117 ? -5.245 8.999 -7.395 1.00 0.11 122 PHE A C 10
ATOM 18362 O O . PHE A 1 117 ? -4.038 8.764 -7.343 1.00 0.12 122 PHE A O 10
ATOM 18379 N N . THR A 1 118 ? -5.758 10.207 -7.188 1.00 0.13 123 THR A N 10
ATOM 18380 C CA . THR A 1 118 ? -4.915 11.343 -6.852 1.00 0.16 123 THR A CA 10
ATOM 18381 C C . THR A 1 118 ? -5.425 12.053 -5.605 1.00 0.17 123 THR A C 10
ATOM 18382 O O . THR A 1 118 ? -6.442 12.748 -5.640 1.00 0.19 123 THR A O 10
ATOM 18393 N N . GLY A 1 119 ? -4.708 11.870 -4.505 1.00 0.16 124 GLY A N 10
ATOM 18394 C CA . GLY A 1 119 ? -5.080 12.493 -3.250 1.00 0.17 124 GLY A CA 10
ATOM 18395 C C . GLY A 1 119 ? -4.967 14.004 -3.291 1.00 0.24 124 GLY A C 10
ATOM 18396 O O . GLY A 1 119 ? -3.876 14.526 -2.980 1.00 1.05 124 GLY A O 10
ATOM 18401 N N . HIS A 1 1 ? -23.135 5.018 -2.417 1.00 2.36 6 HIS A N 11
ATOM 18402 C CA . HIS A 1 1 ? -21.909 5.612 -1.824 1.00 1.81 6 HIS A CA 11
ATOM 18403 C C . HIS A 1 1 ? -21.040 4.531 -1.186 1.00 1.54 6 HIS A C 11
ATOM 18404 O O . HIS A 1 1 ? -21.285 4.114 -0.052 1.00 2.00 6 HIS A O 11
ATOM 18421 N N . ARG A 1 2 ? -20.027 4.081 -1.920 1.00 1.10 7 ARG A N 11
ATOM 18422 C CA . ARG A 1 2 ? -19.124 3.045 -1.427 1.00 0.83 7 ARG A CA 11
ATOM 18423 C C . ARG A 1 2 ? -17.723 3.599 -1.211 1.00 0.78 7 ARG A C 11
ATOM 18424 O O . ARG A 1 2 ? -16.945 3.031 -0.450 1.00 1.40 7 ARG A O 11
ATOM 18445 N N . SER A 1 3 ? -17.420 4.720 -1.869 1.00 0.65 8 SER A N 11
ATOM 18446 C CA . SER A 1 3 ? -16.102 5.354 -1.757 1.00 0.51 8 SER A CA 11
ATOM 18447 C C . SER A 1 3 ? -15.524 5.161 -0.364 1.00 0.42 8 SER A C 11
ATOM 18448 O O . SER A 1 3 ? -15.817 5.923 0.558 1.00 0.51 8 SER A O 11
ATOM 18456 N N . ALA A 1 4 ? -14.703 4.130 -0.226 1.00 0.33 9 ALA A N 11
ATOM 18457 C CA . ALA A 1 4 ? -14.085 3.804 1.045 1.00 0.33 9 ALA A CA 11
ATOM 18458 C C . ALA A 1 4 ? -13.241 4.961 1.560 1.00 0.43 9 ALA A C 11
ATOM 18459 O O . ALA A 1 4 ? -13.140 6.006 0.918 1.00 1.08 9 ALA A O 11
ATOM 18466 N N . ASN A 1 5 ? -12.637 4.766 2.724 1.00 0.33 10 ASN A N 11
ATOM 18467 C CA . ASN A 1 5 ? -11.809 5.793 3.337 1.00 0.33 10 ASN A CA 11
ATOM 18468 C C . ASN A 1 5 ? -10.428 5.863 2.690 1.00 0.24 10 ASN A C 11
ATOM 18469 O O . ASN A 1 5 ? -9.420 5.993 3.385 1.00 0.27 10 ASN A O 11
ATOM 18480 N N . LEU A 1 6 ? -10.379 5.772 1.358 1.00 0.16 11 LEU A N 11
ATOM 18481 C CA . LEU A 1 6 ? -9.109 5.849 0.647 1.00 0.12 11 LEU A CA 11
ATOM 18482 C C . LEU A 1 6 ? -8.429 7.161 0.952 1.00 0.12 11 LEU A C 11
ATOM 18483 O O . LEU A 1 6 ? -7.226 7.307 0.786 1.00 0.22 11 LEU A O 11
ATOM 18499 N N . ARG A 1 7 ? -9.235 8.119 1.357 1.00 0.12 12 ARG A N 11
ATOM 18500 C CA . ARG A 1 7 ? -8.760 9.452 1.682 1.00 0.13 12 ARG A CA 11
ATOM 18501 C C . ARG A 1 7 ? -7.862 9.397 2.909 1.00 0.13 12 ARG A C 11
ATOM 18502 O O . ARG A 1 7 ? -6.897 10.153 3.025 1.00 0.24 12 ARG A O 11
ATOM 18523 N N . ALA A 1 8 ? -8.192 8.493 3.821 1.00 0.13 13 ALA A N 11
ATOM 18524 C CA . ALA A 1 8 ? -7.400 8.295 5.025 1.00 0.17 13 ALA A CA 11
ATOM 18525 C C . ALA A 1 8 ? -6.091 7.633 4.659 1.00 0.16 13 ALA A C 11
ATOM 18526 O O . ALA A 1 8 ? -5.033 7.954 5.199 1.00 0.22 13 ALA A O 11
ATOM 18533 N N . ALA A 1 9 ? -6.188 6.714 3.714 1.00 0.13 14 ALA A N 11
ATOM 18534 C CA . ALA A 1 9 ? -5.042 5.971 3.237 1.00 0.12 14 ALA A CA 11
ATOM 18535 C C . ALA A 1 9 ? -4.176 6.839 2.360 1.00 0.10 14 ALA A C 11
ATOM 18536 O O . ALA A 1 9 ? -2.953 6.764 2.403 1.00 0.10 14 ALA A O 11
ATOM 18543 N N . HIS A 1 10 ? -4.828 7.657 1.560 1.00 0.10 15 HIS A N 11
ATOM 18544 C CA . HIS A 1 10 ? -4.140 8.550 0.670 1.00 0.09 15 HIS A CA 11
ATOM 18545 C C . HIS A 1 10 ? -3.063 9.289 1.436 1.00 0.09 15 HIS A C 11
ATOM 18546 O O . HIS A 1 10 ? -2.005 9.596 0.898 1.00 0.10 15 HIS A O 11
ATOM 18561 N N . ALA A 1 11 ? -3.356 9.578 2.702 1.00 0.10 16 ALA A N 11
ATOM 18562 C CA . ALA A 1 11 ? -2.416 10.260 3.571 1.00 0.12 16 ALA A CA 11
ATOM 18563 C C . ALA A 1 11 ? -1.467 9.267 4.219 1.00 0.12 16 ALA A C 11
ATOM 18564 O O . ALA A 1 11 ? -0.357 9.627 4.593 1.00 0.13 16 ALA A O 11
ATOM 18571 N N . ALA A 1 12 ? -1.925 8.024 4.391 1.00 0.12 17 ALA A N 11
ATOM 18572 C CA . ALA A 1 12 ? -1.088 6.990 4.983 1.00 0.12 17 ALA A CA 11
ATOM 18573 C C . ALA A 1 12 ? -0.010 6.552 4.003 1.00 0.11 17 ALA A C 11
ATOM 18574 O O . ALA A 1 12 ? 1.179 6.678 4.282 1.00 0.11 17 ALA A O 11
ATOM 18581 N N . LEU A 1 13 ? -0.436 6.032 2.850 1.00 0.10 18 LEU A N 11
ATOM 18582 C CA . LEU A 1 13 ? 0.499 5.612 1.815 1.00 0.09 18 LEU A CA 11
ATOM 18583 C C . LEU A 1 13 ? 1.369 6.796 1.434 1.00 0.09 18 LEU A C 11
ATOM 18584 O O . LEU A 1 13 ? 2.475 6.633 0.927 1.00 0.10 18 LEU A O 11
ATOM 18600 N N . LEU A 1 14 ? 0.829 7.990 1.659 1.00 0.09 19 LEU A N 11
ATOM 18601 C CA . LEU A 1 14 ? 1.557 9.222 1.408 1.00 0.09 19 LEU A CA 11
ATOM 18602 C C . LEU A 1 14 ? 2.561 9.390 2.536 1.00 0.10 19 LEU A C 11
ATOM 18603 O O . LEU A 1 14 ? 3.748 9.634 2.314 1.00 0.10 19 LEU A O 11
ATOM 18619 N N . GLU A 1 15 ? 2.054 9.232 3.752 1.00 0.11 20 GLU A N 11
ATOM 18620 C CA . GLU A 1 15 ? 2.868 9.322 4.952 1.00 0.13 20 GLU A CA 11
ATOM 18621 C C . GLU A 1 15 ? 4.023 8.345 4.831 1.00 0.14 20 GLU A C 11
ATOM 18622 O O . GLU A 1 15 ? 5.087 8.529 5.420 1.00 0.16 20 GLU A O 11
ATOM 18634 N N . ASN A 1 16 ? 3.778 7.288 4.066 1.00 0.13 21 ASN A N 11
ATOM 18635 C CA . ASN A 1 16 ? 4.785 6.284 3.802 1.00 0.14 21 ASN A CA 11
ATOM 18636 C C . ASN A 1 16 ? 5.658 6.772 2.665 1.00 0.13 21 ASN A C 11
ATOM 18637 O O . ASN A 1 16 ? 6.878 6.768 2.760 1.00 0.21 21 ASN A O 11
ATOM 18648 N N . ALA A 1 17 ? 4.993 7.215 1.600 1.00 0.11 22 ALA A N 11
ATOM 18649 C CA . ALA A 1 17 ? 5.660 7.721 0.404 1.00 0.12 22 ALA A CA 11
ATOM 18650 C C . ALA A 1 17 ? 6.803 8.664 0.745 1.00 0.12 22 ALA A C 11
ATOM 18651 O O . ALA A 1 17 ? 7.825 8.675 0.063 1.00 0.13 22 ALA A O 11
ATOM 18658 N N . ARG A 1 18 ? 6.624 9.471 1.783 1.00 0.13 23 ARG A N 11
ATOM 18659 C CA . ARG A 1 18 ? 7.671 10.393 2.199 1.00 0.15 23 ARG A CA 11
ATOM 18660 C C . ARG A 1 18 ? 8.790 9.597 2.839 1.00 0.16 23 ARG A C 11
ATOM 18661 O O . ARG A 1 18 ? 9.961 9.778 2.515 1.00 0.18 23 ARG A O 11
ATOM 18682 N N . PHE A 1 19 ? 8.413 8.709 3.752 1.00 0.16 24 PHE A N 11
ATOM 18683 C CA . PHE A 1 19 ? 9.368 7.840 4.413 1.00 0.19 24 PHE A CA 11
ATOM 18684 C C . PHE A 1 19 ? 10.036 6.956 3.372 1.00 0.19 24 PHE A C 11
ATOM 18685 O O . PHE A 1 19 ? 11.118 6.421 3.593 1.00 0.26 24 PHE A O 11
ATOM 18702 N N . MET A 1 20 ? 9.356 6.796 2.237 1.00 0.15 25 MET A N 11
ATOM 18703 C CA . MET A 1 20 ? 9.883 6.026 1.127 1.00 0.20 25 MET A CA 11
ATOM 18704 C C . MET A 1 20 ? 10.919 6.894 0.443 1.00 0.13 25 MET A C 11
ATOM 18705 O O . MET A 1 20 ? 12.026 6.460 0.125 1.00 0.14 25 MET A O 11
ATOM 18719 N N . GLU A 1 21 ? 10.519 8.140 0.231 1.00 0.12 26 GLU A N 11
ATOM 18720 C CA . GLU A 1 21 ? 11.373 9.151 -0.350 1.00 0.13 26 GLU A CA 11
ATOM 18721 C C . GLU A 1 21 ? 12.571 9.376 0.568 1.00 0.15 26 GLU A C 11
ATOM 18722 O O . GLU A 1 21 ? 13.623 9.853 0.141 1.00 0.19 26 GLU A O 11
ATOM 18734 N N . GLN A 1 22 ? 12.386 9.021 1.841 1.00 0.15 27 GLN A N 11
ATOM 18735 C CA . GLN A 1 22 ? 13.428 9.160 2.848 1.00 0.19 27 GLN A CA 11
ATOM 18736 C C . GLN A 1 22 ? 14.361 7.964 2.824 1.00 0.18 27 GLN A C 11
ATOM 18737 O O . GLN A 1 22 ? 15.566 8.115 2.650 1.00 0.20 27 GLN A O 11
ATOM 18751 N N . PHE A 1 23 ? 13.791 6.777 3.015 1.00 0.20 28 PHE A N 11
ATOM 18752 C CA . PHE A 1 23 ? 14.565 5.543 3.014 1.00 0.23 28 PHE A CA 11
ATOM 18753 C C . PHE A 1 23 ? 15.539 5.537 1.849 1.00 0.19 28 PHE A C 11
ATOM 18754 O O . PHE A 1 23 ? 16.701 5.173 2.002 1.00 0.25 28 PHE A O 11
ATOM 18771 N N . TYR A 1 24 ? 15.050 5.941 0.680 1.00 0.14 29 TYR A N 11
ATOM 18772 C CA . TYR A 1 24 ? 15.879 6.017 -0.515 1.00 0.15 29 TYR A CA 11
ATOM 18773 C C . TYR A 1 24 ? 16.920 7.108 -0.326 1.00 0.19 29 TYR A C 11
ATOM 18774 O O . TYR A 1 24 ? 18.097 6.930 -0.639 1.00 0.26 29 TYR A O 11
ATOM 18792 N N . ALA A 1 25 ? 16.460 8.246 0.189 1.00 0.18 30 ALA A N 11
ATOM 18793 C CA . ALA A 1 25 ? 17.332 9.379 0.458 1.00 0.23 30 ALA A CA 11
ATOM 18794 C C . ALA A 1 25 ? 18.387 8.994 1.489 1.00 0.26 30 ALA A C 11
ATOM 18795 O O . ALA A 1 25 ? 19.404 9.671 1.644 1.00 0.32 30 ALA A O 11
ATOM 18802 N N . LYS A 1 26 ? 18.127 7.894 2.191 1.00 0.25 31 LYS A N 11
ATOM 18803 C CA . LYS A 1 26 ? 19.028 7.389 3.216 1.00 0.30 31 LYS A CA 11
ATOM 18804 C C . LYS A 1 26 ? 19.779 6.159 2.714 1.00 0.31 31 LYS A C 11
ATOM 18805 O O . LYS A 1 26 ? 20.843 5.814 3.228 1.00 0.35 31 LYS A O 11
ATOM 18824 N N . LYS A 1 27 ? 19.211 5.504 1.707 1.00 0.30 32 LYS A N 11
ATOM 18825 C CA . LYS A 1 27 ? 19.793 4.296 1.145 1.00 0.32 32 LYS A CA 11
ATOM 18826 C C . LYS A 1 27 ? 19.980 4.397 -0.368 1.00 0.32 32 LYS A C 11
ATOM 18827 O O . LYS A 1 27 ? 21.050 4.763 -0.853 1.00 0.38 32 LYS A O 11
ATOM 18846 N N . GLY A 1 28 ? 18.921 4.064 -1.103 1.00 0.30 33 GLY A N 11
ATOM 18847 C CA . GLY A 1 28 ? 18.966 4.095 -2.552 1.00 0.32 33 GLY A CA 11
ATOM 18848 C C . GLY A 1 28 ? 18.122 2.989 -3.157 1.00 0.30 33 GLY A C 11
ATOM 18849 O O . GLY A 1 28 ? 17.872 2.966 -4.361 1.00 0.34 33 GLY A O 11
ATOM 18853 N N . SER A 1 29 ? 17.710 2.055 -2.311 1.00 0.28 34 SER A N 11
ATOM 18854 C CA . SER A 1 29 ? 16.877 0.934 -2.733 1.00 0.28 34 SER A CA 11
ATOM 18855 C C . SER A 1 29 ? 16.218 0.288 -1.524 1.00 0.30 34 SER A C 11
ATOM 18856 O O . SER A 1 29 ? 16.745 0.364 -0.415 1.00 0.45 34 SER A O 11
ATOM 18864 N N . PHE A 1 30 ? 15.072 -0.350 -1.731 1.00 0.27 35 PHE A N 11
ATOM 18865 C CA . PHE A 1 30 ? 14.376 -1.004 -0.628 1.00 0.30 35 PHE A CA 11
ATOM 18866 C C . PHE A 1 30 ? 14.788 -2.465 -0.492 1.00 0.30 35 PHE A C 11
ATOM 18867 O O . PHE A 1 30 ? 15.516 -2.813 0.436 1.00 0.44 35 PHE A O 11
ATOM 18884 N N . LYS A 1 31 ? 14.335 -3.327 -1.399 1.00 0.31 36 LYS A N 11
ATOM 18885 C CA . LYS A 1 31 ? 14.716 -4.731 -1.315 1.00 0.31 36 LYS A CA 11
ATOM 18886 C C . LYS A 1 31 ? 16.106 -4.927 -1.882 1.00 0.26 36 LYS A C 11
ATOM 18887 O O . LYS A 1 31 ? 16.465 -4.386 -2.928 1.00 0.34 36 LYS A O 11
ATOM 18906 N N . LEU A 1 32 ? 16.870 -5.713 -1.160 1.00 0.29 37 LEU A N 11
ATOM 18907 C CA . LEU A 1 32 ? 18.254 -5.992 -1.488 1.00 0.30 37 LEU A CA 11
ATOM 18908 C C . LEU A 1 32 ? 18.407 -7.285 -2.289 1.00 0.30 37 LEU A C 11
ATOM 18909 O O . LEU A 1 32 ? 19.325 -7.421 -3.098 1.00 0.35 37 LEU A O 11
ATOM 18925 N N . THR A 1 33 ? 17.506 -8.227 -2.050 1.00 0.28 38 THR A N 11
ATOM 18926 C CA . THR A 1 33 ? 17.551 -9.523 -2.711 1.00 0.32 38 THR A CA 11
ATOM 18927 C C . THR A 1 33 ? 16.155 -10.088 -2.901 1.00 0.31 38 THR A C 11
ATOM 18928 O O . THR A 1 33 ? 15.243 -9.762 -2.147 1.00 0.33 38 THR A O 11
ATOM 18939 N N . SER A 1 34 ? 15.999 -10.961 -3.882 1.00 0.46 39 SER A N 11
ATOM 18940 C CA . SER A 1 34 ? 14.714 -11.586 -4.125 1.00 0.47 39 SER A CA 11
ATOM 18941 C C . SER A 1 34 ? 14.308 -12.399 -2.909 1.00 0.43 39 SER A C 11
ATOM 18942 O O . SER A 1 34 ? 15.092 -13.195 -2.400 1.00 0.50 39 SER A O 11
ATOM 18950 N N . THR A 1 35 ? 13.083 -12.158 -2.454 1.00 0.38 40 THR A N 11
ATOM 18951 C CA . THR A 1 35 ? 12.497 -12.832 -1.292 1.00 0.36 40 THR A CA 11
ATOM 18952 C C . THR A 1 35 ? 12.916 -12.172 0.025 1.00 0.33 40 THR A C 11
ATOM 18953 O O . THR A 1 35 ? 13.206 -12.853 1.010 1.00 0.35 40 THR A O 11
ATOM 18964 N N . LYS A 1 36 ? 12.944 -10.835 0.028 1.00 0.30 41 LYS A N 11
ATOM 18965 C CA . LYS A 1 36 ? 13.266 -10.068 1.233 1.00 0.27 41 LYS A CA 11
ATOM 18966 C C . LYS A 1 36 ? 12.154 -9.062 1.504 1.00 0.24 41 LYS A C 11
ATOM 18967 O O . LYS A 1 36 ? 11.466 -8.633 0.578 1.00 0.24 41 LYS A O 11
ATOM 18986 N N . TRP A 1 37 ? 11.973 -8.682 2.766 1.00 0.21 42 TRP A N 11
ATOM 18987 C CA . TRP A 1 37 ? 10.897 -7.760 3.117 1.00 0.18 42 TRP A CA 11
ATOM 18988 C C . TRP A 1 37 ? 11.362 -6.502 3.855 1.00 0.17 42 TRP A C 11
ATOM 18989 O O . TRP A 1 37 ? 11.573 -6.530 5.069 1.00 0.20 42 TRP A O 11
ATOM 19010 N N . PRO A 1 38 ? 11.528 -5.382 3.128 1.00 0.16 43 PRO A N 11
ATOM 19011 C CA . PRO A 1 38 ? 11.891 -4.096 3.735 1.00 0.16 43 PRO A CA 11
ATOM 19012 C C . PRO A 1 38 ? 10.740 -3.574 4.597 1.00 0.16 43 PRO A C 11
ATOM 19013 O O . PRO A 1 38 ? 9.606 -3.473 4.129 1.00 0.22 43 PRO A O 11
ATOM 19024 N N . GLU A 1 39 ? 11.029 -3.243 5.852 1.00 0.22 44 GLU A N 11
ATOM 19025 C CA . GLU A 1 39 ? 10.007 -2.768 6.777 1.00 0.24 44 GLU A CA 11
ATOM 19026 C C . GLU A 1 39 ? 9.324 -1.487 6.297 1.00 0.23 44 GLU A C 11
ATOM 19027 O O . GLU A 1 39 ? 9.981 -0.519 5.919 1.00 0.25 44 GLU A O 11
ATOM 19039 N N . LEU A 1 40 ? 7.989 -1.503 6.318 1.00 0.22 45 LEU A N 11
ATOM 19040 C CA . LEU A 1 40 ? 7.188 -0.349 5.901 1.00 0.23 45 LEU A CA 11
ATOM 19041 C C . LEU A 1 40 ? 6.860 0.567 7.085 1.00 0.19 45 LEU A C 11
ATOM 19042 O O . LEU A 1 40 ? 6.751 0.110 8.223 1.00 0.20 45 LEU A O 11
ATOM 19058 N N . PRO A 1 41 ? 6.699 1.882 6.821 1.00 0.20 46 PRO A N 11
ATOM 19059 C CA . PRO A 1 41 ? 6.395 2.877 7.857 1.00 0.19 46 PRO A CA 11
ATOM 19060 C C . PRO A 1 41 ? 4.939 2.858 8.333 1.00 0.16 46 PRO A C 11
ATOM 19061 O O . PRO A 1 41 ? 4.647 2.339 9.412 1.00 0.19 46 PRO A O 11
ATOM 19072 N N . VAL A 1 42 ? 4.027 3.418 7.535 1.00 0.14 47 VAL A N 11
ATOM 19073 C CA . VAL A 1 42 ? 2.613 3.467 7.922 1.00 0.14 47 VAL A CA 11
ATOM 19074 C C . VAL A 1 42 ? 1.972 2.093 7.802 1.00 0.15 47 VAL A C 11
ATOM 19075 O O . VAL A 1 42 ? 2.171 1.391 6.815 1.00 0.14 47 VAL A O 11
ATOM 19088 N N . LYS A 1 43 ? 1.188 1.722 8.802 1.00 0.19 48 LYS A N 11
ATOM 19089 C CA . LYS A 1 43 ? 0.531 0.425 8.811 1.00 0.22 48 LYS A CA 11
ATOM 19090 C C . LYS A 1 43 ? -0.973 0.575 8.985 1.00 0.27 48 LYS A C 11
ATOM 19091 O O . LYS A 1 43 ? -1.702 -0.417 9.030 1.00 0.32 48 LYS A O 11
ATOM 19110 N N . GLU A 1 44 ? -1.431 1.816 9.101 1.00 0.27 49 GLU A N 11
ATOM 19111 C CA . GLU A 1 44 ? -2.855 2.086 9.281 1.00 0.34 49 GLU A CA 11
ATOM 19112 C C . GLU A 1 44 ? -3.179 3.567 9.094 1.00 0.34 49 GLU A C 11
ATOM 19113 O O . GLU A 1 44 ? -2.548 4.438 9.693 1.00 0.39 49 GLU A O 11
ATOM 19125 N N . ALA A 1 45 ? -4.165 3.829 8.264 1.00 0.36 50 ALA A N 11
ATOM 19126 C CA . ALA A 1 45 ? -4.645 5.180 8.011 1.00 0.36 50 ALA A CA 11
ATOM 19127 C C . ALA A 1 45 ? -5.798 5.497 8.955 1.00 0.50 50 ALA A C 11
ATOM 19128 O O . ALA A 1 45 ? -6.048 4.761 9.911 1.00 1.30 50 ALA A O 11
ATOM 19135 N N . GLY A 1 46 ? -6.496 6.586 8.685 1.00 0.37 51 GLY A N 11
ATOM 19136 C CA . GLY A 1 46 ? -7.619 6.968 9.521 1.00 0.35 51 GLY A CA 11
ATOM 19137 C C . GLY A 1 46 ? -8.845 6.100 9.286 1.00 0.33 51 GLY A C 11
ATOM 19138 O O . GLY A 1 46 ? -9.807 6.151 10.052 1.00 0.50 51 GLY A O 11
ATOM 19142 N N . GLY A 1 47 ? -8.806 5.299 8.223 1.00 0.19 52 GLY A N 11
ATOM 19143 C CA . GLY A 1 47 ? -9.919 4.420 7.898 1.00 0.18 52 GLY A CA 11
ATOM 19144 C C . GLY A 1 47 ? -9.470 3.225 7.087 1.00 0.14 52 GLY A C 11
ATOM 19145 O O . GLY A 1 47 ? -10.266 2.353 6.748 1.00 0.16 52 GLY A O 11
ATOM 19149 N N . PHE A 1 48 ? -8.184 3.211 6.768 1.00 0.11 53 PHE A N 11
ATOM 19150 C CA . PHE A 1 48 ? -7.565 2.131 6.012 1.00 0.09 53 PHE A CA 11
ATOM 19151 C C . PHE A 1 48 ? -6.397 1.578 6.805 1.00 0.11 53 PHE A C 11
ATOM 19152 O O . PHE A 1 48 ? -5.991 2.165 7.800 1.00 0.13 53 PHE A O 11
ATOM 19169 N N . CYS A 1 49 ? -5.903 0.423 6.406 1.00 0.13 54 CYS A N 11
ATOM 19170 C CA . CYS A 1 49 ? -4.762 -0.180 7.071 1.00 0.16 54 CYS A CA 11
ATOM 19171 C C . CYS A 1 49 ? -3.680 -0.444 6.046 1.00 0.14 54 CYS A C 11
ATOM 19172 O O . CYS A 1 49 ? -3.954 -0.909 4.945 1.00 0.14 54 CYS A O 11
ATOM 19179 N N . ILE A 1 50 ? -2.449 -0.177 6.423 1.00 0.14 55 ILE A N 11
ATOM 19180 C CA . ILE A 1 50 ? -1.342 -0.307 5.500 1.00 0.13 55 ILE A CA 11
ATOM 19181 C C . ILE A 1 50 ? -0.341 -1.384 5.888 1.00 0.13 55 ILE A C 11
ATOM 19182 O O . ILE A 1 50 ? -0.206 -1.757 7.051 1.00 0.15 55 ILE A O 11
ATOM 19198 N N . ARG A 1 51 ? 0.330 -1.894 4.867 1.00 0.13 56 ARG A N 11
ATOM 19199 C CA . ARG A 1 51 ? 1.351 -2.913 5.022 1.00 0.14 56 ARG A CA 11
ATOM 19200 C C . ARG A 1 51 ? 2.355 -2.792 3.888 1.00 0.15 56 ARG A C 11
ATOM 19201 O O . ARG A 1 51 ? 2.166 -1.997 2.968 1.00 0.29 56 ARG A O 11
ATOM 19222 N N . MET A 1 52 ? 3.417 -3.577 3.952 1.00 0.14 57 MET A N 11
ATOM 19223 C CA . MET A 1 52 ? 4.435 -3.543 2.923 1.00 0.14 57 MET A CA 11
ATOM 19224 C C . MET A 1 52 ? 3.946 -4.273 1.683 1.00 0.13 57 MET A C 11
ATOM 19225 O O . MET A 1 52 ? 3.054 -5.114 1.777 1.00 0.15 57 MET A O 11
ATOM 19239 N N . SER A 1 53 ? 4.490 -3.912 0.520 1.00 0.13 58 SER A N 11
ATOM 19240 C CA . SER A 1 53 ? 4.107 -4.548 -0.743 1.00 0.15 58 SER A CA 11
ATOM 19241 C C . SER A 1 53 ? 3.982 -6.082 -0.593 1.00 0.16 58 SER A C 11
ATOM 19242 O O . SER A 1 53 ? 4.243 -6.632 0.469 1.00 0.18 58 SER A O 11
ATOM 19250 N N . GLY A 1 54 ? 3.591 -6.754 -1.676 1.00 0.18 59 GLY A N 11
ATOM 19251 C CA . GLY A 1 54 ? 3.367 -8.206 -1.676 1.00 0.21 59 GLY A CA 11
ATOM 19252 C C . GLY A 1 54 ? 4.439 -9.085 -1.044 1.00 0.22 59 GLY A C 11
ATOM 19253 O O . GLY A 1 54 ? 5.029 -8.749 -0.023 1.00 0.21 59 GLY A O 11
ATOM 19257 N N . GLN A 1 55 ? 4.631 -10.262 -1.647 1.00 0.27 60 GLN A N 11
ATOM 19258 C CA . GLN A 1 55 ? 5.607 -11.246 -1.167 1.00 0.30 60 GLN A CA 11
ATOM 19259 C C . GLN A 1 55 ? 7.036 -10.780 -1.349 1.00 0.26 60 GLN A C 11
ATOM 19260 O O . GLN A 1 55 ? 7.379 -10.185 -2.362 1.00 0.25 60 GLN A O 11
ATOM 19274 N N . ALA A 1 56 ? 7.870 -11.101 -0.365 1.00 0.27 61 ALA A N 11
ATOM 19275 C CA . ALA A 1 56 ? 9.282 -10.736 -0.383 1.00 0.25 61 ALA A CA 11
ATOM 19276 C C . ALA A 1 56 ? 9.915 -11.006 -1.746 1.00 0.25 61 ALA A C 11
ATOM 19277 O O . ALA A 1 56 ? 10.875 -10.343 -2.139 1.00 0.25 61 ALA A O 11
ATOM 19284 N N . LYS A 1 57 ? 9.370 -11.987 -2.461 1.00 0.29 62 LYS A N 11
ATOM 19285 C CA . LYS A 1 57 ? 9.875 -12.354 -3.780 1.00 0.32 62 LYS A CA 11
ATOM 19286 C C . LYS A 1 57 ? 9.457 -11.321 -4.827 1.00 0.31 62 LYS A C 11
ATOM 19287 O O . LYS A 1 57 ? 10.200 -11.026 -5.763 1.00 0.40 62 LYS A O 11
ATOM 19306 N N . GLY A 1 58 ? 8.256 -10.782 -4.652 1.00 0.26 63 GLY A N 11
ATOM 19307 C CA . GLY A 1 58 ? 7.730 -9.776 -5.556 1.00 0.28 63 GLY A CA 11
ATOM 19308 C C . GLY A 1 58 ? 7.652 -8.429 -4.891 1.00 0.24 63 GLY A C 11
ATOM 19309 O O . GLY A 1 58 ? 6.585 -7.820 -4.819 1.00 0.24 63 GLY A O 11
ATOM 19313 N N . ILE A 1 59 ? 8.790 -7.960 -4.408 1.00 0.21 64 ILE A N 11
ATOM 19314 C CA . ILE A 1 59 ? 8.843 -6.692 -3.706 1.00 0.17 64 ILE A CA 11
ATOM 19315 C C . ILE A 1 59 ? 9.499 -5.584 -4.486 1.00 0.17 64 ILE A C 11
ATOM 19316 O O . ILE A 1 59 ? 10.460 -5.777 -5.231 1.00 0.19 64 ILE A O 11
ATOM 19332 N N . LEU A 1 60 ? 8.917 -4.416 -4.284 1.00 0.17 65 LEU A N 11
ATOM 19333 C CA . LEU A 1 60 ? 9.330 -3.184 -4.905 1.00 0.18 65 LEU A CA 11
ATOM 19334 C C . LEU A 1 60 ? 10.839 -3.096 -5.110 1.00 0.18 65 LEU A C 11
ATOM 19335 O O . LEU A 1 60 ? 11.625 -3.563 -4.285 1.00 0.21 65 LEU A O 11
ATOM 19351 N N . GLU A 1 61 ? 11.225 -2.489 -6.224 1.00 0.23 66 GLU A N 11
ATOM 19352 C CA . GLU A 1 61 ? 12.631 -2.298 -6.562 1.00 0.29 66 GLU A CA 11
ATOM 19353 C C . GLU A 1 61 ? 12.757 -1.070 -7.447 1.00 0.40 66 GLU A C 11
ATOM 19354 O O . GLU A 1 61 ? 12.246 -1.047 -8.566 1.00 0.46 66 GLU A O 11
ATOM 19366 N N . GLY A 1 62 ? 13.437 -0.049 -6.941 1.00 0.46 67 GLY A N 11
ATOM 19367 C CA . GLY A 1 62 ? 13.546 1.189 -7.684 1.00 0.57 67 GLY A CA 11
ATOM 19368 C C . GLY A 1 62 ? 12.231 1.933 -7.604 1.00 0.52 67 GLY A C 11
ATOM 19369 O O . GLY A 1 62 ? 12.060 3.007 -8.183 1.00 0.60 67 GLY A O 11
ATOM 19373 N N . LYS A 1 63 ? 11.303 1.325 -6.866 1.00 0.38 68 LYS A N 11
ATOM 19374 C CA . LYS A 1 63 ? 9.968 1.864 -6.653 1.00 0.32 68 LYS A CA 11
ATOM 19375 C C . LYS A 1 63 ? 9.546 1.577 -5.220 1.00 0.20 68 LYS A C 11
ATOM 19376 O O . LYS A 1 63 ? 9.833 0.509 -4.704 1.00 0.18 68 LYS A O 11
ATOM 19395 N N . PHE A 1 64 ? 8.944 2.538 -4.546 1.00 0.16 69 PHE A N 11
ATOM 19396 C CA . PHE A 1 64 ? 8.473 2.301 -3.184 1.00 0.18 69 PHE A CA 11
ATOM 19397 C C . PHE A 1 64 ? 6.965 2.523 -3.117 1.00 0.23 69 PHE A C 11
ATOM 19398 O O . PHE A 1 64 ? 6.495 3.628 -3.370 1.00 0.34 69 PHE A O 11
ATOM 19415 N N . THR A 1 65 ? 6.206 1.484 -2.765 1.00 0.20 70 THR A N 11
ATOM 19416 C CA . THR A 1 65 ? 4.748 1.612 -2.709 1.00 0.24 70 THR A CA 11
ATOM 19417 C C . THR A 1 65 ? 4.119 0.775 -1.604 1.00 0.24 70 THR A C 11
ATOM 19418 O O . THR A 1 65 ? 4.556 -0.342 -1.325 1.00 0.34 70 THR A O 11
ATOM 19429 N N . LEU A 1 66 ? 3.082 1.332 -0.987 1.00 0.16 71 LEU A N 11
ATOM 19430 C CA . LEU A 1 66 ? 2.339 0.646 0.059 1.00 0.15 71 LEU A CA 11
ATOM 19431 C C . LEU A 1 66 ? 0.864 0.597 -0.304 1.00 0.14 71 LEU A C 11
ATOM 19432 O O . LEU A 1 66 ? 0.323 1.564 -0.839 1.00 0.15 71 LEU A O 11
ATOM 19448 N N . LYS A 1 67 ? 0.211 -0.523 -0.019 1.00 0.18 72 LYS A N 11
ATOM 19449 C CA . LYS A 1 67 ? -1.209 -0.651 -0.316 1.00 0.18 72 LYS A CA 11
ATOM 19450 C C . LYS A 1 67 ? -2.025 -0.723 0.957 1.00 0.20 72 LYS A C 11
ATOM 19451 O O . LYS A 1 67 ? -1.819 -1.589 1.808 1.00 0.36 72 LYS A O 11
ATOM 19470 N N . ALA A 1 68 ? -2.953 0.208 1.067 1.00 0.12 73 ALA A N 11
ATOM 19471 C CA . ALA A 1 68 ? -3.826 0.301 2.213 1.00 0.11 73 ALA A CA 11
ATOM 19472 C C . ALA A 1 68 ? -5.147 -0.400 1.947 1.00 0.10 73 ALA A C 11
ATOM 19473 O O . ALA A 1 68 ? -5.588 -0.501 0.805 1.00 0.12 73 ALA A O 11
ATOM 19480 N N . VAL A 1 69 ? -5.776 -0.868 3.013 1.00 0.09 74 VAL A N 11
ATOM 19481 C CA . VAL A 1 69 ? -7.046 -1.560 2.915 1.00 0.09 74 VAL A CA 11
ATOM 19482 C C . VAL A 1 69 ? -8.016 -1.057 3.973 1.00 0.10 74 VAL A C 11
ATOM 19483 O O . VAL A 1 69 ? -7.678 -0.972 5.149 1.00 0.19 74 VAL A O 11
ATOM 19496 N N . ALA A 1 70 ? -9.233 -0.764 3.550 1.00 0.10 75 ALA A N 11
ATOM 19497 C CA . ALA A 1 70 ? -10.248 -0.249 4.452 1.00 0.11 75 ALA A CA 11
ATOM 19498 C C . ALA A 1 70 ? -10.365 -1.084 5.715 1.00 0.11 75 ALA A C 11
ATOM 19499 O O . ALA A 1 70 ? -10.241 -2.307 5.691 1.00 0.19 75 ALA A O 11
ATOM 19506 N N . LEU A 1 71 ? -10.566 -0.399 6.826 1.00 0.11 76 LEU A N 11
ATOM 19507 C CA . LEU A 1 71 ? -10.743 -1.055 8.101 1.00 0.11 76 LEU A CA 11
ATOM 19508 C C . LEU A 1 71 ? -12.144 -1.637 8.115 1.00 0.12 76 LEU A C 11
ATOM 19509 O O . LEU A 1 71 ? -12.407 -2.684 8.699 1.00 0.15 76 LEU A O 11
ATOM 19525 N N . ASP A 1 72 ? -13.046 -0.912 7.467 1.00 0.13 77 ASP A N 11
ATOM 19526 C CA . ASP A 1 72 ? -14.422 -1.353 7.299 1.00 0.17 77 ASP A CA 11
ATOM 19527 C C . ASP A 1 72 ? -14.555 -1.983 5.920 1.00 0.17 77 ASP A C 11
ATOM 19528 O O . ASP A 1 72 ? -15.631 -1.990 5.329 1.00 0.21 77 ASP A O 11
ATOM 19537 N N . ARG A 1 73 ? -13.426 -2.474 5.402 1.00 0.15 78 ARG A N 11
ATOM 19538 C CA . ARG A 1 73 ? -13.364 -3.078 4.081 1.00 0.17 78 ARG A CA 11
ATOM 19539 C C . ARG A 1 73 ? -14.429 -4.143 3.865 1.00 0.23 78 ARG A C 11
ATOM 19540 O O . ARG A 1 73 ? -14.871 -4.349 2.735 1.00 0.25 78 ARG A O 11
ATOM 19561 N N . GLU A 1 74 ? -14.836 -4.831 4.928 1.00 0.27 79 GLU A N 11
ATOM 19562 C CA . GLU A 1 74 ? -15.885 -5.835 4.801 1.00 0.34 79 GLU A CA 11
ATOM 19563 C C . GLU A 1 74 ? -17.070 -5.188 4.106 1.00 0.35 79 GLU A C 11
ATOM 19564 O O . GLU A 1 74 ? -17.872 -5.838 3.435 1.00 0.40 79 GLU A O 11
ATOM 19576 N N . ALA A 1 75 ? -17.144 -3.881 4.296 1.00 0.31 80 ALA A N 11
ATOM 19577 C CA . ALA A 1 75 ? -18.169 -3.045 3.711 1.00 0.33 80 ALA A CA 11
ATOM 19578 C C . ALA A 1 75 ? -17.598 -2.209 2.561 1.00 0.29 80 ALA A C 11
ATOM 19579 O O . ALA A 1 75 ? -18.333 -1.774 1.674 1.00 0.31 80 ALA A O 11
ATOM 19586 N N . GLU A 1 76 ? -16.279 -1.989 2.587 1.00 0.24 81 GLU A N 11
ATOM 19587 C CA . GLU A 1 76 ? -15.603 -1.191 1.561 1.00 0.20 81 GLU A CA 11
ATOM 19588 C C . GLU A 1 76 ? -14.435 -1.957 0.929 1.00 0.17 81 GLU A C 11
ATOM 19589 O O . GLU A 1 76 ? -13.285 -1.785 1.335 1.00 0.16 81 GLU A O 11
ATOM 19601 N N . PRO A 1 77 ? -14.704 -2.802 -0.086 1.00 0.23 82 PRO A N 11
ATOM 19602 C CA . PRO A 1 77 ? -13.657 -3.577 -0.763 1.00 0.23 82 PRO A CA 11
ATOM 19603 C C . PRO A 1 77 ? -12.597 -2.681 -1.394 1.00 0.18 82 PRO A C 11
ATOM 19604 O O . PRO A 1 77 ? -11.525 -3.149 -1.779 1.00 0.19 82 PRO A O 11
ATOM 19615 N N . ARG A 1 78 ? -12.905 -1.390 -1.498 1.00 0.15 83 ARG A N 11
ATOM 19616 C CA . ARG A 1 78 ? -11.981 -0.430 -2.090 1.00 0.13 83 ARG A CA 11
ATOM 19617 C C . ARG A 1 78 ? -10.624 -0.461 -1.406 1.00 0.12 83 ARG A C 11
ATOM 19618 O O . ARG A 1 78 ? -10.521 -0.521 -0.181 1.00 0.18 83 ARG A O 11
ATOM 19639 N N . VAL A 1 79 ? -9.591 -0.423 -2.229 1.00 0.09 84 VAL A N 11
ATOM 19640 C CA . VAL A 1 79 ? -8.211 -0.450 -1.761 1.00 0.09 84 VAL A CA 11
ATOM 19641 C C . VAL A 1 79 ? -7.432 0.711 -2.372 1.00 0.08 84 VAL A C 11
ATOM 19642 O O . VAL A 1 79 ? -7.842 1.262 -3.388 1.00 0.09 84 VAL A O 11
ATOM 19655 N N . LEU A 1 80 ? -6.322 1.101 -1.752 1.00 0.10 85 LEU A N 11
ATOM 19656 C CA . LEU A 1 80 ? -5.522 2.199 -2.289 1.00 0.09 85 LEU A CA 11
ATOM 19657 C C . LEU A 1 80 ? -4.031 1.920 -2.164 1.00 0.10 85 LEU A C 11
ATOM 19658 O O . LEU A 1 80 ? -3.606 1.061 -1.396 1.00 0.11 85 LEU A O 11
ATOM 19674 N N . ARG A 1 81 ? -3.253 2.658 -2.939 1.00 0.10 86 ARG A N 11
ATOM 19675 C CA . ARG A 1 81 ? -1.798 2.545 -2.926 1.00 0.11 86 ARG A CA 11
ATOM 19676 C C . ARG A 1 81 ? -1.190 3.894 -3.267 1.00 0.11 86 ARG A C 11
ATOM 19677 O O . ARG A 1 81 ? -1.780 4.655 -4.017 1.00 0.10 86 ARG A O 11
ATOM 19698 N N . LEU A 1 82 ? -0.030 4.196 -2.707 1.00 0.12 87 LEU A N 11
ATOM 19699 C CA . LEU A 1 82 ? 0.642 5.458 -2.996 1.00 0.11 87 LEU A CA 11
ATOM 19700 C C . LEU A 1 82 ? 2.149 5.280 -2.893 1.00 0.13 87 LEU A C 11
ATOM 19701 O O . LEU A 1 82 ? 2.663 4.841 -1.864 1.00 0.16 87 LEU A O 11
ATOM 19717 N N . ASN A 1 83 ? 2.852 5.625 -3.962 1.00 0.11 88 ASN A N 11
ATOM 19718 C CA . ASN A 1 83 ? 4.304 5.470 -3.992 1.00 0.13 88 ASN A CA 11
ATOM 19719 C C . ASN A 1 83 ? 5.035 6.791 -3.748 1.00 0.12 88 ASN A C 11
ATOM 19720 O O . ASN A 1 83 ? 4.409 7.821 -3.499 1.00 0.11 88 ASN A O 11
ATOM 19731 N N . GLU A 1 84 ? 6.367 6.747 -3.818 1.00 0.16 89 GLU A N 11
ATOM 19732 C CA . GLU A 1 84 ? 7.198 7.933 -3.611 1.00 0.19 89 GLU A CA 11
ATOM 19733 C C . GLU A 1 84 ? 6.899 8.990 -4.667 1.00 0.18 89 GLU A C 11
ATOM 19734 O O . GLU A 1 84 ? 7.154 10.178 -4.469 1.00 0.24 89 GLU A O 11
ATOM 19746 N N . SER A 1 85 ? 6.359 8.541 -5.796 1.00 0.16 90 SER A N 11
ATOM 19747 C CA . SER A 1 85 ? 6.017 9.437 -6.892 1.00 0.17 90 SER A CA 11
ATOM 19748 C C . SER A 1 85 ? 4.681 10.089 -6.607 1.00 0.13 90 SER A C 11
ATOM 19749 O O . SER A 1 85 ? 4.125 10.805 -7.440 1.00 0.15 90 SER A O 11
ATOM 19757 N N . LEU A 1 86 ? 4.184 9.824 -5.409 1.00 0.10 91 LEU A N 11
ATOM 19758 C CA . LEU A 1 86 ? 2.923 10.365 -4.959 1.00 0.09 91 LEU A CA 11
ATOM 19759 C C . LEU A 1 86 ? 1.799 10.031 -5.929 1.00 0.11 91 LEU A C 11
ATOM 19760 O O . LEU A 1 86 ? 0.793 10.734 -6.014 1.00 0.16 91 LEU A O 11
ATOM 19776 N N . THR A 1 87 ? 1.995 8.939 -6.659 1.00 0.12 92 THR A N 11
ATOM 19777 C CA . THR A 1 87 ? 1.006 8.444 -7.602 1.00 0.14 92 THR A CA 11
ATOM 19778 C C . THR A 1 87 ? 0.233 7.308 -6.956 1.00 0.11 92 THR A C 11
ATOM 19779 O O . THR A 1 87 ? 0.796 6.250 -6.668 1.00 0.11 92 THR A O 11
ATOM 19790 N N . ALA A 1 88 ? -1.051 7.522 -6.730 1.00 0.11 93 ALA A N 11
ATOM 19791 C CA . ALA A 1 88 ? -1.874 6.515 -6.084 1.00 0.09 93 ALA A CA 11
ATOM 19792 C C . ALA A 1 88 ? -2.784 5.795 -7.049 1.00 0.09 93 ALA A C 11
ATOM 19793 O O . ALA A 1 88 ? -3.115 6.298 -8.122 1.00 0.10 93 ALA A O 11
ATOM 19800 N N . VAL A 1 89 ? -3.164 4.595 -6.648 1.00 0.09 94 VAL A N 11
ATOM 19801 C CA . VAL A 1 89 ? -4.094 3.790 -7.418 1.00 0.10 94 VAL A CA 11
ATOM 19802 C C . VAL A 1 89 ? -5.052 3.072 -6.496 1.00 0.09 94 VAL A C 11
ATOM 19803 O O . VAL A 1 89 ? -4.657 2.416 -5.532 1.00 0.10 94 VAL A O 11
ATOM 19816 N N . VAL A 1 90 ? -6.318 3.226 -6.806 1.00 0.09 95 VAL A N 11
ATOM 19817 C CA . VAL A 1 90 ? -7.378 2.637 -6.029 1.00 0.09 95 VAL A CA 11
ATOM 19818 C C . VAL A 1 90 ? -8.005 1.444 -6.727 1.00 0.11 95 VAL A C 11
ATOM 19819 O O . VAL A 1 90 ? -8.067 1.387 -7.951 1.00 0.12 95 VAL A O 11
ATOM 19832 N N . CYS A 1 91 ? -8.467 0.500 -5.926 1.00 0.11 96 CYS A N 11
ATOM 19833 C CA . CYS A 1 91 ? -9.131 -0.683 -6.424 1.00 0.13 96 CYS A CA 11
ATOM 19834 C C . CYS A 1 91 ? -10.536 -0.740 -5.864 1.00 0.13 96 CYS A C 11
ATOM 19835 O O . CYS A 1 91 ? -10.824 -0.152 -4.825 1.00 0.14 96 CYS A O 11
ATOM 19842 N N . GLY A 1 92 ? -11.407 -1.430 -6.568 1.00 0.15 97 GLY A N 11
ATOM 19843 C CA . GLY A 1 92 ? -12.771 -1.556 -6.128 1.00 0.16 97 GLY A CA 11
ATOM 19844 C C . GLY A 1 92 ? -13.039 -2.949 -5.643 1.00 0.16 97 GLY A C 11
ATOM 19845 O O . GLY A 1 92 ? -14.151 -3.288 -5.238 1.00 0.17 97 GLY A O 11
ATOM 19849 N N . LYS A 1 93 ? -11.994 -3.755 -5.692 1.00 0.16 98 LYS A N 11
ATOM 19850 C CA . LYS A 1 93 ? -12.065 -5.132 -5.272 1.00 0.16 98 LYS A CA 11
ATOM 19851 C C . LYS A 1 93 ? -10.695 -5.617 -4.822 1.00 0.16 98 LYS A C 11
ATOM 19852 O O . LYS A 1 93 ? -9.710 -5.498 -5.551 1.00 0.19 98 LYS A O 11
ATOM 19871 N N . MET A 1 94 ? -10.640 -6.156 -3.614 1.00 0.17 99 MET A N 11
ATOM 19872 C CA . MET A 1 94 ? -9.397 -6.668 -3.070 1.00 0.20 99 MET A CA 11
ATOM 19873 C C . MET A 1 94 ? -9.534 -8.154 -2.787 1.00 0.22 99 MET A C 11
ATOM 19874 O O . MET A 1 94 ? -10.231 -8.562 -1.856 1.00 0.23 99 MET A O 11
ATOM 19888 N N . LYS A 1 95 ? -8.867 -8.959 -3.603 1.00 0.25 100 LYS A N 11
ATOM 19889 C CA . LYS A 1 95 ? -8.930 -10.409 -3.468 1.00 0.28 100 LYS A CA 11
ATOM 19890 C C . LYS A 1 95 ? -7.839 -10.951 -2.543 1.00 0.25 100 LYS A C 11
ATOM 19891 O O . LYS A 1 95 ? -8.122 -11.385 -1.425 1.00 0.28 100 LYS A O 11
ATOM 19910 N N . GLY A 1 96 ? -6.594 -10.923 -3.014 1.00 0.25 101 GLY A N 11
ATOM 19911 C CA . GLY A 1 96 ? -5.485 -11.437 -2.224 1.00 0.28 101 GLY A CA 11
ATOM 19912 C C . GLY A 1 96 ? -4.965 -10.440 -1.207 1.00 0.24 101 GLY A C 11
ATOM 19913 O O . GLY A 1 96 ? -5.660 -10.112 -0.246 1.00 0.33 101 GLY A O 11
ATOM 19917 N N . LYS A 1 97 ? -3.736 -9.961 -1.427 1.00 0.31 102 LYS A N 11
ATOM 19918 C CA . LYS A 1 97 ? -3.094 -8.990 -0.535 1.00 0.31 102 LYS A CA 11
ATOM 19919 C C . LYS A 1 97 ? -3.413 -9.289 0.932 1.00 0.30 102 LYS A C 11
ATOM 19920 O O . LYS A 1 97 ? -3.590 -10.446 1.318 1.00 0.61 102 LYS A O 11
ATOM 19939 N N . GLY A 1 98 ? -3.475 -8.236 1.743 1.00 0.37 103 GLY A N 11
ATOM 19940 C CA . GLY A 1 98 ? -3.793 -8.383 3.148 1.00 0.38 103 GLY A CA 11
ATOM 19941 C C . GLY A 1 98 ? -4.709 -7.276 3.620 1.00 0.44 103 GLY A C 11
ATOM 19942 O O . GLY A 1 98 ? -4.630 -6.151 3.126 1.00 0.49 103 GLY A O 11
ATOM 19946 N N . SER A 1 99 ? -5.575 -7.585 4.575 1.00 0.48 104 SER A N 11
ATOM 19947 C CA . SER A 1 99 ? -6.513 -6.599 5.082 1.00 0.56 104 SER A CA 11
ATOM 19948 C C . SER A 1 99 ? -6.595 -6.616 6.600 1.00 0.49 104 SER A C 11
ATOM 19949 O O . SER A 1 99 ? -6.533 -7.673 7.228 1.00 0.39 104 SER A O 11
ATOM 19957 N N . CYS A 1 100 ? -6.732 -5.429 7.180 1.00 0.62 105 CYS A N 11
ATOM 19958 C CA . CYS A 1 100 ? -6.861 -5.299 8.626 1.00 0.62 105 CYS A CA 11
ATOM 19959 C C . CYS A 1 100 ? -8.133 -5.998 9.086 1.00 0.51 105 CYS A C 11
ATOM 19960 O O . CYS A 1 100 ? -8.833 -6.604 8.275 1.00 0.50 105 CYS A O 11
ATOM 19967 N N . THR A 1 101 ? -8.422 -5.916 10.385 1.00 0.50 106 THR A N 11
ATOM 19968 C CA . THR A 1 101 ? -9.610 -6.546 10.972 1.00 0.46 106 THR A CA 11
ATOM 19969 C C . THR A 1 101 ? -9.419 -8.055 11.102 1.00 0.60 106 THR A C 11
ATOM 19970 O O . THR A 1 101 ? -9.845 -8.661 12.085 1.00 0.95 106 THR A O 11
ATOM 19981 N N . ASP A 1 102 ? -8.775 -8.653 10.104 1.00 0.51 107 ASP A N 11
ATOM 19982 C CA . ASP A 1 102 ? -8.526 -10.088 10.100 1.00 0.75 107 ASP A CA 11
ATOM 19983 C C . ASP A 1 102 ? -7.044 -10.382 10.300 1.00 0.84 107 ASP A C 11
ATOM 19984 O O . ASP A 1 102 ? -6.674 -11.239 11.104 1.00 1.21 107 ASP A O 11
ATOM 19993 N N . GLY A 1 103 ? -6.198 -9.668 9.563 1.00 0.62 108 GLY A N 11
ATOM 19994 C CA . GLY A 1 103 ? -4.766 -9.864 9.678 1.00 0.72 108 GLY A CA 11
ATOM 19995 C C . GLY A 1 103 ? -4.012 -9.459 8.426 1.00 0.58 108 GLY A C 11
ATOM 19996 O O . GLY A 1 103 ? -3.546 -10.315 7.674 1.00 0.67 108 GLY A O 11
ATOM 20000 N N . GLU A 1 104 ? -3.893 -8.153 8.201 1.00 0.45 109 GLU A N 11
ATOM 20001 C CA . GLU A 1 104 ? -3.181 -7.642 7.033 1.00 0.35 109 GLU A CA 11
ATOM 20002 C C . GLU A 1 104 ? -1.713 -8.042 7.092 1.00 0.36 109 GLU A C 11
ATOM 20003 O O . GLU A 1 104 ? -1.153 -8.202 8.176 1.00 0.52 109 GLU A O 11
ATOM 20015 N N . GLU A 1 105 ? -1.086 -8.203 5.930 1.00 0.33 110 GLU A N 11
ATOM 20016 C CA . GLU A 1 105 ? 0.317 -8.582 5.888 1.00 0.36 110 GLU A CA 11
ATOM 20017 C C . GLU A 1 105 ? 1.054 -7.913 4.731 1.00 0.30 110 GLU A C 11
ATOM 20018 O O . GLU A 1 105 ? 2.024 -7.188 4.950 1.00 0.29 110 GLU A O 11
ATOM 20030 N N . ILE A 1 106 ? 0.590 -8.143 3.503 1.00 0.27 111 ILE A N 11
ATOM 20031 C CA . ILE A 1 106 ? 1.239 -7.570 2.325 1.00 0.23 111 ILE A CA 11
ATOM 20032 C C . ILE A 1 106 ? 0.281 -7.397 1.148 1.00 0.24 111 ILE A C 11
ATOM 20033 O O . ILE A 1 106 ? -0.892 -7.758 1.220 1.00 0.28 111 ILE A O 11
ATOM 20049 N N . PHE A 1 107 ? 0.813 -6.835 0.065 1.00 0.24 112 PHE A N 11
ATOM 20050 C CA . PHE A 1 107 ? 0.048 -6.580 -1.155 1.00 0.29 112 PHE A CA 11
ATOM 20051 C C . PHE A 1 107 ? 0.466 -7.541 -2.288 1.00 0.36 112 PHE A C 11
ATOM 20052 O O . PHE A 1 107 ? 1.167 -7.158 -3.226 1.00 0.41 112 PHE A O 11
ATOM 20069 N N . ARG A 1 108 ? 0.065 -8.814 -2.172 1.00 0.42 113 ARG A N 11
ATOM 20070 C CA . ARG A 1 108 ? 0.365 -9.804 -3.201 1.00 0.50 113 ARG A CA 11
ATOM 20071 C C . ARG A 1 108 ? -0.891 -10.586 -3.566 1.00 0.93 113 ARG A C 11
ATOM 20072 O O . ARG A 1 108 ? -1.638 -11.022 -2.691 1.00 1.16 113 ARG A O 11
ATOM 20093 N N . GLY A 1 109 ? -1.124 -10.758 -4.858 1.00 1.20 114 GLY A N 11
ATOM 20094 C CA . GLY A 1 109 ? -2.295 -11.488 -5.299 1.00 1.68 114 GLY A CA 11
ATOM 20095 C C . GLY A 1 109 ? -2.952 -10.850 -6.502 1.00 0.77 114 GLY A C 11
ATOM 20096 O O . GLY A 1 109 ? -2.339 -10.742 -7.564 1.00 0.38 114 GLY A O 11
ATOM 20100 N N . ASN A 1 110 ? -4.199 -10.418 -6.336 1.00 0.78 115 ASN A N 11
ATOM 20101 C CA . ASN A 1 110 ? -4.932 -9.797 -7.428 1.00 0.50 115 ASN A CA 11
ATOM 20102 C C . ASN A 1 110 ? -6.041 -8.881 -6.927 1.00 0.37 115 ASN A C 11
ATOM 20103 O O . ASN A 1 110 ? -6.767 -9.211 -5.991 1.00 0.44 115 ASN A O 11
ATOM 20114 N N . ASP A 1 111 ? -6.153 -7.722 -7.562 1.00 0.38 116 ASP A N 11
ATOM 20115 C CA . ASP A 1 111 ? -7.187 -6.754 -7.231 1.00 0.28 116 ASP A CA 11
ATOM 20116 C C . ASP A 1 111 ? -8.004 -6.450 -8.477 1.00 0.29 116 ASP A C 11
ATOM 20117 O O . ASP A 1 111 ? -7.488 -6.505 -9.594 1.00 0.40 116 ASP A O 11
ATOM 20126 N N . ALA A 1 112 ? -9.273 -6.130 -8.288 1.00 0.25 117 ALA A N 11
ATOM 20127 C CA . ALA A 1 112 ? -10.150 -5.838 -9.411 1.00 0.27 117 ALA A CA 11
ATOM 20128 C C . ALA A 1 112 ? -10.760 -4.460 -9.298 1.00 0.24 117 ALA A C 11
ATOM 20129 O O . ALA A 1 112 ? -10.736 -3.841 -8.233 1.00 0.21 117 ALA A O 11
ATOM 20136 N N . GLU A 1 113 ? -11.311 -3.991 -10.408 1.00 0.28 118 GLU A N 11
ATOM 20137 C CA . GLU A 1 113 ? -11.955 -2.699 -10.442 1.00 0.28 118 GLU A CA 11
ATOM 20138 C C . GLU A 1 113 ? -11.029 -1.604 -9.915 1.00 0.23 118 GLU A C 11
ATOM 20139 O O . GLU A 1 113 ? -11.362 -0.924 -8.951 1.00 0.21 118 GLU A O 11
ATOM 20151 N N . CYS A 1 114 ? -9.888 -1.396 -10.571 1.00 0.22 119 CYS A N 11
ATOM 20152 C CA . CYS A 1 114 ? -8.948 -0.380 -10.099 1.00 0.18 119 CYS A CA 11
ATOM 20153 C C . CYS A 1 114 ? -8.668 0.702 -11.129 1.00 0.18 119 CYS A C 11
ATOM 20154 O O . CYS A 1 114 ? -8.624 0.459 -12.335 1.00 0.21 119 CYS A O 11
ATOM 20161 N N . ARG A 1 115 ? -8.481 1.905 -10.603 1.00 0.16 120 ARG A N 11
ATOM 20162 C CA . ARG A 1 115 ? -8.176 3.075 -11.373 1.00 0.17 120 ARG A CA 11
ATOM 20163 C C . ARG A 1 115 ? -7.152 3.926 -10.634 1.00 0.15 120 ARG A C 11
ATOM 20164 O O . ARG A 1 115 ? -6.920 3.744 -9.442 1.00 0.15 120 ARG A O 11
ATOM 20185 N N . PRO A 1 116 ? -6.540 4.868 -11.347 1.00 0.14 121 PRO A N 11
ATOM 20186 C CA . PRO A 1 116 ? -5.534 5.755 -10.793 1.00 0.13 121 PRO A CA 11
ATOM 20187 C C . PRO A 1 116 ? -6.155 6.835 -9.918 1.00 0.12 121 PRO A C 11
ATOM 20188 O O . PRO A 1 116 ? -7.037 7.574 -10.353 1.00 0.14 121 PRO A O 11
ATOM 20199 N N . PHE A 1 117 ? -5.683 6.917 -8.683 1.00 0.10 122 PHE A N 11
ATOM 20200 C CA . PHE A 1 117 ? -6.195 7.883 -7.722 1.00 0.10 122 PHE A CA 11
ATOM 20201 C C . PHE A 1 117 ? -5.161 8.948 -7.386 1.00 0.11 122 PHE A C 11
ATOM 20202 O O . PHE A 1 117 ? -3.964 8.668 -7.317 1.00 0.12 122 PHE A O 11
ATOM 20219 N N . THR A 1 118 ? -5.630 10.176 -7.191 1.00 0.13 123 THR A N 11
ATOM 20220 C CA . THR A 1 118 ? -4.746 11.278 -6.841 1.00 0.16 123 THR A CA 11
ATOM 20221 C C . THR A 1 118 ? -5.253 12.008 -5.602 1.00 0.17 123 THR A C 11
ATOM 20222 O O . THR A 1 118 ? -6.237 12.746 -5.658 1.00 0.19 123 THR A O 11
ATOM 20233 N N . GLY A 1 119 ? -4.568 11.792 -4.485 1.00 0.16 124 GLY A N 11
ATOM 20234 C CA . GLY A 1 119 ? -4.941 12.433 -3.239 1.00 0.17 124 GLY A CA 11
ATOM 20235 C C . GLY A 1 119 ? -4.746 13.936 -3.274 1.00 0.24 124 GLY A C 11
ATOM 20236 O O . GLY A 1 119 ? -5.700 14.650 -3.649 1.00 1.05 124 GLY A O 11
ATOM 20241 N N . HIS A 1 1 ? -21.175 6.299 -3.236 1.00 2.36 6 HIS A N 12
ATOM 20242 C CA . HIS A 1 1 ? -22.072 5.449 -2.412 1.00 1.81 6 HIS A CA 12
ATOM 20243 C C . HIS A 1 1 ? -21.298 4.294 -1.783 1.00 1.54 6 HIS A C 12
ATOM 20244 O O . HIS A 1 1 ? -21.865 3.474 -1.060 1.00 2.00 6 HIS A O 12
ATOM 20261 N N . ARG A 1 2 ? -20.000 4.240 -2.060 1.00 1.10 7 ARG A N 12
ATOM 20262 C CA . ARG A 1 2 ? -19.144 3.187 -1.524 1.00 0.83 7 ARG A CA 12
ATOM 20263 C C . ARG A 1 2 ? -17.745 3.718 -1.248 1.00 0.78 7 ARG A C 12
ATOM 20264 O O . ARG A 1 2 ? -17.030 3.174 -0.410 1.00 1.40 7 ARG A O 12
ATOM 20285 N N . SER A 1 3 ? -17.380 4.799 -1.942 1.00 0.65 8 SER A N 12
ATOM 20286 C CA . SER A 1 3 ? -16.059 5.417 -1.791 1.00 0.51 8 SER A CA 12
ATOM 20287 C C . SER A 1 3 ? -15.511 5.207 -0.388 1.00 0.42 8 SER A C 12
ATOM 20288 O O . SER A 1 3 ? -15.843 5.941 0.543 1.00 0.51 8 SER A O 12
ATOM 20296 N N . ALA A 1 4 ? -14.671 4.191 -0.255 1.00 0.33 9 ALA A N 12
ATOM 20297 C CA . ALA A 1 4 ? -14.072 3.848 1.021 1.00 0.33 9 ALA A CA 12
ATOM 20298 C C . ALA A 1 4 ? -13.258 5.006 1.581 1.00 0.43 9 ALA A C 12
ATOM 20299 O O . ALA A 1 4 ? -13.189 6.080 0.982 1.00 1.08 9 ALA A O 12
ATOM 20306 N N . ASN A 1 5 ? -12.642 4.778 2.734 1.00 0.33 10 ASN A N 12
ATOM 20307 C CA . ASN A 1 5 ? -11.836 5.799 3.386 1.00 0.33 10 ASN A CA 12
ATOM 20308 C C . ASN A 1 5 ? -10.458 5.913 2.743 1.00 0.24 10 ASN A C 12
ATOM 20309 O O . ASN A 1 5 ? -9.452 6.045 3.442 1.00 0.27 10 ASN A O 12
ATOM 20320 N N . LEU A 1 6 ? -10.407 5.852 1.412 1.00 0.16 11 LEU A N 12
ATOM 20321 C CA . LEU A 1 6 ? -9.139 5.967 0.704 1.00 0.12 11 LEU A CA 12
ATOM 20322 C C . LEU A 1 6 ? -8.487 7.293 1.019 1.00 0.12 11 LEU A C 12
ATOM 20323 O O . LEU A 1 6 ? -7.289 7.465 0.850 1.00 0.22 11 LEU A O 12
ATOM 20339 N N . ARG A 1 7 ? -9.310 8.232 1.435 1.00 0.12 12 ARG A N 12
ATOM 20340 C CA . ARG A 1 7 ? -8.852 9.570 1.771 1.00 0.13 12 ARG A CA 12
ATOM 20341 C C . ARG A 1 7 ? -7.958 9.517 2.998 1.00 0.13 12 ARG A C 12
ATOM 20342 O O . ARG A 1 7 ? -7.071 10.351 3.179 1.00 0.24 12 ARG A O 12
ATOM 20363 N N . ALA A 1 8 ? -8.206 8.524 3.838 1.00 0.13 13 ALA A N 12
ATOM 20364 C CA . ALA A 1 8 ? -7.409 8.313 5.036 1.00 0.17 13 ALA A CA 12
ATOM 20365 C C . ALA A 1 8 ? -6.110 7.635 4.659 1.00 0.16 13 ALA A C 12
ATOM 20366 O O . ALA A 1 8 ? -5.050 7.925 5.213 1.00 0.22 13 ALA A O 12
ATOM 20373 N N . ALA A 1 9 ? -6.214 6.739 3.692 1.00 0.13 14 ALA A N 12
ATOM 20374 C CA . ALA A 1 9 ? -5.075 5.986 3.207 1.00 0.12 14 ALA A CA 12
ATOM 20375 C C . ALA A 1 9 ? -4.199 6.845 2.331 1.00 0.10 14 ALA A C 12
ATOM 20376 O O . ALA A 1 9 ? -2.977 6.750 2.369 1.00 0.10 14 ALA A O 12
ATOM 20383 N N . HIS A 1 10 ? -4.839 7.678 1.535 1.00 0.10 15 HIS A N 12
ATOM 20384 C CA . HIS A 1 10 ? -4.136 8.561 0.647 1.00 0.09 15 HIS A CA 12
ATOM 20385 C C . HIS A 1 10 ? -3.044 9.279 1.416 1.00 0.09 15 HIS A C 12
ATOM 20386 O O . HIS A 1 10 ? -1.977 9.560 0.882 1.00 0.10 15 HIS A O 12
ATOM 20401 N N . ALA A 1 11 ? -3.336 9.577 2.680 1.00 0.10 16 ALA A N 12
ATOM 20402 C CA . ALA A 1 11 ? -2.384 10.241 3.551 1.00 0.12 16 ALA A CA 12
ATOM 20403 C C . ALA A 1 11 ? -1.458 9.228 4.206 1.00 0.12 16 ALA A C 12
ATOM 20404 O O . ALA A 1 11 ? -0.349 9.568 4.599 1.00 0.13 16 ALA A O 12
ATOM 20411 N N . ALA A 1 12 ? -1.936 7.991 4.359 1.00 0.12 17 ALA A N 12
ATOM 20412 C CA . ALA A 1 12 ? -1.125 6.938 4.956 1.00 0.12 17 ALA A CA 12
ATOM 20413 C C . ALA A 1 12 ? -0.043 6.488 3.986 1.00 0.11 17 ALA A C 12
ATOM 20414 O O . ALA A 1 12 ? 1.145 6.587 4.282 1.00 0.11 17 ALA A O 12
ATOM 20421 N N . LEU A 1 13 ? -0.466 5.986 2.825 1.00 0.10 18 LEU A N 12
ATOM 20422 C CA . LEU A 1 13 ? 0.473 5.557 1.798 1.00 0.09 18 LEU A CA 12
ATOM 20423 C C . LEU A 1 13 ? 1.366 6.725 1.432 1.00 0.09 18 LEU A C 12
ATOM 20424 O O . LEU A 1 13 ? 2.473 6.545 0.933 1.00 0.10 18 LEU A O 12
ATOM 20440 N N . LEU A 1 14 ? 0.845 7.926 1.655 1.00 0.09 19 LEU A N 12
ATOM 20441 C CA . LEU A 1 14 ? 1.597 9.145 1.419 1.00 0.09 19 LEU A CA 12
ATOM 20442 C C . LEU A 1 14 ? 2.588 9.289 2.564 1.00 0.10 19 LEU A C 12
ATOM 20443 O O . LEU A 1 14 ? 3.782 9.516 2.361 1.00 0.10 19 LEU A O 12
ATOM 20459 N N . GLU A 1 15 ? 2.063 9.128 3.773 1.00 0.11 20 GLU A N 12
ATOM 20460 C CA . GLU A 1 15 ? 2.861 9.190 4.985 1.00 0.13 20 GLU A CA 12
ATOM 20461 C C . GLU A 1 15 ? 4.001 8.200 4.866 1.00 0.14 20 GLU A C 12
ATOM 20462 O O . GLU A 1 15 ? 5.057 8.354 5.479 1.00 0.16 20 GLU A O 12
ATOM 20474 N N . ASN A 1 16 ? 3.755 7.163 4.076 1.00 0.13 21 ASN A N 12
ATOM 20475 C CA . ASN A 1 16 ? 4.749 6.148 3.811 1.00 0.14 21 ASN A CA 12
ATOM 20476 C C . ASN A 1 16 ? 5.636 6.623 2.676 1.00 0.13 21 ASN A C 12
ATOM 20477 O O . ASN A 1 16 ? 6.855 6.603 2.780 1.00 0.21 21 ASN A O 12
ATOM 20488 N N . ALA A 1 17 ? 4.988 7.060 1.598 1.00 0.11 22 ALA A N 12
ATOM 20489 C CA . ALA A 1 17 ? 5.673 7.553 0.408 1.00 0.12 22 ALA A CA 12
ATOM 20490 C C . ALA A 1 17 ? 6.810 8.496 0.764 1.00 0.12 22 ALA A C 12
ATOM 20491 O O . ALA A 1 17 ? 7.837 8.518 0.090 1.00 0.13 22 ALA A O 12
ATOM 20498 N N . ARG A 1 18 ? 6.617 9.290 1.809 1.00 0.13 23 ARG A N 12
ATOM 20499 C CA . ARG A 1 18 ? 7.652 10.211 2.250 1.00 0.15 23 ARG A CA 12
ATOM 20500 C C . ARG A 1 18 ? 8.759 9.416 2.915 1.00 0.16 23 ARG A C 12
ATOM 20501 O O . ARG A 1 18 ? 9.938 9.623 2.640 1.00 0.18 23 ARG A O 12
ATOM 20522 N N . PHE A 1 19 ? 8.361 8.500 3.790 1.00 0.16 24 PHE A N 12
ATOM 20523 C CA . PHE A 1 19 ? 9.302 7.629 4.469 1.00 0.19 24 PHE A CA 12
ATOM 20524 C C . PHE A 1 19 ? 10.001 6.757 3.435 1.00 0.19 24 PHE A C 12
ATOM 20525 O O . PHE A 1 19 ? 11.084 6.229 3.674 1.00 0.26 24 PHE A O 12
ATOM 20542 N N . MET A 1 20 ? 9.345 6.605 2.285 1.00 0.15 25 MET A N 12
ATOM 20543 C CA . MET A 1 20 ? 9.896 5.848 1.175 1.00 0.20 25 MET A CA 12
ATOM 20544 C C . MET A 1 20 ? 10.931 6.730 0.510 1.00 0.13 25 MET A C 12
ATOM 20545 O O . MET A 1 20 ? 12.056 6.316 0.228 1.00 0.14 25 MET A O 12
ATOM 20559 N N . GLU A 1 21 ? 10.508 7.963 0.270 1.00 0.12 26 GLU A N 12
ATOM 20560 C CA . GLU A 1 21 ? 11.357 8.987 -0.295 1.00 0.13 26 GLU A CA 12
ATOM 20561 C C . GLU A 1 21 ? 12.528 9.231 0.651 1.00 0.15 26 GLU A C 12
ATOM 20562 O O . GLU A 1 21 ? 13.580 9.729 0.254 1.00 0.19 26 GLU A O 12
ATOM 20574 N N . GLN A 1 22 ? 12.314 8.866 1.916 1.00 0.15 27 GLN A N 12
ATOM 20575 C CA . GLN A 1 22 ? 13.318 9.019 2.960 1.00 0.19 27 GLN A CA 12
ATOM 20576 C C . GLN A 1 22 ? 14.313 7.873 2.937 1.00 0.18 27 GLN A C 12
ATOM 20577 O O . GLN A 1 22 ? 15.514 8.090 2.809 1.00 0.20 27 GLN A O 12
ATOM 20591 N N . PHE A 1 23 ? 13.803 6.652 3.074 1.00 0.20 28 PHE A N 12
ATOM 20592 C CA . PHE A 1 23 ? 14.650 5.469 3.066 1.00 0.23 28 PHE A CA 12
ATOM 20593 C C . PHE A 1 23 ? 15.596 5.516 1.880 1.00 0.19 28 PHE A C 12
ATOM 20594 O O . PHE A 1 23 ? 16.780 5.217 2.009 1.00 0.25 28 PHE A O 12
ATOM 20611 N N . TYR A 1 24 ? 15.058 5.886 0.724 1.00 0.14 29 TYR A N 12
ATOM 20612 C CA . TYR A 1 24 ? 15.857 6.010 -0.486 1.00 0.15 29 TYR A CA 12
ATOM 20613 C C . TYR A 1 24 ? 16.858 7.137 -0.299 1.00 0.19 29 TYR A C 12
ATOM 20614 O O . TYR A 1 24 ? 18.007 7.050 -0.732 1.00 0.26 29 TYR A O 12
ATOM 20632 N N . ALA A 1 25 ? 16.398 8.200 0.355 1.00 0.18 30 ALA A N 12
ATOM 20633 C CA . ALA A 1 25 ? 17.239 9.353 0.634 1.00 0.23 30 ALA A CA 12
ATOM 20634 C C . ALA A 1 25 ? 18.318 8.978 1.643 1.00 0.26 30 ALA A C 12
ATOM 20635 O O . ALA A 1 25 ? 19.313 9.684 1.805 1.00 0.32 30 ALA A O 12
ATOM 20642 N N . LYS A 1 26 ? 18.098 7.855 2.318 1.00 0.25 31 LYS A N 12
ATOM 20643 C CA . LYS A 1 26 ? 19.029 7.351 3.318 1.00 0.30 31 LYS A CA 12
ATOM 20644 C C . LYS A 1 26 ? 19.808 6.160 2.772 1.00 0.31 31 LYS A C 12
ATOM 20645 O O . LYS A 1 26 ? 20.862 5.797 3.295 1.00 0.35 31 LYS A O 12
ATOM 20664 N N . LYS A 1 27 ? 19.275 5.556 1.714 1.00 0.30 32 LYS A N 12
ATOM 20665 C CA . LYS A 1 27 ? 19.885 4.387 1.104 1.00 0.32 32 LYS A CA 12
ATOM 20666 C C . LYS A 1 27 ? 20.076 4.561 -0.401 1.00 0.32 32 LYS A C 12
ATOM 20667 O O . LYS A 1 27 ? 21.153 4.936 -0.864 1.00 0.38 32 LYS A O 12
ATOM 20686 N N . GLY A 1 28 ? 19.018 4.284 -1.155 1.00 0.30 33 GLY A N 12
ATOM 20687 C CA . GLY A 1 28 ? 19.074 4.397 -2.599 1.00 0.32 33 GLY A CA 12
ATOM 20688 C C . GLY A 1 28 ? 18.312 3.278 -3.281 1.00 0.30 33 GLY A C 12
ATOM 20689 O O . GLY A 1 28 ? 18.107 3.301 -4.495 1.00 0.34 33 GLY A O 12
ATOM 20693 N N . SER A 1 29 ? 17.897 2.293 -2.490 1.00 0.28 34 SER A N 12
ATOM 20694 C CA . SER A 1 29 ? 17.146 1.149 -2.999 1.00 0.28 34 SER A CA 12
ATOM 20695 C C . SER A 1 29 ? 16.414 0.451 -1.858 1.00 0.30 34 SER A C 12
ATOM 20696 O O . SER A 1 29 ? 16.869 0.479 -0.714 1.00 0.45 34 SER A O 12
ATOM 20704 N N . PHE A 1 30 ? 15.283 -0.177 -2.167 1.00 0.27 35 PHE A N 12
ATOM 20705 C CA . PHE A 1 30 ? 14.507 -0.876 -1.147 1.00 0.30 35 PHE A CA 12
ATOM 20706 C C . PHE A 1 30 ? 14.908 -2.347 -1.055 1.00 0.30 35 PHE A C 12
ATOM 20707 O O . PHE A 1 30 ? 15.781 -2.688 -0.256 1.00 0.44 35 PHE A O 12
ATOM 20724 N N . LYS A 1 31 ? 14.294 -3.228 -1.847 1.00 0.31 36 LYS A N 12
ATOM 20725 C CA . LYS A 1 31 ? 14.683 -4.634 -1.791 1.00 0.31 36 LYS A CA 12
ATOM 20726 C C . LYS A 1 31 ? 16.104 -4.768 -2.281 1.00 0.26 36 LYS A C 12
ATOM 20727 O O . LYS A 1 31 ? 16.507 -4.139 -3.261 1.00 0.34 36 LYS A O 12
ATOM 20746 N N . LEU A 1 32 ? 16.852 -5.591 -1.593 1.00 0.29 37 LEU A N 12
ATOM 20747 C CA . LEU A 1 32 ? 18.244 -5.817 -1.920 1.00 0.30 37 LEU A CA 12
ATOM 20748 C C . LEU A 1 32 ? 18.420 -7.137 -2.667 1.00 0.30 37 LEU A C 12
ATOM 20749 O O . LEU A 1 32 ? 19.337 -7.295 -3.473 1.00 0.35 37 LEU A O 12
ATOM 20765 N N . THR A 1 33 ? 17.527 -8.079 -2.382 1.00 0.28 38 THR A N 12
ATOM 20766 C CA . THR A 1 33 ? 17.565 -9.401 -2.987 1.00 0.32 38 THR A CA 12
ATOM 20767 C C . THR A 1 33 ? 16.163 -9.972 -3.110 1.00 0.31 38 THR A C 12
ATOM 20768 O O . THR A 1 33 ? 15.254 -9.558 -2.390 1.00 0.33 38 THR A O 12
ATOM 20779 N N . SER A 1 34 ? 15.991 -10.937 -4.000 1.00 0.46 39 SER A N 12
ATOM 20780 C CA . SER A 1 34 ? 14.702 -11.575 -4.166 1.00 0.47 39 SER A CA 12
ATOM 20781 C C . SER A 1 34 ? 14.375 -12.362 -2.911 1.00 0.43 39 SER A C 12
ATOM 20782 O O . SER A 1 34 ? 15.213 -13.101 -2.401 1.00 0.50 39 SER A O 12
ATOM 20790 N N . THR A 1 35 ? 13.157 -12.162 -2.424 1.00 0.38 40 THR A N 12
ATOM 20791 C CA . THR A 1 35 ? 12.647 -12.804 -1.213 1.00 0.36 40 THR A CA 12
ATOM 20792 C C . THR A 1 35 ? 13.111 -12.075 0.049 1.00 0.33 40 THR A C 12
ATOM 20793 O O . THR A 1 35 ? 13.474 -12.701 1.045 1.00 0.35 40 THR A O 12
ATOM 20804 N N . LYS A 1 36 ? 13.092 -10.737 -0.004 1.00 0.30 41 LYS A N 12
ATOM 20805 C CA . LYS A 1 36 ? 13.454 -9.910 1.149 1.00 0.27 41 LYS A CA 12
ATOM 20806 C C . LYS A 1 36 ? 12.296 -8.976 1.483 1.00 0.24 41 LYS A C 12
ATOM 20807 O O . LYS A 1 36 ? 11.507 -8.629 0.605 1.00 0.24 41 LYS A O 12
ATOM 20826 N N . TRP A 1 37 ? 12.191 -8.562 2.743 1.00 0.21 42 TRP A N 12
ATOM 20827 C CA . TRP A 1 37 ? 11.077 -7.710 3.151 1.00 0.18 42 TRP A CA 12
ATOM 20828 C C . TRP A 1 37 ? 11.487 -6.450 3.911 1.00 0.17 42 TRP A C 12
ATOM 20829 O O . TRP A 1 37 ? 11.676 -6.486 5.128 1.00 0.20 42 TRP A O 12
ATOM 20850 N N . PRO A 1 38 ? 11.631 -5.319 3.203 1.00 0.16 43 PRO A N 12
ATOM 20851 C CA . PRO A 1 38 ? 11.928 -4.033 3.837 1.00 0.16 43 PRO A CA 12
ATOM 20852 C C . PRO A 1 38 ? 10.718 -3.578 4.656 1.00 0.16 43 PRO A C 12
ATOM 20853 O O . PRO A 1 38 ? 9.609 -3.498 4.131 1.00 0.22 43 PRO A O 12
ATOM 20864 N N . GLU A 1 39 ? 10.921 -3.274 5.936 1.00 0.22 44 GLU A N 12
ATOM 20865 C CA . GLU A 1 39 ? 9.813 -2.877 6.799 1.00 0.24 44 GLU A CA 12
ATOM 20866 C C . GLU A 1 39 ? 9.096 -1.621 6.312 1.00 0.23 44 GLU A C 12
ATOM 20867 O O . GLU A 1 39 ? 9.712 -0.686 5.801 1.00 0.25 44 GLU A O 12
ATOM 20879 N N . LEU A 1 40 ? 7.777 -1.630 6.488 1.00 0.22 45 LEU A N 12
ATOM 20880 C CA . LEU A 1 40 ? 6.915 -0.521 6.091 1.00 0.23 45 LEU A CA 12
ATOM 20881 C C . LEU A 1 40 ? 6.723 0.479 7.237 1.00 0.19 45 LEU A C 12
ATOM 20882 O O . LEU A 1 40 ? 6.763 0.102 8.409 1.00 0.20 45 LEU A O 12
ATOM 20898 N N . PRO A 1 41 ? 6.510 1.770 6.910 1.00 0.20 46 PRO A N 12
ATOM 20899 C CA . PRO A 1 41 ? 6.297 2.817 7.912 1.00 0.19 46 PRO A CA 12
ATOM 20900 C C . PRO A 1 41 ? 4.853 2.877 8.424 1.00 0.16 46 PRO A C 12
ATOM 20901 O O . PRO A 1 41 ? 4.595 2.572 9.588 1.00 0.19 46 PRO A O 12
ATOM 20912 N N . VAL A 1 42 ? 3.913 3.271 7.560 1.00 0.14 47 VAL A N 12
ATOM 20913 C CA . VAL A 1 42 ? 2.507 3.358 7.958 1.00 0.14 47 VAL A CA 12
ATOM 20914 C C . VAL A 1 42 ? 1.840 1.997 7.828 1.00 0.15 47 VAL A C 12
ATOM 20915 O O . VAL A 1 42 ? 2.021 1.303 6.831 1.00 0.14 47 VAL A O 12
ATOM 20928 N N . LYS A 1 43 ? 1.064 1.622 8.834 1.00 0.19 48 LYS A N 12
ATOM 20929 C CA . LYS A 1 43 ? 0.385 0.335 8.827 1.00 0.22 48 LYS A CA 12
ATOM 20930 C C . LYS A 1 43 ? -1.115 0.510 8.997 1.00 0.27 48 LYS A C 12
ATOM 20931 O O . LYS A 1 43 ? -1.862 -0.468 9.038 1.00 0.32 48 LYS A O 12
ATOM 20950 N N . GLU A 1 44 ? -1.550 1.759 9.112 1.00 0.27 49 GLU A N 12
ATOM 20951 C CA . GLU A 1 44 ? -2.966 2.053 9.288 1.00 0.34 49 GLU A CA 12
ATOM 20952 C C . GLU A 1 44 ? -3.259 3.541 9.098 1.00 0.34 49 GLU A C 12
ATOM 20953 O O . GLU A 1 44 ? -2.616 4.398 9.705 1.00 0.39 49 GLU A O 12
ATOM 20965 N N . ALA A 1 45 ? -4.230 3.826 8.255 1.00 0.36 50 ALA A N 12
ATOM 20966 C CA . ALA A 1 45 ? -4.678 5.187 8.002 1.00 0.36 50 ALA A CA 12
ATOM 20967 C C . ALA A 1 45 ? -5.826 5.523 8.944 1.00 0.50 50 ALA A C 12
ATOM 20968 O O . ALA A 1 45 ? -6.092 4.787 9.894 1.00 1.30 50 ALA A O 12
ATOM 20975 N N . GLY A 1 46 ? -6.502 6.628 8.682 1.00 0.37 51 GLY A N 12
ATOM 20976 C CA . GLY A 1 46 ? -7.621 7.019 9.517 1.00 0.35 51 GLY A CA 12
ATOM 20977 C C . GLY A 1 46 ? -8.838 6.130 9.314 1.00 0.33 51 GLY A C 12
ATOM 20978 O O . GLY A 1 46 ? -9.794 6.189 10.089 1.00 0.50 51 GLY A O 12
ATOM 20982 N N . GLY A 1 47 ? -8.799 5.304 8.271 1.00 0.19 52 GLY A N 12
ATOM 20983 C CA . GLY A 1 47 ? -9.905 4.407 7.977 1.00 0.18 52 GLY A CA 12
ATOM 20984 C C . GLY A 1 47 ? -9.463 3.220 7.148 1.00 0.14 52 GLY A C 12
ATOM 20985 O O . GLY A 1 47 ? -10.263 2.352 6.809 1.00 0.16 52 GLY A O 12
ATOM 20989 N N . PHE A 1 48 ? -8.182 3.208 6.811 1.00 0.11 53 PHE A N 12
ATOM 20990 C CA . PHE A 1 48 ? -7.575 2.131 6.038 1.00 0.09 53 PHE A CA 12
ATOM 20991 C C . PHE A 1 48 ? -6.411 1.549 6.822 1.00 0.11 53 PHE A C 12
ATOM 20992 O O . PHE A 1 48 ? -6.000 2.109 7.830 1.00 0.13 53 PHE A O 12
ATOM 21009 N N . CYS A 1 49 ? -5.934 0.392 6.404 1.00 0.13 54 CYS A N 12
ATOM 21010 C CA . CYS A 1 49 ? -4.796 -0.238 7.053 1.00 0.16 54 CYS A CA 12
ATOM 21011 C C . CYS A 1 49 ? -3.723 -0.502 6.013 1.00 0.14 54 CYS A C 12
ATOM 21012 O O . CYS A 1 49 ? -4.014 -0.950 4.910 1.00 0.14 54 CYS A O 12
ATOM 21019 N N . ILE A 1 50 ? -2.482 -0.257 6.379 1.00 0.14 55 ILE A N 12
ATOM 21020 C CA . ILE A 1 50 ? -1.387 -0.390 5.439 1.00 0.13 55 ILE A CA 12
ATOM 21021 C C . ILE A 1 50 ? -0.380 -1.472 5.812 1.00 0.13 55 ILE A C 12
ATOM 21022 O O . ILE A 1 50 ? -0.214 -1.829 6.976 1.00 0.15 55 ILE A O 12
ATOM 21038 N N . ARG A 1 51 ? 0.265 -1.999 4.779 1.00 0.13 56 ARG A N 12
ATOM 21039 C CA . ARG A 1 51 ? 1.287 -3.029 4.921 1.00 0.14 56 ARG A CA 12
ATOM 21040 C C . ARG A 1 51 ? 2.239 -2.961 3.732 1.00 0.15 56 ARG A C 12
ATOM 21041 O O . ARG A 1 51 ? 1.856 -2.513 2.651 1.00 0.29 56 ARG A O 12
ATOM 21062 N N . MET A 1 52 ? 3.479 -3.402 3.928 1.00 0.14 57 MET A N 12
ATOM 21063 C CA . MET A 1 52 ? 4.463 -3.377 2.855 1.00 0.14 57 MET A CA 12
ATOM 21064 C C . MET A 1 52 ? 3.986 -4.208 1.674 1.00 0.13 57 MET A C 12
ATOM 21065 O O . MET A 1 52 ? 3.158 -5.099 1.841 1.00 0.15 57 MET A O 12
ATOM 21079 N N . SER A 1 53 ? 4.478 -3.881 0.477 1.00 0.13 58 SER A N 12
ATOM 21080 C CA . SER A 1 53 ? 4.098 -4.599 -0.741 1.00 0.15 58 SER A CA 12
ATOM 21081 C C . SER A 1 53 ? 4.062 -6.123 -0.509 1.00 0.16 58 SER A C 12
ATOM 21082 O O . SER A 1 53 ? 4.453 -6.600 0.543 1.00 0.18 58 SER A O 12
ATOM 21090 N N . GLY A 1 54 ? 3.593 -6.861 -1.516 1.00 0.18 59 GLY A N 12
ATOM 21091 C CA . GLY A 1 54 ? 3.432 -8.321 -1.443 1.00 0.21 59 GLY A CA 12
ATOM 21092 C C . GLY A 1 54 ? 4.525 -9.133 -0.760 1.00 0.22 59 GLY A C 12
ATOM 21093 O O . GLY A 1 54 ? 5.105 -8.730 0.243 1.00 0.21 59 GLY A O 12
ATOM 21097 N N . GLN A 1 55 ? 4.741 -10.336 -1.292 1.00 0.27 60 GLN A N 12
ATOM 21098 C CA . GLN A 1 55 ? 5.736 -11.266 -0.760 1.00 0.30 60 GLN A CA 12
ATOM 21099 C C . GLN A 1 55 ? 7.152 -10.798 -1.028 1.00 0.26 60 GLN A C 12
ATOM 21100 O O . GLN A 1 55 ? 7.430 -10.195 -2.055 1.00 0.25 60 GLN A O 12
ATOM 21114 N N . ALA A 1 56 ? 8.047 -11.124 -0.104 1.00 0.27 61 ALA A N 12
ATOM 21115 C CA . ALA A 1 56 ? 9.450 -10.751 -0.216 1.00 0.25 61 ALA A CA 12
ATOM 21116 C C . ALA A 1 56 ? 10.009 -11.085 -1.597 1.00 0.25 61 ALA A C 12
ATOM 21117 O O . ALA A 1 56 ? 10.933 -10.430 -2.079 1.00 0.25 61 ALA A O 12
ATOM 21124 N N . LYS A 1 57 ? 9.438 -12.108 -2.224 1.00 0.29 62 LYS A N 12
ATOM 21125 C CA . LYS A 1 57 ? 9.869 -12.548 -3.546 1.00 0.32 62 LYS A CA 12
ATOM 21126 C C . LYS A 1 57 ? 9.446 -11.543 -4.621 1.00 0.31 62 LYS A C 12
ATOM 21127 O O . LYS A 1 57 ? 10.117 -11.386 -5.641 1.00 0.40 62 LYS A O 12
ATOM 21146 N N . GLY A 1 58 ? 8.329 -10.871 -4.371 1.00 0.26 63 GLY A N 12
ATOM 21147 C CA . GLY A 1 58 ? 7.814 -9.876 -5.293 1.00 0.28 63 GLY A CA 12
ATOM 21148 C C . GLY A 1 58 ? 7.710 -8.522 -4.643 1.00 0.24 63 GLY A C 12
ATOM 21149 O O . GLY A 1 58 ? 6.621 -7.957 -4.538 1.00 0.24 63 GLY A O 12
ATOM 21153 N N . ILE A 1 59 ? 8.846 -7.998 -4.213 1.00 0.21 64 ILE A N 12
ATOM 21154 C CA . ILE A 1 59 ? 8.874 -6.718 -3.529 1.00 0.17 64 ILE A CA 12
ATOM 21155 C C . ILE A 1 59 ? 9.523 -5.609 -4.327 1.00 0.17 64 ILE A C 12
ATOM 21156 O O . ILE A 1 59 ? 10.488 -5.810 -5.064 1.00 0.19 64 ILE A O 12
ATOM 21172 N N . LEU A 1 60 ? 8.930 -4.436 -4.152 1.00 0.17 65 LEU A N 12
ATOM 21173 C CA . LEU A 1 60 ? 9.333 -3.208 -4.802 1.00 0.18 65 LEU A CA 12
ATOM 21174 C C . LEU A 1 60 ? 10.821 -3.148 -5.119 1.00 0.18 65 LEU A C 12
ATOM 21175 O O . LEU A 1 60 ? 11.662 -3.611 -4.348 1.00 0.21 65 LEU A O 12
ATOM 21191 N N . GLU A 1 61 ? 11.124 -2.546 -6.263 1.00 0.23 66 GLU A N 12
ATOM 21192 C CA . GLU A 1 61 ? 12.499 -2.384 -6.720 1.00 0.29 66 GLU A CA 12
ATOM 21193 C C . GLU A 1 61 ? 12.576 -1.186 -7.650 1.00 0.40 66 GLU A C 12
ATOM 21194 O O . GLU A 1 61 ? 12.069 -1.222 -8.771 1.00 0.46 66 GLU A O 12
ATOM 21206 N N . GLY A 1 62 ? 13.215 -0.124 -7.177 1.00 0.46 67 GLY A N 12
ATOM 21207 C CA . GLY A 1 62 ? 13.286 1.094 -7.955 1.00 0.57 67 GLY A CA 12
ATOM 21208 C C . GLY A 1 62 ? 11.996 1.865 -7.798 1.00 0.52 67 GLY A C 12
ATOM 21209 O O . GLY A 1 62 ? 11.844 2.983 -8.294 1.00 0.60 67 GLY A O 12
ATOM 21213 N N . LYS A 1 63 ? 11.064 1.231 -7.089 1.00 0.38 68 LYS A N 12
ATOM 21214 C CA . LYS A 1 63 ? 9.755 1.790 -6.807 1.00 0.32 68 LYS A CA 12
ATOM 21215 C C . LYS A 1 63 ? 9.399 1.515 -5.354 1.00 0.20 68 LYS A C 12
ATOM 21216 O O . LYS A 1 63 ? 9.688 0.441 -4.848 1.00 0.18 68 LYS A O 12
ATOM 21235 N N . PHE A 1 64 ? 8.839 2.487 -4.663 1.00 0.16 69 PHE A N 12
ATOM 21236 C CA . PHE A 1 64 ? 8.418 2.267 -3.285 1.00 0.18 69 PHE A CA 12
ATOM 21237 C C . PHE A 1 64 ? 6.916 2.500 -3.186 1.00 0.23 69 PHE A C 12
ATOM 21238 O O . PHE A 1 64 ? 6.449 3.604 -3.444 1.00 0.34 69 PHE A O 12
ATOM 21255 N N . THR A 1 65 ? 6.159 1.473 -2.803 1.00 0.20 70 THR A N 12
ATOM 21256 C CA . THR A 1 65 ? 4.700 1.611 -2.723 1.00 0.24 70 THR A CA 12
ATOM 21257 C C . THR A 1 65 ? 4.076 0.754 -1.634 1.00 0.24 70 THR A C 12
ATOM 21258 O O . THR A 1 65 ? 4.506 -0.372 -1.384 1.00 0.34 70 THR A O 12
ATOM 21269 N N . LEU A 1 66 ? 3.040 1.303 -1.005 1.00 0.16 71 LEU A N 12
ATOM 21270 C CA . LEU A 1 66 ? 2.299 0.595 0.027 1.00 0.15 71 LEU A CA 12
ATOM 21271 C C . LEU A 1 66 ? 0.822 0.563 -0.329 1.00 0.14 71 LEU A C 12
ATOM 21272 O O . LEU A 1 66 ? 0.291 1.533 -0.870 1.00 0.15 71 LEU A O 12
ATOM 21288 N N . LYS A 1 67 ? 0.157 -0.544 -0.030 1.00 0.18 72 LYS A N 12
ATOM 21289 C CA . LYS A 1 67 ? -1.264 -0.660 -0.324 1.00 0.18 72 LYS A CA 12
ATOM 21290 C C . LYS A 1 67 ? -2.080 -0.718 0.951 1.00 0.20 72 LYS A C 12
ATOM 21291 O O . LYS A 1 67 ? -1.880 -1.578 1.807 1.00 0.36 72 LYS A O 12
ATOM 21310 N N . ALA A 1 68 ? -3.002 0.218 1.050 1.00 0.12 73 ALA A N 12
ATOM 21311 C CA . ALA A 1 68 ? -3.877 0.328 2.197 1.00 0.11 73 ALA A CA 12
ATOM 21312 C C . ALA A 1 68 ? -5.194 -0.383 1.941 1.00 0.10 73 ALA A C 12
ATOM 21313 O O . ALA A 1 68 ? -5.625 -0.511 0.799 1.00 0.12 73 ALA A O 12
ATOM 21320 N N . VAL A 1 69 ? -5.831 -0.829 3.012 1.00 0.09 74 VAL A N 12
ATOM 21321 C CA . VAL A 1 69 ? -7.098 -1.529 2.920 1.00 0.09 74 VAL A CA 12
ATOM 21322 C C . VAL A 1 69 ? -8.064 -1.033 3.983 1.00 0.10 74 VAL A C 12
ATOM 21323 O O . VAL A 1 69 ? -7.725 -0.965 5.160 1.00 0.19 74 VAL A O 12
ATOM 21336 N N . ALA A 1 70 ? -9.281 -0.728 3.566 1.00 0.10 75 ALA A N 12
ATOM 21337 C CA . ALA A 1 70 ? -10.289 -0.217 4.478 1.00 0.11 75 ALA A CA 12
ATOM 21338 C C . ALA A 1 70 ? -10.406 -1.070 5.730 1.00 0.11 75 ALA A C 12
ATOM 21339 O O . ALA A 1 70 ? -10.268 -2.290 5.693 1.00 0.19 75 ALA A O 12
ATOM 21346 N N . LEU A 1 71 ? -10.620 -0.398 6.849 1.00 0.11 76 LEU A N 12
ATOM 21347 C CA . LEU A 1 71 ? -10.792 -1.068 8.120 1.00 0.11 76 LEU A CA 12
ATOM 21348 C C . LEU A 1 71 ? -12.198 -1.635 8.149 1.00 0.12 76 LEU A C 12
ATOM 21349 O O . LEU A 1 71 ? -12.459 -2.693 8.714 1.00 0.15 76 LEU A O 12
ATOM 21365 N N . ASP A 1 72 ? -13.104 -0.887 7.531 1.00 0.13 77 ASP A N 12
ATOM 21366 C CA . ASP A 1 72 ? -14.489 -1.310 7.385 1.00 0.17 77 ASP A CA 12
ATOM 21367 C C . ASP A 1 72 ? -14.652 -1.916 6.000 1.00 0.17 77 ASP A C 12
ATOM 21368 O O . ASP A 1 72 ? -15.736 -1.895 5.426 1.00 0.21 77 ASP A O 12
ATOM 21377 N N . ARG A 1 73 ? -13.540 -2.416 5.461 1.00 0.15 78 ARG A N 12
ATOM 21378 C CA . ARG A 1 73 ? -13.505 -3.006 4.131 1.00 0.17 78 ARG A CA 12
ATOM 21379 C C . ARG A 1 73 ? -14.607 -4.032 3.911 1.00 0.23 78 ARG A C 12
ATOM 21380 O O . ARG A 1 73 ? -15.041 -4.235 2.775 1.00 0.25 78 ARG A O 12
ATOM 21401 N N . GLU A 1 74 ? -15.056 -4.687 4.978 1.00 0.27 79 GLU A N 12
ATOM 21402 C CA . GLU A 1 74 ? -16.141 -5.654 4.853 1.00 0.34 79 GLU A CA 12
ATOM 21403 C C . GLU A 1 74 ? -17.296 -4.974 4.140 1.00 0.35 79 GLU A C 12
ATOM 21404 O O . GLU A 1 74 ? -18.119 -5.605 3.476 1.00 0.40 79 GLU A O 12
ATOM 21416 N N . ALA A 1 75 ? -17.318 -3.662 4.306 1.00 0.31 80 ALA A N 12
ATOM 21417 C CA . ALA A 1 75 ? -18.304 -2.793 3.701 1.00 0.33 80 ALA A CA 12
ATOM 21418 C C . ALA A 1 75 ? -17.691 -2.015 2.533 1.00 0.29 80 ALA A C 12
ATOM 21419 O O . ALA A 1 75 ? -18.387 -1.642 1.589 1.00 0.31 80 ALA A O 12
ATOM 21426 N N . GLU A 1 76 ? -16.377 -1.779 2.608 1.00 0.24 81 GLU A N 12
ATOM 21427 C CA . GLU A 1 76 ? -15.662 -1.032 1.573 1.00 0.20 81 GLU A CA 12
ATOM 21428 C C . GLU A 1 76 ? -14.523 -1.858 0.962 1.00 0.17 81 GLU A C 12
ATOM 21429 O O . GLU A 1 76 ? -13.375 -1.750 1.395 1.00 0.16 81 GLU A O 12
ATOM 21441 N N . PRO A 1 77 ? -14.813 -2.683 -0.061 1.00 0.23 82 PRO A N 12
ATOM 21442 C CA . PRO A 1 77 ? -13.792 -3.511 -0.716 1.00 0.23 82 PRO A CA 12
ATOM 21443 C C . PRO A 1 77 ? -12.698 -2.667 -1.361 1.00 0.18 82 PRO A C 12
ATOM 21444 O O . PRO A 1 77 ? -11.637 -3.177 -1.719 1.00 0.19 82 PRO A O 12
ATOM 21455 N N . ARG A 1 78 ? -12.970 -1.373 -1.506 1.00 0.15 83 ARG A N 12
ATOM 21456 C CA . ARG A 1 78 ? -12.015 -0.448 -2.108 1.00 0.13 83 ARG A CA 12
ATOM 21457 C C . ARG A 1 78 ? -10.660 -0.508 -1.420 1.00 0.12 83 ARG A C 12
ATOM 21458 O O . ARG A 1 78 ? -10.564 -0.642 -0.200 1.00 0.18 83 ARG A O 12
ATOM 21479 N N . VAL A 1 79 ? -9.620 -0.408 -2.231 1.00 0.09 84 VAL A N 12
ATOM 21480 C CA . VAL A 1 79 ? -8.245 -0.437 -1.755 1.00 0.09 84 VAL A CA 12
ATOM 21481 C C . VAL A 1 79 ? -7.460 0.717 -2.376 1.00 0.08 84 VAL A C 12
ATOM 21482 O O . VAL A 1 79 ? -7.862 1.248 -3.406 1.00 0.09 84 VAL A O 12
ATOM 21495 N N . LEU A 1 80 ? -6.360 1.128 -1.753 1.00 0.10 85 LEU A N 12
ATOM 21496 C CA . LEU A 1 80 ? -5.563 2.224 -2.307 1.00 0.09 85 LEU A CA 12
ATOM 21497 C C . LEU A 1 80 ? -4.071 1.938 -2.211 1.00 0.10 85 LEU A C 12
ATOM 21498 O O . LEU A 1 80 ? -3.634 1.070 -1.458 1.00 0.11 85 LEU A O 12
ATOM 21514 N N . ARG A 1 81 ? -3.303 2.678 -2.996 1.00 0.10 86 ARG A N 12
ATOM 21515 C CA . ARG A 1 81 ? -1.851 2.557 -3.016 1.00 0.11 86 ARG A CA 12
ATOM 21516 C C . ARG A 1 81 ? -1.238 3.903 -3.351 1.00 0.11 86 ARG A C 12
ATOM 21517 O O . ARG A 1 81 ? -1.824 4.680 -4.089 1.00 0.10 86 ARG A O 12
ATOM 21538 N N . LEU A 1 82 ? -0.069 4.180 -2.798 1.00 0.12 87 LEU A N 12
ATOM 21539 C CA . LEU A 1 82 ? 0.622 5.432 -3.068 1.00 0.11 87 LEU A CA 12
ATOM 21540 C C . LEU A 1 82 ? 2.123 5.214 -2.986 1.00 0.13 87 LEU A C 12
ATOM 21541 O O . LEU A 1 82 ? 2.635 4.729 -1.977 1.00 0.16 87 LEU A O 12
ATOM 21557 N N . ASN A 1 83 ? 2.826 5.571 -4.051 1.00 0.11 88 ASN A N 12
ATOM 21558 C CA . ASN A 1 83 ? 4.272 5.374 -4.099 1.00 0.13 88 ASN A CA 12
ATOM 21559 C C . ASN A 1 83 ? 5.043 6.670 -3.846 1.00 0.12 88 ASN A C 12
ATOM 21560 O O . ASN A 1 83 ? 4.449 7.713 -3.570 1.00 0.11 88 ASN A O 12
ATOM 21571 N N . GLU A 1 84 ? 6.374 6.591 -3.932 1.00 0.16 89 GLU A N 12
ATOM 21572 C CA . GLU A 1 84 ? 7.238 7.751 -3.703 1.00 0.19 89 GLU A CA 12
ATOM 21573 C C . GLU A 1 84 ? 6.947 8.867 -4.703 1.00 0.18 89 GLU A C 12
ATOM 21574 O O . GLU A 1 84 ? 7.209 10.040 -4.433 1.00 0.24 89 GLU A O 12
ATOM 21586 N N . SER A 1 85 ? 6.405 8.494 -5.858 1.00 0.16 90 SER A N 12
ATOM 21587 C CA . SER A 1 85 ? 6.083 9.465 -6.898 1.00 0.17 90 SER A CA 12
ATOM 21588 C C . SER A 1 85 ? 4.754 10.113 -6.587 1.00 0.13 90 SER A C 12
ATOM 21589 O O . SER A 1 85 ? 4.215 10.887 -7.378 1.00 0.15 90 SER A O 12
ATOM 21597 N N . LEU A 1 86 ? 4.239 9.777 -5.417 1.00 0.10 91 LEU A N 12
ATOM 21598 C CA . LEU A 1 86 ? 2.980 10.306 -4.949 1.00 0.09 91 LEU A CA 12
ATOM 21599 C C . LEU A 1 86 ? 1.854 9.997 -5.925 1.00 0.11 91 LEU A C 12
ATOM 21600 O O . LEU A 1 86 ? 0.845 10.701 -5.982 1.00 0.16 91 LEU A O 12
ATOM 21616 N N . THR A 1 87 ? 2.046 8.924 -6.687 1.00 0.12 92 THR A N 12
ATOM 21617 C CA . THR A 1 87 ? 1.050 8.456 -7.637 1.00 0.14 92 THR A CA 12
ATOM 21618 C C . THR A 1 87 ? 0.250 7.334 -6.998 1.00 0.11 92 THR A C 12
ATOM 21619 O O . THR A 1 87 ? 0.789 6.265 -6.713 1.00 0.11 92 THR A O 12
ATOM 21630 N N . ALA A 1 88 ? -1.028 7.575 -6.774 1.00 0.11 93 ALA A N 12
ATOM 21631 C CA . ALA A 1 88 ? -1.874 6.581 -6.136 1.00 0.09 93 ALA A CA 12
ATOM 21632 C C . ALA A 1 88 ? -2.797 5.887 -7.109 1.00 0.09 93 ALA A C 12
ATOM 21633 O O . ALA A 1 88 ? -3.099 6.394 -8.187 1.00 0.10 93 ALA A O 12
ATOM 21640 N N . VAL A 1 89 ? -3.212 4.699 -6.708 1.00 0.09 94 VAL A N 12
ATOM 21641 C CA . VAL A 1 89 ? -4.155 3.909 -7.478 1.00 0.10 94 VAL A CA 12
ATOM 21642 C C . VAL A 1 89 ? -5.091 3.171 -6.544 1.00 0.09 94 VAL A C 12
ATOM 21643 O O . VAL A 1 89 ? -4.670 2.504 -5.598 1.00 0.10 94 VAL A O 12
ATOM 21656 N N . VAL A 1 90 ? -6.366 3.315 -6.828 1.00 0.09 95 VAL A N 12
ATOM 21657 C CA . VAL A 1 90 ? -7.413 2.712 -6.036 1.00 0.09 95 VAL A CA 12
ATOM 21658 C C . VAL A 1 90 ? -8.016 1.501 -6.729 1.00 0.11 95 VAL A C 12
ATOM 21659 O O . VAL A 1 90 ? -8.030 1.415 -7.952 1.00 0.12 95 VAL A O 12
ATOM 21672 N N . CYS A 1 91 ? -8.515 0.577 -5.926 1.00 0.11 96 CYS A N 12
ATOM 21673 C CA . CYS A 1 91 ? -9.149 -0.621 -6.426 1.00 0.13 96 CYS A CA 12
ATOM 21674 C C . CYS A 1 91 ? -10.552 -0.720 -5.873 1.00 0.13 96 CYS A C 12
ATOM 21675 O O . CYS A 1 91 ? -10.857 -0.161 -4.822 1.00 0.14 96 CYS A O 12
ATOM 21682 N N . GLY A 1 92 ? -11.404 -1.416 -6.594 1.00 0.15 97 GLY A N 12
ATOM 21683 C CA . GLY A 1 92 ? -12.767 -1.582 -6.165 1.00 0.16 97 GLY A CA 12
ATOM 21684 C C . GLY A 1 92 ? -13.007 -2.987 -5.697 1.00 0.16 97 GLY A C 12
ATOM 21685 O O . GLY A 1 92 ? -14.121 -3.361 -5.332 1.00 0.17 97 GLY A O 12
ATOM 21689 N N . LYS A 1 93 ? -11.937 -3.765 -5.716 1.00 0.16 98 LYS A N 12
ATOM 21690 C CA . LYS A 1 93 ? -11.989 -5.147 -5.309 1.00 0.16 98 LYS A CA 12
ATOM 21691 C C . LYS A 1 93 ? -10.630 -5.619 -4.817 1.00 0.16 98 LYS A C 12
ATOM 21692 O O . LYS A 1 93 ? -9.633 -5.542 -5.534 1.00 0.19 98 LYS A O 12
ATOM 21711 N N . MET A 1 94 ? -10.597 -6.099 -3.583 1.00 0.17 99 MET A N 12
ATOM 21712 C CA . MET A 1 94 ? -9.366 -6.604 -2.997 1.00 0.20 99 MET A CA 12
ATOM 21713 C C . MET A 1 94 ? -9.489 -8.103 -2.785 1.00 0.22 99 MET A C 12
ATOM 21714 O O . MET A 1 94 ? -10.225 -8.561 -1.910 1.00 0.23 99 MET A O 12
ATOM 21728 N N . LYS A 1 95 ? -8.769 -8.864 -3.598 1.00 0.25 100 LYS A N 12
ATOM 21729 C CA . LYS A 1 95 ? -8.821 -10.318 -3.521 1.00 0.28 100 LYS A CA 12
ATOM 21730 C C . LYS A 1 95 ? -7.683 -10.891 -2.676 1.00 0.25 100 LYS A C 12
ATOM 21731 O O . LYS A 1 95 ? -7.912 -11.428 -1.593 1.00 0.28 100 LYS A O 12
ATOM 21750 N N . GLY A 1 96 ? -6.457 -10.773 -3.181 1.00 0.25 101 GLY A N 12
ATOM 21751 C CA . GLY A 1 96 ? -5.304 -11.303 -2.471 1.00 0.28 101 GLY A CA 12
ATOM 21752 C C . GLY A 1 96 ? -4.818 -10.404 -1.349 1.00 0.24 101 GLY A C 12
ATOM 21753 O O . GLY A 1 96 ? -5.586 -10.054 -0.452 1.00 0.33 101 GLY A O 12
ATOM 21757 N N . LYS A 1 97 ? -3.537 -10.026 -1.420 1.00 0.31 102 LYS A N 12
ATOM 21758 C CA . LYS A 1 97 ? -2.894 -9.167 -0.417 1.00 0.31 102 LYS A CA 12
ATOM 21759 C C . LYS A 1 97 ? -3.435 -9.427 0.990 1.00 0.30 102 LYS A C 12
ATOM 21760 O O . LYS A 1 97 ? -3.772 -10.561 1.332 1.00 0.61 102 LYS A O 12
ATOM 21779 N N . GLY A 1 98 ? -3.502 -8.380 1.806 1.00 0.37 103 GLY A N 12
ATOM 21780 C CA . GLY A 1 98 ? -3.995 -8.531 3.161 1.00 0.38 103 GLY A CA 12
ATOM 21781 C C . GLY A 1 98 ? -4.876 -7.378 3.588 1.00 0.44 103 GLY A C 12
ATOM 21782 O O . GLY A 1 98 ? -4.685 -6.244 3.149 1.00 0.49 103 GLY A O 12
ATOM 21786 N N . SER A 1 99 ? -5.846 -7.673 4.445 1.00 0.48 104 SER A N 12
ATOM 21787 C CA . SER A 1 99 ? -6.767 -6.662 4.936 1.00 0.56 104 SER A CA 12
ATOM 21788 C C . SER A 1 99 ? -6.810 -6.654 6.453 1.00 0.49 104 SER A C 12
ATOM 21789 O O . SER A 1 99 ? -6.764 -7.709 7.088 1.00 0.39 104 SER A O 12
ATOM 21797 N N . CYS A 1 100 ? -6.890 -5.461 7.033 1.00 0.62 105 CYS A N 12
ATOM 21798 C CA . CYS A 1 100 ? -6.974 -5.334 8.483 1.00 0.62 105 CYS A CA 12
ATOM 21799 C C . CYS A 1 100 ? -8.211 -6.069 8.980 1.00 0.51 105 CYS A C 12
ATOM 21800 O O . CYS A 1 100 ? -8.913 -6.704 8.192 1.00 0.50 105 CYS A O 12
ATOM 21807 N N . THR A 1 101 ? -8.469 -5.995 10.283 1.00 0.50 106 THR A N 12
ATOM 21808 C CA . THR A 1 101 ? -9.623 -6.666 10.891 1.00 0.46 106 THR A CA 12
ATOM 21809 C C . THR A 1 101 ? -9.381 -8.171 10.980 1.00 0.60 106 THR A C 12
ATOM 21810 O O . THR A 1 101 ? -10.003 -8.864 11.784 1.00 0.95 106 THR A O 12
ATOM 21821 N N . ASP A 1 102 ? -8.468 -8.668 10.146 1.00 0.51 107 ASP A N 12
ATOM 21822 C CA . ASP A 1 102 ? -8.136 -10.086 10.121 1.00 0.75 107 ASP A CA 12
ATOM 21823 C C . ASP A 1 102 ? -6.660 -10.301 10.440 1.00 0.84 107 ASP A C 12
ATOM 21824 O O . ASP A 1 102 ? -6.316 -11.014 11.383 1.00 1.21 107 ASP A O 12
ATOM 21833 N N . GLY A 1 103 ? -5.790 -9.675 9.649 1.00 0.62 108 GLY A N 12
ATOM 21834 C CA . GLY A 1 103 ? -4.361 -9.808 9.867 1.00 0.72 108 GLY A CA 12
ATOM 21835 C C . GLY A 1 103 ? -3.538 -9.370 8.670 1.00 0.58 108 GLY A C 12
ATOM 21836 O O . GLY A 1 103 ? -2.909 -10.196 8.009 1.00 0.67 108 GLY A O 12
ATOM 21840 N N . GLU A 1 104 ? -3.543 -8.068 8.389 1.00 0.45 109 GLU A N 12
ATOM 21841 C CA . GLU A 1 104 ? -2.784 -7.525 7.272 1.00 0.35 109 GLU A CA 12
ATOM 21842 C C . GLU A 1 104 ? -1.303 -7.849 7.402 1.00 0.36 109 GLU A C 12
ATOM 21843 O O . GLU A 1 104 ? -0.774 -7.944 8.509 1.00 0.52 109 GLU A O 12
ATOM 21855 N N . GLU A 1 105 ? -0.639 -8.016 6.264 1.00 0.33 110 GLU A N 12
ATOM 21856 C CA . GLU A 1 105 ? 0.783 -8.318 6.255 1.00 0.36 110 GLU A CA 12
ATOM 21857 C C . GLU A 1 105 ? 1.469 -7.687 5.050 1.00 0.30 110 GLU A C 12
ATOM 21858 O O . GLU A 1 105 ? 2.437 -6.943 5.205 1.00 0.29 110 GLU A O 12
ATOM 21870 N N . ILE A 1 106 ? 0.955 -7.975 3.854 1.00 0.27 111 ILE A N 12
ATOM 21871 C CA . ILE A 1 106 ? 1.538 -7.441 2.626 1.00 0.23 111 ILE A CA 12
ATOM 21872 C C . ILE A 1 106 ? 0.530 -7.366 1.483 1.00 0.24 111 ILE A C 12
ATOM 21873 O O . ILE A 1 106 ? -0.629 -7.754 1.626 1.00 0.28 111 ILE A O 12
ATOM 21889 N N . PHE A 1 107 ? 0.999 -6.853 0.346 1.00 0.24 112 PHE A N 12
ATOM 21890 C CA . PHE A 1 107 ? 0.170 -6.696 -0.846 1.00 0.29 112 PHE A CA 12
ATOM 21891 C C . PHE A 1 107 ? 0.559 -7.698 -1.952 1.00 0.36 112 PHE A C 12
ATOM 21892 O O . PHE A 1 107 ? 1.169 -7.324 -2.955 1.00 0.41 112 PHE A O 12
ATOM 21909 N N . ARG A 1 108 ? 0.232 -8.980 -1.755 1.00 0.42 113 ARG A N 12
ATOM 21910 C CA . ARG A 1 108 ? 0.528 -10.000 -2.760 1.00 0.50 113 ARG A CA 12
ATOM 21911 C C . ARG A 1 108 ? -0.751 -10.715 -3.195 1.00 0.93 113 ARG A C 12
ATOM 21912 O O . ARG A 1 108 ? -1.468 -11.283 -2.373 1.00 1.16 113 ARG A O 12
ATOM 21933 N N . GLY A 1 109 ? -1.035 -10.682 -4.491 1.00 1.20 114 GLY A N 12
ATOM 21934 C CA . GLY A 1 109 ? -2.229 -11.333 -4.997 1.00 1.68 114 GLY A CA 12
ATOM 21935 C C . GLY A 1 109 ? -2.767 -10.675 -6.248 1.00 0.77 114 GLY A C 12
ATOM 21936 O O . GLY A 1 109 ? -2.089 -10.633 -7.275 1.00 0.38 114 GLY A O 12
ATOM 21940 N N . ASN A 1 110 ? -3.989 -10.157 -6.165 1.00 0.78 115 ASN A N 12
ATOM 21941 C CA . ASN A 1 110 ? -4.614 -9.501 -7.306 1.00 0.50 115 ASN A CA 12
ATOM 21942 C C . ASN A 1 110 ? -5.846 -8.705 -6.896 1.00 0.37 115 ASN A C 12
ATOM 21943 O O . ASN A 1 110 ? -6.647 -9.154 -6.080 1.00 0.44 115 ASN A O 12
ATOM 21954 N N . ASP A 1 111 ? -5.978 -7.515 -7.467 1.00 0.38 116 ASP A N 12
ATOM 21955 C CA . ASP A 1 111 ? -7.119 -6.652 -7.191 1.00 0.28 116 ASP A CA 12
ATOM 21956 C C . ASP A 1 111 ? -7.921 -6.422 -8.466 1.00 0.29 116 ASP A C 12
ATOM 21957 O O . ASP A 1 111 ? -7.410 -6.597 -9.571 1.00 0.40 116 ASP A O 12
ATOM 21966 N N . ALA A 1 112 ? -9.176 -6.029 -8.304 1.00 0.25 117 ALA A N 12
ATOM 21967 C CA . ALA A 1 112 ? -10.047 -5.773 -9.440 1.00 0.27 117 ALA A CA 12
ATOM 21968 C C . ALA A 1 112 ? -10.682 -4.406 -9.345 1.00 0.24 117 ALA A C 12
ATOM 21969 O O . ALA A 1 112 ? -10.665 -3.772 -8.289 1.00 0.21 117 ALA A O 12
ATOM 21976 N N . GLU A 1 113 ? -11.247 -3.959 -10.456 1.00 0.28 118 GLU A N 12
ATOM 21977 C CA . GLU A 1 113 ? -11.909 -2.673 -10.496 1.00 0.28 118 GLU A CA 12
ATOM 21978 C C . GLU A 1 113 ? -10.999 -1.568 -9.962 1.00 0.23 118 GLU A C 12
ATOM 21979 O O . GLU A 1 113 ? -11.342 -0.897 -8.994 1.00 0.21 118 GLU A O 12
ATOM 21991 N N . CYS A 1 114 ? -9.858 -1.345 -10.613 1.00 0.22 119 CYS A N 12
ATOM 21992 C CA . CYS A 1 114 ? -8.928 -0.319 -10.138 1.00 0.18 119 CYS A CA 12
ATOM 21993 C C . CYS A 1 114 ? -8.656 0.764 -11.170 1.00 0.18 119 CYS A C 12
ATOM 21994 O O . CYS A 1 114 ? -8.635 0.520 -12.377 1.00 0.21 119 CYS A O 12
ATOM 22001 N N . ARG A 1 115 ? -8.448 1.969 -10.652 1.00 0.16 120 ARG A N 12
ATOM 22002 C CA . ARG A 1 115 ? -8.148 3.133 -11.451 1.00 0.17 120 ARG A CA 12
ATOM 22003 C C . ARG A 1 115 ? -7.127 4.006 -10.719 1.00 0.15 120 ARG A C 12
ATOM 22004 O O . ARG A 1 115 ? -6.962 3.877 -9.509 1.00 0.15 120 ARG A O 12
ATOM 22025 N N . PRO A 1 116 ? -6.429 4.905 -11.433 1.00 0.14 121 PRO A N 12
ATOM 22026 C CA . PRO A 1 116 ? -5.428 5.782 -10.820 1.00 0.13 121 PRO A CA 12
ATOM 22027 C C . PRO A 1 116 ? -6.060 6.864 -9.953 1.00 0.12 121 PRO A C 12
ATOM 22028 O O . PRO A 1 116 ? -6.881 7.651 -10.423 1.00 0.14 121 PRO A O 12
ATOM 22039 N N . PHE A 1 117 ? -5.658 6.905 -8.691 1.00 0.10 122 PHE A N 12
ATOM 22040 C CA . PHE A 1 117 ? -6.195 7.873 -7.745 1.00 0.10 122 PHE A CA 12
ATOM 22041 C C . PHE A 1 117 ? -5.176 8.953 -7.409 1.00 0.11 122 PHE A C 12
ATOM 22042 O O . PHE A 1 117 ? -3.979 8.686 -7.319 1.00 0.12 122 PHE A O 12
ATOM 22059 N N . THR A 1 118 ? -5.660 10.177 -7.233 1.00 0.13 123 THR A N 12
ATOM 22060 C CA . THR A 1 118 ? -4.792 11.292 -6.891 1.00 0.16 123 THR A CA 12
ATOM 22061 C C . THR A 1 118 ? -5.312 12.030 -5.664 1.00 0.17 123 THR A C 12
ATOM 22062 O O . THR A 1 118 ? -6.305 12.754 -5.732 1.00 0.19 123 THR A O 12
ATOM 22073 N N . GLY A 1 119 ? -4.627 11.837 -4.543 1.00 0.16 124 GLY A N 12
ATOM 22074 C CA . GLY A 1 119 ? -5.012 12.485 -3.303 1.00 0.17 124 GLY A CA 12
ATOM 22075 C C . GLY A 1 119 ? -4.931 13.997 -3.383 1.00 0.24 124 GLY A C 12
ATOM 22076 O O . GLY A 1 119 ? -3.855 14.551 -3.078 1.00 1.05 124 GLY A O 12
ATOM 22081 N N . HIS A 1 1 ? -23.105 4.256 -3.385 1.00 2.36 6 HIS A N 13
ATOM 22082 C CA . HIS A 1 1 ? -21.892 5.093 -3.194 1.00 1.81 6 HIS A CA 13
ATOM 22083 C C . HIS A 1 1 ? -20.861 4.368 -2.334 1.00 1.54 6 HIS A C 13
ATOM 22084 O O . HIS A 1 1 ? -21.057 4.176 -1.134 1.00 2.00 6 HIS A O 13
ATOM 22101 N N . ARG A 1 2 ? -19.761 3.961 -2.961 1.00 1.10 7 ARG A N 13
ATOM 22102 C CA . ARG A 1 2 ? -18.696 3.256 -2.258 1.00 0.83 7 ARG A CA 13
ATOM 22103 C C . ARG A 1 2 ? -17.634 4.231 -1.757 1.00 0.78 7 ARG A C 13
ATOM 22104 O O . ARG A 1 2 ? -17.733 4.739 -0.640 1.00 1.40 7 ARG A O 13
ATOM 22125 N N . SER A 1 3 ? -16.638 4.495 -2.595 1.00 0.65 8 SER A N 13
ATOM 22126 C CA . SER A 1 3 ? -15.543 5.399 -2.244 1.00 0.51 8 SER A CA 13
ATOM 22127 C C . SER A 1 3 ? -15.143 5.221 -0.787 1.00 0.42 8 SER A C 13
ATOM 22128 O O . SER A 1 3 ? -15.494 6.035 0.069 1.00 0.51 8 SER A O 13
ATOM 22136 N N . ALA A 1 4 ? -14.416 4.147 -0.512 1.00 0.33 9 ALA A N 13
ATOM 22137 C CA . ALA A 1 4 ? -13.968 3.851 0.839 1.00 0.33 9 ALA A CA 13
ATOM 22138 C C . ALA A 1 4 ? -13.151 5.001 1.415 1.00 0.43 9 ALA A C 13
ATOM 22139 O O . ALA A 1 4 ? -13.032 6.065 0.805 1.00 1.08 9 ALA A O 13
ATOM 22146 N N . ASN A 1 5 ? -12.587 4.780 2.594 1.00 0.33 10 ASN A N 13
ATOM 22147 C CA . ASN A 1 5 ? -11.781 5.796 3.257 1.00 0.33 10 ASN A CA 13
ATOM 22148 C C . ASN A 1 5 ? -10.389 5.885 2.636 1.00 0.24 10 ASN A C 13
ATOM 22149 O O . ASN A 1 5 ? -9.396 6.036 3.348 1.00 0.27 10 ASN A O 13
ATOM 22160 N N . LEU A 1 6 ? -10.319 5.784 1.308 1.00 0.16 11 LEU A N 13
ATOM 22161 C CA . LEU A 1 6 ? -9.043 5.871 0.606 1.00 0.12 11 LEU A CA 13
ATOM 22162 C C . LEU A 1 6 ? -8.381 7.197 0.891 1.00 0.12 11 LEU A C 13
ATOM 22163 O O . LEU A 1 6 ? -7.188 7.367 0.688 1.00 0.22 11 LEU A O 13
ATOM 22179 N N . ARG A 1 7 ? -9.194 8.141 1.312 1.00 0.12 12 ARG A N 13
ATOM 22180 C CA . ARG A 1 7 ? -8.730 9.482 1.621 1.00 0.13 12 ARG A CA 13
ATOM 22181 C C . ARG A 1 7 ? -7.835 9.448 2.851 1.00 0.13 12 ARG A C 13
ATOM 22182 O O . ARG A 1 7 ? -6.912 10.251 2.986 1.00 0.24 12 ARG A O 13
ATOM 22203 N N . ALA A 1 8 ? -8.122 8.509 3.742 1.00 0.13 13 ALA A N 13
ATOM 22204 C CA . ALA A 1 8 ? -7.327 8.328 4.946 1.00 0.17 13 ALA A CA 13
ATOM 22205 C C . ALA A 1 8 ? -6.042 7.617 4.593 1.00 0.16 13 ALA A C 13
ATOM 22206 O O . ALA A 1 8 ? -4.977 7.896 5.145 1.00 0.22 13 ALA A O 13
ATOM 22213 N N . ALA A 1 9 ? -6.163 6.704 3.646 1.00 0.13 14 ALA A N 13
ATOM 22214 C CA . ALA A 1 9 ? -5.040 5.921 3.180 1.00 0.12 14 ALA A CA 13
ATOM 22215 C C . ALA A 1 9 ? -4.150 6.758 2.300 1.00 0.10 14 ALA A C 13
ATOM 22216 O O . ALA A 1 9 ? -2.929 6.654 2.345 1.00 0.10 14 ALA A O 13
ATOM 22223 N N . HIS A 1 10 ? -4.782 7.584 1.492 1.00 0.10 15 HIS A N 13
ATOM 22224 C CA . HIS A 1 10 ? -4.076 8.457 0.598 1.00 0.09 15 HIS A CA 13
ATOM 22225 C C . HIS A 1 10 ? -2.990 9.182 1.367 1.00 0.09 15 HIS A C 13
ATOM 22226 O O . HIS A 1 10 ? -1.926 9.471 0.832 1.00 0.10 15 HIS A O 13
ATOM 22241 N N . ALA A 1 11 ? -3.286 9.478 2.631 1.00 0.10 16 ALA A N 13
ATOM 22242 C CA . ALA A 1 11 ? -2.340 10.152 3.502 1.00 0.12 16 ALA A CA 13
ATOM 22243 C C . ALA A 1 11 ? -1.404 9.150 4.156 1.00 0.12 16 ALA A C 13
ATOM 22244 O O . ALA A 1 11 ? -0.300 9.504 4.549 1.00 0.13 16 ALA A O 13
ATOM 22251 N N . ALA A 1 12 ? -1.868 7.908 4.311 1.00 0.12 17 ALA A N 13
ATOM 22252 C CA . ALA A 1 12 ? -1.043 6.864 4.902 1.00 0.12 17 ALA A CA 13
ATOM 22253 C C . ALA A 1 12 ? 0.028 6.410 3.919 1.00 0.11 17 ALA A C 13
ATOM 22254 O O . ALA A 1 12 ? 1.220 6.519 4.199 1.00 0.11 17 ALA A O 13
ATOM 22261 N N . LEU A 1 13 ? -0.403 5.895 2.764 1.00 0.10 18 LEU A N 13
ATOM 22262 C CA . LEU A 1 13 ? 0.530 5.461 1.730 1.00 0.09 18 LEU A CA 13
ATOM 22263 C C . LEU A 1 13 ? 1.414 6.636 1.351 1.00 0.09 18 LEU A C 13
ATOM 22264 O O . LEU A 1 13 ? 2.516 6.463 0.834 1.00 0.10 18 LEU A O 13
ATOM 22280 N N . LEU A 1 14 ? 0.895 7.835 1.595 1.00 0.09 19 LEU A N 13
ATOM 22281 C CA . LEU A 1 14 ? 1.638 9.061 1.356 1.00 0.09 19 LEU A CA 13
ATOM 22282 C C . LEU A 1 14 ? 2.626 9.219 2.500 1.00 0.10 19 LEU A C 13
ATOM 22283 O O . LEU A 1 14 ? 3.820 9.443 2.297 1.00 0.10 19 LEU A O 13
ATOM 22299 N N . GLU A 1 15 ? 2.096 9.077 3.710 1.00 0.11 20 GLU A N 13
ATOM 22300 C CA . GLU A 1 15 ? 2.888 9.156 4.926 1.00 0.13 20 GLU A CA 13
ATOM 22301 C C . GLU A 1 15 ? 4.042 8.179 4.820 1.00 0.14 20 GLU A C 13
ATOM 22302 O O . GLU A 1 15 ? 5.093 8.353 5.435 1.00 0.16 20 GLU A O 13
ATOM 22314 N N . ASN A 1 16 ? 3.813 7.138 4.035 1.00 0.13 21 ASN A N 13
ATOM 22315 C CA . ASN A 1 16 ? 4.816 6.131 3.785 1.00 0.14 21 ASN A CA 13
ATOM 22316 C C . ASN A 1 16 ? 5.712 6.608 2.660 1.00 0.13 21 ASN A C 13
ATOM 22317 O O . ASN A 1 16 ? 6.928 6.619 2.786 1.00 0.21 21 ASN A O 13
ATOM 22328 N N . ALA A 1 17 ? 5.071 7.022 1.569 1.00 0.11 22 ALA A N 13
ATOM 22329 C CA . ALA A 1 17 ? 5.767 7.511 0.382 1.00 0.12 22 ALA A CA 13
ATOM 22330 C C . ALA A 1 17 ? 6.890 8.472 0.740 1.00 0.12 22 ALA A C 13
ATOM 22331 O O . ALA A 1 17 ? 7.919 8.503 0.070 1.00 0.13 22 ALA A O 13
ATOM 22338 N N . ARG A 1 18 ? 6.684 9.273 1.777 1.00 0.13 23 ARG A N 13
ATOM 22339 C CA . ARG A 1 18 ? 7.709 10.209 2.217 1.00 0.15 23 ARG A CA 13
ATOM 22340 C C . ARG A 1 18 ? 8.804 9.436 2.929 1.00 0.16 23 ARG A C 13
ATOM 22341 O O . ARG A 1 18 ? 9.991 9.656 2.694 1.00 0.18 23 ARG A O 13
ATOM 22362 N N . PHE A 1 19 ? 8.387 8.531 3.806 1.00 0.16 24 PHE A N 13
ATOM 22363 C CA . PHE A 1 19 ? 9.318 7.680 4.522 1.00 0.19 24 PHE A CA 13
ATOM 22364 C C . PHE A 1 19 ? 10.050 6.805 3.516 1.00 0.19 24 PHE A C 13
ATOM 22365 O O . PHE A 1 19 ? 11.137 6.295 3.784 1.00 0.26 24 PHE A O 13
ATOM 22382 N N . MET A 1 20 ? 9.423 6.637 2.353 1.00 0.15 25 MET A N 13
ATOM 22383 C CA . MET A 1 20 ? 9.997 5.871 1.262 1.00 0.20 25 MET A CA 13
ATOM 22384 C C . MET A 1 20 ? 11.036 6.746 0.587 1.00 0.13 25 MET A C 13
ATOM 22385 O O . MET A 1 20 ? 12.187 6.358 0.396 1.00 0.14 25 MET A O 13
ATOM 22399 N N . GLU A 1 21 ? 10.585 7.943 0.230 1.00 0.12 26 GLU A N 13
ATOM 22400 C CA . GLU A 1 21 ? 11.428 8.952 -0.380 1.00 0.13 26 GLU A CA 13
ATOM 22401 C C . GLU A 1 21 ? 12.613 9.250 0.531 1.00 0.15 26 GLU A C 13
ATOM 22402 O O . GLU A 1 21 ? 13.654 9.732 0.083 1.00 0.19 26 GLU A O 13
ATOM 22414 N N . GLN A 1 22 ? 12.437 8.958 1.819 1.00 0.15 27 GLN A N 13
ATOM 22415 C CA . GLN A 1 22 ? 13.477 9.182 2.813 1.00 0.19 27 GLN A CA 13
ATOM 22416 C C . GLN A 1 22 ? 14.427 8.002 2.893 1.00 0.18 27 GLN A C 13
ATOM 22417 O O . GLN A 1 22 ? 15.638 8.176 2.810 1.00 0.20 27 GLN A O 13
ATOM 22431 N N . PHE A 1 23 ? 13.877 6.803 3.074 1.00 0.20 28 PHE A N 13
ATOM 22432 C CA . PHE A 1 23 ? 14.700 5.603 3.150 1.00 0.23 28 PHE A CA 13
ATOM 22433 C C . PHE A 1 23 ? 15.673 5.592 1.984 1.00 0.19 28 PHE A C 13
ATOM 22434 O O . PHE A 1 23 ? 16.823 5.184 2.123 1.00 0.25 28 PHE A O 13
ATOM 22451 N N . TYR A 1 24 ? 15.190 6.045 0.832 1.00 0.14 29 TYR A N 13
ATOM 22452 C CA . TYR A 1 24 ? 16.014 6.141 -0.361 1.00 0.15 29 TYR A CA 13
ATOM 22453 C C . TYR A 1 24 ? 16.976 7.304 -0.189 1.00 0.19 29 TYR A C 13
ATOM 22454 O O . TYR A 1 24 ? 18.141 7.232 -0.579 1.00 0.26 29 TYR A O 13
ATOM 22472 N N . ALA A 1 25 ? 16.464 8.381 0.405 1.00 0.18 30 ALA A N 13
ATOM 22473 C CA . ALA A 1 25 ? 17.271 9.564 0.663 1.00 0.23 30 ALA A CA 13
ATOM 22474 C C . ALA A 1 25 ? 18.359 9.238 1.680 1.00 0.26 30 ALA A C 13
ATOM 22475 O O . ALA A 1 25 ? 19.324 9.983 1.846 1.00 0.32 30 ALA A O 13
ATOM 22482 N N . LYS A 1 26 ? 18.181 8.107 2.359 1.00 0.25 31 LYS A N 13
ATOM 22483 C CA . LYS A 1 26 ? 19.122 7.641 3.366 1.00 0.30 31 LYS A CA 13
ATOM 22484 C C . LYS A 1 26 ? 19.949 6.475 2.830 1.00 0.31 31 LYS A C 13
ATOM 22485 O O . LYS A 1 26 ? 21.069 6.233 3.281 1.00 0.35 31 LYS A O 13
ATOM 22504 N N . LYS A 1 27 ? 19.382 5.759 1.861 1.00 0.30 32 LYS A N 13
ATOM 22505 C CA . LYS A 1 27 ? 20.035 4.598 1.272 1.00 0.32 32 LYS A CA 13
ATOM 22506 C C . LYS A 1 27 ? 20.242 4.754 -0.234 1.00 0.32 32 LYS A C 13
ATOM 22507 O O . LYS A 1 27 ? 21.295 5.204 -0.686 1.00 0.38 32 LYS A O 13
ATOM 22526 N N . GLY A 1 28 ? 19.222 4.375 -1.002 1.00 0.30 33 GLY A N 13
ATOM 22527 C CA . GLY A 1 28 ? 19.298 4.451 -2.450 1.00 0.32 33 GLY A CA 13
ATOM 22528 C C . GLY A 1 28 ? 18.538 3.317 -3.119 1.00 0.30 33 GLY A C 13
ATOM 22529 O O . GLY A 1 28 ? 18.385 3.294 -4.340 1.00 0.34 33 GLY A O 13
ATOM 22533 N N . SER A 1 29 ? 18.069 2.372 -2.307 1.00 0.28 34 SER A N 13
ATOM 22534 C CA . SER A 1 29 ? 17.315 1.222 -2.801 1.00 0.28 34 SER A CA 13
ATOM 22535 C C . SER A 1 29 ? 16.520 0.590 -1.660 1.00 0.30 34 SER A C 13
ATOM 22536 O O . SER A 1 29 ? 16.879 0.747 -0.494 1.00 0.45 34 SER A O 13
ATOM 22544 N N . PHE A 1 30 ? 15.445 -0.123 -1.993 1.00 0.27 35 PHE A N 13
ATOM 22545 C CA . PHE A 1 30 ? 14.624 -0.760 -0.967 1.00 0.30 35 PHE A CA 13
ATOM 22546 C C . PHE A 1 30 ? 14.972 -2.237 -0.795 1.00 0.30 35 PHE A C 13
ATOM 22547 O O . PHE A 1 30 ? 15.794 -2.573 0.057 1.00 0.44 35 PHE A O 13
ATOM 22564 N N . LYS A 1 31 ? 14.369 -3.130 -1.582 1.00 0.31 36 LYS A N 13
ATOM 22565 C CA . LYS A 1 31 ? 14.698 -4.546 -1.444 1.00 0.31 36 LYS A CA 13
ATOM 22566 C C . LYS A 1 31 ? 16.082 -4.802 -1.994 1.00 0.26 36 LYS A C 13
ATOM 22567 O O . LYS A 1 31 ? 16.441 -4.361 -3.085 1.00 0.34 36 LYS A O 13
ATOM 22586 N N . LEU A 1 32 ? 16.839 -5.525 -1.206 1.00 0.29 37 LEU A N 13
ATOM 22587 C CA . LEU A 1 32 ? 18.219 -5.843 -1.510 1.00 0.30 37 LEU A CA 13
ATOM 22588 C C . LEU A 1 32 ? 18.357 -7.119 -2.343 1.00 0.30 37 LEU A C 13
ATOM 22589 O O . LEU A 1 32 ? 19.274 -7.246 -3.153 1.00 0.35 37 LEU A O 13
ATOM 22605 N N . THR A 1 33 ? 17.442 -8.058 -2.136 1.00 0.28 38 THR A N 13
ATOM 22606 C CA . THR A 1 33 ? 17.479 -9.337 -2.829 1.00 0.32 38 THR A CA 13
ATOM 22607 C C . THR A 1 33 ? 16.080 -9.888 -3.041 1.00 0.31 38 THR A C 13
ATOM 22608 O O . THR A 1 33 ? 15.165 -9.571 -2.288 1.00 0.33 38 THR A O 13
ATOM 22619 N N . SER A 1 34 ? 15.923 -10.739 -4.043 1.00 0.46 39 SER A N 13
ATOM 22620 C CA . SER A 1 34 ? 14.634 -11.349 -4.301 1.00 0.47 39 SER A CA 13
ATOM 22621 C C . SER A 1 34 ? 14.236 -12.197 -3.106 1.00 0.43 39 SER A C 13
ATOM 22622 O O . SER A 1 34 ? 15.032 -12.994 -2.614 1.00 0.50 39 SER A O 13
ATOM 22630 N N . THR A 1 35 ? 13.008 -11.985 -2.646 1.00 0.38 40 THR A N 13
ATOM 22631 C CA . THR A 1 35 ? 12.433 -12.697 -1.501 1.00 0.36 40 THR A CA 13
ATOM 22632 C C . THR A 1 35 ? 12.844 -12.069 -0.167 1.00 0.33 40 THR A C 13
ATOM 22633 O O . THR A 1 35 ? 13.130 -12.772 0.803 1.00 0.35 40 THR A O 13
ATOM 22644 N N . LYS A 1 36 ? 12.869 -10.732 -0.129 1.00 0.30 41 LYS A N 13
ATOM 22645 C CA . LYS A 1 36 ? 13.185 -9.997 1.097 1.00 0.27 41 LYS A CA 13
ATOM 22646 C C . LYS A 1 36 ? 12.056 -9.025 1.412 1.00 0.24 41 LYS A C 13
ATOM 22647 O O . LYS A 1 36 ? 11.347 -8.581 0.508 1.00 0.24 41 LYS A O 13
ATOM 22666 N N . TRP A 1 37 ? 11.882 -8.690 2.687 1.00 0.21 42 TRP A N 13
ATOM 22667 C CA . TRP A 1 37 ? 10.791 -7.803 3.079 1.00 0.18 42 TRP A CA 13
ATOM 22668 C C . TRP A 1 37 ? 11.235 -6.582 3.883 1.00 0.17 42 TRP A C 13
ATOM 22669 O O . TRP A 1 37 ? 11.413 -6.665 5.099 1.00 0.20 42 TRP A O 13
ATOM 22690 N N . PRO A 1 38 ? 11.422 -5.431 3.216 1.00 0.16 43 PRO A N 13
ATOM 22691 C CA . PRO A 1 38 ? 11.760 -4.180 3.898 1.00 0.16 43 PRO A CA 13
ATOM 22692 C C . PRO A 1 38 ? 10.557 -3.706 4.714 1.00 0.16 43 PRO A C 13
ATOM 22693 O O . PRO A 1 38 ? 9.462 -3.568 4.174 1.00 0.22 43 PRO A O 13
ATOM 22704 N N . GLU A 1 39 ? 10.752 -3.453 6.005 1.00 0.22 44 GLU A N 13
ATOM 22705 C CA . GLU A 1 39 ? 9.650 -3.040 6.863 1.00 0.24 44 GLU A CA 13
ATOM 22706 C C . GLU A 1 39 ? 8.960 -1.772 6.374 1.00 0.23 44 GLU A C 13
ATOM 22707 O O . GLU A 1 39 ? 9.598 -0.849 5.864 1.00 0.25 44 GLU A O 13
ATOM 22719 N N . LEU A 1 40 ? 7.641 -1.752 6.545 1.00 0.22 45 LEU A N 13
ATOM 22720 C CA . LEU A 1 40 ? 6.808 -0.625 6.137 1.00 0.23 45 LEU A CA 13
ATOM 22721 C C . LEU A 1 40 ? 6.626 0.381 7.277 1.00 0.19 45 LEU A C 13
ATOM 22722 O O . LEU A 1 40 ? 6.604 0.001 8.449 1.00 0.20 45 LEU A O 13
ATOM 22738 N N . PRO A 1 41 ? 6.489 1.681 6.948 1.00 0.20 46 PRO A N 13
ATOM 22739 C CA . PRO A 1 41 ? 6.292 2.730 7.949 1.00 0.19 46 PRO A CA 13
ATOM 22740 C C . PRO A 1 41 ? 4.854 2.798 8.469 1.00 0.16 46 PRO A C 13
ATOM 22741 O O . PRO A 1 41 ? 4.591 2.437 9.616 1.00 0.19 46 PRO A O 13
ATOM 22752 N N . VAL A 1 42 ? 3.924 3.259 7.632 1.00 0.14 47 VAL A N 13
ATOM 22753 C CA . VAL A 1 42 ? 2.523 3.355 8.041 1.00 0.14 47 VAL A CA 13
ATOM 22754 C C . VAL A 1 42 ? 1.846 2.000 7.896 1.00 0.15 47 VAL A C 13
ATOM 22755 O O . VAL A 1 42 ? 2.001 1.329 6.879 1.00 0.14 47 VAL A O 13
ATOM 22768 N N . LYS A 1 43 ? 1.095 1.604 8.910 1.00 0.19 48 LYS A N 13
ATOM 22769 C CA . LYS A 1 43 ? 0.409 0.320 8.890 1.00 0.22 48 LYS A CA 13
ATOM 22770 C C . LYS A 1 43 ? -1.092 0.508 9.036 1.00 0.27 48 LYS A C 13
ATOM 22771 O O . LYS A 1 43 ? -1.849 -0.463 9.060 1.00 0.32 48 LYS A O 13
ATOM 22790 N N . GLU A 1 44 ? -1.517 1.761 9.144 1.00 0.27 49 GLU A N 13
ATOM 22791 C CA . GLU A 1 44 ? -2.934 2.064 9.299 1.00 0.34 49 GLU A CA 13
ATOM 22792 C C . GLU A 1 44 ? -3.227 3.549 9.100 1.00 0.34 49 GLU A C 13
ATOM 22793 O O . GLU A 1 44 ? -2.587 4.412 9.700 1.00 0.39 49 GLU A O 13
ATOM 22805 N N . ALA A 1 45 ? -4.198 3.822 8.253 1.00 0.36 50 ALA A N 13
ATOM 22806 C CA . ALA A 1 45 ? -4.654 5.179 7.987 1.00 0.36 50 ALA A CA 13
ATOM 22807 C C . ALA A 1 45 ? -5.812 5.508 8.918 1.00 0.50 50 ALA A C 13
ATOM 22808 O O . ALA A 1 45 ? -6.057 4.797 9.892 1.00 1.30 50 ALA A O 13
ATOM 22815 N N . GLY A 1 46 ? -6.522 6.580 8.616 1.00 0.37 51 GLY A N 13
ATOM 22816 C CA . GLY A 1 46 ? -7.652 6.969 9.436 1.00 0.35 51 GLY A CA 13
ATOM 22817 C C . GLY A 1 46 ? -8.853 6.053 9.248 1.00 0.33 51 GLY A C 13
ATOM 22818 O O . GLY A 1 46 ? -9.771 6.048 10.068 1.00 0.50 51 GLY A O 13
ATOM 22822 N N . GLY A 1 47 ? -8.841 5.276 8.167 1.00 0.19 52 GLY A N 13
ATOM 22823 C CA . GLY A 1 47 ? -9.936 4.360 7.887 1.00 0.18 52 GLY A CA 13
ATOM 22824 C C . GLY A 1 47 ? -9.482 3.167 7.074 1.00 0.14 52 GLY A C 13
ATOM 22825 O O . GLY A 1 47 ? -10.277 2.296 6.732 1.00 0.16 52 GLY A O 13
ATOM 22829 N N . PHE A 1 48 ? -8.197 3.156 6.750 1.00 0.11 53 PHE A N 13
ATOM 22830 C CA . PHE A 1 48 ? -7.577 2.075 5.993 1.00 0.09 53 PHE A CA 13
ATOM 22831 C C . PHE A 1 48 ? -6.401 1.524 6.782 1.00 0.11 53 PHE A C 13
ATOM 22832 O O . PHE A 1 48 ? -5.988 2.117 7.771 1.00 0.13 53 PHE A O 13
ATOM 22849 N N . CYS A 1 49 ? -5.909 0.360 6.391 1.00 0.13 54 CYS A N 13
ATOM 22850 C CA . CYS A 1 49 ? -4.755 -0.226 7.053 1.00 0.16 54 CYS A CA 13
ATOM 22851 C C . CYS A 1 49 ? -3.686 -0.509 6.021 1.00 0.14 54 CYS A C 13
ATOM 22852 O O . CYS A 1 49 ? -3.970 -1.011 4.940 1.00 0.14 54 CYS A O 13
ATOM 22859 N N . ILE A 1 50 ? -2.451 -0.225 6.376 1.00 0.14 55 ILE A N 13
ATOM 22860 C CA . ILE A 1 50 ? -1.357 -0.362 5.442 1.00 0.13 55 ILE A CA 13
ATOM 22861 C C . ILE A 1 50 ? -0.367 -1.459 5.807 1.00 0.13 55 ILE A C 13
ATOM 22862 O O . ILE A 1 50 ? -0.202 -1.825 6.970 1.00 0.15 55 ILE A O 13
ATOM 22878 N N . ARG A 1 51 ? 0.269 -1.986 4.770 1.00 0.13 56 ARG A N 13
ATOM 22879 C CA . ARG A 1 51 ? 1.274 -3.031 4.897 1.00 0.14 56 ARG A CA 13
ATOM 22880 C C . ARG A 1 51 ? 2.234 -2.953 3.717 1.00 0.15 56 ARG A C 13
ATOM 22881 O O . ARG A 1 51 ? 1.878 -2.442 2.655 1.00 0.29 56 ARG A O 13
ATOM 22902 N N . MET A 1 52 ? 3.445 -3.458 3.902 1.00 0.14 57 MET A N 13
ATOM 22903 C CA . MET A 1 52 ? 4.447 -3.433 2.847 1.00 0.14 57 MET A CA 13
ATOM 22904 C C . MET A 1 52 ? 3.957 -4.188 1.617 1.00 0.13 57 MET A C 13
ATOM 22905 O O . MET A 1 52 ? 3.085 -5.048 1.724 1.00 0.15 57 MET A O 13
ATOM 22919 N N . SER A 1 53 ? 4.491 -3.821 0.448 1.00 0.13 58 SER A N 13
ATOM 22920 C CA . SER A 1 53 ? 4.115 -4.453 -0.822 1.00 0.15 58 SER A CA 13
ATOM 22921 C C . SER A 1 53 ? 3.980 -5.983 -0.692 1.00 0.16 58 SER A C 13
ATOM 22922 O O . SER A 1 53 ? 4.268 -6.552 0.350 1.00 0.18 58 SER A O 13
ATOM 22930 N N . GLY A 1 54 ? 3.554 -6.624 -1.779 1.00 0.18 59 GLY A N 13
ATOM 22931 C CA . GLY A 1 54 ? 3.308 -8.070 -1.810 1.00 0.21 59 GLY A CA 13
ATOM 22932 C C . GLY A 1 54 ? 4.366 -8.982 -1.199 1.00 0.22 59 GLY A C 13
ATOM 22933 O O . GLY A 1 54 ? 4.933 -8.698 -0.148 1.00 0.21 59 GLY A O 13
ATOM 22937 N N . GLN A 1 55 ? 4.578 -10.127 -1.855 1.00 0.27 60 GLN A N 13
ATOM 22938 C CA . GLN A 1 55 ? 5.537 -11.136 -1.399 1.00 0.30 60 GLN A CA 13
ATOM 22939 C C . GLN A 1 55 ? 6.972 -10.669 -1.532 1.00 0.26 60 GLN A C 13
ATOM 22940 O O . GLN A 1 55 ? 7.330 -10.029 -2.513 1.00 0.25 60 GLN A O 13
ATOM 22954 N N . ALA A 1 56 ? 7.795 -11.036 -0.551 1.00 0.27 61 ALA A N 13
ATOM 22955 C CA . ALA A 1 56 ? 9.206 -10.670 -0.538 1.00 0.25 61 ALA A CA 13
ATOM 22956 C C . ALA A 1 56 ? 9.853 -10.882 -1.904 1.00 0.25 61 ALA A C 13
ATOM 22957 O O . ALA A 1 56 ? 10.816 -10.199 -2.256 1.00 0.25 61 ALA A O 13
ATOM 22964 N N . LYS A 1 57 ? 9.319 -11.832 -2.665 1.00 0.29 62 LYS A N 13
ATOM 22965 C CA . LYS A 1 57 ? 9.841 -12.137 -3.993 1.00 0.32 62 LYS A CA 13
ATOM 22966 C C . LYS A 1 57 ? 9.425 -11.059 -4.996 1.00 0.31 62 LYS A C 13
ATOM 22967 O O . LYS A 1 57 ? 10.180 -10.713 -5.905 1.00 0.40 62 LYS A O 13
ATOM 22986 N N . GLY A 1 58 ? 8.215 -10.540 -4.815 1.00 0.26 63 GLY A N 13
ATOM 22987 C CA . GLY A 1 58 ? 7.695 -9.497 -5.679 1.00 0.28 63 GLY A CA 13
ATOM 22988 C C . GLY A 1 58 ? 7.627 -8.172 -4.966 1.00 0.24 63 GLY A C 13
ATOM 22989 O O . GLY A 1 58 ? 6.565 -7.553 -4.881 1.00 0.24 63 GLY A O 13
ATOM 22993 N N . ILE A 1 59 ? 8.766 -7.736 -4.455 1.00 0.21 64 ILE A N 13
ATOM 22994 C CA . ILE A 1 59 ? 8.836 -6.493 -3.708 1.00 0.17 64 ILE A CA 13
ATOM 22995 C C . ILE A 1 59 ? 9.539 -5.377 -4.442 1.00 0.17 64 ILE A C 13
ATOM 22996 O O . ILE A 1 59 ? 10.499 -5.581 -5.185 1.00 0.19 64 ILE A O 13
ATOM 23012 N N . LEU A 1 60 ? 8.996 -4.193 -4.211 1.00 0.17 65 LEU A N 13
ATOM 23013 C CA . LEU A 1 60 ? 9.459 -2.954 -4.796 1.00 0.18 65 LEU A CA 13
ATOM 23014 C C . LEU A 1 60 ? 10.955 -2.935 -5.075 1.00 0.18 65 LEU A C 13
ATOM 23015 O O . LEU A 1 60 ? 11.759 -3.465 -4.309 1.00 0.21 65 LEU A O 13
ATOM 23031 N N . GLU A 1 61 ? 11.306 -2.296 -6.183 1.00 0.23 66 GLU A N 13
ATOM 23032 C CA . GLU A 1 61 ? 12.696 -2.154 -6.603 1.00 0.29 66 GLU A CA 13
ATOM 23033 C C . GLU A 1 61 ? 12.806 -0.954 -7.526 1.00 0.40 66 GLU A C 13
ATOM 23034 O O . GLU A 1 61 ? 12.310 -0.978 -8.653 1.00 0.46 66 GLU A O 13
ATOM 23046 N N . GLY A 1 62 ? 13.461 0.096 -7.045 1.00 0.46 67 GLY A N 13
ATOM 23047 C CA . GLY A 1 62 ? 13.553 1.313 -7.822 1.00 0.57 67 GLY A CA 13
ATOM 23048 C C . GLY A 1 62 ? 12.243 2.063 -7.724 1.00 0.52 67 GLY A C 13
ATOM 23049 O O . GLY A 1 62 ? 12.072 3.145 -8.283 1.00 0.60 67 GLY A O 13
ATOM 23053 N N . LYS A 1 63 ? 11.320 1.447 -6.987 1.00 0.38 68 LYS A N 13
ATOM 23054 C CA . LYS A 1 63 ? 9.988 1.982 -6.754 1.00 0.32 68 LYS A CA 13
ATOM 23055 C C . LYS A 1 63 ? 9.579 1.683 -5.318 1.00 0.20 68 LYS A C 13
ATOM 23056 O O . LYS A 1 63 ? 9.869 0.608 -4.818 1.00 0.18 68 LYS A O 13
ATOM 23075 N N . PHE A 1 64 ? 8.980 2.637 -4.630 1.00 0.16 69 PHE A N 13
ATOM 23076 C CA . PHE A 1 64 ? 8.519 2.383 -3.269 1.00 0.18 69 PHE A CA 13
ATOM 23077 C C . PHE A 1 64 ? 7.011 2.597 -3.193 1.00 0.23 69 PHE A C 13
ATOM 23078 O O . PHE A 1 64 ? 6.538 3.700 -3.437 1.00 0.34 69 PHE A O 13
ATOM 23095 N N . THR A 1 65 ? 6.257 1.554 -2.841 1.00 0.20 70 THR A N 13
ATOM 23096 C CA . THR A 1 65 ? 4.795 1.672 -2.776 1.00 0.24 70 THR A CA 13
ATOM 23097 C C . THR A 1 65 ? 4.177 0.810 -1.684 1.00 0.24 70 THR A C 13
ATOM 23098 O O . THR A 1 65 ? 4.606 -0.321 -1.451 1.00 0.34 70 THR A O 13
ATOM 23109 N N . LEU A 1 66 ? 3.157 1.356 -1.026 1.00 0.16 71 LEU A N 13
ATOM 23110 C CA . LEU A 1 66 ? 2.433 0.633 0.008 1.00 0.15 71 LEU A CA 13
ATOM 23111 C C . LEU A 1 66 ? 0.953 0.579 -0.327 1.00 0.14 71 LEU A C 13
ATOM 23112 O O . LEU A 1 66 ? 0.427 1.471 -0.992 1.00 0.15 71 LEU A O 13
ATOM 23128 N N . LYS A 1 67 ? 0.287 -0.466 0.132 1.00 0.18 72 LYS A N 13
ATOM 23129 C CA . LYS A 1 67 ? -1.137 -0.617 -0.109 1.00 0.18 72 LYS A CA 13
ATOM 23130 C C . LYS A 1 67 ? -1.911 -0.551 1.192 1.00 0.20 72 LYS A C 13
ATOM 23131 O O . LYS A 1 67 ? -1.485 -1.076 2.221 1.00 0.36 72 LYS A O 13
ATOM 23150 N N . ALA A 1 68 ? -3.055 0.102 1.124 1.00 0.12 73 ALA A N 13
ATOM 23151 C CA . ALA A 1 68 ? -3.921 0.260 2.269 1.00 0.11 73 ALA A CA 13
ATOM 23152 C C . ALA A 1 68 ? -5.253 -0.435 2.029 1.00 0.10 73 ALA A C 13
ATOM 23153 O O . ALA A 1 68 ? -5.706 -0.540 0.892 1.00 0.12 73 ALA A O 13
ATOM 23160 N N . VAL A 1 69 ? -5.878 -0.894 3.102 1.00 0.09 74 VAL A N 13
ATOM 23161 C CA . VAL A 1 69 ? -7.155 -1.580 3.004 1.00 0.09 74 VAL A CA 13
ATOM 23162 C C . VAL A 1 69 ? -8.139 -1.066 4.044 1.00 0.10 74 VAL A C 13
ATOM 23163 O O . VAL A 1 69 ? -7.822 -0.978 5.228 1.00 0.19 74 VAL A O 13
ATOM 23176 N N . ALA A 1 70 ? -9.344 -0.754 3.591 1.00 0.10 75 ALA A N 13
ATOM 23177 C CA . ALA A 1 70 ? -10.380 -0.235 4.468 1.00 0.11 75 ALA A CA 13
ATOM 23178 C C . ALA A 1 70 ? -10.550 -1.088 5.711 1.00 0.11 75 ALA A C 13
ATOM 23179 O O . ALA A 1 70 ? -10.692 -2.305 5.638 1.00 0.19 75 ALA A O 13
ATOM 23186 N N . LEU A 1 71 ? -10.506 -0.431 6.860 1.00 0.11 76 LEU A N 13
ATOM 23187 C CA . LEU A 1 71 ? -10.689 -1.100 8.130 1.00 0.11 76 LEU A CA 13
ATOM 23188 C C . LEU A 1 71 ? -12.095 -1.673 8.169 1.00 0.12 76 LEU A C 13
ATOM 23189 O O . LEU A 1 71 ? -12.339 -2.747 8.715 1.00 0.15 76 LEU A O 13
ATOM 23205 N N . ASP A 1 72 ? -13.016 -0.921 7.578 1.00 0.13 77 ASP A N 13
ATOM 23206 C CA . ASP A 1 72 ? -14.408 -1.334 7.462 1.00 0.17 77 ASP A CA 13
ATOM 23207 C C . ASP A 1 72 ? -14.641 -1.942 6.084 1.00 0.17 77 ASP A C 13
ATOM 23208 O O . ASP A 1 72 ? -15.747 -1.884 5.558 1.00 0.21 77 ASP A O 13
ATOM 23217 N N . ARG A 1 73 ? -13.574 -2.480 5.490 1.00 0.15 78 ARG A N 13
ATOM 23218 C CA . ARG A 1 73 ? -13.634 -3.066 4.158 1.00 0.17 78 ARG A CA 13
ATOM 23219 C C . ARG A 1 73 ? -14.820 -4.000 3.966 1.00 0.23 78 ARG A C 13
ATOM 23220 O O . ARG A 1 73 ? -15.315 -4.143 2.848 1.00 0.25 78 ARG A O 13
ATOM 23241 N N . GLU A 1 74 ? -15.268 -4.653 5.037 1.00 0.27 79 GLU A N 13
ATOM 23242 C CA . GLU A 1 74 ? -16.425 -5.538 4.941 1.00 0.34 79 GLU A CA 13
ATOM 23243 C C . GLU A 1 74 ? -17.547 -4.783 4.248 1.00 0.35 79 GLU A C 13
ATOM 23244 O O . GLU A 1 74 ? -18.425 -5.359 3.606 1.00 0.40 79 GLU A O 13
ATOM 23256 N N . ALA A 1 75 ? -17.475 -3.471 4.405 1.00 0.31 80 ALA A N 13
ATOM 23257 C CA . ALA A 1 75 ? -18.418 -2.541 3.822 1.00 0.33 80 ALA A CA 13
ATOM 23258 C C . ALA A 1 75 ? -17.783 -1.778 2.656 1.00 0.29 80 ALA A C 13
ATOM 23259 O O . ALA A 1 75 ? -18.485 -1.306 1.761 1.00 0.31 80 ALA A O 13
ATOM 23266 N N . GLU A 1 76 ? -16.452 -1.661 2.674 1.00 0.24 81 GLU A N 13
ATOM 23267 C CA . GLU A 1 76 ? -15.729 -0.934 1.628 1.00 0.20 81 GLU A CA 13
ATOM 23268 C C . GLU A 1 76 ? -14.615 -1.784 1.005 1.00 0.17 81 GLU A C 13
ATOM 23269 O O . GLU A 1 76 ? -13.474 -1.754 1.463 1.00 0.16 81 GLU A O 13
ATOM 23281 N N . PRO A 1 77 ? -14.927 -2.540 -0.065 1.00 0.23 82 PRO A N 13
ATOM 23282 C CA . PRO A 1 77 ? -13.943 -3.396 -0.750 1.00 0.23 82 PRO A CA 13
ATOM 23283 C C . PRO A 1 77 ? -12.811 -2.598 -1.395 1.00 0.18 82 PRO A C 13
ATOM 23284 O O . PRO A 1 77 ? -11.771 -3.156 -1.748 1.00 0.19 82 PRO A O 13
ATOM 23295 N N . ARG A 1 78 ? -13.021 -1.294 -1.547 1.00 0.15 83 ARG A N 13
ATOM 23296 C CA . ARG A 1 78 ? -12.024 -0.419 -2.165 1.00 0.13 83 ARG A CA 13
ATOM 23297 C C . ARG A 1 78 ? -10.678 -0.471 -1.449 1.00 0.12 83 ARG A C 13
ATOM 23298 O O . ARG A 1 78 ? -10.604 -0.498 -0.220 1.00 0.18 83 ARG A O 13
ATOM 23319 N N . VAL A 1 79 ? -9.619 -0.483 -2.252 1.00 0.09 84 VAL A N 13
ATOM 23320 C CA . VAL A 1 79 ? -8.245 -0.516 -1.756 1.00 0.09 84 VAL A CA 13
ATOM 23321 C C . VAL A 1 79 ? -7.453 0.644 -2.364 1.00 0.08 84 VAL A C 13
ATOM 23322 O O . VAL A 1 79 ? -7.897 1.243 -3.340 1.00 0.09 84 VAL A O 13
ATOM 23335 N N . LEU A 1 80 ? -6.299 0.982 -1.792 1.00 0.10 85 LEU A N 13
ATOM 23336 C CA . LEU A 1 80 ? -5.494 2.079 -2.338 1.00 0.09 85 LEU A CA 13
ATOM 23337 C C . LEU A 1 80 ? -3.999 1.795 -2.231 1.00 0.10 85 LEU A C 13
ATOM 23338 O O . LEU A 1 80 ? -3.565 0.921 -1.485 1.00 0.11 85 LEU A O 13
ATOM 23354 N N . ARG A 1 81 ? -3.224 2.543 -3.006 1.00 0.10 86 ARG A N 13
ATOM 23355 C CA . ARG A 1 81 ? -1.765 2.432 -3.009 1.00 0.11 86 ARG A CA 13
ATOM 23356 C C . ARG A 1 81 ? -1.159 3.782 -3.346 1.00 0.11 86 ARG A C 13
ATOM 23357 O O . ARG A 1 81 ? -1.760 4.558 -4.074 1.00 0.10 86 ARG A O 13
ATOM 23378 N N . LEU A 1 82 ? 0.016 4.066 -2.810 1.00 0.12 87 LEU A N 13
ATOM 23379 C CA . LEU A 1 82 ? 0.693 5.324 -3.095 1.00 0.11 87 LEU A CA 13
ATOM 23380 C C . LEU A 1 82 ? 2.200 5.130 -3.032 1.00 0.13 87 LEU A C 13
ATOM 23381 O O . LEU A 1 82 ? 2.734 4.667 -2.024 1.00 0.16 87 LEU A O 13
ATOM 23397 N N . ASN A 1 83 ? 2.882 5.488 -4.112 1.00 0.11 88 ASN A N 13
ATOM 23398 C CA . ASN A 1 83 ? 4.331 5.317 -4.180 1.00 0.13 88 ASN A CA 13
ATOM 23399 C C . ASN A 1 83 ? 5.078 6.628 -3.918 1.00 0.12 88 ASN A C 13
ATOM 23400 O O . ASN A 1 83 ? 4.461 7.661 -3.662 1.00 0.11 88 ASN A O 13
ATOM 23411 N N . GLU A 1 84 ? 6.411 6.570 -3.974 1.00 0.16 89 GLU A N 13
ATOM 23412 C CA . GLU A 1 84 ? 7.251 7.748 -3.735 1.00 0.19 89 GLU A CA 13
ATOM 23413 C C . GLU A 1 84 ? 6.954 8.848 -4.751 1.00 0.18 89 GLU A C 13
ATOM 23414 O O . GLU A 1 84 ? 7.205 10.026 -4.500 1.00 0.24 89 GLU A O 13
ATOM 23426 N N . SER A 1 85 ? 6.419 8.449 -5.900 1.00 0.16 90 SER A N 13
ATOM 23427 C CA . SER A 1 85 ? 6.084 9.395 -6.959 1.00 0.17 90 SER A CA 13
ATOM 23428 C C . SER A 1 85 ? 4.744 10.030 -6.660 1.00 0.13 90 SER A C 13
ATOM 23429 O O . SER A 1 85 ? 4.189 10.775 -7.469 1.00 0.15 90 SER A O 13
ATOM 23437 N N . LEU A 1 86 ? 4.235 9.718 -5.478 1.00 0.10 91 LEU A N 13
ATOM 23438 C CA . LEU A 1 86 ? 2.971 10.241 -5.016 1.00 0.09 91 LEU A CA 13
ATOM 23439 C C . LEU A 1 86 ? 1.846 9.929 -5.991 1.00 0.11 91 LEU A C 13
ATOM 23440 O O . LEU A 1 86 ? 0.850 10.648 -6.073 1.00 0.16 91 LEU A O 13
ATOM 23456 N N . THR A 1 87 ? 2.026 8.838 -6.725 1.00 0.12 92 THR A N 13
ATOM 23457 C CA . THR A 1 87 ? 1.029 8.360 -7.669 1.00 0.14 92 THR A CA 13
ATOM 23458 C C . THR A 1 87 ? 0.252 7.224 -7.027 1.00 0.11 92 THR A C 13
ATOM 23459 O O . THR A 1 87 ? 0.810 6.162 -6.750 1.00 0.11 92 THR A O 13
ATOM 23470 N N . ALA A 1 88 ? -1.028 7.444 -6.792 1.00 0.11 93 ALA A N 13
ATOM 23471 C CA . ALA A 1 88 ? -1.851 6.437 -6.148 1.00 0.09 93 ALA A CA 13
ATOM 23472 C C . ALA A 1 88 ? -2.763 5.718 -7.112 1.00 0.09 93 ALA A C 13
ATOM 23473 O O . ALA A 1 88 ? -3.077 6.212 -8.194 1.00 0.10 93 ALA A O 13
ATOM 23480 N N . VAL A 1 89 ? -3.156 4.528 -6.703 1.00 0.09 94 VAL A N 13
ATOM 23481 C CA . VAL A 1 89 ? -4.091 3.727 -7.468 1.00 0.10 94 VAL A CA 13
ATOM 23482 C C . VAL A 1 89 ? -5.046 3.020 -6.537 1.00 0.09 94 VAL A C 13
ATOM 23483 O O . VAL A 1 89 ? -4.646 2.368 -5.571 1.00 0.10 94 VAL A O 13
ATOM 23496 N N . VAL A 1 90 ? -6.312 3.174 -6.839 1.00 0.09 95 VAL A N 13
ATOM 23497 C CA . VAL A 1 90 ? -7.368 2.598 -6.044 1.00 0.09 95 VAL A CA 13
ATOM 23498 C C . VAL A 1 90 ? -8.004 1.402 -6.723 1.00 0.11 95 VAL A C 13
ATOM 23499 O O . VAL A 1 90 ? -8.084 1.339 -7.943 1.00 0.12 95 VAL A O 13
ATOM 23512 N N . CYS A 1 91 ? -8.453 0.463 -5.909 1.00 0.11 96 CYS A N 13
ATOM 23513 C CA . CYS A 1 91 ? -9.127 -0.721 -6.391 1.00 0.13 96 CYS A CA 13
ATOM 23514 C C . CYS A 1 91 ? -10.523 -0.769 -5.812 1.00 0.13 96 CYS A C 13
ATOM 23515 O O . CYS A 1 91 ? -10.813 -0.110 -4.815 1.00 0.14 96 CYS A O 13
ATOM 23522 N N . GLY A 1 92 ? -11.386 -1.523 -6.455 1.00 0.15 97 GLY A N 13
ATOM 23523 C CA . GLY A 1 92 ? -12.744 -1.647 -5.994 1.00 0.16 97 GLY A CA 13
ATOM 23524 C C . GLY A 1 92 ? -13.007 -3.041 -5.506 1.00 0.16 97 GLY A C 13
ATOM 23525 O O . GLY A 1 92 ? -14.115 -3.376 -5.086 1.00 0.17 97 GLY A O 13
ATOM 23529 N N . LYS A 1 93 ? -11.964 -3.854 -5.568 1.00 0.16 98 LYS A N 13
ATOM 23530 C CA . LYS A 1 93 ? -12.039 -5.232 -5.152 1.00 0.16 98 LYS A CA 13
ATOM 23531 C C . LYS A 1 93 ? -10.668 -5.734 -4.719 1.00 0.16 98 LYS A C 13
ATOM 23532 O O . LYS A 1 93 ? -9.701 -5.662 -5.475 1.00 0.19 98 LYS A O 13
ATOM 23551 N N . MET A 1 94 ? -10.592 -6.232 -3.494 1.00 0.17 99 MET A N 13
ATOM 23552 C CA . MET A 1 94 ? -9.346 -6.752 -2.962 1.00 0.20 99 MET A CA 13
ATOM 23553 C C . MET A 1 94 ? -9.493 -8.236 -2.669 1.00 0.22 99 MET A C 13
ATOM 23554 O O . MET A 1 94 ? -10.182 -8.634 -1.729 1.00 0.23 99 MET A O 13
ATOM 23568 N N . LYS A 1 95 ? -8.842 -9.051 -3.488 1.00 0.25 100 LYS A N 13
ATOM 23569 C CA . LYS A 1 95 ? -8.919 -10.501 -3.346 1.00 0.28 100 LYS A CA 13
ATOM 23570 C C . LYS A 1 95 ? -7.924 -11.037 -2.315 1.00 0.25 100 LYS A C 13
ATOM 23571 O O . LYS A 1 95 ? -8.311 -11.403 -1.205 1.00 0.28 100 LYS A O 13
ATOM 23590 N N . GLY A 1 96 ? -6.646 -11.080 -2.683 1.00 0.25 101 GLY A N 13
ATOM 23591 C CA . GLY A 1 96 ? -5.629 -11.593 -1.776 1.00 0.28 101 GLY A CA 13
ATOM 23592 C C . GLY A 1 96 ? -5.048 -10.527 -0.866 1.00 0.24 101 GLY A C 13
ATOM 23593 O O . GLY A 1 96 ? -5.714 -10.062 0.057 1.00 0.33 101 GLY A O 13
ATOM 23597 N N . LYS A 1 97 ? -3.797 -10.153 -1.129 1.00 0.31 102 LYS A N 13
ATOM 23598 C CA . LYS A 1 97 ? -3.101 -9.132 -0.343 1.00 0.31 102 LYS A CA 13
ATOM 23599 C C . LYS A 1 97 ? -3.322 -9.344 1.157 1.00 0.30 102 LYS A C 13
ATOM 23600 O O . LYS A 1 97 ? -3.404 -10.478 1.631 1.00 0.61 102 LYS A O 13
ATOM 23619 N N . GLY A 1 98 ? -3.415 -8.238 1.893 1.00 0.37 103 GLY A N 13
ATOM 23620 C CA . GLY A 1 98 ? -3.644 -8.293 3.324 1.00 0.38 103 GLY A CA 13
ATOM 23621 C C . GLY A 1 98 ? -4.615 -7.214 3.759 1.00 0.44 103 GLY A C 13
ATOM 23622 O O . GLY A 1 98 ? -4.656 -6.140 3.162 1.00 0.49 103 GLY A O 13
ATOM 23626 N N . SER A 1 99 ? -5.398 -7.490 4.793 1.00 0.48 104 SER A N 13
ATOM 23627 C CA . SER A 1 99 ? -6.383 -6.524 5.261 1.00 0.56 104 SER A CA 13
ATOM 23628 C C . SER A 1 99 ? -6.498 -6.506 6.773 1.00 0.49 104 SER A C 13
ATOM 23629 O O . SER A 1 99 ? -6.407 -7.543 7.422 1.00 0.39 104 SER A O 13
ATOM 23637 N N . CYS A 1 100 ? -6.706 -5.317 7.332 1.00 0.62 105 CYS A N 13
ATOM 23638 C CA . CYS A 1 100 ? -6.882 -5.187 8.770 1.00 0.62 105 CYS A CA 13
ATOM 23639 C C . CYS A 1 100 ? -8.194 -5.851 9.149 1.00 0.51 105 CYS A C 13
ATOM 23640 O O . CYS A 1 100 ? -8.944 -6.264 8.264 1.00 0.50 105 CYS A O 13
ATOM 23647 N N . THR A 1 101 ? -8.472 -5.962 10.447 1.00 0.50 106 THR A N 13
ATOM 23648 C CA . THR A 1 101 ? -9.700 -6.610 10.917 1.00 0.46 106 THR A CA 13
ATOM 23649 C C . THR A 1 101 ? -9.941 -7.915 10.156 1.00 0.60 106 THR A C 13
ATOM 23650 O O . THR A 1 101 ? -11.066 -8.415 10.087 1.00 0.95 106 THR A O 13
ATOM 23661 N N . ASP A 1 102 ? -8.862 -8.463 9.598 1.00 0.51 107 ASP A N 13
ATOM 23662 C CA . ASP A 1 102 ? -8.926 -9.698 8.826 1.00 0.75 107 ASP A CA 13
ATOM 23663 C C . ASP A 1 102 ? -7.560 -10.392 8.774 1.00 0.84 107 ASP A C 13
ATOM 23664 O O . ASP A 1 102 ? -7.483 -11.611 8.619 1.00 1.21 107 ASP A O 13
ATOM 23673 N N . GLY A 1 103 ? -6.489 -9.608 8.905 1.00 0.62 108 GLY A N 13
ATOM 23674 C CA . GLY A 1 103 ? -5.145 -10.162 8.866 1.00 0.72 108 GLY A CA 13
ATOM 23675 C C . GLY A 1 103 ? -4.276 -9.500 7.811 1.00 0.58 108 GLY A C 13
ATOM 23676 O O . GLY A 1 103 ? -3.920 -10.127 6.812 1.00 0.67 108 GLY A O 13
ATOM 23680 N N . GLU A 1 104 ? -3.933 -8.231 8.031 1.00 0.45 109 GLU A N 13
ATOM 23681 C CA . GLU A 1 104 ? -3.106 -7.485 7.085 1.00 0.35 109 GLU A CA 13
ATOM 23682 C C . GLU A 1 104 ? -1.652 -7.941 7.139 1.00 0.36 109 GLU A C 13
ATOM 23683 O O . GLU A 1 104 ? -1.090 -8.132 8.219 1.00 0.52 109 GLU A O 13
ATOM 23695 N N . GLU A 1 105 ? -1.051 -8.121 5.967 1.00 0.33 110 GLU A N 13
ATOM 23696 C CA . GLU A 1 105 ? 0.332 -8.539 5.877 1.00 0.36 110 GLU A CA 13
ATOM 23697 C C . GLU A 1 105 ? 1.061 -7.807 4.759 1.00 0.30 110 GLU A C 13
ATOM 23698 O O . GLU A 1 105 ? 2.029 -7.091 5.009 1.00 0.29 110 GLU A O 13
ATOM 23710 N N . ILE A 1 106 ? 0.580 -7.988 3.530 1.00 0.27 111 ILE A N 13
ATOM 23711 C CA . ILE A 1 106 ? 1.198 -7.366 2.362 1.00 0.23 111 ILE A CA 13
ATOM 23712 C C . ILE A 1 106 ? 0.215 -7.238 1.198 1.00 0.24 111 ILE A C 13
ATOM 23713 O O . ILE A 1 106 ? -0.938 -7.655 1.293 1.00 0.28 111 ILE A O 13
ATOM 23729 N N . PHE A 1 107 ? 0.693 -6.657 0.101 1.00 0.24 112 PHE A N 13
ATOM 23730 C CA . PHE A 1 107 ? -0.120 -6.439 -1.096 1.00 0.29 112 PHE A CA 13
ATOM 23731 C C . PHE A 1 107 ? 0.287 -7.376 -2.250 1.00 0.36 112 PHE A C 13
ATOM 23732 O O . PHE A 1 107 ? 0.903 -6.954 -3.228 1.00 0.41 112 PHE A O 13
ATOM 23749 N N . ARG A 1 108 ? -0.040 -8.670 -2.114 1.00 0.42 113 ARG A N 13
ATOM 23750 C CA . ARG A 1 108 ? 0.264 -9.656 -3.156 1.00 0.50 113 ARG A CA 13
ATOM 23751 C C . ARG A 1 108 ? -0.978 -10.454 -3.529 1.00 0.93 113 ARG A C 13
ATOM 23752 O O . ARG A 1 108 ? -1.767 -10.823 -2.662 1.00 1.16 113 ARG A O 13
ATOM 23773 N N . GLY A 1 109 ? -1.147 -10.728 -4.816 1.00 1.20 114 GLY A N 13
ATOM 23774 C CA . GLY A 1 109 ? -2.300 -11.491 -5.257 1.00 1.68 114 GLY A CA 13
ATOM 23775 C C . GLY A 1 109 ? -2.990 -10.872 -6.453 1.00 0.77 114 GLY A C 13
ATOM 23776 O O . GLY A 1 109 ? -2.393 -10.739 -7.521 1.00 0.38 114 GLY A O 13
ATOM 23780 N N . ASN A 1 110 ? -4.251 -10.491 -6.273 1.00 0.78 115 ASN A N 13
ATOM 23781 C CA . ASN A 1 110 ? -5.021 -9.892 -7.355 1.00 0.50 115 ASN A CA 13
ATOM 23782 C C . ASN A 1 110 ? -6.089 -8.937 -6.834 1.00 0.37 115 ASN A C 13
ATOM 23783 O O . ASN A 1 110 ? -6.755 -9.209 -5.837 1.00 0.44 115 ASN A O 13
ATOM 23794 N N . ASP A 1 111 ? -6.233 -7.811 -7.522 1.00 0.38 116 ASP A N 13
ATOM 23795 C CA . ASP A 1 111 ? -7.234 -6.810 -7.174 1.00 0.28 116 ASP A CA 13
ATOM 23796 C C . ASP A 1 111 ? -8.057 -6.466 -8.407 1.00 0.29 116 ASP A C 13
ATOM 23797 O O . ASP A 1 111 ? -7.540 -6.457 -9.525 1.00 0.40 116 ASP A O 13
ATOM 23806 N N . ALA A 1 112 ? -9.333 -6.184 -8.202 1.00 0.25 117 ALA A N 13
ATOM 23807 C CA . ALA A 1 112 ? -10.221 -5.854 -9.307 1.00 0.27 117 ALA A CA 13
ATOM 23808 C C . ALA A 1 112 ? -10.824 -4.476 -9.146 1.00 0.24 117 ALA A C 13
ATOM 23809 O O . ALA A 1 112 ? -10.764 -3.880 -8.070 1.00 0.21 117 ALA A O 13
ATOM 23816 N N . GLU A 1 113 ? -11.404 -3.976 -10.229 1.00 0.28 118 GLU A N 13
ATOM 23817 C CA . GLU A 1 113 ? -12.044 -2.679 -10.214 1.00 0.28 118 GLU A CA 13
ATOM 23818 C C . GLU A 1 113 ? -11.083 -1.589 -9.741 1.00 0.23 118 GLU A C 13
ATOM 23819 O O . GLU A 1 113 ? -11.366 -0.895 -8.770 1.00 0.21 118 GLU A O 13
ATOM 23831 N N . CYS A 1 114 ? -9.972 -1.398 -10.452 1.00 0.22 119 CYS A N 13
ATOM 23832 C CA . CYS A 1 114 ? -9.000 -0.386 -10.034 1.00 0.18 119 CYS A CA 13
ATOM 23833 C C . CYS A 1 114 ? -8.758 0.679 -11.092 1.00 0.18 119 CYS A C 13
ATOM 23834 O O . CYS A 1 114 ? -8.767 0.415 -12.294 1.00 0.21 119 CYS A O 13
ATOM 23841 N N . ARG A 1 115 ? -8.537 1.894 -10.601 1.00 0.16 120 ARG A N 13
ATOM 23842 C CA . ARG A 1 115 ? -8.262 3.046 -11.428 1.00 0.17 120 ARG A CA 13
ATOM 23843 C C . ARG A 1 115 ? -7.215 3.928 -10.745 1.00 0.15 120 ARG A C 13
ATOM 23844 O O . ARG A 1 115 ? -6.990 3.802 -9.543 1.00 0.15 120 ARG A O 13
ATOM 23865 N N . PRO A 1 116 ? -6.558 4.828 -11.493 1.00 0.14 121 PRO A N 13
ATOM 23866 C CA . PRO A 1 116 ? -5.540 5.719 -10.932 1.00 0.13 121 PRO A CA 13
ATOM 23867 C C . PRO A 1 116 ? -6.142 6.785 -10.025 1.00 0.12 121 PRO A C 13
ATOM 23868 O O . PRO A 1 116 ? -7.033 7.533 -10.430 1.00 0.14 121 PRO A O 13
ATOM 23879 N N . PHE A 1 117 ? -5.643 6.850 -8.798 1.00 0.10 122 PHE A N 13
ATOM 23880 C CA . PHE A 1 117 ? -6.131 7.808 -7.816 1.00 0.10 122 PHE A CA 13
ATOM 23881 C C . PHE A 1 117 ? -5.070 8.843 -7.467 1.00 0.11 122 PHE A C 13
ATOM 23882 O O . PHE A 1 117 ? -3.882 8.533 -7.404 1.00 0.12 122 PHE A O 13
ATOM 23899 N N . THR A 1 118 ? -5.505 10.080 -7.251 1.00 0.13 123 THR A N 13
ATOM 23900 C CA . THR A 1 118 ? -4.589 11.152 -6.889 1.00 0.16 123 THR A CA 13
ATOM 23901 C C . THR A 1 118 ? -5.068 11.882 -5.640 1.00 0.17 123 THR A C 13
ATOM 23902 O O . THR A 1 118 ? -6.035 12.644 -5.682 1.00 0.19 123 THR A O 13
ATOM 23913 N N . GLY A 1 119 ? -4.381 11.640 -4.529 1.00 0.16 124 GLY A N 13
ATOM 23914 C CA . GLY A 1 119 ? -4.734 12.280 -3.275 1.00 0.17 124 GLY A CA 13
ATOM 23915 C C . GLY A 1 119 ? -4.383 13.756 -3.251 1.00 0.24 124 GLY A C 13
ATOM 23916 O O . GLY A 1 119 ? -4.406 14.391 -4.326 1.00 1.05 124 GLY A O 13
ATOM 23921 N N . HIS A 1 1 ? -21.196 4.961 -4.786 1.00 2.36 6 HIS A N 14
ATOM 23922 C CA . HIS A 1 1 ? -21.790 4.589 -3.477 1.00 1.81 6 HIS A CA 14
ATOM 23923 C C . HIS A 1 1 ? -20.754 3.914 -2.583 1.00 1.54 6 HIS A C 14
ATOM 23924 O O . HIS A 1 1 ? -20.993 3.692 -1.396 1.00 2.00 6 HIS A O 14
ATOM 23941 N N . ARG A 1 2 ? -19.603 3.591 -3.163 1.00 1.10 7 ARG A N 14
ATOM 23942 C CA . ARG A 1 2 ? -18.530 2.940 -2.423 1.00 0.83 7 ARG A CA 14
ATOM 23943 C C . ARG A 1 2 ? -17.530 3.964 -1.893 1.00 0.78 7 ARG A C 14
ATOM 23944 O O . ARG A 1 2 ? -17.699 4.491 -0.794 1.00 1.40 7 ARG A O 14
ATOM 23965 N N . SER A 1 3 ? -16.506 4.248 -2.691 1.00 0.65 8 SER A N 14
ATOM 23966 C CA . SER A 1 3 ? -15.459 5.198 -2.312 1.00 0.51 8 SER A CA 14
ATOM 23967 C C . SER A 1 3 ? -15.119 5.067 -0.836 1.00 0.42 8 SER A C 14
ATOM 23968 O O . SER A 1 3 ? -15.534 5.888 -0.016 1.00 0.51 8 SER A O 14
ATOM 23976 N N . ALA A 1 4 ? -14.369 4.028 -0.504 1.00 0.33 9 ALA A N 14
ATOM 23977 C CA . ALA A 1 4 ? -13.972 3.777 0.872 1.00 0.33 9 ALA A CA 14
ATOM 23978 C C . ALA A 1 4 ? -13.180 4.950 1.443 1.00 0.43 9 ALA A C 14
ATOM 23979 O O . ALA A 1 4 ? -13.074 6.007 0.819 1.00 1.08 9 ALA A O 14
ATOM 23986 N N . ASN A 1 5 ? -12.627 4.760 2.635 1.00 0.33 10 ASN A N 14
ATOM 23987 C CA . ASN A 1 5 ? -11.850 5.805 3.289 1.00 0.33 10 ASN A CA 14
ATOM 23988 C C . ASN A 1 5 ? -10.444 5.901 2.701 1.00 0.24 10 ASN A C 14
ATOM 23989 O O . ASN A 1 5 ? -9.469 6.072 3.433 1.00 0.27 10 ASN A O 14
ATOM 24000 N N . LEU A 1 6 ? -10.341 5.788 1.378 1.00 0.16 11 LEU A N 14
ATOM 24001 C CA . LEU A 1 6 ? -9.050 5.874 0.705 1.00 0.12 11 LEU A CA 14
ATOM 24002 C C . LEU A 1 6 ? -8.412 7.220 0.958 1.00 0.12 11 LEU A C 14
ATOM 24003 O O . LEU A 1 6 ? -7.212 7.393 0.801 1.00 0.22 11 LEU A O 14
ATOM 24019 N N . ARG A 1 7 ? -9.249 8.173 1.307 1.00 0.12 12 ARG A N 14
ATOM 24020 C CA . ARG A 1 7 ? -8.812 9.537 1.556 1.00 0.13 12 ARG A CA 14
ATOM 24021 C C . ARG A 1 7 ? -7.884 9.597 2.755 1.00 0.13 12 ARG A C 14
ATOM 24022 O O . ARG A 1 7 ? -6.939 10.385 2.782 1.00 0.24 12 ARG A O 14
ATOM 24043 N N . ALA A 1 8 ? -8.155 8.762 3.746 1.00 0.13 13 ALA A N 14
ATOM 24044 C CA . ALA A 1 8 ? -7.312 8.702 4.926 1.00 0.17 13 ALA A CA 14
ATOM 24045 C C . ALA A 1 8 ? -6.028 7.988 4.574 1.00 0.16 13 ALA A C 14
ATOM 24046 O O . ALA A 1 8 ? -4.941 8.363 5.013 1.00 0.22 13 ALA A O 14
ATOM 24053 N N . ALA A 1 9 ? -6.177 6.971 3.741 1.00 0.13 14 ALA A N 14
ATOM 24054 C CA . ALA A 1 9 ? -5.064 6.157 3.300 1.00 0.12 14 ALA A CA 14
ATOM 24055 C C . ALA A 1 9 ? -4.172 6.934 2.363 1.00 0.10 14 ALA A C 14
ATOM 24056 O O . ALA A 1 9 ? -2.954 6.799 2.386 1.00 0.10 14 ALA A O 14
ATOM 24063 N N . HIS A 1 10 ? -4.799 7.740 1.531 1.00 0.10 15 HIS A N 14
ATOM 24064 C CA . HIS A 1 10 ? -4.087 8.560 0.590 1.00 0.09 15 HIS A CA 14
ATOM 24065 C C . HIS A 1 10 ? -2.977 9.301 1.314 1.00 0.09 15 HIS A C 14
ATOM 24066 O O . HIS A 1 10 ? -1.906 9.536 0.762 1.00 0.10 15 HIS A O 14
ATOM 24081 N N . ALA A 1 11 ? -3.259 9.669 2.563 1.00 0.10 16 ALA A N 14
ATOM 24082 C CA . ALA A 1 11 ? -2.298 10.370 3.399 1.00 0.12 16 ALA A CA 14
ATOM 24083 C C . ALA A 1 11 ? -1.374 9.387 4.100 1.00 0.12 16 ALA A C 14
ATOM 24084 O O . ALA A 1 11 ? -0.282 9.753 4.522 1.00 0.13 16 ALA A O 14
ATOM 24091 N N . ALA A 1 12 ? -1.833 8.144 4.252 1.00 0.12 17 ALA A N 14
ATOM 24092 C CA . ALA A 1 12 ? -1.027 7.111 4.891 1.00 0.12 17 ALA A CA 14
ATOM 24093 C C . ALA A 1 12 ? 0.047 6.616 3.934 1.00 0.11 17 ALA A C 14
ATOM 24094 O O . ALA A 1 12 ? 1.236 6.719 4.222 1.00 0.11 17 ALA A O 14
ATOM 24101 N N . LEU A 1 13 ? -0.380 6.074 2.791 1.00 0.10 18 LEU A N 14
ATOM 24102 C CA . LEU A 1 13 ? 0.555 5.604 1.779 1.00 0.09 18 LEU A CA 14
ATOM 24103 C C . LEU A 1 13 ? 1.455 6.759 1.387 1.00 0.09 18 LEU A C 14
ATOM 24104 O O . LEU A 1 13 ? 2.564 6.567 0.896 1.00 0.10 18 LEU A O 14
ATOM 24120 N N . LEU A 1 14 ? 0.939 7.967 1.594 1.00 0.09 19 LEU A N 14
ATOM 24121 C CA . LEU A 1 14 ? 1.693 9.181 1.340 1.00 0.09 19 LEU A CA 14
ATOM 24122 C C . LEU A 1 14 ? 2.671 9.350 2.493 1.00 0.10 19 LEU A C 14
ATOM 24123 O O . LEU A 1 14 ? 3.868 9.561 2.299 1.00 0.10 19 LEU A O 14
ATOM 24139 N N . GLU A 1 15 ? 2.129 9.229 3.700 1.00 0.11 20 GLU A N 14
ATOM 24140 C CA . GLU A 1 15 ? 2.912 9.323 4.923 1.00 0.13 20 GLU A CA 14
ATOM 24141 C C . GLU A 1 15 ? 4.066 8.341 4.843 1.00 0.14 20 GLU A C 14
ATOM 24142 O O . GLU A 1 15 ? 5.112 8.524 5.466 1.00 0.16 20 GLU A O 14
ATOM 24154 N N . ASN A 1 16 ? 3.844 7.283 4.076 1.00 0.13 21 ASN A N 14
ATOM 24155 C CA . ASN A 1 16 ? 4.853 6.271 3.854 1.00 0.14 21 ASN A CA 14
ATOM 24156 C C . ASN A 1 16 ? 5.749 6.723 2.721 1.00 0.13 21 ASN A C 14
ATOM 24157 O O . ASN A 1 16 ? 6.966 6.711 2.839 1.00 0.21 21 ASN A O 14
ATOM 24168 N N . ALA A 1 17 ? 5.110 7.133 1.628 1.00 0.11 22 ALA A N 14
ATOM 24169 C CA . ALA A 1 17 ? 5.811 7.605 0.438 1.00 0.12 22 ALA A CA 14
ATOM 24170 C C . ALA A 1 17 ? 6.943 8.557 0.792 1.00 0.12 22 ALA A C 14
ATOM 24171 O O . ALA A 1 17 ? 7.983 8.560 0.138 1.00 0.13 22 ALA A O 14
ATOM 24178 N N . ARG A 1 18 ? 6.733 9.383 1.813 1.00 0.13 23 ARG A N 14
ATOM 24179 C CA . ARG A 1 18 ? 7.763 10.314 2.246 1.00 0.15 23 ARG A CA 14
ATOM 24180 C C . ARG A 1 18 ? 8.860 9.537 2.948 1.00 0.16 23 ARG A C 14
ATOM 24181 O O . ARG A 1 18 ? 10.044 9.743 2.693 1.00 0.18 23 ARG A O 14
ATOM 24202 N N . PHE A 1 19 ? 8.447 8.637 3.833 1.00 0.16 24 PHE A N 14
ATOM 24203 C CA . PHE A 1 19 ? 9.379 7.786 4.549 1.00 0.19 24 PHE A CA 14
ATOM 24204 C C . PHE A 1 19 ? 10.096 6.889 3.551 1.00 0.19 24 PHE A C 14
ATOM 24205 O O . PHE A 1 19 ? 11.184 6.381 3.819 1.00 0.26 24 PHE A O 14
ATOM 24222 N N . MET A 1 20 ? 9.458 6.694 2.399 1.00 0.15 25 MET A N 14
ATOM 24223 C CA . MET A 1 20 ? 10.031 5.907 1.321 1.00 0.20 25 MET A CA 14
ATOM 24224 C C . MET A 1 20 ? 11.067 6.780 0.645 1.00 0.13 25 MET A C 14
ATOM 24225 O O . MET A 1 20 ? 12.195 6.367 0.380 1.00 0.14 25 MET A O 14
ATOM 24239 N N . GLU A 1 21 ? 10.641 8.010 0.375 1.00 0.12 26 GLU A N 14
ATOM 24240 C CA . GLU A 1 21 ? 11.490 9.021 -0.215 1.00 0.13 26 GLU A CA 14
ATOM 24241 C C . GLU A 1 21 ? 12.663 9.283 0.723 1.00 0.15 26 GLU A C 14
ATOM 24242 O O . GLU A 1 21 ? 13.718 9.764 0.310 1.00 0.19 26 GLU A O 14
ATOM 24254 N N . GLN A 1 22 ? 12.451 8.952 1.996 1.00 0.15 27 GLN A N 14
ATOM 24255 C CA . GLN A 1 22 ? 13.462 9.120 3.030 1.00 0.19 27 GLN A CA 14
ATOM 24256 C C . GLN A 1 22 ? 14.450 7.968 2.998 1.00 0.18 27 GLN A C 14
ATOM 24257 O O . GLN A 1 22 ? 15.651 8.174 2.845 1.00 0.20 27 GLN A O 14
ATOM 24271 N N . PHE A 1 23 ? 13.929 6.755 3.153 1.00 0.20 28 PHE A N 14
ATOM 24272 C CA . PHE A 1 23 ? 14.751 5.554 3.136 1.00 0.23 28 PHE A CA 14
ATOM 24273 C C . PHE A 1 23 ? 15.716 5.600 1.959 1.00 0.19 28 PHE A C 14
ATOM 24274 O O . PHE A 1 23 ? 16.895 5.284 2.096 1.00 0.25 28 PHE A O 14
ATOM 24291 N N . TYR A 1 24 ? 15.192 5.989 0.801 1.00 0.14 29 TYR A N 14
ATOM 24292 C CA . TYR A 1 24 ? 15.997 6.113 -0.407 1.00 0.15 29 TYR A CA 14
ATOM 24293 C C . TYR A 1 24 ? 16.991 7.252 -0.231 1.00 0.19 29 TYR A C 14
ATOM 24294 O O . TYR A 1 24 ? 18.152 7.154 -0.630 1.00 0.26 29 TYR A O 14
ATOM 24312 N N . ALA A 1 25 ? 16.513 8.333 0.378 1.00 0.18 30 ALA A N 14
ATOM 24313 C CA . ALA A 1 25 ? 17.342 9.500 0.641 1.00 0.23 30 ALA A CA 14
ATOM 24314 C C . ALA A 1 25 ? 18.442 9.148 1.635 1.00 0.26 30 ALA A C 14
ATOM 24315 O O . ALA A 1 25 ? 19.425 9.874 1.782 1.00 0.32 30 ALA A O 14
ATOM 24322 N N . LYS A 1 26 ? 18.258 8.020 2.313 1.00 0.25 31 LYS A N 14
ATOM 24323 C CA . LYS A 1 26 ? 19.213 7.540 3.302 1.00 0.30 31 LYS A CA 14
ATOM 24324 C C . LYS A 1 26 ? 20.016 6.365 2.750 1.00 0.31 31 LYS A C 14
ATOM 24325 O O . LYS A 1 26 ? 21.122 6.083 3.212 1.00 0.35 31 LYS A O 14
ATOM 24344 N N . LYS A 1 27 ? 19.445 5.686 1.759 1.00 0.30 32 LYS A N 14
ATOM 24345 C CA . LYS A 1 27 ? 20.077 4.522 1.158 1.00 0.32 32 LYS A CA 14
ATOM 24346 C C . LYS A 1 27 ? 20.306 4.695 -0.342 1.00 0.32 32 LYS A C 14
ATOM 24347 O O . LYS A 1 27 ? 21.380 5.111 -0.776 1.00 0.38 32 LYS A O 14
ATOM 24366 N N . GLY A 1 28 ? 19.279 4.370 -1.125 1.00 0.30 33 GLY A N 14
ATOM 24367 C CA . GLY A 1 28 ? 19.370 4.467 -2.571 1.00 0.32 33 GLY A CA 14
ATOM 24368 C C . GLY A 1 28 ? 18.560 3.385 -3.261 1.00 0.30 33 GLY A C 14
ATOM 24369 O O . GLY A 1 28 ? 18.395 3.397 -4.480 1.00 0.34 33 GLY A O 14
ATOM 24373 N N . SER A 1 29 ? 18.060 2.444 -2.464 1.00 0.28 34 SER A N 14
ATOM 24374 C CA . SER A 1 29 ? 17.250 1.338 -2.967 1.00 0.28 34 SER A CA 14
ATOM 24375 C C . SER A 1 29 ? 16.438 0.735 -1.825 1.00 0.30 34 SER A C 14
ATOM 24376 O O . SER A 1 29 ? 16.772 0.926 -0.657 1.00 0.45 34 SER A O 14
ATOM 24384 N N . PHE A 1 30 ? 15.376 0.010 -2.162 1.00 0.27 35 PHE A N 14
ATOM 24385 C CA . PHE A 1 30 ? 14.530 -0.599 -1.139 1.00 0.30 35 PHE A CA 14
ATOM 24386 C C . PHE A 1 30 ? 14.751 -2.103 -1.035 1.00 0.30 35 PHE A C 14
ATOM 24387 O O . PHE A 1 30 ? 15.144 -2.599 0.021 1.00 0.44 35 PHE A O 14
ATOM 24404 N N . LYS A 1 31 ? 14.497 -2.830 -2.115 1.00 0.31 36 LYS A N 14
ATOM 24405 C CA . LYS A 1 31 ? 14.685 -4.277 -2.104 1.00 0.31 36 LYS A CA 14
ATOM 24406 C C . LYS A 1 31 ? 16.120 -4.635 -2.455 1.00 0.26 36 LYS A C 14
ATOM 24407 O O . LYS A 1 31 ? 16.755 -3.978 -3.279 1.00 0.34 36 LYS A O 14
ATOM 24426 N N . LEU A 1 32 ? 16.624 -5.685 -1.819 1.00 0.29 37 LEU A N 14
ATOM 24427 C CA . LEU A 1 32 ? 18.002 -6.114 -2.040 1.00 0.30 37 LEU A CA 14
ATOM 24428 C C . LEU A 1 32 ? 18.090 -7.512 -2.636 1.00 0.30 37 LEU A C 14
ATOM 24429 O O . LEU A 1 32 ? 19.025 -7.814 -3.379 1.00 0.35 37 LEU A O 14
ATOM 24445 N N . THR A 1 33 ? 17.127 -8.362 -2.318 1.00 0.28 38 THR A N 14
ATOM 24446 C CA . THR A 1 33 ? 17.145 -9.728 -2.813 1.00 0.32 38 THR A CA 14
ATOM 24447 C C . THR A 1 33 ? 15.740 -10.255 -3.034 1.00 0.31 38 THR A C 14
ATOM 24448 O O . THR A 1 33 ? 14.757 -9.611 -2.668 1.00 0.33 38 THR A O 14
ATOM 24459 N N . SER A 1 34 ? 15.654 -11.437 -3.626 1.00 0.46 39 SER A N 14
ATOM 24460 C CA . SER A 1 34 ? 14.373 -12.059 -3.880 1.00 0.47 39 SER A CA 14
ATOM 24461 C C . SER A 1 34 ? 13.896 -12.790 -2.637 1.00 0.43 39 SER A C 14
ATOM 24462 O O . SER A 1 34 ? 14.663 -13.501 -1.993 1.00 0.50 39 SER A O 14
ATOM 24470 N N . THR A 1 35 ? 12.629 -12.571 -2.310 1.00 0.38 40 THR A N 14
ATOM 24471 C CA . THR A 1 35 ? 11.979 -13.167 -1.142 1.00 0.36 40 THR A CA 14
ATOM 24472 C C . THR A 1 35 ? 12.449 -12.476 0.134 1.00 0.33 40 THR A C 14
ATOM 24473 O O . THR A 1 35 ? 12.691 -13.111 1.161 1.00 0.35 40 THR A O 14
ATOM 24484 N N . LYS A 1 36 ? 12.570 -11.154 0.034 1.00 0.30 41 LYS A N 14
ATOM 24485 C CA . LYS A 1 36 ? 12.981 -10.301 1.141 1.00 0.27 41 LYS A CA 14
ATOM 24486 C C . LYS A 1 36 ? 11.843 -9.325 1.460 1.00 0.24 41 LYS A C 14
ATOM 24487 O O . LYS A 1 36 ? 11.048 -9.000 0.577 1.00 0.24 41 LYS A O 14
ATOM 24506 N N . TRP A 1 37 ? 11.762 -8.832 2.694 1.00 0.21 42 TRP A N 14
ATOM 24507 C CA . TRP A 1 37 ? 10.671 -7.921 3.041 1.00 0.18 42 TRP A CA 14
ATOM 24508 C C . TRP A 1 37 ? 11.102 -6.692 3.845 1.00 0.17 42 TRP A C 14
ATOM 24509 O O . TRP A 1 37 ? 11.292 -6.776 5.059 1.00 0.20 42 TRP A O 14
ATOM 24530 N N . PRO A 1 38 ? 11.261 -5.528 3.180 1.00 0.16 43 PRO A N 14
ATOM 24531 C CA . PRO A 1 38 ? 11.583 -4.272 3.868 1.00 0.16 43 PRO A CA 14
ATOM 24532 C C . PRO A 1 38 ? 10.376 -3.805 4.687 1.00 0.16 43 PRO A C 14
ATOM 24533 O O . PRO A 1 38 ? 9.281 -3.680 4.148 1.00 0.22 43 PRO A O 14
ATOM 24544 N N . GLU A 1 39 ? 10.563 -3.540 5.978 1.00 0.22 44 GLU A N 14
ATOM 24545 C CA . GLU A 1 39 ? 9.448 -3.128 6.825 1.00 0.24 44 GLU A CA 14
ATOM 24546 C C . GLU A 1 39 ? 8.802 -1.823 6.360 1.00 0.23 44 GLU A C 14
ATOM 24547 O O . GLU A 1 39 ? 9.469 -0.918 5.859 1.00 0.25 44 GLU A O 14
ATOM 24559 N N . LEU A 1 40 ? 7.484 -1.756 6.540 1.00 0.22 45 LEU A N 14
ATOM 24560 C CA . LEU A 1 40 ? 6.682 -0.596 6.149 1.00 0.23 45 LEU A CA 14
ATOM 24561 C C . LEU A 1 40 ? 6.530 0.410 7.298 1.00 0.19 45 LEU A C 14
ATOM 24562 O O . LEU A 1 40 ? 6.464 0.022 8.464 1.00 0.20 45 LEU A O 14
ATOM 24578 N N . PRO A 1 41 ? 6.466 1.723 6.979 1.00 0.20 46 PRO A N 14
ATOM 24579 C CA . PRO A 1 41 ? 6.300 2.775 7.984 1.00 0.19 46 PRO A CA 14
ATOM 24580 C C . PRO A 1 41 ? 4.856 2.924 8.474 1.00 0.16 46 PRO A C 14
ATOM 24581 O O . PRO A 1 41 ? 4.554 2.585 9.617 1.00 0.19 46 PRO A O 14
ATOM 24592 N N . VAL A 1 42 ? 3.964 3.431 7.617 1.00 0.14 47 VAL A N 14
ATOM 24593 C CA . VAL A 1 42 ? 2.564 3.610 8.008 1.00 0.14 47 VAL A CA 14
ATOM 24594 C C . VAL A 1 42 ? 1.831 2.280 7.973 1.00 0.15 47 VAL A C 14
ATOM 24595 O O . VAL A 1 42 ? 1.967 1.512 7.026 1.00 0.14 47 VAL A O 14
ATOM 24608 N N . LYS A 1 43 ? 1.044 2.025 9.001 1.00 0.19 48 LYS A N 14
ATOM 24609 C CA . LYS A 1 43 ? 0.287 0.789 9.100 1.00 0.22 48 LYS A CA 14
ATOM 24610 C C . LYS A 1 43 ? -1.189 1.103 9.270 1.00 0.27 48 LYS A C 14
ATOM 24611 O O . LYS A 1 43 ? -2.020 0.203 9.400 1.00 0.32 48 LYS A O 14
ATOM 24630 N N . GLU A 1 44 ? -1.502 2.394 9.276 1.00 0.27 49 GLU A N 14
ATOM 24631 C CA . GLU A 1 44 ? -2.876 2.842 9.438 1.00 0.34 49 GLU A CA 14
ATOM 24632 C C . GLU A 1 44 ? -3.023 4.322 9.106 1.00 0.34 49 GLU A C 14
ATOM 24633 O O . GLU A 1 44 ? -2.161 5.139 9.429 1.00 0.39 49 GLU A O 14
ATOM 24645 N N . ALA A 1 45 ? -4.129 4.643 8.458 1.00 0.36 50 ALA A N 14
ATOM 24646 C CA . ALA A 1 45 ? -4.448 6.011 8.073 1.00 0.36 50 ALA A CA 14
ATOM 24647 C C . ALA A 1 45 ? -5.494 6.609 9.007 1.00 0.50 50 ALA A C 14
ATOM 24648 O O . ALA A 1 45 ? -5.212 7.516 9.791 1.00 1.30 50 ALA A O 14
ATOM 24655 N N . GLY A 1 46 ? -6.704 6.078 8.902 1.00 0.37 51 GLY A N 14
ATOM 24656 C CA . GLY A 1 46 ? -7.820 6.530 9.714 1.00 0.35 51 GLY A CA 14
ATOM 24657 C C . GLY A 1 46 ? -9.025 5.646 9.489 1.00 0.33 51 GLY A C 14
ATOM 24658 O O . GLY A 1 46 ? -9.834 5.418 10.390 1.00 0.50 51 GLY A O 14
ATOM 24662 N N . GLY A 1 47 ? -9.129 5.149 8.262 1.00 0.19 52 GLY A N 14
ATOM 24663 C CA . GLY A 1 47 ? -10.198 4.257 7.882 1.00 0.18 52 GLY A CA 14
ATOM 24664 C C . GLY A 1 47 ? -9.639 3.076 7.131 1.00 0.14 52 GLY A C 14
ATOM 24665 O O . GLY A 1 47 ? -10.353 2.133 6.813 1.00 0.16 52 GLY A O 14
ATOM 24669 N N . PHE A 1 48 ? -8.348 3.169 6.819 1.00 0.11 53 PHE A N 14
ATOM 24670 C CA . PHE A 1 48 ? -7.622 2.109 6.131 1.00 0.09 53 PHE A CA 14
ATOM 24671 C C . PHE A 1 48 ? -6.400 1.705 6.954 1.00 0.11 53 PHE A C 14
ATOM 24672 O O . PHE A 1 48 ? -5.957 2.455 7.822 1.00 0.13 53 PHE A O 14
ATOM 24689 N N . CYS A 1 49 ? -5.865 0.522 6.683 1.00 0.13 54 CYS A N 14
ATOM 24690 C CA . CYS A 1 49 ? -4.659 0.063 7.363 1.00 0.16 54 CYS A CA 14
ATOM 24691 C C . CYS A 1 49 ? -3.628 -0.288 6.312 1.00 0.14 54 CYS A C 14
ATOM 24692 O O . CYS A 1 49 ? -3.962 -0.821 5.255 1.00 0.14 54 CYS A O 14
ATOM 24699 N N . ILE A 1 50 ? -2.376 0.000 6.607 1.00 0.14 55 ILE A N 14
ATOM 24700 C CA . ILE A 1 50 ? -1.319 -0.187 5.636 1.00 0.13 55 ILE A CA 14
ATOM 24701 C C . ILE A 1 50 ? -0.306 -1.270 6.007 1.00 0.13 55 ILE A C 14
ATOM 24702 O O . ILE A 1 50 ? -0.077 -1.570 7.177 1.00 0.15 55 ILE A O 14
ATOM 24718 N N . ARG A 1 51 ? 0.282 -1.848 4.961 1.00 0.13 56 ARG A N 14
ATOM 24719 C CA . ARG A 1 51 ? 1.300 -2.893 5.083 1.00 0.14 56 ARG A CA 14
ATOM 24720 C C . ARG A 1 51 ? 2.232 -2.838 3.870 1.00 0.15 56 ARG A C 14
ATOM 24721 O O . ARG A 1 51 ? 1.912 -2.212 2.859 1.00 0.29 56 ARG A O 14
ATOM 24742 N N . MET A 1 52 ? 3.380 -3.494 3.979 1.00 0.14 57 MET A N 14
ATOM 24743 C CA . MET A 1 52 ? 4.369 -3.510 2.907 1.00 0.14 57 MET A CA 14
ATOM 24744 C C . MET A 1 52 ? 3.849 -4.216 1.665 1.00 0.13 57 MET A C 14
ATOM 24745 O O . MET A 1 52 ? 2.927 -5.027 1.748 1.00 0.15 57 MET A O 14
ATOM 24759 N N . SER A 1 53 ? 4.419 -3.863 0.510 1.00 0.13 58 SER A N 14
ATOM 24760 C CA . SER A 1 53 ? 4.036 -4.462 -0.770 1.00 0.15 58 SER A CA 14
ATOM 24761 C C . SER A 1 53 ? 3.846 -5.983 -0.653 1.00 0.16 58 SER A C 14
ATOM 24762 O O . SER A 1 53 ? 4.115 -6.570 0.385 1.00 0.18 58 SER A O 14
ATOM 24770 N N . GLY A 1 54 ? 3.411 -6.604 -1.745 1.00 0.18 59 GLY A N 14
ATOM 24771 C CA . GLY A 1 54 ? 3.122 -8.037 -1.779 1.00 0.21 59 GLY A CA 14
ATOM 24772 C C . GLY A 1 54 ? 4.193 -8.975 -1.255 1.00 0.22 59 GLY A C 14
ATOM 24773 O O . GLY A 1 54 ? 4.949 -8.649 -0.346 1.00 0.21 59 GLY A O 14
ATOM 24777 N N . GLN A 1 55 ? 4.197 -10.180 -1.822 1.00 0.27 60 GLN A N 14
ATOM 24778 C CA . GLN A 1 55 ? 5.136 -11.229 -1.448 1.00 0.30 60 GLN A CA 14
ATOM 24779 C C . GLN A 1 55 ? 6.573 -10.792 -1.648 1.00 0.26 60 GLN A C 14
ATOM 24780 O O . GLN A 1 55 ? 6.909 -10.178 -2.651 1.00 0.25 60 GLN A O 14
ATOM 24794 N N . ALA A 1 56 ? 7.412 -11.142 -0.681 1.00 0.27 61 ALA A N 14
ATOM 24795 C CA . ALA A 1 56 ? 8.833 -10.803 -0.709 1.00 0.25 61 ALA A CA 14
ATOM 24796 C C . ALA A 1 56 ? 9.493 -11.212 -2.024 1.00 0.25 61 ALA A C 14
ATOM 24797 O O . ALA A 1 56 ? 10.522 -10.656 -2.410 1.00 0.25 61 ALA A O 14
ATOM 24804 N N . LYS A 1 57 ? 8.900 -12.186 -2.703 1.00 0.29 62 LYS A N 14
ATOM 24805 C CA . LYS A 1 57 ? 9.431 -12.680 -3.970 1.00 0.32 62 LYS A CA 14
ATOM 24806 C C . LYS A 1 57 ? 9.178 -11.668 -5.095 1.00 0.31 62 LYS A C 14
ATOM 24807 O O . LYS A 1 57 ? 9.725 -11.779 -6.193 1.00 0.40 62 LYS A O 14
ATOM 24826 N N . GLY A 1 58 ? 8.354 -10.673 -4.791 1.00 0.26 63 GLY A N 14
ATOM 24827 C CA . GLY A 1 58 ? 8.018 -9.628 -5.744 1.00 0.28 63 GLY A CA 14
ATOM 24828 C C . GLY A 1 58 ? 7.837 -8.303 -5.053 1.00 0.24 63 GLY A C 14
ATOM 24829 O O . GLY A 1 58 ? 6.720 -7.791 -4.955 1.00 0.24 63 GLY A O 14
ATOM 24833 N N . ILE A 1 59 ? 8.940 -7.736 -4.589 1.00 0.21 64 ILE A N 14
ATOM 24834 C CA . ILE A 1 59 ? 8.896 -6.492 -3.845 1.00 0.17 64 ILE A CA 14
ATOM 24835 C C . ILE A 1 59 ? 9.534 -5.321 -4.564 1.00 0.17 64 ILE A C 14
ATOM 24836 O O . ILE A 1 59 ? 10.524 -5.454 -5.282 1.00 0.19 64 ILE A O 14
ATOM 24852 N N . LEU A 1 60 ? 8.894 -4.177 -4.352 1.00 0.17 65 LEU A N 14
ATOM 24853 C CA . LEU A 1 60 ? 9.268 -2.900 -4.936 1.00 0.18 65 LEU A CA 14
ATOM 24854 C C . LEU A 1 60 ? 10.745 -2.791 -5.293 1.00 0.18 65 LEU A C 14
ATOM 24855 O O . LEU A 1 60 ? 11.620 -3.271 -4.572 1.00 0.21 65 LEU A O 14
ATOM 24871 N N . GLU A 1 61 ? 10.999 -2.128 -6.417 1.00 0.23 66 GLU A N 14
ATOM 24872 C CA . GLU A 1 61 ? 12.353 -1.907 -6.914 1.00 0.29 66 GLU A CA 14
ATOM 24873 C C . GLU A 1 61 ? 12.348 -0.704 -7.842 1.00 0.40 66 GLU A C 14
ATOM 24874 O O . GLU A 1 61 ? 11.753 -0.744 -8.919 1.00 0.46 66 GLU A O 14
ATOM 24886 N N . GLY A 1 62 ? 13.011 0.368 -7.423 1.00 0.46 67 GLY A N 14
ATOM 24887 C CA . GLY A 1 62 ? 13.001 1.586 -8.208 1.00 0.57 67 GLY A CA 14
ATOM 24888 C C . GLY A 1 62 ? 11.685 2.302 -8.003 1.00 0.52 67 GLY A C 14
ATOM 24889 O O . GLY A 1 62 ? 11.449 3.392 -8.527 1.00 0.60 67 GLY A O 14
ATOM 24893 N N . LYS A 1 63 ? 10.831 1.651 -7.217 1.00 0.38 68 LYS A N 14
ATOM 24894 C CA . LYS A 1 63 ? 9.509 2.144 -6.872 1.00 0.32 68 LYS A CA 14
ATOM 24895 C C . LYS A 1 63 ? 9.237 1.809 -5.417 1.00 0.20 68 LYS A C 14
ATOM 24896 O O . LYS A 1 63 ? 9.593 0.724 -4.971 1.00 0.18 68 LYS A O 14
ATOM 24915 N N . PHE A 1 64 ? 8.674 2.725 -4.648 1.00 0.16 69 PHE A N 14
ATOM 24916 C CA . PHE A 1 64 ? 8.351 2.393 -3.267 1.00 0.18 69 PHE A CA 14
ATOM 24917 C C . PHE A 1 64 ? 6.860 2.561 -3.086 1.00 0.23 69 PHE A C 14
ATOM 24918 O O . PHE A 1 64 ? 6.362 3.673 -3.156 1.00 0.34 69 PHE A O 14
ATOM 24935 N N . THR A 1 65 ? 6.154 1.483 -2.787 1.00 0.20 70 THR A N 14
ATOM 24936 C CA . THR A 1 65 ? 4.702 1.577 -2.674 1.00 0.24 70 THR A CA 14
ATOM 24937 C C . THR A 1 65 ? 4.118 0.779 -1.530 1.00 0.24 70 THR A C 14
ATOM 24938 O O . THR A 1 65 ? 4.548 -0.337 -1.237 1.00 0.34 70 THR A O 14
ATOM 24949 N N . LEU A 1 66 ? 3.121 1.377 -0.898 1.00 0.16 71 LEU A N 14
ATOM 24950 C CA . LEU A 1 66 ? 2.392 0.733 0.178 1.00 0.15 71 LEU A CA 14
ATOM 24951 C C . LEU A 1 66 ? 0.914 0.700 -0.152 1.00 0.14 71 LEU A C 14
ATOM 24952 O O . LEU A 1 66 ? 0.396 1.606 -0.803 1.00 0.15 71 LEU A O 14
ATOM 24968 N N . LYS A 1 67 ? 0.238 -0.342 0.296 1.00 0.18 72 LYS A N 14
ATOM 24969 C CA . LYS A 1 67 ? -1.184 -0.469 0.048 1.00 0.18 72 LYS A CA 14
ATOM 24970 C C . LYS A 1 67 ? -1.960 -0.415 1.342 1.00 0.20 72 LYS A C 14
ATOM 24971 O O . LYS A 1 67 ? -1.553 -0.973 2.361 1.00 0.36 72 LYS A O 14
ATOM 24990 N N . ALA A 1 68 ? -3.083 0.264 1.280 1.00 0.12 73 ALA A N 14
ATOM 24991 C CA . ALA A 1 68 ? -3.950 0.414 2.417 1.00 0.11 73 ALA A CA 14
ATOM 24992 C C . ALA A 1 68 ? -5.271 -0.284 2.156 1.00 0.10 73 ALA A C 14
ATOM 24993 O O . ALA A 1 68 ? -5.736 -0.340 1.020 1.00 0.12 73 ALA A O 14
ATOM 25000 N N . VAL A 1 69 ? -5.877 -0.803 3.208 1.00 0.09 74 VAL A N 14
ATOM 25001 C CA . VAL A 1 69 ? -7.143 -1.503 3.085 1.00 0.09 74 VAL A CA 14
ATOM 25002 C C . VAL A 1 69 ? -8.159 -0.965 4.076 1.00 0.10 74 VAL A C 14
ATOM 25003 O O . VAL A 1 69 ? -7.832 -0.670 5.219 1.00 0.19 74 VAL A O 14
ATOM 25016 N N . ALA A 1 70 ? -9.391 -0.829 3.624 1.00 0.10 75 ALA A N 14
ATOM 25017 C CA . ALA A 1 70 ? -10.451 -0.318 4.471 1.00 0.11 75 ALA A CA 14
ATOM 25018 C C . ALA A 1 70 ? -10.635 -1.172 5.710 1.00 0.11 75 ALA A C 14
ATOM 25019 O O . ALA A 1 70 ? -10.757 -2.390 5.633 1.00 0.19 75 ALA A O 14
ATOM 25026 N N . LEU A 1 71 ? -10.625 -0.517 6.855 1.00 0.11 76 LEU A N 14
ATOM 25027 C CA . LEU A 1 71 ? -10.829 -1.186 8.121 1.00 0.11 76 LEU A CA 14
ATOM 25028 C C . LEU A 1 71 ? -12.233 -1.762 8.125 1.00 0.12 76 LEU A C 14
ATOM 25029 O O . LEU A 1 71 ? -12.496 -2.822 8.691 1.00 0.15 76 LEU A O 14
ATOM 25045 N N . ASP A 1 72 ? -13.127 -1.024 7.481 1.00 0.13 77 ASP A N 14
ATOM 25046 C CA . ASP A 1 72 ? -14.514 -1.434 7.322 1.00 0.17 77 ASP A CA 14
ATOM 25047 C C . ASP A 1 72 ? -14.691 -2.080 5.954 1.00 0.17 77 ASP A C 14
ATOM 25048 O O . ASP A 1 72 ? -15.774 -2.033 5.381 1.00 0.21 77 ASP A O 14
ATOM 25057 N N . ARG A 1 73 ? -13.602 -2.638 5.420 1.00 0.15 78 ARG A N 14
ATOM 25058 C CA . ARG A 1 73 ? -13.612 -3.265 4.105 1.00 0.17 78 ARG A CA 14
ATOM 25059 C C . ARG A 1 73 ? -14.796 -4.201 3.906 1.00 0.23 78 ARG A C 14
ATOM 25060 O O . ARG A 1 73 ? -15.263 -4.374 2.780 1.00 0.25 78 ARG A O 14
ATOM 25081 N N . GLU A 1 74 ? -15.273 -4.817 4.985 1.00 0.27 79 GLU A N 14
ATOM 25082 C CA . GLU A 1 74 ? -16.429 -5.705 4.892 1.00 0.34 79 GLU A CA 14
ATOM 25083 C C . GLU A 1 74 ? -17.533 -4.979 4.145 1.00 0.35 79 GLU A C 14
ATOM 25084 O O . GLU A 1 74 ? -18.395 -5.580 3.504 1.00 0.40 79 GLU A O 14
ATOM 25096 N N . ALA A 1 75 ? -17.471 -3.664 4.259 1.00 0.31 80 ALA A N 14
ATOM 25097 C CA . ALA A 1 75 ? -18.401 -2.760 3.622 1.00 0.33 80 ALA A CA 14
ATOM 25098 C C . ALA A 1 75 ? -17.730 -2.003 2.474 1.00 0.29 80 ALA A C 14
ATOM 25099 O O . ALA A 1 75 ? -18.400 -1.534 1.555 1.00 0.31 80 ALA A O 14
ATOM 25106 N N . GLU A 1 76 ? -16.399 -1.892 2.533 1.00 0.24 81 GLU A N 14
ATOM 25107 C CA . GLU A 1 76 ? -15.641 -1.166 1.513 1.00 0.20 81 GLU A CA 14
ATOM 25108 C C . GLU A 1 76 ? -14.493 -2.004 0.934 1.00 0.17 81 GLU A C 14
ATOM 25109 O O . GLU A 1 76 ? -13.364 -1.936 1.419 1.00 0.16 81 GLU A O 14
ATOM 25121 N N . PRO A 1 77 ? -14.758 -2.792 -0.126 1.00 0.23 82 PRO A N 14
ATOM 25122 C CA . PRO A 1 77 ? -13.732 -3.627 -0.768 1.00 0.23 82 PRO A CA 14
ATOM 25123 C C . PRO A 1 77 ? -12.612 -2.793 -1.381 1.00 0.18 82 PRO A C 14
ATOM 25124 O O . PRO A 1 77 ? -11.546 -3.315 -1.714 1.00 0.19 82 PRO A O 14
ATOM 25135 N N . ARG A 1 78 ? -12.862 -1.496 -1.530 1.00 0.15 83 ARG A N 14
ATOM 25136 C CA . ARG A 1 78 ? -11.887 -0.587 -2.122 1.00 0.13 83 ARG A CA 14
ATOM 25137 C C . ARG A 1 78 ? -10.551 -0.608 -1.386 1.00 0.12 83 ARG A C 14
ATOM 25138 O O . ARG A 1 78 ? -10.493 -0.701 -0.161 1.00 0.18 83 ARG A O 14
ATOM 25159 N N . VAL A 1 79 ? -9.484 -0.517 -2.171 1.00 0.09 84 VAL A N 14
ATOM 25160 C CA . VAL A 1 79 ? -8.118 -0.514 -1.655 1.00 0.09 84 VAL A CA 14
ATOM 25161 C C . VAL A 1 79 ? -7.338 0.646 -2.271 1.00 0.08 84 VAL A C 14
ATOM 25162 O O . VAL A 1 79 ? -7.752 1.193 -3.288 1.00 0.09 84 VAL A O 14
ATOM 25175 N N . LEU A 1 80 ? -6.225 1.044 -1.660 1.00 0.10 85 LEU A N 14
ATOM 25176 C CA . LEU A 1 80 ? -5.431 2.144 -2.210 1.00 0.09 85 LEU A CA 14
ATOM 25177 C C . LEU A 1 80 ? -3.937 1.866 -2.122 1.00 0.10 85 LEU A C 14
ATOM 25178 O O . LEU A 1 80 ? -3.491 1.002 -1.371 1.00 0.11 85 LEU A O 14
ATOM 25194 N N . ARG A 1 81 ? -3.179 2.608 -2.915 1.00 0.10 86 ARG A N 14
ATOM 25195 C CA . ARG A 1 81 ? -1.725 2.493 -2.945 1.00 0.11 86 ARG A CA 14
ATOM 25196 C C . ARG A 1 81 ? -1.114 3.840 -3.298 1.00 0.11 86 ARG A C 14
ATOM 25197 O O . ARG A 1 81 ? -1.722 4.618 -4.021 1.00 0.10 86 ARG A O 14
ATOM 25218 N N . LEU A 1 82 ? 0.069 4.122 -2.772 1.00 0.12 87 LEU A N 14
ATOM 25219 C CA . LEU A 1 82 ? 0.751 5.376 -3.070 1.00 0.11 87 LEU A CA 14
ATOM 25220 C C . LEU A 1 82 ? 2.263 5.184 -3.011 1.00 0.13 87 LEU A C 14
ATOM 25221 O O . LEU A 1 82 ? 2.799 4.709 -2.009 1.00 0.16 87 LEU A O 14
ATOM 25237 N N . ASN A 1 83 ? 2.946 5.555 -4.090 1.00 0.11 88 ASN A N 14
ATOM 25238 C CA . ASN A 1 83 ? 4.401 5.399 -4.162 1.00 0.13 88 ASN A CA 14
ATOM 25239 C C . ASN A 1 83 ? 5.114 6.695 -3.771 1.00 0.12 88 ASN A C 14
ATOM 25240 O O . ASN A 1 83 ? 4.475 7.725 -3.562 1.00 0.11 88 ASN A O 14
ATOM 25251 N N . GLU A 1 84 ? 6.440 6.628 -3.659 1.00 0.16 89 GLU A N 14
ATOM 25252 C CA . GLU A 1 84 ? 7.253 7.796 -3.321 1.00 0.19 89 GLU A CA 14
ATOM 25253 C C . GLU A 1 84 ? 7.052 8.893 -4.362 1.00 0.18 89 GLU A C 14
ATOM 25254 O O . GLU A 1 84 ? 7.290 10.072 -4.098 1.00 0.24 89 GLU A O 14
ATOM 25266 N N . SER A 1 85 ? 6.617 8.482 -5.551 1.00 0.16 90 SER A N 14
ATOM 25267 C CA . SER A 1 85 ? 6.372 9.409 -6.649 1.00 0.17 90 SER A CA 14
ATOM 25268 C C . SER A 1 85 ? 4.993 10.013 -6.495 1.00 0.13 90 SER A C 14
ATOM 25269 O O . SER A 1 85 ? 4.481 10.691 -7.384 1.00 0.15 90 SER A O 14
ATOM 25277 N N . LEU A 1 86 ? 4.407 9.746 -5.339 1.00 0.10 91 LEU A N 14
ATOM 25278 C CA . LEU A 1 86 ? 3.099 10.249 -4.996 1.00 0.09 91 LEU A CA 14
ATOM 25279 C C . LEU A 1 86 ? 2.050 9.862 -6.029 1.00 0.11 91 LEU A C 14
ATOM 25280 O O . LEU A 1 86 ? 1.084 10.590 -6.260 1.00 0.16 91 LEU A O 14
ATOM 25296 N N . THR A 1 87 ? 2.256 8.702 -6.646 1.00 0.12 92 THR A N 14
ATOM 25297 C CA . THR A 1 87 ? 1.317 8.170 -7.621 1.00 0.14 92 THR A CA 14
ATOM 25298 C C . THR A 1 87 ? 0.456 7.114 -6.943 1.00 0.11 92 THR A C 14
ATOM 25299 O O . THR A 1 87 ? 0.956 6.063 -6.540 1.00 0.11 92 THR A O 14
ATOM 25310 N N . ALA A 1 88 ? -0.835 7.387 -6.817 1.00 0.11 93 ALA A N 14
ATOM 25311 C CA . ALA A 1 88 ? -1.733 6.458 -6.149 1.00 0.09 93 ALA A CA 14
ATOM 25312 C C . ALA A 1 88 ? -2.664 5.746 -7.099 1.00 0.09 93 ALA A C 14
ATOM 25313 O O . ALA A 1 88 ? -2.985 6.237 -8.180 1.00 0.10 93 ALA A O 14
ATOM 25320 N N . VAL A 1 89 ? -3.079 4.569 -6.667 1.00 0.09 94 VAL A N 14
ATOM 25321 C CA . VAL A 1 89 ? -4.027 3.771 -7.417 1.00 0.10 94 VAL A CA 14
ATOM 25322 C C . VAL A 1 89 ? -4.959 3.047 -6.474 1.00 0.09 94 VAL A C 14
ATOM 25323 O O . VAL A 1 89 ? -4.540 2.406 -5.509 1.00 0.10 94 VAL A O 14
ATOM 25336 N N . VAL A 1 90 ? -6.230 3.177 -6.770 1.00 0.09 95 VAL A N 14
ATOM 25337 C CA . VAL A 1 90 ? -7.276 2.579 -5.978 1.00 0.09 95 VAL A CA 14
ATOM 25338 C C . VAL A 1 90 ? -7.866 1.358 -6.657 1.00 0.11 95 VAL A C 14
ATOM 25339 O O . VAL A 1 90 ? -7.915 1.275 -7.881 1.00 0.12 95 VAL A O 14
ATOM 25352 N N . CYS A 1 91 ? -8.311 0.419 -5.845 1.00 0.11 96 CYS A N 14
ATOM 25353 C CA . CYS A 1 91 ? -8.931 -0.793 -6.333 1.00 0.13 96 CYS A CA 14
ATOM 25354 C C . CYS A 1 91 ? -10.344 -0.885 -5.802 1.00 0.13 96 CYS A C 14
ATOM 25355 O O . CYS A 1 91 ? -10.669 -0.296 -4.776 1.00 0.14 96 CYS A O 14
ATOM 25362 N N . GLY A 1 92 ? -11.182 -1.604 -6.520 1.00 0.15 97 GLY A N 14
ATOM 25363 C CA . GLY A 1 92 ? -12.554 -1.761 -6.111 1.00 0.16 97 GLY A CA 14
ATOM 25364 C C . GLY A 1 92 ? -12.803 -3.151 -5.595 1.00 0.16 97 GLY A C 14
ATOM 25365 O O . GLY A 1 92 ? -13.909 -3.490 -5.175 1.00 0.17 97 GLY A O 14
ATOM 25369 N N . LYS A 1 93 ? -11.751 -3.956 -5.636 1.00 0.16 98 LYS A N 14
ATOM 25370 C CA . LYS A 1 93 ? -11.818 -5.326 -5.179 1.00 0.16 98 LYS A CA 14
ATOM 25371 C C . LYS A 1 93 ? -10.461 -5.787 -4.671 1.00 0.16 98 LYS A C 14
ATOM 25372 O O . LYS A 1 93 ? -9.454 -5.665 -5.367 1.00 0.19 98 LYS A O 14
ATOM 25391 N N . MET A 1 94 ? -10.437 -6.311 -3.456 1.00 0.17 99 MET A N 14
ATOM 25392 C CA . MET A 1 94 ? -9.207 -6.816 -2.883 1.00 0.20 99 MET A CA 14
ATOM 25393 C C . MET A 1 94 ? -9.377 -8.289 -2.550 1.00 0.22 99 MET A C 14
ATOM 25394 O O . MET A 1 94 ? -10.075 -8.651 -1.603 1.00 0.23 99 MET A O 14
ATOM 25408 N N . LYS A 1 95 ? -8.731 -9.134 -3.342 1.00 0.25 100 LYS A N 14
ATOM 25409 C CA . LYS A 1 95 ? -8.821 -10.578 -3.161 1.00 0.28 100 LYS A CA 14
ATOM 25410 C C . LYS A 1 95 ? -7.660 -11.107 -2.333 1.00 0.25 100 LYS A C 14
ATOM 25411 O O . LYS A 1 95 ? -7.839 -11.550 -1.198 1.00 0.28 100 LYS A O 14
ATOM 25430 N N . GLY A 1 96 ? -6.468 -11.058 -2.916 1.00 0.25 101 GLY A N 14
ATOM 25431 C CA . GLY A 1 96 ? -5.286 -11.542 -2.235 1.00 0.28 101 GLY A CA 14
ATOM 25432 C C . GLY A 1 96 ? -4.753 -10.528 -1.252 1.00 0.24 101 GLY A C 14
ATOM 25433 O O . GLY A 1 96 ? -5.434 -10.179 -0.289 1.00 0.33 101 GLY A O 14
ATOM 25437 N N . LYS A 1 97 ? -3.539 -10.048 -1.505 1.00 0.31 102 LYS A N 14
ATOM 25438 C CA . LYS A 1 97 ? -2.918 -9.055 -0.640 1.00 0.31 102 LYS A CA 14
ATOM 25439 C C . LYS A 1 97 ? -3.193 -9.359 0.833 1.00 0.30 102 LYS A C 14
ATOM 25440 O O . LYS A 1 97 ? -3.048 -10.496 1.283 1.00 0.61 102 LYS A O 14
ATOM 25459 N N . GLY A 1 98 ? -3.591 -8.329 1.573 1.00 0.37 103 GLY A N 14
ATOM 25460 C CA . GLY A 1 98 ? -3.917 -8.485 2.974 1.00 0.38 103 GLY A CA 14
ATOM 25461 C C . GLY A 1 98 ? -5.131 -7.655 3.333 1.00 0.44 103 GLY A C 14
ATOM 25462 O O . GLY A 1 98 ? -5.342 -6.591 2.755 1.00 0.49 103 GLY A O 14
ATOM 25466 N N . SER A 1 99 ? -5.928 -8.125 4.281 1.00 0.48 104 SER A N 14
ATOM 25467 C CA . SER A 1 99 ? -7.129 -7.400 4.675 1.00 0.56 104 SER A CA 14
ATOM 25468 C C . SER A 1 99 ? -7.073 -6.946 6.124 1.00 0.49 104 SER A C 14
ATOM 25469 O O . SER A 1 99 ? -6.636 -7.687 7.002 1.00 0.39 104 SER A O 14
ATOM 25477 N N . CYS A 1 100 ? -7.529 -5.721 6.366 1.00 0.62 105 CYS A N 14
ATOM 25478 C CA . CYS A 1 100 ? -7.552 -5.172 7.713 1.00 0.62 105 CYS A CA 14
ATOM 25479 C C . CYS A 1 100 ? -8.630 -5.870 8.522 1.00 0.51 105 CYS A C 14
ATOM 25480 O O . CYS A 1 100 ? -9.479 -6.554 7.950 1.00 0.50 105 CYS A O 14
ATOM 25487 N N . THR A 1 101 ? -8.597 -5.698 9.844 1.00 0.50 106 THR A N 14
ATOM 25488 C CA . THR A 1 101 ? -9.564 -6.342 10.732 1.00 0.46 106 THR A CA 14
ATOM 25489 C C . THR A 1 101 ? -9.795 -7.788 10.298 1.00 0.60 106 THR A C 14
ATOM 25490 O O . THR A 1 101 ? -10.856 -8.367 10.534 1.00 0.95 106 THR A O 14
ATOM 25501 N N . ASP A 1 102 ? -8.773 -8.361 9.664 1.00 0.51 107 ASP A N 14
ATOM 25502 C CA . ASP A 1 102 ? -8.831 -9.726 9.167 1.00 0.75 107 ASP A CA 14
ATOM 25503 C C . ASP A 1 102 ? -7.444 -10.367 9.169 1.00 0.84 107 ASP A C 14
ATOM 25504 O O . ASP A 1 102 ? -7.310 -11.574 9.377 1.00 1.21 107 ASP A O 14
ATOM 25513 N N . GLY A 1 103 ? -6.414 -9.554 8.939 1.00 0.62 108 GLY A N 14
ATOM 25514 C CA . GLY A 1 103 ? -5.052 -10.067 8.927 1.00 0.72 108 GLY A CA 14
ATOM 25515 C C . GLY A 1 103 ? -4.202 -9.488 7.810 1.00 0.58 108 GLY A C 14
ATOM 25516 O O . GLY A 1 103 ? -3.607 -10.232 7.030 1.00 0.67 108 GLY A O 14
ATOM 25520 N N . GLU A 1 104 ? -4.142 -8.159 7.728 1.00 0.45 109 GLU A N 14
ATOM 25521 C CA . GLU A 1 104 ? -3.350 -7.492 6.703 1.00 0.35 109 GLU A CA 14
ATOM 25522 C C . GLU A 1 104 ? -1.870 -7.823 6.843 1.00 0.36 109 GLU A C 14
ATOM 25523 O O . GLU A 1 104 ? -1.291 -7.680 7.921 1.00 0.52 109 GLU A O 14
ATOM 25535 N N . GLU A 1 105 ? -1.264 -8.270 5.750 1.00 0.33 110 GLU A N 14
ATOM 25536 C CA . GLU A 1 105 ? 0.143 -8.611 5.746 1.00 0.36 110 GLU A CA 14
ATOM 25537 C C . GLU A 1 105 ? 0.880 -7.848 4.659 1.00 0.30 110 GLU A C 14
ATOM 25538 O O . GLU A 1 105 ? 1.824 -7.111 4.942 1.00 0.29 110 GLU A O 14
ATOM 25550 N N . ILE A 1 106 ? 0.438 -8.022 3.413 1.00 0.27 111 ILE A N 14
ATOM 25551 C CA . ILE A 1 106 ? 1.085 -7.368 2.285 1.00 0.23 111 ILE A CA 14
ATOM 25552 C C . ILE A 1 106 ? 0.134 -7.091 1.124 1.00 0.24 111 ILE A C 14
ATOM 25553 O O . ILE A 1 106 ? -1.040 -7.454 1.158 1.00 0.28 111 ILE A O 14
ATOM 25569 N N . PHE A 1 107 ? 0.672 -6.433 0.098 1.00 0.24 112 PHE A N 14
ATOM 25570 C CA . PHE A 1 107 ? -0.082 -6.082 -1.102 1.00 0.29 112 PHE A CA 14
ATOM 25571 C C . PHE A 1 107 ? 0.428 -6.875 -2.307 1.00 0.36 112 PHE A C 14
ATOM 25572 O O . PHE A 1 107 ? 1.228 -6.379 -3.101 1.00 0.41 112 PHE A O 14
ATOM 25589 N N . ARG A 1 108 ? -0.024 -8.119 -2.440 1.00 0.42 113 ARG A N 14
ATOM 25590 C CA . ARG A 1 108 ? 0.415 -8.952 -3.550 1.00 0.50 113 ARG A CA 14
ATOM 25591 C C . ARG A 1 108 ? -0.638 -8.979 -4.661 1.00 0.93 113 ARG A C 14
ATOM 25592 O O . ARG A 1 108 ? -1.791 -9.348 -4.441 1.00 1.16 113 ARG A O 14
ATOM 25613 N N . GLY A 1 109 ? -0.200 -8.574 -5.855 1.00 1.20 114 GLY A N 14
ATOM 25614 C CA . GLY A 1 109 ? -1.059 -8.488 -7.032 1.00 1.68 114 GLY A CA 14
ATOM 25615 C C . GLY A 1 109 ? -2.183 -9.509 -7.105 1.00 0.77 114 GLY A C 14
ATOM 25616 O O . GLY A 1 109 ? -1.964 -10.656 -7.492 1.00 0.38 114 GLY A O 14
ATOM 25620 N N . ASN A 1 110 ? -3.390 -9.072 -6.739 1.00 0.78 115 ASN A N 14
ATOM 25621 C CA . ASN A 1 110 ? -4.585 -9.916 -6.796 1.00 0.50 115 ASN A CA 14
ATOM 25622 C C . ASN A 1 110 ? -5.852 -9.073 -6.639 1.00 0.37 115 ASN A C 14
ATOM 25623 O O . ASN A 1 110 ? -6.889 -9.574 -6.205 1.00 0.44 115 ASN A O 14
ATOM 25634 N N . ASP A 1 111 ? -5.764 -7.794 -7.006 1.00 0.38 116 ASP A N 14
ATOM 25635 C CA . ASP A 1 111 ? -6.897 -6.877 -6.891 1.00 0.28 116 ASP A CA 14
ATOM 25636 C C . ASP A 1 111 ? -7.661 -6.751 -8.204 1.00 0.29 116 ASP A C 14
ATOM 25637 O O . ASP A 1 111 ? -7.152 -7.089 -9.272 1.00 0.40 116 ASP A O 14
ATOM 25646 N N . ALA A 1 112 ? -8.891 -6.258 -8.103 1.00 0.25 117 ALA A N 14
ATOM 25647 C CA . ALA A 1 112 ? -9.751 -6.067 -9.263 1.00 0.27 117 ALA A CA 14
ATOM 25648 C C . ALA A 1 112 ? -10.425 -4.713 -9.219 1.00 0.24 117 ALA A C 14
ATOM 25649 O O . ALA A 1 112 ? -10.438 -4.047 -8.183 1.00 0.21 117 ALA A O 14
ATOM 25656 N N . GLU A 1 113 ? -10.989 -4.316 -10.350 1.00 0.28 118 GLU A N 14
ATOM 25657 C CA . GLU A 1 113 ? -11.686 -3.049 -10.442 1.00 0.28 118 GLU A CA 14
ATOM 25658 C C . GLU A 1 113 ? -10.830 -1.906 -9.899 1.00 0.23 118 GLU A C 14
ATOM 25659 O O . GLU A 1 113 ? -11.223 -1.236 -8.947 1.00 0.21 118 GLU A O 14
ATOM 25671 N N . CYS A 1 114 ? -9.683 -1.645 -10.527 1.00 0.22 119 CYS A N 14
ATOM 25672 C CA . CYS A 1 114 ? -8.803 -0.576 -10.043 1.00 0.18 119 CYS A CA 14
ATOM 25673 C C . CYS A 1 114 ? -8.561 0.509 -11.082 1.00 0.18 119 CYS A C 14
ATOM 25674 O O . CYS A 1 114 ? -8.518 0.256 -12.287 1.00 0.21 119 CYS A O 14
ATOM 25681 N N . ARG A 1 115 ? -8.406 1.727 -10.573 1.00 0.16 120 ARG A N 14
ATOM 25682 C CA . ARG A 1 115 ? -8.152 2.899 -11.384 1.00 0.17 120 ARG A CA 14
ATOM 25683 C C . ARG A 1 115 ? -7.130 3.801 -10.689 1.00 0.15 120 ARG A C 14
ATOM 25684 O O . ARG A 1 115 ? -6.915 3.677 -9.485 1.00 0.15 120 ARG A O 14
ATOM 25705 N N . PRO A 1 116 ? -6.488 4.722 -11.429 1.00 0.14 121 PRO A N 14
ATOM 25706 C CA . PRO A 1 116 ? -5.493 5.635 -10.860 1.00 0.13 121 PRO A CA 14
ATOM 25707 C C . PRO A 1 116 ? -6.130 6.694 -9.967 1.00 0.12 121 PRO A C 14
ATOM 25708 O O . PRO A 1 116 ? -7.038 7.409 -10.388 1.00 0.14 121 PRO A O 14
ATOM 25719 N N . PHE A 1 117 ? -5.641 6.794 -8.738 1.00 0.10 122 PHE A N 14
ATOM 25720 C CA . PHE A 1 117 ? -6.174 7.752 -7.778 1.00 0.10 122 PHE A CA 14
ATOM 25721 C C . PHE A 1 117 ? -5.176 8.860 -7.477 1.00 0.11 122 PHE A C 14
ATOM 25722 O O . PHE A 1 117 ? -3.968 8.629 -7.427 1.00 0.12 122 PHE A O 14
ATOM 25739 N N . THR A 1 118 ? -5.690 10.071 -7.290 1.00 0.13 123 THR A N 14
ATOM 25740 C CA . THR A 1 118 ? -4.847 11.211 -6.971 1.00 0.16 123 THR A CA 14
ATOM 25741 C C . THR A 1 118 ? -5.366 11.936 -5.735 1.00 0.17 123 THR A C 14
ATOM 25742 O O . THR A 1 118 ? -6.382 12.630 -5.787 1.00 0.19 123 THR A O 14
ATOM 25753 N N . GLY A 1 119 ? -4.658 11.764 -4.626 1.00 0.16 124 GLY A N 14
ATOM 25754 C CA . GLY A 1 119 ? -5.041 12.404 -3.383 1.00 0.17 124 GLY A CA 14
ATOM 25755 C C . GLY A 1 119 ? -4.937 13.915 -3.446 1.00 0.24 124 GLY A C 14
ATOM 25756 O O . GLY A 1 119 ? -3.860 14.451 -3.105 1.00 1.05 124 GLY A O 14
ATOM 25761 N N . HIS A 1 1 ? -22.373 4.433 -4.587 1.00 2.36 6 HIS A N 15
ATOM 25762 C CA . HIS A 1 1 ? -21.155 4.930 -3.896 1.00 1.81 6 HIS A CA 15
ATOM 25763 C C . HIS A 1 1 ? -20.536 3.839 -3.028 1.00 1.54 6 HIS A C 15
ATOM 25764 O O . HIS A 1 1 ? -21.245 3.021 -2.442 1.00 2.00 6 HIS A O 15
ATOM 25781 N N . ARG A 1 2 ? -19.208 3.835 -2.954 1.00 1.10 7 ARG A N 15
ATOM 25782 C CA . ARG A 1 2 ? -18.489 2.848 -2.161 1.00 0.83 7 ARG A CA 15
ATOM 25783 C C . ARG A 1 2 ? -17.116 3.373 -1.764 1.00 0.78 7 ARG A C 15
ATOM 25784 O O . ARG A 1 2 ? -16.143 2.625 -1.708 1.00 1.40 7 ARG A O 15
ATOM 25805 N N . SER A 1 3 ? -17.032 4.672 -1.500 1.00 0.65 8 SER A N 15
ATOM 25806 C CA . SER A 1 3 ? -15.771 5.265 -1.085 1.00 0.51 8 SER A CA 15
ATOM 25807 C C . SER A 1 3 ? -15.384 4.705 0.274 1.00 0.42 8 SER A C 15
ATOM 25808 O O . SER A 1 3 ? -15.880 5.146 1.310 1.00 0.51 8 SER A O 15
ATOM 25816 N N . ALA A 1 4 ? -14.494 3.727 0.249 1.00 0.33 9 ALA A N 15
ATOM 25817 C CA . ALA A 1 4 ? -14.044 3.056 1.459 1.00 0.33 9 ALA A CA 15
ATOM 25818 C C . ALA A 1 4 ? -13.338 3.997 2.416 1.00 0.43 9 ALA A C 15
ATOM 25819 O O . ALA A 1 4 ? -13.002 3.614 3.537 1.00 1.08 9 ALA A O 15
ATOM 25826 N N . ASN A 1 5 ? -13.125 5.215 1.948 1.00 0.33 10 ASN A N 15
ATOM 25827 C CA . ASN A 1 5 ? -12.443 6.265 2.712 1.00 0.33 10 ASN A CA 15
ATOM 25828 C C . ASN A 1 5 ? -10.947 6.214 2.432 1.00 0.24 10 ASN A C 15
ATOM 25829 O O . ASN A 1 5 ? -10.118 6.376 3.328 1.00 0.27 10 ASN A O 15
ATOM 25840 N N . LEU A 1 6 ? -10.621 5.972 1.166 1.00 0.16 11 LEU A N 15
ATOM 25841 C CA . LEU A 1 6 ? -9.239 5.899 0.708 1.00 0.12 11 LEU A CA 15
ATOM 25842 C C . LEU A 1 6 ? -8.470 7.143 1.101 1.00 0.12 11 LEU A C 15
ATOM 25843 O O . LEU A 1 6 ? -7.259 7.111 1.261 1.00 0.22 11 LEU A O 15
ATOM 25859 N N . ARG A 1 7 ? -9.204 8.227 1.245 1.00 0.12 12 ARG A N 15
ATOM 25860 C CA . ARG A 1 7 ? -8.640 9.530 1.570 1.00 0.13 12 ARG A CA 15
ATOM 25861 C C . ARG A 1 7 ? -7.712 9.457 2.770 1.00 0.13 12 ARG A C 15
ATOM 25862 O O . ARG A 1 7 ? -6.636 10.058 2.768 1.00 0.24 12 ARG A O 15
ATOM 25883 N N . ALA A 1 8 ? -8.126 8.729 3.794 1.00 0.13 13 ALA A N 15
ATOM 25884 C CA . ALA A 1 8 ? -7.296 8.572 4.977 1.00 0.17 13 ALA A CA 15
ATOM 25885 C C . ALA A 1 8 ? -6.005 7.892 4.588 1.00 0.16 13 ALA A C 15
ATOM 25886 O O . ALA A 1 8 ? -4.920 8.267 5.033 1.00 0.22 13 ALA A O 15
ATOM 25893 N N . ALA A 1 9 ? -6.145 6.902 3.728 1.00 0.13 14 ALA A N 15
ATOM 25894 C CA . ALA A 1 9 ? -5.024 6.123 3.254 1.00 0.12 14 ALA A CA 15
ATOM 25895 C C . ALA A 1 9 ? -4.149 6.935 2.324 1.00 0.10 14 ALA A C 15
ATOM 25896 O O . ALA A 1 9 ? -2.928 6.819 2.346 1.00 0.10 14 ALA A O 15
ATOM 25903 N N . HIS A 1 10 ? -4.782 7.750 1.500 1.00 0.10 15 HIS A N 15
ATOM 25904 C CA . HIS A 1 10 ? -4.070 8.595 0.576 1.00 0.09 15 HIS A CA 15
ATOM 25905 C C . HIS A 1 10 ? -2.971 9.335 1.316 1.00 0.09 15 HIS A C 15
ATOM 25906 O O . HIS A 1 10 ? -1.917 9.622 0.758 1.00 0.10 15 HIS A O 15
ATOM 25921 N N . ALA A 1 11 ? -3.245 9.644 2.582 1.00 0.10 16 ALA A N 15
ATOM 25922 C CA . ALA A 1 11 ? -2.290 10.338 3.430 1.00 0.12 16 ALA A CA 15
ATOM 25923 C C . ALA A 1 11 ? -1.330 9.357 4.084 1.00 0.12 16 ALA A C 15
ATOM 25924 O O . ALA A 1 11 ? -0.222 9.727 4.453 1.00 0.13 16 ALA A O 15
ATOM 25931 N N . ALA A 1 12 ? -1.779 8.112 4.258 1.00 0.12 17 ALA A N 15
ATOM 25932 C CA . ALA A 1 12 ? -0.944 7.079 4.862 1.00 0.12 17 ALA A CA 15
ATOM 25933 C C . ALA A 1 12 ? 0.097 6.589 3.866 1.00 0.11 17 ALA A C 15
ATOM 25934 O O . ALA A 1 12 ? 1.294 6.669 4.125 1.00 0.11 17 ALA A O 15
ATOM 25941 N N . LEU A 1 13 ? -0.362 6.058 2.730 1.00 0.10 18 LEU A N 15
ATOM 25942 C CA . LEU A 1 13 ? 0.551 5.601 1.690 1.00 0.09 18 LEU A CA 15
ATOM 25943 C C . LEU A 1 13 ? 1.440 6.766 1.294 1.00 0.09 18 LEU A C 15
ATOM 25944 O O . LEU A 1 13 ? 2.537 6.584 0.769 1.00 0.10 18 LEU A O 15
ATOM 25960 N N . LEU A 1 14 ? 0.930 7.970 1.538 1.00 0.09 19 LEU A N 15
ATOM 25961 C CA . LEU A 1 14 ? 1.675 9.192 1.294 1.00 0.09 19 LEU A CA 15
ATOM 25962 C C . LEU A 1 14 ? 2.667 9.332 2.438 1.00 0.10 19 LEU A C 15
ATOM 25963 O O . LEU A 1 14 ? 3.855 9.588 2.241 1.00 0.10 19 LEU A O 15
ATOM 25979 N N . GLU A 1 15 ? 2.141 9.134 3.640 1.00 0.11 20 GLU A N 15
ATOM 25980 C CA . GLU A 1 15 ? 2.925 9.182 4.864 1.00 0.13 20 GLU A CA 15
ATOM 25981 C C . GLU A 1 15 ? 4.089 8.218 4.731 1.00 0.14 20 GLU A C 15
ATOM 25982 O O . GLU A 1 15 ? 5.151 8.403 5.323 1.00 0.16 20 GLU A O 15
ATOM 25994 N N . ASN A 1 16 ? 3.860 7.180 3.934 1.00 0.13 21 ASN A N 15
ATOM 25995 C CA . ASN A 1 16 ? 4.870 6.181 3.658 1.00 0.14 21 ASN A CA 15
ATOM 25996 C C . ASN A 1 16 ? 5.750 6.679 2.531 1.00 0.13 21 ASN A C 15
ATOM 25997 O O . ASN A 1 16 ? 6.970 6.634 2.612 1.00 0.21 21 ASN A O 15
ATOM 26008 N N . ALA A 1 17 ? 5.098 7.155 1.478 1.00 0.11 22 ALA A N 15
ATOM 26009 C CA . ALA A 1 17 ? 5.787 7.679 0.303 1.00 0.12 22 ALA A CA 15
ATOM 26010 C C . ALA A 1 17 ? 6.899 8.646 0.678 1.00 0.12 22 ALA A C 15
ATOM 26011 O O . ALA A 1 17 ? 7.932 8.690 0.016 1.00 0.13 22 ALA A O 15
ATOM 26018 N N . ARG A 1 18 ? 6.681 9.428 1.726 1.00 0.13 23 ARG A N 15
ATOM 26019 C CA . ARG A 1 18 ? 7.687 10.379 2.177 1.00 0.15 23 ARG A CA 15
ATOM 26020 C C . ARG A 1 18 ? 8.774 9.642 2.938 1.00 0.16 23 ARG A C 15
ATOM 26021 O O . ARG A 1 18 ? 9.962 9.895 2.750 1.00 0.18 23 ARG A O 15
ATOM 26042 N N . PHE A 1 19 ? 8.351 8.732 3.805 1.00 0.16 24 PHE A N 15
ATOM 26043 C CA . PHE A 1 19 ? 9.278 7.930 4.581 1.00 0.19 24 PHE A CA 15
ATOM 26044 C C . PHE A 1 19 ? 10.074 7.021 3.654 1.00 0.19 24 PHE A C 15
ATOM 26045 O O . PHE A 1 19 ? 11.152 6.547 4.006 1.00 0.26 24 PHE A O 15
ATOM 26062 N N . MET A 1 20 ? 9.512 6.766 2.471 1.00 0.15 25 MET A N 15
ATOM 26063 C CA . MET A 1 20 ? 10.162 5.947 1.465 1.00 0.20 25 MET A CA 15
ATOM 26064 C C . MET A 1 20 ? 11.059 6.840 0.634 1.00 0.13 25 MET A C 15
ATOM 26065 O O . MET A 1 20 ? 12.180 6.473 0.284 1.00 0.14 25 MET A O 15
ATOM 26079 N N . GLU A 1 21 ? 10.538 8.019 0.317 1.00 0.12 26 GLU A N 15
ATOM 26080 C CA . GLU A 1 21 ? 11.297 9.020 -0.398 1.00 0.13 26 GLU A CA 15
ATOM 26081 C C . GLU A 1 21 ? 12.520 9.352 0.442 1.00 0.15 26 GLU A C 15
ATOM 26082 O O . GLU A 1 21 ? 13.570 9.745 -0.067 1.00 0.19 26 GLU A O 15
ATOM 26094 N N . GLN A 1 22 ? 12.346 9.181 1.752 1.00 0.15 27 GLN A N 15
ATOM 26095 C CA . GLN A 1 22 ? 13.395 9.421 2.725 1.00 0.19 27 GLN A CA 15
ATOM 26096 C C . GLN A 1 22 ? 14.253 8.181 2.909 1.00 0.18 27 GLN A C 15
ATOM 26097 O O . GLN A 1 22 ? 15.475 8.271 2.956 1.00 0.20 27 GLN A O 15
ATOM 26111 N N . PHE A 1 23 ? 13.603 7.021 3.029 1.00 0.20 28 PHE A N 15
ATOM 26112 C CA . PHE A 1 23 ? 14.326 5.766 3.193 1.00 0.23 28 PHE A CA 15
ATOM 26113 C C . PHE A 1 23 ? 15.367 5.655 2.097 1.00 0.19 28 PHE A C 15
ATOM 26114 O O . PHE A 1 23 ? 16.469 5.160 2.313 1.00 0.25 28 PHE A O 15
ATOM 26131 N N . TYR A 1 24 ? 14.991 6.128 0.915 1.00 0.14 29 TYR A N 15
ATOM 26132 C CA . TYR A 1 24 ? 15.881 6.141 -0.233 1.00 0.15 29 TYR A CA 15
ATOM 26133 C C . TYR A 1 24 ? 16.901 7.248 -0.041 1.00 0.19 29 TYR A C 15
ATOM 26134 O O . TYR A 1 24 ? 18.069 7.114 -0.408 1.00 0.26 29 TYR A O 15
ATOM 26152 N N . ALA A 1 25 ? 16.437 8.351 0.544 1.00 0.18 30 ALA A N 15
ATOM 26153 C CA . ALA A 1 25 ? 17.295 9.491 0.820 1.00 0.23 30 ALA A CA 15
ATOM 26154 C C . ALA A 1 25 ? 18.292 9.140 1.920 1.00 0.26 30 ALA A C 15
ATOM 26155 O O . ALA A 1 25 ? 19.289 9.836 2.123 1.00 0.32 30 ALA A O 15
ATOM 26162 N N . LYS A 1 26 ? 18.006 8.048 2.624 1.00 0.25 31 LYS A N 15
ATOM 26163 C CA . LYS A 1 26 ? 18.851 7.572 3.711 1.00 0.30 31 LYS A CA 15
ATOM 26164 C C . LYS A 1 26 ? 19.642 6.343 3.274 1.00 0.31 31 LYS A C 15
ATOM 26165 O O . LYS A 1 26 ? 20.729 6.074 3.784 1.00 0.35 31 LYS A O 15
ATOM 26184 N N . LYS A 1 27 ? 19.079 5.603 2.325 1.00 0.30 32 LYS A N 15
ATOM 26185 C CA . LYS A 1 27 ? 19.698 4.385 1.825 1.00 0.32 32 LYS A CA 15
ATOM 26186 C C . LYS A 1 27 ? 20.072 4.500 0.350 1.00 0.32 32 LYS A C 15
ATOM 26187 O O . LYS A 1 27 ? 21.216 4.801 0.008 1.00 0.38 32 LYS A O 15
ATOM 26206 N N . GLY A 1 28 ? 19.094 4.257 -0.516 1.00 0.30 33 GLY A N 15
ATOM 26207 C CA . GLY A 1 28 ? 19.324 4.318 -1.948 1.00 0.32 33 GLY A CA 15
ATOM 26208 C C . GLY A 1 28 ? 18.560 3.237 -2.684 1.00 0.30 33 GLY A C 15
ATOM 26209 O O . GLY A 1 28 ? 18.516 3.221 -3.914 1.00 0.34 33 GLY A O 15
ATOM 26213 N N . SER A 1 29 ? 17.972 2.320 -1.922 1.00 0.28 34 SER A N 15
ATOM 26214 C CA . SER A 1 29 ? 17.193 1.227 -2.493 1.00 0.28 34 SER A CA 15
ATOM 26215 C C . SER A 1 29 ? 16.275 0.616 -1.439 1.00 0.30 34 SER A C 15
ATOM 26216 O O . SER A 1 29 ? 16.328 0.989 -0.267 1.00 0.45 34 SER A O 15
ATOM 26224 N N . PHE A 1 30 ? 15.434 -0.320 -1.864 1.00 0.27 35 PHE A N 15
ATOM 26225 C CA . PHE A 1 30 ? 14.510 -0.986 -0.951 1.00 0.30 35 PHE A CA 15
ATOM 26226 C C . PHE A 1 30 ? 14.835 -2.472 -0.828 1.00 0.30 35 PHE A C 15
ATOM 26227 O O . PHE A 1 30 ? 15.604 -2.868 0.048 1.00 0.44 35 PHE A O 15
ATOM 26244 N N . LYS A 1 31 ? 14.257 -3.298 -1.696 1.00 0.31 36 LYS A N 15
ATOM 26245 C CA . LYS A 1 31 ? 14.531 -4.731 -1.656 1.00 0.31 36 LYS A CA 15
ATOM 26246 C C . LYS A 1 31 ? 15.914 -5.000 -2.230 1.00 0.26 36 LYS A C 15
ATOM 26247 O O . LYS A 1 31 ? 16.429 -4.209 -3.022 1.00 0.34 36 LYS A O 15
ATOM 26266 N N . LEU A 1 32 ? 16.514 -6.112 -1.834 1.00 0.29 37 LEU A N 15
ATOM 26267 C CA . LEU A 1 32 ? 17.854 -6.446 -2.291 1.00 0.30 37 LEU A CA 15
ATOM 26268 C C . LEU A 1 32 ? 17.953 -7.860 -2.850 1.00 0.30 37 LEU A C 15
ATOM 26269 O O . LEU A 1 32 ? 18.778 -8.129 -3.722 1.00 0.35 37 LEU A O 15
ATOM 26285 N N . THR A 1 33 ? 17.117 -8.762 -2.353 1.00 0.28 38 THR A N 15
ATOM 26286 C CA . THR A 1 33 ? 17.163 -10.148 -2.800 1.00 0.32 38 THR A CA 15
ATOM 26287 C C . THR A 1 33 ? 15.769 -10.717 -3.002 1.00 0.31 38 THR A C 15
ATOM 26288 O O . THR A 1 33 ? 14.803 -10.232 -2.424 1.00 0.33 38 THR A O 15
ATOM 26299 N N . SER A 1 34 ? 15.673 -11.769 -3.801 1.00 0.46 39 SER A N 15
ATOM 26300 C CA . SER A 1 34 ? 14.391 -12.397 -4.050 1.00 0.47 39 SER A CA 15
ATOM 26301 C C . SER A 1 34 ? 13.865 -13.019 -2.771 1.00 0.43 39 SER A C 15
ATOM 26302 O O . SER A 1 34 ? 14.585 -13.736 -2.080 1.00 0.50 39 SER A O 15
ATOM 26310 N N . THR A 1 35 ? 12.614 -12.703 -2.464 1.00 0.38 40 THR A N 15
ATOM 26311 C CA . THR A 1 35 ? 11.934 -13.200 -1.272 1.00 0.36 40 THR A CA 15
ATOM 26312 C C . THR A 1 35 ? 12.436 -12.492 -0.016 1.00 0.33 40 THR A C 15
ATOM 26313 O O . THR A 1 35 ? 12.753 -13.124 0.992 1.00 0.35 40 THR A O 15
ATOM 26324 N N . LYS A 1 36 ? 12.500 -11.162 -0.098 1.00 0.30 41 LYS A N 15
ATOM 26325 C CA . LYS A 1 36 ? 12.917 -10.330 1.027 1.00 0.27 41 LYS A CA 15
ATOM 26326 C C . LYS A 1 36 ? 11.830 -9.304 1.322 1.00 0.24 41 LYS A C 15
ATOM 26327 O O . LYS A 1 36 ? 11.076 -8.925 0.425 1.00 0.24 41 LYS A O 15
ATOM 26346 N N . TRP A 1 37 ? 11.742 -8.845 2.567 1.00 0.21 42 TRP A N 15
ATOM 26347 C CA . TRP A 1 37 ? 10.692 -7.896 2.928 1.00 0.18 42 TRP A CA 15
ATOM 26348 C C . TRP A 1 37 ? 11.184 -6.683 3.719 1.00 0.17 42 TRP A C 15
ATOM 26349 O O . TRP A 1 37 ? 11.374 -6.765 4.933 1.00 0.20 42 TRP A O 15
ATOM 26370 N N . PRO A 1 38 ? 11.400 -5.539 3.043 1.00 0.16 43 PRO A N 15
ATOM 26371 C CA . PRO A 1 38 ? 11.785 -4.294 3.715 1.00 0.16 43 PRO A CA 15
ATOM 26372 C C . PRO A 1 38 ? 10.608 -3.774 4.542 1.00 0.16 43 PRO A C 15
ATOM 26373 O O . PRO A 1 38 ? 9.509 -3.614 4.016 1.00 0.22 43 PRO A O 15
ATOM 26384 N N . GLU A 1 39 ? 10.826 -3.508 5.827 1.00 0.22 44 GLU A N 15
ATOM 26385 C CA . GLU A 1 39 ? 9.748 -3.058 6.694 1.00 0.24 44 GLU A CA 15
ATOM 26386 C C . GLU A 1 39 ? 9.088 -1.772 6.204 1.00 0.23 44 GLU A C 15
ATOM 26387 O O . GLU A 1 39 ? 9.748 -0.860 5.707 1.00 0.25 44 GLU A O 15
ATOM 26399 N N . LEU A 1 40 ? 7.768 -1.727 6.365 1.00 0.22 45 LEU A N 15
ATOM 26400 C CA . LEU A 1 40 ? 6.952 -0.588 5.958 1.00 0.23 45 LEU A CA 15
ATOM 26401 C C . LEU A 1 40 ? 6.778 0.419 7.101 1.00 0.19 45 LEU A C 15
ATOM 26402 O O . LEU A 1 40 ? 6.805 0.046 8.274 1.00 0.20 45 LEU A O 15
ATOM 26418 N N . PRO A 1 41 ? 6.606 1.714 6.767 1.00 0.20 46 PRO A N 15
ATOM 26419 C CA . PRO A 1 41 ? 6.414 2.772 7.764 1.00 0.19 46 PRO A CA 15
ATOM 26420 C C . PRO A 1 41 ? 4.990 2.847 8.326 1.00 0.16 46 PRO A C 15
ATOM 26421 O O . PRO A 1 41 ? 4.760 2.493 9.482 1.00 0.19 46 PRO A O 15
ATOM 26432 N N . VAL A 1 42 ? 4.036 3.307 7.513 1.00 0.14 47 VAL A N 15
ATOM 26433 C CA . VAL A 1 42 ? 2.649 3.441 7.964 1.00 0.14 47 VAL A CA 15
ATOM 26434 C C . VAL A 1 42 ? 1.909 2.114 7.887 1.00 0.15 47 VAL A C 15
ATOM 26435 O O . VAL A 1 42 ? 2.037 1.373 6.917 1.00 0.14 47 VAL A O 15
ATOM 26448 N N . LYS A 1 43 ? 1.122 1.838 8.913 1.00 0.19 48 LYS A N 15
ATOM 26449 C CA . LYS A 1 43 ? 0.345 0.612 8.984 1.00 0.22 48 LYS A CA 15
ATOM 26450 C C . LYS A 1 43 ? -1.122 0.948 9.187 1.00 0.27 48 LYS A C 15
ATOM 26451 O O . LYS A 1 43 ? -1.966 0.062 9.319 1.00 0.32 48 LYS A O 15
ATOM 26470 N N . GLU A 1 44 ? -1.413 2.244 9.216 1.00 0.27 49 GLU A N 15
ATOM 26471 C CA . GLU A 1 44 ? -2.775 2.716 9.414 1.00 0.34 49 GLU A CA 15
ATOM 26472 C C . GLU A 1 44 ? -2.909 4.197 9.081 1.00 0.34 49 GLU A C 15
ATOM 26473 O O . GLU A 1 44 ? -2.053 5.013 9.420 1.00 0.39 49 GLU A O 15
ATOM 26485 N N . ALA A 1 45 ? -4.004 4.517 8.414 1.00 0.36 50 ALA A N 15
ATOM 26486 C CA . ALA A 1 45 ? -4.321 5.883 8.017 1.00 0.36 50 ALA A CA 15
ATOM 26487 C C . ALA A 1 45 ? -5.311 6.514 8.990 1.00 0.50 50 ALA A C 15
ATOM 26488 O O . ALA A 1 45 ? -4.977 7.422 9.753 1.00 1.30 50 ALA A O 15
ATOM 26495 N N . GLY A 1 46 ? -6.532 6.007 8.938 1.00 0.37 51 GLY A N 15
ATOM 26496 C CA . GLY A 1 46 ? -7.612 6.483 9.781 1.00 0.35 51 GLY A CA 15
ATOM 26497 C C . GLY A 1 46 ? -8.862 5.679 9.512 1.00 0.33 51 GLY A C 15
ATOM 26498 O O . GLY A 1 46 ? -9.689 5.455 10.396 1.00 0.50 51 GLY A O 15
ATOM 26502 N N . GLY A 1 47 ? -8.978 5.249 8.261 1.00 0.19 52 GLY A N 15
ATOM 26503 C CA . GLY A 1 47 ? -10.082 4.431 7.824 1.00 0.18 52 GLY A CA 15
ATOM 26504 C C . GLY A 1 47 ? -9.564 3.255 7.034 1.00 0.14 52 GLY A C 15
ATOM 26505 O O . GLY A 1 47 ? -10.315 2.361 6.660 1.00 0.16 52 GLY A O 15
ATOM 26509 N N . PHE A 1 48 ? -8.263 3.295 6.752 1.00 0.11 53 PHE A N 15
ATOM 26510 C CA . PHE A 1 48 ? -7.576 2.229 6.032 1.00 0.09 53 PHE A CA 15
ATOM 26511 C C . PHE A 1 48 ? -6.388 1.728 6.852 1.00 0.11 53 PHE A C 15
ATOM 26512 O O . PHE A 1 48 ? -5.938 2.401 7.780 1.00 0.13 53 PHE A O 15
ATOM 26529 N N . CYS A 1 49 ? -5.888 0.549 6.508 1.00 0.13 54 CYS A N 15
ATOM 26530 C CA . CYS A 1 49 ? -4.726 -0.015 7.180 1.00 0.16 54 CYS A CA 15
ATOM 26531 C C . CYS A 1 49 ? -3.672 -0.325 6.134 1.00 0.14 54 CYS A C 15
ATOM 26532 O O . CYS A 1 49 ? -3.982 -0.840 5.064 1.00 0.14 54 CYS A O 15
ATOM 26539 N N . ILE A 1 50 ? -2.425 -0.035 6.455 1.00 0.14 55 ILE A N 15
ATOM 26540 C CA . ILE A 1 50 ? -1.351 -0.192 5.493 1.00 0.13 55 ILE A CA 15
ATOM 26541 C C . ILE A 1 50 ? -0.360 -1.301 5.832 1.00 0.13 55 ILE A C 15
ATOM 26542 O O . ILE A 1 50 ? -0.159 -1.659 6.992 1.00 0.15 55 ILE A O 15
ATOM 26558 N N . ARG A 1 51 ? 0.243 -1.838 4.775 1.00 0.13 56 ARG A N 15
ATOM 26559 C CA . ARG A 1 51 ? 1.239 -2.899 4.877 1.00 0.14 56 ARG A CA 15
ATOM 26560 C C . ARG A 1 51 ? 2.216 -2.803 3.706 1.00 0.15 56 ARG A C 15
ATOM 26561 O O . ARG A 1 51 ? 1.892 -2.229 2.667 1.00 0.29 56 ARG A O 15
ATOM 26582 N N . MET A 1 52 ? 3.413 -3.362 3.876 1.00 0.14 57 MET A N 15
ATOM 26583 C CA . MET A 1 52 ? 4.425 -3.330 2.828 1.00 0.14 57 MET A CA 15
ATOM 26584 C C . MET A 1 52 ? 3.920 -4.027 1.574 1.00 0.13 57 MET A C 15
ATOM 26585 O O . MET A 1 52 ? 3.005 -4.846 1.652 1.00 0.15 57 MET A O 15
ATOM 26599 N N . SER A 1 53 ? 4.477 -3.654 0.418 1.00 0.13 58 SER A N 15
ATOM 26600 C CA . SER A 1 53 ? 4.093 -4.254 -0.863 1.00 0.15 58 SER A CA 15
ATOM 26601 C C . SER A 1 53 ? 3.889 -5.774 -0.727 1.00 0.16 58 SER A C 15
ATOM 26602 O O . SER A 1 53 ? 4.145 -6.347 0.321 1.00 0.18 58 SER A O 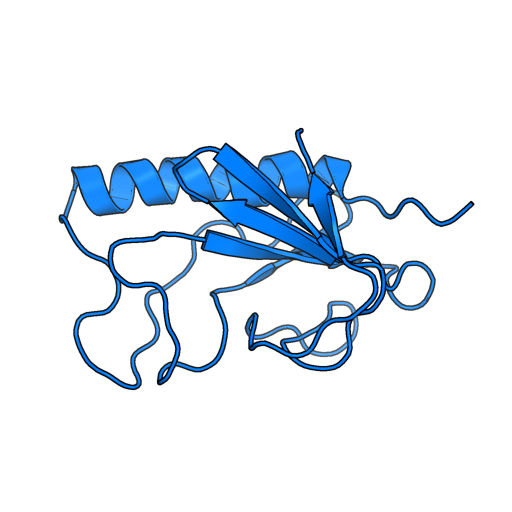15
ATOM 26610 N N . GLY A 1 54 ? 3.457 -6.418 -1.805 1.00 0.18 59 GLY A N 15
ATOM 26611 C CA . GLY A 1 54 ? 3.149 -7.848 -1.778 1.00 0.21 59 GLY A CA 15
ATOM 26612 C C . GLY A 1 54 ? 4.202 -8.778 -1.230 1.00 0.22 59 GLY A C 15
ATOM 26613 O O . GLY A 1 54 ? 4.819 -8.536 -0.196 1.00 0.21 59 GLY A O 15
ATOM 26617 N N . GLN A 1 55 ? 4.332 -9.892 -1.926 1.00 0.27 60 GLN A N 15
ATOM 26618 C CA . GLN A 1 55 ? 5.251 -10.951 -1.573 1.00 0.30 60 GLN A CA 15
ATOM 26619 C C . GLN A 1 55 ? 6.699 -10.568 -1.695 1.00 0.26 60 GLN A C 15
ATOM 26620 O O . GLN A 1 55 ? 7.109 -9.925 -2.649 1.00 0.25 60 GLN A O 15
ATOM 26634 N N . ALA A 1 56 ? 7.468 -11.035 -0.730 1.00 0.27 61 ALA A N 15
ATOM 26635 C CA . ALA A 1 56 ? 8.897 -10.778 -0.679 1.00 0.25 61 ALA A CA 15
ATOM 26636 C C . ALA A 1 56 ? 9.548 -11.119 -2.007 1.00 0.25 61 ALA A C 15
ATOM 26637 O O . ALA A 1 56 ? 10.582 -10.553 -2.366 1.00 0.25 61 ALA A O 15
ATOM 26644 N N . LYS A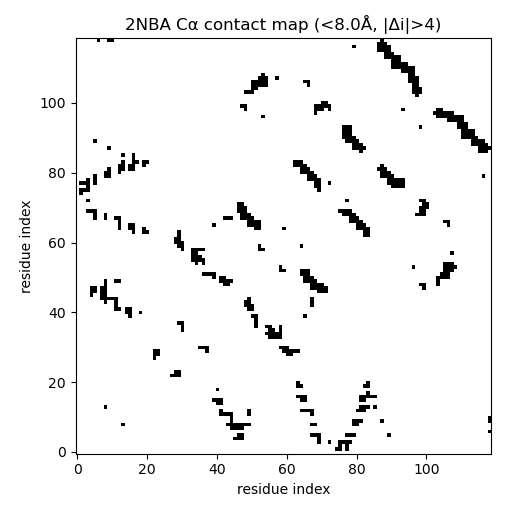 1 57 ? 8.939 -12.050 -2.734 1.00 0.29 62 LYS A N 15
ATOM 26645 C CA . LYS A 1 57 ? 9.466 -12.459 -4.030 1.00 0.32 62 LYS A CA 15
ATOM 26646 C C . LYS A 1 57 ? 9.143 -11.405 -5.093 1.00 0.31 62 LYS A C 15
ATOM 26647 O O . LYS A 1 57 ? 9.842 -11.276 -6.098 1.00 0.40 62 LYS A O 15
ATOM 26666 N N . GLY A 1 58 ? 8.078 -10.653 -4.843 1.00 0.26 63 GLY A N 15
ATOM 26667 C CA . GLY A 1 58 ? 7.649 -9.597 -5.743 1.00 0.28 63 GLY A CA 15
ATOM 26668 C C . GLY A 1 58 ? 7.576 -8.264 -5.042 1.00 0.24 63 GLY A C 15
ATOM 26669 O O . GLY A 1 58 ? 6.507 -7.662 -4.950 1.00 0.24 63 GLY A O 15
ATOM 26673 N N . ILE A 1 59 ? 8.718 -7.797 -4.558 1.00 0.21 64 ILE A N 15
ATOM 26674 C CA . ILE A 1 59 ? 8.766 -6.543 -3.825 1.00 0.17 64 ILE A CA 15
ATOM 26675 C C . ILE A 1 59 ? 9.477 -5.425 -4.556 1.00 0.17 64 ILE A C 15
ATOM 26676 O O . ILE A 1 59 ? 10.456 -5.628 -5.273 1.00 0.19 64 ILE A O 15
ATOM 26692 N N . LEU A 1 60 ? 8.917 -4.243 -4.346 1.00 0.17 65 LEU A N 15
ATOM 26693 C CA . LEU A 1 60 ? 9.378 -3.001 -4.927 1.00 0.18 65 LEU A CA 15
ATOM 26694 C C . LEU A 1 60 ? 10.879 -2.973 -5.192 1.00 0.18 65 LEU A C 15
ATOM 26695 O O . LEU A 1 60 ? 11.675 -3.502 -4.416 1.00 0.21 65 LEU A O 15
ATOM 26711 N N . GLU A 1 61 ? 11.244 -2.325 -6.295 1.00 0.23 66 GLU A N 15
ATOM 26712 C CA . GLU A 1 61 ? 12.643 -2.189 -6.697 1.00 0.29 66 GLU A CA 15
ATOM 26713 C C . GLU A 1 61 ? 12.779 -0.956 -7.571 1.00 0.40 66 GLU A C 15
ATOM 26714 O O . GLU A 1 61 ? 12.275 -0.922 -8.694 1.00 0.46 66 GLU A O 15
ATOM 26726 N N . GLY A 1 62 ? 13.460 0.061 -7.055 1.00 0.46 67 GLY A N 15
ATOM 26727 C CA . GLY A 1 62 ? 13.576 1.301 -7.791 1.00 0.57 67 GLY A CA 15
ATOM 26728 C C . GLY A 1 62 ? 12.250 2.027 -7.746 1.00 0.52 67 GLY A C 15
ATOM 26729 O O . GLY A 1 62 ? 12.075 3.098 -8.327 1.00 0.60 67 GLY A O 15
ATOM 26733 N N . LYS A 1 63 ? 11.314 1.404 -7.030 1.00 0.38 68 LYS A N 15
ATOM 26734 C CA . LYS A 1 63 ? 9.967 1.914 -6.851 1.00 0.32 68 LYS A CA 15
ATOM 26735 C C . LYS A 1 63 ? 9.524 1.641 -5.419 1.00 0.20 68 LYS A C 15
ATOM 26736 O O . LYS A 1 63 ? 9.776 0.567 -4.901 1.00 0.18 68 LYS A O 15
ATOM 26755 N N . PHE A 1 64 ? 8.950 2.621 -4.742 1.00 0.16 69 PHE A N 15
ATOM 26756 C CA . PHE A 1 64 ? 8.483 2.391 -3.377 1.00 0.18 69 PHE A CA 15
ATOM 26757 C C . PHE A 1 64 ? 6.981 2.629 -3.290 1.00 0.23 69 PHE A C 15
ATOM 26758 O O . PHE A 1 64 ? 6.519 3.735 -3.546 1.00 0.34 69 PHE A O 15
ATOM 26775 N N . THR A 1 65 ? 6.222 1.601 -2.916 1.00 0.20 70 THR A N 15
ATOM 26776 C CA . THR A 1 65 ? 4.766 1.735 -2.833 1.00 0.24 70 THR A CA 15
ATOM 26777 C C . THR A 1 65 ? 4.153 0.864 -1.747 1.00 0.24 70 THR A C 15
ATOM 26778 O O . THR A 1 65 ? 4.582 -0.267 -1.522 1.00 0.34 70 THR A O 15
ATOM 26789 N N . LEU A 1 66 ? 3.133 1.405 -1.089 1.00 0.16 71 LEU A N 15
ATOM 26790 C CA . LEU A 1 66 ? 2.409 0.682 -0.060 1.00 0.15 71 LEU A CA 15
ATOM 26791 C C . LEU A 1 66 ? 0.931 0.662 -0.389 1.00 0.14 71 LEU A C 15
ATOM 26792 O O . LEU A 1 66 ? 0.439 1.517 -1.124 1.00 0.15 71 LEU A O 15
ATOM 26808 N N . LYS A 1 67 ? 0.226 -0.312 0.157 1.00 0.18 72 LYS A N 15
ATOM 26809 C CA . LYS A 1 67 ? -1.201 -0.413 -0.067 1.00 0.18 72 LYS A CA 15
ATOM 26810 C C . LYS A 1 67 ? -1.948 -0.327 1.240 1.00 0.20 72 LYS A C 15
ATOM 26811 O O . LYS A 1 67 ? -1.493 -0.812 2.277 1.00 0.36 72 LYS A O 15
ATOM 26830 N N . ALA A 1 68 ? -3.099 0.297 1.170 1.00 0.12 73 ALA A N 15
ATOM 26831 C CA . ALA A 1 68 ? -3.948 0.466 2.316 1.00 0.11 73 ALA A CA 15
ATOM 26832 C C . ALA A 1 68 ? -5.283 -0.211 2.078 1.00 0.10 73 ALA A C 15
ATOM 26833 O O . ALA A 1 68 ? -5.762 -0.275 0.949 1.00 0.12 73 ALA A O 15
ATOM 26840 N N . VAL A 1 69 ? -5.884 -0.699 3.146 1.00 0.09 74 VAL A N 15
ATOM 26841 C CA . VAL A 1 69 ? -7.162 -1.381 3.054 1.00 0.09 74 VAL A CA 15
ATOM 26842 C C . VAL A 1 69 ? -8.141 -0.838 4.080 1.00 0.10 74 VAL A C 15
ATOM 26843 O O . VAL A 1 69 ? -7.785 -0.607 5.226 1.00 0.19 74 VAL A O 15
ATOM 26856 N N . ALA A 1 70 ? -9.377 -0.633 3.663 1.00 0.10 75 ALA A N 15
ATOM 26857 C CA . ALA A 1 70 ? -10.391 -0.117 4.564 1.00 0.11 75 ALA A CA 15
ATOM 26858 C C . ALA A 1 70 ? -10.473 -0.956 5.831 1.00 0.11 75 ALA A C 15
ATOM 26859 O O . ALA A 1 70 ? -10.416 -2.181 5.792 1.00 0.19 75 ALA A O 15
ATOM 26866 N N . LEU A 1 71 ? -10.564 -0.282 6.962 1.00 0.11 76 LEU A N 15
ATOM 26867 C CA . LEU A 1 71 ? -10.682 -0.959 8.233 1.00 0.11 76 LEU A CA 15
ATOM 26868 C C . LEU A 1 71 ? -12.026 -1.661 8.254 1.00 0.12 76 LEU A C 15
ATOM 26869 O O . LEU A 1 71 ? -12.176 -2.755 8.795 1.00 0.15 76 LEU A O 15
ATOM 26885 N N . ASP A 1 72 ? -13.002 -0.992 7.654 1.00 0.13 77 ASP A N 15
ATOM 26886 C CA . ASP A 1 72 ? -14.345 -1.540 7.501 1.00 0.17 77 ASP A CA 15
ATOM 26887 C C . ASP A 1 72 ? -14.485 -2.124 6.100 1.00 0.17 77 ASP A C 15
ATOM 26888 O O . ASP A 1 72 ? -15.583 -2.187 5.556 1.00 0.21 77 ASP A O 15
ATOM 26897 N N . ARG A 1 73 ? -13.352 -2.510 5.508 1.00 0.15 78 ARG A N 15
ATOM 26898 C CA . ARG A 1 73 ? -13.327 -3.052 4.156 1.00 0.17 78 ARG A CA 15
ATOM 26899 C C . ARG A 1 73 ? -14.329 -4.183 3.963 1.00 0.23 78 ARG A C 15
ATOM 26900 O O . ARG A 1 73 ? -14.766 -4.435 2.839 1.00 0.25 78 ARG A O 15
ATOM 26921 N N . GLU A 1 74 ? -14.684 -4.873 5.043 1.00 0.27 79 GLU A N 15
ATOM 26922 C CA . GLU A 1 74 ? -15.673 -5.941 4.952 1.00 0.34 79 GLU A CA 15
ATOM 26923 C C . GLU A 1 74 ? -16.904 -5.376 4.265 1.00 0.35 79 GLU A C 15
ATOM 26924 O O . GLU A 1 74 ? -17.690 -6.085 3.636 1.00 0.40 79 GLU A O 15
ATOM 26936 N N . ALA A 1 75 ? -17.035 -4.068 4.419 1.00 0.31 80 ALA A N 15
ATOM 26937 C CA . ALA A 1 75 ? -18.110 -3.293 3.839 1.00 0.33 80 ALA A CA 15
ATOM 26938 C C . ALA A 1 75 ? -17.602 -2.470 2.652 1.00 0.29 80 ALA A C 15
ATOM 26939 O O . ALA A 1 75 ? -18.373 -2.093 1.770 1.00 0.31 80 ALA A O 15
ATOM 26946 N N . GLU A 1 76 ? -16.294 -2.196 2.642 1.00 0.24 81 GLU A N 15
ATOM 26947 C CA . GLU A 1 76 ? -15.675 -1.398 1.583 1.00 0.20 81 GLU A CA 15
ATOM 26948 C C . GLU A 1 76 ? -14.436 -2.090 0.999 1.00 0.17 81 GLU A C 15
ATOM 26949 O O . GLU A 1 76 ? -13.312 -1.817 1.418 1.00 0.16 81 GLU A O 15
ATOM 26961 N N . PRO A 1 77 ? -14.622 -2.987 0.011 1.00 0.23 82 PRO A N 15
ATOM 26962 C CA . PRO A 1 77 ? -13.510 -3.709 -0.628 1.00 0.23 82 PRO A CA 15
ATOM 26963 C C . PRO A 1 77 ? -12.491 -2.774 -1.276 1.00 0.18 82 PRO A C 15
ATOM 26964 O O . PRO A 1 77 ? -11.389 -3.198 -1.628 1.00 0.19 82 PRO A O 15
ATOM 26975 N N . ARG A 1 78 ? -12.861 -1.503 -1.437 1.00 0.15 83 ARG A N 15
ATOM 26976 C CA . ARG A 1 78 ? -11.967 -0.520 -2.048 1.00 0.13 83 ARG A CA 15
ATOM 26977 C C . ARG A 1 78 ? -10.611 -0.487 -1.354 1.00 0.12 83 ARG A C 15
ATOM 26978 O O . ARG A 1 78 ? -10.519 -0.468 -0.127 1.00 0.18 83 ARG A O 15
ATOM 26999 N N . VAL A 1 79 ? -9.570 -0.479 -2.169 1.00 0.09 84 VAL A N 15
ATOM 27000 C CA . VAL A 1 79 ? -8.191 -0.446 -1.687 1.00 0.09 84 VAL A CA 15
ATOM 27001 C C . VAL A 1 79 ? -7.438 0.722 -2.322 1.00 0.08 84 VAL A C 15
ATOM 27002 O O . VAL A 1 79 ? -7.895 1.283 -3.313 1.00 0.09 84 VAL A O 15
ATOM 27015 N N . LEU A 1 80 ? -6.301 1.108 -1.750 1.00 0.10 85 LEU A N 15
ATOM 27016 C CA . LEU A 1 80 ? -5.518 2.208 -2.311 1.00 0.09 85 LEU A CA 15
ATOM 27017 C C . LEU A 1 80 ? -4.023 1.936 -2.214 1.00 0.10 85 LEU A C 15
ATOM 27018 O O . LEU A 1 80 ? -3.579 1.069 -1.466 1.00 0.11 85 LEU A O 15
ATOM 27034 N N . ARG A 1 81 ? -3.261 2.684 -2.997 1.00 0.10 86 ARG A N 15
ATOM 27035 C CA . ARG A 1 81 ? -1.807 2.579 -3.010 1.00 0.11 86 ARG A CA 15
ATOM 27036 C C . ARG A 1 81 ? -1.211 3.931 -3.350 1.00 0.11 86 ARG A C 15
ATOM 27037 O O . ARG A 1 81 ? -1.823 4.711 -4.067 1.00 0.10 86 ARG A O 15
ATOM 27058 N N . LEU A 1 82 ? -0.036 4.215 -2.819 1.00 0.12 87 LEU A N 15
ATOM 27059 C CA . LEU A 1 82 ? 0.643 5.468 -3.106 1.00 0.11 87 LEU A CA 15
ATOM 27060 C C . LEU A 1 82 ? 2.144 5.260 -3.036 1.00 0.13 87 LEU A C 15
ATOM 27061 O O . LEU A 1 82 ? 2.670 4.804 -2.020 1.00 0.16 87 LEU A O 15
ATOM 27077 N N . ASN A 1 83 ? 2.832 5.594 -4.117 1.00 0.11 88 ASN A N 15
ATOM 27078 C CA . ASN A 1 83 ? 4.277 5.404 -4.173 1.00 0.13 88 ASN A CA 15
ATOM 27079 C C . ASN A 1 83 ? 5.038 6.684 -3.839 1.00 0.12 88 ASN A C 15
ATOM 27080 O O . ASN A 1 83 ? 4.439 7.736 -3.622 1.00 0.11 88 ASN A O 15
ATOM 27091 N N . GLU A 1 84 ? 6.365 6.575 -3.788 1.00 0.16 89 GLU A N 15
ATOM 27092 C CA . GLU A 1 84 ? 7.227 7.713 -3.478 1.00 0.19 89 GLU A CA 15
ATOM 27093 C C . GLU A 1 84 ? 7.021 8.838 -4.492 1.00 0.18 89 GLU A C 15
ATOM 27094 O O . GLU A 1 84 ? 7.279 10.007 -4.205 1.00 0.24 89 GLU A O 15
ATOM 27106 N N . SER A 1 85 ? 6.554 8.464 -5.682 1.00 0.16 90 SER A N 15
ATOM 27107 C CA . SER A 1 85 ? 6.305 9.422 -6.753 1.00 0.17 90 SER A CA 15
ATOM 27108 C C . SER A 1 85 ? 4.937 10.046 -6.571 1.00 0.13 90 SER A C 15
ATOM 27109 O O . SER A 1 85 ? 4.436 10.759 -7.441 1.00 0.15 90 SER A O 15
ATOM 27117 N N . LEU A 1 86 ? 4.350 9.762 -5.422 1.00 0.10 91 LEU A N 15
ATOM 27118 C CA . LEU A 1 86 ? 3.050 10.282 -5.061 1.00 0.09 91 LEU A CA 15
ATOM 27119 C C . LEU A 1 86 ? 1.984 9.926 -6.089 1.00 0.11 91 LEU A C 15
ATOM 27120 O O . LEU A 1 86 ? 1.032 10.675 -6.309 1.00 0.16 91 LEU A O 15
ATOM 27136 N N . THR A 1 87 ? 2.164 8.767 -6.714 1.00 0.12 92 THR A N 15
ATOM 27137 C CA . THR A 1 87 ? 1.210 8.253 -7.686 1.00 0.14 92 THR A CA 15
ATOM 27138 C C . THR A 1 87 ? 0.354 7.190 -7.015 1.00 0.11 92 THR A C 15
ATOM 27139 O O . THR A 1 87 ? 0.856 6.133 -6.633 1.00 0.11 92 THR A O 15
ATOM 27150 N N . ALA A 1 88 ? -0.933 7.465 -6.874 1.00 0.11 93 ALA A N 15
ATOM 27151 C CA . ALA A 1 88 ? -1.827 6.529 -6.211 1.00 0.09 93 ALA A CA 15
ATOM 27152 C C . ALA A 1 88 ? -2.750 5.808 -7.167 1.00 0.09 93 ALA A C 15
ATOM 27153 O O . ALA A 1 88 ? -3.046 6.281 -8.264 1.00 0.10 93 ALA A O 15
ATOM 27160 N N . VAL A 1 89 ? -3.184 4.642 -6.720 1.00 0.09 94 VAL A N 15
ATOM 27161 C CA . VAL A 1 89 ? -4.123 3.824 -7.470 1.00 0.10 94 VAL A CA 15
ATOM 27162 C C . VAL A 1 89 ? -5.051 3.095 -6.524 1.00 0.09 94 VAL A C 15
ATOM 27163 O O . VAL A 1 89 ? -4.627 2.452 -5.564 1.00 0.10 94 VAL A O 15
ATOM 27176 N N . VAL A 1 90 ? -6.326 3.221 -6.813 1.00 0.09 95 VAL A N 15
ATOM 27177 C CA . VAL A 1 90 ? -7.365 2.618 -6.014 1.00 0.09 95 VAL A CA 15
ATOM 27178 C C . VAL A 1 90 ? -7.958 1.393 -6.686 1.00 0.11 95 VAL A C 15
ATOM 27179 O O . VAL A 1 90 ? -8.022 1.309 -7.909 1.00 0.12 95 VAL A O 15
ATOM 27192 N N . CYS A 1 91 ? -8.389 0.449 -5.866 1.00 0.11 96 CYS A N 15
ATOM 27193 C CA . CYS A 1 91 ? -9.012 -0.766 -6.346 1.00 0.13 96 CYS A CA 15
ATOM 27194 C C . CYS A 1 91 ? -10.417 -0.866 -5.792 1.00 0.13 96 CYS A C 15
ATOM 27195 O O . CYS A 1 91 ? -10.731 -0.274 -4.763 1.00 0.14 96 CYS A O 15
ATOM 27202 N N . GLY A 1 92 ? -11.258 -1.597 -6.491 1.00 0.15 97 GLY A N 15
ATOM 27203 C CA . GLY A 1 92 ? -12.621 -1.763 -6.059 1.00 0.16 97 GLY A CA 15
ATOM 27204 C C . GLY A 1 92 ? -12.860 -3.167 -5.579 1.00 0.16 97 GLY A C 15
ATOM 27205 O O . GLY A 1 92 ? -13.972 -3.537 -5.201 1.00 0.17 97 GLY A O 15
ATOM 27209 N N . LYS A 1 93 ? -11.792 -3.950 -5.604 1.00 0.16 98 LYS A N 15
ATOM 27210 C CA . LYS A 1 93 ? -11.839 -5.330 -5.182 1.00 0.16 98 LYS A CA 15
ATOM 27211 C C . LYS A 1 93 ? -10.470 -5.780 -4.689 1.00 0.16 98 LYS A C 15
ATOM 27212 O O . LYS A 1 93 ? -9.478 -5.678 -5.407 1.00 0.19 98 LYS A O 15
ATOM 27231 N N . MET A 1 94 ? -10.419 -6.267 -3.457 1.00 0.17 99 MET A N 15
ATOM 27232 C CA . MET A 1 94 ? -9.179 -6.751 -2.884 1.00 0.20 99 MET A CA 15
ATOM 27233 C C . MET A 1 94 ? -9.341 -8.221 -2.537 1.00 0.22 99 MET A C 15
ATOM 27234 O O . MET A 1 94 ? -10.041 -8.574 -1.587 1.00 0.23 99 MET A O 15
ATOM 27248 N N . LYS A 1 95 ? -8.690 -9.075 -3.314 1.00 0.25 100 LYS A N 15
ATOM 27249 C CA . LYS A 1 95 ? -8.798 -10.516 -3.120 1.00 0.28 100 LYS A CA 15
ATOM 27250 C C . LYS A 1 95 ? -7.680 -11.079 -2.246 1.00 0.25 100 LYS A C 15
ATOM 27251 O O . LYS A 1 95 ? -7.928 -11.562 -1.141 1.00 0.28 100 LYS A O 15
ATOM 27270 N N . GLY A 1 96 ? -6.452 -11.015 -2.748 1.00 0.25 101 GLY A N 15
ATOM 27271 C CA . GLY A 1 96 ? -5.321 -11.560 -2.019 1.00 0.28 101 GLY A CA 15
ATOM 27272 C C . GLY A 1 96 ? -4.689 -10.585 -1.048 1.00 0.24 101 GLY A C 15
ATOM 27273 O O . GLY A 1 96 ? -5.265 -10.279 -0.004 1.00 0.33 101 GLY A O 15
ATOM 27277 N N . LYS A 1 97 ? -3.502 -10.099 -1.414 1.00 0.31 102 LYS A N 15
ATOM 27278 C CA . LYS A 1 97 ? -2.730 -9.161 -0.590 1.00 0.31 102 LYS A CA 15
ATOM 27279 C C . LYS A 1 97 ? -2.976 -9.366 0.903 1.00 0.30 102 LYS A C 15
ATOM 27280 O O . LYS A 1 97 ? -2.368 -10.230 1.535 1.00 0.61 102 LYS A O 15
ATOM 27299 N N . GLY A 1 98 ? -3.875 -8.557 1.453 1.00 0.37 103 GLY A N 15
ATOM 27300 C CA . GLY A 1 98 ? -4.208 -8.631 2.860 1.00 0.38 103 GLY A CA 15
ATOM 27301 C C . GLY A 1 98 ? -5.175 -7.532 3.242 1.00 0.44 103 GLY A C 15
ATOM 27302 O O . GLY A 1 98 ? -5.135 -6.446 2.668 1.00 0.49 103 GLY A O 15
ATOM 27306 N N . SER A 1 99 ? -6.043 -7.799 4.207 1.00 0.48 104 SER A N 15
ATOM 27307 C CA . SER A 1 99 ? -7.020 -6.807 4.621 1.00 0.56 104 SER A CA 15
ATOM 27308 C C . SER A 1 99 ? -7.140 -6.715 6.131 1.00 0.49 104 SER A C 15
ATOM 27309 O O . SER A 1 99 ? -6.941 -7.697 6.845 1.00 0.39 104 SER A O 15
ATOM 27317 N N . CYS A 1 100 ? -7.464 -5.518 6.605 1.00 0.62 105 CYS A N 15
ATOM 27318 C CA . CYS A 1 100 ? -7.652 -5.280 8.027 1.00 0.62 105 CYS A CA 15
ATOM 27319 C C . CYS A 1 100 ? -8.737 -6.198 8.562 1.00 0.51 105 CYS A C 15
ATOM 27320 O O . CYS A 1 100 ? -9.323 -6.975 7.805 1.00 0.50 105 CYS A O 15
ATOM 27327 N N . THR A 1 101 ? -9.018 -6.090 9.861 1.00 0.50 106 THR A N 15
ATOM 27328 C CA . THR A 1 101 ? -10.050 -6.902 10.505 1.00 0.46 106 THR A CA 15
ATOM 27329 C C . THR A 1 101 ? -10.069 -8.333 9.959 1.00 0.60 106 THR A C 15
ATOM 27330 O O . THR A 1 101 ? -11.107 -8.995 9.941 1.00 0.95 106 THR A O 15
ATOM 27341 N N . ASP A 1 102 ? -8.905 -8.805 9.519 1.00 0.51 107 ASP A N 15
ATOM 27342 C CA . ASP A 1 102 ? -8.775 -10.150 8.970 1.00 0.75 107 ASP A CA 15
ATOM 27343 C C . ASP A 1 102 ? -7.351 -10.671 9.135 1.00 0.84 107 ASP A C 15
ATOM 27344 O O . ASP A 1 102 ? -7.139 -11.797 9.584 1.00 1.21 107 ASP A O 15
ATOM 27353 N N . GLY A 1 103 ? -6.377 -9.841 8.769 1.00 0.62 108 GLY A N 15
ATOM 27354 C CA . GLY A 1 103 ? -4.985 -10.234 8.882 1.00 0.72 108 GLY A CA 15
ATOM 27355 C C . GLY A 1 103 ? -4.111 -9.599 7.817 1.00 0.58 108 GLY A C 15
ATOM 27356 O O . GLY A 1 103 ? -3.489 -10.299 7.018 1.00 0.67 108 GLY A O 15
ATOM 27360 N N . GLU A 1 104 ? -4.065 -8.269 7.804 1.00 0.45 109 GLU A N 15
ATOM 27361 C CA . GLU A 1 104 ? -3.259 -7.535 6.833 1.00 0.35 109 GLU A CA 15
ATOM 27362 C C . GLU A 1 104 ? -1.788 -7.931 6.935 1.00 0.36 109 GLU A C 15
ATOM 27363 O O . GLU A 1 104 ? -1.268 -8.135 8.032 1.00 0.52 109 GLU A O 15
ATOM 27375 N N . GLU A 1 105 ? -1.122 -8.040 5.789 1.00 0.33 110 GLU A N 15
ATOM 27376 C CA . GLU A 1 105 ? 0.288 -8.405 5.768 1.00 0.36 110 GLU A CA 15
ATOM 27377 C C . GLU A 1 105 ? 1.026 -7.706 4.632 1.00 0.30 110 GLU A C 15
ATOM 27378 O O . GLU A 1 105 ? 2.003 -6.997 4.872 1.00 0.29 110 GLU A O 15
ATOM 27390 N N . ILE A 1 106 ? 0.560 -7.901 3.397 1.00 0.27 111 ILE A N 15
ATOM 27391 C CA . ILE A 1 106 ? 1.201 -7.278 2.244 1.00 0.23 111 ILE A CA 15
ATOM 27392 C C . ILE A 1 106 ? 0.229 -7.015 1.101 1.00 0.24 111 ILE A C 15
ATOM 27393 O O . ILE A 1 106 ? -0.946 -7.368 1.168 1.00 0.28 111 ILE A O 15
ATOM 27409 N N . PHE A 1 107 ? 0.749 -6.377 0.055 1.00 0.24 112 PHE A N 15
ATOM 27410 C CA . PHE A 1 107 ? -0.034 -6.031 -1.126 1.00 0.29 112 PHE A CA 15
ATOM 27411 C C . PHE A 1 107 ? 0.449 -6.819 -2.345 1.00 0.36 112 PHE A C 15
ATOM 27412 O O . PHE A 1 107 ? 1.230 -6.318 -3.156 1.00 0.41 112 PHE A O 15
ATOM 27429 N N . ARG A 1 108 ? -0.010 -8.062 -2.479 1.00 0.42 113 ARG A N 15
ATOM 27430 C CA . ARG A 1 108 ? 0.407 -8.892 -3.598 1.00 0.50 113 ARG A CA 15
ATOM 27431 C C . ARG A 1 108 ? -0.662 -8.900 -4.695 1.00 0.93 113 ARG A C 15
ATOM 27432 O O . ARG A 1 108 ? -1.819 -9.249 -4.458 1.00 1.16 113 ARG A O 15
ATOM 27453 N N . GLY A 1 109 ? -0.237 -8.493 -5.893 1.00 1.20 114 GLY A N 15
ATOM 27454 C CA . GLY A 1 109 ? -1.115 -8.391 -7.055 1.00 1.68 114 GLY A CA 15
ATOM 27455 C C . GLY A 1 109 ? -2.234 -9.417 -7.125 1.00 0.77 114 GLY A C 15
ATOM 27456 O O . GLY A 1 109 ? -2.024 -10.545 -7.572 1.00 0.38 114 GLY A O 15
ATOM 27460 N N . ASN A 1 110 ? -3.428 -9.007 -6.698 1.00 0.78 115 ASN A N 15
ATOM 27461 C CA . ASN A 1 110 ? -4.613 -9.862 -6.736 1.00 0.50 115 ASN A CA 15
ATOM 27462 C C . ASN A 1 110 ? -5.889 -9.028 -6.615 1.00 0.37 115 ASN A C 15
ATOM 27463 O O . ASN A 1 110 ? -6.931 -9.533 -6.198 1.00 0.44 115 ASN A O 15
ATOM 27474 N N . ASP A 1 111 ? -5.806 -7.748 -6.986 1.00 0.38 116 ASP A N 15
ATOM 27475 C CA . ASP A 1 111 ? -6.954 -6.846 -6.890 1.00 0.28 116 ASP A CA 15
ATOM 27476 C C . ASP A 1 111 ? -7.692 -6.709 -8.215 1.00 0.29 116 ASP A C 15
ATOM 27477 O O . ASP A 1 111 ? -7.161 -7.026 -9.279 1.00 0.40 116 ASP A O 15
ATOM 27486 N N . ALA A 1 112 ? -8.925 -6.227 -8.123 1.00 0.25 117 ALA A N 15
ATOM 27487 C CA . ALA A 1 112 ? -9.774 -6.019 -9.288 1.00 0.27 117 ALA A CA 15
ATOM 27488 C C . ALA A 1 112 ? -10.454 -4.667 -9.220 1.00 0.24 117 ALA A C 15
ATOM 27489 O O . ALA A 1 112 ? -10.456 -4.014 -8.176 1.00 0.21 117 ALA A O 15
ATOM 27496 N N . GLU A 1 113 ? -11.038 -4.255 -10.337 1.00 0.28 118 GLU A N 15
ATOM 27497 C CA . GLU A 1 113 ? -11.744 -2.990 -10.395 1.00 0.28 118 GLU A CA 15
ATOM 27498 C C . GLU A 1 113 ? -10.875 -1.846 -9.876 1.00 0.23 118 GLU A C 15
ATOM 27499 O O . GLU A 1 113 ? -11.247 -1.173 -8.918 1.00 0.21 118 GLU A O 15
ATOM 27511 N N . CYS A 1 114 ? -9.740 -1.588 -10.527 1.00 0.22 119 CYS A N 15
ATOM 27512 C CA . CYS A 1 114 ? -8.851 -0.520 -10.063 1.00 0.18 119 CYS A CA 15
ATOM 27513 C C . CYS A 1 114 ? -8.615 0.560 -11.110 1.00 0.18 119 CYS A C 15
ATOM 27514 O O . CYS A 1 114 ? -8.587 0.301 -12.313 1.00 0.21 119 CYS A O 15
ATOM 27521 N N . ARG A 1 115 ? -8.448 1.780 -10.608 1.00 0.16 120 ARG A N 15
ATOM 27522 C CA . ARG A 1 115 ? -8.194 2.949 -11.423 1.00 0.17 120 ARG A CA 15
ATOM 27523 C C . ARG A 1 115 ? -7.171 3.849 -10.727 1.00 0.15 120 ARG A C 15
ATOM 27524 O O . ARG A 1 115 ? -6.963 3.730 -9.521 1.00 0.15 120 ARG A O 15
ATOM 27545 N N . PRO A 1 116 ? -6.523 4.765 -11.466 1.00 0.14 121 PRO A N 15
ATOM 27546 C CA . PRO A 1 116 ? -5.528 5.674 -10.890 1.00 0.13 121 PRO A CA 15
ATOM 27547 C C . PRO A 1 116 ? -6.163 6.739 -10.004 1.00 0.12 121 PRO A C 15
ATOM 27548 O O . PRO A 1 116 ? -7.059 7.466 -10.434 1.00 0.14 121 PRO A O 15
ATOM 27559 N N . PHE A 1 117 ? -5.689 6.828 -8.768 1.00 0.10 122 PHE A N 15
ATOM 27560 C CA . PHE A 1 117 ? -6.215 7.793 -7.812 1.00 0.10 122 PHE A CA 15
ATOM 27561 C C . PHE A 1 117 ? -5.198 8.882 -7.497 1.00 0.11 122 PHE A C 15
ATOM 27562 O O . PHE A 1 117 ? -3.996 8.625 -7.439 1.00 0.12 122 PHE A O 15
ATOM 27579 N N . THR A 1 118 ? -5.689 10.102 -7.306 1.00 0.13 123 THR A N 15
ATOM 27580 C CA . THR A 1 118 ? -4.823 11.227 -6.987 1.00 0.16 123 THR A CA 15
ATOM 27581 C C . THR A 1 118 ? -5.313 11.960 -5.744 1.00 0.17 123 THR A C 15
ATOM 27582 O O . THR A 1 118 ? -6.322 12.664 -5.780 1.00 0.19 123 THR A O 15
ATOM 27593 N N . GLY A 1 119 ? -4.588 11.781 -4.645 1.00 0.16 124 GLY A N 15
ATOM 27594 C CA . GLY A 1 119 ? -4.943 12.426 -3.395 1.00 0.17 124 GLY A CA 15
ATOM 27595 C C . GLY A 1 119 ? -4.735 13.929 -3.428 1.00 0.24 124 GLY A C 15
ATOM 27596 O O . GLY A 1 119 ? -4.859 14.524 -4.519 1.00 1.05 124 GLY A O 15
ATOM 27601 N N . HIS A 1 1 ? -20.291 6.320 -3.424 1.00 2.36 6 HIS A N 16
ATOM 27602 C CA . HIS A 1 1 ? -20.825 5.753 -2.159 1.00 1.81 6 HIS A CA 16
ATOM 27603 C C . HIS A 1 1 ? -19.925 4.636 -1.644 1.00 1.54 6 HIS A C 16
ATOM 27604 O O . HIS A 1 1 ? -19.781 4.450 -0.435 1.00 2.00 6 HIS A O 16
ATOM 27621 N N . ARG A 1 2 ? -19.321 3.898 -2.569 1.00 1.10 7 ARG A N 16
ATOM 27622 C CA . ARG A 1 2 ? -18.432 2.798 -2.213 1.00 0.83 7 ARG A CA 16
ATOM 27623 C C . ARG A 1 2 ? -17.120 3.323 -1.633 1.00 0.78 7 ARG A C 16
ATOM 27624 O O . ARG A 1 2 ? -16.342 2.563 -1.058 1.00 1.40 7 ARG A O 16
ATOM 27645 N N . SER A 1 3 ? -16.886 4.630 -1.767 1.00 0.65 8 SER A N 16
ATOM 27646 C CA . SER A 1 3 ? -15.665 5.241 -1.244 1.00 0.51 8 SER A CA 16
ATOM 27647 C C . SER A 1 3 ? -15.361 4.691 0.143 1.00 0.42 8 SER A C 16
ATOM 27648 O O . SER A 1 3 ? -15.955 5.104 1.140 1.00 0.51 8 SER A O 16
ATOM 27656 N N . ALA A 1 4 ? -14.425 3.754 0.186 1.00 0.33 9 ALA A N 16
ATOM 27657 C CA . ALA A 1 4 ? -14.034 3.091 1.423 1.00 0.33 9 ALA A CA 16
ATOM 27658 C C . ALA A 1 4 ? -13.348 4.035 2.391 1.00 0.43 9 ALA A C 16
ATOM 27659 O O . ALA A 1 4 ? -12.997 3.644 3.503 1.00 1.08 9 ALA A O 16
ATOM 27666 N N . ASN A 1 5 ? -13.162 5.263 1.938 1.00 0.33 10 ASN A N 16
ATOM 27667 C CA . ASN A 1 5 ? -12.505 6.322 2.710 1.00 0.33 10 ASN A CA 16
ATOM 27668 C C . ASN A 1 5 ? -11.008 6.301 2.436 1.00 0.24 10 ASN A C 16
ATOM 27669 O O . ASN A 1 5 ? -10.189 6.513 3.331 1.00 0.27 10 ASN A O 16
ATOM 27680 N N . LEU A 1 6 ? -10.673 6.036 1.179 1.00 0.16 11 LEU A N 16
ATOM 27681 C CA . LEU A 1 6 ? -9.287 5.983 0.726 1.00 0.12 11 LEU A CA 16
ATOM 27682 C C . LEU A 1 6 ? -8.524 7.218 1.156 1.00 0.12 11 LEU A C 16
ATOM 27683 O O . LEU A 1 6 ? -7.316 7.182 1.336 1.00 0.22 11 LEU A O 16
ATOM 27699 N N . ARG A 1 7 ? -9.258 8.303 1.311 1.00 0.12 12 ARG A N 16
ATOM 27700 C CA . ARG A 1 7 ? -8.688 9.595 1.673 1.00 0.13 12 ARG A CA 16
ATOM 27701 C C . ARG A 1 7 ? -7.796 9.490 2.898 1.00 0.13 12 ARG A C 16
ATOM 27702 O O . ARG A 1 7 ? -6.768 10.163 2.984 1.00 0.24 12 ARG A O 16
ATOM 27723 N N . ALA A 1 8 ? -8.185 8.649 3.844 1.00 0.13 13 ALA A N 16
ATOM 27724 C CA . ALA A 1 8 ? -7.381 8.453 5.040 1.00 0.17 13 ALA A CA 16
ATOM 27725 C C . ALA A 1 8 ? -6.070 7.806 4.658 1.00 0.16 13 ALA A C 16
ATOM 27726 O O . ALA A 1 8 ? -5.002 8.185 5.137 1.00 0.22 13 ALA A O 16
ATOM 27733 N N . ALA A 1 9 ? -6.172 6.841 3.760 1.00 0.13 14 ALA A N 16
ATOM 27734 C CA . ALA A 1 9 ? -5.023 6.099 3.287 1.00 0.12 14 ALA A CA 16
ATOM 27735 C C . ALA A 1 9 ? -4.160 6.949 2.385 1.00 0.10 14 ALA A C 16
ATOM 27736 O O . ALA A 1 9 ? -2.938 6.849 2.404 1.00 0.10 14 ALA A O 16
ATOM 27743 N N . HIS A 1 10 ? -4.806 7.777 1.587 1.00 0.10 15 HIS A N 16
ATOM 27744 C CA . HIS A 1 10 ? -4.108 8.649 0.685 1.00 0.09 15 HIS A CA 16
ATOM 27745 C C . HIS A 1 10 ? -3.001 9.370 1.433 1.00 0.09 15 HIS A C 16
ATOM 27746 O O . HIS A 1 10 ? -1.942 9.646 0.880 1.00 0.10 15 HIS A O 16
ATOM 27761 N N . ALA A 1 11 ? -3.272 9.677 2.700 1.00 0.10 16 ALA A N 16
ATOM 27762 C CA . ALA A 1 11 ? -2.304 10.349 3.551 1.00 0.12 16 ALA A CA 16
ATOM 27763 C C . ALA A 1 11 ? -1.363 9.345 4.198 1.00 0.12 16 ALA A C 16
ATOM 27764 O O . ALA A 1 11 ? -0.252 9.694 4.577 1.00 0.13 16 ALA A O 16
ATOM 27771 N N . ALA A 1 12 ? -1.829 8.103 4.353 1.00 0.12 17 ALA A N 16
ATOM 27772 C CA . ALA A 1 12 ? -1.012 7.051 4.948 1.00 0.12 17 ALA A CA 16
ATOM 27773 C C . ALA A 1 12 ? 0.036 6.566 3.955 1.00 0.11 17 ALA A C 16
ATOM 27774 O O . ALA A 1 12 ? 1.231 6.639 4.222 1.00 0.11 17 ALA A O 16
ATOM 27781 N N . LEU A 1 13 ? -0.419 6.051 2.812 1.00 0.10 18 LEU A N 16
ATOM 27782 C CA . LEU A 1 13 ? 0.498 5.600 1.772 1.00 0.09 18 LEU A CA 16
ATOM 27783 C C . LEU A 1 13 ? 1.401 6.757 1.396 1.00 0.09 18 LEU A C 16
ATOM 27784 O O . LEU A 1 13 ? 2.505 6.565 0.897 1.00 0.10 18 LEU A O 16
ATOM 27800 N N . LEU A 1 14 ? 0.889 7.962 1.619 1.00 0.09 19 LEU A N 16
ATOM 27801 C CA . LEU A 1 14 ? 1.649 9.177 1.385 1.00 0.09 19 LEU A CA 16
ATOM 27802 C C . LEU A 1 14 ? 2.644 9.300 2.527 1.00 0.10 19 LEU A C 16
ATOM 27803 O O . LEU A 1 14 ? 3.835 9.538 2.330 1.00 0.10 19 LEU A O 16
ATOM 27819 N N . GLU A 1 15 ? 2.113 9.109 3.729 1.00 0.11 20 GLU A N 16
ATOM 27820 C CA . GLU A 1 15 ? 2.898 9.145 4.952 1.00 0.13 20 GLU A CA 16
ATOM 27821 C C . GLU A 1 15 ? 4.063 8.186 4.816 1.00 0.14 20 GLU A C 16
ATOM 27822 O O . GLU A 1 15 ? 5.128 8.379 5.402 1.00 0.16 20 GLU A O 16
ATOM 27834 N N . ASN A 1 16 ? 3.836 7.143 4.031 1.00 0.13 21 ASN A N 16
ATOM 27835 C CA . ASN A 1 16 ? 4.853 6.154 3.757 1.00 0.14 21 ASN A CA 16
ATOM 27836 C C . ASN A 1 16 ? 5.712 6.646 2.611 1.00 0.13 21 ASN A C 16
ATOM 27837 O O . ASN A 1 16 ? 6.932 6.628 2.687 1.00 0.21 21 ASN A O 16
ATOM 27848 N N . ALA A 1 17 ? 5.040 7.102 1.555 1.00 0.11 22 ALA A N 16
ATOM 27849 C CA . ALA A 1 17 ? 5.702 7.615 0.358 1.00 0.12 22 ALA A CA 16
ATOM 27850 C C . ALA A 1 17 ? 6.852 8.550 0.701 1.00 0.12 22 ALA A C 16
ATOM 27851 O O . ALA A 1 17 ? 7.866 8.573 0.007 1.00 0.13 22 ALA A O 16
ATOM 27858 N N . ARG A 1 18 ? 6.684 9.337 1.756 1.00 0.13 23 ARG A N 16
ATOM 27859 C CA . ARG A 1 18 ? 7.730 10.253 2.185 1.00 0.15 23 ARG A CA 16
ATOM 27860 C C . ARG A 1 18 ? 8.832 9.455 2.855 1.00 0.16 23 ARG A C 16
ATOM 27861 O O . ARG A 1 18 ? 10.016 9.673 2.604 1.00 0.18 23 ARG A O 16
ATOM 27882 N N . PHE A 1 19 ? 8.427 8.528 3.716 1.00 0.16 24 PHE A N 16
ATOM 27883 C CA . PHE A 1 19 ? 9.365 7.650 4.388 1.00 0.19 24 PHE A CA 16
ATOM 27884 C C . PHE A 1 19 ? 10.055 6.782 3.344 1.00 0.19 24 PHE A C 16
ATOM 27885 O O . PHE A 1 19 ? 11.131 6.237 3.578 1.00 0.26 24 PHE A O 16
ATOM 27902 N N . MET A 1 20 ? 9.397 6.650 2.190 1.00 0.15 25 MET A N 16
ATOM 27903 C CA . MET A 1 20 ? 9.936 5.899 1.069 1.00 0.20 25 MET A CA 16
ATOM 27904 C C . MET A 1 20 ? 10.968 6.780 0.395 1.00 0.13 25 MET A C 16
ATOM 27905 O O . MET A 1 20 ? 12.093 6.368 0.111 1.00 0.14 25 MET A O 16
ATOM 27919 N N . GLU A 1 21 ? 10.542 8.012 0.144 1.00 0.12 26 GLU A N 16
ATOM 27920 C CA . GLU A 1 21 ? 11.383 9.031 -0.446 1.00 0.13 26 GLU A CA 16
ATOM 27921 C C . GLU A 1 21 ? 12.595 9.269 0.447 1.00 0.15 26 GLU A C 16
ATOM 27922 O O . GLU A 1 21 ? 13.648 9.713 -0.010 1.00 0.19 26 GLU A O 16
ATOM 27934 N N . GLN A 1 22 ? 12.424 8.963 1.733 1.00 0.15 27 GLN A N 16
ATOM 27935 C CA . GLN A 1 22 ? 13.484 9.124 2.717 1.00 0.19 27 GLN A CA 16
ATOM 27936 C C . GLN A 1 22 ? 14.374 7.895 2.771 1.00 0.18 27 GLN A C 16
ATOM 27937 O O . GLN A 1 22 ? 15.595 8.011 2.738 1.00 0.20 27 GLN A O 16
ATOM 27951 N N . PHE A 1 23 ? 13.758 6.717 2.870 1.00 0.20 28 PHE A N 16
ATOM 27952 C CA . PHE A 1 23 ? 14.514 5.473 2.915 1.00 0.23 28 PHE A CA 16
ATOM 27953 C C . PHE A 1 23 ? 15.505 5.454 1.766 1.00 0.19 28 PHE A C 16
ATOM 27954 O O . PHE A 1 23 ? 16.636 4.998 1.912 1.00 0.25 28 PHE A O 16
ATOM 27971 N N . TYR A 1 24 ? 15.060 5.958 0.620 1.00 0.14 29 TYR A N 16
ATOM 27972 C CA . TYR A 1 24 ? 15.904 6.049 -0.560 1.00 0.15 29 TYR A CA 16
ATOM 27973 C C . TYR A 1 24 ? 16.922 7.157 -0.347 1.00 0.19 29 TYR A C 16
ATOM 27974 O O . TYR A 1 24 ? 18.093 7.025 -0.705 1.00 0.26 29 TYR A O 16
ATOM 27992 N N . ALA A 1 25 ? 16.455 8.258 0.242 1.00 0.18 30 ALA A N 16
ATOM 27993 C CA . ALA A 1 25 ? 17.317 9.394 0.534 1.00 0.23 30 ALA A CA 16
ATOM 27994 C C . ALA A 1 25 ? 18.376 9.004 1.560 1.00 0.26 30 ALA A C 16
ATOM 27995 O O . ALA A 1 25 ? 19.380 9.696 1.732 1.00 0.32 30 ALA A O 16
ATOM 28002 N N . LYS A 1 26 ? 18.136 7.884 2.236 1.00 0.25 31 LYS A N 16
ATOM 28003 C CA . LYS A 1 26 ? 19.047 7.375 3.250 1.00 0.30 31 LYS A CA 16
ATOM 28004 C C . LYS A 1 26 ? 19.821 6.170 2.725 1.00 0.31 31 LYS A C 16
ATOM 28005 O O . LYS A 1 26 ? 20.931 5.884 3.176 1.00 0.35 31 LYS A O 16
ATOM 28024 N N . LYS A 1 27 ? 19.222 5.470 1.767 1.00 0.30 32 LYS A N 16
ATOM 28025 C CA . LYS A 1 27 ? 19.828 4.283 1.184 1.00 0.32 32 LYS A CA 16
ATOM 28026 C C . LYS A 1 27 ? 20.074 4.448 -0.312 1.00 0.32 32 LYS A C 16
ATOM 28027 O O . LYS A 1 27 ? 21.181 4.772 -0.743 1.00 0.38 32 LYS A O 16
ATOM 28046 N N . GLY A 1 28 ? 19.025 4.221 -1.096 1.00 0.30 33 GLY A N 16
ATOM 28047 C CA . GLY A 1 28 ? 19.126 4.321 -2.538 1.00 0.32 33 GLY A CA 16
ATOM 28048 C C . GLY A 1 28 ? 18.389 3.186 -3.221 1.00 0.30 33 GLY A C 16
ATOM 28049 O O . GLY A 1 28 ? 18.225 3.178 -4.441 1.00 0.34 33 GLY A O 16
ATOM 28053 N N . SER A 1 29 ? 17.954 2.221 -2.418 1.00 0.28 34 SER A N 16
ATOM 28054 C CA . SER A 1 29 ? 17.223 1.059 -2.915 1.00 0.28 34 SER A CA 16
ATOM 28055 C C . SER A 1 29 ? 16.466 0.387 -1.773 1.00 0.30 34 SER A C 16
ATOM 28056 O O . SER A 1 29 ? 16.881 0.467 -0.617 1.00 0.45 34 SER A O 16
ATOM 28064 N N . PHE A 1 30 ? 15.360 -0.277 -2.095 1.00 0.27 35 PHE A N 16
ATOM 28065 C CA . PHE A 1 30 ? 14.563 -0.955 -1.078 1.00 0.30 35 PHE A CA 16
ATOM 28066 C C . PHE A 1 30 ? 14.956 -2.424 -0.949 1.00 0.30 35 PHE A C 16
ATOM 28067 O O . PHE A 1 30 ? 15.843 -2.749 -0.160 1.00 0.44 35 PHE A O 16
ATOM 28084 N N . LYS A 1 31 ? 14.317 -3.321 -1.701 1.00 0.31 36 LYS A N 16
ATOM 28085 C CA . LYS A 1 31 ? 14.693 -4.730 -1.615 1.00 0.31 36 LYS A CA 16
ATOM 28086 C C . LYS A 1 31 ? 16.129 -4.878 -2.055 1.00 0.26 36 LYS A C 16
ATOM 28087 O O . LYS A 1 31 ? 16.636 -4.094 -2.857 1.00 0.34 36 LYS A O 16
ATOM 28106 N N . LEU A 1 32 ? 16.774 -5.886 -1.525 1.00 0.29 37 LEU A N 16
ATOM 28107 C CA . LEU A 1 32 ? 18.166 -6.143 -1.823 1.00 0.30 37 LEU A CA 16
ATOM 28108 C C . LEU A 1 32 ? 18.339 -7.491 -2.519 1.00 0.30 37 LEU A C 16
ATOM 28109 O O . LEU A 1 32 ? 19.276 -7.691 -3.293 1.00 0.35 37 LEU A O 16
ATOM 28125 N N . THR A 1 33 ? 17.423 -8.408 -2.231 1.00 0.28 38 THR A N 16
ATOM 28126 C CA . THR A 1 33 ? 17.464 -9.749 -2.790 1.00 0.32 38 THR A CA 16
ATOM 28127 C C . THR A 1 33 ? 16.061 -10.307 -2.955 1.00 0.31 38 THR A C 16
ATOM 28128 O O . THR A 1 33 ? 15.131 -9.874 -2.272 1.00 0.33 38 THR A O 16
ATOM 28139 N N . SER A 1 34 ? 15.911 -11.285 -3.835 1.00 0.46 39 SER A N 16
ATOM 28140 C CA . SER A 1 34 ? 14.620 -11.908 -4.039 1.00 0.47 39 SER A CA 16
ATOM 28141 C C . SER A 1 34 ? 14.208 -12.637 -2.772 1.00 0.43 39 SER A C 16
ATOM 28142 O O . SER A 1 34 ? 14.976 -13.428 -2.229 1.00 0.50 39 SER A O 16
ATOM 28150 N N . THR A 1 35 ? 12.999 -12.333 -2.311 1.00 0.38 40 THR A N 16
ATOM 28151 C CA . THR A 1 35 ? 12.414 -12.921 -1.102 1.00 0.36 40 THR A CA 16
ATOM 28152 C C . THR A 1 35 ? 12.879 -12.203 0.167 1.00 0.33 40 THR A C 16
ATOM 28153 O O . THR A 1 35 ? 13.209 -12.839 1.168 1.00 0.35 40 THR A O 16
ATOM 28164 N N . LYS A 1 36 ? 12.898 -10.869 0.114 1.00 0.30 41 LYS A N 16
ATOM 28165 C CA . LYS A 1 36 ? 13.267 -10.054 1.271 1.00 0.27 41 LYS A CA 16
ATOM 28166 C C . LYS A 1 36 ? 12.137 -9.082 1.579 1.00 0.24 41 LYS A C 16
ATOM 28167 O O . LYS A 1 36 ? 11.384 -8.704 0.682 1.00 0.24 41 LYS A O 16
ATOM 28186 N N . TRP A 1 37 ? 12.017 -8.669 2.835 1.00 0.21 42 TRP A N 16
ATOM 28187 C CA . TRP A 1 37 ? 10.925 -7.779 3.216 1.00 0.18 42 TRP A CA 16
ATOM 28188 C C . TRP A 1 37 ? 11.362 -6.535 3.987 1.00 0.17 42 TRP A C 16
ATOM 28189 O O . TRP A 1 37 ? 11.535 -6.581 5.205 1.00 0.20 42 TRP A O 16
ATOM 28210 N N . PRO A 1 38 ? 11.548 -5.406 3.285 1.00 0.16 43 PRO A N 16
ATOM 28211 C CA . PRO A 1 38 ? 11.873 -4.132 3.928 1.00 0.16 43 PRO A CA 16
ATOM 28212 C C . PRO A 1 38 ? 10.661 -3.642 4.725 1.00 0.16 43 PRO A C 16
ATOM 28213 O O . PRO A 1 38 ? 9.566 -3.531 4.178 1.00 0.22 43 PRO A O 16
ATOM 28224 N N . GLU A 1 39 ? 10.849 -3.345 6.008 1.00 0.22 44 GLU A N 16
ATOM 28225 C CA . GLU A 1 39 ? 9.740 -2.921 6.855 1.00 0.24 44 GLU A CA 16
ATOM 28226 C C . GLU A 1 39 ? 9.026 -1.677 6.332 1.00 0.23 44 GLU A C 16
ATOM 28227 O O . GLU A 1 39 ? 9.641 -0.774 5.767 1.00 0.25 44 GLU A O 16
ATOM 28239 N N . LEU A 1 40 ? 7.710 -1.660 6.538 1.00 0.22 45 LEU A N 16
ATOM 28240 C CA . LEU A 1 40 ? 6.855 -0.554 6.112 1.00 0.23 45 LEU A CA 16
ATOM 28241 C C . LEU A 1 40 ? 6.701 0.488 7.227 1.00 0.19 45 LEU A C 16
ATOM 28242 O O . LEU A 1 40 ? 6.756 0.147 8.408 1.00 0.20 45 LEU A O 16
ATOM 28258 N N . PRO A 1 41 ? 6.491 1.772 6.869 1.00 0.20 46 PRO A N 16
ATOM 28259 C CA . PRO A 1 41 ? 6.331 2.850 7.841 1.00 0.19 46 PRO A CA 16
ATOM 28260 C C . PRO A 1 41 ? 4.918 2.932 8.414 1.00 0.16 46 PRO A C 16
ATOM 28261 O O . PRO A 1 41 ? 4.704 2.658 9.595 1.00 0.19 46 PRO A O 16
ATOM 28272 N N . VAL A 1 42 ? 3.954 3.308 7.574 1.00 0.14 47 VAL A N 16
ATOM 28273 C CA . VAL A 1 42 ? 2.568 3.430 8.016 1.00 0.14 47 VAL A CA 16
ATOM 28274 C C . VAL A 1 42 ? 1.849 2.091 7.935 1.00 0.15 47 VAL A C 16
ATOM 28275 O O . VAL A 1 42 ? 1.982 1.360 6.957 1.00 0.14 47 VAL A O 16
ATOM 28288 N N . LYS A 1 43 ? 1.084 1.785 8.968 1.00 0.19 48 LYS A N 16
ATOM 28289 C CA . LYS A 1 43 ? 0.329 0.544 9.026 1.00 0.22 48 LYS A CA 16
ATOM 28290 C C . LYS A 1 43 ? -1.145 0.854 9.215 1.00 0.27 48 LYS A C 16
ATOM 28291 O O . LYS A 1 43 ? -1.974 -0.047 9.344 1.00 0.32 48 LYS A O 16
ATOM 28310 N N . GLU A 1 44 ? -1.457 2.144 9.234 1.00 0.27 49 GLU A N 16
ATOM 28311 C CA . GLU A 1 44 ? -2.829 2.596 9.421 1.00 0.34 49 GLU A CA 16
ATOM 28312 C C . GLU A 1 44 ? -2.982 4.075 9.084 1.00 0.34 49 GLU A C 16
ATOM 28313 O O . GLU A 1 44 ? -2.135 4.903 9.421 1.00 0.39 49 GLU A O 16
ATOM 28325 N N . ALA A 1 45 ? -4.083 4.386 8.419 1.00 0.36 50 ALA A N 16
ATOM 28326 C CA . ALA A 1 45 ? -4.408 5.748 8.020 1.00 0.36 50 ALA A CA 16
ATOM 28327 C C . ALA A 1 45 ? -5.416 6.369 8.982 1.00 0.50 50 ALA A C 16
ATOM 28328 O O . ALA A 1 45 ? -5.084 7.227 9.797 1.00 1.30 50 ALA A O 16
ATOM 28335 N N . GLY A 1 46 ? -6.650 5.909 8.856 1.00 0.37 51 GLY A N 16
ATOM 28336 C CA . GLY A 1 46 ? -7.745 6.383 9.682 1.00 0.35 51 GLY A CA 16
ATOM 28337 C C . GLY A 1 46 ? -8.976 5.544 9.426 1.00 0.33 51 GLY A C 16
ATOM 28338 O O . GLY A 1 46 ? -9.780 5.291 10.323 1.00 0.50 51 GLY A O 16
ATOM 28342 N N . GLY A 1 47 ? -9.100 5.118 8.175 1.00 0.19 52 GLY A N 16
ATOM 28343 C CA . GLY A 1 47 ? -10.188 4.269 7.755 1.00 0.18 52 GLY A CA 16
ATOM 28344 C C . GLY A 1 47 ? -9.648 3.096 6.973 1.00 0.14 52 GLY A C 16
ATOM 28345 O O . GLY A 1 47 ? -10.387 2.200 6.582 1.00 0.16 52 GLY A O 16
ATOM 28349 N N . PHE A 1 48 ? -8.343 3.145 6.718 1.00 0.11 53 PHE A N 16
ATOM 28350 C CA . PHE A 1 48 ? -7.633 2.087 6.007 1.00 0.09 53 PHE A CA 16
ATOM 28351 C C . PHE A 1 48 ? -6.457 1.593 6.845 1.00 0.11 53 PHE A C 16
ATOM 28352 O O . PHE A 1 48 ? -6.031 2.263 7.786 1.00 0.13 53 PHE A O 16
ATOM 28369 N N . CYS A 1 49 ? -5.940 0.422 6.501 1.00 0.13 54 CYS A N 16
ATOM 28370 C CA . CYS A 1 49 ? -4.783 -0.133 7.188 1.00 0.16 54 CYS A CA 16
ATOM 28371 C C . CYS A 1 49 ? -3.710 -0.421 6.152 1.00 0.14 54 CYS A C 16
ATOM 28372 O O . CYS A 1 49 ? -4.001 -0.926 5.072 1.00 0.14 54 CYS A O 16
ATOM 28379 N N . ILE A 1 50 ? -2.470 -0.119 6.490 1.00 0.14 55 ILE A N 16
ATOM 28380 C CA . ILE A 1 50 ? -1.382 -0.261 5.539 1.00 0.13 55 ILE A CA 16
ATOM 28381 C C . ILE A 1 50 ? -0.379 -1.350 5.893 1.00 0.13 55 ILE A C 16
ATOM 28382 O O . ILE A 1 50 ? -0.187 -1.704 7.055 1.00 0.15 55 ILE A O 16
ATOM 28398 N N . ARG A 1 51 ? 0.244 -1.880 4.843 1.00 0.13 56 ARG A N 16
ATOM 28399 C CA . ARG A 1 51 ? 1.253 -2.926 4.958 1.00 0.14 56 ARG A CA 16
ATOM 28400 C C . ARG A 1 51 ? 2.207 -2.854 3.769 1.00 0.15 56 ARG A C 16
ATOM 28401 O O . ARG A 1 51 ? 1.843 -2.358 2.703 1.00 0.29 56 ARG A O 16
ATOM 28422 N N . MET A 1 52 ? 3.427 -3.346 3.955 1.00 0.14 57 MET A N 16
ATOM 28423 C CA . MET A 1 52 ? 4.421 -3.330 2.892 1.00 0.14 57 MET A CA 16
ATOM 28424 C C . MET A 1 52 ? 3.932 -4.126 1.689 1.00 0.13 57 MET A C 16
ATOM 28425 O O . MET A 1 52 ? 3.071 -4.992 1.830 1.00 0.15 57 MET A O 16
ATOM 28439 N N . SER A 1 53 ? 4.448 -3.793 0.505 1.00 0.13 58 SER A N 16
ATOM 28440 C CA . SER A 1 53 ? 4.065 -4.479 -0.732 1.00 0.15 58 SER A CA 16
ATOM 28441 C C . SER A 1 53 ? 3.976 -6.003 -0.529 1.00 0.16 58 SER A C 16
ATOM 28442 O O . SER A 1 53 ? 4.324 -6.516 0.524 1.00 0.18 58 SER A O 16
ATOM 28450 N N . GLY A 1 54 ? 3.516 -6.706 -1.561 1.00 0.18 59 GLY A N 16
ATOM 28451 C CA . GLY A 1 54 ? 3.306 -8.157 -1.518 1.00 0.21 59 GLY A CA 16
ATOM 28452 C C . GLY A 1 54 ? 4.387 -9.018 -0.874 1.00 0.22 59 GLY A C 16
ATOM 28453 O O . GLY A 1 54 ? 4.979 -8.665 0.141 1.00 0.21 59 GLY A O 16
ATOM 28457 N N . GLN A 1 55 ? 4.578 -10.202 -1.456 1.00 0.27 60 GLN A N 16
ATOM 28458 C CA . GLN A 1 55 ? 5.552 -11.182 -0.969 1.00 0.30 60 GLN A CA 16
ATOM 28459 C C . GLN A 1 55 ? 6.985 -10.722 -1.154 1.00 0.26 60 GLN A C 16
ATOM 28460 O O . GLN A 1 55 ? 7.320 -10.092 -2.148 1.00 0.25 60 GLN A O 16
ATOM 28474 N N . ALA A 1 56 ? 7.830 -11.089 -0.196 1.00 0.27 61 ALA A N 16
ATOM 28475 C CA . ALA A 1 56 ? 9.243 -10.734 -0.225 1.00 0.25 61 ALA A CA 16
ATOM 28476 C C . ALA A 1 56 ? 9.867 -11.032 -1.584 1.00 0.25 61 ALA A C 16
ATOM 28477 O O . ALA A 1 56 ? 10.829 -10.379 -1.990 1.00 0.25 61 ALA A O 16
ATOM 28484 N N . LYS A 1 57 ? 9.314 -12.019 -2.282 1.00 0.29 62 LYS A N 16
ATOM 28485 C CA . LYS A 1 57 ? 9.817 -12.403 -3.596 1.00 0.32 62 LYS A CA 16
ATOM 28486 C C . LYS A 1 57 ? 9.421 -11.366 -4.650 1.00 0.31 62 LYS A C 16
ATOM 28487 O O . LYS A 1 57 ? 10.144 -11.139 -5.621 1.00 0.40 62 LYS A O 16
ATOM 28506 N N . GLY A 1 58 ? 8.267 -10.743 -4.439 1.00 0.26 63 GLY A N 16
ATOM 28507 C CA . GLY A 1 58 ? 7.769 -9.726 -5.348 1.00 0.28 63 GLY A CA 16
ATOM 28508 C C . GLY A 1 58 ? 7.681 -8.382 -4.675 1.00 0.24 63 GLY A C 16
ATOM 28509 O O . GLY A 1 58 ? 6.606 -7.790 -4.588 1.00 0.24 63 GLY A O 16
ATOM 28513 N N . ILE A 1 59 ? 8.820 -7.897 -4.207 1.00 0.21 64 ILE A N 16
ATOM 28514 C CA . ILE A 1 59 ? 8.864 -6.633 -3.497 1.00 0.17 64 ILE A CA 16
ATOM 28515 C C . ILE A 1 59 ? 9.541 -5.519 -4.264 1.00 0.17 64 ILE A C 16
ATOM 28516 O O . ILE A 1 59 ? 10.513 -5.719 -4.992 1.00 0.19 64 ILE A O 16
ATOM 28532 N N . LEU A 1 60 ? 8.966 -4.342 -4.068 1.00 0.17 65 LEU A N 16
ATOM 28533 C CA . LEU A 1 60 ? 9.394 -3.107 -4.687 1.00 0.18 65 LEU A CA 16
ATOM 28534 C C . LEU A 1 60 ? 10.887 -3.065 -4.986 1.00 0.18 65 LEU A C 16
ATOM 28535 O O . LEU A 1 60 ? 11.718 -3.488 -4.181 1.00 0.21 65 LEU A O 16
ATOM 28551 N N . GLU A 1 61 ? 11.206 -2.532 -6.159 1.00 0.23 66 GLU A N 16
ATOM 28552 C CA . GLU A 1 61 ? 12.585 -2.387 -6.612 1.00 0.29 66 GLU A CA 16
ATOM 28553 C C . GLU A 1 61 ? 12.661 -1.219 -7.580 1.00 0.40 66 GLU A C 16
ATOM 28554 O O . GLU A 1 61 ? 12.158 -1.298 -8.702 1.00 0.46 66 GLU A O 16
ATOM 28566 N N . GLY A 1 62 ? 13.292 -0.136 -7.145 1.00 0.46 67 GLY A N 16
ATOM 28567 C CA . GLY A 1 62 ? 13.351 1.053 -7.967 1.00 0.57 67 GLY A CA 16
ATOM 28568 C C . GLY A 1 62 ? 12.025 1.777 -7.889 1.00 0.52 67 GLY A C 16
ATOM 28569 O O . GLY A 1 62 ? 11.814 2.814 -8.517 1.00 0.60 67 GLY A O 16
ATOM 28573 N N . LYS A 1 63 ? 11.135 1.192 -7.089 1.00 0.38 68 LYS A N 16
ATOM 28574 C CA . LYS A 1 63 ? 9.794 1.713 -6.865 1.00 0.32 68 LYS A CA 16
ATOM 28575 C C . LYS A 1 63 ? 9.416 1.505 -5.407 1.00 0.20 68 LYS A C 16
ATOM 28576 O O . LYS A 1 63 ? 9.706 0.458 -4.848 1.00 0.18 68 LYS A O 16
ATOM 28595 N N . PHE A 1 64 ? 8.844 2.505 -4.763 1.00 0.16 69 PHE A N 16
ATOM 28596 C CA . PHE A 1 64 ? 8.406 2.330 -3.383 1.00 0.18 69 PHE A CA 16
ATOM 28597 C C . PHE A 1 64 ? 6.901 2.559 -3.299 1.00 0.23 69 PHE A C 16
ATOM 28598 O O . PHE A 1 64 ? 6.428 3.650 -3.601 1.00 0.34 69 PHE A O 16
ATOM 28615 N N . THR A 1 65 ? 6.149 1.541 -2.880 1.00 0.20 70 THR A N 16
ATOM 28616 C CA . THR A 1 65 ? 4.690 1.667 -2.805 1.00 0.24 70 THR A CA 16
ATOM 28617 C C . THR A 1 65 ? 4.075 0.808 -1.709 1.00 0.24 70 THR A C 16
ATOM 28618 O O . THR A 1 65 ? 4.498 -0.324 -1.478 1.00 0.34 70 THR A O 16
ATOM 28629 N N . LEU A 1 66 ? 3.058 1.361 -1.050 1.00 0.16 71 LEU A N 16
ATOM 28630 C CA . LEU A 1 66 ? 2.333 0.649 -0.008 1.00 0.15 71 LEU A CA 16
ATOM 28631 C C . LEU A 1 66 ? 0.844 0.640 -0.322 1.00 0.14 71 LEU A C 16
ATOM 28632 O O . LEU A 1 66 ? 0.316 1.612 -0.863 1.00 0.15 71 LEU A O 16
ATOM 28648 N N . LYS A 1 67 ? 0.165 -0.450 0.012 1.00 0.18 72 LYS A N 16
ATOM 28649 C CA . LYS A 1 67 ? -1.268 -0.529 -0.228 1.00 0.18 72 LYS A CA 16
ATOM 28650 C C . LYS A 1 67 ? -2.035 -0.548 1.073 1.00 0.20 72 LYS A C 16
ATOM 28651 O O . LYS A 1 67 ? -1.707 -1.281 2.007 1.00 0.36 72 LYS A O 16
ATOM 28670 N N . ALA A 1 68 ? -3.061 0.272 1.110 1.00 0.12 73 ALA A N 16
ATOM 28671 C CA . ALA A 1 68 ? -3.916 0.389 2.263 1.00 0.11 73 ALA A CA 16
ATOM 28672 C C . ALA A 1 68 ? -5.243 -0.296 2.005 1.00 0.10 73 ALA A C 16
ATOM 28673 O O . ALA A 1 68 ? -5.714 -0.346 0.872 1.00 0.12 73 ALA A O 16
ATOM 28680 N N . VAL A 1 69 ? -5.843 -0.809 3.061 1.00 0.09 74 VAL A N 16
ATOM 28681 C CA . VAL A 1 69 ? -7.115 -1.501 2.957 1.00 0.09 74 VAL A CA 16
ATOM 28682 C C . VAL A 1 69 ? -8.096 -0.989 3.997 1.00 0.10 74 VAL A C 16
ATOM 28683 O O . VAL A 1 69 ? -7.748 -0.822 5.158 1.00 0.19 74 VAL A O 16
ATOM 28696 N N . ALA A 1 70 ? -9.326 -0.743 3.576 1.00 0.10 75 ALA A N 16
ATOM 28697 C CA . ALA A 1 70 ? -10.344 -0.242 4.482 1.00 0.11 75 ALA A CA 16
ATOM 28698 C C . ALA A 1 70 ? -10.422 -1.086 5.746 1.00 0.11 75 ALA A C 16
ATOM 28699 O O . ALA A 1 70 ? -10.270 -2.304 5.713 1.00 0.19 75 ALA A O 16
ATOM 28706 N N . LEU A 1 71 ? -10.622 -0.418 6.867 1.00 0.11 76 LEU A N 16
ATOM 28707 C CA . LEU A 1 71 ? -10.751 -1.093 8.139 1.00 0.11 76 LEU A CA 16
ATOM 28708 C C . LEU A 1 71 ? -12.099 -1.782 8.155 1.00 0.12 76 LEU A C 16
ATOM 28709 O O . LEU A 1 71 ? -12.265 -2.861 8.715 1.00 0.15 76 LEU A O 16
ATOM 28725 N N . ASP A 1 72 ? -13.063 -1.113 7.538 1.00 0.13 77 ASP A N 16
ATOM 28726 C CA . ASP A 1 72 ? -14.406 -1.657 7.376 1.00 0.17 77 ASP A CA 16
ATOM 28727 C C . ASP A 1 72 ? -14.524 -2.247 5.975 1.00 0.17 77 ASP A C 16
ATOM 28728 O O . ASP A 1 72 ? -15.612 -2.313 5.411 1.00 0.21 77 ASP A O 16
ATOM 28737 N N . ARG A 1 73 ? -13.378 -2.636 5.410 1.00 0.15 78 ARG A N 16
ATOM 28738 C CA . ARG A 1 73 ? -13.319 -3.182 4.058 1.00 0.17 78 ARG A CA 16
ATOM 28739 C C . ARG A 1 73 ? -14.330 -4.296 3.825 1.00 0.23 78 ARG A C 16
ATOM 28740 O O . ARG A 1 73 ? -14.783 -4.488 2.696 1.00 0.25 78 ARG A O 16
ATOM 28761 N N . GLU A 1 74 ? -14.670 -5.046 4.870 1.00 0.27 79 GLU A N 16
ATOM 28762 C CA . GLU A 1 74 ? -15.664 -6.106 4.730 1.00 0.34 79 GLU A CA 16
ATOM 28763 C C . GLU A 1 74 ? -16.886 -5.517 4.050 1.00 0.35 79 GLU A C 16
ATOM 28764 O O . GLU A 1 74 ? -17.656 -6.203 3.376 1.00 0.40 79 GLU A O 16
ATOM 28776 N N . ALA A 1 75 ? -17.029 -4.218 4.254 1.00 0.31 80 ALA A N 16
ATOM 28777 C CA . ALA A 1 75 ? -18.099 -3.431 3.685 1.00 0.33 80 ALA A CA 16
ATOM 28778 C C . ALA A 1 75 ? -17.579 -2.568 2.533 1.00 0.29 80 ALA A C 16
ATOM 28779 O O . ALA A 1 75 ? -18.337 -2.183 1.643 1.00 0.31 80 ALA A O 16
ATOM 28786 N N . GLU A 1 76 ? -16.276 -2.273 2.559 1.00 0.24 81 GLU A N 16
ATOM 28787 C CA . GLU A 1 76 ? -15.650 -1.435 1.535 1.00 0.20 81 GLU A CA 16
ATOM 28788 C C . GLU A 1 76 ? -14.428 -2.119 0.904 1.00 0.17 81 GLU A C 16
ATOM 28789 O O . GLU A 1 76 ? -13.299 -1.908 1.345 1.00 0.16 81 GLU A O 16
ATOM 28801 N N . PRO A 1 77 ? -14.631 -2.936 -0.151 1.00 0.23 82 PRO A N 16
ATOM 28802 C CA . PRO A 1 77 ? -13.529 -3.636 -0.827 1.00 0.23 82 PRO A CA 16
ATOM 28803 C C . PRO A 1 77 ? -12.502 -2.683 -1.434 1.00 0.18 82 PRO A C 16
ATOM 28804 O O . PRO A 1 77 ? -11.403 -3.099 -1.798 1.00 0.19 82 PRO A O 16
ATOM 28815 N N . ARG A 1 78 ? -12.865 -1.407 -1.545 1.00 0.15 83 ARG A N 16
ATOM 28816 C CA . ARG A 1 78 ? -11.967 -0.411 -2.124 1.00 0.13 83 ARG A CA 16
ATOM 28817 C C . ARG A 1 78 ? -10.614 -0.394 -1.423 1.00 0.12 83 ARG A C 16
ATOM 28818 O O . ARG A 1 78 ? -10.529 -0.361 -0.195 1.00 0.18 83 ARG A O 16
ATOM 28839 N N . VAL A 1 79 ? -9.563 -0.423 -2.232 1.00 0.09 84 VAL A N 16
ATOM 28840 C CA . VAL A 1 79 ? -8.188 -0.414 -1.745 1.00 0.09 84 VAL A CA 16
ATOM 28841 C C . VAL A 1 79 ? -7.425 0.758 -2.359 1.00 0.08 84 VAL A C 16
ATOM 28842 O O . VAL A 1 79 ? -7.824 1.276 -3.397 1.00 0.09 84 VAL A O 16
ATOM 28855 N N . LEU A 1 80 ? -6.344 1.196 -1.719 1.00 0.10 85 LEU A N 16
ATOM 28856 C CA . LEU A 1 80 ? -5.558 2.302 -2.266 1.00 0.09 85 LEU A CA 16
ATOM 28857 C C . LEU A 1 80 ? -4.065 2.021 -2.168 1.00 0.10 85 LEU A C 16
ATOM 28858 O O . LEU A 1 80 ? -3.627 1.167 -1.406 1.00 0.11 85 LEU A O 16
ATOM 28874 N N . ARG A 1 81 ? -3.301 2.750 -2.959 1.00 0.10 86 ARG A N 16
ATOM 28875 C CA . ARG A 1 81 ? -1.850 2.625 -2.977 1.00 0.11 86 ARG A CA 16
ATOM 28876 C C . ARG A 1 81 ? -1.239 3.967 -3.328 1.00 0.11 86 ARG A C 16
ATOM 28877 O O . ARG A 1 81 ? -1.822 4.726 -4.084 1.00 0.10 86 ARG A O 16
ATOM 28898 N N . LEU A 1 82 ? -0.079 4.262 -2.767 1.00 0.12 87 LEU A N 16
ATOM 28899 C CA . LEU A 1 82 ? 0.602 5.515 -3.055 1.00 0.11 87 LEU A CA 16
ATOM 28900 C C . LEU A 1 82 ? 2.104 5.307 -2.991 1.00 0.13 87 LEU A C 16
ATOM 28901 O O . LEU A 1 82 ? 2.634 4.835 -1.985 1.00 0.16 87 LEU A O 16
ATOM 28917 N N . ASN A 1 83 ? 2.787 5.662 -4.068 1.00 0.11 88 ASN A N 16
ATOM 28918 C CA . ASN A 1 83 ? 4.230 5.472 -4.142 1.00 0.13 88 ASN A CA 16
ATOM 28919 C C . ASN A 1 83 ? 5.004 6.758 -3.866 1.00 0.12 88 ASN A C 16
ATOM 28920 O O . ASN A 1 83 ? 4.418 7.798 -3.565 1.00 0.11 88 ASN A O 16
ATOM 28931 N N . GLU A 1 84 ? 6.330 6.669 -3.969 1.00 0.16 89 GLU A N 16
ATOM 28932 C CA . GLU A 1 84 ? 7.211 7.814 -3.741 1.00 0.19 89 GLU A CA 16
ATOM 28933 C C . GLU A 1 84 ? 6.933 8.914 -4.758 1.00 0.18 89 GLU A C 16
ATOM 28934 O O . GLU A 1 84 ? 7.235 10.085 -4.524 1.00 0.24 89 GLU A O 16
ATOM 28946 N N . SER A 1 85 ? 6.355 8.523 -5.887 1.00 0.16 90 SER A N 16
ATOM 28947 C CA . SER A 1 85 ? 6.030 9.465 -6.950 1.00 0.17 90 SER A CA 16
ATOM 28948 C C . SER A 1 85 ? 4.709 10.136 -6.640 1.00 0.13 90 SER A C 16
ATOM 28949 O O . SER A 1 85 ? 4.164 10.885 -7.450 1.00 0.15 90 SER A O 16
ATOM 28957 N N . LEU A 1 86 ? 4.210 9.850 -5.448 1.00 0.10 91 LEU A N 16
ATOM 28958 C CA . LEU A 1 86 ? 2.964 10.409 -4.979 1.00 0.09 91 LEU A CA 16
ATOM 28959 C C . LEU A 1 86 ? 1.828 10.122 -5.949 1.00 0.11 91 LEU A C 16
ATOM 28960 O O . LEU A 1 86 ? 0.855 10.871 -6.037 1.00 0.16 91 LEU A O 16
ATOM 28976 N N . THR A 1 87 ? 1.974 9.020 -6.675 1.00 0.12 92 THR A N 16
ATOM 28977 C CA . THR A 1 87 ? 0.965 8.567 -7.618 1.00 0.14 92 THR A CA 16
ATOM 28978 C C . THR A 1 87 ? 0.195 7.417 -6.997 1.00 0.11 92 THR A C 16
ATOM 28979 O O . THR A 1 87 ? 0.750 6.344 -6.759 1.00 0.11 92 THR A O 16
ATOM 28990 N N . ALA A 1 88 ? -1.081 7.637 -6.739 1.00 0.11 93 ALA A N 16
ATOM 28991 C CA . ALA A 1 88 ? -1.902 6.620 -6.110 1.00 0.09 93 ALA A CA 16
ATOM 28992 C C . ALA A 1 88 ? -2.814 5.912 -7.086 1.00 0.09 93 ALA A C 16
ATOM 28993 O O . ALA A 1 88 ? -3.120 6.414 -8.166 1.00 0.10 93 ALA A O 16
ATOM 29000 N N . VAL A 1 89 ? -3.214 4.717 -6.685 1.00 0.09 94 VAL A N 16
ATOM 29001 C CA . VAL A 1 89 ? -4.142 3.915 -7.459 1.00 0.10 94 VAL A CA 16
ATOM 29002 C C . VAL A 1 89 ? -5.081 3.173 -6.533 1.00 0.09 94 VAL A C 16
ATOM 29003 O O . VAL A 1 89 ? -4.665 2.500 -5.589 1.00 0.10 94 VAL A O 16
ATOM 29016 N N . VAL A 1 90 ? -6.352 3.324 -6.819 1.00 0.09 95 VAL A N 16
ATOM 29017 C CA . VAL A 1 90 ? -7.398 2.716 -6.035 1.00 0.09 95 VAL A CA 16
ATOM 29018 C C . VAL A 1 90 ? -8.006 1.513 -6.735 1.00 0.11 95 VAL A C 16
ATOM 29019 O O . VAL A 1 90 ? -8.088 1.467 -7.957 1.00 0.12 95 VAL A O 16
ATOM 29032 N N . CYS A 1 91 ? -8.431 0.548 -5.937 1.00 0.11 96 CYS A N 16
ATOM 29033 C CA . CYS A 1 91 ? -9.064 -0.654 -6.439 1.00 0.13 96 CYS A CA 16
ATOM 29034 C C . CYS A 1 91 ? -10.465 -0.754 -5.877 1.00 0.13 96 CYS A C 16
ATOM 29035 O O . CYS A 1 91 ? -10.755 -0.216 -4.812 1.00 0.14 96 CYS A O 16
ATOM 29042 N N . GLY A 1 92 ? -11.334 -1.421 -6.609 1.00 0.15 97 GLY A N 16
ATOM 29043 C CA . GLY A 1 92 ? -12.697 -1.581 -6.172 1.00 0.16 97 GLY A CA 16
ATOM 29044 C C . GLY A 1 92 ? -12.937 -2.983 -5.692 1.00 0.16 97 GLY A C 16
ATOM 29045 O O . GLY A 1 92 ? -14.045 -3.347 -5.299 1.00 0.17 97 GLY A O 16
ATOM 29049 N N . LYS A 1 93 ? -11.871 -3.766 -5.733 1.00 0.16 98 LYS A N 16
ATOM 29050 C CA . LYS A 1 93 ? -11.917 -5.147 -5.313 1.00 0.16 98 LYS A CA 16
ATOM 29051 C C . LYS A 1 93 ? -10.550 -5.606 -4.834 1.00 0.16 98 LYS A C 16
ATOM 29052 O O . LYS A 1 93 ? -9.554 -5.478 -5.544 1.00 0.19 98 LYS A O 16
ATOM 29071 N N . MET A 1 94 ? -10.511 -6.134 -3.622 1.00 0.17 99 MET A N 16
ATOM 29072 C CA . MET A 1 94 ? -9.279 -6.645 -3.059 1.00 0.20 99 MET A CA 16
ATOM 29073 C C . MET A 1 94 ? -9.469 -8.121 -2.761 1.00 0.22 99 MET A C 16
ATOM 29074 O O . MET A 1 94 ? -10.175 -8.495 -1.824 1.00 0.23 99 MET A O 16
ATOM 29088 N N . LYS A 1 95 ? -8.834 -8.958 -3.567 1.00 0.25 100 LYS A N 16
ATOM 29089 C CA . LYS A 1 95 ? -8.968 -10.402 -3.424 1.00 0.28 100 LYS A CA 16
ATOM 29090 C C . LYS A 1 95 ? -7.818 -11.018 -2.631 1.00 0.25 100 LYS A C 16
ATOM 29091 O O . LYS A 1 95 ? -8.028 -11.579 -1.554 1.00 0.28 100 LYS A O 16
ATOM 29110 N N . GLY A 1 96 ? -6.605 -10.914 -3.165 1.00 0.25 101 GLY A N 16
ATOM 29111 C CA . GLY A 1 96 ? -5.447 -11.483 -2.497 1.00 0.28 101 GLY A CA 16
ATOM 29112 C C . GLY A 1 96 ? -4.914 -10.604 -1.383 1.00 0.24 101 GLY A C 16
ATOM 29113 O O . GLY A 1 96 ? -5.602 -10.374 -0.390 1.00 0.33 101 GLY A O 16
ATOM 29117 N N . LYS A 1 97 ? -3.685 -10.110 -1.567 1.00 0.31 102 LYS A N 16
ATOM 29118 C CA . LYS A 1 97 ? -3.012 -9.245 -0.588 1.00 0.31 102 LYS A CA 16
ATOM 29119 C C . LYS A 1 97 ? -3.468 -9.537 0.845 1.00 0.30 102 LYS A C 16
ATOM 29120 O O . LYS A 1 97 ? -3.638 -10.695 1.229 1.00 0.61 102 LYS A O 16
ATOM 29139 N N . GLY A 1 98 ? -3.645 -8.482 1.632 1.00 0.37 103 GLY A N 16
ATOM 29140 C CA . GLY A 1 98 ? -4.089 -8.632 2.999 1.00 0.38 103 GLY A CA 16
ATOM 29141 C C . GLY A 1 98 ? -5.090 -7.565 3.362 1.00 0.44 103 GLY A C 16
ATOM 29142 O O . GLY A 1 98 ? -5.026 -6.449 2.846 1.00 0.49 103 GLY A O 16
ATOM 29146 N N . SER A 1 99 ? -6.020 -7.897 4.240 1.00 0.48 104 SER A N 16
ATOM 29147 C CA . SER A 1 99 ? -7.042 -6.950 4.641 1.00 0.56 104 SER A CA 16
ATOM 29148 C C . SER A 1 99 ? -7.183 -6.878 6.151 1.00 0.49 104 SER A C 16
ATOM 29149 O O . SER A 1 99 ? -7.011 -7.877 6.852 1.00 0.39 104 SER A O 16
ATOM 29157 N N . CYS A 1 100 ? -7.488 -5.685 6.643 1.00 0.62 105 CYS A N 16
ATOM 29158 C CA . CYS A 1 100 ? -7.690 -5.476 8.069 1.00 0.62 105 CYS A CA 16
ATOM 29159 C C . CYS A 1 100 ? -8.802 -6.393 8.566 1.00 0.51 105 CYS A C 16
ATOM 29160 O O . CYS A 1 100 ? -9.350 -7.184 7.798 1.00 0.50 105 CYS A O 16
ATOM 29167 N N . THR A 1 101 ? -9.134 -6.285 9.850 1.00 0.50 106 THR A N 16
ATOM 29168 C CA . THR A 1 101 ? -10.186 -7.106 10.455 1.00 0.46 106 THR A CA 16
ATOM 29169 C C . THR A 1 101 ? -9.776 -8.577 10.533 1.00 0.60 106 THR A C 16
ATOM 29170 O O . THR A 1 101 ? -10.368 -9.355 11.281 1.00 0.95 106 THR A O 16
ATOM 29181 N N . ASP A 1 102 ? -8.761 -8.954 9.757 1.00 0.51 107 ASP A N 16
ATOM 29182 C CA . ASP A 1 102 ? -8.281 -10.330 9.738 1.00 0.75 107 ASP A CA 16
ATOM 29183 C C . ASP A 1 102 ? -6.799 -10.388 10.087 1.00 0.84 107 ASP A C 16
ATOM 29184 O O . ASP A 1 102 ? -6.367 -11.245 10.860 1.00 1.21 107 ASP A O 16
ATOM 29193 N N . GLY A 1 103 ? -6.024 -9.472 9.514 1.00 0.62 108 GLY A N 16
ATOM 29194 C CA . GLY A 1 103 ? -4.599 -9.436 9.783 1.00 0.72 108 GLY A CA 16
ATOM 29195 C C . GLY A 1 103 ? -3.776 -9.056 8.568 1.00 0.58 108 GLY A C 16
ATOM 29196 O O . GLY A 1 103 ? -3.114 -9.906 7.971 1.00 0.67 108 GLY A O 16
ATOM 29200 N N . GLU A 1 104 ? -3.817 -7.778 8.196 1.00 0.45 109 GLU A N 16
ATOM 29201 C CA . GLU A 1 104 ? -3.059 -7.290 7.056 1.00 0.35 109 GLU A CA 16
ATOM 29202 C C . GLU A 1 104 ? -1.570 -7.565 7.230 1.00 0.36 109 GLU A C 16
ATOM 29203 O O . GLU A 1 104 ? -1.030 -7.432 8.328 1.00 0.52 109 GLU A O 16
ATOM 29215 N N . GLU A 1 105 ? -0.913 -7.949 6.140 1.00 0.33 110 GLU A N 16
ATOM 29216 C CA . GLU A 1 105 ? 0.513 -8.239 6.176 1.00 0.36 110 GLU A CA 16
ATOM 29217 C C . GLU A 1 105 ? 1.232 -7.613 4.987 1.00 0.30 110 GLU A C 16
ATOM 29218 O O . GLU A 1 105 ? 2.206 -6.882 5.163 1.00 0.29 110 GLU A O 16
ATOM 29230 N N . ILE A 1 106 ? 0.746 -7.900 3.779 1.00 0.27 111 ILE A N 16
ATOM 29231 C CA . ILE A 1 106 ? 1.353 -7.363 2.563 1.00 0.23 111 ILE A CA 16
ATOM 29232 C C . ILE A 1 106 ? 0.356 -7.264 1.409 1.00 0.24 111 ILE A C 16
ATOM 29233 O O . ILE A 1 106 ? -0.807 -7.646 1.535 1.00 0.28 111 ILE A O 16
ATOM 29249 N N . PHE A 1 107 ? 0.840 -6.744 0.283 1.00 0.24 112 PHE A N 16
ATOM 29250 C CA . PHE A 1 107 ? 0.022 -6.556 -0.914 1.00 0.29 112 PHE A CA 16
ATOM 29251 C C . PHE A 1 107 ? 0.391 -7.548 -2.039 1.00 0.36 112 PHE A C 16
ATOM 29252 O O . PHE A 1 107 ? 1.005 -7.169 -3.038 1.00 0.41 112 PHE A O 16
ATOM 29269 N N . ARG A 1 108 ? 0.039 -8.829 -1.868 1.00 0.42 113 ARG A N 16
ATOM 29270 C CA . ARG A 1 108 ? 0.316 -9.836 -2.895 1.00 0.50 113 ARG A CA 16
ATOM 29271 C C . ARG A 1 108 ? -0.959 -10.591 -3.269 1.00 0.93 113 ARG A C 16
ATOM 29272 O O . ARG A 1 108 ? -1.602 -11.203 -2.416 1.00 1.16 113 ARG A O 16
ATOM 29293 N N . GLY A 1 109 ? -1.324 -10.556 -4.546 1.00 1.20 114 GLY A N 16
ATOM 29294 C CA . GLY A 1 109 ? -2.523 -11.249 -4.982 1.00 1.68 114 GLY A CA 16
ATOM 29295 C C . GLY A 1 109 ? -3.099 -10.691 -6.269 1.00 0.77 114 GLY A C 16
ATOM 29296 O O . GLY A 1 109 ? -2.371 -10.461 -7.235 1.00 0.38 114 GLY A O 16
ATOM 29300 N N . ASN A 1 110 ? -4.413 -10.470 -6.280 1.00 0.78 115 ASN A N 16
ATOM 29301 C CA . ASN A 1 110 ? -5.091 -9.950 -7.461 1.00 0.50 115 ASN A CA 16
ATOM 29302 C C . ASN A 1 110 ? -6.233 -9.002 -7.100 1.00 0.37 115 ASN A C 16
ATOM 29303 O O . ASN A 1 110 ? -7.242 -9.420 -6.539 1.00 0.44 115 ASN A O 16
ATOM 29314 N N . ASP A 1 111 ? -6.067 -7.725 -7.432 1.00 0.38 116 ASP A N 16
ATOM 29315 C CA . ASP A 1 111 ? -7.100 -6.728 -7.169 1.00 0.28 116 ASP A CA 16
ATOM 29316 C C . ASP A 1 111 ? -7.886 -6.451 -8.445 1.00 0.29 116 ASP A C 16
ATOM 29317 O O . ASP A 1 111 ? -7.365 -6.607 -9.550 1.00 0.40 116 ASP A O 16
ATOM 29326 N N . ALA A 1 112 ? -9.137 -6.043 -8.288 1.00 0.25 117 ALA A N 16
ATOM 29327 C CA . ALA A 1 112 ? -9.994 -5.757 -9.429 1.00 0.27 117 ALA A CA 16
ATOM 29328 C C . ALA A 1 112 ? -10.640 -4.394 -9.312 1.00 0.24 117 ALA A C 16
ATOM 29329 O O . ALA A 1 112 ? -10.615 -3.771 -8.249 1.00 0.21 117 ALA A O 16
ATOM 29336 N N . GLU A 1 113 ? -11.219 -3.935 -10.415 1.00 0.28 118 GLU A N 16
ATOM 29337 C CA . GLU A 1 113 ? -11.894 -2.655 -10.435 1.00 0.28 118 GLU A CA 16
ATOM 29338 C C . GLU A 1 113 ? -10.983 -1.542 -9.922 1.00 0.23 118 GLU A C 16
ATOM 29339 O O . GLU A 1 113 ? -11.330 -0.852 -8.968 1.00 0.21 118 GLU A O 16
ATOM 29351 N N . CYS A 1 114 ? -9.848 -1.320 -10.584 1.00 0.22 119 CYS A N 16
ATOM 29352 C CA . CYS A 1 114 ? -8.921 -0.289 -10.115 1.00 0.18 119 CYS A CA 16
ATOM 29353 C C . CYS A 1 114 ? -8.659 0.799 -11.142 1.00 0.18 119 CYS A C 16
ATOM 29354 O O . CYS A 1 114 ? -8.617 0.561 -12.350 1.00 0.21 119 CYS A O 16
ATOM 29361 N N . ARG A 1 115 ? -8.481 2.003 -10.613 1.00 0.16 120 ARG A N 16
ATOM 29362 C CA . ARG A 1 115 ? -8.192 3.179 -11.380 1.00 0.17 120 ARG A CA 16
ATOM 29363 C C . ARG A 1 115 ? -7.171 4.038 -10.645 1.00 0.15 120 ARG A C 16
ATOM 29364 O O . ARG A 1 115 ? -6.940 3.861 -9.451 1.00 0.15 120 ARG A O 16
ATOM 29385 N N . PRO A 1 116 ? -6.564 4.982 -11.357 1.00 0.14 121 PRO A N 16
ATOM 29386 C CA . PRO A 1 116 ? -5.552 5.868 -10.805 1.00 0.13 121 PRO A CA 16
ATOM 29387 C C . PRO A 1 116 ? -6.157 6.946 -9.918 1.00 0.12 121 PRO A C 16
ATOM 29388 O O . PRO A 1 116 ? -7.029 7.702 -10.348 1.00 0.14 121 PRO A O 16
ATOM 29399 N N . PHE A 1 117 ? -5.685 7.009 -8.682 1.00 0.10 122 PHE A N 16
ATOM 29400 C CA . PHE A 1 117 ? -6.185 7.976 -7.717 1.00 0.10 122 PHE A CA 16
ATOM 29401 C C . PHE A 1 117 ? -5.126 9.015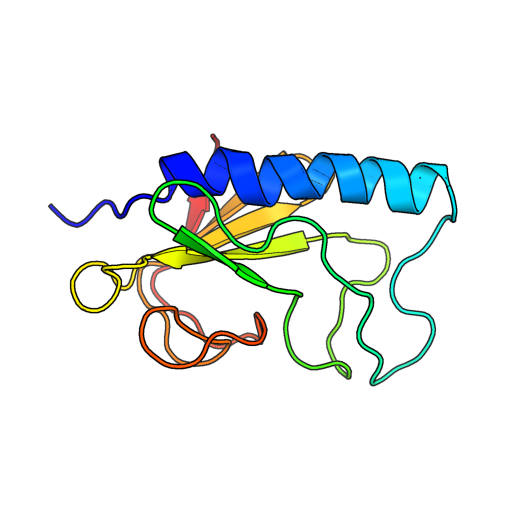 -7.369 1.00 0.11 122 PHE A C 16
ATOM 29402 O O . PHE A 1 117 ? -3.940 8.704 -7.284 1.00 0.12 122 PHE A O 16
ATOM 29419 N N . THR A 1 118 ? -5.564 10.255 -7.179 1.00 0.13 123 THR A N 16
ATOM 29420 C CA . THR A 1 118 ? -4.653 11.333 -6.828 1.00 0.16 123 THR A CA 16
ATOM 29421 C C . THR A 1 118 ? -5.142 12.088 -5.596 1.00 0.17 123 THR A C 16
ATOM 29422 O O . THR A 1 118 ? -6.110 12.847 -5.660 1.00 0.19 123 THR A O 16
ATOM 29433 N N . GLY A 1 119 ? -4.462 11.867 -4.478 1.00 0.16 124 GLY A N 16
ATOM 29434 C CA . GLY A 1 119 ? -4.822 12.526 -3.236 1.00 0.17 124 GLY A CA 16
ATOM 29435 C C . GLY A 1 119 ? -4.586 14.023 -3.278 1.00 0.24 124 GLY A C 16
ATOM 29436 O O . GLY A 1 119 ? -5.321 14.759 -2.587 1.00 1.05 124 GLY A O 16
ATOM 29441 N N . HIS A 1 1 ? -23.528 4.908 -3.203 1.00 2.36 6 HIS A N 17
ATOM 29442 C CA . HIS A 1 1 ? -22.088 5.041 -3.538 1.00 1.81 6 HIS A CA 17
ATOM 29443 C C . HIS A 1 1 ? -21.250 4.049 -2.740 1.00 1.54 6 HIS A C 17
ATOM 29444 O O . HIS A 1 1 ? -21.785 3.238 -1.983 1.00 2.00 6 HIS A O 17
ATOM 29461 N N . ARG A 1 2 ? -19.935 4.118 -2.917 1.00 1.10 7 ARG A N 17
ATOM 29462 C CA . ARG A 1 2 ? -19.019 3.227 -2.216 1.00 0.83 7 ARG A CA 17
ATOM 29463 C C . ARG A 1 2 ? -17.587 3.745 -2.306 1.00 0.78 7 ARG A C 17
ATOM 29464 O O . ARG A 1 2 ? -16.741 3.155 -2.975 1.00 1.40 7 ARG A O 17
ATOM 29485 N N . SER A 1 3 ? -17.328 4.867 -1.643 1.00 0.65 8 SER A N 17
ATOM 29486 C CA . SER A 1 3 ? -15.993 5.452 -1.630 1.00 0.51 8 SER A CA 17
ATOM 29487 C C . SER A 1 3 ? -15.346 5.220 -0.277 1.00 0.42 8 SER A C 17
ATOM 29488 O O . SER A 1 3 ? -15.516 6.013 0.650 1.00 0.51 8 SER A O 17
ATOM 29496 N N . ALA A 1 4 ? -14.613 4.121 -0.172 1.00 0.33 9 ALA A N 17
ATOM 29497 C CA . ALA A 1 4 ? -13.937 3.765 1.065 1.00 0.33 9 ALA A CA 17
ATOM 29498 C C . ALA A 1 4 ? -13.087 4.920 1.580 1.00 0.43 9 ALA A C 17
ATOM 29499 O O . ALA A 1 4 ? -12.927 5.938 0.907 1.00 1.08 9 ALA A O 17
ATOM 29506 N N . ASN A 1 5 ? -12.544 4.755 2.780 1.00 0.33 10 ASN A N 17
ATOM 29507 C CA . ASN A 1 5 ? -11.719 5.787 3.396 1.00 0.33 10 ASN A CA 17
ATOM 29508 C C . ASN A 1 5 ? -10.323 5.832 2.774 1.00 0.24 10 ASN A C 17
ATOM 29509 O O . ASN A 1 5 ? -9.326 5.989 3.480 1.00 0.27 10 ASN A O 17
ATOM 29520 N N . LEU A 1 6 ? -10.257 5.688 1.449 1.00 0.16 11 LEU A N 17
ATOM 29521 C CA . LEU A 1 6 ? -8.985 5.725 0.735 1.00 0.12 11 LEU A CA 17
ATOM 29522 C C . LEU A 1 6 ? -8.270 7.030 0.995 1.00 0.12 11 LEU A C 17
ATOM 29523 O O . LEU A 1 6 ? -7.070 7.148 0.795 1.00 0.22 11 LEU A O 17
ATOM 29539 N N . ARG A 1 7 ? -9.047 8.009 1.394 1.00 0.12 12 ARG A N 17
ATOM 29540 C CA . ARG A 1 7 ? -8.558 9.340 1.661 1.00 0.13 12 ARG A CA 17
ATOM 29541 C C . ARG A 1 7 ? -7.573 9.337 2.810 1.00 0.13 12 ARG A C 17
ATOM 29542 O O . ARG A 1 7 ? -6.487 9.910 2.713 1.00 0.24 12 ARG A O 17
ATOM 29563 N N . ALA A 1 8 ? -7.955 8.695 3.900 1.00 0.13 13 ALA A N 17
ATOM 29564 C CA . ALA A 1 8 ? -7.076 8.594 5.050 1.00 0.17 13 ALA A CA 17
ATOM 29565 C C . ALA A 1 8 ? -5.821 7.860 4.641 1.00 0.16 13 ALA A C 17
ATOM 29566 O O . ALA A 1 8 ? -4.707 8.231 5.013 1.00 0.22 13 ALA A O 17
ATOM 29573 N N . ALA A 1 9 ? -6.026 6.822 3.850 1.00 0.13 14 ALA A N 17
ATOM 29574 C CA . ALA A 1 9 ? -4.944 5.994 3.360 1.00 0.12 14 ALA A CA 17
ATOM 29575 C C . ALA A 1 9 ? -4.072 6.779 2.414 1.00 0.10 14 ALA A C 17
ATOM 29576 O O . ALA A 1 9 ? -2.853 6.651 2.419 1.00 0.10 14 ALA A O 17
ATOM 29583 N N . HIS A 1 10 ? -4.718 7.582 1.593 1.00 0.10 15 HIS A N 17
ATOM 29584 C CA . HIS A 1 10 ? -4.026 8.414 0.651 1.00 0.09 15 HIS A CA 17
ATOM 29585 C C . HIS A 1 10 ? -2.917 9.149 1.375 1.00 0.09 15 HIS A C 17
ATOM 29586 O O . HIS A 1 10 ? -1.864 9.423 0.811 1.00 0.10 15 HIS A O 17
ATOM 29601 N N . ALA A 1 11 ? -3.187 9.469 2.641 1.00 0.10 16 ALA A N 17
ATOM 29602 C CA . ALA A 1 11 ? -2.227 10.155 3.487 1.00 0.12 16 ALA A CA 17
ATOM 29603 C C . ALA A 1 11 ? -1.278 9.162 4.138 1.00 0.12 16 ALA A C 17
ATOM 29604 O O . ALA A 1 11 ? -0.161 9.517 4.495 1.00 0.13 16 ALA A O 17
ATOM 29611 N N . ALA A 1 12 ? -1.744 7.925 4.327 1.00 0.12 17 ALA A N 17
ATOM 29612 C CA . ALA A 1 12 ? -0.911 6.886 4.921 1.00 0.12 17 ALA A CA 17
ATOM 29613 C C . ALA A 1 12 ? 0.154 6.432 3.935 1.00 0.11 17 ALA A C 17
ATOM 29614 O O . ALA A 1 12 ? 1.345 6.527 4.213 1.00 0.11 17 ALA A O 17
ATOM 29621 N N . LEU A 1 13 ? -0.285 5.919 2.782 1.00 0.10 18 LEU A N 17
ATOM 29622 C CA . LEU A 1 13 ? 0.642 5.489 1.741 1.00 0.09 18 LEU A CA 17
ATOM 29623 C C . LEU A 1 13 ? 1.503 6.674 1.343 1.00 0.09 18 LEU A C 17
ATOM 29624 O O . LEU A 1 13 ? 2.613 6.515 0.840 1.00 0.10 18 LEU A O 17
ATOM 29640 N N . LEU A 1 14 ? 0.961 7.867 1.567 1.00 0.09 19 LEU A N 17
ATOM 29641 C CA . LEU A 1 14 ? 1.683 9.103 1.310 1.00 0.09 19 LEU A CA 17
ATOM 29642 C C . LEU A 1 14 ? 2.699 9.266 2.431 1.00 0.10 19 LEU A C 17
ATOM 29643 O O . LEU A 1 14 ? 3.868 9.567 2.207 1.00 0.10 19 LEU A O 17
ATOM 29659 N N . GLU A 1 15 ? 2.217 9.043 3.645 1.00 0.11 20 GLU A N 17
ATOM 29660 C CA . GLU A 1 15 ? 3.044 9.113 4.840 1.00 0.13 20 GLU A CA 17
ATOM 29661 C C . GLU A 1 15 ? 4.180 8.118 4.704 1.00 0.14 20 GLU A C 17
ATOM 29662 O O . GLU A 1 15 ? 5.268 8.304 5.247 1.00 0.16 20 GLU A O 17
ATOM 29674 N N . ASN A 1 16 ? 3.897 7.045 3.976 1.00 0.13 21 ASN A N 17
ATOM 29675 C CA . ASN A 1 16 ? 4.877 6.018 3.709 1.00 0.14 21 ASN A CA 17
ATOM 29676 C C . ASN A 1 16 ? 5.713 6.480 2.534 1.00 0.13 21 ASN A C 17
ATOM 29677 O O . ASN A 1 16 ? 6.899 6.189 2.440 1.00 0.21 21 ASN A O 17
ATOM 29688 N N . ALA A 1 17 ? 5.057 7.211 1.638 1.00 0.11 22 ALA A N 17
ATOM 29689 C CA . ALA A 1 17 ? 5.707 7.767 0.456 1.00 0.12 22 ALA A CA 17
ATOM 29690 C C . ALA A 1 17 ? 6.822 8.725 0.816 1.00 0.12 22 ALA A C 17
ATOM 29691 O O . ALA A 1 17 ? 7.873 8.717 0.181 1.00 0.13 22 ALA A O 17
ATOM 29698 N N . ARG A 1 18 ? 6.595 9.561 1.813 1.00 0.13 23 ARG A N 17
ATOM 29699 C CA . ARG A 1 18 ? 7.607 10.499 2.235 1.00 0.15 23 ARG A CA 17
ATOM 29700 C C . ARG A 1 18 ? 8.742 9.749 2.904 1.00 0.16 23 ARG A C 17
ATOM 29701 O O . ARG A 1 18 ? 9.911 9.974 2.605 1.00 0.18 23 ARG A O 17
ATOM 29722 N N . PHE A 1 19 ? 8.379 8.836 3.797 1.00 0.16 24 PHE A N 17
ATOM 29723 C CA . PHE A 1 19 ? 9.351 8.036 4.517 1.00 0.19 24 PHE A CA 17
ATOM 29724 C C . PHE A 1 19 ? 10.144 7.162 3.556 1.00 0.19 24 PHE A C 17
ATOM 29725 O O . PHE A 1 19 ? 11.321 6.891 3.786 1.00 0.26 24 PHE A O 17
ATOM 29742 N N . MET A 1 20 ? 9.497 6.703 2.489 1.00 0.15 25 MET A N 17
ATOM 29743 C CA . MET A 1 20 ? 10.180 5.896 1.495 1.00 0.20 25 MET A CA 17
ATOM 29744 C C . MET A 1 20 ? 11.035 6.825 0.658 1.00 0.13 25 MET A C 17
ATOM 29745 O O . MET A 1 20 ? 12.160 6.497 0.285 1.00 0.14 25 MET A O 17
ATOM 29759 N N . GLU A 1 21 ? 10.472 7.993 0.365 1.00 0.12 26 GLU A N 17
ATOM 29760 C CA . GLU A 1 21 ? 11.188 9.029 -0.348 1.00 0.13 26 GLU A CA 17
ATOM 29761 C C . GLU A 1 21 ? 12.411 9.416 0.475 1.00 0.15 26 GLU A C 17
ATOM 29762 O O . GLU A 1 21 ? 13.402 9.923 -0.047 1.00 0.19 26 GLU A O 17
ATOM 29774 N N . GLN A 1 22 ? 12.311 9.158 1.781 1.00 0.15 27 GLN A N 17
ATOM 29775 C CA . GLN A 1 22 ? 13.379 9.454 2.728 1.00 0.19 27 GLN A CA 17
ATOM 29776 C C . GLN A 1 22 ? 14.433 8.360 2.725 1.00 0.18 27 GLN A C 17
ATOM 29777 O O . GLN A 1 22 ? 15.605 8.624 2.475 1.00 0.20 27 GLN A O 17
ATOM 29791 N N . PHE A 1 23 ? 14.009 7.131 3.006 1.00 0.20 28 PHE A N 17
ATOM 29792 C CA . PHE A 1 23 ? 14.925 6.006 3.045 1.00 0.23 28 PHE A CA 17
ATOM 29793 C C . PHE A 1 23 ? 15.713 5.930 1.752 1.00 0.19 28 PHE A C 17
ATOM 29794 O O . PHE A 1 23 ? 16.907 5.653 1.761 1.00 0.25 28 PHE A O 17
ATOM 29811 N N . TYR A 1 24 ? 15.030 6.169 0.640 1.00 0.14 29 TYR A N 17
ATOM 29812 C CA . TYR A 1 24 ? 15.673 6.164 -0.664 1.00 0.15 29 TYR A CA 17
ATOM 29813 C C . TYR A 1 24 ? 16.629 7.345 -0.737 1.00 0.19 29 TYR A C 17
ATOM 29814 O O . TYR A 1 24 ? 17.700 7.266 -1.339 1.00 0.26 29 TYR A O 17
ATOM 29832 N N . ALA A 1 25 ? 16.217 8.442 -0.108 1.00 0.18 30 ALA A N 17
ATOM 29833 C CA . ALA A 1 25 ? 17.020 9.654 -0.057 1.00 0.23 30 ALA A CA 17
ATOM 29834 C C . ALA A 1 25 ? 18.209 9.449 0.874 1.00 0.26 30 ALA A C 17
ATOM 29835 O O . ALA A 1 25 ? 19.181 10.204 0.844 1.00 0.32 30 ALA A O 17
ATOM 29842 N N . LYS A 1 26 ? 18.111 8.411 1.698 1.00 0.25 31 LYS A N 17
ATOM 29843 C CA . LYS A 1 26 ? 19.157 8.069 2.650 1.00 0.30 31 LYS A CA 17
ATOM 29844 C C . LYS A 1 26 ? 19.934 6.849 2.168 1.00 0.31 31 LYS A C 17
ATOM 29845 O O . LYS A 1 26 ? 21.053 6.592 2.613 1.00 0.35 31 LYS A O 17
ATOM 29864 N N . LYS A 1 27 ? 19.326 6.106 1.249 1.00 0.30 32 LYS A N 17
ATOM 29865 C CA . LYS A 1 27 ? 19.924 4.897 0.709 1.00 0.32 32 LYS A CA 17
ATOM 29866 C C . LYS A 1 27 ? 19.936 4.900 -0.818 1.00 0.32 32 LYS A C 17
ATOM 29867 O O . LYS A 1 27 ? 20.929 5.274 -1.441 1.00 0.38 32 LYS A O 17
ATOM 29886 N N . GLY A 1 28 ? 18.820 4.480 -1.409 1.00 0.30 33 GLY A N 17
ATOM 29887 C CA . GLY A 1 28 ? 18.715 4.424 -2.854 1.00 0.32 33 GLY A CA 17
ATOM 29888 C C . GLY A 1 28 ? 17.956 3.195 -3.319 1.00 0.30 33 GLY A C 17
ATOM 29889 O O . GLY A 1 28 ? 17.676 3.040 -4.508 1.00 0.34 33 GLY A O 17
ATOM 29893 N N . SER A 1 29 ? 17.625 2.321 -2.373 1.00 0.28 34 SER A N 17
ATOM 29894 C CA . SER A 1 29 ? 16.892 1.095 -2.673 1.00 0.28 34 SER A CA 17
ATOM 29895 C C . SER A 1 29 ? 16.145 0.605 -1.437 1.00 0.30 34 SER A C 17
ATOM 29896 O O . SER A 1 29 ? 16.504 0.945 -0.309 1.00 0.45 34 SER A O 17
ATOM 29904 N N . PHE A 1 30 ? 15.106 -0.198 -1.652 1.00 0.27 35 PHE A N 17
ATOM 29905 C CA . PHE A 1 30 ? 14.310 -0.724 -0.548 1.00 0.30 35 PHE A CA 17
ATOM 29906 C C . PHE A 1 30 ? 14.582 -2.212 -0.330 1.00 0.30 35 PHE A C 17
ATOM 29907 O O . PHE A 1 30 ? 14.831 -2.642 0.796 1.00 0.44 35 PHE A O 17
ATOM 29924 N N . LYS A 1 31 ? 14.531 -2.996 -1.404 1.00 0.31 36 LYS A N 17
ATOM 29925 C CA . LYS A 1 31 ? 14.798 -4.430 -1.309 1.00 0.31 36 LYS A CA 17
ATOM 29926 C C . LYS A 1 31 ? 16.240 -4.718 -1.703 1.00 0.26 36 LYS A C 17
ATOM 29927 O O . LYS A 1 31 ? 16.859 -3.942 -2.431 1.00 0.34 36 LYS A O 17
ATOM 29946 N N . LEU A 1 32 ? 16.772 -5.836 -1.222 1.00 0.29 37 LEU A N 17
ATOM 29947 C CA . LEU A 1 32 ? 18.160 -6.188 -1.501 1.00 0.30 37 LEU A CA 17
ATOM 29948 C C . LEU A 1 32 ? 18.314 -7.570 -2.133 1.00 0.30 37 LEU A C 17
ATOM 29949 O O . LEU A 1 32 ? 19.254 -7.800 -2.894 1.00 0.35 37 LEU A O 17
ATOM 29965 N N . THR A 1 33 ? 17.404 -8.490 -1.829 1.00 0.28 38 THR A N 17
ATOM 29966 C CA . THR A 1 33 ? 17.504 -9.841 -2.372 1.00 0.32 38 THR A CA 17
ATOM 29967 C C . THR A 1 33 ? 16.137 -10.463 -2.602 1.00 0.31 38 THR A C 17
ATOM 29968 O O . THR A 1 33 ? 15.116 -9.908 -2.208 1.00 0.33 38 THR A O 17
ATOM 29979 N N . SER A 1 34 ? 16.128 -11.631 -3.232 1.00 0.46 39 SER A N 17
ATOM 29980 C CA . SER A 1 34 ? 14.887 -12.333 -3.486 1.00 0.47 39 SER A CA 17
ATOM 29981 C C . SER A 1 34 ? 14.350 -12.895 -2.184 1.00 0.43 39 SER A C 17
ATOM 29982 O O . SER A 1 34 ? 15.096 -13.467 -1.392 1.00 0.50 39 SER A O 17
ATOM 29990 N N . THR A 1 35 ? 13.059 -12.697 -1.969 1.00 0.38 40 THR A N 17
ATOM 29991 C CA . THR A 1 35 ? 12.376 -13.157 -0.763 1.00 0.36 40 THR A CA 17
ATOM 29992 C C . THR A 1 35 ? 12.840 -12.353 0.444 1.00 0.33 40 THR A C 17
ATOM 29993 O O . THR A 1 35 ? 13.117 -12.896 1.514 1.00 0.35 40 THR A O 17
ATOM 30004 N N . LYS A 1 36 ? 12.913 -11.042 0.241 1.00 0.30 41 LYS A N 17
ATOM 30005 C CA . LYS A 1 36 ? 13.316 -10.104 1.278 1.00 0.27 41 LYS A CA 17
ATOM 30006 C C . LYS A 1 36 ? 12.158 -9.151 1.552 1.00 0.24 41 LYS A C 17
ATOM 30007 O O . LYS A 1 36 ? 11.421 -8.791 0.634 1.00 0.24 41 LYS A O 17
ATOM 30026 N N . TRP A 1 37 ? 11.992 -8.735 2.803 1.00 0.21 42 TRP A N 17
ATOM 30027 C CA . TRP A 1 37 ? 10.877 -7.859 3.145 1.00 0.18 42 TRP A CA 17
ATOM 30028 C C . TRP A 1 37 ? 11.280 -6.623 3.948 1.00 0.17 42 TRP A C 17
ATOM 30029 O O . TRP A 1 37 ? 11.473 -6.702 5.161 1.00 0.20 42 TRP A O 17
ATOM 30050 N N . PRO A 1 38 ? 11.415 -5.463 3.281 1.00 0.16 43 PRO A N 17
ATOM 30051 C CA . PRO A 1 38 ? 11.712 -4.203 3.964 1.00 0.16 43 PRO A CA 17
ATOM 30052 C C . PRO A 1 38 ? 10.504 -3.792 4.804 1.00 0.16 43 PRO A C 17
ATOM 30053 O O . PRO A 1 38 ? 9.394 -3.702 4.282 1.00 0.22 43 PRO A O 17
ATOM 30064 N N . GLU A 1 39 ? 10.703 -3.539 6.093 1.00 0.22 44 GLU A N 17
ATOM 30065 C CA . GLU A 1 39 ? 9.586 -3.185 6.959 1.00 0.24 44 GLU A CA 17
ATOM 30066 C C . GLU A 1 39 ? 8.936 -1.868 6.564 1.00 0.23 44 GLU A C 17
ATOM 30067 O O . GLU A 1 39 ? 9.603 -0.911 6.172 1.00 0.25 44 GLU A O 17
ATOM 30079 N N . LEU A 1 40 ? 7.613 -1.845 6.678 1.00 0.22 45 LEU A N 17
ATOM 30080 C CA . LEU A 1 40 ? 6.810 -0.681 6.339 1.00 0.23 45 LEU A CA 17
ATOM 30081 C C . LEU A 1 40 ? 6.585 0.234 7.551 1.00 0.19 45 LEU A C 17
ATOM 30082 O O . LEU A 1 40 ? 6.401 -0.241 8.671 1.00 0.20 45 LEU A O 17
ATOM 30098 N N . PRO A 1 41 ? 6.599 1.564 7.336 1.00 0.20 46 PRO A N 17
ATOM 30099 C CA . PRO A 1 41 ? 6.360 2.541 8.399 1.00 0.19 46 PRO A CA 17
ATOM 30100 C C . PRO A 1 41 ? 4.881 2.670 8.777 1.00 0.16 46 PRO A C 17
ATOM 30101 O O . PRO A 1 41 ? 4.496 2.308 9.887 1.00 0.19 46 PRO A O 17
ATOM 30112 N N . VAL A 1 42 ? 4.054 3.187 7.863 1.00 0.14 47 VAL A N 17
ATOM 30113 C CA . VAL A 1 42 ? 2.624 3.348 8.148 1.00 0.14 47 VAL A CA 17
ATOM 30114 C C . VAL A 1 42 ? 1.891 2.017 8.036 1.00 0.15 47 VAL A C 17
ATOM 30115 O O . VAL A 1 42 ? 2.002 1.315 7.034 1.00 0.14 47 VAL A O 17
ATOM 30128 N N . LYS A 1 43 ? 1.137 1.684 9.069 1.00 0.19 48 LYS A N 17
ATOM 30129 C CA . LYS A 1 43 ? 0.377 0.445 9.098 1.00 0.22 48 LYS A CA 17
ATOM 30130 C C . LYS A 1 43 ? -1.101 0.758 9.247 1.00 0.27 48 LYS A C 17
ATOM 30131 O O . LYS A 1 43 ? -1.939 -0.142 9.320 1.00 0.32 48 LYS A O 17
ATOM 30150 N N . GLU A 1 44 ? -1.408 2.049 9.300 1.00 0.27 49 GLU A N 17
ATOM 30151 C CA . GLU A 1 44 ? -2.784 2.497 9.455 1.00 0.34 49 GLU A CA 17
ATOM 30152 C C . GLU A 1 44 ? -2.925 3.987 9.173 1.00 0.34 49 GLU A C 17
ATOM 30153 O O . GLU A 1 44 ? -2.086 4.797 9.568 1.00 0.39 49 GLU A O 17
ATOM 30165 N N . ALA A 1 45 ? -4.000 4.328 8.486 1.00 0.36 50 ALA A N 17
ATOM 30166 C CA . ALA A 1 45 ? -4.314 5.709 8.152 1.00 0.36 50 ALA A CA 17
ATOM 30167 C C . ALA A 1 45 ? -5.338 6.272 9.139 1.00 0.50 50 ALA A C 17
ATOM 30168 O O . ALA A 1 45 ? -5.029 6.506 10.308 1.00 1.30 50 ALA A O 17
ATOM 30175 N N . GLY A 1 46 ? -6.559 6.483 8.655 1.00 0.37 51 GLY A N 17
ATOM 30176 C CA . GLY A 1 46 ? -7.632 6.988 9.492 1.00 0.35 51 GLY A CA 17
ATOM 30177 C C . GLY A 1 46 ? -8.889 6.161 9.314 1.00 0.33 51 GLY A C 17
ATOM 30178 O O . GLY A 1 46 ? -9.907 6.394 9.966 1.00 0.50 51 GLY A O 17
ATOM 30182 N N . GLY A 1 47 ? -8.794 5.187 8.414 1.00 0.19 52 GLY A N 17
ATOM 30183 C CA . GLY A 1 47 ? -9.896 4.295 8.121 1.00 0.18 52 GLY A CA 17
ATOM 30184 C C . GLY A 1 47 ? -9.418 3.100 7.334 1.00 0.14 52 GLY A C 17
ATOM 30185 O O . GLY A 1 47 ? -10.170 2.164 7.085 1.00 0.16 52 GLY A O 17
ATOM 30189 N N . PHE A 1 48 ? -8.156 3.163 6.913 1.00 0.11 53 PHE A N 17
ATOM 30190 C CA . PHE A 1 48 ? -7.520 2.080 6.172 1.00 0.09 53 PHE A CA 17
ATOM 30191 C C . PHE A 1 48 ? -6.324 1.547 6.956 1.00 0.11 53 PHE A C 17
ATOM 30192 O O . PHE A 1 48 ? -5.840 2.200 7.880 1.00 0.13 53 PHE A O 17
ATOM 30209 N N . CYS A 1 49 ? -5.855 0.361 6.592 1.00 0.13 54 CYS A N 17
ATOM 30210 C CA . CYS A 1 49 ? -4.687 -0.224 7.235 1.00 0.16 54 CYS A CA 17
ATOM 30211 C C . CYS A 1 49 ? -3.649 -0.516 6.166 1.00 0.14 54 CYS A C 17
ATOM 30212 O O . CYS A 1 49 ? -3.975 -1.000 5.085 1.00 0.14 54 CYS A O 17
ATOM 30219 N N . ILE A 1 50 ? -2.398 -0.232 6.483 1.00 0.14 55 ILE A N 17
ATOM 30220 C CA . ILE A 1 50 ? -1.326 -0.369 5.513 1.00 0.13 55 ILE A CA 17
ATOM 30221 C C . ILE A 1 50 ? -0.308 -1.450 5.861 1.00 0.13 55 ILE A C 17
ATOM 30222 O O . ILE A 1 50 ? -0.079 -1.773 7.025 1.00 0.15 55 ILE A O 17
ATOM 30238 N N . ARG A 1 51 ? 0.289 -1.999 4.807 1.00 0.13 56 ARG A N 17
ATOM 30239 C CA . ARG A 1 51 ? 1.309 -3.038 4.918 1.00 0.14 56 ARG A CA 17
ATOM 30240 C C . ARG A 1 51 ? 2.246 -2.974 3.714 1.00 0.15 56 ARG A C 17
ATOM 30241 O O . ARG A 1 51 ? 1.870 -2.480 2.650 1.00 0.29 56 ARG A O 17
ATOM 30262 N N . MET A 1 52 ? 3.461 -3.480 3.887 1.00 0.14 57 MET A N 17
ATOM 30263 C CA . MET A 1 52 ? 4.462 -3.474 2.826 1.00 0.14 57 MET A CA 17
ATOM 30264 C C . MET A 1 52 ? 3.981 -4.251 1.606 1.00 0.13 57 MET A C 17
ATOM 30265 O O . MET A 1 52 ? 3.098 -5.098 1.720 1.00 0.15 57 MET A O 17
ATOM 30279 N N . SER A 1 53 ? 4.532 -3.915 0.432 1.00 0.13 58 SER A N 17
ATOM 30280 C CA . SER A 1 53 ? 4.166 -4.576 -0.826 1.00 0.15 58 SER A CA 17
ATOM 30281 C C . SER A 1 53 ? 4.022 -6.099 -0.659 1.00 0.16 58 SER A C 17
ATOM 30282 O O . SER A 1 53 ? 4.285 -6.643 0.404 1.00 0.18 58 SER A O 17
ATOM 30290 N N . GLY A 1 54 ? 3.626 -6.769 -1.740 1.00 0.18 59 GLY A N 17
ATOM 30291 C CA . GLY A 1 54 ? 3.379 -8.213 -1.736 1.00 0.21 59 GLY A CA 17
ATOM 30292 C C . GLY A 1 54 ? 4.446 -9.107 -1.116 1.00 0.22 59 GLY A C 17
ATOM 30293 O O . GLY A 1 54 ? 5.063 -8.771 -0.111 1.00 0.21 59 GLY A O 17
ATOM 30297 N N . GLN A 1 55 ? 4.610 -10.290 -1.717 1.00 0.27 60 GLN A N 17
ATOM 30298 C CA . GLN A 1 55 ? 5.567 -11.295 -1.246 1.00 0.30 60 GLN A CA 17
ATOM 30299 C C . GLN A 1 55 ? 7.005 -10.836 -1.392 1.00 0.26 60 GLN A C 17
ATOM 30300 O O . GLN A 1 55 ? 7.377 -10.231 -2.388 1.00 0.25 60 GLN A O 17
ATOM 30314 N N . ALA A 1 56 ? 7.811 -11.182 -0.396 1.00 0.27 61 ALA A N 17
ATOM 30315 C CA . ALA A 1 56 ? 9.222 -10.816 -0.363 1.00 0.25 61 ALA A CA 17
ATOM 30316 C C . ALA A 1 56 ? 9.945 -11.170 -1.658 1.00 0.25 61 ALA A C 17
ATOM 30317 O O . ALA A 1 56 ? 10.972 -10.574 -1.980 1.00 0.25 61 ALA A O 17
ATOM 30324 N N . LYS A 1 57 ? 9.418 -12.143 -2.397 1.00 0.29 62 LYS A N 17
ATOM 30325 C CA . LYS A 1 57 ? 10.041 -12.551 -3.654 1.00 0.32 62 LYS A CA 17
ATOM 30326 C C . LYS A 1 57 ? 9.729 -11.541 -4.759 1.00 0.31 62 LYS A C 17
ATOM 30327 O O . LYS A 1 57 ? 10.481 -11.401 -5.725 1.00 0.40 62 LYS A O 17
ATOM 30346 N N . GLY A 1 58 ? 8.614 -10.839 -4.595 1.00 0.26 63 GLY A N 17
ATOM 30347 C CA . GLY A 1 58 ? 8.195 -9.834 -5.555 1.00 0.28 63 GLY A CA 17
ATOM 30348 C C . GLY A 1 58 ? 8.041 -8.485 -4.908 1.00 0.24 63 GLY A C 17
ATOM 30349 O O . GLY A 1 58 ? 6.951 -7.914 -4.893 1.00 0.24 63 GLY A O 17
ATOM 30353 N N . ILE A 1 59 ? 9.139 -7.969 -4.377 1.00 0.21 64 ILE A N 17
ATOM 30354 C CA . ILE A 1 59 ? 9.111 -6.695 -3.686 1.00 0.17 64 ILE A CA 17
ATOM 30355 C C . ILE A 1 59 ? 9.830 -5.585 -4.415 1.00 0.17 64 ILE A C 17
ATOM 30356 O O . ILE A 1 59 ? 10.846 -5.785 -5.081 1.00 0.19 64 ILE A O 17
ATOM 30372 N N . LEU A 1 60 ? 9.231 -4.415 -4.276 1.00 0.17 65 LEU A N 17
ATOM 30373 C CA . LEU A 1 60 ? 9.698 -3.179 -4.865 1.00 0.18 65 LEU A CA 17
ATOM 30374 C C . LEU A 1 60 ? 11.221 -3.073 -4.908 1.00 0.18 65 LEU A C 17
ATOM 30375 O O . LEU A 1 60 ? 11.921 -3.720 -4.132 1.00 0.21 65 LEU A O 17
ATOM 30391 N N . GLU A 1 61 ? 11.726 -2.225 -5.805 1.00 0.23 66 GLU A N 17
ATOM 30392 C CA . GLU A 1 61 ? 13.172 -2.031 -5.946 1.00 0.29 66 GLU A CA 17
ATOM 30393 C C . GLU A 1 61 ? 13.459 -0.654 -6.523 1.00 0.40 66 GLU A C 17
ATOM 30394 O O . GLU A 1 61 ? 13.179 -0.392 -7.693 1.00 0.46 66 GLU A O 17
ATOM 30406 N N . GLY A 1 62 ? 14.020 0.230 -5.699 1.00 0.46 67 GLY A N 17
ATOM 30407 C CA . GLY A 1 62 ? 14.284 1.583 -6.151 1.00 0.57 67 GLY A CA 17
ATOM 30408 C C . GLY A 1 62 ? 12.981 2.336 -6.299 1.00 0.52 67 GLY A C 17
ATOM 30409 O O . GLY A 1 62 ? 12.953 3.528 -6.603 1.00 0.60 67 GLY A O 17
ATOM 30413 N N . LYS A 1 63 ? 11.900 1.598 -6.072 1.00 0.38 68 LYS A N 17
ATOM 30414 C CA . LYS A 1 63 ? 10.548 2.108 -6.153 1.00 0.32 68 LYS A CA 17
ATOM 30415 C C . LYS A 1 63 ? 9.783 1.643 -4.925 1.00 0.20 68 LYS A C 17
ATOM 30416 O O . LYS A 1 63 ? 10.031 0.555 -4.439 1.00 0.18 68 LYS A O 17
ATOM 30435 N N . PHE A 1 64 ? 8.923 2.472 -4.370 1.00 0.16 69 PHE A N 17
ATOM 30436 C CA . PHE A 1 64 ? 8.138 2.039 -3.224 1.00 0.18 69 PHE A CA 17
ATOM 30437 C C . PHE A 1 64 ? 6.649 2.100 -3.523 1.00 0.23 69 PHE A C 17
ATOM 30438 O O . PHE A 1 64 ? 6.190 3.019 -4.189 1.00 0.34 69 PHE A O 17
ATOM 30455 N N . THR A 1 65 ? 5.902 1.116 -3.047 1.00 0.20 70 THR A N 17
ATOM 30456 C CA . THR A 1 65 ? 4.457 1.159 -3.175 1.00 0.24 70 THR A CA 17
ATOM 30457 C C . THR A 1 65 ? 3.789 0.352 -2.073 1.00 0.24 70 THR A C 17
ATOM 30458 O O . THR A 1 65 ? 3.951 -0.866 -1.999 1.00 0.34 70 THR A O 17
ATOM 30469 N N . LEU A 1 66 ? 3.036 1.032 -1.218 1.00 0.16 71 LEU A N 17
ATOM 30470 C CA . LEU A 1 66 ? 2.314 0.359 -0.153 1.00 0.15 71 LEU A CA 17
ATOM 30471 C C . LEU A 1 66 ? 0.830 0.399 -0.427 1.00 0.14 71 LEU A C 17
ATOM 30472 O O . LEU A 1 66 ? 0.322 1.355 -1.013 1.00 0.15 71 LEU A O 17
ATOM 30488 N N . LYS A 1 67 ? 0.135 -0.641 -0.006 1.00 0.18 72 LYS A N 17
ATOM 30489 C CA . LYS A 1 67 ? -1.295 -0.706 -0.206 1.00 0.18 72 LYS A CA 17
ATOM 30490 C C . LYS A 1 67 ? -2.026 -0.648 1.112 1.00 0.20 72 LYS A C 17
ATOM 30491 O O . LYS A 1 67 ? -1.617 -1.250 2.106 1.00 0.36 72 LYS A O 17
ATOM 30510 N N . ALA A 1 68 ? -3.114 0.084 1.095 1.00 0.12 73 ALA A N 17
ATOM 30511 C CA . ALA A 1 68 ? -3.947 0.245 2.253 1.00 0.11 73 ALA A CA 17
ATOM 30512 C C . ALA A 1 68 ? -5.302 -0.385 2.002 1.00 0.10 73 ALA A C 17
ATOM 30513 O O . ALA A 1 68 ? -5.772 -0.438 0.866 1.00 0.12 73 ALA A O 17
ATOM 30520 N N . VAL A 1 69 ? -5.929 -0.856 3.060 1.00 0.09 74 VAL A N 17
ATOM 30521 C CA . VAL A 1 69 ? -7.231 -1.486 2.951 1.00 0.09 74 VAL A CA 17
ATOM 30522 C C . VAL A 1 69 ? -8.189 -0.912 3.976 1.00 0.10 74 VAL A C 17
ATOM 30523 O O . VAL A 1 69 ? -7.788 -0.546 5.070 1.00 0.19 74 VAL A O 17
ATOM 30536 N N . ALA A 1 70 ? -9.453 -0.814 3.613 1.00 0.10 75 ALA A N 17
ATOM 30537 C CA . ALA A 1 70 ? -10.446 -0.274 4.520 1.00 0.11 75 ALA A CA 17
ATOM 30538 C C . ALA A 1 70 ? -10.577 -1.134 5.766 1.00 0.11 75 ALA A C 17
ATOM 30539 O O . ALA A 1 70 ? -10.537 -2.360 5.704 1.00 0.19 75 ALA A O 17
ATOM 30546 N N . LEU A 1 71 ? -10.694 -0.478 6.904 1.00 0.11 76 LEU A N 17
ATOM 30547 C CA . LEU A 1 71 ? -10.875 -1.173 8.158 1.00 0.11 76 LEU A CA 17
ATOM 30548 C C . LEU A 1 71 ? -12.280 -1.731 8.157 1.00 0.12 76 LEU A C 17
ATOM 30549 O O . LEU A 1 71 ? -12.558 -2.801 8.697 1.00 0.15 76 LEU A O 17
ATOM 30565 N N . ASP A 1 72 ? -13.160 -0.959 7.536 1.00 0.13 77 ASP A N 17
ATOM 30566 C CA . ASP A 1 72 ? -14.551 -1.343 7.349 1.00 0.17 77 ASP A CA 17
ATOM 30567 C C . ASP A 1 72 ? -14.718 -1.911 5.946 1.00 0.17 77 ASP A C 17
ATOM 30568 O O . ASP A 1 72 ? -15.797 -1.838 5.367 1.00 0.21 77 ASP A O 17
ATOM 30577 N N . ARG A 1 73 ? -13.624 -2.437 5.389 1.00 0.15 78 ARG A N 17
ATOM 30578 C CA . ARG A 1 73 ? -13.627 -2.983 4.037 1.00 0.17 78 ARG A CA 17
ATOM 30579 C C . ARG A 1 73 ? -14.758 -3.977 3.812 1.00 0.23 78 ARG A C 17
ATOM 30580 O O . ARG A 1 73 ? -15.183 -4.183 2.675 1.00 0.25 78 ARG A O 17
ATOM 30601 N N . GLU A 1 74 ? -15.241 -4.602 4.883 1.00 0.27 79 GLU A N 17
ATOM 30602 C CA . GLU A 1 74 ? -16.358 -5.532 4.759 1.00 0.34 79 GLU A CA 17
ATOM 30603 C C . GLU A 1 74 ? -17.488 -4.813 4.043 1.00 0.35 79 GLU A C 17
ATOM 30604 O O . GLU A 1 74 ? -18.329 -5.414 3.374 1.00 0.40 79 GLU A O 17
ATOM 30616 N N . ALA A 1 75 ? -17.468 -3.500 4.214 1.00 0.31 80 ALA A N 17
ATOM 30617 C CA . ALA A 1 75 ? -18.427 -2.596 3.617 1.00 0.33 80 ALA A CA 17
ATOM 30618 C C . ALA A 1 75 ? -17.784 -1.809 2.473 1.00 0.29 80 ALA A C 17
ATOM 30619 O O . ALA A 1 75 ? -18.471 -1.326 1.573 1.00 0.31 80 ALA A O 17
ATOM 30626 N N . GLU A 1 76 ? -16.454 -1.686 2.522 1.00 0.24 81 GLU A N 17
ATOM 30627 C CA . GLU A 1 76 ? -15.705 -0.942 1.508 1.00 0.20 81 GLU A CA 17
ATOM 30628 C C . GLU A 1 76 ? -14.584 -1.792 0.901 1.00 0.17 81 GLU A C 17
ATOM 30629 O O . GLU A 1 76 ? -13.427 -1.685 1.309 1.00 0.16 81 GLU A O 17
ATOM 30641 N N . PRO A 1 77 ? -14.907 -2.642 -0.090 1.00 0.23 82 PRO A N 17
ATOM 30642 C CA . PRO A 1 77 ? -13.917 -3.503 -0.752 1.00 0.23 82 PRO A CA 17
ATOM 30643 C C . PRO A 1 77 ? -12.806 -2.697 -1.412 1.00 0.18 82 PRO A C 17
ATOM 30644 O O . PRO A 1 77 ? -11.781 -3.247 -1.815 1.00 0.19 82 PRO A O 17
ATOM 30655 N N . ARG A 1 78 ? -13.021 -1.391 -1.521 1.00 0.15 83 ARG A N 17
ATOM 30656 C CA . ARG A 1 78 ? -12.044 -0.502 -2.139 1.00 0.13 83 ARG A CA 17
ATOM 30657 C C . ARG A 1 78 ? -10.691 -0.570 -1.450 1.00 0.12 83 ARG A C 17
ATOM 30658 O O . ARG A 1 78 ? -10.595 -0.669 -0.228 1.00 0.18 83 ARG A O 17
ATOM 30679 N N . VAL A 1 79 ? -9.653 -0.517 -2.268 1.00 0.09 84 VAL A N 17
ATOM 30680 C CA . VAL A 1 79 ? -8.274 -0.544 -1.796 1.00 0.09 84 VAL A CA 17
ATOM 30681 C C . VAL A 1 79 ? -7.508 0.639 -2.379 1.00 0.08 84 VAL A C 17
ATOM 30682 O O . VAL A 1 79 ? -7.973 1.272 -3.322 1.00 0.09 84 VAL A O 17
ATOM 30695 N N . LEU A 1 80 ? -6.345 0.953 -1.820 1.00 0.10 85 LEU A N 17
ATOM 30696 C CA . LEU A 1 80 ? -5.550 2.065 -2.338 1.00 0.09 85 LEU A CA 17
ATOM 30697 C C . LEU A 1 80 ? -4.059 1.764 -2.273 1.00 0.10 85 LEU A C 17
ATOM 30698 O O . LEU A 1 80 ? -3.616 0.877 -1.549 1.00 0.11 85 LEU A O 17
ATOM 30714 N N . ARG A 1 81 ? -3.303 2.515 -3.057 1.00 0.10 86 ARG A N 17
ATOM 30715 C CA . ARG A 1 81 ? -1.851 2.386 -3.110 1.00 0.11 86 ARG A CA 17
ATOM 30716 C C . ARG A 1 81 ? -1.241 3.735 -3.444 1.00 0.11 86 ARG A C 17
ATOM 30717 O O . ARG A 1 81 ? -1.842 4.519 -4.165 1.00 0.10 86 ARG A O 17
ATOM 30738 N N . LEU A 1 82 ? -0.062 4.006 -2.915 1.00 0.12 87 LEU A N 17
ATOM 30739 C CA . LEU A 1 82 ? 0.628 5.260 -3.191 1.00 0.11 87 LEU A CA 17
ATOM 30740 C C . LEU A 1 82 ? 2.126 5.023 -3.164 1.00 0.13 87 LEU A C 17
ATOM 30741 O O . LEU A 1 82 ? 2.652 4.467 -2.203 1.00 0.16 87 LEU A O 17
ATOM 30757 N N . ASN A 1 83 ? 2.811 5.433 -4.220 1.00 0.11 88 ASN A N 17
ATOM 30758 C CA . ASN A 1 83 ? 4.252 5.222 -4.308 1.00 0.13 88 ASN A CA 17
ATOM 30759 C C . ASN A 1 83 ? 5.043 6.477 -3.930 1.00 0.12 88 ASN A C 17
ATOM 30760 O O . ASN A 1 83 ? 4.466 7.530 -3.661 1.00 0.11 88 ASN A O 17
ATOM 30771 N N . GLU A 1 84 ? 6.372 6.344 -3.905 1.00 0.16 89 GLU A N 17
ATOM 30772 C CA . GLU A 1 84 ? 7.267 7.446 -3.550 1.00 0.19 89 GLU A CA 17
ATOM 30773 C C . GLU A 1 84 ? 7.140 8.596 -4.548 1.00 0.18 89 GLU A C 17
ATOM 30774 O O . GLU A 1 84 ? 7.678 9.683 -4.333 1.00 0.24 89 GLU A O 17
ATOM 30786 N N . SER A 1 85 ? 6.422 8.345 -5.641 1.00 0.16 90 SER A N 17
ATOM 30787 C CA . SER A 1 85 ? 6.216 9.352 -6.676 1.00 0.17 90 SER A CA 17
ATOM 30788 C C . SER A 1 85 ? 4.858 9.995 -6.493 1.00 0.13 90 SER A C 17
ATOM 30789 O O . SER A 1 85 ? 4.358 10.708 -7.363 1.00 0.15 90 SER A O 17
ATOM 30797 N N . LEU A 1 86 ? 4.276 9.722 -5.339 1.00 0.10 91 LEU A N 17
ATOM 30798 C CA . LEU A 1 86 ? 2.983 10.258 -4.966 1.00 0.09 91 LEU A CA 17
ATOM 30799 C C . LEU A 1 86 ? 1.891 9.894 -5.965 1.00 0.11 91 LEU A C 17
ATOM 30800 O O . LEU A 1 86 ? 0.861 10.564 -6.054 1.00 0.16 91 LEU A O 17
ATOM 30816 N N . THR A 1 87 ? 2.133 8.826 -6.713 1.00 0.12 92 THR A N 17
ATOM 30817 C CA . THR A 1 87 ? 1.163 8.314 -7.674 1.00 0.14 92 THR A CA 17
ATOM 30818 C C . THR A 1 87 ? 0.352 7.208 -7.016 1.00 0.11 92 THR A C 17
ATOM 30819 O O . THR A 1 87 ? 0.889 6.155 -6.674 1.00 0.11 92 THR A O 17
ATOM 30830 N N . ALA A 1 88 ? -0.938 7.446 -6.840 1.00 0.11 93 ALA A N 17
ATOM 30831 C CA . ALA A 1 88 ? -1.799 6.473 -6.188 1.00 0.09 93 ALA A CA 17
ATOM 30832 C C . ALA A 1 88 ? -2.767 5.815 -7.139 1.00 0.09 93 ALA A C 17
ATOM 30833 O O . ALA A 1 88 ? -3.089 6.342 -8.204 1.00 0.10 93 ALA A O 17
ATOM 30840 N N . VAL A 1 89 ? -3.216 4.642 -6.731 1.00 0.09 94 VAL A N 17
ATOM 30841 C CA . VAL A 1 89 ? -4.202 3.896 -7.487 1.00 0.10 94 VAL A CA 17
ATOM 30842 C C . VAL A 1 89 ? -5.150 3.191 -6.548 1.00 0.09 94 VAL A C 17
ATOM 30843 O O . VAL A 1 89 ? -4.746 2.517 -5.599 1.00 0.10 94 VAL A O 17
ATOM 30856 N N . VAL A 1 90 ? -6.416 3.374 -6.828 1.00 0.09 95 VAL A N 17
ATOM 30857 C CA . VAL A 1 90 ? -7.471 2.801 -6.034 1.00 0.09 95 VAL A CA 17
ATOM 30858 C C . VAL A 1 90 ? -8.117 1.616 -6.722 1.00 0.11 95 VAL A C 17
ATOM 30859 O O . VAL A 1 90 ? -8.188 1.554 -7.944 1.00 0.12 95 VAL A O 17
ATOM 30872 N N . CYS A 1 91 ? -8.587 0.687 -5.914 1.00 0.11 96 CYS A N 17
ATOM 30873 C CA . CYS A 1 91 ? -9.264 -0.490 -6.397 1.00 0.13 96 CYS A CA 17
ATOM 30874 C C . CYS A 1 91 ? -10.641 -0.575 -5.778 1.00 0.13 96 CYS A C 17
ATOM 30875 O O . CYS A 1 91 ? -10.923 0.078 -4.776 1.00 0.14 96 CYS A O 17
ATOM 30882 N N . GLY A 1 92 ? -11.496 -1.361 -6.396 1.00 0.15 97 GLY A N 17
ATOM 30883 C CA . GLY A 1 92 ? -12.833 -1.530 -5.899 1.00 0.16 97 GLY A CA 17
ATOM 30884 C C . GLY A 1 92 ? -13.066 -2.958 -5.491 1.00 0.16 97 GLY A C 17
ATOM 30885 O O . GLY A 1 92 ? -14.167 -3.343 -5.094 1.00 0.17 97 GLY A O 17
ATOM 30889 N N . LYS A 1 93 ? -12.005 -3.745 -5.604 1.00 0.16 98 LYS A N 17
ATOM 30890 C CA . LYS A 1 93 ? -12.046 -5.150 -5.266 1.00 0.16 98 LYS A CA 17
ATOM 30891 C C . LYS A 1 93 ? -10.663 -5.640 -4.869 1.00 0.16 98 LYS A C 17
ATOM 30892 O O . LYS A 1 93 ? -9.708 -5.513 -5.634 1.00 0.19 98 LYS A O 17
ATOM 30911 N N . MET A 1 94 ? -10.558 -6.196 -3.669 1.00 0.17 99 MET A N 17
ATOM 30912 C CA . MET A 1 94 ? -9.288 -6.708 -3.190 1.00 0.20 99 MET A CA 17
ATOM 30913 C C . MET A 1 94 ? -9.369 -8.215 -3.016 1.00 0.22 99 MET A C 17
ATOM 30914 O O . MET A 1 94 ? -10.017 -8.720 -2.098 1.00 0.23 99 MET A O 17
ATOM 30928 N N . LYS A 1 95 ? -8.699 -8.923 -3.916 1.00 0.25 100 LYS A N 17
ATOM 30929 C CA . LYS A 1 95 ? -8.704 -10.384 -3.910 1.00 0.28 100 LYS A CA 17
ATOM 30930 C C . LYS A 1 95 ? -7.773 -10.968 -2.845 1.00 0.25 100 LYS A C 17
ATOM 30931 O O . LYS A 1 95 ? -8.228 -11.394 -1.783 1.00 0.28 100 LYS A O 17
ATOM 30950 N N . GLY A 1 96 ? -6.474 -10.987 -3.133 1.00 0.25 101 GLY A N 17
ATOM 30951 C CA . GLY A 1 96 ? -5.512 -11.545 -2.196 1.00 0.28 101 GLY A CA 17
ATOM 30952 C C . GLY A 1 96 ? -4.870 -10.506 -1.301 1.00 0.24 101 GLY A C 17
ATOM 30953 O O . GLY A 1 96 ? -5.554 -9.784 -0.576 1.00 0.33 101 GLY A O 17
ATOM 30957 N N . LYS A 1 97 ? -3.540 -10.440 -1.366 1.00 0.31 102 LYS A N 17
ATOM 30958 C CA . LYS A 1 97 ? -2.747 -9.488 -0.585 1.00 0.31 102 LYS A CA 17
ATOM 30959 C C . LYS A 1 97 ? -3.077 -9.567 0.901 1.00 0.30 102 LYS A C 17
ATOM 30960 O O . LYS A 1 97 ? -2.497 -10.366 1.637 1.00 0.61 102 LYS A O 17
ATOM 30979 N N . GLY A 1 98 ? -4.012 -8.733 1.332 1.00 0.37 103 GLY A N 17
ATOM 30980 C CA . GLY A 1 98 ? -4.412 -8.706 2.720 1.00 0.38 103 GLY A CA 17
ATOM 30981 C C . GLY A 1 98 ? -5.426 -7.617 2.984 1.00 0.44 103 GLY A C 17
ATOM 30982 O O . GLY A 1 98 ? -5.424 -6.588 2.310 1.00 0.49 103 GLY A O 17
ATOM 30986 N N . SER A 1 99 ? -6.296 -7.839 3.956 1.00 0.48 104 SER A N 17
ATOM 30987 C CA . SER A 1 99 ? -7.321 -6.864 4.287 1.00 0.56 104 SER A CA 17
ATOM 30988 C C . SER A 1 99 ? -7.492 -6.727 5.789 1.00 0.49 104 SER A C 17
ATOM 30989 O O . SER A 1 99 ? -7.378 -7.705 6.527 1.00 0.39 104 SER A O 17
ATOM 30997 N N . CYS A 1 100 ? -7.760 -5.504 6.238 1.00 0.62 105 CYS A N 17
ATOM 30998 C CA . CYS A 1 100 ? -7.987 -5.258 7.654 1.00 0.62 105 CYS A CA 17
ATOM 30999 C C . CYS A 1 100 ? -9.127 -6.142 8.125 1.00 0.51 105 CYS A C 17
ATOM 31000 O O . CYS A 1 100 ? -9.830 -6.724 7.298 1.00 0.50 105 CYS A O 17
ATOM 31007 N N . THR A 1 101 ? -9.318 -6.238 9.439 1.00 0.50 106 THR A N 17
ATOM 31008 C CA . THR A 1 101 ? -10.390 -7.060 10.003 1.00 0.46 106 THR A CA 17
ATOM 31009 C C . THR A 1 101 ? -10.540 -8.376 9.236 1.00 0.60 106 THR A C 17
ATOM 31010 O O . THR A 1 101 ? -11.630 -8.942 9.149 1.00 0.95 106 THR A O 17
ATOM 31021 N N . ASP A 1 102 ? -9.426 -8.856 8.683 1.00 0.51 107 ASP A N 17
ATOM 31022 C CA . ASP A 1 102 ? -9.413 -10.098 7.917 1.00 0.75 107 ASP A CA 17
ATOM 31023 C C . ASP A 1 102 ? -8.037 -10.758 7.969 1.00 0.84 107 ASP A C 17
ATOM 31024 O O . ASP A 1 102 ? -7.925 -11.983 7.925 1.00 1.21 107 ASP A O 17
ATOM 31033 N N . GLY A 1 103 ? -6.991 -9.938 8.064 1.00 0.62 108 GLY A N 17
ATOM 31034 C CA . GLY A 1 103 ? -5.639 -10.464 8.126 1.00 0.72 108 GLY A CA 17
ATOM 31035 C C . GLY A 1 103 ? -4.686 -9.759 7.177 1.00 0.58 108 GLY A C 17
ATOM 31036 O O . GLY A 1 103 ? -4.186 -10.365 6.228 1.00 0.67 108 GLY A O 17
ATOM 31040 N N . GLU A 1 104 ? -4.429 -8.480 7.434 1.00 0.45 109 GLU A N 17
ATOM 31041 C CA . GLU A 1 104 ? -3.521 -7.698 6.598 1.00 0.35 109 GLU A CA 17
ATOM 31042 C C . GLU A 1 104 ? -2.079 -8.152 6.795 1.00 0.36 109 GLU A C 17
ATOM 31043 O O . GLU A 1 104 ? -1.688 -8.543 7.895 1.00 0.52 109 GLU A O 17
ATOM 31055 N N . GLU A 1 105 ? -1.289 -8.099 5.727 1.00 0.33 110 GLU A N 17
ATOM 31056 C CA . GLU A 1 105 ? 0.109 -8.500 5.800 1.00 0.36 110 GLU A CA 17
ATOM 31057 C C . GLU A 1 105 ? 0.936 -7.824 4.712 1.00 0.30 110 GLU A C 17
ATOM 31058 O O . GLU A 1 105 ? 1.940 -7.178 5.007 1.00 0.29 110 GLU A O 17
ATOM 31070 N N . ILE A 1 106 ? 0.504 -7.971 3.459 1.00 0.27 111 ILE A N 17
ATOM 31071 C CA . ILE A 1 106 ? 1.214 -7.380 2.328 1.00 0.23 111 ILE A CA 17
ATOM 31072 C C . ILE A 1 106 ? 0.300 -7.168 1.120 1.00 0.24 111 ILE A C 17
ATOM 31073 O O . ILE A 1 106 ? -0.882 -7.510 1.148 1.00 0.28 111 ILE A O 17
ATOM 31089 N N . PHE A 1 107 ? 0.874 -6.600 0.060 1.00 0.24 112 PHE A N 17
ATOM 31090 C CA . PHE A 1 107 ? 0.141 -6.296 -1.170 1.00 0.29 112 PHE A CA 17
ATOM 31091 C C . PHE A 1 107 ? 0.525 -7.242 -2.326 1.00 0.36 112 PHE A C 17
ATOM 31092 O O . PHE A 1 107 ? 1.175 -6.828 -3.287 1.00 0.41 112 PHE A O 17
ATOM 31109 N N . ARG A 1 108 ? 0.138 -8.525 -2.225 1.00 0.42 113 ARG A N 17
ATOM 31110 C CA . ARG A 1 108 ? 0.434 -9.498 -3.283 1.00 0.50 113 ARG A CA 17
ATOM 31111 C C . ARG A 1 108 ? -0.849 -10.092 -3.857 1.00 0.93 113 ARG A C 17
ATOM 31112 O O . ARG A 1 108 ? -1.867 -10.145 -3.181 1.00 1.16 113 ARG A O 17
ATOM 31133 N N . GLY A 1 109 ? -0.798 -10.544 -5.104 1.00 1.20 114 GLY A N 17
ATOM 31134 C CA . GLY A 1 109 ? -1.975 -11.146 -5.709 1.00 1.68 114 GLY A CA 17
ATOM 31135 C C . GLY A 1 109 ? -2.550 -10.335 -6.848 1.00 0.77 114 GLY A C 17
ATOM 31136 O O . GLY A 1 109 ? -1.841 -9.976 -7.789 1.00 0.38 114 GLY A O 17
ATOM 31140 N N . ASN A 1 110 ? -3.846 -10.046 -6.759 1.00 0.78 115 ASN A N 17
ATOM 31141 C CA . ASN A 1 110 ? -4.527 -9.287 -7.796 1.00 0.50 115 ASN A CA 17
ATOM 31142 C C . ASN A 1 110 ? -5.675 -8.453 -7.240 1.00 0.37 115 ASN A C 17
ATOM 31143 O O . ASN A 1 110 ? -6.326 -8.829 -6.267 1.00 0.44 115 ASN A O 17
ATOM 31154 N N . ASP A 1 111 ? -5.903 -7.312 -7.876 1.00 0.38 116 ASP A N 17
ATOM 31155 C CA . ASP A 1 111 ? -6.980 -6.408 -7.493 1.00 0.28 116 ASP A CA 17
ATOM 31156 C C . ASP A 1 111 ? -7.878 -6.125 -8.689 1.00 0.29 116 ASP A C 17
ATOM 31157 O O . ASP A 1 111 ? -7.413 -6.074 -9.828 1.00 0.40 116 ASP A O 17
ATOM 31166 N N . ALA A 1 112 ? -9.165 -5.942 -8.425 1.00 0.25 117 ALA A N 17
ATOM 31167 C CA . ALA A 1 112 ? -10.127 -5.664 -9.484 1.00 0.27 117 ALA A CA 17
ATOM 31168 C C . ALA A 1 112 ? -10.764 -4.304 -9.300 1.00 0.24 117 ALA A C 17
ATOM 31169 O O . ALA A 1 112 ? -10.665 -3.696 -8.234 1.00 0.21 117 ALA A O 17
ATOM 31176 N N . GLU A 1 113 ? -11.424 -3.833 -10.350 1.00 0.28 118 GLU A N 17
ATOM 31177 C CA . GLU A 1 113 ? -12.099 -2.551 -10.306 1.00 0.28 118 GLU A CA 17
ATOM 31178 C C . GLU A 1 113 ? -11.166 -1.448 -9.808 1.00 0.23 118 GLU A C 17
ATOM 31179 O O . GLU A 1 113 ? -11.449 -0.806 -8.801 1.00 0.21 118 GLU A O 17
ATOM 31191 N N . CYS A 1 114 ? -10.070 -1.197 -10.527 1.00 0.22 119 CYS A N 17
ATOM 31192 C CA . CYS A 1 114 ? -9.129 -0.164 -10.093 1.00 0.18 119 CYS A CA 17
ATOM 31193 C C . CYS A 1 114 ? -8.927 0.933 -11.127 1.00 0.18 119 CYS A C 17
ATOM 31194 O O . CYS A 1 114 ? -8.970 0.701 -12.336 1.00 0.21 119 CYS A O 17
ATOM 31201 N N . ARG A 1 115 ? -8.708 2.135 -10.609 1.00 0.16 120 ARG A N 17
ATOM 31202 C CA . ARG A 1 115 ? -8.460 3.314 -11.407 1.00 0.17 120 ARG A CA 17
ATOM 31203 C C . ARG A 1 115 ? -7.399 4.175 -10.720 1.00 0.15 120 ARG A C 17
ATOM 31204 O O . ARG A 1 115 ? -7.155 4.018 -9.525 1.00 0.15 120 ARG A O 17
ATOM 31225 N N . PRO A 1 116 ? -6.752 5.096 -11.454 1.00 0.14 121 PRO A N 17
ATOM 31226 C CA . PRO A 1 116 ? -5.718 5.966 -10.887 1.00 0.13 121 PRO A CA 17
ATOM 31227 C C . PRO A 1 116 ? -6.293 7.004 -9.933 1.00 0.12 121 PRO A C 17
ATOM 31228 O O . PRO A 1 116 ? -7.199 7.758 -10.292 1.00 0.14 121 PRO A O 17
ATOM 31239 N N . PHE A 1 117 ? -5.756 7.043 -8.721 1.00 0.10 122 PHE A N 17
ATOM 31240 C CA . PHE A 1 117 ? -6.225 7.977 -7.708 1.00 0.10 122 PHE A CA 17
ATOM 31241 C C . PHE A 1 117 ? -5.175 9.024 -7.378 1.00 0.11 122 PHE A C 17
ATOM 31242 O O . PHE A 1 117 ? -3.980 8.734 -7.342 1.00 0.12 122 PHE A O 17
ATOM 31259 N N . THR A 1 118 ? -5.633 10.246 -7.137 1.00 0.13 123 THR A N 17
ATOM 31260 C CA . THR A 1 118 ? -4.739 11.333 -6.781 1.00 0.16 123 THR A CA 17
ATOM 31261 C C . THR A 1 118 ? -5.221 12.028 -5.514 1.00 0.17 123 THR A C 17
ATOM 31262 O O . THR A 1 118 ? -6.199 12.776 -5.533 1.00 0.19 123 THR A O 17
ATOM 31273 N N . GLY A 1 119 ? -4.522 11.772 -4.416 1.00 0.16 124 GLY A N 17
ATOM 31274 C CA . GLY A 1 119 ? -4.876 12.376 -3.147 1.00 0.17 124 GLY A CA 17
ATOM 31275 C C . GLY A 1 119 ? -4.649 13.875 -3.132 1.00 0.24 124 GLY A C 17
ATOM 31276 O O . GLY A 1 119 ? -5.582 14.621 -3.497 1.00 1.05 124 GLY A O 17
ATOM 31281 N N . HIS A 1 1 ? -20.416 6.100 -3.771 1.00 2.36 6 HIS A N 18
ATOM 31282 C CA . HIS A 1 1 ? -21.171 5.453 -2.667 1.00 1.81 6 HIS A CA 18
ATOM 31283 C C . HIS A 1 1 ? -20.269 4.520 -1.867 1.00 1.54 6 HIS A C 18
ATOM 31284 O O . HIS A 1 1 ? -20.158 4.642 -0.647 1.00 2.00 6 HIS A O 18
ATOM 31301 N N . ARG A 1 2 ? -19.624 3.589 -2.564 1.00 1.10 7 ARG A N 18
ATOM 31302 C CA . ARG A 1 2 ? -18.731 2.634 -1.920 1.00 0.83 7 ARG A CA 18
ATOM 31303 C C . ARG A 1 2 ? -17.360 3.251 -1.678 1.00 0.78 7 ARG A C 18
ATOM 31304 O O . ARG A 1 2 ? -16.457 2.585 -1.180 1.00 1.40 7 ARG A O 18
ATOM 31325 N N . SER A 1 3 ? -17.207 4.527 -2.031 1.00 0.65 8 SER A N 18
ATOM 31326 C CA . SER A 1 3 ? -15.935 5.218 -1.839 1.00 0.51 8 SER A CA 18
ATOM 31327 C C . SER A 1 3 ? -15.434 5.017 -0.418 1.00 0.42 8 SER A C 18
ATOM 31328 O O . SER A 1 3 ? -15.780 5.770 0.493 1.00 0.51 8 SER A O 18
ATOM 31336 N N . ALA A 1 4 ? -14.619 3.987 -0.241 1.00 0.33 9 ALA A N 18
ATOM 31337 C CA . ALA A 1 4 ? -14.066 3.659 1.060 1.00 0.33 9 ALA A CA 18
ATOM 31338 C C . ALA A 1 4 ? -13.258 4.823 1.622 1.00 0.43 9 ALA A C 18
ATOM 31339 O O . ALA A 1 4 ? -13.155 5.880 0.999 1.00 1.08 9 ALA A O 18
ATOM 31346 N N . ASN A 1 5 ? -12.689 4.625 2.806 1.00 0.33 10 ASN A N 18
ATOM 31347 C CA . ASN A 1 5 ? -11.899 5.661 3.459 1.00 0.33 10 ASN A CA 18
ATOM 31348 C C . ASN A 1 5 ? -10.504 5.774 2.847 1.00 0.24 10 ASN A C 18
ATOM 31349 O O . ASN A 1 5 ? -9.516 5.930 3.566 1.00 0.27 10 ASN A O 18
ATOM 31360 N N . LEU A 1 6 ? -10.423 5.694 1.519 1.00 0.16 11 LEU A N 18
ATOM 31361 C CA . LEU A 1 6 ? -9.141 5.796 0.829 1.00 0.12 11 LEU A CA 18
ATOM 31362 C C . LEU A 1 6 ? -8.468 7.110 1.156 1.00 0.12 11 LEU A C 18
ATOM 31363 O O . LEU A 1 6 ? -7.256 7.233 1.088 1.00 0.22 11 LEU A O 18
ATOM 31379 N N . ARG A 1 7 ? -9.290 8.087 1.485 1.00 0.12 12 ARG A N 18
ATOM 31380 C CA . ARG A 1 7 ? -8.830 9.433 1.790 1.00 0.13 12 ARG A CA 18
ATOM 31381 C C . ARG A 1 7 ? -7.844 9.427 2.945 1.00 0.13 12 ARG A C 18
ATOM 31382 O O . ARG A 1 7 ? -6.789 10.059 2.874 1.00 0.24 12 ARG A O 18
ATOM 31403 N N . ALA A 1 8 ? -8.184 8.715 4.010 1.00 0.13 13 ALA A N 18
ATOM 31404 C CA . ALA A 1 8 ? -7.295 8.621 5.156 1.00 0.17 13 ALA A CA 18
ATOM 31405 C C . ALA A 1 8 ? -6.005 7.957 4.730 1.00 0.16 13 ALA A C 18
ATOM 31406 O O . ALA A 1 8 ? -4.914 8.341 5.153 1.00 0.22 13 ALA A O 18
ATOM 31413 N N . ALA A 1 9 ? -6.155 6.974 3.858 1.00 0.13 14 ALA A N 18
ATOM 31414 C CA . ALA A 1 9 ? -5.036 6.205 3.348 1.00 0.12 14 ALA A CA 18
ATOM 31415 C C . ALA A 1 9 ? -4.186 7.030 2.408 1.00 0.10 14 ALA A C 18
ATOM 31416 O O . ALA A 1 9 ? -2.964 6.933 2.414 1.00 0.10 14 ALA A O 18
ATOM 31423 N N . HIS A 1 10 ? -4.844 7.832 1.593 1.00 0.10 15 HIS A N 18
ATOM 31424 C CA . HIS A 1 10 ? -4.161 8.681 0.653 1.00 0.09 15 HIS A CA 18
ATOM 31425 C C . HIS A 1 10 ? -3.046 9.428 1.368 1.00 0.09 15 HIS A C 18
ATOM 31426 O O . HIS A 1 10 ? -1.997 9.701 0.792 1.00 0.10 15 HIS A O 18
ATOM 31441 N N . ALA A 1 11 ? -3.299 9.758 2.634 1.00 0.10 16 ALA A N 18
ATOM 31442 C CA . ALA A 1 11 ? -2.323 10.450 3.461 1.00 0.12 16 ALA A CA 18
ATOM 31443 C C . ALA A 1 11 ? -1.372 9.460 4.118 1.00 0.12 16 ALA A C 18
ATOM 31444 O O . ALA A 1 11 ? -0.252 9.816 4.466 1.00 0.13 16 ALA A O 18
ATOM 31451 N N . ALA A 1 12 ? -1.840 8.226 4.314 1.00 0.12 17 ALA A N 18
ATOM 31452 C CA . ALA A 1 12 ? -1.015 7.183 4.919 1.00 0.12 17 ALA A CA 18
ATOM 31453 C C . ALA A 1 12 ? 0.039 6.700 3.933 1.00 0.11 17 ALA A C 18
ATOM 31454 O O . ALA A 1 12 ? 1.232 6.779 4.206 1.00 0.11 17 ALA A O 18
ATOM 31461 N N . LEU A 1 13 ? -0.409 6.178 2.791 1.00 0.10 18 LEU A N 18
ATOM 31462 C CA . LEU A 1 13 ? 0.511 5.724 1.756 1.00 0.09 18 LEU A CA 18
ATOM 31463 C C . LEU A 1 13 ? 1.410 6.881 1.370 1.00 0.09 18 LEU A C 18
ATOM 31464 O O . LEU A 1 13 ? 2.526 6.688 0.892 1.00 0.10 18 LEU A O 18
ATOM 31480 N N . LEU A 1 14 ? 0.892 8.088 1.566 1.00 0.09 19 LEU A N 18
ATOM 31481 C CA . LEU A 1 14 ? 1.651 9.301 1.318 1.00 0.09 19 LEU A CA 18
ATOM 31482 C C . LEU A 1 14 ? 2.648 9.436 2.459 1.00 0.10 19 LEU A C 18
ATOM 31483 O O . LEU A 1 14 ? 3.836 9.689 2.259 1.00 0.10 19 LEU A O 18
ATOM 31499 N N . GLU A 1 15 ? 2.126 9.235 3.662 1.00 0.11 20 GLU A N 18
ATOM 31500 C CA . GLU A 1 15 ? 2.914 9.275 4.883 1.00 0.13 20 GLU A CA 18
ATOM 31501 C C . GLU A 1 15 ? 4.074 8.304 4.750 1.00 0.14 20 GLU A C 18
ATOM 31502 O O . GLU A 1 15 ? 5.148 8.502 5.317 1.00 0.16 20 GLU A O 18
ATOM 31514 N N . ASN A 1 16 ? 3.833 7.249 3.981 1.00 0.13 21 ASN A N 18
ATOM 31515 C CA . ASN A 1 16 ? 4.839 6.240 3.711 1.00 0.14 21 ASN A CA 18
ATOM 31516 C C . ASN A 1 16 ? 5.733 6.730 2.588 1.00 0.13 21 ASN A C 18
ATOM 31517 O O . ASN A 1 16 ? 6.953 6.659 2.668 1.00 0.21 21 ASN A O 18
ATOM 31528 N N . ALA A 1 17 ? 5.089 7.230 1.542 1.00 0.11 22 ALA A N 18
ATOM 31529 C CA . ALA A 1 17 ? 5.784 7.750 0.368 1.00 0.12 22 ALA A CA 18
ATOM 31530 C C . ALA A 1 17 ? 6.928 8.683 0.735 1.00 0.12 22 ALA A C 18
ATOM 31531 O O . ALA A 1 17 ? 7.959 8.687 0.070 1.00 0.13 22 ALA A O 18
ATOM 31538 N N . ARG A 1 18 ? 6.743 9.483 1.777 1.00 0.13 23 ARG A N 18
ATOM 31539 C CA . ARG A 1 18 ? 7.788 10.400 2.209 1.00 0.15 23 ARG A CA 18
ATOM 31540 C C . ARG A 1 18 ? 8.870 9.629 2.944 1.00 0.16 23 ARG A C 18
ATOM 31541 O O . ARG A 1 18 ? 10.061 9.827 2.710 1.00 0.18 23 ARG A O 18
ATOM 31562 N N . PHE A 1 19 ? 8.438 8.753 3.843 1.00 0.16 24 PHE A N 18
ATOM 31563 C CA . PHE A 1 19 ? 9.353 7.921 4.601 1.00 0.19 24 PHE A CA 18
ATOM 31564 C C . PHE A 1 19 ? 10.123 7.009 3.654 1.00 0.19 24 PHE A C 18
ATOM 31565 O O . PHE A 1 19 ? 11.210 6.534 3.979 1.00 0.26 24 PHE A O 18
ATOM 31582 N N . MET A 1 20 ? 9.535 6.763 2.483 1.00 0.15 25 MET A N 18
ATOM 31583 C CA . MET A 1 20 ? 10.162 5.942 1.463 1.00 0.20 25 MET A CA 18
ATOM 31584 C C . MET A 1 20 ? 11.061 6.825 0.625 1.00 0.13 25 MET A C 18
ATOM 31585 O O . MET A 1 20 ? 12.171 6.442 0.257 1.00 0.14 25 MET A O 18
ATOM 31599 N N . GLU A 1 21 ? 10.559 8.015 0.325 1.00 0.12 26 GLU A N 18
ATOM 31600 C CA . GLU A 1 21 ? 11.323 9.007 -0.398 1.00 0.13 26 GLU A CA 18
ATOM 31601 C C . GLU A 1 21 ? 12.573 9.298 0.414 1.00 0.15 26 GLU A C 18
ATOM 31602 O O . GLU A 1 21 ? 13.612 9.696 -0.112 1.00 0.19 26 GLU A O 18
ATOM 31614 N N . GLN A 1 22 ? 12.435 9.084 1.722 1.00 0.15 27 GLN A N 18
ATOM 31615 C CA . GLN A 1 22 ? 13.513 9.286 2.672 1.00 0.19 27 GLN A CA 18
ATOM 31616 C C . GLN A 1 22 ? 14.371 8.037 2.791 1.00 0.18 27 GLN A C 18
ATOM 31617 O O . GLN A 1 22 ? 15.597 8.126 2.798 1.00 0.20 27 GLN A O 18
ATOM 31631 N N . PHE A 1 23 ? 13.727 6.870 2.897 1.00 0.20 28 PHE A N 18
ATOM 31632 C CA . PHE A 1 23 ? 14.467 5.618 2.997 1.00 0.23 28 PHE A CA 18
ATOM 31633 C C . PHE A 1 23 ? 15.469 5.552 1.861 1.00 0.19 28 PHE A C 18
ATOM 31634 O O . PHE A 1 23 ? 16.581 5.065 2.025 1.00 0.25 28 PHE A O 18
ATOM 31651 N N . TYR A 1 24 ? 15.049 6.052 0.703 1.00 0.14 29 TYR A N 18
ATOM 31652 C CA . TYR A 1 24 ? 15.904 6.103 -0.472 1.00 0.15 29 TYR A CA 18
ATOM 31653 C C . TYR A 1 24 ? 16.941 7.197 -0.277 1.00 0.19 29 TYR A C 18
ATOM 31654 O O . TYR A 1 24 ? 18.106 7.046 -0.648 1.00 0.26 29 TYR A O 18
ATOM 31672 N N . ALA A 1 25 ? 16.497 8.305 0.313 1.00 0.18 30 ALA A N 18
ATOM 31673 C CA . ALA A 1 25 ? 17.377 9.432 0.588 1.00 0.23 30 ALA A CA 18
ATOM 31674 C C . ALA A 1 25 ? 18.431 9.039 1.620 1.00 0.26 30 ALA A C 18
ATOM 31675 O O . ALA A 1 25 ? 19.452 9.709 1.772 1.00 0.32 30 ALA A O 18
ATOM 31682 N N . LYS A 1 26 ? 18.166 7.942 2.323 1.00 0.25 31 LYS A N 18
ATOM 31683 C CA . LYS A 1 26 ? 19.070 7.436 3.348 1.00 0.30 31 LYS A CA 18
ATOM 31684 C C . LYS A 1 26 ? 19.816 6.197 2.859 1.00 0.31 31 LYS A C 18
ATOM 31685 O O . LYS A 1 26 ? 20.939 5.923 3.286 1.00 0.35 31 LYS A O 18
ATOM 31704 N N . LYS A 1 27 ? 19.179 5.454 1.960 1.00 0.30 32 LYS A N 18
ATOM 31705 C CA . LYS A 1 27 ? 19.752 4.230 1.416 1.00 0.32 32 LYS A CA 18
ATOM 31706 C C . LYS A 1 27 ? 20.069 4.366 -0.070 1.00 0.32 32 LYS A C 18
ATOM 31707 O O . LYS A 1 27 ? 21.204 4.647 -0.456 1.00 0.38 32 LYS A O 18
ATOM 31726 N N . GLY A 1 28 ? 19.045 4.167 -0.896 1.00 0.30 33 GLY A N 18
ATOM 31727 C CA . GLY A 1 28 ? 19.205 4.247 -2.335 1.00 0.32 33 GLY A CA 18
ATOM 31728 C C . GLY A 1 28 ? 18.402 3.174 -3.041 1.00 0.30 33 GLY A C 18
ATOM 31729 O O . GLY A 1 28 ? 18.265 3.184 -4.264 1.00 0.34 33 GLY A O 18
ATOM 31733 N N . SER A 1 29 ? 17.888 2.234 -2.257 1.00 0.28 34 SER A N 18
ATOM 31734 C CA . SER A 1 29 ? 17.082 1.138 -2.783 1.00 0.28 34 SER A CA 18
ATOM 31735 C C . SER A 1 29 ? 16.273 0.493 -1.664 1.00 0.30 34 SER A C 18
ATOM 31736 O O . SER A 1 29 ? 16.568 0.698 -0.487 1.00 0.45 34 SER A O 18
ATOM 31744 N N . PHE A 1 30 ? 15.261 -0.289 -2.027 1.00 0.27 35 PHE A N 18
ATOM 31745 C CA . PHE A 1 30 ? 14.432 -0.958 -1.026 1.00 0.30 35 PHE A CA 18
ATOM 31746 C C . PHE A 1 30 ? 14.741 -2.448 -0.945 1.00 0.30 35 PHE A C 18
ATOM 31747 O O . PHE A 1 30 ? 15.324 -2.910 0.034 1.00 0.44 35 PHE A O 18
ATOM 31764 N N . LYS A 1 31 ? 14.345 -3.201 -1.967 1.00 0.31 36 LYS A N 18
ATOM 31765 C CA . LYS A 1 31 ? 14.588 -4.639 -1.978 1.00 0.31 36 LYS A CA 18
ATOM 31766 C C . LYS A 1 31 ? 16.026 -4.945 -2.371 1.00 0.26 36 LYS A C 18
ATOM 31767 O O . LYS A 1 31 ? 16.634 -4.232 -3.168 1.00 0.34 36 LYS A O 18
ATOM 31786 N N . LEU A 1 32 ? 16.557 -6.016 -1.800 1.00 0.29 37 LEU A N 18
ATOM 31787 C CA . LEU A 1 32 ? 17.928 -6.417 -2.038 1.00 0.30 37 LEU A CA 18
ATOM 31788 C C . LEU A 1 32 ? 18.040 -7.842 -2.572 1.00 0.30 37 LEU A C 18
ATOM 31789 O O . LEU A 1 32 ? 18.980 -8.161 -3.301 1.00 0.35 37 LEU A O 18
ATOM 31805 N N . THR A 1 33 ? 17.089 -8.700 -2.216 1.00 0.28 38 THR A N 18
ATOM 31806 C CA . THR A 1 33 ? 17.136 -10.091 -2.645 1.00 0.32 38 THR A CA 18
ATOM 31807 C C . THR A 1 33 ? 15.744 -10.655 -2.902 1.00 0.31 38 THR A C 18
ATOM 31808 O O . THR A 1 33 ? 14.744 -9.962 -2.749 1.00 0.33 38 THR A O 18
ATOM 31819 N N . SER A 1 34 ? 15.694 -11.914 -3.320 1.00 0.46 39 SER A N 18
ATOM 31820 C CA . SER A 1 34 ? 14.428 -12.581 -3.567 1.00 0.47 39 SER A CA 18
ATOM 31821 C C . SER A 1 34 ? 13.877 -13.165 -2.274 1.00 0.43 39 SER A C 18
ATOM 31822 O O . SER A 1 34 ? 14.599 -13.819 -1.522 1.00 0.50 39 SER A O 18
ATOM 31830 N N . THR A 1 35 ? 12.603 -12.895 -2.021 1.00 0.38 40 THR A N 18
ATOM 31831 C CA . THR A 1 35 ? 11.904 -13.388 -0.831 1.00 0.36 40 THR A CA 18
ATOM 31832 C C . THR A 1 35 ? 12.404 -12.699 0.438 1.00 0.33 40 THR A C 18
ATOM 31833 O O . THR A 1 35 ? 12.750 -13.345 1.429 1.00 0.35 40 THR A O 18
ATOM 31844 N N . LYS A 1 36 ? 12.426 -11.372 0.382 1.00 0.30 41 LYS A N 18
ATOM 31845 C CA . LYS A 1 36 ? 12.845 -10.529 1.492 1.00 0.27 41 LYS A CA 18
ATOM 31846 C C . LYS A 1 36 ? 11.793 -9.445 1.716 1.00 0.24 41 LYS A C 18
ATOM 31847 O O . LYS A 1 36 ? 11.069 -9.093 0.785 1.00 0.24 41 LYS A O 18
ATOM 31866 N N . TRP A 1 37 ? 11.702 -8.906 2.926 1.00 0.21 42 TRP A N 18
ATOM 31867 C CA . TRP A 1 37 ? 10.676 -7.901 3.197 1.00 0.18 42 TRP A CA 18
ATOM 31868 C C . TRP A 1 37 ? 11.167 -6.661 3.945 1.00 0.17 42 TRP A C 18
ATOM 31869 O O . TRP A 1 37 ? 11.356 -6.696 5.162 1.00 0.20 42 TRP A O 18
ATOM 31890 N N . PRO A 1 38 ? 11.384 -5.541 3.222 1.00 0.16 43 PRO A N 18
ATOM 31891 C CA . PRO A 1 38 ? 11.757 -4.268 3.847 1.00 0.16 43 PRO A CA 18
ATOM 31892 C C . PRO A 1 38 ? 10.572 -3.733 4.657 1.00 0.16 43 PRO A C 18
ATOM 31893 O O . PRO A 1 38 ? 9.475 -3.599 4.123 1.00 0.22 43 PRO A O 18
ATOM 31904 N N . GLU A 1 39 ? 10.780 -3.424 5.934 1.00 0.22 44 GLU A N 18
ATOM 31905 C CA . GLU A 1 39 ? 9.685 -2.959 6.778 1.00 0.24 44 GLU A CA 18
ATOM 31906 C C . GLU A 1 39 ? 9.038 -1.671 6.274 1.00 0.23 44 GLU A C 18
ATOM 31907 O O . GLU A 1 39 ? 9.704 -0.773 5.757 1.00 0.25 44 GLU A O 18
ATOM 31919 N N . LEU A 1 40 ? 7.721 -1.613 6.446 1.00 0.22 45 LEU A N 18
ATOM 31920 C CA . LEU A 1 40 ? 6.905 -0.473 6.030 1.00 0.23 45 LEU A CA 18
ATOM 31921 C C . LEU A 1 40 ? 6.737 0.544 7.163 1.00 0.19 45 LEU A C 18
ATOM 31922 O O . LEU A 1 40 ? 6.744 0.178 8.339 1.00 0.20 45 LEU A O 18
ATOM 31938 N N . PRO A 1 41 ? 6.572 1.836 6.821 1.00 0.20 46 PRO A N 18
ATOM 31939 C CA . PRO A 1 41 ? 6.381 2.897 7.808 1.00 0.19 46 PRO A CA 18
ATOM 31940 C C . PRO A 1 41 ? 4.948 2.985 8.343 1.00 0.16 46 PRO A C 18
ATOM 31941 O O . PRO A 1 41 ? 4.689 2.614 9.489 1.00 0.19 46 PRO A O 18
ATOM 31952 N N . VAL A 1 42 ? 4.017 3.472 7.520 1.00 0.14 47 VAL A N 18
ATOM 31953 C CA . VAL A 1 42 ? 2.624 3.605 7.947 1.00 0.14 47 VAL A CA 18
ATOM 31954 C C . VAL A 1 42 ? 1.912 2.261 7.895 1.00 0.15 47 VAL A C 18
ATOM 31955 O O . VAL A 1 42 ? 2.019 1.528 6.917 1.00 0.14 47 VAL A O 18
ATOM 31968 N N . LYS A 1 43 ? 1.184 1.952 8.955 1.00 0.19 48 LYS A N 18
ATOM 31969 C CA . LYS A 1 43 ? 0.446 0.703 9.042 1.00 0.22 48 LYS A CA 18
ATOM 31970 C C . LYS A 1 43 ? -1.034 0.994 9.211 1.00 0.27 48 LYS A C 18
ATOM 31971 O O . LYS A 1 43 ? -1.855 0.082 9.309 1.00 0.32 48 LYS A O 18
ATOM 31990 N N . GLU A 1 44 ? -1.363 2.280 9.247 1.00 0.27 49 GLU A N 18
ATOM 31991 C CA . GLU A 1 44 ? -2.742 2.710 9.414 1.00 0.34 49 GLU A CA 18
ATOM 31992 C C . GLU A 1 44 ? -2.902 4.194 9.105 1.00 0.34 49 GLU A C 18
ATOM 31993 O O . GLU A 1 44 ? -2.047 5.015 9.440 1.00 0.39 49 GLU A O 18
ATOM 32005 N N . ALA A 1 45 ? -4.014 4.517 8.465 1.00 0.36 50 ALA A N 18
ATOM 32006 C CA . ALA A 1 45 ? -4.341 5.887 8.097 1.00 0.36 50 ALA A CA 18
ATOM 32007 C C . ALA A 1 45 ? -5.361 6.484 9.060 1.00 0.50 50 ALA A C 18
ATOM 32008 O O . ALA A 1 45 ? -5.091 7.465 9.754 1.00 1.30 50 ALA A O 18
ATOM 32015 N N . GLY A 1 46 ? -6.536 5.871 9.084 1.00 0.37 51 GLY A N 18
ATOM 32016 C CA . GLY A 1 46 ? -7.624 6.319 9.934 1.00 0.35 51 GLY A CA 18
ATOM 32017 C C . GLY A 1 46 ? -8.875 5.512 9.657 1.00 0.33 51 GLY A C 18
ATOM 32018 O O . GLY A 1 46 ? -9.726 5.327 10.527 1.00 0.50 51 GLY A O 18
ATOM 32022 N N . GLY A 1 47 ? -8.964 5.038 8.420 1.00 0.19 52 GLY A N 18
ATOM 32023 C CA . GLY A 1 47 ? -10.071 4.216 7.986 1.00 0.18 52 GLY A CA 18
ATOM 32024 C C . GLY A 1 47 ? -9.552 3.046 7.188 1.00 0.14 52 GLY A C 18
ATOM 32025 O O . GLY A 1 47 ? -10.290 2.125 6.855 1.00 0.16 52 GLY A O 18
ATOM 32029 N N . PHE A 1 48 ? -8.265 3.122 6.861 1.00 0.11 53 PHE A N 18
ATOM 32030 C CA . PHE A 1 48 ? -7.569 2.072 6.132 1.00 0.09 53 PHE A CA 18
ATOM 32031 C C . PHE A 1 48 ? -6.347 1.627 6.933 1.00 0.11 53 PHE A C 18
ATOM 32032 O O . PHE A 1 48 ? -5.899 2.335 7.834 1.00 0.13 53 PHE A O 18
ATOM 32049 N N . CYS A 1 49 ? -5.815 0.456 6.610 1.00 0.13 54 CYS A N 18
ATOM 32050 C CA . CYS A 1 49 ? -4.612 -0.039 7.269 1.00 0.16 54 CYS A CA 18
ATOM 32051 C C . CYS A 1 49 ? -3.572 -0.345 6.209 1.00 0.14 54 CYS A C 18
ATOM 32052 O O . CYS A 1 49 ? -3.887 -0.889 5.153 1.00 0.14 54 CYS A O 18
ATOM 32059 N N . ILE A 1 50 ? -2.331 -0.003 6.500 1.00 0.14 55 ILE A N 18
ATOM 32060 C CA . ILE A 1 50 ? -1.266 -0.153 5.528 1.00 0.13 55 ILE A CA 18
ATOM 32061 C C . ILE A 1 50 ? -0.238 -1.221 5.885 1.00 0.13 55 ILE A C 18
ATOM 32062 O O . ILE A 1 50 ? -0.012 -1.542 7.051 1.00 0.15 55 ILE A O 18
ATOM 32078 N N . ARG A 1 51 ? 0.368 -1.766 4.834 1.00 0.13 56 ARG A N 18
ATOM 32079 C CA . ARG A 1 51 ? 1.401 -2.789 4.949 1.00 0.14 56 ARG A CA 18
ATOM 32080 C C . ARG A 1 51 ? 2.355 -2.686 3.764 1.00 0.15 56 ARG A C 18
ATOM 32081 O O . ARG A 1 51 ? 2.028 -2.075 2.746 1.00 0.29 56 ARG A O 18
ATOM 32102 N N . MET A 1 52 ? 3.530 -3.282 3.901 1.00 0.14 57 MET A N 18
ATOM 32103 C CA . MET A 1 52 ? 4.531 -3.253 2.847 1.00 0.14 57 MET A CA 18
ATOM 32104 C C . MET A 1 52 ? 4.027 -3.978 1.610 1.00 0.13 57 MET A C 18
ATOM 32105 O O . MET A 1 52 ? 3.118 -4.803 1.705 1.00 0.15 57 MET A O 18
ATOM 32119 N N . SER A 1 53 ? 4.578 -3.618 0.445 1.00 0.13 58 SER A N 18
ATOM 32120 C CA . SER A 1 53 ? 4.193 -4.235 -0.828 1.00 0.15 58 SER A CA 18
ATOM 32121 C C . SER A 1 53 ? 3.991 -5.754 -0.682 1.00 0.16 58 SER A C 18
ATOM 32122 O O . SER A 1 53 ? 4.238 -6.322 0.371 1.00 0.18 58 SER A O 18
ATOM 32130 N N . GLY A 1 54 ? 3.569 -6.397 -1.764 1.00 0.18 59 GLY A N 18
ATOM 32131 C CA . GLY A 1 54 ? 3.257 -7.826 -1.755 1.00 0.21 59 GLY A CA 18
ATOM 32132 C C . GLY A 1 54 ? 4.266 -8.764 -1.141 1.00 0.22 59 GLY A C 18
ATOM 32133 O O . GLY A 1 54 ? 4.842 -8.517 -0.086 1.00 0.21 59 GLY A O 18
ATOM 32137 N N . GLN A 1 55 ? 4.404 -9.894 -1.811 1.00 0.27 60 GLN A N 18
ATOM 32138 C CA . GLN A 1 55 ? 5.282 -10.965 -1.398 1.00 0.30 60 GLN A CA 18
ATOM 32139 C C . GLN A 1 55 ? 6.743 -10.612 -1.465 1.00 0.26 60 GLN A C 18
ATOM 32140 O O . GLN A 1 55 ? 7.201 -9.973 -2.398 1.00 0.25 60 GLN A O 18
ATOM 32154 N N . ALA A 1 56 ? 7.469 -11.093 -0.473 1.00 0.27 61 ALA A N 18
ATOM 32155 C CA . ALA A 1 56 ? 8.900 -10.870 -0.383 1.00 0.25 61 ALA A CA 18
ATOM 32156 C C . ALA A 1 56 ? 9.572 -11.272 -1.684 1.00 0.25 61 ALA A C 18
ATOM 32157 O O . ALA A 1 56 ? 10.630 -10.753 -2.038 1.00 0.25 61 ALA A O 18
ATOM 32164 N N . LYS A 1 57 ? 8.943 -12.208 -2.390 1.00 0.29 62 LYS A N 18
ATOM 32165 C CA . LYS A 1 57 ? 9.469 -12.681 -3.663 1.00 0.32 62 LYS A CA 18
ATOM 32166 C C . LYS A 1 57 ? 9.144 -11.680 -4.775 1.00 0.31 62 LYS A C 18
ATOM 32167 O O . LYS A 1 57 ? 9.814 -11.629 -5.808 1.00 0.40 62 LYS A O 18
ATOM 32186 N N . GLY A 1 58 ? 8.109 -10.886 -4.534 1.00 0.26 63 GLY A N 18
ATOM 32187 C CA . GLY A 1 58 ? 7.678 -9.866 -5.475 1.00 0.28 63 GLY A CA 18
ATOM 32188 C C . GLY A 1 58 ? 7.626 -8.504 -4.833 1.00 0.24 63 GLY A C 18
ATOM 32189 O O . GLY A 1 58 ? 6.564 -7.885 -4.760 1.00 0.24 63 GLY A O 18
ATOM 32193 N N . ILE A 1 59 ? 8.774 -8.027 -4.379 1.00 0.21 64 ILE A N 18
ATOM 32194 C CA . ILE A 1 59 ? 8.836 -6.747 -3.698 1.00 0.17 64 ILE A CA 18
ATOM 32195 C C . ILE A 1 59 ? 9.492 -5.651 -4.508 1.00 0.17 64 ILE A C 18
ATOM 32196 O O . ILE A 1 59 ? 10.445 -5.865 -5.257 1.00 0.19 64 ILE A O 18
ATOM 32212 N N . LEU A 1 60 ? 8.911 -4.474 -4.332 1.00 0.17 65 LEU A N 18
ATOM 32213 C CA . LEU A 1 60 ? 9.307 -3.253 -4.996 1.00 0.18 65 LEU A CA 18
ATOM 32214 C C . LEU A 1 60 ? 10.795 -3.177 -5.313 1.00 0.18 65 LEU A C 18
ATOM 32215 O O . LEU A 1 60 ? 11.636 -3.683 -4.573 1.00 0.21 65 LEU A O 18
ATOM 32231 N N . GLU A 1 61 ? 11.096 -2.514 -6.424 1.00 0.23 66 GLU A N 18
ATOM 32232 C CA . GLU A 1 61 ? 12.470 -2.326 -6.881 1.00 0.29 66 GLU A CA 18
ATOM 32233 C C . GLU A 1 61 ? 12.531 -1.092 -7.765 1.00 0.40 66 GLU A C 18
ATOM 32234 O O . GLU A 1 61 ? 11.961 -1.072 -8.857 1.00 0.46 66 GLU A O 18
ATOM 32246 N N . GLY A 1 62 ? 13.221 -0.061 -7.292 1.00 0.46 67 GLY A N 18
ATOM 32247 C CA . GLY A 1 62 ? 13.283 1.179 -8.037 1.00 0.57 67 GLY A CA 18
ATOM 32248 C C . GLY A 1 62 ? 11.972 1.923 -7.895 1.00 0.52 67 GLY A C 18
ATOM 32249 O O . GLY A 1 62 ? 11.774 2.998 -8.463 1.00 0.60 67 GLY A O 18
ATOM 32253 N N . LYS A 1 63 ? 11.077 1.314 -7.121 1.00 0.38 68 LYS A N 18
ATOM 32254 C CA . LYS A 1 63 ? 9.754 1.854 -6.850 1.00 0.32 68 LYS A CA 18
ATOM 32255 C C . LYS A 1 63 ? 9.385 1.568 -5.400 1.00 0.20 68 LYS A C 18
ATOM 32256 O O . LYS A 1 63 ? 9.648 0.483 -4.907 1.00 0.18 68 LYS A O 18
ATOM 32275 N N . PHE A 1 64 ? 8.844 2.543 -4.693 1.00 0.16 69 PHE A N 18
ATOM 32276 C CA . PHE A 1 64 ? 8.417 2.303 -3.318 1.00 0.18 69 PHE A CA 18
ATOM 32277 C C . PHE A 1 64 ? 6.920 2.563 -3.210 1.00 0.23 69 PHE A C 18
ATOM 32278 O O . PHE A 1 64 ? 6.470 3.679 -3.450 1.00 0.34 69 PHE A O 18
ATOM 32295 N N . THR A 1 65 ? 6.148 1.542 -2.840 1.00 0.20 70 THR A N 18
ATOM 32296 C CA . THR A 1 65 ? 4.696 1.702 -2.754 1.00 0.24 70 THR A CA 18
ATOM 32297 C C . THR A 1 65 ? 4.053 0.823 -1.691 1.00 0.24 70 THR A C 18
ATOM 32298 O O . THR A 1 65 ? 4.453 -0.322 -1.484 1.00 0.34 70 THR A O 18
ATOM 32309 N N . LEU A 1 66 ? 3.036 1.376 -1.033 1.00 0.16 71 LEU A N 18
ATOM 32310 C CA . LEU A 1 66 ? 2.280 0.656 -0.023 1.00 0.15 71 LEU A CA 18
ATOM 32311 C C . LEU A 1 66 ? 0.801 0.696 -0.364 1.00 0.14 71 LEU A C 18
ATOM 32312 O O . LEU A 1 66 ? 0.312 1.690 -0.903 1.00 0.15 71 LEU A O 18
ATOM 32328 N N . LYS A 1 67 ? 0.085 -0.375 -0.056 1.00 0.18 72 LYS A N 18
ATOM 32329 C CA . LYS A 1 67 ? -1.343 -0.409 -0.318 1.00 0.18 72 LYS A CA 18
ATOM 32330 C C . LYS A 1 67 ? -2.118 -0.499 0.975 1.00 0.20 72 LYS A C 18
ATOM 32331 O O . LYS A 1 67 ? -1.897 -1.383 1.801 1.00 0.36 72 LYS A O 18
ATOM 32350 N N . ALA A 1 68 ? -3.028 0.435 1.126 1.00 0.12 73 ALA A N 18
ATOM 32351 C CA . ALA A 1 68 ? -3.869 0.507 2.291 1.00 0.11 73 ALA A CA 18
ATOM 32352 C C . ALA A 1 68 ? -5.179 -0.203 2.030 1.00 0.10 73 ALA A C 18
ATOM 32353 O O . ALA A 1 68 ? -5.663 -0.235 0.901 1.00 0.12 73 ALA A O 18
ATOM 32360 N N . VAL A 1 69 ? -5.751 -0.763 3.078 1.00 0.09 74 VAL A N 18
ATOM 32361 C CA . VAL A 1 69 ? -7.006 -1.482 2.966 1.00 0.09 74 VAL A CA 18
ATOM 32362 C C . VAL A 1 69 ? -8.015 -0.960 3.972 1.00 0.10 74 VAL A C 18
ATOM 32363 O O . VAL A 1 69 ? -7.666 -0.630 5.095 1.00 0.19 74 VAL A O 18
ATOM 32376 N N . ALA A 1 70 ? -9.264 -0.868 3.560 1.00 0.10 75 ALA A N 18
ATOM 32377 C CA . ALA A 1 70 ? -10.302 -0.379 4.446 1.00 0.11 75 ALA A CA 18
ATOM 32378 C C . ALA A 1 70 ? -10.391 -1.224 5.705 1.00 0.11 75 ALA A C 18
ATOM 32379 O O . ALA A 1 70 ? -10.207 -2.439 5.675 1.00 0.19 75 ALA A O 18
ATOM 32386 N N . LEU A 1 71 ? -10.629 -0.561 6.821 1.00 0.11 76 LEU A N 18
ATOM 32387 C CA . LEU A 1 71 ? -10.781 -1.244 8.087 1.00 0.11 76 LEU A CA 18
ATOM 32388 C C . LEU A 1 71 ? -12.152 -1.885 8.092 1.00 0.12 76 LEU A C 18
ATOM 32389 O O . LEU A 1 71 ? -12.365 -2.963 8.645 1.00 0.15 76 LEU A O 18
ATOM 32405 N N . ASP A 1 72 ? -13.078 -1.178 7.460 1.00 0.13 77 ASP A N 18
ATOM 32406 C CA . ASP A 1 72 ? -14.443 -1.656 7.279 1.00 0.17 77 ASP A CA 18
ATOM 32407 C C . ASP A 1 72 ? -14.562 -2.253 5.883 1.00 0.17 77 ASP A C 18
ATOM 32408 O O . ASP A 1 72 ? -15.637 -2.267 5.294 1.00 0.21 77 ASP A O 18
ATOM 32417 N N . ARG A 1 73 ? -13.425 -2.704 5.353 1.00 0.15 78 ARG A N 18
ATOM 32418 C CA . ARG A 1 73 ? -13.350 -3.271 4.011 1.00 0.17 78 ARG A CA 18
ATOM 32419 C C . ARG A 1 73 ? -14.429 -4.317 3.752 1.00 0.23 78 ARG A C 18
ATOM 32420 O O . ARG A 1 73 ? -14.833 -4.514 2.605 1.00 0.25 78 ARG A O 18
ATOM 32441 N N . GLU A 1 74 ? -14.888 -4.997 4.800 1.00 0.27 79 GLU A N 18
ATOM 32442 C CA . GLU A 1 74 ? -15.948 -5.986 4.640 1.00 0.34 79 GLU A CA 18
ATOM 32443 C C . GLU A 1 74 ? -17.106 -5.325 3.911 1.00 0.35 79 GLU A C 18
ATOM 32444 O O . GLU A 1 74 ? -17.899 -5.967 3.222 1.00 0.40 79 GLU A O 18
ATOM 32456 N N . ALA A 1 75 ? -17.166 -4.016 4.094 1.00 0.31 80 ALA A N 18
ATOM 32457 C CA . ALA A 1 75 ? -18.164 -3.165 3.485 1.00 0.33 80 ALA A CA 18
ATOM 32458 C C . ALA A 1 75 ? -17.551 -2.334 2.358 1.00 0.29 80 ALA A C 18
ATOM 32459 O O . ALA A 1 75 ? -18.257 -1.862 1.467 1.00 0.31 80 ALA A O 18
ATOM 32466 N N . GLU A 1 76 ? -16.228 -2.159 2.410 1.00 0.24 81 GLU A N 18
ATOM 32467 C CA . GLU A 1 76 ? -15.517 -1.364 1.410 1.00 0.20 81 GLU A CA 18
ATOM 32468 C C . GLU A 1 76 ? -14.305 -2.107 0.837 1.00 0.17 81 GLU A C 18
ATOM 32469 O O . GLU A 1 76 ? -13.171 -1.849 1.241 1.00 0.16 81 GLU A O 18
ATOM 32481 N N . PRO A 1 77 ? -14.519 -3.043 -0.113 1.00 0.23 82 PRO A N 18
ATOM 32482 C CA . PRO A 1 77 ? -13.422 -3.785 -0.743 1.00 0.23 82 PRO A CA 18
ATOM 32483 C C . PRO A 1 77 ? -12.404 -2.844 -1.373 1.00 0.18 82 PRO A C 18
ATOM 32484 O O . PRO A 1 77 ? -11.308 -3.260 -1.748 1.00 0.19 82 PRO A O 18
ATOM 32495 N N . ARG A 1 78 ? -12.780 -1.571 -1.491 1.00 0.15 83 ARG A N 18
ATOM 32496 C CA . ARG A 1 78 ? -11.904 -0.569 -2.078 1.00 0.13 83 ARG A CA 18
ATOM 32497 C C . ARG A 1 78 ? -10.555 -0.532 -1.377 1.00 0.12 83 ARG A C 18
ATOM 32498 O O . ARG A 1 78 ? -10.467 -0.533 -0.150 1.00 0.18 83 ARG A O 18
ATOM 32519 N N . VAL A 1 79 ? -9.514 -0.503 -2.187 1.00 0.09 84 VAL A N 18
ATOM 32520 C CA . VAL A 1 79 ? -8.141 -0.466 -1.698 1.00 0.09 84 VAL A CA 18
ATOM 32521 C C . VAL A 1 79 ? -7.400 0.715 -2.318 1.00 0.08 84 VAL A C 18
ATOM 32522 O O . VAL A 1 79 ? -7.813 1.228 -3.352 1.00 0.09 84 VAL A O 18
ATOM 32535 N N . LEU A 1 80 ? -6.321 1.168 -1.687 1.00 0.10 85 LEU A N 18
ATOM 32536 C CA . LEU A 1 80 ? -5.557 2.288 -2.233 1.00 0.09 85 LEU A CA 18
ATOM 32537 C C . LEU A 1 80 ? -4.063 2.042 -2.134 1.00 0.10 85 LEU A C 18
ATOM 32538 O O . LEU A 1 80 ? -3.609 1.204 -1.365 1.00 0.11 85 LEU A O 18
ATOM 32554 N N . ARG A 1 81 ? -3.312 2.786 -2.927 1.00 0.10 86 ARG A N 18
ATOM 32555 C CA . ARG A 1 81 ? -1.859 2.687 -2.937 1.00 0.11 86 ARG A CA 18
ATOM 32556 C C . ARG A 1 81 ? -1.259 4.034 -3.293 1.00 0.11 86 ARG A C 18
ATOM 32557 O O . ARG A 1 81 ? -1.863 4.803 -4.027 1.00 0.10 86 ARG A O 18
ATOM 32578 N N . LEU A 1 82 ? -0.089 4.324 -2.752 1.00 0.12 87 LEU A N 18
ATOM 32579 C CA . LEU A 1 82 ? 0.599 5.571 -3.045 1.00 0.11 87 LEU A CA 18
ATOM 32580 C C . LEU A 1 82 ? 2.100 5.354 -2.952 1.00 0.13 87 LEU A C 18
ATOM 32581 O O . LEU A 1 82 ? 2.607 4.900 -1.926 1.00 0.16 87 LEU A O 18
ATOM 32597 N N . ASN A 1 83 ? 2.805 5.673 -4.026 1.00 0.11 88 ASN A N 18
ATOM 32598 C CA . ASN A 1 83 ? 4.250 5.471 -4.066 1.00 0.13 88 ASN A CA 18
ATOM 32599 C C . ASN A 1 83 ? 5.020 6.747 -3.735 1.00 0.12 88 ASN A C 18
ATOM 32600 O O . ASN A 1 83 ? 4.428 7.800 -3.505 1.00 0.11 88 ASN A O 18
ATOM 32611 N N . GLU A 1 84 ? 6.348 6.633 -3.709 1.00 0.16 89 GLU A N 18
ATOM 32612 C CA . GLU A 1 84 ? 7.218 7.768 -3.409 1.00 0.19 89 GLU A CA 18
ATOM 32613 C C . GLU A 1 84 ? 7.018 8.883 -4.435 1.00 0.18 89 GLU A C 18
ATOM 32614 O O . GLU A 1 84 ? 7.316 10.049 -4.173 1.00 0.24 89 GLU A O 18
ATOM 32626 N N . SER A 1 85 ? 6.508 8.506 -5.607 1.00 0.16 90 SER A N 18
ATOM 32627 C CA . SER A 1 85 ? 6.263 9.456 -6.688 1.00 0.17 90 SER A CA 18
ATOM 32628 C C . SER A 1 85 ? 4.905 10.099 -6.507 1.00 0.13 90 SER A C 18
ATOM 32629 O O . SER A 1 85 ? 4.409 10.811 -7.381 1.00 0.15 90 SER A O 18
ATOM 32637 N N . LEU A 1 86 ? 4.314 9.833 -5.354 1.00 0.10 91 LEU A N 18
ATOM 32638 C CA . LEU A 1 86 ? 3.023 10.376 -4.997 1.00 0.09 91 LEU A CA 18
ATOM 32639 C C . LEU A 1 86 ? 1.950 10.031 -6.020 1.00 0.11 91 LEU A C 18
ATOM 32640 O O . LEU A 1 86 ? 1.004 10.789 -6.233 1.00 0.16 91 LEU A O 18
ATOM 32656 N N . THR A 1 87 ? 2.113 8.872 -6.646 1.00 0.12 92 THR A N 18
ATOM 32657 C CA . THR A 1 87 ? 1.148 8.372 -7.615 1.00 0.14 92 THR A CA 18
ATOM 32658 C C . THR A 1 87 ? 0.294 7.304 -6.951 1.00 0.11 92 THR A C 18
ATOM 32659 O O . THR A 1 87 ? 0.795 6.240 -6.586 1.00 0.11 92 THR A O 18
ATOM 32670 N N . ALA A 1 88 ? -0.993 7.581 -6.794 1.00 0.11 93 ALA A N 18
ATOM 32671 C CA . ALA A 1 88 ? -1.886 6.641 -6.133 1.00 0.09 93 ALA A CA 18
ATOM 32672 C C . ALA A 1 88 ? -2.800 5.915 -7.091 1.00 0.09 93 ALA A C 18
ATOM 32673 O O . ALA A 1 88 ? -3.119 6.400 -8.176 1.00 0.10 93 ALA A O 18
ATOM 32680 N N . VAL A 1 89 ? -3.207 4.733 -6.659 1.00 0.09 94 VAL A N 18
ATOM 32681 C CA . VAL A 1 89 ? -4.136 3.917 -7.414 1.00 0.10 94 VAL A CA 18
ATOM 32682 C C . VAL A 1 89 ? -5.065 3.176 -6.478 1.00 0.09 94 VAL A C 18
ATOM 32683 O O . VAL A 1 89 ? -4.641 2.530 -5.519 1.00 0.10 94 VAL A O 18
ATOM 32696 N N . VAL A 1 90 ? -6.337 3.298 -6.773 1.00 0.09 95 VAL A N 18
ATOM 32697 C CA . VAL A 1 90 ? -7.377 2.681 -5.988 1.00 0.09 95 VAL A CA 18
ATOM 32698 C C . VAL A 1 90 ? -7.952 1.458 -6.683 1.00 0.11 95 VAL A C 18
ATOM 32699 O O . VAL A 1 90 ? -7.977 1.378 -7.907 1.00 0.12 95 VAL A O 18
ATOM 32712 N N . CYS A 1 91 ? -8.409 0.513 -5.880 1.00 0.11 96 CYS A N 18
ATOM 32713 C CA . CYS A 1 91 ? -9.012 -0.701 -6.382 1.00 0.13 96 CYS A CA 18
ATOM 32714 C C . CYS A 1 91 ? -10.420 -0.825 -5.846 1.00 0.13 96 CYS A C 18
ATOM 32715 O O . CYS A 1 91 ? -10.757 -0.244 -4.817 1.00 0.14 96 CYS A O 18
ATOM 32722 N N . GLY A 1 92 ? -11.244 -1.564 -6.560 1.00 0.15 97 GLY A N 18
ATOM 32723 C CA . GLY A 1 92 ? -12.608 -1.753 -6.144 1.00 0.16 97 GLY A CA 18
ATOM 32724 C C . GLY A 1 92 ? -12.828 -3.158 -5.654 1.00 0.16 97 GLY A C 18
ATOM 32725 O O . GLY A 1 92 ? -13.930 -3.534 -5.254 1.00 0.17 97 GLY A O 18
ATOM 32729 N N . LYS A 1 93 ? -11.755 -3.932 -5.694 1.00 0.16 98 LYS A N 18
ATOM 32730 C CA . LYS A 1 93 ? -11.784 -5.312 -5.259 1.00 0.16 98 LYS A CA 18
ATOM 32731 C C . LYS A 1 93 ? -10.422 -5.732 -4.728 1.00 0.16 98 LYS A C 18
ATOM 32732 O O . LYS A 1 93 ? -9.409 -5.599 -5.412 1.00 0.19 98 LYS A O 18
ATOM 32751 N N . MET A 1 94 ? -10.408 -6.236 -3.506 1.00 0.17 99 MET A N 18
ATOM 32752 C CA . MET A 1 94 ? -9.183 -6.707 -2.900 1.00 0.20 99 MET A CA 18
ATOM 32753 C C . MET A 1 94 ? -9.333 -8.183 -2.591 1.00 0.22 99 MET A C 18
ATOM 32754 O O . MET A 1 94 ? -10.055 -8.569 -1.671 1.00 0.23 99 MET A O 18
ATOM 32768 N N . LYS A 1 95 ? -8.646 -9.005 -3.367 1.00 0.25 100 LYS A N 18
ATOM 32769 C CA . LYS A 1 95 ? -8.731 -10.452 -3.208 1.00 0.28 100 LYS A CA 18
ATOM 32770 C C . LYS A 1 95 ? -7.574 -11.015 -2.389 1.00 0.25 100 LYS A C 18
ATOM 32771 O O . LYS A 1 95 ? -7.773 -11.533 -1.290 1.00 0.28 100 LYS A O 18
ATOM 32790 N N . GLY A 1 96 ? -6.368 -10.907 -2.934 1.00 0.25 101 GLY A N 18
ATOM 32791 C CA . GLY A 1 96 ? -5.197 -11.439 -2.263 1.00 0.28 101 GLY A CA 18
ATOM 32792 C C . GLY A 1 96 ? -4.620 -10.500 -1.228 1.00 0.24 101 GLY A C 18
ATOM 32793 O O . GLY A 1 96 ? -5.241 -10.250 -0.195 1.00 0.33 101 GLY A O 18
ATOM 32797 N N . LYS A 1 97 ? -3.428 -9.976 -1.526 1.00 0.31 102 LYS A N 18
ATOM 32798 C CA . LYS A 1 97 ? -2.714 -9.057 -0.636 1.00 0.31 102 LYS A CA 18
ATOM 32799 C C . LYS A 1 97 ? -2.993 -9.353 0.836 1.00 0.30 102 LYS A C 18
ATOM 32800 O O . LYS A 1 97 ? -2.344 -10.202 1.448 1.00 0.61 102 LYS A O 18
ATOM 32819 N N . GLY A 1 98 ? -3.966 -8.642 1.389 1.00 0.37 103 GLY A N 18
ATOM 32820 C CA . GLY A 1 98 ? -4.343 -8.814 2.775 1.00 0.38 103 GLY A CA 18
ATOM 32821 C C . GLY A 1 98 ? -5.403 -7.813 3.169 1.00 0.44 103 GLY A C 18
ATOM 32822 O O . GLY A 1 98 ? -5.419 -6.695 2.658 1.00 0.49 103 GLY A O 18
ATOM 32826 N N . SER A 1 99 ? -6.287 -8.196 4.078 1.00 0.48 104 SER A N 18
ATOM 32827 C CA . SER A 1 99 ? -7.354 -7.301 4.497 1.00 0.56 104 SER A CA 18
ATOM 32828 C C . SER A 1 99 ? -7.275 -6.973 5.977 1.00 0.49 104 SER A C 18
ATOM 32829 O O . SER A 1 99 ? -6.939 -7.824 6.800 1.00 0.39 104 SER A O 18
ATOM 32837 N N . CYS A 1 100 ? -7.585 -5.724 6.304 1.00 0.62 105 CYS A N 18
ATOM 32838 C CA . CYS A 1 100 ? -7.592 -5.272 7.684 1.00 0.62 105 CYS A CA 18
ATOM 32839 C C . CYS A 1 100 ? -8.624 -6.062 8.466 1.00 0.51 105 CYS A C 18
ATOM 32840 O O . CYS A 1 100 ? -9.246 -6.975 7.921 1.00 0.50 105 CYS A O 18
ATOM 32847 N N . THR A 1 101 ? -8.799 -5.719 9.740 1.00 0.50 106 THR A N 18
ATOM 32848 C CA . THR A 1 101 ? -9.770 -6.397 10.599 1.00 0.46 106 THR A CA 18
ATOM 32849 C C . THR A 1 101 ? -9.715 -7.915 10.410 1.00 0.60 106 THR A C 18
ATOM 32850 O O . THR A 1 101 ? -10.696 -8.621 10.647 1.00 0.95 106 THR A O 18
ATOM 32861 N N . ASP A 1 102 ? -8.551 -8.404 9.987 1.00 0.51 107 ASP A N 18
ATOM 32862 C CA . ASP A 1 102 ? -8.341 -9.831 9.764 1.00 0.75 107 ASP A CA 18
ATOM 32863 C C . ASP A 1 102 ? -6.864 -10.188 9.913 1.00 0.84 107 ASP A C 18
ATOM 32864 O O . ASP A 1 102 ? -6.522 -11.249 10.437 1.00 1.21 107 ASP A O 18
ATOM 32873 N N . GLY A 1 103 ? -5.992 -9.295 9.447 1.00 0.62 108 GLY A N 18
ATOM 32874 C CA . GLY A 1 103 ? -4.561 -9.530 9.542 1.00 0.72 108 GLY A CA 18
ATOM 32875 C C . GLY A 1 103 ? -3.817 -9.153 8.273 1.00 0.58 108 GLY A C 18
ATOM 32876 O O . GLY A 1 103 ? -3.212 -10.008 7.626 1.00 0.67 108 GLY A O 18
ATOM 32880 N N . GLU A 1 104 ? -3.862 -7.871 7.918 1.00 0.45 109 GLU A N 18
ATOM 32881 C CA . GLU A 1 104 ? -3.191 -7.382 6.720 1.00 0.35 109 GLU A CA 18
ATOM 32882 C C . GLU A 1 104 ? -1.693 -7.667 6.753 1.00 0.36 109 GLU A C 18
ATOM 32883 O O . GLU A 1 104 ? -0.992 -7.265 7.683 1.00 0.52 109 GLU A O 18
ATOM 32895 N N . GLU A 1 105 ? -1.211 -8.365 5.729 1.00 0.33 110 GLU A N 18
ATOM 32896 C CA . GLU A 1 105 ? 0.190 -8.699 5.616 1.00 0.36 110 GLU A CA 18
ATOM 32897 C C . GLU A 1 105 ? 0.914 -7.835 4.600 1.00 0.30 110 GLU A C 18
ATOM 32898 O O . GLU A 1 105 ? 1.782 -7.037 4.955 1.00 0.29 110 GLU A O 18
ATOM 32910 N N . ILE A 1 106 ? 0.552 -8.004 3.334 1.00 0.27 111 ILE A N 18
ATOM 32911 C CA . ILE A 1 106 ? 1.202 -7.280 2.256 1.00 0.23 111 ILE A CA 18
ATOM 32912 C C . ILE A 1 106 ? 0.268 -7.016 1.081 1.00 0.24 111 ILE A C 18
ATOM 32913 O O . ILE A 1 106 ? -0.886 -7.435 1.080 1.00 0.28 111 ILE A O 18
ATOM 32929 N N . PHE A 1 107 ? 0.791 -6.302 0.088 1.00 0.24 112 PHE A N 18
ATOM 32930 C CA . PHE A 1 107 ? 0.038 -5.956 -1.111 1.00 0.29 112 PHE A CA 18
ATOM 32931 C C . PHE A 1 107 ? 0.546 -6.755 -2.314 1.00 0.36 112 PHE A C 18
ATOM 32932 O O . PHE A 1 107 ? 1.353 -6.267 -3.107 1.00 0.41 112 PHE A O 18
ATOM 32949 N N . ARG A 1 108 ? 0.079 -7.994 -2.452 1.00 0.42 113 ARG A N 18
ATOM 32950 C CA . ARG A 1 108 ? 0.512 -8.828 -3.562 1.00 0.50 113 ARG A CA 18
ATOM 32951 C C . ARG A 1 108 ? -0.542 -8.831 -4.671 1.00 0.93 113 ARG A C 18
ATOM 32952 O O . ARG A 1 108 ? -1.702 -9.178 -4.451 1.00 1.16 113 ARG A O 18
ATOM 32973 N N . GLY A 1 109 ? -0.099 -8.421 -5.864 1.00 1.20 114 GLY A N 18
ATOM 32974 C CA . GLY A 1 109 ? -0.961 -8.313 -7.037 1.00 1.68 114 GLY A CA 18
ATOM 32975 C C . GLY A 1 109 ? -2.089 -9.326 -7.119 1.00 0.77 114 GLY A C 18
ATOM 32976 O O . GLY A 1 109 ? -1.883 -10.464 -7.539 1.00 0.38 114 GLY A O 18
ATOM 32980 N N . ASN A 1 110 ? -3.290 -8.893 -6.731 1.00 0.78 115 ASN A N 18
ATOM 32981 C CA . ASN A 1 110 ? -4.485 -9.734 -6.782 1.00 0.50 115 ASN A CA 18
ATOM 32982 C C . ASN A 1 110 ? -5.752 -8.888 -6.670 1.00 0.37 115 ASN A C 18
ATOM 32983 O O . ASN A 1 110 ? -6.797 -9.380 -6.245 1.00 0.44 115 ASN A O 18
ATOM 32994 N N . ASP A 1 111 ? -5.661 -7.618 -7.056 1.00 0.38 116 ASP A N 18
ATOM 32995 C CA . ASP A 1 111 ? -6.807 -6.715 -6.975 1.00 0.28 116 ASP A CA 18
ATOM 32996 C C . ASP A 1 111 ? -7.562 -6.628 -8.290 1.00 0.29 116 ASP A C 18
ATOM 32997 O O . ASP A 1 111 ? -7.045 -6.977 -9.351 1.00 0.40 116 ASP A O 18
ATOM 33006 N N . ALA A 1 112 ? -8.796 -6.153 -8.197 1.00 0.25 117 ALA A N 18
ATOM 33007 C CA . ALA A 1 112 ? -9.656 -5.985 -9.358 1.00 0.27 117 ALA A CA 18
ATOM 33008 C C . ALA A 1 112 ? -10.362 -4.650 -9.312 1.00 0.24 117 ALA A C 18
ATOM 33009 O O . ALA A 1 112 ? -10.408 -3.996 -8.269 1.00 0.21 117 ALA A O 18
ATOM 33016 N N . GLU A 1 113 ? -10.917 -4.252 -10.447 1.00 0.28 118 GLU A N 18
ATOM 33017 C CA . GLU A 1 113 ? -11.641 -3.001 -10.525 1.00 0.28 118 GLU A CA 18
ATOM 33018 C C . GLU A 1 113 ? -10.809 -1.847 -9.969 1.00 0.23 118 GLU A C 18
ATOM 33019 O O . GLU A 1 113 ? -11.215 -1.198 -9.010 1.00 0.21 118 GLU A O 18
ATOM 33031 N N . CYS A 1 114 ? -9.667 -1.558 -10.593 1.00 0.22 119 CYS A N 18
ATOM 33032 C CA . CYS A 1 114 ? -8.809 -0.477 -10.099 1.00 0.18 119 CYS A CA 18
ATOM 33033 C C . CYS A 1 114 ? -8.586 0.621 -11.129 1.00 0.18 119 CYS A C 18
ATOM 33034 O O . CYS A 1 114 ? -8.546 0.378 -12.336 1.00 0.21 119 CYS A O 18
ATOM 33041 N N . ARG A 1 115 ? -8.443 1.835 -10.608 1.00 0.16 120 ARG A N 18
ATOM 33042 C CA . ARG A 1 115 ? -8.208 3.019 -11.406 1.00 0.17 120 ARG A CA 18
ATOM 33043 C C . ARG A 1 115 ? -7.204 3.928 -10.694 1.00 0.15 120 ARG A C 18
ATOM 33044 O O . ARG A 1 115 ? -7.000 3.801 -9.489 1.00 0.15 120 ARG A O 18
ATOM 33065 N N . PRO A 1 116 ? -6.566 4.861 -11.421 1.00 0.14 121 PRO A N 18
ATOM 33066 C CA . PRO A 1 116 ? -5.590 5.780 -10.833 1.00 0.13 121 PRO A CA 18
ATOM 33067 C C . PRO A 1 116 ? -6.253 6.829 -9.945 1.00 0.12 121 PRO A C 18
ATOM 33068 O O . PRO A 1 116 ? -7.166 7.533 -10.378 1.00 0.14 121 PRO A O 18
ATOM 33079 N N . PHE A 1 117 ? -5.784 6.932 -8.707 1.00 0.10 122 PHE A N 18
ATOM 33080 C CA . PHE A 1 117 ? -6.343 7.880 -7.752 1.00 0.10 122 PHE A CA 18
ATOM 33081 C C . PHE A 1 117 ? -5.370 9.007 -7.442 1.00 0.11 122 PHE A C 18
ATOM 33082 O O . PHE A 1 117 ? -4.159 8.798 -7.381 1.00 0.12 122 PHE A O 18
ATOM 33099 N N . THR A 1 118 ? -5.909 10.207 -7.257 1.00 0.13 123 THR A N 18
ATOM 33100 C CA . THR A 1 118 ? -5.091 11.364 -6.935 1.00 0.16 123 THR A CA 18
ATOM 33101 C C . THR A 1 118 ? -5.612 12.069 -5.688 1.00 0.17 123 THR A C 18
ATOM 33102 O O . THR A 1 118 ? -6.645 12.738 -5.722 1.00 0.19 123 THR A O 18
ATOM 33113 N N . GLY A 1 119 ? -4.883 11.907 -4.590 1.00 0.16 124 GLY A N 18
ATOM 33114 C CA . GLY A 1 119 ? -5.262 12.527 -3.335 1.00 0.17 124 GLY A CA 18
ATOM 33115 C C . GLY A 1 119 ? -5.242 14.041 -3.400 1.00 0.24 124 GLY A C 18
ATOM 33116 O O . GLY A 1 119 ? -6.028 14.677 -2.667 1.00 1.05 124 GLY A O 18
ATOM 33121 N N . HIS A 1 1 ? -21.168 6.721 -2.191 1.00 2.36 6 HIS A N 19
ATOM 33122 C CA . HIS A 1 1 ? -21.626 5.442 -2.790 1.00 1.81 6 HIS A CA 19
ATOM 33123 C C . HIS A 1 1 ? -20.776 4.275 -2.297 1.00 1.54 6 HIS A C 19
ATOM 33124 O O . HIS A 1 1 ? -21.255 3.415 -1.557 1.00 2.00 6 HIS A O 19
ATOM 33141 N N . ARG A 1 2 ? -19.513 4.253 -2.711 1.00 1.10 7 ARG A N 19
ATOM 33142 C CA . ARG A 1 2 ? -18.596 3.191 -2.312 1.00 0.83 7 ARG A CA 19
ATOM 33143 C C . ARG A 1 2 ? -17.238 3.759 -1.917 1.00 0.78 7 ARG A C 19
ATOM 33144 O O . ARG A 1 2 ? -16.466 3.103 -1.219 1.00 1.40 7 ARG A O 19
ATOM 33165 N N . SER A 1 3 ? -16.960 4.986 -2.352 1.00 0.65 8 SER A N 19
ATOM 33166 C CA . SER A 1 3 ? -15.689 5.639 -2.045 1.00 0.51 8 SER A CA 19
ATOM 33167 C C . SER A 1 3 ? -15.310 5.424 -0.585 1.00 0.42 8 SER A C 19
ATOM 33168 O O . SER A 1 3 ? -15.749 6.157 0.300 1.00 0.51 8 SER A O 19
ATOM 33176 N N . ALA A 1 4 ? -14.489 4.409 -0.352 1.00 0.33 9 ALA A N 19
ATOM 33177 C CA . ALA A 1 4 ? -14.046 4.070 0.989 1.00 0.33 9 ALA A CA 19
ATOM 33178 C C . ALA A 1 4 ? -13.192 5.184 1.583 1.00 0.43 9 ALA A C 19
ATOM 33179 O O . ALA A 1 4 ? -13.098 6.275 1.019 1.00 1.08 9 ALA A O 19
ATOM 33186 N N . ASN A 1 5 ? -12.576 4.905 2.725 1.00 0.33 10 ASN A N 19
ATOM 33187 C CA . ASN A 1 5 ? -11.733 5.885 3.394 1.00 0.33 10 ASN A CA 19
ATOM 33188 C C . ASN A 1 5 ? -10.352 5.955 2.750 1.00 0.24 10 ASN A C 19
ATOM 33189 O O . ASN A 1 5 ? -9.338 6.017 3.447 1.00 0.27 10 ASN A O 19
ATOM 33200 N N . LEU A 1 6 ? -10.311 5.935 1.418 1.00 0.16 11 LEU A N 19
ATOM 33201 C CA . LEU A 1 6 ? -9.045 6.010 0.702 1.00 0.12 11 LEU A CA 19
ATOM 33202 C C . LEU A 1 6 ? -8.342 7.309 1.022 1.00 0.12 11 LEU A C 19
ATOM 33203 O O . LEU A 1 6 ? -7.146 7.448 0.815 1.00 0.22 11 LEU A O 19
ATOM 33219 N N . ARG A 1 7 ? -9.120 8.266 1.479 1.00 0.12 12 ARG A N 19
ATOM 33220 C CA . ARG A 1 7 ? -8.606 9.580 1.826 1.00 0.13 12 ARG A CA 19
ATOM 33221 C C . ARG A 1 7 ? -7.706 9.472 3.044 1.00 0.13 12 ARG A C 19
ATOM 33222 O O . ARG A 1 7 ? -6.781 10.266 3.227 1.00 0.24 12 ARG A O 19
ATOM 33243 N N . ALA A 1 8 ? -7.989 8.479 3.872 1.00 0.13 13 ALA A N 19
ATOM 33244 C CA . ALA A 1 8 ? -7.193 8.218 5.061 1.00 0.17 13 ALA A CA 19
ATOM 33245 C C . ALA A 1 8 ? -5.914 7.517 4.664 1.00 0.16 13 ALA A C 19
ATOM 33246 O O . ALA A 1 8 ? -4.841 7.778 5.208 1.00 0.22 13 ALA A O 19
ATOM 33253 N N . ALA A 1 9 ? -6.050 6.635 3.689 1.00 0.13 14 ALA A N 19
ATOM 33254 C CA . ALA A 1 9 ? -4.935 5.864 3.183 1.00 0.12 14 ALA A CA 19
ATOM 33255 C C . ALA A 1 9 ? -4.053 6.720 2.309 1.00 0.10 14 ALA A C 19
ATOM 33256 O O . ALA A 1 9 ? -2.831 6.630 2.358 1.00 0.10 14 ALA A O 19
ATOM 33263 N N . HIS A 1 10 ? -4.690 7.547 1.505 1.00 0.10 15 HIS A N 19
ATOM 33264 C CA . HIS A 1 10 ? -3.990 8.431 0.617 1.00 0.09 15 HIS A CA 19
ATOM 33265 C C . HIS A 1 10 ? -2.898 9.147 1.384 1.00 0.09 15 HIS A C 19
ATOM 33266 O O . HIS A 1 10 ? -1.841 9.447 0.842 1.00 0.10 15 HIS A O 19
ATOM 33281 N N . ALA A 1 11 ? -3.182 9.427 2.657 1.00 0.10 16 ALA A N 19
ATOM 33282 C CA . ALA A 1 11 ? -2.228 10.087 3.530 1.00 0.12 16 ALA A CA 19
ATOM 33283 C C . ALA A 1 11 ? -1.291 9.072 4.160 1.00 0.12 16 ALA A C 19
ATOM 33284 O O . ALA A 1 11 ? -0.158 9.400 4.495 1.00 0.13 16 ALA A O 19
ATOM 33291 N N . ALA A 1 12 ? -1.780 7.846 4.357 1.00 0.12 17 ALA A N 19
ATOM 33292 C CA . ALA A 1 12 ? -0.958 6.793 4.933 1.00 0.12 17 ALA A CA 19
ATOM 33293 C C . ALA A 1 12 ? 0.119 6.367 3.947 1.00 0.11 17 ALA A C 19
ATOM 33294 O O . ALA A 1 12 ? 1.307 6.460 4.241 1.00 0.11 17 ALA A O 19
ATOM 33301 N N . LEU A 1 13 ? -0.304 5.884 2.778 1.00 0.10 18 LEU A N 19
ATOM 33302 C CA . LEU A 1 13 ? 0.635 5.480 1.740 1.00 0.09 18 LEU A CA 19
ATOM 33303 C C . LEU A 1 13 ? 1.500 6.671 1.372 1.00 0.09 18 LEU A C 19
ATOM 33304 O O . LEU A 1 13 ? 2.626 6.518 0.903 1.00 0.10 18 LEU A O 19
ATOM 33320 N N . LEU A 1 14 ? 0.946 7.862 1.573 1.00 0.09 19 LEU A N 19
ATOM 33321 C CA . LEU A 1 14 ? 1.679 9.093 1.333 1.00 0.09 19 LEU A CA 19
ATOM 33322 C C . LEU A 1 14 ? 2.707 9.222 2.447 1.00 0.10 19 LEU A C 19
ATOM 33323 O O . LEU A 1 14 ? 3.874 9.530 2.221 1.00 0.10 19 LEU A O 19
ATOM 33339 N N . GLU A 1 15 ? 2.236 8.967 3.660 1.00 0.11 20 GLU A N 19
ATOM 33340 C CA . GLU A 1 15 ? 3.075 8.994 4.846 1.00 0.13 20 GLU A CA 19
ATOM 33341 C C . GLU A 1 15 ? 4.186 7.971 4.677 1.00 0.14 20 GLU A C 19
ATOM 33342 O O . GLU A 1 15 ? 5.284 8.120 5.214 1.00 0.16 20 GLU A O 19
ATOM 33354 N N . ASN A 1 16 ? 3.870 6.921 3.927 1.00 0.13 21 ASN A N 19
ATOM 33355 C CA . ASN A 1 16 ? 4.828 5.877 3.622 1.00 0.14 21 ASN A CA 19
ATOM 33356 C C . ASN A 1 16 ? 5.700 6.384 2.488 1.00 0.13 21 ASN A C 19
ATOM 33357 O O . ASN A 1 16 ? 6.885 6.080 2.400 1.00 0.21 21 ASN A O 19
ATOM 33368 N N . ALA A 1 17 ? 5.068 7.170 1.620 1.00 0.11 22 ALA A N 19
ATOM 33369 C CA . ALA A 1 17 ? 5.739 7.772 0.472 1.00 0.12 22 ALA A CA 19
ATOM 33370 C C . ALA A 1 17 ? 6.837 8.728 0.886 1.00 0.12 22 ALA A C 19
ATOM 33371 O O . ALA A 1 17 ? 7.878 8.785 0.242 1.00 0.13 22 ALA A O 19
ATOM 33378 N N . ARG A 1 18 ? 6.606 9.490 1.939 1.00 0.13 23 ARG A N 19
ATOM 33379 C CA . ARG A 1 18 ? 7.609 10.423 2.415 1.00 0.15 23 ARG A CA 19
ATOM 33380 C C . ARG A 1 18 ? 8.712 9.659 3.123 1.00 0.16 23 ARG A C 19
ATOM 33381 O O . ARG A 1 18 ? 9.894 9.954 2.962 1.00 0.18 23 ARG A O 19
ATOM 33402 N N . PHE A 1 19 ? 8.306 8.668 3.907 1.00 0.16 24 PHE A N 19
ATOM 33403 C CA . PHE A 1 19 ? 9.247 7.831 4.630 1.00 0.19 24 PHE A CA 19
ATOM 33404 C C . PHE A 1 19 ? 10.065 6.988 3.661 1.00 0.19 24 PHE A C 19
ATOM 33405 O O . PHE A 1 19 ? 11.195 6.612 3.965 1.00 0.26 24 PHE A O 19
ATOM 33422 N N . MET A 1 20 ? 9.484 6.674 2.500 1.00 0.15 25 MET A N 19
ATOM 33423 C CA . MET A 1 20 ? 10.198 5.905 1.491 1.00 0.20 25 MET A CA 19
ATOM 33424 C C . MET A 1 20 ? 11.017 6.862 0.649 1.00 0.13 25 MET A C 19
ATOM 33425 O O . MET A 1 20 ? 12.141 6.556 0.253 1.00 0.14 25 MET A O 19
ATOM 33439 N N . GLU A 1 21 ? 10.435 8.023 0.371 1.00 0.12 26 GLU A N 19
ATOM 33440 C CA . GLU A 1 21 ? 11.141 9.068 -0.340 1.00 0.13 26 GLU A CA 19
ATOM 33441 C C . GLU A 1 21 ? 12.372 9.428 0.476 1.00 0.15 26 GLU A C 19
ATOM 33442 O O . GLU A 1 21 ? 13.388 9.882 -0.051 1.00 0.19 26 GLU A O 19
ATOM 33454 N N . GLN A 1 22 ? 12.246 9.210 1.786 1.00 0.15 27 GLN A N 19
ATOM 33455 C CA . GLN A 1 22 ? 13.314 9.477 2.735 1.00 0.19 27 GLN A CA 19
ATOM 33456 C C . GLN A 1 22 ? 14.252 8.291 2.864 1.00 0.18 27 GLN A C 19
ATOM 33457 O O . GLN A 1 22 ? 15.467 8.456 2.828 1.00 0.20 27 GLN A O 19
ATOM 33471 N N . PHE A 1 23 ? 13.688 7.095 3.020 1.00 0.20 28 PHE A N 19
ATOM 33472 C CA . PHE A 1 23 ? 14.499 5.900 3.154 1.00 0.23 28 PHE A CA 19
ATOM 33473 C C . PHE A 1 23 ? 15.446 5.809 1.975 1.00 0.19 28 PHE A C 19
ATOM 33474 O O . PHE A 1 23 ? 16.603 5.424 2.115 1.00 0.25 28 PHE A O 19
ATOM 33491 N N . TYR A 1 24 ? 14.929 6.168 0.808 1.00 0.14 29 TYR A N 19
ATOM 33492 C CA . TYR A 1 24 ? 15.715 6.178 -0.411 1.00 0.15 29 TYR A CA 19
ATOM 33493 C C . TYR A 1 24 ? 16.678 7.353 -0.352 1.00 0.19 29 TYR A C 19
ATOM 33494 O O . TYR A 1 24 ? 17.786 7.301 -0.885 1.00 0.26 29 TYR A O 19
ATOM 33512 N N . ALA A 1 25 ? 16.230 8.417 0.310 1.00 0.18 30 ALA A N 19
ATOM 33513 C CA . ALA A 1 25 ? 17.039 9.615 0.482 1.00 0.23 30 ALA A CA 19
ATOM 33514 C C . ALA A 1 25 ? 18.130 9.364 1.518 1.00 0.26 30 ALA A C 19
ATOM 33515 O O . ALA A 1 25 ? 19.092 10.126 1.627 1.00 0.32 30 ALA A O 19
ATOM 33522 N N . LYS A 1 26 ? 17.963 8.284 2.274 1.00 0.25 31 LYS A N 19
ATOM 33523 C CA . LYS A 1 26 ? 18.913 7.899 3.309 1.00 0.30 31 LYS A CA 19
ATOM 33524 C C . LYS A 1 26 ? 19.745 6.708 2.850 1.00 0.31 31 LYS A C 19
ATOM 33525 O O . LYS A 1 26 ? 20.871 6.503 3.307 1.00 0.35 31 LYS A O 19
ATOM 33544 N N . LYS A 1 27 ? 19.176 5.927 1.938 1.00 0.30 32 LYS A N 19
ATOM 33545 C CA . LYS A 1 27 ? 19.829 4.736 1.416 1.00 0.32 32 LYS A CA 19
ATOM 33546 C C . LYS A 1 27 ? 20.083 4.843 -0.085 1.00 0.32 32 LYS A C 19
ATOM 33547 O O . LYS A 1 27 ? 21.224 4.986 -0.526 1.00 0.38 32 LYS A O 19
ATOM 33566 N N . GLY A 1 28 ? 19.007 4.771 -0.861 1.00 0.30 33 GLY A N 19
ATOM 33567 C CA . GLY A 1 28 ? 19.119 4.843 -2.305 1.00 0.32 33 GLY A CA 19
ATOM 33568 C C . GLY A 1 28 ? 18.502 3.633 -2.977 1.00 0.30 33 GLY A C 19
ATOM 33569 O O . GLY A 1 28 ? 18.594 3.470 -4.194 1.00 0.34 33 GLY A O 19
ATOM 33573 N N . SER A 1 29 ? 17.874 2.782 -2.171 1.00 0.28 34 SER A N 19
ATOM 33574 C CA . SER A 1 29 ? 17.228 1.575 -2.671 1.00 0.28 34 SER A CA 19
ATOM 33575 C C . SER A 1 29 ? 16.142 1.115 -1.704 1.00 0.30 34 SER A C 19
ATOM 33576 O O . SER A 1 29 ? 15.985 1.681 -0.623 1.00 0.45 34 SER A O 19
ATOM 33584 N N . PHE A 1 30 ? 15.397 0.087 -2.099 1.00 0.27 35 PHE A N 19
ATOM 33585 C CA . PHE A 1 30 ? 14.325 -0.448 -1.267 1.00 0.30 35 PHE A CA 19
ATOM 33586 C C . PHE A 1 30 ? 14.549 -1.930 -0.987 1.00 0.30 35 PHE A C 19
ATOM 33587 O O . PHE A 1 30 ? 14.626 -2.347 0.169 1.00 0.44 35 PHE A O 19
ATOM 33604 N N . LYS A 1 31 ? 14.650 -2.726 -2.048 1.00 0.31 36 LYS A N 19
ATOM 33605 C CA . LYS A 1 31 ? 14.895 -4.157 -1.906 1.00 0.31 36 LYS A CA 19
ATOM 33606 C C . LYS A 1 31 ? 16.344 -4.465 -2.263 1.00 0.26 36 LYS A C 19
ATOM 33607 O O . LYS A 1 31 ? 16.963 -3.754 -3.054 1.00 0.34 36 LYS A O 19
ATOM 33626 N N . LEU A 1 32 ? 16.883 -5.524 -1.675 1.00 0.29 37 LEU A N 19
ATOM 33627 C CA . LEU A 1 32 ? 18.272 -5.890 -1.889 1.00 0.30 37 LEU A CA 19
ATOM 33628 C C . LEU A 1 32 ? 18.444 -7.307 -2.428 1.00 0.30 37 LEU A C 19
ATOM 33629 O O . LEU A 1 32 ? 19.421 -7.592 -3.123 1.00 0.35 37 LEU A O 19
ATOM 33645 N N . THR A 1 33 ? 17.510 -8.196 -2.115 1.00 0.28 38 THR A N 19
ATOM 33646 C CA . THR A 1 33 ? 17.623 -9.581 -2.550 1.00 0.32 38 THR A CA 19
ATOM 33647 C C . THR A 1 33 ? 16.264 -10.206 -2.821 1.00 0.31 38 THR A C 19
ATOM 33648 O O . THR A 1 33 ? 15.231 -9.566 -2.658 1.00 0.33 38 THR A O 19
ATOM 33659 N N . SER A 1 34 ? 16.275 -11.456 -3.264 1.00 0.46 39 SER A N 19
ATOM 33660 C CA . SER A 1 34 ? 15.043 -12.177 -3.525 1.00 0.47 39 SER A CA 19
ATOM 33661 C C . SER A 1 34 ? 14.527 -12.802 -2.239 1.00 0.43 39 SER A C 19
ATOM 33662 O O . SER A 1 34 ? 15.282 -13.427 -1.498 1.00 0.50 39 SER A O 19
ATOM 33670 N N . THR A 1 35 ? 13.242 -12.601 -1.985 1.00 0.38 40 THR A N 19
ATOM 33671 C CA . THR A 1 35 ? 12.570 -13.134 -0.799 1.00 0.36 40 THR A CA 19
ATOM 33672 C C . THR A 1 35 ? 13.017 -12.407 0.466 1.00 0.33 40 THR A C 19
ATOM 33673 O O . THR A 1 35 ? 13.397 -13.022 1.462 1.00 0.35 40 THR A O 19
ATOM 33684 N N . LYS A 1 36 ? 12.957 -11.081 0.402 1.00 0.30 41 LYS A N 19
ATOM 33685 C CA . LYS A 1 36 ? 13.318 -10.219 1.512 1.00 0.27 41 LYS A CA 19
ATOM 33686 C C . LYS A 1 36 ? 12.198 -9.211 1.745 1.00 0.24 41 LYS A C 19
ATOM 33687 O O . LYS A 1 36 ? 11.444 -8.904 0.820 1.00 0.24 41 LYS A O 19
ATOM 33706 N N . TRP A 1 37 ? 12.078 -8.690 2.959 1.00 0.21 42 TRP A N 19
ATOM 33707 C CA . TRP A 1 37 ? 10.996 -7.756 3.245 1.00 0.18 42 TRP A CA 19
ATOM 33708 C C . TRP A 1 37 ? 11.430 -6.485 3.973 1.00 0.17 42 TRP A C 19
ATOM 33709 O O . TRP A 1 37 ? 11.605 -6.492 5.192 1.00 0.20 42 TRP A O 19
ATOM 33730 N N . PRO A 1 38 ? 11.612 -5.373 3.235 1.00 0.16 43 PRO A N 19
ATOM 33731 C CA . PRO A 1 38 ? 11.938 -4.084 3.847 1.00 0.16 43 PRO A CA 19
ATOM 33732 C C . PRO A 1 38 ? 10.761 -3.626 4.708 1.00 0.16 43 PRO A C 19
ATOM 33733 O O . PRO A 1 38 ? 9.631 -3.559 4.224 1.00 0.22 43 PRO A O 19
ATOM 33744 N N . GLU A 1 39 ? 11.009 -3.312 5.978 1.00 0.22 44 GLU A N 19
ATOM 33745 C CA . GLU A 1 39 ? 9.928 -2.915 6.870 1.00 0.24 44 GLU A CA 19
ATOM 33746 C C . GLU A 1 39 ? 9.268 -1.609 6.458 1.00 0.23 44 GLU A C 19
ATOM 33747 O O . GLU A 1 39 ? 9.930 -0.643 6.074 1.00 0.25 44 GLU A O 19
ATOM 33759 N N . LEU A 1 40 ? 7.943 -1.608 6.549 1.00 0.22 45 LEU A N 19
ATOM 33760 C CA . LEU A 1 40 ? 7.126 -0.458 6.198 1.00 0.23 45 LEU A CA 19
ATOM 33761 C C . LEU A 1 40 ? 6.835 0.440 7.407 1.00 0.19 45 LEU A C 19
ATOM 33762 O O . LEU A 1 40 ? 6.708 -0.044 8.533 1.00 0.20 45 LEU A O 19
ATOM 33778 N N . PRO A 1 41 ? 6.723 1.763 7.181 1.00 0.20 46 PRO A N 19
ATOM 33779 C CA . PRO A 1 41 ? 6.409 2.728 8.240 1.00 0.19 46 PRO A CA 19
ATOM 33780 C C . PRO A 1 41 ? 4.928 2.727 8.642 1.00 0.16 46 PRO A C 19
ATOM 33781 O O . PRO A 1 41 ? 4.590 2.308 9.748 1.00 0.19 46 PRO A O 19
ATOM 33792 N N . VAL A 1 42 ? 4.046 3.197 7.752 1.00 0.14 47 VAL A N 19
ATOM 33793 C CA . VAL A 1 42 ? 2.609 3.242 8.057 1.00 0.14 47 VAL A CA 19
ATOM 33794 C C . VAL A 1 42 ? 1.963 1.879 7.839 1.00 0.15 47 VAL A C 19
ATOM 33795 O O . VAL A 1 42 ? 2.142 1.258 6.797 1.00 0.14 47 VAL A O 19
ATOM 33808 N N . LYS A 1 43 ? 1.194 1.433 8.821 1.00 0.19 48 LYS A N 19
ATOM 33809 C CA . LYS A 1 43 ? 0.527 0.142 8.741 1.00 0.22 48 LYS A CA 19
ATOM 33810 C C . LYS A 1 43 ? -0.975 0.309 8.894 1.00 0.27 48 LYS A C 19
ATOM 33811 O O . LYS A 1 43 ? -1.723 -0.670 8.890 1.00 0.32 48 LYS A O 19
ATOM 33830 N N . GLU A 1 44 ? -1.410 1.554 9.046 1.00 0.27 49 GLU A N 19
ATOM 33831 C CA . GLU A 1 44 ? -2.826 1.846 9.211 1.00 0.34 49 GLU A CA 19
ATOM 33832 C C . GLU A 1 44 ? -3.118 3.337 9.056 1.00 0.34 49 GLU A C 19
ATOM 33833 O O . GLU A 1 44 ? -2.480 4.181 9.684 1.00 0.39 49 GLU A O 19
ATOM 33845 N N . ALA A 1 45 ? -4.085 3.635 8.214 1.00 0.36 50 ALA A N 19
ATOM 33846 C CA . ALA A 1 45 ? -4.536 4.998 7.982 1.00 0.36 50 ALA A CA 19
ATOM 33847 C C . ALA A 1 45 ? -5.688 5.317 8.923 1.00 0.50 50 ALA A C 19
ATOM 33848 O O . ALA A 1 45 ? -5.968 4.559 9.852 1.00 1.30 50 ALA A O 19
ATOM 33855 N N . GLY A 1 46 ? -6.353 6.433 8.681 1.00 0.37 51 GLY A N 19
ATOM 33856 C CA . GLY A 1 46 ? -7.473 6.816 9.516 1.00 0.35 51 GLY A CA 19
ATOM 33857 C C . GLY A 1 46 ? -8.691 5.929 9.305 1.00 0.33 51 GLY A C 19
ATOM 33858 O O . GLY A 1 46 ? -9.611 5.921 10.126 1.00 0.50 51 GLY A O 19
ATOM 33862 N N . GLY A 1 47 ? -8.694 5.177 8.207 1.00 0.19 52 GLY A N 19
ATOM 33863 C CA . GLY A 1 47 ? -9.807 4.290 7.906 1.00 0.18 52 GLY A CA 19
ATOM 33864 C C . GLY A 1 47 ? -9.379 3.115 7.054 1.00 0.14 52 GLY A C 19
ATOM 33865 O O . GLY A 1 47 ? -10.192 2.271 6.687 1.00 0.16 52 GLY A O 19
ATOM 33869 N N . PHE A 1 48 ? -8.097 3.091 6.721 1.00 0.11 53 PHE A N 19
ATOM 33870 C CA . PHE A 1 48 ? -7.503 2.020 5.929 1.00 0.09 53 PHE A CA 19
ATOM 33871 C C . PHE A 1 48 ? -6.330 1.433 6.696 1.00 0.11 53 PHE A C 19
ATOM 33872 O O . PHE A 1 48 ? -5.904 1.996 7.698 1.00 0.13 53 PHE A O 19
ATOM 33889 N N . CYS A 1 49 ? -5.854 0.276 6.272 1.00 0.13 54 CYS A N 19
ATOM 33890 C CA . CYS A 1 49 ? -4.709 -0.346 6.918 1.00 0.16 54 CYS A CA 19
ATOM 33891 C C . CYS A 1 49 ? -3.637 -0.613 5.880 1.00 0.14 54 CYS A C 19
ATOM 33892 O O . CYS A 1 49 ? -3.924 -1.086 4.788 1.00 0.14 54 CYS A O 19
ATOM 33899 N N . ILE A 1 50 ? -2.399 -0.353 6.246 1.00 0.14 55 ILE A N 19
ATOM 33900 C CA . ILE A 1 50 ? -1.296 -0.469 5.310 1.00 0.13 55 ILE A CA 19
ATOM 33901 C C . ILE A 1 50 ? -0.285 -1.551 5.665 1.00 0.13 55 ILE A C 19
ATOM 33902 O O . ILE A 1 50 ? -0.121 -1.930 6.823 1.00 0.15 55 ILE A O 19
ATOM 33918 N N . ARG A 1 51 ? 0.366 -2.052 4.622 1.00 0.13 56 ARG A N 19
ATOM 33919 C CA . ARG A 1 51 ? 1.404 -3.070 4.746 1.00 0.14 56 ARG A CA 19
ATOM 33920 C C . ARG A 1 51 ? 2.332 -3.006 3.538 1.00 0.15 56 ARG A C 19
ATOM 33921 O O . ARG A 1 51 ? 1.919 -2.603 2.450 1.00 0.29 56 ARG A O 19
ATOM 33942 N N . MET A 1 52 ? 3.585 -3.401 3.732 1.00 0.14 57 MET A N 19
ATOM 33943 C CA . MET A 1 52 ? 4.566 -3.385 2.654 1.00 0.14 57 MET A CA 19
ATOM 33944 C C . MET A 1 52 ? 4.104 -4.263 1.495 1.00 0.13 57 MET A C 19
ATOM 33945 O O . MET A 1 52 ? 3.293 -5.167 1.688 1.00 0.15 57 MET A O 19
ATOM 33959 N N . SER A 1 53 ? 4.594 -3.960 0.290 1.00 0.13 58 SER A N 19
ATOM 33960 C CA . SER A 1 53 ? 4.233 -4.708 -0.920 1.00 0.15 58 SER A CA 19
ATOM 33961 C C . SER A 1 53 ? 4.146 -6.225 -0.671 1.00 0.16 58 SER A C 19
ATOM 33962 O O . SER A 1 53 ? 4.515 -6.715 0.387 1.00 0.18 58 SER A O 19
ATOM 33970 N N . GLY A 1 54 ? 3.659 -6.941 -1.679 1.00 0.18 59 GLY A N 19
ATOM 33971 C CA . GLY A 1 54 ? 3.442 -8.386 -1.613 1.00 0.21 59 GLY A CA 19
ATOM 33972 C C . GLY A 1 54 ? 4.537 -9.247 -1.004 1.00 0.22 59 GLY A C 19
ATOM 33973 O O . GLY A 1 54 ? 5.175 -8.886 -0.021 1.00 0.21 59 GLY A O 19
ATOM 33977 N N . GLN A 1 55 ? 4.684 -10.445 -1.572 1.00 0.27 60 GLN A N 19
ATOM 33978 C CA . GLN A 1 55 ? 5.658 -11.422 -1.100 1.00 0.30 60 GLN A CA 19
ATOM 33979 C C . GLN A 1 55 ? 7.088 -10.931 -1.241 1.00 0.26 60 GLN A C 19
ATOM 33980 O O . GLN A 1 55 ? 7.437 -10.296 -2.227 1.00 0.25 60 GLN A O 19
ATOM 33994 N N . ALA A 1 56 ? 7.918 -11.276 -0.261 1.00 0.27 61 ALA A N 19
ATOM 33995 C CA . ALA A 1 56 ? 9.324 -10.886 -0.253 1.00 0.25 61 ALA A CA 19
ATOM 33996 C C . ALA A 1 56 ? 9.998 -11.145 -1.596 1.00 0.25 61 ALA A C 19
ATOM 33997 O O . ALA A 1 56 ? 10.950 -10.458 -1.963 1.00 0.25 61 ALA A O 19
ATOM 34004 N N . LYS A 1 57 ? 9.504 -12.142 -2.323 1.00 0.29 62 LYS A N 19
ATOM 34005 C CA . LYS A 1 57 ? 10.063 -12.483 -3.626 1.00 0.32 62 LYS A CA 19
ATOM 34006 C C . LYS A 1 57 ? 9.584 -11.495 -4.690 1.00 0.31 62 LYS A C 19
ATOM 34007 O O . LYS A 1 57 ? 10.292 -11.208 -5.657 1.00 0.40 62 LYS A O 19
ATOM 34026 N N . GLY A 1 58 ? 8.374 -10.980 -4.494 1.00 0.26 63 GLY A N 19
ATOM 34027 C CA . GLY A 1 58 ? 7.798 -10.013 -5.411 1.00 0.28 63 GLY A CA 19
ATOM 34028 C C . GLY A 1 58 ? 7.731 -8.645 -4.789 1.00 0.24 63 GLY A C 19
ATOM 34029 O O . GLY A 1 58 ? 6.662 -8.039 -4.709 1.00 0.24 63 GLY A O 19
ATOM 34033 N N . ILE A 1 59 ? 8.880 -8.156 -4.354 1.00 0.21 64 ILE A N 19
ATOM 34034 C CA . ILE A 1 59 ? 8.951 -6.868 -3.691 1.00 0.17 64 ILE A CA 19
ATOM 34035 C C . ILE A 1 59 ? 9.624 -5.788 -4.510 1.00 0.17 64 ILE A C 19
ATOM 34036 O O . ILE A 1 59 ? 10.563 -6.030 -5.269 1.00 0.19 64 ILE A O 19
ATOM 34052 N N . LEU A 1 60 ? 9.074 -4.594 -4.339 1.00 0.17 65 LEU A N 19
ATOM 34053 C CA . LEU A 1 60 ? 9.514 -3.380 -4.997 1.00 0.18 65 LEU A CA 19
ATOM 34054 C C . LEU A 1 60 ? 11.029 -3.307 -5.164 1.00 0.18 65 LEU A C 19
ATOM 34055 O O . LEU A 1 60 ? 11.772 -4.039 -4.513 1.00 0.21 65 LEU A O 19
ATOM 34071 N N . GLU A 1 61 ? 11.485 -2.397 -6.024 1.00 0.23 66 GLU A N 19
ATOM 34072 C CA . GLU A 1 61 ? 12.917 -2.233 -6.272 1.00 0.29 66 GLU A CA 19
ATOM 34073 C C . GLU A 1 61 ? 13.186 -0.876 -6.896 1.00 0.40 66 GLU A C 19
ATOM 34074 O O . GLU A 1 61 ? 12.760 -0.602 -8.017 1.00 0.46 66 GLU A O 19
ATOM 34086 N N . GLY A 1 62 ? 13.903 -0.025 -6.164 1.00 0.46 67 GLY A N 19
ATOM 34087 C CA . GLY A 1 62 ? 14.166 1.313 -6.650 1.00 0.57 67 GLY A CA 19
ATOM 34088 C C . GLY A 1 62 ? 12.872 2.094 -6.710 1.00 0.52 67 GLY A C 19
ATOM 34089 O O . GLY A 1 62 ? 12.835 3.251 -7.130 1.00 0.60 67 GLY A O 19
ATOM 34093 N N . LYS A 1 63 ? 11.807 1.426 -6.276 1.00 0.38 68 LYS A N 19
ATOM 34094 C CA . LYS A 1 63 ? 10.472 1.983 -6.256 1.00 0.32 68 LYS A CA 19
ATOM 34095 C C . LYS A 1 63 ? 9.744 1.520 -4.999 1.00 0.20 68 LYS A C 19
ATOM 34096 O O . LYS A 1 63 ? 9.997 0.426 -4.519 1.00 0.18 68 LYS A O 19
ATOM 34115 N N . PHE A 1 64 ? 8.903 2.360 -4.425 1.00 0.16 69 PHE A N 19
ATOM 34116 C CA . PHE A 1 64 ? 8.131 1.944 -3.262 1.00 0.18 69 PHE A CA 19
ATOM 34117 C C . PHE A 1 64 ? 6.640 2.025 -3.554 1.00 0.23 69 PHE A C 19
ATOM 34118 O O . PHE A 1 64 ? 6.188 2.956 -4.210 1.00 0.34 69 PHE A O 19
ATOM 34135 N N . THR A 1 65 ? 5.886 1.047 -3.086 1.00 0.20 70 THR A N 19
ATOM 34136 C CA . THR A 1 65 ? 4.440 1.102 -3.213 1.00 0.24 70 THR A CA 19
ATOM 34137 C C . THR A 1 65 ? 3.773 0.300 -2.112 1.00 0.24 70 THR A C 19
ATOM 34138 O O . THR A 1 65 ? 3.931 -0.919 -2.035 1.00 0.34 70 THR A O 19
ATOM 34149 N N . LEU A 1 66 ? 3.024 0.986 -1.261 1.00 0.16 71 LEU A N 19
ATOM 34150 C CA . LEU A 1 66 ? 2.307 0.322 -0.186 1.00 0.15 71 LEU A CA 19
ATOM 34151 C C . LEU A 1 66 ? 0.817 0.377 -0.446 1.00 0.14 71 LEU A C 19
ATOM 34152 O O . LEU A 1 66 ? 0.302 1.390 -0.918 1.00 0.15 71 LEU A O 19
ATOM 34168 N N . LYS A 1 67 ? 0.125 -0.706 -0.141 1.00 0.18 72 LYS A N 19
ATOM 34169 C CA . LYS A 1 67 ? -1.308 -0.743 -0.345 1.00 0.18 72 LYS A CA 19
ATOM 34170 C C . LYS A 1 67 ? -2.042 -0.732 0.974 1.00 0.20 72 LYS A C 19
ATOM 34171 O O . LYS A 1 67 ? -1.670 -1.416 1.929 1.00 0.36 72 LYS A O 19
ATOM 34190 N N . ALA A 1 68 ? -3.090 0.059 1.003 1.00 0.12 73 ALA A N 19
ATOM 34191 C CA . ALA A 1 68 ? -3.916 0.204 2.172 1.00 0.11 73 ALA A CA 19
ATOM 34192 C C . ALA A 1 68 ? -5.260 -0.470 1.959 1.00 0.10 73 ALA A C 19
ATOM 34193 O O . ALA A 1 68 ? -5.726 -0.582 0.829 1.00 0.12 73 ALA A O 19
ATOM 34200 N N . VAL A 1 69 ? -5.885 -0.903 3.044 1.00 0.09 74 VAL A N 19
ATOM 34201 C CA . VAL A 1 69 ? -7.171 -1.573 2.965 1.00 0.09 74 VAL A CA 19
ATOM 34202 C C . VAL A 1 69 ? -8.132 -1.059 4.023 1.00 0.10 74 VAL A C 19
ATOM 34203 O O . VAL A 1 69 ? -7.800 -0.991 5.203 1.00 0.19 74 VAL A O 19
ATOM 34216 N N . ALA A 1 70 ? -9.339 -0.734 3.591 1.00 0.10 75 ALA A N 19
ATOM 34217 C CA . ALA A 1 70 ? -10.356 -0.214 4.486 1.00 0.11 75 ALA A CA 19
ATOM 34218 C C . ALA A 1 70 ? -10.509 -1.077 5.725 1.00 0.11 75 ALA A C 19
ATOM 34219 O O . ALA A 1 70 ? -10.572 -2.300 5.651 1.00 0.19 75 ALA A O 19
ATOM 34226 N N . LEU A 1 71 ? -10.533 -0.422 6.870 1.00 0.11 76 LEU A N 19
ATOM 34227 C CA . LEU A 1 71 ? -10.718 -1.105 8.129 1.00 0.11 76 LEU A CA 19
ATOM 34228 C C . LEU A 1 71 ? -12.152 -1.603 8.170 1.00 0.12 76 LEU A C 19
ATOM 34229 O O . LEU A 1 71 ? -12.464 -2.636 8.758 1.00 0.15 76 LEU A O 19
ATOM 34245 N N . ASP A 1 72 ? -13.020 -0.823 7.535 1.00 0.13 77 ASP A N 19
ATOM 34246 C CA . ASP A 1 72 ? -14.429 -1.167 7.402 1.00 0.17 77 ASP A CA 19
ATOM 34247 C C . ASP A 1 72 ? -14.650 -1.797 6.035 1.00 0.17 77 ASP A C 19
ATOM 34248 O O . ASP A 1 72 ? -15.742 -1.722 5.481 1.00 0.21 77 ASP A O 19
ATOM 34257 N N . ARG A 1 73 ? -13.586 -2.379 5.486 1.00 0.15 78 ARG A N 19
ATOM 34258 C CA . ARG A 1 73 ? -13.627 -2.998 4.171 1.00 0.17 78 ARG A CA 19
ATOM 34259 C C . ARG A 1 73 ? -14.792 -3.964 4.010 1.00 0.23 78 ARG A C 19
ATOM 34260 O O . ARG A 1 73 ? -15.264 -4.178 2.893 1.00 0.25 78 ARG A O 19
ATOM 34281 N N . GLU A 1 74 ? -15.248 -4.557 5.110 1.00 0.27 79 GLU A N 19
ATOM 34282 C CA . GLU A 1 74 ? -16.391 -5.461 5.050 1.00 0.34 79 GLU A CA 19
ATOM 34283 C C . GLU A 1 74 ? -17.523 -4.740 4.337 1.00 0.35 79 GLU A C 19
ATOM 34284 O O . GLU A 1 74 ? -18.401 -5.347 3.723 1.00 0.40 79 GLU A O 19
ATOM 34296 N N . ALA A 1 75 ? -17.462 -3.423 4.448 1.00 0.31 80 ALA A N 19
ATOM 34297 C CA . ALA A 1 75 ? -18.414 -2.520 3.840 1.00 0.33 80 ALA A CA 19
ATOM 34298 C C . ALA A 1 75 ? -17.788 -1.783 2.652 1.00 0.29 80 ALA A C 19
ATOM 34299 O O . ALA A 1 75 ? -18.492 -1.350 1.739 1.00 0.31 80 ALA A O 19
ATOM 34306 N N . GLU A 1 76 ? -16.459 -1.648 2.670 1.00 0.24 81 GLU A N 19
ATOM 34307 C CA . GLU A 1 76 ? -15.741 -0.937 1.610 1.00 0.20 81 GLU A CA 19
ATOM 34308 C C . GLU A 1 76 ? -14.626 -1.793 0.993 1.00 0.17 81 GLU A C 19
ATOM 34309 O O . GLU A 1 76 ? -13.482 -1.736 1.441 1.00 0.16 81 GLU A O 19
ATOM 34321 N N . PRO A 1 77 ? -14.934 -2.585 -0.053 1.00 0.23 82 PRO A N 19
ATOM 34322 C CA . PRO A 1 77 ? -13.930 -3.429 -0.717 1.00 0.23 82 PRO A CA 19
ATOM 34323 C C . PRO A 1 77 ? -12.831 -2.598 -1.372 1.00 0.18 82 PRO A C 19
ATOM 34324 O O . PRO A 1 77 ? -11.779 -3.120 -1.742 1.00 0.19 82 PRO A O 19
ATOM 34335 N N . ARG A 1 78 ? -13.089 -1.299 -1.510 1.00 0.15 83 ARG A N 19
ATOM 34336 C CA . ARG A 1 78 ? -12.130 -0.380 -2.118 1.00 0.13 83 ARG A CA 19
ATOM 34337 C C . ARG A 1 78 ? -10.770 -0.450 -1.434 1.00 0.12 83 ARG A C 19
ATOM 34338 O O . ARG A 1 78 ? -10.672 -0.571 -0.213 1.00 0.18 83 ARG A O 19
ATOM 34359 N N . VAL A 1 79 ? -9.727 -0.365 -2.249 1.00 0.09 84 VAL A N 19
ATOM 34360 C CA . VAL A 1 79 ? -8.350 -0.413 -1.773 1.00 0.09 84 VAL A CA 19
ATOM 34361 C C . VAL A 1 79 ? -7.548 0.732 -2.389 1.00 0.08 84 VAL A C 19
ATOM 34362 O O . VAL A 1 79 ? -7.981 1.328 -3.369 1.00 0.09 84 VAL A O 19
ATOM 34375 N N . LEU A 1 80 ? -6.392 1.059 -1.815 1.00 0.10 85 LEU A N 19
ATOM 34376 C CA . LEU A 1 80 ? -5.575 2.141 -2.363 1.00 0.09 85 LEU A CA 19
ATOM 34377 C C . LEU A 1 80 ? -4.088 1.825 -2.285 1.00 0.10 85 LEU A C 19
ATOM 34378 O O . LEU A 1 80 ? -3.659 0.954 -1.536 1.00 0.11 85 LEU A O 19
ATOM 34394 N N . ARG A 1 81 ? -3.316 2.552 -3.075 1.00 0.10 86 ARG A N 19
ATOM 34395 C CA . ARG A 1 81 ? -1.866 2.403 -3.110 1.00 0.11 86 ARG A CA 19
ATOM 34396 C C . ARG A 1 81 ? -1.240 3.745 -3.449 1.00 0.11 86 ARG A C 19
ATOM 34397 O O . ARG A 1 81 ? -1.839 4.536 -4.158 1.00 0.10 86 ARG A O 19
ATOM 34418 N N . LEU A 1 82 ? -0.048 4.001 -2.936 1.00 0.12 87 LEU A N 19
ATOM 34419 C CA . LEU A 1 82 ? 0.650 5.251 -3.213 1.00 0.11 87 LEU A CA 19
ATOM 34420 C C . LEU A 1 82 ? 2.148 5.006 -3.190 1.00 0.13 87 LEU A C 19
ATOM 34421 O O . LEU A 1 82 ? 2.673 4.447 -2.232 1.00 0.16 87 LEU A O 19
ATOM 34437 N N . ASN A 1 83 ? 2.832 5.413 -4.250 1.00 0.11 88 ASN A N 19
ATOM 34438 C CA . ASN A 1 83 ? 4.274 5.200 -4.341 1.00 0.13 88 ASN A CA 19
ATOM 34439 C C . ASN A 1 83 ? 5.067 6.458 -3.972 1.00 0.12 88 ASN A C 19
ATOM 34440 O O . ASN A 1 83 ? 4.494 7.515 -3.714 1.00 0.11 88 ASN A O 19
ATOM 34451 N N . GLU A 1 84 ? 6.397 6.321 -3.944 1.00 0.16 89 GLU A N 19
ATOM 34452 C CA . GLU A 1 84 ? 7.300 7.419 -3.594 1.00 0.19 89 GLU A CA 19
ATOM 34453 C C . GLU A 1 84 ? 7.150 8.594 -4.564 1.00 0.18 89 GLU A C 19
ATOM 34454 O O . GLU A 1 84 ? 7.689 9.677 -4.329 1.00 0.24 89 GLU A O 19
ATOM 34466 N N . SER A 1 85 ? 6.416 8.373 -5.652 1.00 0.16 90 SER A N 19
ATOM 34467 C CA . SER A 1 85 ? 6.201 9.408 -6.661 1.00 0.17 90 SER A CA 19
ATOM 34468 C C . SER A 1 85 ? 4.827 10.018 -6.494 1.00 0.13 90 SER A C 19
ATOM 34469 O O . SER A 1 85 ? 4.316 10.707 -7.377 1.00 0.15 90 SER A O 19
ATOM 34477 N N . LEU A 1 86 ? 4.248 9.747 -5.342 1.00 0.10 91 LEU A N 19
ATOM 34478 C CA . LEU A 1 86 ? 2.940 10.256 -4.988 1.00 0.09 91 LEU A CA 19
ATOM 34479 C C . LEU A 1 86 ? 1.873 9.874 -6.007 1.00 0.11 91 LEU A C 19
ATOM 34480 O O . LEU A 1 86 ? 0.851 10.549 -6.142 1.00 0.16 91 LEU A O 19
ATOM 34496 N N . THR A 1 87 ? 2.126 8.783 -6.721 1.00 0.12 92 THR A N 19
ATOM 34497 C CA . THR A 1 87 ? 1.176 8.252 -7.691 1.00 0.14 92 THR A CA 19
ATOM 34498 C C . THR A 1 87 ? 0.359 7.154 -7.029 1.00 0.11 92 THR A C 19
ATOM 34499 O O . THR A 1 87 ? 0.896 6.112 -6.653 1.00 0.11 92 THR A O 19
ATOM 34510 N N . ALA A 1 88 ? -0.936 7.388 -6.883 1.00 0.11 93 ALA A N 19
ATOM 34511 C CA . ALA A 1 88 ? -1.804 6.422 -6.228 1.00 0.09 93 ALA A CA 19
ATOM 34512 C C . ALA A 1 88 ? -2.768 5.751 -7.176 1.00 0.09 93 ALA A C 19
ATOM 34513 O O . ALA A 1 88 ? -3.077 6.259 -8.254 1.00 0.10 93 ALA A O 19
ATOM 34520 N N . VAL A 1 89 ? -3.223 4.586 -6.752 1.00 0.09 94 VAL A N 19
ATOM 34521 C CA . VAL A 1 89 ? -4.205 3.825 -7.503 1.00 0.10 94 VAL A CA 19
ATOM 34522 C C . VAL A 1 89 ? -5.152 3.118 -6.561 1.00 0.09 94 VAL A C 19
ATOM 34523 O O . VAL A 1 89 ? -4.742 2.455 -5.608 1.00 0.10 94 VAL A O 19
ATOM 34536 N N . VAL A 1 90 ? -6.423 3.283 -6.844 1.00 0.09 95 VAL A N 19
ATOM 34537 C CA . VAL A 1 90 ? -7.473 2.702 -6.043 1.00 0.09 95 VAL A CA 19
ATOM 34538 C C . VAL A 1 90 ? -8.118 1.513 -6.733 1.00 0.11 95 VAL A C 19
ATOM 34539 O O . VAL A 1 90 ? -8.202 1.461 -7.957 1.00 0.12 95 VAL A O 19
ATOM 34552 N N . CYS A 1 91 ? -8.572 0.568 -5.930 1.00 0.11 96 CYS A N 19
ATOM 34553 C CA . CYS A 1 91 ? -9.244 -0.614 -6.428 1.00 0.13 96 CYS A CA 19
ATOM 34554 C C . CYS A 1 91 ? -10.647 -0.675 -5.860 1.00 0.13 96 CYS A C 19
ATOM 34555 O O . CYS A 1 91 ? -10.923 -0.107 -4.808 1.00 0.14 96 CYS A O 19
ATOM 34562 N N . GLY A 1 92 ? -11.531 -1.340 -6.575 1.00 0.15 97 GLY A N 19
ATOM 34563 C CA . GLY A 1 92 ? -12.898 -1.459 -6.132 1.00 0.16 97 GLY A CA 19
ATOM 34564 C C . GLY A 1 92 ? -13.190 -2.857 -5.660 1.00 0.16 97 GLY A C 19
ATOM 34565 O O . GLY A 1 92 ? -14.313 -3.185 -5.276 1.00 0.17 97 GLY A O 19
ATOM 34569 N N . LYS A 1 93 ? -12.154 -3.679 -5.696 1.00 0.16 98 LYS A N 19
ATOM 34570 C CA . LYS A 1 93 ? -12.247 -5.063 -5.282 1.00 0.16 98 LYS A CA 19
ATOM 34571 C C . LYS A 1 93 ? -10.898 -5.557 -4.792 1.00 0.16 98 LYS A C 19
ATOM 34572 O O . LYS A 1 93 ? -9.901 -5.484 -5.508 1.00 0.19 98 LYS A O 19
ATOM 34591 N N . MET A 1 94 ? -10.867 -6.054 -3.566 1.00 0.17 99 MET A N 19
ATOM 34592 C CA . MET A 1 94 ? -9.640 -6.570 -2.997 1.00 0.20 99 MET A CA 19
ATOM 34593 C C . MET A 1 94 ? -9.788 -8.061 -2.743 1.00 0.22 99 MET A C 19
ATOM 34594 O O . MET A 1 94 ? -10.505 -8.484 -1.837 1.00 0.23 99 MET A O 19
ATOM 34608 N N . LYS A 1 95 ? -9.105 -8.852 -3.559 1.00 0.25 100 LYS A N 19
ATOM 34609 C CA . LYS A 1 95 ? -9.175 -10.304 -3.449 1.00 0.28 100 LYS A CA 19
ATOM 34610 C C . LYS A 1 95 ? -8.067 -10.860 -2.560 1.00 0.25 100 LYS A C 19
ATOM 34611 O O . LYS A 1 95 ? -8.327 -11.350 -1.461 1.00 0.28 100 LYS A O 19
ATOM 34630 N N . GLY A 1 96 ? -6.829 -10.780 -3.040 1.00 0.25 101 GLY A N 19
ATOM 34631 C CA . GLY A 1 96 ? -5.702 -11.289 -2.279 1.00 0.28 101 GLY A CA 19
ATOM 34632 C C . GLY A 1 96 ? -5.147 -10.269 -1.306 1.00 0.24 101 GLY A C 19
ATOM 34633 O O . GLY A 1 96 ? -5.774 -9.969 -0.291 1.00 0.33 101 GLY A O 19
ATOM 34637 N N . LYS A 1 97 ? -3.966 -9.739 -1.625 1.00 0.31 102 LYS A N 19
ATOM 34638 C CA . LYS A 1 97 ? -3.303 -8.736 -0.789 1.00 0.31 102 LYS A CA 19
ATOM 34639 C C . LYS A 1 97 ? -3.476 -9.053 0.699 1.00 0.30 102 LYS A C 19
ATOM 34640 O O . LYS A 1 97 ? -3.485 -10.218 1.099 1.00 0.61 102 LYS A O 19
ATOM 34659 N N . GLY A 1 98 ? -3.606 -8.007 1.511 1.00 0.37 103 GLY A N 19
ATOM 34660 C CA . GLY A 1 98 ? -3.802 -8.176 2.939 1.00 0.38 103 GLY A CA 19
ATOM 34661 C C . GLY A 1 98 ? -4.813 -7.182 3.459 1.00 0.44 103 GLY A C 19
ATOM 34662 O O . GLY A 1 98 ? -4.895 -6.063 2.955 1.00 0.49 103 GLY A O 19
ATOM 34666 N N . SER A 1 99 ? -5.578 -7.571 4.468 1.00 0.48 104 SER A N 19
ATOM 34667 C CA . SER A 1 99 ? -6.597 -6.690 5.014 1.00 0.56 104 SER A CA 19
ATOM 34668 C C . SER A 1 99 ? -6.613 -6.702 6.533 1.00 0.49 104 SER A C 19
ATOM 34669 O O . SER A 1 99 ? -6.448 -7.747 7.164 1.00 0.39 104 SER A O 19
ATOM 34677 N N . CYS A 1 100 ? -6.816 -5.525 7.112 1.00 0.62 105 CYS A N 19
ATOM 34678 C CA . CYS A 1 100 ? -6.891 -5.391 8.558 1.00 0.62 105 CYS A CA 19
ATOM 34679 C C . CYS A 1 100 ? -8.151 -6.078 9.061 1.00 0.51 105 CYS A C 19
ATOM 34680 O O . CYS A 1 100 ? -8.872 -6.694 8.276 1.00 0.50 105 CYS A O 19
ATOM 34687 N N . THR A 1 101 ? -8.406 -5.986 10.364 1.00 0.50 106 THR A N 19
ATOM 34688 C CA . THR A 1 101 ? -9.579 -6.618 10.972 1.00 0.46 106 THR A CA 19
ATOM 34689 C C . THR A 1 101 ? -9.400 -8.131 11.004 1.00 0.60 106 THR A C 19
ATOM 34690 O O . THR A 1 101 ? -10.235 -8.858 11.541 1.00 0.95 106 THR A O 19
ATOM 34701 N N . ASP A 1 102 ? -8.298 -8.594 10.421 1.00 0.51 107 ASP A N 19
ATOM 34702 C CA . ASP A 1 102 ? -7.990 -10.016 10.371 1.00 0.75 107 ASP A CA 19
ATOM 34703 C C . ASP A 1 102 ? -6.507 -10.261 10.636 1.00 0.84 107 ASP A C 19
ATOM 34704 O O . ASP A 1 102 ? -6.144 -11.145 11.413 1.00 1.21 107 ASP A O 19
ATOM 34713 N N . GLY A 1 103 ? -5.652 -9.473 9.987 1.00 0.62 108 GLY A N 19
ATOM 34714 C CA . GLY A 1 103 ? -4.220 -9.622 10.176 1.00 0.72 108 GLY A CA 19
ATOM 34715 C C . GLY A 1 103 ? -3.417 -9.291 8.931 1.00 0.58 108 GLY A C 19
ATOM 34716 O O . GLY A 1 103 ? -2.859 -10.184 8.292 1.00 0.67 108 GLY A O 19
ATOM 34720 N N . GLU A 1 104 ? -3.356 -8.007 8.585 1.00 0.45 109 GLU A N 19
ATOM 34721 C CA . GLU A 1 104 ? -2.607 -7.563 7.415 1.00 0.35 109 GLU A CA 19
ATOM 34722 C C . GLU A 1 104 ? -1.135 -7.943 7.527 1.00 0.36 109 GLU A C 19
ATOM 34723 O O . GLU A 1 104 ? -0.616 -8.144 8.625 1.00 0.52 109 GLU A O 19
ATOM 34735 N N . GLU A 1 105 ? -0.468 -8.038 6.382 1.00 0.33 110 GLU A N 19
ATOM 34736 C CA . GLU A 1 105 ? 0.948 -8.374 6.346 1.00 0.36 110 GLU A CA 19
ATOM 34737 C C . GLU A 1 105 ? 1.618 -7.738 5.135 1.00 0.30 110 GLU A C 19
ATOM 34738 O O . GLU A 1 105 ? 2.602 -7.012 5.276 1.00 0.29 110 GLU A O 19
ATOM 34750 N N . ILE A 1 106 ? 1.074 -8.002 3.948 1.00 0.27 111 ILE A N 19
ATOM 34751 C CA . ILE A 1 106 ? 1.620 -7.446 2.715 1.00 0.23 111 ILE A CA 19
ATOM 34752 C C . ILE A 1 106 ? 0.573 -7.373 1.612 1.00 0.24 111 ILE A C 19
ATOM 34753 O O . ILE A 1 106 ? -0.568 -7.806 1.784 1.00 0.28 111 ILE A O 19
ATOM 34769 N N . PHE A 1 107 ? 0.980 -6.815 0.478 1.00 0.24 112 PHE A N 19
ATOM 34770 C CA . PHE A 1 107 ? 0.095 -6.640 -0.666 1.00 0.29 112 PHE A CA 19
ATOM 34771 C C . PHE A 1 107 ? 0.450 -7.589 -1.827 1.00 0.36 112 PHE A C 19
ATOM 34772 O O . PHE A 1 107 ? 1.070 -7.190 -2.814 1.00 0.41 112 PHE A O 19
ATOM 34789 N N . ARG A 1 108 ? 0.086 -8.869 -1.679 1.00 0.42 113 ARG A N 19
ATOM 34790 C CA . ARG A 1 108 ? 0.317 -9.859 -2.727 1.00 0.50 113 ARG A CA 19
ATOM 34791 C C . ARG A 1 108 ? -0.998 -10.530 -3.122 1.00 0.93 113 ARG A C 19
ATOM 34792 O O . ARG A 1 108 ? -1.783 -10.921 -2.259 1.00 1.16 113 ARG A O 19
ATOM 34813 N N . GLY A 1 109 ? -1.238 -10.669 -4.422 1.00 1.20 114 GLY A N 19
ATOM 34814 C CA . GLY A 1 109 ? -2.464 -11.304 -4.875 1.00 1.68 114 GLY A CA 19
ATOM 34815 C C . GLY A 1 109 ? -3.032 -10.664 -6.124 1.00 0.77 114 GLY A C 19
ATOM 34816 O O . GLY A 1 109 ? -2.333 -10.521 -7.128 1.00 0.38 114 GLY A O 19
ATOM 34820 N N . ASN A 1 110 ? -4.303 -10.273 -6.059 1.00 0.78 115 ASN A N 19
ATOM 34821 C CA . ASN A 1 110 ? -4.969 -9.649 -7.197 1.00 0.50 115 ASN A CA 19
ATOM 34822 C C . ASN A 1 110 ? -6.148 -8.786 -6.763 1.00 0.37 115 ASN A C 19
ATOM 34823 O O . ASN A 1 110 ? -6.890 -9.137 -5.848 1.00 0.44 115 ASN A O 19
ATOM 34834 N N . ASP A 1 111 ? -6.302 -7.646 -7.430 1.00 0.38 116 ASP A N 19
ATOM 34835 C CA . ASP A 1 111 ? -7.397 -6.725 -7.152 1.00 0.28 116 ASP A CA 19
ATOM 34836 C C . ASP A 1 111 ? -8.207 -6.480 -8.421 1.00 0.29 116 ASP A C 19
ATOM 34837 O O . ASP A 1 111 ? -7.729 -6.734 -9.527 1.00 0.40 116 ASP A O 19
ATOM 34846 N N . ALA A 1 112 ? -9.429 -5.988 -8.259 1.00 0.25 117 ALA A N 19
ATOM 34847 C CA . ALA A 1 112 ? -10.299 -5.717 -9.398 1.00 0.27 117 ALA A CA 19
ATOM 34848 C C . ALA A 1 112 ? -10.928 -4.345 -9.298 1.00 0.24 117 ALA A C 19
ATOM 34849 O O . ALA A 1 112 ? -10.895 -3.708 -8.245 1.00 0.21 117 ALA A O 19
ATOM 34856 N N . GLU A 1 113 ? -11.505 -3.896 -10.406 1.00 0.28 118 GLU A N 19
ATOM 34857 C CA . GLU A 1 113 ? -12.163 -2.607 -10.448 1.00 0.28 118 GLU A CA 19
ATOM 34858 C C . GLU A 1 113 ? -11.246 -1.506 -9.923 1.00 0.23 118 GLU A C 19
ATOM 34859 O O . GLU A 1 113 ? -11.581 -0.830 -8.955 1.00 0.21 118 GLU A O 19
ATOM 34871 N N . CYS A 1 114 ? -10.113 -1.282 -10.588 1.00 0.22 119 CYS A N 19
ATOM 34872 C CA . CYS A 1 114 ? -9.174 -0.261 -10.119 1.00 0.18 119 CYS A CA 19
ATOM 34873 C C . CYS A 1 114 ? -8.925 0.832 -11.147 1.00 0.18 119 CYS A C 19
ATOM 34874 O O . CYS A 1 114 ? -8.925 0.598 -12.356 1.00 0.21 119 CYS A O 19
ATOM 34881 N N . ARG A 1 115 ? -8.712 2.035 -10.624 1.00 0.16 120 ARG A N 19
ATOM 34882 C CA . ARG A 1 115 ? -8.440 3.211 -11.421 1.00 0.17 120 ARG A CA 19
ATOM 34883 C C . ARG A 1 115 ? -7.363 4.057 -10.740 1.00 0.15 120 ARG A C 19
ATOM 34884 O O . ARG A 1 115 ? -7.120 3.903 -9.545 1.00 0.15 120 ARG A O 19
ATOM 34905 N N . PRO A 1 116 ? -6.706 4.964 -11.480 1.00 0.14 121 PRO A N 19
ATOM 34906 C CA . PRO A 1 116 ? -5.658 5.820 -10.922 1.00 0.13 121 PRO A CA 19
ATOM 34907 C C . PRO A 1 116 ? -6.220 6.892 -9.997 1.00 0.12 121 PRO A C 19
ATOM 34908 O O . PRO A 1 116 ? -7.094 7.667 -10.387 1.00 0.14 121 PRO A O 19
ATOM 34919 N N . PHE A 1 117 ? -5.708 6.932 -8.775 1.00 0.10 122 PHE A N 19
ATOM 34920 C CA . PHE A 1 117 ? -6.163 7.896 -7.782 1.00 0.10 122 PHE A CA 19
ATOM 34921 C C . PHE A 1 117 ? -5.081 8.916 -7.455 1.00 0.11 122 PHE A C 19
ATOM 34922 O O . PHE A 1 117 ? -3.897 8.588 -7.411 1.00 0.12 122 PHE A O 19
ATOM 34939 N N . THR A 1 118 ? -5.498 10.158 -7.234 1.00 0.13 123 THR A N 19
ATOM 34940 C CA . THR A 1 118 ? -4.566 11.219 -6.891 1.00 0.16 123 THR A CA 19
ATOM 34941 C C . THR A 1 118 ? -5.017 11.955 -5.635 1.00 0.17 123 THR A C 19
ATOM 34942 O O . THR A 1 118 ? -5.972 12.732 -5.663 1.00 0.19 123 THR A O 19
ATOM 34953 N N . GLY A 1 119 ? -4.319 11.702 -4.534 1.00 0.16 124 GLY A N 19
ATOM 34954 C CA . GLY A 1 119 ? -4.644 12.345 -3.276 1.00 0.17 124 GLY A CA 19
ATOM 34955 C C . GLY A 1 119 ? -4.376 13.837 -3.297 1.00 0.24 124 GLY A C 19
ATOM 34956 O O . GLY A 1 119 ? -5.089 14.578 -2.587 1.00 1.05 124 GLY A O 19
ATOM 34961 N N . HIS A 1 1 ? -21.172 6.256 -2.855 1.00 2.36 6 HIS A N 20
ATOM 34962 C CA . HIS A 1 1 ? -21.828 5.673 -1.657 1.00 1.81 6 HIS A CA 20
ATOM 34963 C C . HIS A 1 1 ? -20.954 4.593 -1.029 1.00 1.54 6 HIS A C 20
ATOM 34964 O O . HIS A 1 1 ? -21.132 4.239 0.137 1.00 2.00 6 HIS A O 20
ATOM 34981 N N . ARG A 1 2 ? -20.011 4.075 -1.808 1.00 1.10 7 ARG A N 20
ATOM 34982 C CA . ARG A 1 2 ? -19.109 3.034 -1.327 1.00 0.83 7 ARG A CA 20
ATOM 34983 C C . ARG A 1 2 ? -17.710 3.589 -1.107 1.00 0.78 7 ARG A C 20
ATOM 34984 O O . ARG A 1 2 ? -16.916 2.996 -0.382 1.00 1.40 7 ARG A O 20
ATOM 35005 N N . SER A 1 3 ? -17.425 4.742 -1.717 1.00 0.65 8 SER A N 20
ATOM 35006 C CA . SER A 1 3 ? -16.110 5.373 -1.591 1.00 0.51 8 SER A CA 20
ATOM 35007 C C . SER A 1 3 ? -15.533 5.149 -0.208 1.00 0.42 8 SER A C 20
ATOM 35008 O O . SER A 1 3 ? -15.870 5.848 0.748 1.00 0.51 8 SER A O 20
ATOM 35016 N N . ALA A 1 4 ? -14.660 4.161 -0.120 1.00 0.33 9 ALA A N 20
ATOM 35017 C CA . ALA A 1 4 ? -14.028 3.804 1.130 1.00 0.33 9 ALA A CA 20
ATOM 35018 C C . ALA A 1 4 ? -13.196 4.955 1.679 1.00 0.43 9 ALA A C 20
ATOM 35019 O O . ALA A 1 4 ? -13.156 6.040 1.099 1.00 1.08 9 ALA A O 20
ATOM 35026 N N . ASN A 1 5 ? -12.532 4.710 2.800 1.00 0.33 10 ASN A N 20
ATOM 35027 C CA . ASN A 1 5 ? -11.707 5.724 3.438 1.00 0.33 10 ASN A CA 20
ATOM 35028 C C . ASN A 1 5 ? -10.347 5.850 2.753 1.00 0.24 10 ASN A C 20
ATOM 35029 O O . ASN A 1 5 ? -9.323 5.985 3.424 1.00 0.27 10 ASN A O 20
ATOM 35040 N N . LEU A 1 6 ? -10.333 5.796 1.420 1.00 0.16 11 LEU A N 20
ATOM 35041 C CA . LEU A 1 6 ? -9.084 5.920 0.678 1.00 0.12 11 LEU A CA 20
ATOM 35042 C C . LEU A 1 6 ? -8.433 7.249 0.978 1.00 0.12 11 LEU A C 20
ATOM 35043 O O . LEU A 1 6 ? -7.246 7.441 0.753 1.00 0.22 11 LEU A O 20
ATOM 35059 N N . ARG A 1 7 ? -9.247 8.173 1.441 1.00 0.12 12 ARG A N 20
ATOM 35060 C CA . ARG A 1 7 ? -8.793 9.512 1.773 1.00 0.13 12 ARG A CA 20
ATOM 35061 C C . ARG A 1 7 ? -7.872 9.461 2.980 1.00 0.13 12 ARG A C 20
ATOM 35062 O O . ARG A 1 7 ? -6.960 10.276 3.122 1.00 0.24 12 ARG A O 20
ATOM 35083 N N . ALA A 1 8 ? -8.125 8.491 3.845 1.00 0.13 13 ALA A N 20
ATOM 35084 C CA . ALA A 1 8 ? -7.307 8.286 5.031 1.00 0.17 13 ALA A CA 20
ATOM 35085 C C . ALA A 1 8 ? -6.013 7.613 4.637 1.00 0.16 13 ALA A C 20
ATOM 35086 O O . ALA A 1 8 ? -4.945 7.906 5.174 1.00 0.22 13 ALA A O 20
ATOM 35093 N N . ALA A 1 9 ? -6.130 6.717 3.673 1.00 0.13 14 ALA A N 20
ATOM 35094 C CA . ALA A 1 9 ? -4.997 5.966 3.176 1.00 0.12 14 ALA A CA 20
ATOM 35095 C C . ALA A 1 9 ? -4.140 6.825 2.282 1.00 0.10 14 ALA A C 20
ATOM 35096 O O . ALA A 1 9 ? -2.917 6.749 2.312 1.00 0.10 14 ALA A O 20
ATOM 35103 N N . HIS A 1 10 ? -4.799 7.637 1.480 1.00 0.10 15 HIS A N 20
ATOM 35104 C CA . HIS A 1 10 ? -4.117 8.523 0.576 1.00 0.09 15 HIS A CA 20
ATOM 35105 C C . HIS A 1 10 ? -3.031 9.261 1.330 1.00 0.09 15 HIS A C 20
ATOM 35106 O O . HIS A 1 10 ? -1.981 9.570 0.779 1.00 0.10 15 HIS A O 20
ATOM 35121 N N . ALA A 1 11 ? -3.309 9.547 2.601 1.00 0.10 16 ALA A N 20
ATOM 35122 C CA . ALA A 1 11 ? -2.359 10.231 3.459 1.00 0.12 16 ALA A CA 20
ATOM 35123 C C . ALA A 1 11 ? -1.396 9.245 4.098 1.00 0.12 16 ALA A C 20
ATOM 35124 O O . ALA A 1 11 ? -0.284 9.612 4.451 1.00 0.13 16 ALA A O 20
ATOM 35131 N N . ALA A 1 12 ? -1.845 8.000 4.283 1.00 0.12 17 ALA A N 20
ATOM 35132 C CA . ALA A 1 12 ? -0.999 6.964 4.868 1.00 0.12 17 ALA A CA 20
ATOM 35133 C C . ALA A 1 12 ? 0.053 6.510 3.865 1.00 0.11 17 ALA A C 20
ATOM 35134 O O . ALA A 1 12 ? 1.250 6.614 4.124 1.00 0.11 17 ALA A O 20
ATOM 35141 N N . LEU A 1 13 ? -0.396 5.991 2.722 1.00 0.10 18 LEU A N 20
ATOM 35142 C CA . LEU A 1 13 ? 0.521 5.558 1.675 1.00 0.09 18 LEU A CA 20
ATOM 35143 C C . LEU A 1 13 ? 1.391 6.735 1.276 1.00 0.09 18 LEU A C 20
ATOM 35144 O O . LEU A 1 13 ? 2.492 6.565 0.756 1.00 0.10 18 LEU A O 20
ATOM 35160 N N . LEU A 1 14 ? 0.863 7.934 1.504 1.00 0.09 19 LEU A N 20
ATOM 35161 C CA . LEU A 1 14 ? 1.595 9.163 1.241 1.00 0.09 19 LEU A CA 20
ATOM 35162 C C . LEU A 1 14 ? 2.587 9.335 2.377 1.00 0.10 19 LEU A C 20
ATOM 35163 O O . LEU A 1 14 ? 3.770 9.598 2.171 1.00 0.10 19 LEU A O 20
ATOM 35179 N N . GLU A 1 15 ? 2.067 9.157 3.583 1.00 0.11 20 GLU A N 20
ATOM 35180 C CA . GLU A 1 15 ? 2.857 9.239 4.798 1.00 0.13 20 GLU A CA 20
ATOM 35181 C C . GLU A 1 15 ? 4.018 8.267 4.687 1.00 0.14 20 GLU A C 20
ATOM 35182 O O . GLU A 1 15 ? 5.064 8.437 5.313 1.00 0.16 20 GLU A O 20
ATOM 35194 N N . ASN A 1 16 ? 3.806 7.238 3.877 1.00 0.13 21 ASN A N 20
ATOM 35195 C CA . ASN A 1 16 ? 4.821 6.238 3.613 1.00 0.14 21 ASN A CA 20
ATOM 35196 C C . ASN A 1 16 ? 5.699 6.728 2.480 1.00 0.13 21 ASN A C 20
ATOM 35197 O O . ASN A 1 16 ? 6.917 6.732 2.580 1.00 0.21 21 ASN A O 20
ATOM 35208 N N . ALA A 1 17 ? 5.044 7.148 1.406 1.00 0.11 22 ALA A N 20
ATOM 35209 C CA . ALA A 1 17 ? 5.727 7.652 0.222 1.00 0.12 22 ALA A CA 20
ATOM 35210 C C . ALA A 1 17 ? 6.796 8.673 0.576 1.00 0.12 22 ALA A C 20
ATOM 35211 O O . ALA A 1 17 ? 7.833 8.744 -0.080 1.00 0.13 22 ALA A O 20
ATOM 35218 N N . ARG A 1 18 ? 6.537 9.468 1.603 1.00 0.13 23 ARG A N 20
ATOM 35219 C CA . ARG A 1 18 ? 7.501 10.468 2.032 1.00 0.15 23 ARG A CA 20
ATOM 35220 C C . ARG A 1 18 ? 8.621 9.782 2.788 1.00 0.16 23 ARG A C 20
ATOM 35221 O O . ARG A 1 18 ? 9.797 9.992 2.503 1.00 0.18 23 ARG A O 20
ATOM 35242 N N . PHE A 1 19 ? 8.239 8.944 3.744 1.00 0.16 24 PHE A N 20
ATOM 35243 C CA . PHE A 1 19 ? 9.192 8.196 4.538 1.00 0.19 24 PHE A CA 20
ATOM 35244 C C . PHE A 1 19 ? 10.003 7.273 3.641 1.00 0.19 24 PHE A C 20
ATOM 35245 O O . PHE A 1 19 ? 11.095 6.841 4.003 1.00 0.26 24 PHE A O 20
ATOM 35262 N N . MET A 1 20 ? 9.442 6.957 2.475 1.00 0.15 25 MET A N 20
ATOM 35263 C CA . MET A 1 20 ? 10.113 6.116 1.503 1.00 0.20 25 MET A CA 20
ATOM 35264 C C . MET A 1 20 ? 11.017 6.999 0.679 1.00 0.13 25 MET A C 20
ATOM 35265 O O . MET A 1 20 ? 12.140 6.629 0.339 1.00 0.14 25 MET A O 20
ATOM 35279 N N . GLU A 1 21 ? 10.503 8.178 0.360 1.00 0.12 26 GLU A N 20
ATOM 35280 C CA . GLU A 1 21 ? 11.275 9.179 -0.333 1.00 0.13 26 GLU A CA 20
ATOM 35281 C C . GLU A 1 21 ? 12.466 9.520 0.556 1.00 0.15 26 GLU A C 20
ATOM 35282 O O . GLU A 1 21 ? 13.494 10.020 0.099 1.00 0.19 26 GLU A O 20
ATOM 35294 N N . GLN A 1 22 ? 12.285 9.231 1.849 1.00 0.15 27 GLN A N 20
ATOM 35295 C CA . GLN A 1 22 ? 13.303 9.453 2.866 1.00 0.19 27 GLN A CA 20
ATOM 35296 C C . GLN A 1 22 ? 14.246 8.259 2.948 1.00 0.18 27 GLN A C 20
ATOM 35297 O O . GLN A 1 22 ? 15.461 8.411 2.848 1.00 0.20 27 GLN A O 20
ATOM 35311 N N . PHE A 1 23 ? 13.668 7.069 3.137 1.00 0.20 28 PHE A N 20
ATOM 35312 C CA . PHE A 1 23 ? 14.449 5.840 3.236 1.00 0.23 28 PHE A CA 20
ATOM 35313 C C . PHE A 1 23 ? 15.448 5.764 2.098 1.00 0.19 28 PHE A C 20
ATOM 35314 O O . PHE A 1 23 ? 16.600 5.395 2.297 1.00 0.25 28 PHE A O 20
ATOM 35331 N N . TYR A 1 24 ? 14.990 6.111 0.900 1.00 0.14 29 TYR A N 20
ATOM 35332 C CA . TYR A 1 24 ? 15.846 6.122 -0.276 1.00 0.15 29 TYR A CA 20
ATOM 35333 C C . TYR A 1 24 ? 16.896 7.206 -0.107 1.00 0.19 29 TYR A C 20
ATOM 35334 O O . TYR A 1 24 ? 18.078 7.005 -0.390 1.00 0.26 29 TYR A O 20
ATOM 35352 N N . ALA A 1 25 ? 16.441 8.364 0.364 1.00 0.18 30 ALA A N 20
ATOM 35353 C CA . ALA A 1 25 ? 17.319 9.498 0.601 1.00 0.23 30 ALA A CA 20
ATOM 35354 C C . ALA A 1 25 ? 18.337 9.158 1.685 1.00 0.26 30 ALA A C 20
ATOM 35355 O O . ALA A 1 25 ? 19.359 9.828 1.833 1.00 0.32 30 ALA A O 20
ATOM 35362 N N . LYS A 1 26 ? 18.039 8.102 2.435 1.00 0.25 31 LYS A N 20
ATOM 35363 C CA . LYS A 1 26 ? 18.904 7.643 3.514 1.00 0.30 31 LYS A CA 20
ATOM 35364 C C . LYS A 1 26 ? 19.652 6.377 3.105 1.00 0.31 31 LYS A C 20
ATOM 35365 O O . LYS A 1 26 ? 20.696 6.048 3.669 1.00 0.35 31 LYS A O 20
ATOM 35384 N N . LYS A 1 27 ? 19.105 5.675 2.118 1.00 0.30 32 LYS A N 20
ATOM 35385 C CA . LYS A 1 27 ? 19.688 4.434 1.632 1.00 0.32 32 LYS A CA 20
ATOM 35386 C C . LYS A 1 27 ? 19.944 4.480 0.130 1.00 0.32 32 LYS A C 20
ATOM 35387 O O . LYS A 1 27 ? 21.071 4.705 -0.315 1.00 0.38 32 LYS A O 20
ATOM 35406 N N . GLY A 1 28 ? 18.886 4.262 -0.646 1.00 0.30 33 GLY A N 20
ATOM 35407 C CA . GLY A 1 28 ? 19.002 4.270 -2.091 1.00 0.32 33 GLY A CA 20
ATOM 35408 C C . GLY A 1 28 ? 18.222 3.139 -2.737 1.00 0.30 33 GLY A C 20
ATOM 35409 O O . GLY A 1 28 ? 18.028 3.124 -3.953 1.00 0.34 33 GLY A O 20
ATOM 35413 N N . SER A 1 29 ? 17.787 2.184 -1.923 1.00 0.28 34 SER A N 20
ATOM 35414 C CA . SER A 1 29 ? 17.023 1.039 -2.417 1.00 0.28 34 SER A CA 20
ATOM 35415 C C . SER A 1 29 ? 16.278 0.348 -1.281 1.00 0.30 34 SER A C 20
ATOM 35416 O O . SER A 1 29 ? 16.711 0.392 -0.130 1.00 0.45 34 SER A O 20
ATOM 35424 N N . PHE A 1 30 ? 15.156 -0.293 -1.607 1.00 0.27 35 PHE A N 20
ATOM 35425 C CA . PHE A 1 30 ? 14.376 -1.009 -0.598 1.00 0.30 35 PHE A CA 20
ATOM 35426 C C . PHE A 1 30 ? 14.812 -2.466 -0.517 1.00 0.30 35 PHE A C 20
ATOM 35427 O O . PHE A 1 30 ? 15.552 -2.841 0.392 1.00 0.44 35 PHE A O 20
ATOM 35444 N N . LYS A 1 31 ? 14.359 -3.291 -1.458 1.00 0.31 36 LYS A N 20
ATOM 35445 C CA . LYS A 1 31 ? 14.757 -4.693 -1.458 1.00 0.31 36 LYS A CA 20
ATOM 35446 C C . LYS A 1 31 ? 16.191 -4.799 -1.913 1.00 0.26 36 LYS A C 20
ATOM 35447 O O . LYS A 1 31 ? 16.707 -3.931 -2.618 1.00 0.34 36 LYS A O 20
ATOM 35466 N N . LEU A 1 32 ? 16.824 -5.866 -1.500 1.00 0.29 37 LEU A N 20
ATOM 35467 C CA . LEU A 1 32 ? 18.212 -6.107 -1.824 1.00 0.30 37 LEU A CA 20
ATOM 35468 C C . LEU A 1 32 ? 18.365 -7.394 -2.630 1.00 0.30 37 LEU A C 20
ATOM 35469 O O . LEU A 1 32 ? 19.279 -7.533 -3.443 1.00 0.35 37 LEU A O 20
ATOM 35485 N N . THR A 1 33 ? 17.453 -8.329 -2.388 1.00 0.28 38 THR A N 20
ATOM 35486 C CA . THR A 1 33 ? 17.464 -9.621 -3.052 1.00 0.32 38 THR A CA 20
ATOM 35487 C C . THR A 1 33 ? 16.048 -10.154 -3.197 1.00 0.31 38 THR A C 20
ATOM 35488 O O . THR A 1 33 ? 15.157 -9.769 -2.440 1.00 0.33 38 THR A O 20
ATOM 35499 N N . SER A 1 34 ? 15.842 -11.051 -4.149 1.00 0.46 39 SER A N 20
ATOM 35500 C CA . SER A 1 34 ? 14.532 -11.646 -4.334 1.00 0.47 39 SER A CA 20
ATOM 35501 C C . SER A 1 34 ? 14.189 -12.475 -3.111 1.00 0.43 39 SER A C 20
ATOM 35502 O O . SER A 1 34 ? 15.018 -13.238 -2.624 1.00 0.50 39 SER A O 20
ATOM 35510 N N . THR A 1 35 ? 12.969 -12.285 -2.621 1.00 0.38 40 THR A N 20
ATOM 35511 C CA . THR A 1 35 ? 12.449 -12.983 -1.443 1.00 0.36 40 THR A CA 20
ATOM 35512 C C . THR A 1 35 ? 12.903 -12.317 -0.142 1.00 0.33 40 THR A C 20
ATOM 35513 O O . THR A 1 35 ? 13.211 -12.990 0.841 1.00 0.35 40 THR A O 20
ATOM 35524 N N . LYS A 1 36 ? 12.937 -10.979 -0.149 1.00 0.30 41 LYS A N 20
ATOM 35525 C CA . LYS A 1 36 ? 13.299 -10.204 1.040 1.00 0.27 41 LYS A CA 20
ATOM 35526 C C . LYS A 1 36 ? 12.186 -9.212 1.356 1.00 0.24 41 LYS A C 20
ATOM 35527 O O . LYS A 1 36 ? 11.463 -8.782 0.457 1.00 0.24 41 LYS A O 20
ATOM 35546 N N . TRP A 1 37 ? 12.047 -8.841 2.625 1.00 0.21 42 TRP A N 20
ATOM 35547 C CA . TRP A 1 37 ? 10.969 -7.938 3.019 1.00 0.18 42 TRP A CA 20
ATOM 35548 C C . TRP A 1 37 ? 11.431 -6.693 3.775 1.00 0.17 42 TRP A C 20
ATOM 35549 O O . TRP A 1 37 ? 11.661 -6.742 4.983 1.00 0.20 42 TRP A O 20
ATOM 35570 N N . PRO A 1 38 ? 11.572 -5.556 3.070 1.00 0.16 43 PRO A N 20
ATOM 35571 C CA . PRO A 1 38 ? 11.919 -4.279 3.702 1.00 0.16 43 PRO A CA 20
ATOM 35572 C C . PRO A 1 38 ? 10.791 -3.850 4.645 1.00 0.16 43 PRO A C 20
ATOM 35573 O O . PRO A 1 38 ? 9.646 -4.262 4.461 1.00 0.22 43 PRO A O 20
ATOM 35584 N N . GLU A 1 39 ? 11.095 -3.033 5.649 1.00 0.22 44 GLU A N 20
ATOM 35585 C CA . GLU A 1 39 ? 10.077 -2.606 6.603 1.00 0.24 44 GLU A CA 20
ATOM 35586 C C . GLU A 1 39 ? 9.336 -1.352 6.143 1.00 0.23 44 GLU A C 20
ATOM 35587 O O . GLU A 1 39 ? 9.952 -0.364 5.745 1.00 0.25 44 GLU A O 20
ATOM 35599 N N . LEU A 1 40 ? 8.003 -1.406 6.205 1.00 0.22 45 LEU A N 20
ATOM 35600 C CA . LEU A 1 40 ? 7.166 -0.272 5.810 1.00 0.23 45 LEU A CA 20
ATOM 35601 C C . LEU A 1 40 ? 6.849 0.636 7.000 1.00 0.19 45 LEU A C 20
ATOM 35602 O O . LEU A 1 40 ? 6.761 0.175 8.138 1.00 0.20 45 LEU A O 20
ATOM 35618 N N . PRO A 1 41 ? 6.674 1.947 6.740 1.00 0.20 46 PRO A N 20
ATOM 35619 C CA . PRO A 1 41 ? 6.377 2.940 7.782 1.00 0.19 46 PRO A CA 20
ATOM 35620 C C . PRO A 1 41 ? 4.940 2.873 8.307 1.00 0.16 46 PRO A C 20
ATOM 35621 O O . PRO A 1 41 ? 4.693 2.314 9.377 1.00 0.19 46 PRO A O 20
ATOM 35632 N N . VAL A 1 42 ? 3.994 3.441 7.556 1.00 0.14 47 VAL A N 20
ATOM 35633 C CA . VAL A 1 42 ? 2.594 3.456 7.981 1.00 0.14 47 VAL A CA 20
ATOM 35634 C C . VAL A 1 42 ? 1.966 2.077 7.844 1.00 0.15 47 VAL A C 20
ATOM 35635 O O . VAL A 1 42 ? 2.122 1.411 6.823 1.00 0.14 47 VAL A O 20
ATOM 35648 N N . LYS A 1 43 ? 1.241 1.664 8.872 1.00 0.19 48 LYS A N 20
ATOM 35649 C CA . LYS A 1 43 ? 0.589 0.365 8.867 1.00 0.22 48 LYS A CA 20
ATOM 35650 C C . LYS A 1 43 ? -0.919 0.522 8.988 1.00 0.27 48 LYS A C 20
ATOM 35651 O O . LYS A 1 43 ? -1.655 -0.465 8.995 1.00 0.32 48 LYS A O 20
ATOM 35670 N N . GLU A 1 44 ? -1.372 1.766 9.102 1.00 0.27 49 GLU A N 20
ATOM 35671 C CA . GLU A 1 44 ? -2.797 2.045 9.237 1.00 0.34 49 GLU A CA 20
ATOM 35672 C C . GLU A 1 44 ? -3.104 3.530 9.059 1.00 0.34 49 GLU A C 20
ATOM 35673 O O . GLU A 1 44 ? -2.461 4.391 9.661 1.00 0.39 49 GLU A O 20
ATOM 35685 N N . ALA A 1 45 ? -4.087 3.810 8.225 1.00 0.36 50 ALA A N 20
ATOM 35686 C CA . ALA A 1 45 ? -4.550 5.169 7.982 1.00 0.36 50 ALA A CA 20
ATOM 35687 C C . ALA A 1 45 ? -5.692 5.491 8.935 1.00 0.50 50 ALA A C 20
ATOM 35688 O O . ALA A 1 45 ? -5.948 4.747 9.882 1.00 1.30 50 ALA A O 20
ATOM 35695 N N . GLY A 1 46 ? -6.376 6.595 8.687 1.00 0.37 51 GLY A N 20
ATOM 35696 C CA . GLY A 1 46 ? -7.486 6.978 9.536 1.00 0.35 51 GLY A CA 20
ATOM 35697 C C . GLY A 1 46 ? -8.719 6.111 9.321 1.00 0.33 51 GLY A C 20
ATOM 35698 O O . GLY A 1 46 ? -9.675 6.178 10.094 1.00 0.50 51 GLY A O 20
ATOM 35702 N N . GLY A 1 47 ? -8.692 5.294 8.271 1.00 0.19 52 GLY A N 20
ATOM 35703 C CA . GLY A 1 47 ? -9.812 4.417 7.966 1.00 0.18 52 GLY A CA 20
ATOM 35704 C C . GLY A 1 47 ? -9.381 3.228 7.139 1.00 0.14 52 GLY A C 20
ATOM 35705 O O . GLY A 1 47 ? -10.182 2.353 6.820 1.00 0.16 52 GLY A O 20
ATOM 35709 N N . PHE A 1 48 ? -8.107 3.226 6.779 1.00 0.11 53 PHE A N 20
ATOM 35710 C CA . PHE A 1 48 ? -7.501 2.151 6.005 1.00 0.09 53 PHE A CA 20
ATOM 35711 C C . PHE A 1 48 ? -6.332 1.584 6.784 1.00 0.11 53 PHE A C 20
ATOM 35712 O O . PHE A 1 48 ? -5.922 2.157 7.786 1.00 0.13 53 PHE A O 20
ATOM 35729 N N . CYS A 1 49 ? -5.846 0.432 6.371 1.00 0.13 54 CYS A N 20
ATOM 35730 C CA . CYS A 1 49 ? -4.705 -0.176 7.026 1.00 0.16 54 CYS A CA 20
ATOM 35731 C C . CYS A 1 49 ? -3.628 -0.438 5.998 1.00 0.14 54 CYS A C 20
ATOM 35732 O O . CYS A 1 49 ? -3.905 -0.900 4.897 1.00 0.14 54 CYS A O 20
ATOM 35739 N N . ILE A 1 50 ? -2.396 -0.178 6.373 1.00 0.14 55 ILE A N 20
ATOM 35740 C CA . ILE A 1 50 ? -1.290 -0.305 5.449 1.00 0.13 55 ILE A CA 20
ATOM 35741 C C . ILE A 1 50 ? -0.281 -1.368 5.848 1.00 0.13 55 ILE A C 20
ATOM 35742 O O . ILE A 1 50 ? -0.141 -1.727 7.016 1.00 0.15 55 ILE A O 20
ATOM 35758 N N . ARG A 1 51 ? 0.391 -1.884 4.833 1.00 0.13 56 ARG A N 20
ATOM 35759 C CA . ARG A 1 51 ? 1.422 -2.894 4.998 1.00 0.14 56 ARG A CA 20
ATOM 35760 C C . ARG A 1 51 ? 2.397 -2.812 3.834 1.00 0.15 56 ARG A C 20
ATOM 35761 O O . ARG A 1 51 ? 2.160 -2.080 2.872 1.00 0.29 56 ARG A O 20
ATOM 35782 N N . MET A 1 52 ? 3.488 -3.558 3.913 1.00 0.14 57 MET A N 20
ATOM 35783 C CA . MET A 1 52 ? 4.486 -3.540 2.862 1.00 0.14 57 MET A CA 20
ATOM 35784 C C . MET A 1 52 ? 3.980 -4.286 1.637 1.00 0.13 57 MET A C 20
ATOM 35785 O O . MET A 1 52 ? 3.095 -5.132 1.753 1.00 0.15 57 MET A O 20
ATOM 35799 N N . SER A 1 53 ? 4.506 -3.935 0.462 1.00 0.13 58 SER A N 20
ATOM 35800 C CA . SER A 1 53 ? 4.109 -4.587 -0.788 1.00 0.15 58 SER A CA 20
ATOM 35801 C C . SER A 1 53 ? 4.002 -6.120 -0.617 1.00 0.16 58 SER A C 20
ATOM 35802 O O . SER A 1 53 ? 4.320 -6.653 0.437 1.00 0.18 58 SER A O 20
ATOM 35810 N N . GLY A 1 54 ? 3.562 -6.806 -1.671 1.00 0.18 59 GLY A N 20
ATOM 35811 C CA . GLY A 1 54 ? 3.349 -8.260 -1.648 1.00 0.21 59 GLY A CA 20
ATOM 35812 C C . GLY A 1 54 ? 4.437 -9.127 -1.027 1.00 0.22 59 GLY A C 20
ATOM 35813 O O . GLY A 1 54 ? 5.064 -8.766 -0.039 1.00 0.21 59 GLY A O 20
ATOM 35817 N N . GLN A 1 55 ? 4.602 -10.325 -1.600 1.00 0.27 60 GLN A N 20
ATOM 35818 C CA . GLN A 1 55 ? 5.587 -11.295 -1.121 1.00 0.30 60 GLN A CA 20
ATOM 35819 C C . GLN A 1 55 ? 7.002 -10.797 -1.303 1.00 0.26 60 GLN A C 20
ATOM 35820 O O . GLN A 1 55 ? 7.307 -10.111 -2.267 1.00 0.25 60 GLN A O 20
ATOM 35834 N N . ALA A 1 56 ? 7.871 -11.227 -0.404 1.00 0.27 61 ALA A N 20
ATOM 35835 C CA . ALA A 1 56 ? 9.270 -10.822 -0.421 1.00 0.25 61 ALA A CA 20
ATOM 35836 C C . ALA A 1 56 ? 9.892 -11.174 -1.753 1.00 0.25 61 ALA A C 20
ATOM 35837 O O . ALA A 1 56 ? 10.836 -10.531 -2.212 1.00 0.25 61 ALA A O 20
ATOM 35844 N N . LYS A 1 57 ? 9.341 -12.209 -2.363 1.00 0.29 62 LYS A N 20
ATOM 35845 C CA . LYS A 1 57 ? 9.791 -12.700 -3.623 1.00 0.32 62 LYS A CA 20
ATOM 35846 C C . LYS A 1 57 ? 9.478 -11.702 -4.738 1.00 0.31 62 LYS A C 20
ATOM 35847 O O . LYS A 1 57 ? 10.142 -11.674 -5.774 1.00 0.40 62 LYS A O 20
ATOM 35866 N N . GLY A 1 58 ? 8.453 -10.892 -4.501 1.00 0.26 63 GLY A N 20
ATOM 35867 C CA . GLY A 1 58 ? 8.031 -9.886 -5.456 1.00 0.28 63 GLY A CA 20
ATOM 35868 C C . GLY A 1 58 ? 7.884 -8.535 -4.813 1.00 0.24 63 GLY A C 20
ATOM 35869 O O . GLY A 1 58 ? 6.785 -7.983 -4.757 1.00 0.24 63 GLY A O 20
ATOM 35873 N N . ILE A 1 59 ? 8.992 -7.994 -4.338 1.00 0.21 64 ILE A N 20
ATOM 35874 C CA . ILE A 1 59 ? 8.966 -6.717 -3.659 1.00 0.17 64 ILE A CA 20
ATOM 35875 C C . ILE A 1 59 ? 9.629 -5.606 -4.435 1.00 0.17 64 ILE A C 20
ATOM 35876 O O . ILE A 1 59 ? 10.634 -5.793 -5.123 1.00 0.19 64 ILE A O 20
ATOM 35892 N N . LEU A 1 60 ? 9.003 -4.450 -4.303 1.00 0.17 65 LEU A N 20
ATOM 35893 C CA . LEU A 1 60 ? 9.407 -3.221 -4.944 1.00 0.18 65 LEU A CA 20
ATOM 35894 C C . LEU A 1 60 ? 10.915 -3.106 -5.136 1.00 0.18 65 LEU A C 20
ATOM 35895 O O . LEU A 1 60 ? 11.704 -3.583 -4.321 1.00 0.21 65 LEU A O 20
ATOM 35911 N N . GLU A 1 61 ? 11.297 -2.456 -6.227 1.00 0.23 66 GLU A N 20
ATOM 35912 C CA . GLU A 1 61 ? 12.704 -2.238 -6.551 1.00 0.29 66 GLU A CA 20
ATOM 35913 C C . GLU A 1 61 ? 12.827 -0.991 -7.408 1.00 0.40 66 GLU A C 20
ATOM 35914 O O . GLU A 1 61 ? 12.344 -0.957 -8.541 1.00 0.46 66 GLU A O 20
ATOM 35926 N N . GLY A 1 62 ? 13.475 0.033 -6.867 1.00 0.46 67 GLY A N 20
ATOM 35927 C CA . GLY A 1 62 ? 13.584 1.284 -7.586 1.00 0.57 67 GLY A CA 20
ATOM 35928 C C . GLY A 1 62 ? 12.265 2.023 -7.516 1.00 0.52 67 GLY A C 20
ATOM 35929 O O . GLY A 1 62 ? 12.110 3.117 -8.059 1.00 0.60 67 GLY A O 20
ATOM 35933 N N . LYS A 1 63 ? 11.316 1.390 -6.830 1.00 0.38 68 LYS A N 20
ATOM 35934 C CA . LYS A 1 63 ? 9.978 1.927 -6.638 1.00 0.32 68 LYS A CA 20
ATOM 35935 C C . LYS A 1 63 ? 9.519 1.610 -5.222 1.00 0.20 68 LYS A C 20
ATOM 35936 O O . LYS A 1 63 ? 9.782 0.526 -4.726 1.00 0.18 68 LYS A O 20
ATOM 35955 N N . PHE A 1 64 ? 8.907 2.558 -4.540 1.00 0.16 69 PHE A N 20
ATOM 35956 C CA . PHE A 1 64 ? 8.405 2.290 -3.197 1.00 0.18 69 PHE A CA 20
ATOM 35957 C C . PHE A 1 64 ? 6.898 2.503 -3.161 1.00 0.23 69 PHE A C 20
ATOM 35958 O O . PHE A 1 64 ? 6.427 3.610 -3.401 1.00 0.34 69 PHE A O 20
ATOM 35975 N N . THR A 1 65 ? 6.141 1.452 -2.848 1.00 0.20 70 THR A N 20
ATOM 35976 C CA . THR A 1 65 ? 4.680 1.558 -2.822 1.00 0.24 70 THR A CA 20
ATOM 35977 C C . THR A 1 65 ? 4.046 0.708 -1.730 1.00 0.24 70 THR A C 20
ATOM 35978 O O . THR A 1 65 ? 4.462 -0.425 -1.487 1.00 0.34 70 THR A O 20
ATOM 35989 N N . LEU A 1 66 ? 3.026 1.267 -1.087 1.00 0.16 71 LEU A N 20
ATOM 35990 C CA . LEU A 1 66 ? 2.288 0.563 -0.050 1.00 0.15 71 LEU A CA 20
ATOM 35991 C C . LEU A 1 66 ? 0.813 0.508 -0.408 1.00 0.14 71 LEU A C 20
ATOM 35992 O O . LEU A 1 66 ? 0.269 1.465 -0.958 1.00 0.15 71 LEU A O 20
ATOM 36008 N N . LYS A 1 67 ? 0.165 -0.606 -0.100 1.00 0.18 72 LYS A N 20
ATOM 36009 C CA . LYS A 1 67 ? -1.256 -0.737 -0.381 1.00 0.18 72 LYS A CA 20
ATOM 36010 C C . LYS A 1 67 ? -2.049 -0.775 0.904 1.00 0.20 72 LYS A C 20
ATOM 36011 O O . LYS A 1 67 ? -1.836 -1.625 1.769 1.00 0.36 72 LYS A O 20
ATOM 36030 N N . ALA A 1 68 ? -2.965 0.162 1.008 1.00 0.12 73 ALA A N 20
ATOM 36031 C CA . ALA A 1 68 ? -3.817 0.285 2.165 1.00 0.11 73 ALA A CA 20
ATOM 36032 C C . ALA A 1 68 ? -5.150 -0.395 1.921 1.00 0.10 73 ALA A C 20
ATOM 36033 O O . ALA A 1 68 ? -5.625 -0.460 0.789 1.00 0.12 73 ALA A O 20
ATOM 36040 N N . VAL A 1 69 ? -5.752 -0.887 2.989 1.00 0.09 74 VAL A N 20
ATOM 36041 C CA . VAL A 1 69 ? -7.030 -1.566 2.906 1.00 0.09 74 VAL A CA 20
ATOM 36042 C C . VAL A 1 69 ? -7.979 -1.058 3.977 1.00 0.10 74 VAL A C 20
ATOM 36043 O O . VAL A 1 69 ? -7.627 -0.982 5.150 1.00 0.19 74 VAL A O 20
ATOM 36056 N N . ALA A 1 70 ? -9.197 -0.751 3.567 1.00 0.10 75 ALA A N 20
ATOM 36057 C CA . ALA A 1 70 ? -10.198 -0.231 4.482 1.00 0.11 75 ALA A CA 20
ATOM 36058 C C . ALA A 1 70 ? -10.307 -1.082 5.737 1.00 0.11 75 ALA A C 20
ATOM 36059 O O . ALA A 1 70 ? -10.233 -2.307 5.690 1.00 0.19 75 ALA A O 20
ATOM 36066 N N . LEU A 1 71 ? -10.443 -0.410 6.866 1.00 0.11 76 LEU A N 20
ATOM 36067 C CA . LEU A 1 71 ? -10.600 -1.088 8.134 1.00 0.11 76 LEU A CA 20
ATOM 36068 C C . LEU A 1 71 ? -11.982 -1.711 8.151 1.00 0.12 76 LEU A C 20
ATOM 36069 O O . LEU A 1 71 ? -12.200 -2.788 8.702 1.00 0.15 76 LEU A O 20
ATOM 36085 N N . ASP A 1 72 ? -12.915 -0.989 7.542 1.00 0.13 77 ASP A N 20
ATOM 36086 C CA . ASP A 1 72 ? -14.285 -1.457 7.383 1.00 0.17 77 ASP A CA 20
ATOM 36087 C C . ASP A 1 72 ? -14.435 -2.043 5.987 1.00 0.17 77 ASP A C 20
ATOM 36088 O O . ASP A 1 72 ? -15.526 -2.050 5.425 1.00 0.21 77 ASP A O 20
ATOM 36097 N N . ARG A 1 73 ? -13.314 -2.492 5.420 1.00 0.15 78 ARG A N 20
ATOM 36098 C CA . ARG A 1 73 ? -13.287 -3.052 4.077 1.00 0.17 78 ARG A CA 20
ATOM 36099 C C . ARG A 1 73 ? -14.340 -4.133 3.878 1.00 0.23 78 ARG A C 20
ATOM 36100 O O . ARG A 1 73 ? -14.773 -4.374 2.751 1.00 0.25 78 ARG A O 20
ATOM 36121 N N . GLU A 1 74 ? -14.745 -4.792 4.960 1.00 0.27 79 GLU A N 20
ATOM 36122 C CA . GLU A 1 74 ? -15.787 -5.807 4.865 1.00 0.34 79 GLU A CA 20
ATOM 36123 C C . GLU A 1 74 ? -16.982 -5.183 4.165 1.00 0.35 79 GLU A C 20
ATOM 36124 O O . GLU A 1 74 ? -17.790 -5.855 3.522 1.00 0.40 79 GLU A O 20
ATOM 36136 N N . ALA A 1 75 ? -17.053 -3.870 4.317 1.00 0.31 80 ALA A N 20
ATOM 36137 C CA . ALA A 1 75 ? -18.086 -3.045 3.730 1.00 0.33 80 ALA A CA 20
ATOM 36138 C C . ALA A 1 75 ? -17.526 -2.222 2.566 1.00 0.29 80 ALA A C 20
ATOM 36139 O O . ALA A 1 75 ? -18.258 -1.842 1.653 1.00 0.31 80 ALA A O 20
ATOM 36146 N N . GLU A 1 76 ? -16.218 -1.953 2.610 1.00 0.24 81 GLU A N 20
ATOM 36147 C CA . GLU A 1 76 ? -15.556 -1.157 1.576 1.00 0.20 81 GLU A CA 20
ATOM 36148 C C . GLU A 1 76 ? -14.400 -1.924 0.922 1.00 0.17 81 GLU A C 20
ATOM 36149 O O . GLU A 1 76 ? -13.244 -1.749 1.303 1.00 0.16 81 GLU A O 20
ATOM 36161 N N . PRO A 1 77 ? -14.691 -2.781 -0.079 1.00 0.23 82 PRO A N 20
ATOM 36162 C CA . PRO A 1 77 ? -13.655 -3.552 -0.778 1.00 0.23 82 PRO A CA 20
ATOM 36163 C C . PRO A 1 77 ? -12.602 -2.652 -1.413 1.00 0.18 82 PRO A C 20
ATOM 36164 O O . PRO A 1 77 ? -11.536 -3.119 -1.814 1.00 0.19 82 PRO A O 20
ATOM 36175 N N . ARG A 1 78 ? -12.909 -1.359 -1.504 1.00 0.15 83 ARG A N 20
ATOM 36176 C CA . ARG A 1 78 ? -11.987 -0.399 -2.098 1.00 0.13 83 ARG A CA 20
ATOM 36177 C C . ARG A 1 78 ? -10.630 -0.440 -1.421 1.00 0.12 83 ARG A C 20
ATOM 36178 O O . ARG A 1 78 ? -10.521 -0.471 -0.195 1.00 0.18 83 ARG A O 20
ATOM 36199 N N . VAL A 1 79 ? -9.602 -0.443 -2.249 1.00 0.09 84 VAL A N 20
ATOM 36200 C CA . VAL A 1 79 ? -8.222 -0.479 -1.788 1.00 0.09 84 VAL A CA 20
ATOM 36201 C C . VAL A 1 79 ? -7.440 0.674 -2.413 1.00 0.08 84 VAL A C 20
ATOM 36202 O O . VAL A 1 79 ? -7.853 1.214 -3.433 1.00 0.09 84 VAL A O 20
ATOM 36215 N N . LEU A 1 80 ? -6.328 1.070 -1.802 1.00 0.10 85 LEU A N 20
ATOM 36216 C CA . LEU A 1 80 ? -5.532 2.162 -2.357 1.00 0.09 85 LEU A CA 20
ATOM 36217 C C . LEU A 1 80 ? -4.041 1.872 -2.259 1.00 0.10 85 LEU A C 20
ATOM 36218 O O . LEU A 1 80 ? -3.607 1.011 -1.498 1.00 0.11 85 LEU A O 20
ATOM 36234 N N . ARG A 1 81 ? -3.274 2.602 -3.051 1.00 0.10 86 ARG A N 20
ATOM 36235 C CA . ARG A 1 81 ? -1.821 2.475 -3.069 1.00 0.11 86 ARG A CA 20
ATOM 36236 C C . ARG A 1 81 ? -1.210 3.819 -3.415 1.00 0.11 86 ARG A C 20
ATOM 36237 O O . ARG A 1 81 ? -1.795 4.579 -4.169 1.00 0.10 86 ARG A O 20
ATOM 36258 N N . LEU A 1 82 ? -0.053 4.117 -2.851 1.00 0.12 87 LEU A N 20
ATOM 36259 C CA . LEU A 1 82 ? 0.628 5.372 -3.137 1.00 0.11 87 LEU A CA 20
ATOM 36260 C C . LEU A 1 82 ? 2.129 5.177 -3.035 1.00 0.13 87 LEU A C 20
ATOM 36261 O O . LEU A 1 82 ? 2.638 4.722 -2.011 1.00 0.16 87 LEU A O 20
ATOM 36277 N N . ASN A 1 83 ? 2.833 5.522 -4.100 1.00 0.11 88 ASN A N 20
ATOM 36278 C CA . ASN A 1 83 ? 4.281 5.353 -4.132 1.00 0.13 88 ASN A CA 20
ATOM 36279 C C . ASN A 1 83 ? 5.023 6.652 -3.822 1.00 0.12 88 ASN A C 20
ATOM 36280 O O . ASN A 1 83 ? 4.407 7.699 -3.621 1.00 0.11 88 ASN A O 20
ATOM 36291 N N . GLU A 1 84 ? 6.355 6.569 -3.782 1.00 0.16 89 GLU A N 20
ATOM 36292 C CA . GLU A 1 84 ? 7.201 7.726 -3.496 1.00 0.19 89 GLU A CA 20
ATOM 36293 C C . GLU A 1 84 ? 6.990 8.825 -4.535 1.00 0.18 89 GLU A C 20
ATOM 36294 O O . GLU A 1 84 ? 7.268 9.997 -4.279 1.00 0.24 89 GLU A O 20
ATOM 36306 N N . SER A 1 85 ? 6.499 8.434 -5.709 1.00 0.16 90 SER A N 20
ATOM 36307 C CA . SER A 1 85 ? 6.249 9.384 -6.788 1.00 0.17 90 SER A CA 20
ATOM 36308 C C . SER A 1 85 ? 4.888 10.015 -6.595 1.00 0.13 90 SER A C 20
ATOM 36309 O O . SER A 1 85 ? 4.384 10.740 -7.454 1.00 0.15 90 SER A O 20
ATOM 36317 N N . LEU A 1 86 ? 4.308 9.720 -5.444 1.00 0.10 91 LEU A N 20
ATOM 36318 C CA . LEU A 1 86 ? 3.019 10.247 -5.064 1.00 0.09 91 LEU A CA 20
ATOM 36319 C C . LEU A 1 86 ? 1.936 9.901 -6.077 1.00 0.11 91 LEU A C 20
ATOM 36320 O O . LEU A 1 86 ? 0.975 10.649 -6.261 1.00 0.16 91 LEU A O 20
ATOM 36336 N N . THR A 1 87 ? 2.105 8.756 -6.729 1.00 0.12 92 THR A N 20
ATOM 36337 C CA . THR A 1 87 ? 1.127 8.266 -7.689 1.00 0.14 92 THR A CA 20
ATOM 36338 C C . THR A 1 87 ? 0.295 7.178 -7.031 1.00 0.11 92 THR A C 20
ATOM 36339 O O . THR A 1 87 ? 0.813 6.116 -6.688 1.00 0.11 92 THR A O 20
ATOM 36350 N N . ALA A 1 88 ? -0.990 7.439 -6.850 1.00 0.11 93 ALA A N 20
ATOM 36351 C CA . ALA A 1 88 ? -1.858 6.477 -6.195 1.00 0.09 93 ALA A CA 20
ATOM 36352 C C . ALA A 1 88 ? -2.792 5.775 -7.151 1.00 0.09 93 ALA A C 20
ATOM 36353 O O . ALA A 1 88 ? -3.117 6.281 -8.224 1.00 0.10 93 ALA A O 20
ATOM 36360 N N . VAL A 1 89 ? -3.203 4.591 -6.738 1.00 0.09 94 VAL A N 20
ATOM 36361 C CA . VAL A 1 89 ? -4.154 3.803 -7.501 1.00 0.10 94 VAL A CA 20
ATOM 36362 C C . VAL A 1 89 ? -5.099 3.085 -6.568 1.00 0.09 94 VAL A C 20
ATOM 36363 O O . VAL A 1 89 ? -4.693 2.426 -5.611 1.00 0.10 94 VAL A O 20
ATOM 36376 N N . VAL A 1 90 ? -6.369 3.236 -6.864 1.00 0.09 95 VAL A N 20
ATOM 36377 C CA . VAL A 1 90 ? -7.421 2.648 -6.071 1.00 0.09 95 VAL A CA 20
ATOM 36378 C C . VAL A 1 90 ? -8.071 1.470 -6.770 1.00 0.11 95 VAL A C 20
ATOM 36379 O O . VAL A 1 90 ? -8.151 1.427 -7.991 1.00 0.12 95 VAL A O 20
ATOM 36392 N N . CYS A 1 91 ? -8.531 0.523 -5.969 1.00 0.11 96 CYS A N 20
ATOM 36393 C CA . CYS A 1 91 ? -9.220 -0.650 -6.465 1.00 0.13 96 CYS A CA 20
ATOM 36394 C C . CYS A 1 91 ? -10.611 -0.699 -5.868 1.00 0.13 96 CYS A C 20
ATOM 36395 O O . CYS A 1 91 ? -10.872 -0.086 -4.836 1.00 0.14 96 CYS A O 20
ATOM 36402 N N . GLY A 1 92 ? -11.499 -1.408 -6.532 1.00 0.15 97 GLY A N 20
ATOM 36403 C CA . GLY A 1 92 ? -12.854 -1.521 -6.057 1.00 0.16 97 GLY A CA 20
ATOM 36404 C C . GLY A 1 92 ? -13.130 -2.909 -5.561 1.00 0.16 97 GLY A C 20
ATOM 36405 O O . GLY A 1 92 ? -14.239 -3.229 -5.133 1.00 0.17 97 GLY A O 20
ATOM 36409 N N . LYS A 1 93 ? -12.100 -3.733 -5.626 1.00 0.16 98 LYS A N 20
ATOM 36410 C CA . LYS A 1 93 ? -12.190 -5.106 -5.198 1.00 0.16 98 LYS A CA 20
ATOM 36411 C C . LYS A 1 93 ? -10.846 -5.597 -4.698 1.00 0.16 98 LYS A C 20
ATOM 36412 O O . LYS A 1 93 ? -9.841 -5.527 -5.406 1.00 0.19 98 LYS A O 20
ATOM 36431 N N . MET A 1 94 ? -10.836 -6.090 -3.474 1.00 0.17 99 MET A N 20
ATOM 36432 C CA . MET A 1 94 ? -9.622 -6.610 -2.884 1.00 0.20 99 MET A CA 20
ATOM 36433 C C . MET A 1 94 ? -9.794 -8.091 -2.602 1.00 0.22 99 MET A C 20
ATOM 36434 O O . MET A 1 94 ? -10.517 -8.485 -1.687 1.00 0.23 99 MET A O 20
ATOM 36448 N N . LYS A 1 95 ? -9.122 -8.907 -3.402 1.00 0.25 100 LYS A N 20
ATOM 36449 C CA . LYS A 1 95 ? -9.219 -10.354 -3.269 1.00 0.28 100 LYS A CA 20
ATOM 36450 C C . LYS A 1 95 ? -8.087 -10.934 -2.418 1.00 0.25 100 LYS A C 20
ATOM 36451 O O . LYS A 1 95 ? -8.318 -11.406 -1.304 1.00 0.28 100 LYS A O 20
ATOM 36470 N N . GLY A 1 96 ? -6.866 -10.894 -2.946 1.00 0.25 101 GLY A N 20
ATOM 36471 C CA . GLY A 1 96 ? -5.725 -11.440 -2.225 1.00 0.28 101 GLY A CA 20
ATOM 36472 C C . GLY A 1 96 ? -5.085 -10.445 -1.277 1.00 0.24 101 GLY A C 20
ATOM 36473 O O . GLY A 1 96 ? -5.780 -9.688 -0.601 1.00 0.33 101 GLY A O 20
ATOM 36477 N N . LYS A 1 97 ? -3.752 -10.452 -1.228 1.00 0.31 102 LYS A N 20
ATOM 36478 C CA . LYS A 1 97 ? -3.008 -9.548 -0.369 1.00 0.31 102 LYS A CA 20
ATOM 36479 C C . LYS A 1 97 ? -3.386 -9.749 1.099 1.00 0.30 102 LYS A C 20
ATOM 36480 O O . LYS A 1 97 ? -3.704 -10.861 1.520 1.00 0.61 102 LYS A O 20
ATOM 36499 N N . GLY A 1 98 ? -3.349 -8.666 1.870 1.00 0.37 103 GLY A N 20
ATOM 36500 C CA . GLY A 1 98 ? -3.694 -8.738 3.278 1.00 0.38 103 GLY A CA 20
ATOM 36501 C C . GLY A 1 98 ? -4.511 -7.541 3.713 1.00 0.44 103 GLY A C 20
ATOM 36502 O O . GLY A 1 98 ? -4.338 -6.443 3.184 1.00 0.49 103 GLY A O 20
ATOM 36506 N N . SER A 1 99 ? -5.402 -7.746 4.677 1.00 0.48 104 SER A N 20
ATOM 36507 C CA . SER A 1 99 ? -6.256 -6.672 5.150 1.00 0.56 104 SER A CA 20
ATOM 36508 C C . SER A 1 99 ? -6.418 -6.686 6.662 1.00 0.49 104 SER A C 20
ATOM 36509 O O . SER A 1 99 ? -6.480 -7.748 7.281 1.00 0.39 104 SER A O 20
ATOM 36517 N N . CYS A 1 100 ? -6.479 -5.493 7.248 1.00 0.62 105 CYS A N 20
ATOM 36518 C CA . CYS A 1 100 ? -6.679 -5.359 8.687 1.00 0.62 105 CYS A CA 20
ATOM 36519 C C . CYS A 1 100 ? -8.000 -6.002 9.077 1.00 0.51 105 CYS A C 20
ATOM 36520 O O . CYS A 1 100 ? -8.667 -6.600 8.234 1.00 0.50 105 CYS A O 20
ATOM 36527 N N . THR A 1 101 ? -8.359 -5.897 10.355 1.00 0.50 106 THR A N 20
ATOM 36528 C CA . THR A 1 101 ? -9.606 -6.472 10.866 1.00 0.46 106 THR A CA 20
ATOM 36529 C C . THR A 1 101 ? -9.793 -7.912 10.387 1.00 0.60 106 THR A C 20
ATOM 36530 O O . THR A 1 101 ? -10.901 -8.448 10.408 1.00 0.95 106 THR A O 20
ATOM 36541 N N . ASP A 1 102 ? -8.691 -8.530 9.968 1.00 0.51 107 ASP A N 20
ATOM 36542 C CA . ASP A 1 102 ? -8.700 -9.907 9.486 1.00 0.75 107 ASP A CA 20
ATOM 36543 C C . ASP A 1 102 ? -7.299 -10.504 9.560 1.00 0.84 107 ASP A C 20
ATOM 36544 O O . ASP A 1 102 ? -7.131 -11.687 9.857 1.00 1.21 107 ASP A O 20
ATOM 36553 N N . GLY A 1 103 ? -6.296 -9.671 9.289 1.00 0.62 108 GLY A N 20
ATOM 36554 C CA . GLY A 1 103 ? -4.917 -10.123 9.329 1.00 0.72 108 GLY A CA 20
ATOM 36555 C C . GLY A 1 103 ? -4.110 -9.641 8.138 1.00 0.58 108 GLY A C 20
ATOM 36556 O O . GLY A 1 103 ? -3.745 -10.432 7.268 1.00 0.67 108 GLY A O 20
ATOM 36560 N N . GLU A 1 104 ? -3.830 -8.339 8.096 1.00 0.45 109 GLU A N 20
ATOM 36561 C CA . GLU A 1 104 ? -3.059 -7.755 7.002 1.00 0.35 109 GLU A CA 20
ATOM 36562 C C . GLU A 1 104 ? -1.594 -8.158 7.099 1.00 0.36 109 GLU A C 20
ATOM 36563 O O . GLU A 1 104 ? -1.085 -8.415 8.191 1.00 0.52 109 GLU A O 20
ATOM 36575 N N . GLU A 1 105 ? -0.917 -8.214 5.955 1.00 0.33 110 GLU A N 20
ATOM 36576 C CA . GLU A 1 105 ? 0.490 -8.576 5.931 1.00 0.36 110 GLU A CA 20
ATOM 36577 C C . GLU A 1 105 ? 1.219 -7.907 4.768 1.00 0.30 110 GLU A C 20
ATOM 36578 O O . GLU A 1 105 ? 2.188 -7.177 4.978 1.00 0.29 110 GLU A O 20
ATOM 36590 N N . ILE A 1 106 ? 0.740 -8.142 3.545 1.00 0.27 111 ILE A N 20
ATOM 36591 C CA . ILE A 1 106 ? 1.371 -7.576 2.354 1.00 0.23 111 ILE A CA 20
ATOM 36592 C C . ILE A 1 106 ? 0.391 -7.415 1.193 1.00 0.24 111 ILE A C 20
ATOM 36593 O O . ILE A 1 106 ? -0.782 -7.775 1.293 1.00 0.28 111 ILE A O 20
ATOM 36609 N N . PHE A 1 107 ? 0.899 -6.870 0.087 1.00 0.24 112 PHE A N 20
ATOM 36610 C CA . PHE A 1 107 ? 0.098 -6.632 -1.112 1.00 0.29 112 PHE A CA 20
ATOM 36611 C C . PHE A 1 107 ? 0.476 -7.613 -2.240 1.00 0.36 112 PHE A C 20
ATOM 36612 O O . PHE A 1 107 ? 1.149 -7.251 -3.206 1.00 0.41 112 PHE A O 20
ATOM 36629 N N . ARG A 1 108 ? 0.075 -8.882 -2.085 1.00 0.42 113 ARG A N 20
ATOM 36630 C CA . ARG A 1 108 ? 0.331 -9.892 -3.106 1.00 0.50 113 ARG A CA 20
ATOM 36631 C C . ARG A 1 108 ? -0.955 -10.652 -3.433 1.00 0.93 113 ARG A C 20
ATOM 36632 O O . ARG A 1 108 ? -1.589 -11.229 -2.551 1.00 1.16 113 ARG A O 20
ATOM 36653 N N . GLY A 1 109 ? -1.348 -10.636 -4.702 1.00 1.20 114 GLY A N 20
ATOM 36654 C CA . GLY A 1 109 ? -2.559 -11.329 -5.103 1.00 1.68 114 GLY A CA 20
ATOM 36655 C C . GLY A 1 109 ? -3.218 -10.708 -6.317 1.00 0.77 114 GLY A C 20
ATOM 36656 O O . GLY A 1 109 ? -2.555 -10.442 -7.321 1.00 0.38 114 GLY A O 20
ATOM 36660 N N . ASN A 1 110 ? -4.524 -10.472 -6.224 1.00 0.78 115 ASN A N 20
ATOM 36661 C CA . ASN A 1 110 ? -5.273 -9.888 -7.331 1.00 0.50 115 ASN A CA 20
ATOM 36662 C C . ASN A 1 110 ? -6.316 -8.887 -6.846 1.00 0.37 115 ASN A C 20
ATOM 36663 O O . ASN A 1 110 ? -6.977 -9.099 -5.829 1.00 0.44 115 ASN A O 20
ATOM 36674 N N . ASP A 1 111 ? -6.448 -7.791 -7.588 1.00 0.38 116 ASP A N 20
ATOM 36675 C CA . ASP A 1 111 ? -7.418 -6.752 -7.267 1.00 0.28 116 ASP A CA 20
ATOM 36676 C C . ASP A 1 111 ? -8.230 -6.395 -8.505 1.00 0.29 116 ASP A C 20
ATOM 36677 O O . ASP A 1 111 ? -7.726 -6.451 -9.627 1.00 0.40 116 ASP A O 20
ATOM 36686 N N . ALA A 1 112 ? -9.486 -6.027 -8.296 1.00 0.25 117 ALA A N 20
ATOM 36687 C CA . ALA A 1 112 ? -10.369 -5.670 -9.398 1.00 0.27 117 ALA A CA 20
ATOM 36688 C C . ALA A 1 112 ? -10.951 -4.285 -9.210 1.00 0.24 117 ALA A C 20
ATOM 36689 O O . ALA A 1 112 ? -10.857 -3.704 -8.129 1.00 0.21 117 ALA A O 20
ATOM 36696 N N . GLU A 1 113 ? -11.549 -3.760 -10.273 1.00 0.28 118 GLU A N 20
ATOM 36697 C CA . GLU A 1 113 ? -12.167 -2.450 -10.220 1.00 0.28 118 GLU A CA 20
ATOM 36698 C C . GLU A 1 113 ? -11.170 -1.383 -9.778 1.00 0.23 118 GLU A C 20
ATOM 36699 O O . GLU A 1 113 ? -11.415 -0.675 -8.805 1.00 0.21 118 GLU A O 20
ATOM 36711 N N . CYS A 1 114 ? -10.072 -1.215 -10.512 1.00 0.22 119 CYS A N 20
ATOM 36712 C CA . CYS A 1 114 ? -9.075 -0.226 -10.108 1.00 0.18 119 CYS A CA 20
ATOM 36713 C C . CYS A 1 114 ? -8.835 0.846 -11.155 1.00 0.18 119 CYS A C 20
ATOM 36714 O O . CYS A 1 114 ? -8.853 0.596 -12.360 1.00 0.21 119 CYS A O 20
ATOM 36721 N N . ARG A 1 115 ? -8.608 2.052 -10.648 1.00 0.16 120 ARG A N 20
ATOM 36722 C CA . ARG A 1 115 ? -8.339 3.217 -11.457 1.00 0.17 120 ARG A CA 20
ATOM 36723 C C . ARG A 1 115 ? -7.285 4.082 -10.767 1.00 0.15 120 ARG A C 20
ATOM 36724 O O . ARG A 1 115 ? -7.058 3.939 -9.566 1.00 0.15 120 ARG A O 20
ATOM 36745 N N . PRO A 1 116 ? -6.622 4.984 -11.505 1.00 0.14 121 PRO A N 20
ATOM 36746 C CA . PRO A 1 116 ? -5.600 5.859 -10.934 1.00 0.13 121 PRO A CA 20
ATOM 36747 C C . PRO A 1 116 ? -6.201 6.922 -10.025 1.00 0.12 121 PRO A C 20
ATOM 36748 O O . PRO A 1 116 ? -7.073 7.688 -10.436 1.00 0.14 121 PRO A O 20
ATOM 36759 N N . PHE A 1 117 ? -5.726 6.961 -8.789 1.00 0.10 122 PHE A N 20
ATOM 36760 C CA . PHE A 1 117 ? -6.222 7.910 -7.803 1.00 0.10 122 PHE A CA 20
ATOM 36761 C C . PHE A 1 117 ? -5.181 8.967 -7.463 1.00 0.11 122 PHE A C 20
ATOM 36762 O O . PHE A 1 117 ? -3.984 8.682 -7.410 1.00 0.12 122 PHE A O 20
ATOM 36779 N N . THR A 1 118 ? -5.646 10.192 -7.243 1.00 0.13 123 THR A N 20
ATOM 36780 C CA . THR A 1 118 ? -4.758 11.289 -6.887 1.00 0.16 123 THR A CA 20
ATOM 36781 C C . THR A 1 118 ? -5.250 12.000 -5.632 1.00 0.17 123 THR A C 20
ATOM 36782 O O . THR A 1 118 ? -6.236 12.735 -5.666 1.00 0.19 123 THR A O 20
ATOM 36793 N N . GLY A 1 119 ? -4.550 11.771 -4.527 1.00 0.16 124 GLY A N 20
ATOM 36794 C CA . GLY A 1 119 ? -4.914 12.391 -3.267 1.00 0.17 124 GLY A CA 20
ATOM 36795 C C . GLY A 1 119 ? -4.631 13.881 -3.242 1.00 0.24 124 GLY A C 20
ATOM 36796 O O . GLY A 1 119 ? -4.680 14.515 -4.316 1.00 1.05 124 GLY A O 20
#

Solvent-accessible surface area: 6294 Å² total; per-residue (Å²): 246,77,78,3,65,0,140,28,0,13,56,2,0,56,64,0,0,130,108,4,81,86,66,114,71,142,158,31,68,13,15,133,74,58,80,42,128,10,158,16,31,4,121,107,31,65,5,0,5,0,103,8,4,1,76,20,111,47,7,3,112,74,91,10,1,1,8,0,5,0,58,81,57,140,61,34,34,60,0,0,60,7,17,35,77,92,72,1,36,6,2,8,87,3,128,23,8,11,9,2,78,108,48,59,91,10,22,106,69,60,46,27,139,57,150,89,35,118,106